Protein 2GLF (pdb70)

Secondary structure (DSSP, 8-state):
-----GGGTS-HHHHHHHHHH------SS---HHHHHHHHHTTT-EETTS--S----EEEESSSS-EEEEE--S-GGG--EEEEEE----EEEEEEEEEEEETTEEEEEEEEESS--SGGGSSS-EEEEEEEE-TTS-EEEEEESSSSSS-BB--PPPPGGG-----BTTTTS-GGG--EEE----TT--SSHHHHHHHHHHH-----GGGGTTEEEEEEE-PPPEEE----EEEETTHHHHHHHHHHHHHHHH---SS-EEEEEES-GGGTS-SSSSSSSSHHHHHHHHHH----SSSHHHHHHHHHS-EEEE---EEPP-GGGGGGS-GGG---TTS-EEE-SB--STTSTT--B--HHHHHHHHHHHHHTT--EEE--SSSTTS-----THHHHHTTTS-EE---EEB---SSEEEEHHHHHHHHHHHHH----/--PPPGGGTS-HHHHHHHHHH------SS---HHHHHHHHHHTT-EEGGG--S----EEEESSSS-EEEEE--S-GGG--EEEEEE----EEEEEEEEEEESSS-EEEEEEEESS--GGGGTTS-EEEEEEEE-TTS-EEEEEESSSBTB--B--PPPPTTT------TTSSS-GGG--EEE-PPPTT-SS-HHHHHHHHHHH-----GGGGTTEEEEEEE-PPPEEE----EEEETTHHHHHHHHHHHHHHHH---SS-EEEEEESSGGGTS-STTSTTSSHHHHHHHHHH----SSHHHHHHHHHHS-EEEE---EE---GGGGGGS-GGG---TTS-EEE-S---STTTTT--PPPHHHHHHHHHHHHHTT--EEE--SSSTTS-----THHHHHTTT-EEE---EEB---SSEEEEHHHHHHHHHHHHH----/-----GGGTS-HHHHHHHHHH------SS---HHHHHHHHHGGG-EEGGG--S----EEEESSSS-EEEEE--S-GGG-EEEEEEE---SEEEEEEEEEEEETTEEEEEEEEESS--GGGGSSS-EEEEEEEE-TTS-EEEEEESSSTTS--B--PPPPTTT------SSSSS-GGG--EEE-PPPSS--SSHHHHHHHHHHH-----GGGGTTEEEEEEE----EEE----EEEETTHHHHHHHHHHHHHHHH---SSEEEEEEES-GGGTS-STTSTTSTHHHHHHHHHH----SSHHHHHHHHHHS-EEEE---EEPP-GGGGGGS-GGG---TTS-EEE-----BTTTBTS----HHHHHHHHHHHHHTT--EEE--SSSTTT-----THHHHHTTT-EEE---EEB---TTEEEEHHHHHHHHHHHHH----/--PPPGGGTS-HHHHHHHHHH------SS---HHHHHHHHHHTT-EEGGG--S----EEEESSSS-EEEEE--S-GGG-EEEEEEE----B--EEEEEEEESSS-EEEEE--BSS--GGGGSSS-EEEEEEEE-TT--EEEEEESSSTTS-BB--PPPPTTS-----BSSSSS-GGG--B------TT-SS-HHHHHHHHHHH-----GGGTTTEEEEEEE-PPPEEE----EEEETTHHHHHHHHHHHHHHHH---SSEEEEEEES-GGGTS-STTSTTSTHHHHHHHHHH----SSHHHHHHHHHHS-EEEE---EE---GGGGGGS-GGG---TTS-EEE-----BTTTBT-----HHHHHHHHHHHHHTT--EEE--SSSTT------STHHHHTTT-EEE---EEB---SSEEEEHHHHHHHHHHHHH----

CATH classification: 3.40.630.10 (+1 more: 2.30.250.10)

B-factor: mean 22.81, std 15.8, range [1.76, 165.38]

Foldseek 3Di:
DDFDFLVVPPDPVVLVVVVVVLVLLVQFAQLVLVSLVVVLVPLPEEDQVVDPDPLQWYKHAQPSRKMKIWGADDQLLLAAAEEEFARHAKFWKFPLQQWDADPQFTGTQTATFFDALQVLQAPAWKWKWWWWAAPVRRIDTDTALSDPVGGTWHLHDDDPVPPDDPDDSVPPGDSRSGTTLFRDADPPDPPSRTSVVSQVVVCVSVHHSSRSNRIIMTMAGSDGWDQDDVSFKIKAASCFTVLLVVLLSLLNSPFDAPHMYMYIYFYCQSPPQDDCTGQPNCPVLVVVLSSNVCVNDPRVVSVLSSLLRYEYEHEGAAAAQDVVPNQQADVVQAHHASRAWEWEQWWAAQAGPQIHGFDPVVVVQLVCLCVVLVQGYGYHYRGDRHSDGDHGSQVSSVVVNHGYTYTFHWYDSRSMIMHGSSHSVSSSVSSNSSSRD/DDFDFLVVVDDPVVLVVVLVVLCLLVQQALLLLVSLVVVLVVLDEDDLVDDDDDLQWYKHAFPSRKMKIKGFPDALLLAAAEEEFARHFWFWKFALQQWDADPQFTGGWTATFFDAQLVLQAPAWKWKWWWWAAPVGDIDTDTAQSDVVGGTWHLHDDDPVPPPDPDDSVPDRDSGSGTTQFRDADPPDPPSRTSVVSQVVVCVSVHHSNRSNRMIMTMAGNDAWDQDDVSFKIKAFRCQGSLQQVLLSLLNSPFDAPGMYIYIYAYPVSPPQDDCRGLQNCPVLVSVLSSNVCVDDPSVVSVLSSQLNYAYEYEGAAAAQDVVPNLQADVVAADHARRAWEWEQWFAAQHRPPIQRADPVSVVQLVCQCVVLVQGYGYHYRGDRHRGGGYTSQVSSVVSNHGYTYAFHWYASRSIIMHGSSHSVSSSVSSSRSSRD/DDFDFLVVPPDPVVLVVVVVVLCLLVQFALCVLVSLVVVLVPLPEDALVPDPDPLQWYKHDQPSRKMKIKRADDQLLQAAAEEEFASHFWFWKFDLQQWDADPQFTGGATATFFDAQLVLQAPAWKWKWWWWAAPVGDIGTDTALSDPVGGTWHLHDDPPVPPDDDDDSVPDRDSRSHTTQFRDAAPPDDPSRTSVVSQVVVCVSVHHSNRSNRIIMTMAGSDGWDQDDVSFKIKAARCFGVLLVVLLSLLNSPADAPGMYMYIYAYDFSPPQDDCRGLQHPVVLVSVLSSNVCVDPDSVVSVLSSLLNYAYEHEGAAAAQDVVPNQQAPVQAAHHARRAWEWEAAFFAPARPAIHGADPVSVVQLVVLCVVVVQRYGYHYRGDHHRDGDYGCQVSSVVVNHGYTYYFHWHDSRSIIMHGSSRSVSSSVSSNSSSRD/DDFDFLVVPDDPVVLVVLLVVLVLLVQFALLVLVSLVVVCVVLPEDDLVPDDDDQQWYKHAQPSRKMKIKGADDALLLAAAEEEFARHFKFWKFDLQQWDADPLWTGGWTATFFDAQLVLQAPAWKWKWWWWAAPVGDIQTDTAQSDPVGGTWHLHDDPPVPPPDDDPSVPDRDSGSGTTQFNDAQPPDPPSRGSVVSQVVVCVSVHHSNRSNRIMMTMAGSDDWDQDDVSFKIKAARCFGVLVVVLLSLLNSPFDAPGMYIYIYFYPQRPPQDDQGGQVHCVVLVSVLSSNVCVNPDSVVSVLSSLLEYAYEHEGEAAAQDVVPNQFADVVAAHHARSAWEWEAAAAADPRPPIHGFDPVVVVVLVVLCVVLVQGYGYHYRGDRHSDDGDGSQVSSVVSNHGYTYAFHWYDSRSMIMHGSSRSVSSSVSSNSSSVD

InterPro domains:
  IPR001948 Peptidase M18 [PF02127] (27-446)
  IPR001948 Peptidase M18 [PR00932] (87-103)
  IPR001948 Peptidase M18 [PR00932] (120-140)
  IPR001948 Peptidase M18 [PR00932] (156-173)
  IPR001948 Peptidase M18 [PR00932] (276-294)
  IPR001948 Peptidase M18 [PR00932] (321-337)
  IPR001948 Peptidase M18 [PR00932] (415-430)
  IPR001948 Peptidase M18 [PTHR28570] (13-450)
  IPR022983 M18 family aminopeptidase 1, putative [MF_00466] (3-451)
  IPR023358 Peptidase M18, domain 2 [G3DSA:2.30.250.10] (98-232)

Organism: Thermotoga maritima (strain ATCC 43589 / DSM 3109 / JCM 10099 / NBRC 100826 / MSB8) (NCBI:txid243274)

Radius of gyration: 38.02 Å; Cα contacts (8 Å, |Δi|>4): 4341; chains: 4; bounding box: 105×99×89 Å

Structure (mmCIF, N/CA/C/O backbone):
data_2GLF
#
_entry.id   2GLF
#
_cell.length_a   191.225
_cell.length_b   191.225
_cell.length_c   191.225
_cell.angle_alpha   90.00
_cell.angle_beta   90.00
_cell.angle_gamma   90.00
#
_symmetry.space_group_name_H-M   'P 21 3'
#
loop_
_entity.id
_entity.type
_entity.pdbx_description
1 polymer 'Probable M18-family aminopeptidase 1'
2 non-polymer 'MANGANESE (II) ION'
3 water water
#
loop_
_atom_site.group_PDB
_atom_site.id
_atom_site.type_symbol
_atom_site.label_atom_id
_atom_site.label_alt_id
_atom_site.label_comp_id
_atom_site.label_asym_id
_atom_site.label_entity_id
_atom_site.label_seq_id
_atom_site.pdbx_PDB_ins_code
_atom_site.Cartn_x
_atom_site.Cartn_y
_atom_site.Cartn_z
_atom_site.occupancy
_atom_site.B_iso_or_equiv
_atom_site.auth_seq_id
_atom_site.auth_comp_id
_atom_site.auth_asym_id
_atom_site.auth_atom_id
_atom_site.pdbx_PDB_model_num
ATOM 1 N N . LYS A 1 1 ? 40.166 -16.023 34.676 1.00 86.77 3 LYS A N 1
ATOM 2 C CA . LYS A 1 1 ? 39.432 -15.408 33.533 1.00 86.65 3 LYS A CA 1
ATOM 3 C C . LYS A 1 1 ? 38.352 -14.443 34.026 1.00 85.82 3 LYS A C 1
ATOM 4 O O . LYS A 1 1 ? 37.724 -14.680 35.061 1.00 85.41 3 LYS A O 1
ATOM 18 N N . GLU A 1 3 ? 35.179 -12.747 35.000 1.00 45.04 5 GLU A N 1
ATOM 19 C CA . GLU A 1 3 ? 33.871 -13.292 35.347 1.00 44.14 5 GLU A CA 1
ATOM 20 C C . GLU A 1 3 ? 33.223 -12.433 36.435 1.00 41.35 5 GLU A C 1
ATOM 21 O O . GLU A 1 3 ? 33.791 -12.269 37.513 1.00 41.40 5 GLU A O 1
ATOM 27 N N . ARG A 1 4 ? 32.038 -11.891 36.156 1.00 34.49 6 ARG A N 1
ATOM 28 C CA . ARG A 1 4 ? 31.329 -11.033 37.116 1.00 31.52 6 ARG A CA 1
ATOM 29 C C . ARG A 1 4 ? 30.928 -11.711 38.427 1.00 29.31 6 ARG A C 1
ATOM 30 O O . ARG A 1 4 ? 30.739 -12.926 38.482 1.00 28.74 6 ARG A O 1
ATOM 38 N N . LYS A 1 5 ? 30.797 -10.912 39.481 1.00 24.78 7 LYS A N 1
ATOM 39 C CA . LYS A 1 5 ? 30.421 -11.429 40.792 1.00 23.35 7 LYS A CA 1
ATOM 40 C C . LYS A 1 5 ? 29.027 -10.966 41.180 1.00 22.04 7 LYS A C 1
ATOM 41 O O . LYS A 1 5 ? 28.563 -9.922 40.719 1.00 22.05 7 LYS A O 1
ATOM 47 N N . ASN A 1 6 ? 28.369 -11.737 42.043 1.00 11.89 8 ASN A N 1
ATOM 48 C CA . ASN A 1 6 ? 27.041 -11.371 42.505 1.00 11.14 8 ASN A CA 1
ATOM 49 C C . ASN A 1 6 ? 27.150 -10.754 43.891 1.00 11.14 8 ASN A C 1
ATOM 50 O O . ASN A 1 6 ? 27.621 -11.390 44.837 1.00 11.14 8 ASN A O 1
ATOM 55 N N . VAL A 1 7 ? 26.709 -9.508 44.005 1.00 18.27 9 VAL A N 1
ATOM 56 C CA . VAL A 1 7 ? 26.766 -8.808 45.274 1.00 17.14 9 VAL A CA 1
ATOM 57 C C . VAL A 1 7 ? 26.229 -9.621 46.454 1.00 17.25 9 VAL A C 1
ATOM 58 O O . VAL A 1 7 ? 26.824 -9.607 47.529 1.00 17.06 9 VAL A O 1
ATOM 62 N N . TRP A 1 8 ? 25.124 -10.340 46.260 1.00 28.04 10 TRP A N 1
ATOM 63 C CA . TRP A 1 8 ? 24.548 -11.137 47.348 1.00 27.98 10 TRP A CA 1
ATOM 64 C C . TRP A 1 8 ? 25.530 -12.143 47.946 1.00 28.27 10 TRP A C 1
ATOM 65 O O . TRP A 1 8 ? 25.376 -12.551 49.098 1.00 28.21 10 TRP A O 1
ATOM 76 N N . HIS A 1 9 ? 26.536 -12.535 47.170 1.00 17.29 11 HIS A N 1
ATOM 77 C CA . HIS A 1 9 ? 27.531 -13.489 47.647 1.00 18.10 11 HIS A CA 1
ATOM 78 C C . HIS A 1 9 ? 28.781 -12.818 48.217 1.00 18.25 11 HIS A C 1
ATOM 79 O O . HIS A 1 9 ? 29.755 -13.495 48.543 1.00 18.83 11 HIS A O 1
ATOM 86 N N . HIS A 1 10 ? 28.760 -11.493 48.339 1.00 24.59 12 HIS A N 1
ATOM 87 C CA . HIS A 1 10 ? 29.915 -10.774 48.859 1.00 24.63 12 HIS A CA 1
ATOM 88 C C . HIS A 1 10 ? 29.583 -9.603 49.781 1.00 24.82 12 HIS A C 1
ATOM 89 O O . HIS A 1 10 ? 30.494 -8.888 50.198 1.00 25.18 12 HIS A O 1
ATOM 96 N N . ARG A 1 11 ? 28.316 -9.390 50.122 1.00 25.21 13 ARG A N 1
ATOM 97 C CA . ARG A 1 11 ? 28.028 -8.240 50.960 1.00 25.48 13 ARG A CA 1
ATOM 98 C C . ARG A 1 11 ? 27.313 -8.352 52.295 1.00 26.01 13 ARG A C 1
ATOM 99 O O . ARG A 1 11 ? 27.364 -7.397 53.077 1.00 28.09 13 ARG A O 1
ATOM 107 N N . LYS A 1 12 ? 26.636 -9.460 52.574 1.00 12.70 14 LYS A N 1
ATOM 108 C CA . LYS A 1 12 ? 25.970 -9.600 53.877 1.00 13.79 14 LYS A CA 1
ATOM 109 C C . LYS A 1 12 ? 24.543 -9.052 53.963 1.00 14.00 14 LYS A C 1
ATOM 110 O O . LYS A 1 12 ? 24.327 -7.841 54.103 1.00 12.61 14 LYS A O 1
ATOM 116 N N . LYS A 1 13 ? 23.586 -9.979 53.909 1.00 25.25 15 LYS A N 1
ATOM 117 C CA . LYS A 1 13 ? 22.159 -9.691 53.961 1.00 26.24 15 LYS A CA 1
ATOM 118 C C . LYS A 1 13 ? 21.768 -8.575 54.925 1.00 25.44 15 LYS A C 1
ATOM 119 O O . LYS A 1 13 ? 21.154 -7.588 54.523 1.00 25.08 15 LYS A O 1
ATOM 125 N N . GLU A 1 14 ? 22.121 -8.734 56.195 1.00 27.01 16 GLU A N 1
ATOM 126 C CA . GLU A 1 14 ? 21.782 -7.742 57.209 1.00 27.22 16 GLU A CA 1
ATOM 127 C C . GLU A 1 14 ? 22.097 -6.292 56.827 1.00 25.93 16 GLU A C 1
ATOM 128 O O . GLU A 1 14 ? 21.290 -5.393 57.077 1.00 24.30 16 GLU A O 1
ATOM 134 N N . GLU A 1 15 ? 23.255 -6.052 56.221 1.00 22.70 17 GLU A N 1
ATOM 135 C CA . GLU A 1 15 ? 23.601 -4.688 55.842 1.00 22.71 17 GLU A CA 1
ATOM 136 C C . GLU A 1 15 ? 22.772 -4.192 54.655 1.00 22.06 17 GLU A C 1
ATOM 137 O O . GLU A 1 15 ? 22.414 -3.020 54.592 1.00 22.94 17 GLU A O 1
ATOM 143 N N . ILE A 1 16 ? 22.460 -5.088 53.724 1.00 19.07 18 ILE A N 1
ATOM 144 C CA . ILE A 1 16 ? 21.668 -4.741 52.546 1.00 17.54 18 ILE A CA 1
ATOM 145 C C . ILE A 1 16 ? 20.232 -4.436 52.961 1.00 17.45 18 ILE A C 1
ATOM 146 O O . ILE A 1 16 ? 19.685 -3.396 52.607 1.00 17.91 18 ILE A O 1
ATOM 151 N N . GLU A 1 17 ? 19.626 -5.346 53.718 1.00 15.28 19 GLU A N 1
ATOM 152 C CA . GLU A 1 17 ? 18.259 -5.160 54.195 1.00 15.18 19 GLU A CA 1
ATOM 153 C C . GLU A 1 17 ? 18.104 -3.842 54.938 1.00 14.49 19 GLU A C 1
ATOM 154 O O . GLU A 1 17 ? 17.192 -3.057 54.660 1.00 14.32 19 GLU A O 1
ATOM 160 N N . ALA A 1 18 ? 19.000 -3.606 55.892 1.00 22.22 20 ALA A N 1
ATOM 161 C CA . ALA A 1 18 ? 18.965 -2.384 56.683 1.00 21.07 20 ALA A CA 1
ATOM 162 C C . ALA A 1 18 ? 19.018 -1.168 55.770 1.00 20.48 20 ALA A C 1
ATOM 163 O O . ALA A 1 18 ? 18.183 -0.275 55.872 1.00 20.35 20 ALA A O 1
ATOM 165 N N . PHE A 1 19 ? 19.992 -1.160 54.865 1.00 19.70 21 PHE A N 1
ATOM 166 C CA . PHE A 1 19 ? 20.182 -0.053 53.943 1.00 19.80 21 PHE A CA 1
ATOM 167 C C . PHE A 1 19 ? 19.018 0.154 52.981 1.00 20.01 21 PHE A C 1
ATOM 168 O O . PHE A 1 19 ? 18.730 1.290 52.587 1.00 19.83 21 PHE A O 1
ATOM 176 N N . SER A 1 20 ? 18.357 -0.935 52.591 1.00 19.22 22 SER A N 1
ATOM 177 C CA . SER A 1 20 ? 17.227 -0.833 51.672 1.00 20.16 22 SER A CA 1
ATOM 178 C C . SER A 1 20 ? 16.033 -0.276 52.433 1.00 19.88 22 SER A C 1
ATOM 179 O O . SER A 1 20 ? 15.217 0.470 51.881 1.00 19.82 22 SER A O 1
ATOM 182 N N . LYS A 1 21 ? 15.932 -0.638 53.708 1.00 8.99 23 LYS A N 1
ATOM 183 C CA . LYS A 1 21 ? 14.837 -0.139 54.517 1.00 9.33 23 LYS A CA 1
ATOM 184 C C . LYS A 1 21 ? 14.975 1.373 54.682 1.00 9.62 23 LYS A C 1
ATOM 185 O O . LYS A 1 21 ? 13.979 2.100 54.683 1.00 9.20 23 LYS A O 1
ATOM 191 N N . GLU A 1 22 ? 16.213 1.841 54.805 1.00 10.04 24 GLU A N 1
ATOM 192 C CA . GLU A 1 22 ? 16.487 3.261 54.962 1.00 11.25 24 GLU A CA 1
ATOM 193 C C . GLU A 1 22 ? 16.199 4.006 53.656 1.00 11.46 24 GLU A C 1
ATOM 194 O O . GLU A 1 22 ? 15.680 5.131 53.664 1.00 10.10 24 GLU A O 1
ATOM 200 N N . TYR A 1 23 ? 16.526 3.361 52.538 1.00 16.08 25 TYR A N 1
ATOM 201 C CA . TYR A 1 23 ? 16.310 3.931 51.212 1.00 17.15 25 TYR A CA 1
ATOM 202 C C . TYR A 1 23 ? 14.819 4.098 50.945 1.00 18.19 25 TYR A C 1
ATOM 203 O O . TYR A 1 23 ? 14.374 5.155 50.507 1.00 17.83 25 TYR A O 1
ATOM 220 N N . GLU A 1 25 ? 12.344 4.443 53.021 1.00 33.95 27 GLU A N 1
ATOM 221 C CA . GLU A 1 25 ? 11.713 5.486 53.831 1.00 35.09 27 GLU A CA 1
ATOM 222 C C . GLU A 1 25 ? 11.864 6.815 53.090 1.00 33.87 27 GLU A C 1
ATOM 223 O O . GLU A 1 25 ? 10.891 7.528 52.854 1.00 33.86 27 GLU A O 1
ATOM 229 N N . PHE A 1 26 ? 13.100 7.135 52.728 1.00 22.28 28 PHE A N 1
ATOM 230 C CA . PHE A 1 26 ? 13.408 8.353 51.996 1.00 21.95 28 PHE A CA 1
ATOM 231 C C . PHE A 1 26 ? 12.518 8.431 50.760 1.00 21.88 28 PHE A C 1
ATOM 232 O O . PHE A 1 26 ? 11.911 9.462 50.481 1.00 21.42 28 PHE A O 1
ATOM 248 N N . SER A 1 28 ? 9.609 7.130 50.115 1.00 27.21 30 SER A N 1
ATOM 249 C CA . SER A 1 28 ? 8.191 7.374 50.353 1.00 27.06 30 SER A CA 1
ATOM 250 C C . SER A 1 28 ? 7.950 8.857 50.604 1.00 27.27 30 SER A C 1
ATOM 251 O O . SER A 1 28 ? 6.812 9.302 50.628 1.00 27.47 30 SER A O 1
ATOM 254 N N . LYS A 1 29 ? 9.020 9.620 50.794 1.00 28.81 31 LYS A N 1
ATOM 255 C CA . LYS A 1 29 ? 8.880 11.046 51.059 1.00 29.39 31 LYS A CA 1
ATOM 256 C C . LYS A 1 29 ? 9.339 11.925 49.890 1.00 28.79 31 LYS A C 1
ATOM 257 O O . LYS A 1 29 ? 9.009 13.110 49.835 1.00 29.43 31 LYS A O 1
ATOM 263 N N . ALA A 1 30 ? 10.076 11.343 48.949 1.00 29.55 32 ALA A N 1
ATOM 264 C CA . ALA A 1 30 ? 10.585 12.096 47.808 1.00 28.79 32 ALA A CA 1
ATOM 265 C C . ALA A 1 30 ? 9.937 11.747 46.458 1.00 28.68 32 ALA A C 1
ATOM 266 O O . ALA A 1 30 ? 10.541 11.060 45.630 1.00 29.90 32 ALA A O 1
ATOM 268 N N . LYS A 1 31 ? 8.718 12.230 46.229 1.00 18.12 33 LYS A N 1
ATOM 269 C CA . LYS A 1 31 ? 8.021 11.958 44.972 1.00 17.57 33 LYS A CA 1
ATOM 270 C C . LYS A 1 31 ? 8.262 13.061 43.953 1.00 16.56 33 LYS A C 1
ATOM 271 O O . LYS A 1 31 ? 8.231 12.826 42.742 1.00 15.00 33 LYS A O 1
ATOM 277 N N . THR A 1 32 ? 8.496 14.270 44.448 1.00 18.84 34 THR A N 1
ATOM 278 C CA . THR A 1 32 ? 8.732 15.410 43.574 1.00 18.40 34 THR A CA 1
ATOM 279 C C . THR A 1 32 ? 10.079 16.017 43.922 1.00 18.36 34 THR A C 1
ATOM 280 O O . THR A 1 32 ? 10.619 15.737 44.992 1.00 18.36 34 THR A O 1
ATOM 284 N N . GLU A 1 33 ? 10.623 16.845 43.030 1.00 22.10 35 GLU A N 1
ATOM 285 C CA . GLU A 1 33 ? 11.928 17.449 43.277 1.00 23.17 35 GLU A CA 1
ATOM 286 C C . GLU A 1 33 ? 11.904 18.421 44.452 1.00 22.90 35 GLU A C 1
ATOM 287 O O . GLU A 1 33 ? 12.884 18.542 45.179 1.00 22.20 35 GLU A O 1
ATOM 293 N N . ARG A 1 34 ? 10.784 19.107 44.648 1.00 29.45 36 ARG A N 1
ATOM 294 C CA . ARG A 1 34 ? 10.682 20.042 45.762 1.00 29.94 36 ARG A CA 1
ATOM 295 C C . ARG A 1 34 ? 10.669 19.248 47.064 1.00 30.59 36 ARG A C 1
ATOM 296 O O . ARG A 1 34 ? 11.170 19.709 48.090 1.00 30.95 36 ARG A O 1
ATOM 312 N N . THR A 1 36 ? 12.077 16.112 47.468 1.00 26.38 38 THR A N 1
ATOM 313 C CA . THR A 1 36 ? 13.371 15.473 47.678 1.00 24.99 38 THR A CA 1
ATOM 314 C C . THR A 1 36 ? 14.324 16.481 48.291 1.00 23.57 38 THR A C 1
ATOM 315 O O . THR A 1 36 ? 15.037 16.163 49.236 1.00 22.17 38 THR A O 1
ATOM 319 N N . VAL A 1 37 ? 14.330 17.702 47.765 1.00 19.22 39 VAL A N 1
ATOM 320 C CA . VAL A 1 37 ? 15.202 18.730 48.313 1.00 19.47 39 VAL A CA 1
ATOM 321 C C . VAL A 1 37 ? 14.914 18.893 49.803 1.00 19.85 39 VAL A C 1
ATOM 322 O O . VAL A 1 37 ? 15.828 18.834 50.625 1.00 19.37 39 VAL A O 1
ATOM 326 N N . LYS A 1 38 ? 13.642 19.075 50.146 1.00 28.99 40 LYS A N 1
ATOM 327 C CA . LYS A 1 38 ? 13.242 19.236 51.543 1.00 30.23 40 LYS A CA 1
ATOM 328 C C . LYS A 1 38 ? 13.765 18.097 52.413 1.00 30.79 40 LYS A C 1
ATOM 329 O O . LYS A 1 38 ? 14.262 18.320 53.518 1.00 30.85 40 LYS A O 1
ATOM 335 N N . GLU A 1 39 ? 13.648 16.876 51.908 1.00 27.72 41 GLU A N 1
ATOM 336 C CA . GLU A 1 39 ? 14.088 15.704 52.639 1.00 29.06 41 GLU A CA 1
ATOM 337 C C . GLU A 1 39 ? 15.614 15.647 52.735 1.00 29.47 41 GLU A C 1
ATOM 338 O O . GLU A 1 39 ? 16.165 15.203 53.745 1.00 30.34 41 GLU A O 1
ATOM 344 N N . ILE A 1 40 ? 16.295 16.110 51.690 1.00 27.62 42 ILE A N 1
ATOM 345 C CA . ILE A 1 40 ? 17.755 16.109 51.668 1.00 26.41 42 ILE A CA 1
ATOM 346 C C . ILE A 1 40 ? 18.298 17.193 52.592 1.00 26.56 42 ILE A C 1
ATOM 347 O O . ILE A 1 40 ? 19.300 16.994 53.278 1.00 27.25 42 ILE A O 1
ATOM 352 N N . LYS A 1 41 ? 17.634 18.341 52.614 1.00 21.42 43 LYS A N 1
ATOM 353 C CA . LYS A 1 41 ? 18.071 19.430 53.473 1.00 21.62 43 LYS A CA 1
ATOM 354 C C . LYS A 1 41 ? 17.953 18.984 54.922 1.00 20.70 43 LYS A C 1
ATOM 355 O O . LYS A 1 41 ? 18.895 19.127 55.692 1.00 20.34 43 LYS A O 1
ATOM 361 N N . ARG A 1 42 ? 16.796 18.436 55.286 1.00 16.81 44 ARG A N 1
ATOM 362 C CA . ARG A 1 42 ? 16.562 17.952 56.644 1.00 16.59 44 ARG A CA 1
ATOM 363 C C . ARG A 1 42 ? 17.691 17.024 57.070 1.00 16.65 44 ARG A C 1
ATOM 364 O O . ARG A 1 42 ? 18.287 17.208 58.129 1.00 16.91 44 ARG A O 1
ATOM 372 N N . ILE A 1 43 ? 17.966 16.019 56.245 1.00 17.92 45 ILE A N 1
ATOM 373 C CA . ILE A 1 43 ? 19.035 15.065 56.516 1.00 18.16 45 ILE A CA 1
ATOM 374 C C . ILE A 1 43 ? 20.347 15.819 56.710 1.00 17.98 45 ILE A C 1
ATOM 375 O O . ILE A 1 43 ? 21.147 15.486 57.586 1.00 17.57 45 ILE A O 1
ATOM 380 N N . LEU A 1 44 ? 20.559 16.836 55.881 1.00 29.88 46 LEU A N 1
ATOM 381 C CA . LEU A 1 44 ? 21.765 17.645 55.959 1.00 30.02 46 LEU A CA 1
ATOM 382 C C . LEU A 1 44 ? 21.763 18.565 57.180 1.00 30.57 46 LEU A C 1
ATOM 383 O O . LEU A 1 44 ? 22.823 18.908 57.700 1.00 30.80 46 LEU A O 1
ATOM 388 N N . ASP A 1 45 ? 20.584 18.978 57.635 1.00 38.08 47 ASP A N 1
ATOM 389 C CA . ASP A 1 45 ? 20.530 19.846 58.796 1.00 38.75 47 ASP A CA 1
ATOM 390 C C . ASP A 1 45 ? 20.990 19.068 60.012 1.00 40.03 47 ASP A C 1
ATOM 391 O O . ASP A 1 45 ? 21.628 19.628 60.900 1.00 41.42 47 ASP A O 1
ATOM 396 N N . GLU A 1 46 ? 20.667 17.777 60.058 1.00 34.65 48 GLU A N 1
ATOM 397 C CA . GLU A 1 46 ? 21.179 16.925 61.126 1.00 35.11 48 GLU A CA 1
ATOM 398 C C . GLU A 1 46 ? 22.569 16.720 60.513 1.00 35.34 48 GLU A C 1
ATOM 399 O O . GLU A 1 46 ? 22.955 17.480 59.628 1.00 36.71 48 GLU A O 1
ATOM 405 N N . SER A 1 47 ? 23.327 15.717 60.925 1.00 41.06 49 SER A N 1
ATOM 406 C CA . SER A 1 47 ? 24.644 15.535 60.311 1.00 41.03 49 SER A CA 1
ATOM 407 C C . SER A 1 47 ? 25.551 16.749 60.530 1.00 41.14 49 SER A C 1
ATOM 408 O O . SER A 1 47 ? 26.773 16.647 60.422 1.00 41.70 49 SER A O 1
ATOM 411 N N . GLY A 1 48 ? 24.947 17.899 60.806 1.00 25.26 50 GLY A N 1
ATOM 412 C CA . GLY A 1 48 ? 25.714 19.101 61.070 1.00 24.91 50 GLY A CA 1
ATOM 413 C C . GLY A 1 48 ? 26.089 20.013 59.920 1.00 24.83 50 GLY A C 1
ATOM 414 O O . GLY A 1 48 ? 27.144 20.644 59.955 1.00 25.45 50 GLY A O 1
ATOM 415 N N . PHE A 1 49 ? 25.251 20.102 58.900 1.00 18.05 51 PHE A N 1
ATOM 416 C CA . PHE A 1 49 ? 25.564 20.980 57.785 1.00 17.17 51 PHE A CA 1
ATOM 417 C C . PHE A 1 49 ? 24.889 22.327 58.000 1.00 17.67 51 PHE A C 1
ATOM 418 O O . PHE A 1 49 ? 23.903 22.425 58.741 1.00 17.94 51 PHE A O 1
ATOM 426 N N . VAL A 1 50 ? 25.417 23.360 57.349 1.00 25.41 52 VAL A N 1
ATOM 427 C CA . VAL A 1 50 ? 24.837 24.697 57.433 1.00 26.20 52 VAL A CA 1
ATOM 428 C C . VAL A 1 50 ? 24.872 25.368 56.068 1.00 26.99 52 VAL A C 1
ATOM 429 O O . VAL A 1 50 ? 25.745 25.085 55.242 1.00 27.13 52 VAL A O 1
ATOM 433 N N . PRO A 1 51 ? 23.918 26.274 55.814 1.00 27.98 53 PRO A N 1
ATOM 434 C CA . PRO A 1 51 ? 23.808 27.008 54.550 1.00 29.17 53 PRO A CA 1
ATOM 435 C C . PRO A 1 51 ? 25.083 27.773 54.200 1.00 30.93 53 PRO A C 1
ATOM 436 O O . PRO A 1 51 ? 25.522 28.627 54.972 1.00 31.14 53 PRO A O 1
ATOM 440 N N . LEU A 1 52 ? 25.675 27.475 53.046 1.00 31.38 54 LEU A N 1
ATOM 441 C CA . LEU A 1 52 ? 26.875 28.191 52.612 1.00 34.40 54 LEU A CA 1
ATOM 442 C C . LEU A 1 52 ? 26.579 29.680 52.799 1.00 36.95 54 LEU A C 1
ATOM 443 O O . LEU A 1 52 ? 25.417 30.079 52.801 1.00 38.38 54 LEU A O 1
ATOM 448 N N . GLU A 1 53 ? 27.616 30.493 52.966 1.00 89.40 55 GLU A N 1
ATOM 449 C CA . GLU A 1 53 ? 27.451 31.936 53.171 1.00 92.05 55 GLU A CA 1
ATOM 450 C C . GLU A 1 53 ? 27.078 32.213 54.630 1.00 92.33 55 GLU A C 1
ATOM 451 O O . GLU A 1 53 ? 27.639 33.112 55.261 1.00 93.76 55 GLU A O 1
ATOM 457 N N . ASP A 1 54 ? 26.128 31.440 55.156 1.00 47.79 56 ASP A N 1
ATOM 458 C CA . ASP A 1 54 ? 25.708 31.560 56.552 1.00 47.43 56 ASP A CA 1
ATOM 459 C C . ASP A 1 54 ? 26.745 30.792 57.370 1.00 47.20 56 ASP A C 1
ATOM 460 O O . ASP A 1 54 ? 26.537 30.518 58.551 1.00 47.24 56 ASP A O 1
ATOM 465 N N . PHE A 1 55 ? 27.863 30.459 56.724 1.00 55.74 57 PHE A N 1
ATOM 466 C CA . PHE A 1 55 ? 28.938 29.678 57.333 1.00 55.58 57 PHE A CA 1
ATOM 467 C C . PHE A 1 55 ? 29.776 30.304 58.450 1.00 56.44 57 PHE A C 1
ATOM 468 O O . PHE A 1 55 ? 29.404 30.245 59.626 1.00 56.72 57 PHE A O 1
ATOM 476 N N . ALA A 1 56 ? 30.919 30.877 58.078 1.00 49.77 58 ALA A N 1
ATOM 477 C CA . ALA A 1 56 ? 31.839 31.476 59.043 1.00 50.19 58 ALA A CA 1
ATOM 478 C C . ALA A 1 56 ? 32.405 30.368 59.923 1.00 50.50 58 ALA A C 1
ATOM 479 O O . ALA A 1 56 ? 31.760 29.949 60.885 1.00 50.86 58 ALA A O 1
ATOM 481 N N . GLY A 1 57 ? 33.601 29.886 59.590 1.00 55.18 59 GLY A N 1
ATOM 482 C CA . GLY A 1 57 ? 34.199 28.829 60.388 1.00 55.78 59 GLY A CA 1
ATOM 483 C C . GLY A 1 57 ? 35.331 28.046 59.744 1.00 55.97 59 GLY A C 1
ATOM 484 O O . GLY A 1 57 ? 35.352 26.814 59.815 1.00 57.00 59 GLY A O 1
ATOM 485 N N . ASP A 1 58 ? 36.268 28.759 59.123 1.00 28.03 60 ASP A N 1
ATOM 486 C CA . ASP A 1 58 ? 37.436 28.158 58.463 1.00 27.74 60 ASP A CA 1
ATOM 487 C C . ASP A 1 58 ? 37.157 27.593 57.071 1.00 27.72 60 ASP A C 1
ATOM 488 O O . ASP A 1 58 ? 36.717 26.451 56.919 1.00 29.29 60 ASP A O 1
ATOM 493 N N . PRO A 1 59 ? 37.438 28.388 56.032 1.00 32.92 61 PRO A N 1
ATOM 494 C CA . PRO A 1 59 ? 37.232 28.012 54.631 1.00 32.16 61 PRO A CA 1
ATOM 495 C C . PRO A 1 59 ? 37.880 26.683 54.259 1.00 31.54 61 PRO A C 1
ATOM 496 O O . PRO A 1 59 ? 37.565 26.097 53.223 1.00 31.31 61 PRO A O 1
ATOM 508 N N . ASN A 1 61 ? 37.696 24.038 56.176 1.00 22.53 63 ASN A N 1
ATOM 509 C CA . ASN A 1 61 ? 36.867 22.961 56.684 1.00 21.98 63 ASN A CA 1
ATOM 510 C C . ASN A 1 61 ? 35.411 23.393 56.767 1.00 21.26 63 ASN A C 1
ATOM 511 O O . ASN A 1 61 ? 34.988 23.998 57.752 1.00 21.21 63 ASN A O 1
ATOM 524 N N . THR A 1 63 ? 31.200 22.182 55.933 1.00 34.32 65 THR A N 1
ATOM 525 C CA . THR A 1 63 ? 30.237 21.113 55.707 1.00 31.73 65 THR A CA 1
ATOM 526 C C . THR A 1 63 ? 28.982 21.911 55.361 1.00 30.78 65 THR A C 1
ATOM 527 O O . THR A 1 63 ? 28.031 22.005 56.138 1.00 30.67 65 THR A O 1
ATOM 531 N N . VAL A 1 64 ? 29.011 22.497 54.171 1.00 28.08 66 VAL A N 1
ATOM 532 C CA . VAL A 1 64 ? 27.943 23.360 53.697 1.00 26.63 66 VAL A CA 1
ATOM 533 C C . VAL A 1 64 ? 27.062 22.802 52.603 1.00 25.95 66 VAL A C 1
ATOM 534 O O . VAL A 1 64 ? 27.318 21.729 52.061 1.00 26.41 66 VAL A O 1
ATOM 538 N N . TYR A 1 65 ? 26.021 23.559 52.280 1.00 18.79 67 TYR A N 1
ATOM 539 C CA . TYR A 1 65 ? 25.100 23.186 51.225 1.00 17.86 67 TYR A CA 1
ATOM 540 C C . TYR A 1 65 ? 24.348 24.416 50.754 1.00 17.51 67 TYR A C 1
ATOM 541 O O . TYR A 1 65 ? 24.053 25.313 51.535 1.00 18.48 67 TYR A O 1
ATOM 550 N N . ALA A 1 66 ? 24.046 24.456 49.466 1.00 24.16 68 ALA A N 1
ATOM 551 C CA . ALA A 1 66 ? 23.317 25.569 48.893 1.00 24.26 68 ALA A CA 1
ATOM 552 C C . ALA A 1 66 ? 22.065 25.028 48.221 1.00 24.80 68 ALA A C 1
ATOM 553 O O . ALA A 1 66 ? 22.134 24.079 47.438 1.00 24.80 68 ALA A O 1
ATOM 555 N N . VAL A 1 67 ? 20.919 25.613 48.551 1.00 28.87 69 VAL A N 1
ATOM 556 C CA . VAL A 1 67 ? 19.654 25.208 47.953 1.00 29.52 69 VAL A CA 1
ATOM 557 C C . VAL A 1 67 ? 19.430 26.201 46.825 1.00 29.95 69 VAL A C 1
ATOM 558 O O . VAL A 1 67 ? 19.473 27.402 47.061 1.00 29.77 69 VAL A O 1
ATOM 562 N N . ASN A 1 68 ? 19.212 25.723 45.605 1.00 46.99 70 ASN A N 1
ATOM 563 C CA . ASN A 1 68 ? 18.999 26.640 44.490 1.00 46.88 70 ASN A CA 1
ATOM 564 C C . ASN A 1 68 ? 17.669 27.371 44.639 1.00 47.42 70 ASN A C 1
ATOM 565 O O . ASN A 1 68 ? 17.631 28.487 45.159 1.00 48.97 70 ASN A O 1
ATOM 570 N N . ARG A 1 69 ? 16.578 26.766 44.184 1.00 20.00 71 ARG A N 1
ATOM 571 C CA . ARG A 1 69 ? 15.285 27.426 44.322 1.00 19.60 71 ARG A CA 1
ATOM 572 C C . ARG A 1 69 ? 14.249 26.474 44.896 1.00 19.51 71 ARG A C 1
ATOM 573 O O . ARG A 1 69 ? 13.068 26.515 44.531 1.00 19.52 71 ARG A O 1
ATOM 581 N N . GLY A 1 70 ? 14.703 25.626 45.815 1.00 22.60 72 GLY A N 1
ATOM 582 C CA . GLY A 1 70 ? 13.813 24.663 46.431 1.00 21.01 72 GLY A CA 1
ATOM 583 C C . GLY A 1 70 ? 13.643 23.485 45.500 1.00 20.97 72 GLY A C 1
ATOM 584 O O . GLY A 1 70 ? 12.804 22.619 45.731 1.00 21.85 72 GLY A O 1
ATOM 585 N N . LYS A 1 71 ? 14.451 23.453 44.445 1.00 14.68 73 LYS A N 1
ATOM 586 C CA . LYS A 1 71 ? 14.388 22.380 43.464 1.00 14.40 73 LYS A CA 1
ATOM 587 C C . LYS A 1 71 ? 15.763 21.790 43.178 1.00 14.42 73 LYS A C 1
ATOM 588 O O . LYS A 1 71 ? 15.882 20.773 42.508 1.00 15.19 73 LYS A O 1
ATOM 594 N N . ALA A 1 72 ? 16.804 22.434 43.680 1.00 20.91 74 ALA A N 1
ATOM 595 C CA . ALA A 1 72 ? 18.156 21.943 43.472 1.00 19.75 74 ALA A CA 1
ATOM 596 C C . ALA A 1 72 ? 18.944 22.196 44.743 1.00 20.11 74 ALA A C 1
ATOM 597 O O . ALA A 1 72 ? 18.641 23.120 45.495 1.00 21.12 74 ALA A O 1
ATOM 599 N N . ILE A 1 73 ? 19.955 21.382 45.000 1.00 15.42 75 ILE A N 1
ATOM 600 C CA . ILE A 1 73 ? 20.732 21.576 46.206 1.00 15.08 75 ILE A CA 1
ATOM 601 C C . ILE A 1 73 ? 22.096 20.905 46.116 1.00 15.89 75 ILE A C 1
ATOM 602 O O . ILE A 1 73 ? 22.208 19.717 45.814 1.00 16.26 75 ILE A O 1
ATOM 607 N N . ALA A 1 74 ? 23.135 21.691 46.360 1.00 12.98 76 ALA A N 1
ATOM 608 C CA . ALA A 1 74 ? 24.500 21.194 46.321 1.00 12.98 76 ALA A CA 1
ATOM 609 C C . ALA A 1 74 ? 25.041 21.136 47.751 1.00 12.98 76 ALA A C 1
ATOM 610 O O . ALA A 1 74 ? 24.876 22.074 48.527 1.00 12.98 76 ALA A O 1
ATOM 612 N N . ALA A 1 75 ? 25.671 20.023 48.100 1.00 19.34 77 ALA A N 1
ATOM 613 C CA . ALA A 1 75 ? 26.224 19.862 49.435 1.00 20.42 77 ALA A CA 1
ATOM 614 C C . ALA A 1 75 ? 27.706 19.550 49.351 1.00 21.28 77 ALA A C 1
ATOM 615 O O . ALA A 1 75 ? 28.110 18.628 48.648 1.00 22.13 77 ALA A O 1
ATOM 617 N N . PHE A 1 76 ? 28.518 20.323 50.062 1.00 18.35 78 PHE A N 1
ATOM 618 C CA . PHE A 1 76 ? 29.950 20.086 50.050 1.00 18.63 78 PHE A CA 1
ATOM 619 C C . PHE A 1 76 ? 30.490 19.778 51.434 1.00 18.53 78 PHE A C 1
ATOM 620 O O . PHE A 1 76 ? 29.821 19.965 52.454 1.00 18.74 78 PHE A O 1
ATOM 628 N N . ARG A 1 77 ? 31.716 19.276 51.435 1.00 27.21 79 ARG A N 1
ATOM 629 C CA . ARG A 1 77 ? 32.461 18.972 52.643 1.00 26.79 79 ARG A CA 1
ATOM 630 C C . ARG A 1 77 ? 33.866 19.418 52.271 1.00 27.69 79 ARG A C 1
ATOM 631 O O . ARG A 1 77 ? 34.737 18.600 51.972 1.00 27.81 79 ARG A O 1
ATOM 639 N N . VAL A 1 78 ? 34.050 20.737 52.232 1.00 24.39 80 VAL A N 1
ATOM 640 C CA . VAL A 1 78 ? 35.337 21.325 51.900 1.00 25.28 80 VAL A CA 1
ATOM 641 C C . VAL A 1 78 ? 36.270 20.898 53.015 1.00 26.03 80 VAL A C 1
ATOM 642 O O . VAL A 1 78 ? 35.962 21.081 54.196 1.00 26.86 80 VAL A O 1
ATOM 646 N N . VAL A 1 79 ? 37.404 20.323 52.636 1.00 14.92 81 VAL A N 1
ATOM 647 C CA . VAL A 1 79 ? 38.358 19.820 53.604 1.00 14.55 81 VAL A CA 1
ATOM 648 C C . VAL A 1 79 ? 39.784 20.268 53.301 1.00 15.78 81 VAL A C 1
ATOM 649 O O . VAL A 1 79 ? 40.714 19.977 54.053 1.00 16.17 81 VAL A O 1
ATOM 653 N N . ASP A 1 80 ? 39.954 20.988 52.201 1.00 21.93 82 ASP A N 1
ATOM 654 C CA . ASP A 1 80 ? 41.269 21.479 51.820 1.00 22.48 82 ASP A CA 1
ATOM 655 C C . ASP A 1 80 ? 41.093 22.666 50.882 1.00 22.92 82 ASP A C 1
ATOM 656 O O . ASP A 1 80 ? 39.995 23.211 50.762 1.00 23.67 82 ASP A O 1
ATOM 661 N N . ASP A 1 81 ? 42.171 23.077 50.231 1.00 25.67 83 ASP A N 1
ATOM 662 C CA . ASP A 1 81 ? 42.116 24.183 49.295 1.00 25.52 83 ASP A CA 1
ATOM 663 C C . ASP A 1 81 ? 41.370 23.673 48.049 1.00 25.96 83 ASP A C 1
ATOM 664 O O . ASP A 1 81 ? 41.758 22.658 47.467 1.00 26.06 83 ASP A O 1
ATOM 669 N N . LEU A 1 82 ? 40.300 24.354 47.642 1.00 21.28 84 LEU A N 1
ATOM 670 C CA . LEU A 1 82 ? 39.550 23.910 46.465 1.00 21.52 84 LEU A CA 1
ATOM 671 C C . LEU A 1 82 ? 40.419 23.771 45.236 1.00 22.00 84 LEU A C 1
ATOM 672 O O . LEU A 1 82 ? 40.050 23.075 44.292 1.00 22.70 84 LEU A O 1
ATOM 677 N N . LYS A 1 83 ? 41.567 24.441 45.238 1.00 21.54 85 LYS A N 1
ATOM 678 C CA . LYS A 1 83 ? 42.463 24.360 44.095 1.00 21.55 85 LYS A CA 1
ATOM 679 C C . LYS A 1 83 ? 42.913 22.925 43.864 1.00 21.25 85 LYS A C 1
ATOM 680 O O . LYS A 1 83 ? 43.311 22.563 42.761 1.00 21.10 85 LYS A O 1
ATOM 686 N N . ARG A 1 84 ? 42.841 22.103 44.904 1.00 27.04 86 ARG A N 1
ATOM 687 C CA . ARG A 1 84 ? 43.239 20.707 44.773 1.00 27.56 86 ARG A CA 1
ATOM 688 C C . ARG A 1 84 ? 42.114 19.906 44.119 1.00 26.85 86 ARG A C 1
ATOM 689 O O . ARG A 1 84 ? 42.242 18.699 43.906 1.00 26.45 86 ARG A O 1
ATOM 697 N N . GLY A 1 85 ? 41.018 20.594 43.800 1.00 26.45 87 GLY A N 1
ATOM 698 C CA . GLY A 1 85 ? 39.873 19.952 43.179 1.00 25.35 87 GLY A CA 1
ATOM 699 C C . GLY A 1 85 ? 39.061 19.186 44.202 1.00 25.16 87 GLY A C 1
ATOM 700 O O . GLY A 1 85 ? 39.428 19.128 45.377 1.00 25.65 87 GLY A O 1
ATOM 701 N N . LEU A 1 86 ? 37.949 18.605 43.775 1.00 21.40 88 LEU A N 1
ATOM 702 C CA . LEU A 1 86 ? 37.129 17.829 44.693 1.00 19.79 88 LEU A CA 1
ATOM 703 C C . LEU A 1 86 ? 36.509 16.631 44.002 1.00 19.60 88 LEU A C 1
ATOM 704 O O . LEU A 1 86 ? 36.522 16.537 42.775 1.00 19.25 88 LEU A O 1
ATOM 709 N N . ASN A 1 87 ? 36.006 15.697 44.800 1.00 22.05 89 ASN A N 1
ATOM 710 C CA . ASN A 1 87 ? 35.364 14.502 44.277 1.00 21.45 89 ASN A CA 1
ATOM 711 C C . ASN A 1 87 ? 33.858 14.678 44.389 1.00 21.35 89 ASN A C 1
ATOM 712 O O . ASN A 1 87 ? 33.277 14.529 45.463 1.00 21.05 89 ASN A O 1
ATOM 717 N N . LEU A 1 88 ? 33.232 15.015 43.268 1.00 22.99 90 LEU A N 1
ATOM 718 C CA . LEU A 1 88 ? 31.796 15.223 43.235 1.00 22.11 90 LEU A CA 1
ATOM 719 C C . LEU A 1 88 ? 31.065 14.101 42.529 1.00 21.49 90 LEU A C 1
ATOM 720 O O . LEU A 1 88 ? 31.524 13.578 41.518 1.00 22.43 90 LEU A O 1
ATOM 725 N N . VAL A 1 89 ? 29.922 13.734 43.078 1.00 13.15 91 VAL A N 1
ATOM 726 C CA . VAL A 1 89 ? 29.075 12.735 42.461 1.00 13.10 91 VAL A CA 1
ATOM 727 C C . VAL A 1 89 ? 27.799 13.557 42.258 1.00 13.16 91 VAL A C 1
ATOM 728 O O . VAL A 1 89 ? 27.327 14.220 43.189 1.00 13.82 91 VAL A O 1
ATOM 732 N N . VAL A 1 90 ? 27.268 13.566 41.039 1.00 16.13 92 VAL A N 1
ATOM 733 C CA . VAL A 1 90 ? 26.071 14.352 40.756 1.00 15.50 92 VAL A CA 1
ATOM 734 C C . VAL A 1 90 ? 24.913 13.524 40.240 1.00 15.38 92 VAL A C 1
ATOM 735 O O . VAL A 1 90 ? 25.113 12.521 39.551 1.00 16.45 92 VAL A O 1
ATOM 739 N N . ALA A 1 91 ? 23.702 13.957 40.574 1.00 9.46 93 ALA A N 1
ATOM 740 C CA . ALA A 1 91 ? 22.490 13.273 40.142 1.00 9.46 93 ALA A CA 1
ATOM 741 C C . ALA A 1 91 ? 21.341 14.262 39.962 1.00 9.46 93 ALA A C 1
ATOM 742 O O . ALA A 1 91 ? 21.484 15.453 40.243 1.00 9.46 93 ALA A O 1
ATOM 744 N N . HIS A 1 92 ? 20.207 13.771 39.473 1.00 9.29 94 HIS A N 1
ATOM 745 C CA . HIS A 1 92 ? 19.039 14.620 39.282 1.00 9.33 94 HIS A CA 1
ATOM 746 C C . HIS A 1 92 ? 17.883 14.100 40.129 1.00 9.51 94 HIS A C 1
ATOM 747 O O . HIS A 1 92 ? 17.747 12.896 40.347 1.00 9.46 94 HIS A O 1
ATOM 754 N N . ILE A 1 93 ? 17.065 15.015 40.631 1.00 9.30 95 ILE A N 1
ATOM 755 C CA . ILE A 1 93 ? 15.960 14.624 41.477 1.00 9.26 95 ILE A CA 1
ATOM 756 C C . ILE A 1 93 ? 14.592 14.838 40.848 1.00 9.42 95 ILE A C 1
ATOM 757 O O . ILE A 1 93 ? 13.571 14.695 41.519 1.00 9.34 95 ILE A O 1
ATOM 762 N N . ASP A 1 94 ? 14.559 15.175 39.564 1.00 8.51 96 ASP A N 1
ATOM 763 C CA . ASP A 1 94 ? 13.277 15.336 38.889 1.00 10.22 96 ASP A CA 1
ATOM 764 C C . ASP A 1 94 ? 12.970 13.990 38.222 1.00 11.43 96 ASP A C 1
ATOM 765 O O . ASP A 1 94 ? 13.890 13.259 37.847 1.00 11.75 96 ASP A O 1
ATOM 770 N N . SER A 1 95 ? 11.690 13.654 38.088 1.00 19.64 97 SER A N 1
ATOM 771 C CA . SER A 1 95 ? 11.293 12.390 37.470 1.00 20.36 97 SER A CA 1
ATOM 772 C C . SER A 1 95 ? 10.084 12.556 36.568 1.00 20.08 97 SER A C 1
ATOM 773 O O . SER A 1 95 ? 9.253 13.434 36.794 1.00 19.98 97 SER A O 1
ATOM 776 N N . PRO A 1 96 ? 9.971 11.720 35.521 1.00 14.40 98 PRO A N 1
ATOM 777 C CA . PRO A 1 96 ? 8.803 11.866 34.651 1.00 14.05 98 PRO A CA 1
ATOM 778 C C . PRO A 1 96 ? 7.535 11.925 35.511 1.00 13.80 98 PRO A C 1
ATOM 779 O O . PRO A 1 96 ? 7.410 11.217 36.518 1.00 13.52 98 PRO A O 1
ATOM 783 N N . ARG A 1 97 ? 6.607 12.789 35.119 1.00 21.20 99 ARG A N 1
ATOM 784 C CA . ARG A 1 97 ? 5.368 12.970 35.864 1.00 20.87 99 ARG A CA 1
ATOM 785 C C . ARG A 1 97 ? 4.329 13.627 34.966 1.00 21.59 99 ARG A C 1
ATOM 786 O O . ARG A 1 97 ? 4.442 13.608 33.738 1.00 21.15 99 ARG A O 1
ATOM 794 N N . LEU A 1 98 ? 3.315 14.204 35.602 1.00 22.85 100 LEU A N 1
ATOM 795 C CA . LEU A 1 98 ? 2.262 14.929 34.906 1.00 23.10 100 LEU A CA 1
ATOM 796 C C . LEU A 1 98 ? 2.119 16.247 35.665 1.00 23.04 100 LEU A C 1
ATOM 797 O O . LEU A 1 98 ? 2.116 16.252 36.895 1.00 23.21 100 LEU A O 1
ATOM 802 N N . ASP A 1 99 ? 2.025 17.359 34.940 1.00 13.50 101 ASP A N 1
ATOM 803 C CA . ASP A 1 99 ? 1.869 18.668 35.568 1.00 12.84 101 ASP A CA 1
ATOM 804 C C . ASP A 1 99 ? 0.495 19.244 35.269 1.00 12.84 101 ASP A C 1
ATOM 805 O O . ASP A 1 99 ? 0.034 19.179 34.136 1.00 13.79 101 ASP A O 1
ATOM 810 N N . PHE A 1 100 ? -0.158 19.800 36.282 1.00 6.96 102 PHE A N 1
ATOM 811 C CA . PHE A 1 100 ? -1.451 20.445 36.088 1.00 6.76 102 PHE A CA 1
ATOM 812 C C . PHE A 1 100 ? -1.166 21.620 35.141 1.00 6.91 102 PHE A C 1
ATOM 813 O O . PHE A 1 100 ? -0.153 22.303 35.295 1.00 5.23 102 PHE A O 1
ATOM 821 N N . LYS A 1 101 ? -2.033 21.861 34.164 1.00 5.86 103 LYS A N 1
ATOM 822 C CA . LYS A 1 101 ? -1.828 23.001 33.272 1.00 5.86 103 LYS A CA 1
ATOM 823 C C . LYS A 1 101 ? -2.140 24.261 34.073 1.00 5.86 103 LYS A C 1
ATOM 824 O O . LYS A 1 101 ? -2.660 24.177 35.181 1.00 5.86 103 LYS A O 1
ATOM 830 N N . PRO A 1 102 ? -1.822 25.446 33.529 1.00 21.90 104 PRO A N 1
ATOM 831 C CA . PRO A 1 102 ? -2.112 26.679 34.274 1.00 22.60 104 PRO A CA 1
ATOM 832 C C . PRO A 1 102 ? -3.592 26.787 34.679 1.00 24.11 104 PRO A C 1
ATOM 833 O O . PRO A 1 102 ? -3.905 27.161 35.811 1.00 25.00 104 PRO A O 1
ATOM 837 N N . ASN A 1 103 ? -4.503 26.477 33.759 1.00 29.25 105 ASN A N 1
ATOM 838 C CA . ASN A 1 103 ? -5.933 26.491 34.074 1.00 30.35 105 ASN A CA 1
ATOM 839 C C . ASN A 1 103 ? -6.360 25.039 33.920 1.00 30.93 105 ASN A C 1
ATOM 840 O O . ASN A 1 103 ? -6.962 24.670 32.914 1.00 33.07 105 ASN A O 1
ATOM 845 N N . PRO A 1 104 ? -6.048 24.197 34.923 1.00 18.63 106 PRO A N 1
ATOM 846 C CA . PRO A 1 104 ? -6.371 22.769 34.931 1.00 17.75 106 PRO A CA 1
ATOM 847 C C . PRO A 1 104 ? -7.833 22.383 35.122 1.00 16.67 106 PRO A C 1
ATOM 848 O O . PRO A 1 104 ? -8.260 21.336 34.641 1.00 16.67 106 PRO A O 1
ATOM 852 N N . LEU A 1 105 ? -8.605 23.213 35.812 1.00 12.58 107 LEU A N 1
ATOM 853 C CA . LEU A 1 105 ? -9.993 22.862 36.059 1.00 12.58 107 LEU A CA 1
ATOM 854 C C . LEU A 1 105 ? -10.981 23.195 34.942 1.00 12.58 107 LEU A C 1
ATOM 855 O O . LEU A 1 105 ? -11.178 24.365 34.588 1.00 12.58 107 LEU A O 1
ATOM 860 N N . ILE A 1 106 ? -11.598 22.146 34.400 1.00 15.55 108 ILE A N 1
ATOM 861 C CA . ILE A 1 106 ? -12.606 22.268 33.350 1.00 15.55 108 ILE A CA 1
ATOM 862 C C . ILE A 1 106 ? -13.714 21.290 33.715 1.00 15.55 108 ILE A C 1
ATOM 863 O O . ILE A 1 106 ? -13.516 20.422 34.568 1.00 15.55 108 ILE A O 1
ATOM 868 N N . GLU A 1 107 ? -14.875 21.434 33.082 1.00 15.55 109 GLU A N 1
ATOM 869 C CA . GLU A 1 107 ? -15.979 20.512 33.317 1.00 16.30 109 GLU A CA 1
ATOM 870 C C . GLU A 1 107 ? -16.450 19.972 31.979 1.00 16.24 109 GLU A C 1
ATOM 871 O O . GLU A 1 107 ? -16.557 20.719 31.012 1.00 16.89 109 GLU A O 1
ATOM 877 N N . ASP A 1 108 ? -16.722 18.674 31.920 1.00 28.43 110 ASP A N 1
ATOM 878 C CA . ASP A 1 108 ? -17.192 18.051 30.685 1.00 28.57 110 ASP A CA 1
ATOM 879 C C . ASP A 1 108 ? -18.108 16.881 31.007 1.00 27.93 110 ASP A C 1
ATOM 880 O O . ASP A 1 108 ? -17.774 16.028 31.828 1.00 28.08 110 ASP A O 1
ATOM 885 N N . GLU A 1 109 ? -19.258 16.840 30.344 1.00 12.11 111 GLU A N 1
ATOM 886 C CA . GLU A 1 109 ? -20.246 15.793 30.575 1.00 11.17 111 GLU A CA 1
ATOM 887 C C . GLU A 1 109 ? -20.515 15.622 32.067 1.00 10.72 111 GLU A C 1
ATOM 888 O O . GLU A 1 109 ? -20.591 14.502 32.581 1.00 9.85 111 GLU A O 1
ATOM 894 N N . GLN A 1 110 ? -20.645 16.762 32.747 1.00 9.38 112 GLN A N 1
ATOM 895 C CA . GLN A 1 110 ? -20.930 16.823 34.171 1.00 9.33 112 GLN A CA 1
ATOM 896 C C . GLN A 1 110 ? -19.840 16.243 35.072 1.00 9.33 112 GLN A C 1
ATOM 897 O O . GLN A 1 110 ? -20.117 15.776 36.181 1.00 9.33 112 GLN A O 1
ATOM 903 N N . ILE A 1 111 ? -18.596 16.299 34.605 1.00 12.41 113 ILE A N 1
ATOM 904 C CA . ILE A 1 111 ? -17.470 15.784 35.376 1.00 12.20 113 ILE A CA 1
ATOM 905 C C . ILE A 1 111 ? -16.343 16.811 35.486 1.00 12.58 113 ILE A C 1
ATOM 906 O O . ILE A 1 111 ? -15.817 17.277 34.479 1.00 11.80 113 ILE A O 1
ATOM 911 N N . ALA A 1 112 ? -15.984 17.166 36.715 1.00 18.32 114 ALA A N 1
ATOM 912 C CA . ALA A 1 112 ? -14.905 18.119 36.942 1.00 18.46 114 ALA A CA 1
ATOM 913 C C . ALA A 1 112 ? -13.604 17.417 36.559 1.00 18.83 114 ALA A C 1
ATOM 914 O O . ALA A 1 112 ? -13.385 16.263 36.927 1.00 18.42 114 ALA A O 1
ATOM 916 N N . LEU A 1 113 ? -12.738 18.112 35.828 1.00 21.77 115 LEU A N 1
ATOM 917 C CA . LEU A 1 113 ? -11.485 17.510 35.379 1.00 21.68 115 LEU A CA 1
ATOM 918 C C . LEU A 1 113 ? -10.249 18.385 35.545 1.00 21.87 115 LEU A C 1
ATOM 919 O O . LEU A 1 113 ? -10.330 19.614 35.504 1.00 23.95 115 LEU A O 1
ATOM 924 N N . PHE A 1 114 ? -9.101 17.742 35.720 1.00 14.99 116 PHE A N 1
ATOM 925 C CA . PHE A 1 114 ? -7.837 18.463 35.827 1.00 15.03 116 PHE A CA 1
ATOM 926 C C . PHE A 1 114 ? -7.026 18.097 34.598 1.00 15.51 116 PHE A C 1
ATOM 927 O O . PHE A 1 114 ? -6.599 16.948 34.449 1.00 16.72 116 PHE A O 1
ATOM 935 N N . LYS A 1 115 ? -6.826 19.060 33.709 1.00 9.91 117 LYS A N 1
ATOM 936 C CA . LYS A 1 115 ? -6.031 18.797 32.524 1.00 10.80 117 LYS A CA 1
ATOM 937 C C . LYS A 1 115 ? -4.559 18.843 32.928 1.00 10.37 117 LYS A C 1
ATOM 938 O O . LYS A 1 115 ? -4.146 19.679 33.727 1.00 11.00 117 LYS A O 1
ATOM 944 N N . THR A 1 116 ? -3.763 17.937 32.392 1.00 14.50 118 THR A N 1
ATOM 945 C CA . THR A 1 116 ? -2.356 17.952 32.715 1.00 14.50 118 THR A CA 1
ATOM 946 C C . THR A 1 116 ? -1.572 18.066 31.430 1.00 14.37 118 THR A C 1
ATOM 947 O O . THR A 1 116 ? -2.137 18.101 30.340 1.00 14.51 118 THR A O 1
ATOM 951 N N . HIS A 1 117 ? -0.258 18.131 31.584 1.00 13.30 119 HIS A N 1
ATOM 952 C CA . HIS A 1 117 ? 0.673 18.207 30.476 1.00 12.20 119 HIS A CA 1
ATOM 953 C C . HIS A 1 117 ? 1.825 17.366 31.020 1.00 12.43 119 HIS A C 1
ATOM 954 O O . HIS A 1 117 ? 2.423 17.716 32.033 1.00 13.17 119 HIS A O 1
ATOM 961 N N . TYR A 1 118 ? 2.120 16.242 30.373 1.00 8.44 120 TYR A N 1
ATOM 962 C CA . TYR A 1 118 ? 3.174 15.369 30.866 1.00 8.44 120 TYR A CA 1
ATOM 963 C C . TYR A 1 118 ? 4.575 15.957 30.803 1.00 8.44 120 TYR A C 1
ATOM 964 O O . TYR A 1 118 ? 4.902 16.759 29.927 1.00 8.47 120 TYR A O 1
ATOM 973 N N . TYR A 1 119 ? 5.392 15.547 31.769 1.00 14.11 121 TYR A N 1
ATOM 974 C CA . TYR A 1 119 ? 6.765 16.009 31.903 1.00 14.11 121 TYR A CA 1
ATOM 975 C C . TYR A 1 119 ? 7.739 14.857 31.696 1.00 15.21 121 TYR A C 1
ATOM 976 O O . TYR A 1 119 ? 7.623 13.812 32.342 1.00 16.93 121 TYR A O 1
ATOM 985 N N . GLY A 1 120 ? 8.704 15.045 30.806 1.00 10.11 122 GLY A N 1
ATOM 986 C CA . GLY A 1 120 ? 9.673 13.992 30.562 1.00 10.64 122 GLY A CA 1
ATOM 987 C C . GLY A 1 120 ? 9.177 12.850 29.685 1.00 10.93 122 GLY A C 1
ATOM 988 O O . GLY A 1 120 ? 8.090 12.919 29.096 1.00 11.77 122 GLY A O 1
ATOM 989 N N . GLY A 1 121 ? 9.974 11.786 29.616 1.00 9.91 123 GLY A N 1
ATOM 990 C CA . GLY A 1 121 ? 9.630 10.644 28.795 1.00 8.29 123 GLY A CA 1
ATOM 991 C C . GLY A 1 121 ? 8.759 9.554 29.393 1.00 8.22 123 GLY A C 1
ATOM 992 O O . GLY A 1 121 ? 9.183 8.405 29.470 1.00 8.41 123 GLY A O 1
ATOM 993 N N . ILE A 1 122 ? 7.545 9.899 29.809 1.00 15.23 124 ILE A N 1
ATOM 994 C CA . ILE A 1 122 ? 6.611 8.912 30.358 1.00 15.46 124 ILE A CA 1
ATOM 995 C C . ILE A 1 122 ? 6.144 8.061 29.174 1.00 15.77 124 ILE A C 1
ATOM 996 O O . ILE A 1 122 ? 6.210 8.520 28.036 1.00 15.53 124 ILE A O 1
ATOM 1001 N N . LYS A 1 123 ? 5.673 6.841 29.414 1.00 38.00 125 LYS A N 1
ATOM 1002 C CA . LYS A 1 123 ? 5.192 6.047 28.291 1.00 38.74 125 LYS A CA 1
ATOM 1003 C C . LYS A 1 123 ? 3.776 6.447 27.915 1.00 39.44 125 LYS A C 1
ATOM 1004 O O . LYS A 1 123 ? 3.384 6.336 26.750 1.00 41.60 125 LYS A O 1
ATOM 1010 N N . LYS A 1 124 ? 3.013 6.906 28.902 1.00 11.87 126 LYS A N 1
ATOM 1011 C CA . LYS A 1 124 ? 1.652 7.391 28.675 1.00 11.29 126 LYS A CA 1
ATOM 1012 C C . LYS A 1 124 ? 0.555 6.380 28.947 1.00 10.71 126 LYS A C 1
ATOM 1013 O O . LYS A 1 124 ? -0.353 6.654 29.737 1.00 10.95 126 LYS A O 1
ATOM 1019 N N . TYR A 1 125 ? 0.609 5.219 28.303 1.00 10.92 127 TYR A N 1
ATOM 1020 C CA . TYR A 1 125 ? -0.423 4.235 28.578 1.00 10.81 127 TYR A CA 1
ATOM 1021 C C . TYR A 1 125 ? -0.246 3.711 30.001 1.00 11.56 127 TYR A C 1
ATOM 1022 O O . TYR A 1 125 ? -1.138 3.064 30.546 1.00 12.91 127 TYR A O 1
ATOM 1031 N N . HIS A 1 126 ? 0.906 4.005 30.603 1.00 13.27 128 HIS A N 1
ATOM 1032 C CA . HIS A 1 126 ? 1.189 3.586 31.975 1.00 12.83 128 HIS A CA 1
ATOM 1033 C C . HIS A 1 126 ? 0.278 4.319 32.960 1.00 13.36 128 HIS A C 1
ATOM 1034 O O . HIS A 1 126 ? -0.149 3.752 33.966 1.00 13.95 128 HIS A O 1
ATOM 1041 N N . TRP A 1 127 ? -0.007 5.582 32.651 1.00 7.42 129 TRP A N 1
ATOM 1042 C CA . TRP A 1 127 ? -0.791 6.458 33.512 1.00 7.55 129 TRP A CA 1
ATOM 1043 C C . TRP A 1 127 ? -2.308 6.348 33.474 1.00 7.94 129 TRP A C 1
ATOM 1044 O O . TRP A 1 127 ? -3.006 7.163 34.081 1.00 7.41 129 TRP A O 1
ATOM 1055 N N . LEU A 1 128 ? -2.828 5.343 32.783 1.00 19.31 130 LEU A N 1
ATOM 1056 C CA . LEU A 1 128 ? -4.273 5.162 32.724 1.00 20.76 130 LEU A CA 1
ATOM 1057 C C . LEU A 1 128 ? -4.730 4.094 33.725 1.00 21.32 130 LEU A C 1
ATOM 1058 O O . LEU A 1 128 ? -4.070 3.061 33.892 1.00 22.44 130 LEU A O 1
ATOM 1063 N N . SER A 1 129 ? -5.855 4.362 34.392 1.00 12.93 131 SER A N 1
ATOM 1064 C CA . SER A 1 129 ? -6.435 3.464 35.397 1.00 12.79 131 SER A CA 1
ATOM 1065 C C . SER A 1 129 ? -5.417 3.042 36.453 1.00 13.82 131 SER A C 1
ATOM 1066 O O . SER A 1 129 ? -5.174 1.853 36.681 1.00 14.29 131 SER A O 1
ATOM 1069 N N . ILE A 1 130 ? -4.841 4.044 37.104 1.00 23.58 132 ILE A N 1
ATOM 1070 C CA . ILE A 1 130 ? -3.841 3.846 38.139 1.00 23.35 132 ILE A CA 1
ATOM 1071 C C . ILE A 1 130 ? -4.043 4.955 39.168 1.00 23.73 132 ILE A C 1
ATOM 1072 O O . ILE A 1 130 ? -4.217 6.115 38.800 1.00 24.06 132 ILE A O 1
ATOM 1077 N N . PRO A 1 131 ? -4.061 4.613 40.471 1.00 13.26 133 PRO A N 1
ATOM 1078 C CA . PRO A 1 131 ? -4.252 5.647 41.497 1.00 12.63 133 PRO A CA 1
ATOM 1079 C C . PRO A 1 131 ? -3.140 6.695 41.479 1.00 12.78 133 PRO A C 1
ATOM 1080 O O . PRO A 1 131 ? -1.958 6.355 41.416 1.00 12.75 133 PRO A O 1
ATOM 1084 N N . LEU A 1 132 ? -3.527 7.968 41.526 1.00 9.56 134 LEU A N 1
ATOM 1085 C CA . LEU A 1 132 ? -2.564 9.063 41.507 1.00 9.56 134 LEU A CA 1
ATOM 1086 C C . LEU A 1 132 ? -2.634 9.936 42.752 1.00 9.56 134 LEU A C 1
ATOM 1087 O O . LEU A 1 132 ? -3.645 9.973 43.443 1.00 9.56 134 LEU A O 1
ATOM 1092 N N . GLU A 1 133 ? -1.540 10.652 43.006 1.00 11.32 135 GLU A N 1
ATOM 1093 C CA . GLU A 1 133 ? -1.418 11.589 44.121 1.00 12.46 135 GLU A CA 1
ATOM 1094 C C . GLU A 1 133 ? -1.110 12.980 43.555 1.00 13.06 135 GLU A C 1
ATOM 1095 O O . GLU A 1 133 ? -0.359 13.110 42.587 1.00 12.97 135 GLU A O 1
ATOM 1101 N N . ILE A 1 134 ? -1.690 14.015 44.148 1.00 10.71 136 ILE A N 1
ATOM 1102 C CA . ILE A 1 134 ? -1.418 15.385 43.711 1.00 11.66 136 ILE A CA 1
ATOM 1103 C C . ILE A 1 134 ? -0.370 15.968 44.661 1.00 10.97 136 ILE A C 1
ATOM 1104 O O . ILE A 1 134 ? -0.445 15.761 45.864 1.00 10.43 136 ILE A O 1
ATOM 1109 N N . HIS A 1 135 ? 0.604 16.691 44.121 1.00 28.63 137 HIS A N 1
ATOM 1110 C CA . HIS A 1 135 ? 1.655 17.295 44.941 1.00 28.61 137 HIS A CA 1
ATOM 1111 C C . HIS A 1 135 ? 2.161 18.599 44.337 1.00 28.85 137 HIS A C 1
ATOM 1112 O O . HIS A 1 135 ? 2.369 18.692 43.129 1.00 28.80 137 HIS A O 1
ATOM 1119 N N . GLY A 1 136 ? 2.365 19.610 45.172 1.00 20.51 138 GLY A N 1
ATOM 1120 C CA . GLY A 1 136 ? 2.857 20.864 44.642 1.00 20.26 138 GLY A CA 1
ATOM 1121 C C . GLY A 1 136 ? 2.659 22.068 45.537 1.00 20.60 138 GLY A C 1
ATOM 1122 O O . GLY A 1 136 ? 2.672 21.958 46.762 1.00 21.17 138 GLY A O 1
ATOM 1123 N N . VAL A 1 137 ? 2.474 23.226 44.912 1.00 22.32 139 VAL A N 1
ATOM 1124 C CA . VAL A 1 137 ? 2.292 24.465 45.646 1.00 22.26 139 VAL A CA 1
ATOM 1125 C C . VAL A 1 137 ? 1.555 25.521 44.807 1.00 22.44 139 VAL A C 1
ATOM 1126 O O . VAL A 1 137 ? 1.648 25.526 43.581 1.00 21.79 139 VAL A O 1
ATOM 1130 N N . LEU A 1 138 ? 0.814 26.398 45.479 1.00 30.47 140 LEU A N 1
ATOM 1131 C CA . LEU A 1 138 ? 0.061 27.457 44.815 1.00 31.35 140 LEU A CA 1
ATOM 1132 C C . LEU A 1 138 ? 0.228 28.748 45.620 1.00 31.46 140 LEU A C 1
ATOM 1133 O O . LEU A 1 138 ? 0.267 28.714 46.850 1.00 32.14 140 LEU A O 1
ATOM 1138 N N . PHE A 1 139 ? 0.329 29.883 44.933 1.00 15.40 141 PHE A N 1
ATOM 1139 C CA . PHE A 1 139 ? 0.462 31.162 45.618 1.00 15.54 141 PHE A CA 1
ATOM 1140 C C . PHE A 1 139 ? -0.789 31.990 45.377 1.00 16.60 141 PHE A C 1
ATOM 1141 O O . PHE A 1 139 ? -1.264 32.089 44.244 1.00 16.97 141 PHE A O 1
ATOM 1149 N N . LYS A 1 140 ? -1.335 32.573 46.440 1.00 25.83 142 LYS A N 1
ATOM 1150 C CA . LYS A 1 140 ? -2.531 33.402 46.315 1.00 28.10 142 LYS A CA 1
ATOM 1151 C C . LYS A 1 140 ? -2.074 34.698 45.649 1.00 28.91 142 LYS A C 1
ATOM 1152 O O . LYS A 1 140 ? -0.873 34.908 45.451 1.00 28.31 142 LYS A O 1
ATOM 1158 N N . ASN A 1 141 ? -3.015 35.569 45.305 1.00 48.49 143 ASN A N 1
ATOM 1159 C CA . ASN A 1 141 ? -2.642 36.824 44.667 1.00 50.44 143 ASN A CA 1
ATOM 1160 C C . ASN A 1 141 ? -1.903 37.728 45.649 1.00 50.30 143 ASN A C 1
ATOM 1161 O O . ASN A 1 141 ? -1.214 38.662 45.246 1.00 50.04 143 ASN A O 1
ATOM 1166 N N . ASP A 1 142 ? -2.044 37.440 46.939 1.00 30.21 144 ASP A N 1
ATOM 1167 C CA . ASP A 1 142 ? -1.393 38.235 47.976 1.00 30.57 144 ASP A CA 1
ATOM 1168 C C . ASP A 1 142 ? -0.027 37.687 48.370 1.00 30.50 144 ASP A C 1
ATOM 1169 O O . ASP A 1 142 ? 0.530 38.089 49.385 1.00 31.23 144 ASP A O 1
ATOM 1174 N N . GLY A 1 143 ? 0.499 36.756 47.583 1.00 24.04 145 GLY A N 1
ATOM 1175 C CA . GLY A 1 143 ? 1.799 36.189 47.893 1.00 23.50 145 GLY A CA 1
ATOM 1176 C C . GLY A 1 143 ? 1.793 35.025 48.872 1.00 23.47 145 GLY A C 1
ATOM 1177 O O . GLY A 1 143 ? 2.823 34.376 49.060 1.00 23.81 145 GLY A O 1
ATOM 1178 N N . THR A 1 144 ? 0.650 34.753 49.497 1.00 30.60 146 THR A N 1
ATOM 1179 C CA . THR A 1 144 ? 0.539 33.648 50.454 1.00 30.34 146 THR A CA 1
ATOM 1180 C C . THR A 1 144 ? 0.784 32.290 49.788 1.00 30.37 146 THR A C 1
ATOM 1181 O O . THR A 1 144 ? 0.073 31.901 48.863 1.00 30.31 146 THR A O 1
ATOM 1185 N N . GLU A 1 145 ? 1.792 31.572 50.271 1.00 40.78 147 GLU A N 1
ATOM 1186 C CA . GLU A 1 145 ? 2.143 30.267 49.724 1.00 41.16 147 GLU A CA 1
ATOM 1187 C C . GLU A 1 145 ? 1.253 29.175 50.299 1.00 41.18 147 GLU A C 1
ATOM 1188 O O . GLU A 1 145 ? 0.923 29.199 51.482 1.00 41.75 147 GLU A O 1
ATOM 1194 N N . ILE A 1 146 ? 0.868 28.218 49.459 1.00 25.39 148 ILE A N 1
ATOM 1195 C CA . ILE A 1 146 ? 0.000 27.123 49.885 1.00 24.50 148 ILE A CA 1
ATOM 1196 C C . ILE A 1 146 ? 0.480 25.770 49.375 1.00 23.82 148 ILE A C 1
ATOM 1197 O O . ILE A 1 146 ? 0.567 25.542 48.174 1.00 23.71 148 ILE A O 1
ATOM 1202 N N . GLU A 1 147 ? 0.785 24.871 50.302 1.00 15.01 149 GLU A N 1
ATOM 1203 C CA . GLU A 1 147 ? 1.255 23.541 49.944 1.00 15.81 149 GLU A CA 1
ATOM 1204 C C . GLU A 1 147 ? 0.094 22.581 49.665 1.00 13.08 149 GLU A C 1
ATOM 1205 O O . GLU A 1 147 ? -0.982 22.693 50.258 1.00 13.01 149 GLU A O 1
ATOM 1211 N N . ILE A 1 148 ? 0.322 21.638 48.755 1.00 31.84 150 ILE A N 1
ATOM 1212 C CA . ILE A 1 148 ? -0.694 20.663 48.385 1.00 29.74 150 ILE A CA 1
ATOM 1213 C C . ILE A 1 148 ? -0.157 19.233 48.399 1.00 28.16 150 ILE A C 1
ATOM 1214 O O . ILE A 1 148 ? 0.844 18.925 47.748 1.00 27.52 150 ILE A O 1
ATOM 1219 N N . HIS A 1 149 ? -0.836 18.371 49.152 1.00 16.08 151 HIS A N 1
ATOM 1220 C CA . HIS A 1 149 ? -0.475 16.962 49.258 1.00 15.83 151 HIS A CA 1
ATOM 1221 C C . HIS A 1 149 ? -1.738 16.137 49.443 1.00 16.06 151 HIS A C 1
ATOM 1222 O O . HIS A 1 149 ? -2.154 15.862 50.563 1.00 17.22 151 HIS A O 1
ATOM 1229 N N . ILE A 1 150 ? -2.354 15.755 48.332 1.00 12.16 152 ILE A N 1
ATOM 1230 C CA . ILE A 1 150 ? -3.572 14.966 48.374 1.00 12.16 152 ILE A CA 1
ATOM 1231 C C . ILE A 1 150 ? -3.322 13.603 47.749 1.00 12.16 152 ILE A C 1
ATOM 1232 O O . ILE A 1 150 ? -2.792 13.516 46.647 1.00 12.16 152 ILE A O 1
ATOM 1237 N N . GLY A 1 151 ? -3.711 12.547 48.462 1.00 19.01 153 GLY A N 1
ATOM 1238 C CA . GLY A 1 151 ? -3.511 11.183 47.995 1.00 20.97 153 GLY A CA 1
ATOM 1239 C C . GLY A 1 151 ? -2.351 10.609 48.779 1.00 22.42 153 GLY A C 1
ATOM 1240 O O . GLY A 1 151 ? -2.064 9.408 48.750 1.00 22.87 153 GLY A O 1
ATOM 1241 N N . ASP A 1 152 ? -1.695 11.517 49.496 1.00 22.22 154 ASP A N 1
ATOM 1242 C CA . ASP A 1 152 ? -0.532 11.242 50.331 1.00 22.89 154 ASP A CA 1
ATOM 1243 C C . ASP A 1 152 ? -0.821 10.231 51.448 1.00 23.03 154 ASP A C 1
ATOM 1244 O O . ASP A 1 152 ? -0.225 9.154 51.510 1.00 21.86 154 ASP A O 1
ATOM 1249 N N . LYS A 1 153 ? -1.746 10.604 52.327 1.00 20.50 155 LYS A N 1
ATOM 1250 C CA . LYS A 1 153 ? -2.132 9.793 53.471 1.00 22.18 155 LYS A CA 1
ATOM 1251 C C . LYS A 1 153 ? -3.346 8.937 53.152 1.00 22.61 155 LYS A C 1
ATOM 1252 O O . LYS A 1 153 ? -4.091 9.226 52.224 1.00 23.04 155 LYS A O 1
ATOM 1258 N N . PRO A 1 154 ? -3.571 7.873 53.930 1.00 43.69 156 PRO A N 1
ATOM 1259 C CA . PRO A 1 154 ? -4.713 6.986 53.699 1.00 44.23 156 PRO A CA 1
ATOM 1260 C C . PRO A 1 154 ? -6.104 7.581 53.953 1.00 44.81 156 PRO A C 1
ATOM 1261 O O . PRO A 1 154 ? -7.095 7.066 53.446 1.00 46.29 156 PRO A O 1
ATOM 1265 N N . GLU A 1 155 ? -6.192 8.656 54.727 1.00 45.61 157 GLU A N 1
ATOM 1266 C CA . GLU A 1 155 ? -7.494 9.263 54.989 1.00 45.87 157 GLU A CA 1
ATOM 1267 C C . GLU A 1 155 ? -8.015 10.015 53.769 1.00 45.91 157 GLU A C 1
ATOM 1268 O O . GLU A 1 155 ? -9.199 9.925 53.441 1.00 46.95 157 GLU A O 1
ATOM 1274 N N . ASP A 1 156 ? -7.139 10.764 53.103 1.00 20.52 158 ASP A N 1
ATOM 1275 C CA . ASP A 1 156 ? -7.548 11.519 51.924 1.00 19.03 158 ASP A CA 1
ATOM 1276 C C . ASP A 1 156 ? -7.672 10.632 50.683 1.00 17.07 158 ASP A C 1
ATOM 1277 O O . ASP A 1 156 ? -7.166 9.513 50.659 1.00 16.80 158 ASP A O 1
ATOM 1282 N N . PRO A 1 157 ? -8.366 11.118 49.642 1.00 28.13 159 PRO A N 1
ATOM 1283 C CA . PRO A 1 157 ? -8.553 10.349 48.410 1.00 26.57 159 PRO A CA 1
ATOM 1284 C C . PRO A 1 157 ? -7.361 10.347 47.460 1.00 25.21 159 PRO A C 1
ATOM 1285 O O . PRO A 1 157 ? -6.308 10.903 47.756 1.00 26.15 159 PRO A O 1
ATOM 1289 N N . VAL A 1 158 ? -7.545 9.695 46.319 1.00 7.72 160 VAL A N 1
ATOM 1290 C CA . VAL A 1 158 ? -6.524 9.645 45.287 1.00 7.64 160 VAL A CA 1
ATOM 1291 C C . VAL A 1 158 ? -7.230 10.059 44.002 1.00 7.64 160 VAL A C 1
ATOM 1292 O O . VAL A 1 158 ? -8.433 10.327 44.011 1.00 8.08 160 VAL A O 1
ATOM 1296 N N . PHE A 1 159 ? -6.499 10.122 42.898 1.00 14.05 161 PHE A N 1
ATOM 1297 C CA . PHE A 1 159 ? -7.124 10.492 41.639 1.00 13.59 161 PHE A CA 1
ATOM 1298 C C . PHE A 1 159 ? -6.861 9.444 40.567 1.00 13.45 161 PHE A C 1
ATOM 1299 O O . PHE A 1 159 ? -6.151 8.470 40.808 1.00 14.22 161 PHE A O 1
ATOM 1307 N N . THR A 1 160 ? -7.450 9.631 39.391 1.00 22.56 162 THR A N 1
ATOM 1308 C CA . THR A 1 160 ? -7.256 8.682 38.307 1.00 22.68 162 THR A CA 1
ATOM 1309 C C . THR A 1 160 ? -7.579 9.278 36.959 1.00 23.15 162 THR A C 1
ATOM 1310 O O . THR A 1 160 ? -8.233 10.319 36.849 1.00 23.46 162 THR A O 1
ATOM 1314 N N . ILE A 1 161 ? -7.101 8.583 35.935 1.00 6.79 163 ILE A N 1
ATOM 1315 C CA . ILE A 1 161 ? -7.361 8.924 34.557 1.00 5.80 163 ILE A CA 1
ATOM 1316 C C . ILE A 1 161 ? -7.848 7.559 34.095 1.00 5.39 163 ILE A C 1
ATOM 1317 O O . ILE A 1 161 ? -7.055 6.715 33.695 1.00 5.56 163 ILE A O 1
ATOM 1322 N N . PRO A 1 162 ? -9.165 7.312 34.198 1.00 11.99 164 PRO A N 1
ATOM 1323 C CA . PRO A 1 162 ? -9.788 6.041 33.800 1.00 12.14 164 PRO A CA 1
ATOM 1324 C C . PRO A 1 162 ? -9.660 5.728 32.312 1.00 11.48 164 PRO A C 1
ATOM 1325 O O . PRO A 1 162 ? -10.118 6.497 31.474 1.00 11.46 164 PRO A O 1
ATOM 1329 N N . ASP A 1 163 ? -9.038 4.598 31.989 1.00 13.41 165 ASP A N 1
ATOM 1330 C CA . ASP A 1 163 ? -8.860 4.205 30.600 1.00 13.41 165 ASP A CA 1
ATOM 1331 C C . ASP A 1 163 ? -10.178 3.663 30.077 1.00 13.73 165 ASP A C 1
ATOM 1332 O O . ASP A 1 163 ? -10.952 3.102 30.842 1.00 14.61 165 ASP A O 1
ATOM 1337 N N . LEU A 1 164 ? -10.431 3.842 28.781 1.00 9.22 166 LEU A N 1
ATOM 1338 C CA . LEU A 1 164 ? -11.668 3.378 28.147 1.00 9.10 166 LEU A CA 1
ATOM 1339 C C . LEU A 1 164 ? -11.785 1.869 28.255 1.00 9.10 166 LEU A C 1
ATOM 1340 O O . LEU A 1 164 ? -10.812 1.158 28.005 1.00 9.10 166 LEU A O 1
ATOM 1345 N N . LEU A 1 165 ? -12.968 1.377 28.628 1.00 11.73 167 LEU A N 1
ATOM 1346 C CA . LEU A 1 165 ? -13.162 -0.065 28.754 1.00 12.28 167 LEU A CA 1
ATOM 1347 C C . LEU A 1 165 ? -12.871 -0.747 27.418 1.00 13.23 167 LEU A C 1
ATOM 1348 O O . LEU A 1 165 ? -13.183 -0.215 26.355 1.00 12.46 167 LEU A O 1
ATOM 1353 N N . PRO A 1 166 ? -12.263 -1.937 27.458 1.00 12.86 168 PRO A N 1
ATOM 1354 C CA . PRO A 1 166 ? -11.929 -2.669 26.235 1.00 13.27 168 PRO A CA 1
ATOM 1355 C C . PRO A 1 166 ? -13.085 -2.981 25.289 1.00 14.65 168 PRO A C 1
ATOM 1356 O O . PRO A 1 166 ? -12.908 -2.995 24.071 1.00 14.72 168 PRO A O 1
ATOM 1360 N N . HIS A 1 167 ? -14.267 -3.210 25.848 1.00 18.32 169 HIS A N 1
ATOM 1361 C CA . HIS A 1 167 ? -15.445 -3.550 25.059 1.00 20.12 169 HIS A CA 1
ATOM 1362 C C . HIS A 1 167 ? -15.814 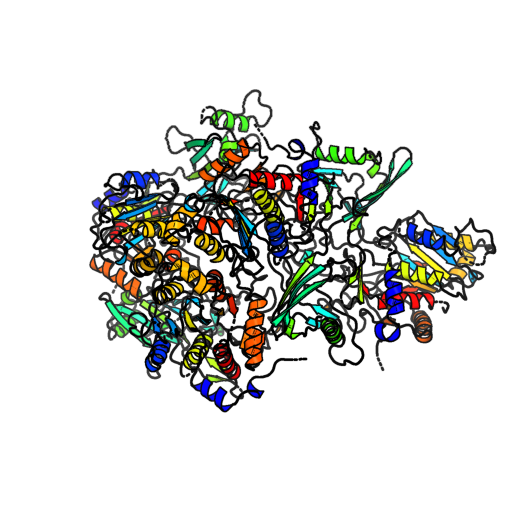-2.532 23.988 1.00 20.27 169 HIS A C 1
ATOM 1363 O O . HIS A 1 167 ? -16.352 -2.889 22.940 1.00 20.56 169 HIS A O 1
ATOM 1370 N N . LEU A 1 168 ? -15.543 -1.263 24.254 1.00 13.74 170 LEU A N 1
ATOM 1371 C CA . LEU A 1 168 ? -15.886 -0.212 23.312 1.00 13.74 170 LEU A CA 1
ATOM 1372 C C . LEU A 1 168 ? -14.673 0.392 22.628 1.00 14.77 170 LEU A C 1
ATOM 1373 O O . LEU A 1 168 ? -14.812 1.314 21.822 1.00 13.99 170 LEU A O 1
ATOM 1378 N N . ASP A 1 169 ? -13.491 -0.128 22.948 1.00 23.88 171 ASP A N 1
ATOM 1379 C CA . ASP A 1 169 ? -12.244 0.354 22.353 1.00 27.21 171 ASP A CA 1
ATOM 1380 C C . ASP A 1 169 ? -12.015 -0.488 21.103 1.00 29.18 171 ASP A C 1
ATOM 1381 O O . ASP A 1 169 ? -11.416 -1.562 21.168 1.00 28.90 171 ASP A O 1
ATOM 1386 N N . LYS A 1 170 ? -12.492 0.014 19.967 1.00 33.71 172 LYS A N 1
ATOM 1387 C CA . LYS A 1 170 ? -12.405 -0.703 18.699 1.00 37.12 172 LYS A CA 1
ATOM 1388 C C . LYS A 1 170 ? -11.236 -0.353 17.777 1.00 38.23 172 LYS A C 1
ATOM 1389 O O . LYS A 1 170 ? -10.911 -1.122 16.870 1.00 38.26 172 LYS A O 1
ATOM 1395 N N . GLU A 1 171 ? -10.602 0.792 18.007 1.00 55.25 173 GLU A N 1
ATOM 1396 C CA . GLU A 1 171 ? -9.485 1.220 17.172 1.00 56.78 173 GLU A CA 1
ATOM 1397 C C . GLU A 1 171 ? -8.162 0.572 17.550 1.00 56.67 173 GLU A C 1
ATOM 1398 O O . GLU A 1 171 ? -7.562 0.911 18.574 1.00 57.25 173 GLU A O 1
ATOM 1404 N N . ASP A 1 172 ? -7.707 -0.356 16.709 1.00 24.94 174 ASP A N 1
ATOM 1405 C CA . ASP A 1 172 ? -6.447 -1.062 16.929 1.00 24.91 174 ASP A CA 1
ATOM 1406 C C . ASP A 1 172 ? -5.283 -0.241 16.375 1.00 24.02 174 ASP A C 1
ATOM 1407 O O . ASP A 1 172 ? -4.529 -0.716 15.526 1.00 23.22 174 ASP A O 1
ATOM 1412 N N . ALA A 1 173 ? -5.143 0.990 16.863 1.00 40.44 175 ALA A N 1
ATOM 1413 C CA . ALA A 1 173 ? -4.086 1.901 16.416 1.00 40.44 175 ALA A CA 1
ATOM 1414 C C . ALA A 1 173 ? -2.715 1.586 17.011 1.00 40.34 175 ALA A C 1
ATOM 1415 O O . ALA A 1 173 ? -2.598 0.754 17.911 1.00 40.33 175 ALA A O 1
ATOM 1417 N N . LYS A 1 174 ? -1.683 2.260 16.501 1.00 28.70 176 LYS A N 1
ATOM 1418 C CA . LYS A 1 174 ? -0.318 2.064 16.983 1.00 28.34 176 LYS A CA 1
ATOM 1419 C C . LYS A 1 174 ? -0.067 2.984 18.173 1.00 27.64 176 LYS A C 1
ATOM 1420 O O . LYS A 1 174 ? -0.719 4.020 18.315 1.00 27.90 176 LYS A O 1
ATOM 1426 N N . ILE A 1 175 ? 0.872 2.595 19.031 1.00 19.91 177 ILE A N 1
ATOM 1427 C CA . ILE A 1 175 ? 1.205 3.365 20.227 1.00 19.49 177 ILE A CA 1
ATOM 1428 C C . ILE A 1 175 ? 1.410 4.864 20.003 1.00 19.19 177 ILE A C 1
ATOM 1429 O O . ILE A 1 175 ? 1.025 5.675 20.850 1.00 18.49 177 ILE A O 1
ATOM 1434 N N . SER A 1 176 ? 2.022 5.233 18.878 1.00 23.81 178 SER A N 1
ATOM 1435 C CA . SER A 1 176 ? 2.245 6.644 18.568 1.00 23.71 178 SER A CA 1
ATOM 1436 C C . SER A 1 176 ? 0.926 7.406 18.689 1.00 23.51 178 SER A C 1
ATOM 1437 O O . SER A 1 176 ? 0.890 8.507 19.226 1.00 24.25 178 SER A O 1
ATOM 1440 N N . GLU A 1 177 ? -0.148 6.812 18.172 1.00 34.50 179 GLU A N 1
ATOM 1441 C CA . GLU A 1 177 ? -1.484 7.397 18.238 1.00 34.95 179 GLU A CA 1
ATOM 1442 C C . GLU A 1 177 ? -2.112 6.692 19.428 1.00 33.81 179 GLU A C 1
ATOM 1443 O O . GLU A 1 177 ? -1.406 6.275 20.347 1.00 33.88 179 GLU A O 1
ATOM 1449 N N . LYS A 1 178 ? -3.429 6.538 19.415 1.00 42.17 180 LYS A N 1
ATOM 1450 C CA . LYS A 1 178 ? -4.103 5.848 20.507 1.00 40.77 180 LYS A CA 1
ATOM 1451 C C . LYS A 1 178 ? -4.107 6.693 21.777 1.00 39.28 180 LYS A C 1
ATOM 1452 O O . LYS A 1 178 ? -5.127 7.282 22.137 1.00 39.30 180 LYS A O 1
ATOM 1458 N N . PHE A 1 179 ? -2.963 6.754 22.451 1.00 23.41 181 PHE A N 1
ATOM 1459 C CA . PHE A 1 179 ? -2.851 7.513 23.689 1.00 21.91 181 PHE A CA 1
ATOM 1460 C C . PHE A 1 179 ? -2.377 8.932 23.447 1.00 21.06 181 PHE A C 1
ATOM 1461 O O . PHE A 1 179 ? -1.252 9.162 23.008 1.00 20.76 181 PHE A O 1
ATOM 1469 N N . LYS A 1 180 ? -3.252 9.884 23.742 1.00 21.77 182 LYS A N 1
ATOM 1470 C CA . LYS A 1 180 ? -2.940 11.286 23.556 1.00 21.29 182 LYS A CA 1
ATOM 1471 C C . LYS A 1 180 ? -2.761 12.005 24.886 1.00 20.03 182 LYS A C 1
ATOM 1472 O O . LYS A 1 180 ? -3.508 11.766 25.843 1.00 19.52 182 LYS A O 1
ATOM 1478 N N . GLY A 1 181 ? -1.750 12.872 24.937 1.00 24.89 183 GLY A N 1
ATOM 1479 C CA . GLY A 1 181 ? -1.472 13.627 26.144 1.00 23.68 183 GLY A CA 1
ATOM 1480 C C . GLY A 1 181 ? -2.662 14.457 26.584 1.00 23.16 183 GLY A C 1
ATOM 1481 O O . GLY A 1 181 ? -3.002 14.485 27.767 1.00 22.85 183 GLY A O 1
ATOM 1482 N N . GLU A 1 182 ? -3.306 15.125 25.631 1.00 18.74 184 GLU A N 1
ATOM 1483 C CA . GLU A 1 182 ? -4.463 15.963 25.929 1.00 18.40 184 GLU A CA 1
ATOM 1484 C C . GLU A 1 182 ? -5.559 15.268 26.738 1.00 18.47 184 GLU A C 1
ATOM 1485 O O . GLU A 1 182 ? -6.384 15.931 27.369 1.00 19.56 184 GLU A O 1
ATOM 1491 N N . ASN A 1 183 ? -5.566 13.939 26.720 1.00 13.77 185 ASN A N 1
ATOM 1492 C CA . ASN A 1 183 ? -6.574 13.181 27.447 1.00 13.39 185 ASN A CA 1
ATOM 1493 C C . ASN A 1 183 ? -6.133 12.713 28.826 1.00 13.65 185 ASN A C 1
ATOM 1494 O O . ASN A 1 183 ? -6.885 12.030 29.509 1.00 14.40 185 ASN A O 1
ATOM 1499 N N . LEU A 1 184 ? -4.919 13.053 29.237 1.00 14.56 186 LEU A N 1
ATOM 1500 C CA . LEU A 1 184 ? -4.453 12.641 30.558 1.00 13.34 186 LEU A CA 1
ATOM 1501 C C . LEU A 1 184 ? -5.005 13.642 31.570 1.00 12.98 186 LEU A C 1
ATOM 1502 O O . LEU A 1 184 ? -4.301 14.540 32.027 1.00 12.98 186 LEU A O 1
ATOM 1515 N N . LEU A 1 186 ? -7.192 13.998 35.241 1.00 12.16 188 LEU A N 1
ATOM 1516 C CA . LEU A 1 186 ? -7.726 13.282 36.393 1.00 11.90 188 LEU A CA 1
ATOM 1517 C C . LEU A 1 186 ? -9.111 13.821 36.711 1.00 11.58 188 LEU A C 1
ATOM 1518 O O . LEU A 1 186 ? -9.422 14.985 36.435 1.00 11.78 188 LEU A O 1
ATOM 1523 N N . ILE A 1 187 ? -9.945 12.960 37.282 1.00 16.76 189 ILE A N 1
ATOM 1524 C CA . ILE A 1 187 ? -11.296 13.345 37.652 1.00 16.76 189 ILE A CA 1
ATOM 1525 C C . ILE A 1 187 ? -11.253 14.194 38.925 1.00 16.76 189 ILE A C 1
ATOM 1526 O O . ILE A 1 187 ? -10.774 13.750 39.966 1.00 16.76 189 ILE A O 1
ATOM 1531 N N . ALA A 1 188 ? -11.736 15.427 38.833 1.00 7.93 190 ALA A N 1
ATOM 1532 C CA . ALA A 1 188 ? -11.743 16.316 39.983 1.00 7.93 190 ALA A CA 1
ATOM 1533 C C . ALA A 1 188 ? -12.961 16.057 40.859 1.00 7.96 190 ALA A C 1
ATOM 1534 O O . ALA A 1 188 ? -12.894 16.175 42.080 1.00 7.98 190 ALA A O 1
ATOM 1536 N N . GLY A 1 189 ? -14.079 15.706 40.230 1.00 7.02 191 GLY A N 1
ATOM 1537 C CA . GLY A 1 189 ? -15.286 15.442 40.983 1.00 7.02 191 GLY A CA 1
ATOM 1538 C C . GLY A 1 189 ? -16.461 15.115 40.093 1.00 7.02 191 GLY A C 1
ATOM 1539 O O . GLY A 1 189 ? -16.371 15.232 38.872 1.00 7.02 191 GLY A O 1
ATOM 1540 N N . THR A 1 190 ? -17.569 14.707 40.708 1.00 15.96 192 THR A N 1
ATOM 1541 C CA . THR A 1 190 ? -18.769 14.358 39.960 1.00 16.19 192 THR A CA 1
ATOM 1542 C C . THR A 1 190 ? -20.053 14.857 40.610 1.00 16.80 192 THR A C 1
ATOM 1543 O O . THR A 1 190 ? -21.103 14.855 39.972 1.00 17.19 192 THR A O 1
ATOM 1547 N N . ILE A 1 191 ? -19.990 15.271 41.873 1.00 13.75 193 ILE A N 1
ATOM 1548 C CA . ILE A 1 191 ? -21.197 15.765 42.532 1.00 13.75 193 ILE A CA 1
ATOM 1549 C C . ILE A 1 191 ? -21.411 17.248 42.221 1.00 13.75 193 ILE A C 1
ATOM 1550 O O . ILE A 1 191 ? -20.501 18.058 42.364 1.00 14.53 193 ILE A O 1
ATOM 1555 N N . PRO A 1 192 ? -22.625 17.612 41.766 1.00 16.97 194 PRO A N 1
ATOM 1556 C CA . PRO A 1 192 ? -23.022 18.981 41.410 1.00 17.46 194 PRO A CA 1
ATOM 1557 C C . PRO A 1 192 ? -23.477 19.835 42.590 1.00 18.70 194 PRO A C 1
ATOM 1558 O O . PRO A 1 192 ? -24.033 19.330 43.570 1.00 18.97 194 PRO A O 1
ATOM 1562 N N . LEU A 1 193 ? -23.244 21.139 42.479 1.00 24.80 195 LEU A N 1
ATOM 1563 C CA . LEU A 1 193 ? -23.621 22.083 43.522 1.00 26.15 195 LEU A CA 1
ATOM 1564 C C . LEU A 1 193 ? -25.077 22.476 43.344 1.00 27.97 195 LEU A C 1
ATOM 1565 O O . LEU A 1 193 ? -25.403 23.252 42.448 1.00 28.16 195 LEU A O 1
ATOM 1570 N N . SER A 1 194 ? -25.955 21.945 44.184 1.00 39.08 196 SER A N 1
ATOM 1571 C CA . SER A 1 194 ? -27.364 22.292 44.080 1.00 42.20 196 SER A CA 1
ATOM 1572 C C . SER A 1 194 ? -27.459 23.812 43.987 1.00 44.06 196 SER A C 1
ATOM 1573 O O . SER A 1 194 ? -26.847 24.529 44.780 1.00 44.57 196 SER A O 1
ATOM 1576 N N . GLY A 1 195 ? -28.214 24.301 43.010 1.00 36.94 197 GLY A N 1
ATOM 1577 C CA . GLY A 1 195 ? -28.351 25.732 42.845 1.00 39.09 197 GLY A CA 1
ATOM 1578 C C . GLY A 1 195 ? -27.643 26.213 41.599 1.00 40.90 197 GLY A C 1
ATOM 1579 O O . GLY A 1 195 ? -28.205 26.978 40.820 1.00 41.56 197 GLY A O 1
ATOM 1580 N N . GLU A 1 196 ? -26.406 25.767 41.406 1.00 35.78 198 GLU A N 1
ATOM 1581 C CA . GLU A 1 196 ? -25.629 26.161 40.237 1.00 37.74 198 GLU A CA 1
ATOM 1582 C C . GLU A 1 196 ? -26.276 25.674 38.946 1.00 38.51 198 GLU A C 1
ATOM 1583 O O . GLU A 1 196 ? -26.606 24.495 38.806 1.00 38.58 198 GLU A O 1
ATOM 1589 N N . GLU A 1 197 ? -26.456 26.593 38.005 1.00 77.07 199 GLU A N 1
ATOM 1590 C CA . GLU A 1 197 ? -27.063 26.265 36.726 1.00 78.89 199 GLU A CA 1
ATOM 1591 C C . GLU A 1 197 ? -26.022 26.296 35.614 1.00 76.98 199 GLU A C 1
ATOM 1592 O O . GLU A 1 197 ? -26.343 26.087 34.447 1.00 77.46 199 GLU A O 1
ATOM 1598 N N . LYS A 1 198 ? -24.771 26.552 35.985 1.00 52.73 200 LYS A N 1
ATOM 1599 C CA . LYS A 1 198 ? -23.678 26.606 35.020 1.00 50.76 200 LYS A CA 1
ATOM 1600 C C . LYS A 1 198 ? -22.485 25.855 35.603 1.00 48.58 200 LYS A C 1
ATOM 1601 O O . LYS A 1 198 ? -21.941 26.253 36.634 1.00 49.06 200 LYS A O 1
ATOM 1607 N N . GLU A 1 199 ? -22.082 24.772 34.942 1.00 30.44 201 GLU A N 1
ATOM 1608 C CA . GLU A 1 199 ? -20.964 23.952 35.401 1.00 26.52 201 GLU A CA 1
ATOM 1609 C C . GLU A 1 199 ? -21.012 23.760 36.915 1.00 24.25 201 GLU A C 1
ATOM 1610 O O . GLU A 1 199 ? -20.084 24.121 37.632 1.00 23.75 201 GLU A O 1
ATOM 1616 N N . ALA A 1 200 ? -22.107 23.173 37.387 1.00 30.46 202 ALA A N 1
ATOM 1617 C CA . ALA A 1 200 ? -22.312 22.935 38.810 1.00 28.90 202 ALA A CA 1
ATOM 1618 C C . ALA A 1 200 ? -21.269 22.033 39.475 1.00 28.10 202 ALA A C 1
ATOM 1619 O O . ALA A 1 200 ? -21.021 22.152 40.674 1.00 28.52 202 ALA A O 1
ATOM 1621 N N . VAL A 1 201 ? -20.661 21.129 38.715 1.00 17.38 203 VAL A N 1
ATOM 1622 C CA . VAL A 1 201 ? -19.678 20.239 39.306 1.00 16.23 203 VAL A CA 1
ATOM 1623 C C . VAL A 1 201 ? -18.344 20.945 39.507 1.00 16.19 203 VAL A C 1
ATOM 1624 O O . VAL A 1 201 ? -17.728 20.834 40.572 1.00 16.52 203 VAL A O 1
ATOM 1628 N N . LYS A 1 202 ? -17.891 21.669 38.486 1.00 21.51 204 LYS A N 1
ATOM 1629 C CA . LYS A 1 202 ? -16.623 22.384 38.591 1.00 20.47 204 LYS A CA 1
ATOM 1630 C C . LYS A 1 202 ? -16.739 23.285 39.813 1.00 20.52 204 LYS A C 1
ATOM 1631 O O . LYS A 1 202 ? -15.901 23.237 40.724 1.00 19.55 204 LYS A O 1
ATOM 1637 N N . THR A 1 203 ? -17.802 24.087 39.818 1.00 33.65 205 THR A N 1
ATOM 1638 C CA . THR A 1 203 ? -18.103 25.015 40.902 1.00 33.64 205 THR A CA 1
ATOM 1639 C C . THR A 1 203 ? -18.003 24.324 42.261 1.00 33.80 205 THR A C 1
ATOM 1640 O O . THR A 1 203 ? -17.456 24.883 43.216 1.00 34.43 205 THR A O 1
ATOM 1644 N N . ASN A 1 204 ? -18.536 23.110 42.345 1.00 17.96 206 ASN A N 1
ATOM 1645 C CA . ASN A 1 204 ? -18.492 22.371 43.594 1.00 17.20 206 ASN A CA 1
ATOM 1646 C C . ASN A 1 204 ? -17.038 22.120 43.980 1.00 17.08 206 ASN A C 1
ATOM 1647 O O . ASN A 1 204 ? -16.636 22.367 45.118 1.00 16.51 206 ASN A O 1
ATOM 1652 N N . VAL A 1 205 ? -16.251 21.624 43.028 1.00 19.33 207 VAL A N 1
ATOM 1653 C CA . VAL A 1 205 ? -14.840 21.366 43.276 1.00 18.81 207 VAL A CA 1
ATOM 1654 C C . VAL A 1 205 ? -14.166 22.661 43.733 1.00 18.74 207 VAL A C 1
ATOM 1655 O O . VAL A 1 205 ? -13.421 22.671 44.717 1.00 18.74 207 VAL A O 1
ATOM 1659 N N . LEU A 1 206 ? -14.440 23.752 43.020 1.00 21.95 208 LEU A N 1
ATOM 1660 C CA . LEU A 1 206 ? -13.858 25.047 43.361 1.00 21.91 208 LEU A CA 1
ATOM 1661 C C . LEU A 1 206 ? -14.214 25.475 44.772 1.00 23.09 208 LEU A C 1
ATOM 1662 O O . LEU A 1 206 ? -13.407 26.100 45.457 1.00 23.87 208 LEU A O 1
ATOM 1667 N N . LYS A 1 207 ? -15.429 25.140 45.195 1.00 25.36 209 LYS A N 1
ATOM 1668 C CA . LYS A 1 207 ? -15.898 25.477 46.530 1.00 25.94 209 LYS A CA 1
ATOM 1669 C C . LYS A 1 207 ? -15.140 24.647 47.558 1.00 26.71 209 LYS A C 1
ATOM 1670 O O . LYS A 1 207 ? -14.685 25.164 48.579 1.00 28.15 209 LYS A O 1
ATOM 1676 N N . ILE A 1 208 ? -14.999 23.357 47.286 1.00 21.67 210 ILE A N 1
ATOM 1677 C CA . ILE A 1 208 ? -14.270 22.484 48.185 1.00 22.17 210 ILE A CA 1
ATOM 1678 C C . ILE A 1 208 ? -12.859 23.050 48.314 1.00 22.93 210 ILE A C 1
ATOM 1679 O O . ILE A 1 208 ? -12.344 23.212 49.418 1.00 23.09 210 ILE A O 1
ATOM 1684 N N . LEU A 1 209 ? -12.252 23.367 47.174 1.00 38.19 211 LEU A N 1
ATOM 1685 C CA . LEU A 1 209 ? -10.896 23.908 47.135 1.00 38.57 211 LEU A CA 1
ATOM 1686 C C . LEU A 1 209 ? -10.718 25.212 47.906 1.00 39.57 211 LEU A C 1
ATOM 1687 O O . LEU A 1 209 ? -9.680 25.437 48.537 1.00 40.23 211 LEU A O 1
ATOM 1692 N N . ASN A 1 210 ? -11.725 26.075 47.847 1.00 22.39 212 ASN A N 1
ATOM 1693 C CA . ASN A 1 210 ? -11.653 27.353 48.531 1.00 22.10 212 ASN A CA 1
ATOM 1694 C C . ASN A 1 210 ? -11.845 27.217 50.042 1.00 23.45 212 ASN A C 1
ATOM 1695 O O . ASN A 1 210 ? -11.217 27.941 50.820 1.00 23.36 212 ASN A O 1
ATOM 1700 N N . GLU A 1 211 ? -12.708 26.293 50.457 1.00 12.74 213 GLU A N 1
ATOM 1701 C CA . GLU A 1 211 ? -12.952 26.068 51.877 1.00 14.42 213 GLU A CA 1
ATOM 1702 C C . GLU A 1 211 ? -11.814 25.259 52.503 1.00 15.21 213 GLU A C 1
ATOM 1703 O O . GLU A 1 211 ? -11.674 25.199 53.723 1.00 15.75 213 GLU A O 1
ATOM 1717 N N . TYR A 1 213 ? -8.186 25.269 51.137 1.00 27.78 215 TYR A N 1
ATOM 1718 C CA . TYR A 1 213 ? -6.935 26.023 51.116 1.00 25.95 215 TYR A CA 1
ATOM 1719 C C . TYR A 1 213 ? -7.159 27.517 50.946 1.00 25.58 215 TYR A C 1
ATOM 1720 O O . TYR A 1 213 ? -6.207 28.291 50.869 1.00 26.03 215 TYR A O 1
ATOM 1729 N N . GLY A 1 214 ? -8.423 27.917 50.885 1.00 24.32 216 GLY A N 1
ATOM 1730 C CA . GLY A 1 214 ? -8.751 29.323 50.722 1.00 23.89 216 GLY A CA 1
ATOM 1731 C C . GLY A 1 214 ? -8.334 29.859 49.368 1.00 23.97 216 GLY A C 1
ATOM 1732 O O . GLY A 1 214 ? -8.224 31.067 49.186 1.00 23.53 216 GLY A O 1
ATOM 1733 N N . ILE A 1 215 ? -8.121 28.955 48.413 1.00 30.26 217 ILE A N 1
ATOM 1734 C CA . ILE A 1 215 ? -7.695 29.342 47.075 1.00 29.84 217 ILE A CA 1
ATOM 1735 C C . ILE A 1 215 ? -8.812 29.657 46.087 1.00 29.51 217 ILE A C 1
ATOM 1736 O O . ILE A 1 215 ? -9.977 29.322 46.294 1.00 29.37 217 ILE A O 1
ATOM 1741 N N . THR A 1 216 ? -8.415 30.322 45.009 1.00 31.65 218 THR A N 1
ATOM 1742 C CA . THR A 1 216 ? -9.306 30.711 43.931 1.00 30.89 218 THR A CA 1
ATOM 1743 C C . THR A 1 216 ? -8.746 30.073 42.655 1.00 30.51 218 THR A C 1
ATOM 1744 O O . THR A 1 216 ? -7.567 29.728 42.593 1.00 29.00 218 THR A O 1
ATOM 1748 N N . GLU A 1 217 ? -9.588 29.911 41.644 1.00 14.55 219 GLU A N 1
ATOM 1749 C CA . GLU A 1 217 ? -9.163 29.291 40.400 1.00 14.10 219 GLU A CA 1
ATOM 1750 C C . GLU A 1 217 ? -7.951 29.938 39.746 1.00 13.72 219 GLU A C 1
ATOM 1751 O O . GLU A 1 217 ? -7.104 29.238 39.183 1.00 14.10 219 GLU A O 1
ATOM 1757 N N . GLU A 1 218 ? -7.856 31.263 39.812 1.00 18.75 220 GLU A N 1
ATOM 1758 C CA . GLU A 1 218 ? -6.714 31.945 39.202 1.00 18.96 220 GLU A CA 1
ATOM 1759 C C . GLU A 1 218 ? -5.390 31.612 39.891 1.00 18.56 220 GLU A C 1
ATOM 1760 O O . GLU A 1 218 ? -4.315 31.890 39.352 1.00 19.10 220 GLU A O 1
ATOM 1766 N N . ASP A 1 219 ? -5.472 30.996 41.068 1.00 16.37 221 ASP A N 1
ATOM 1767 C CA . ASP A 1 219 ? -4.281 30.628 41.824 1.00 15.83 221 ASP A CA 1
ATOM 1768 C C . ASP A 1 219 ? -3.528 29.449 41.234 1.00 15.50 221 ASP A C 1
ATOM 1769 O O . ASP A 1 219 ? -2.357 29.248 41.551 1.00 16.29 221 ASP A O 1
ATOM 1774 N N . PHE A 1 220 ? -4.185 28.659 40.390 1.00 18.39 222 PHE A N 1
ATOM 1775 C CA . PHE A 1 220 ? -3.505 27.523 39.769 1.00 16.79 222 PHE A CA 1
ATOM 1776 C C . PHE A 1 220 ? -2.426 28.027 38.828 1.00 16.14 222 PHE A C 1
ATOM 1777 O O . PHE A 1 220 ? -1.403 27.372 38.649 1.00 16.50 222 PHE A O 1
ATOM 1785 N N . VAL A 1 221 ? -2.658 29.194 38.231 1.00 6.90 223 VAL A N 1
ATOM 1786 C CA . VAL A 1 221 ? -1.696 29.784 37.310 1.00 6.90 223 VAL A CA 1
ATOM 1787 C C . VAL A 1 221 ? -0.363 29.908 38.028 1.00 6.90 223 VAL A C 1
ATOM 1788 O O . VAL A 1 221 ? 0.617 29.256 37.666 1.00 6.90 223 VAL A O 1
ATOM 1792 N N . SER A 1 222 ? -0.343 30.752 39.053 1.00 12.80 224 SER A N 1
ATOM 1793 C CA . SER A 1 222 ? 0.849 30.969 39.862 1.00 12.80 224 SER A CA 1
ATOM 1794 C C . SER A 1 222 ? 1.003 29.767 40.776 1.00 12.82 224 SER A C 1
ATOM 1795 O O . SER A 1 222 ? 1.020 29.897 42.003 1.00 13.90 224 SER A O 1
ATOM 1798 N N . GLY A 1 223 ? 1.096 28.592 40.168 1.00 23.74 225 GLY A N 1
ATOM 1799 C CA . GLY A 1 223 ? 1.242 27.378 40.945 1.00 24.09 225 GLY A CA 1
ATOM 1800 C C . GLY A 1 223 ? 1.838 26.236 40.148 1.00 24.15 225 GLY A C 1
ATOM 1801 O O . GLY A 1 223 ? 1.858 26.264 38.915 1.00 25.31 225 GLY A O 1
ATOM 1802 N N . GLU A 1 224 ? 2.328 25.228 40.860 1.00 15.64 226 GLU A N 1
ATOM 1803 C CA . GLU A 1 224 ? 2.927 24.064 40.231 1.00 15.47 226 GLU A CA 1
ATOM 1804 C C . GLU A 1 224 ? 2.466 22.773 40.894 1.00 15.47 226 GLU A C 1
ATOM 1805 O O . GLU A 1 224 ? 2.907 22.437 41.993 1.00 16.37 226 GLU A O 1
ATOM 1811 N N . ILE A 1 225 ? 1.568 22.058 40.224 1.00 11.42 227 ILE A N 1
ATOM 1812 C CA . ILE A 1 225 ? 1.065 20.797 40.747 1.00 10.53 227 ILE A CA 1
ATOM 1813 C C . ILE A 1 225 ? 1.635 19.651 39.923 1.00 10.48 227 ILE A C 1
ATOM 1814 O O . ILE A 1 225 ? 1.734 19.740 38.704 1.00 10.48 227 ILE A O 1
ATOM 1819 N N . GLU A 1 226 ? 2.008 18.574 40.597 1.00 10.68 228 GLU A N 1
ATOM 1820 C CA . GLU A 1 226 ? 2.558 17.417 39.920 1.00 10.79 228 GLU A CA 1
ATOM 1821 C C . GLU A 1 226 ? 1.751 16.163 40.275 1.00 9.46 228 GLU A C 1
ATOM 1822 O O . GLU A 1 226 ? 1.481 15.891 41.447 1.00 9.46 228 GLU A O 1
ATOM 1828 N N . VAL A 1 227 ? 1.345 15.417 39.252 1.00 13.93 229 VAL A N 1
ATOM 1829 C CA . VAL A 1 227 ? 0.573 14.195 39.450 1.00 13.31 229 VAL A CA 1
ATOM 1830 C C . VAL A 1 227 ? 1.563 13.043 39.490 1.00 13.28 229 VAL A C 1
ATOM 1831 O O . VAL A 1 227 ? 2.390 12.906 38.605 1.00 13.45 229 VAL A O 1
ATOM 1835 N N . VAL A 1 228 ? 1.468 12.222 40.525 1.00 10.66 230 VAL A N 1
ATOM 1836 C CA . VAL A 1 228 ? 2.388 11.106 40.713 1.00 10.66 230 VAL A CA 1
ATOM 1837 C C . VAL A 1 228 ? 1.669 9.842 41.186 1.00 10.66 230 VAL A C 1
ATOM 1838 O O . VAL A 1 228 ? 0.639 9.926 41.847 1.00 10.92 230 VAL A O 1
ATOM 1842 N N . PRO A 1 229 ? 2.207 8.654 40.860 1.00 15.46 231 PRO A N 1
ATOM 1843 C CA . PRO A 1 229 ? 1.575 7.394 41.276 1.00 17.19 231 PRO A CA 1
ATOM 1844 C C . PRO A 1 229 ? 1.474 7.203 42.794 1.00 19.11 231 PRO A C 1
ATOM 1845 O O . PRO A 1 229 ? 2.398 7.525 43.539 1.00 20.09 231 PRO A O 1
ATOM 1849 N N . ALA A 1 230 ? 0.334 6.679 43.237 1.00 19.47 232 ALA A N 1
ATOM 1850 C CA . ALA A 1 230 ? 0.080 6.458 44.650 1.00 19.64 232 ALA A CA 1
ATOM 1851 C C . ALA A 1 230 ? 0.724 5.167 45.155 1.00 21.07 232 ALA A C 1
ATOM 1852 O O . ALA A 1 230 ? 0.421 4.704 46.256 1.00 22.27 232 ALA A O 1
ATOM 1854 N N . PHE A 1 231 ? 1.619 4.592 44.356 1.00 22.33 233 PHE A N 1
ATOM 1855 C CA . PHE A 1 231 ? 2.307 3.359 44.740 1.00 23.82 233 PHE A CA 1
ATOM 1856 C C . PHE A 1 231 ? 3.433 3.697 45.712 1.00 23.79 233 PHE A C 1
ATOM 1857 O O . PHE A 1 231 ? 4.194 4.633 45.470 1.00 23.63 233 PHE A O 1
ATOM 1865 N N . SER A 1 232 ? 3.549 2.941 46.798 1.00 21.06 234 SER A N 1
ATOM 1866 C CA . SER A 1 232 ? 4.627 3.181 47.752 1.00 20.78 234 SER A CA 1
ATOM 1867 C C . SER A 1 232 ? 5.764 2.180 47.553 1.00 19.86 234 SER A C 1
ATOM 1868 O O . SER A 1 232 ? 5.559 1.080 47.039 1.00 20.34 234 SER A O 1
ATOM 1871 N N . PRO A 1 233 ? 6.989 2.551 47.951 1.00 17.43 235 PRO A N 1
ATOM 1872 C CA . PRO A 1 233 ? 8.106 1.617 47.774 1.00 17.00 235 PRO A CA 1
ATOM 1873 C C . PRO A 1 233 ? 7.824 0.279 48.461 1.00 16.96 235 PRO A C 1
ATOM 1874 O O . PRO A 1 233 ? 7.316 0.253 49.581 1.00 15.98 235 PRO A O 1
ATOM 1878 N N . ARG A 1 234 ? 8.149 -0.821 47.784 1.00 15.41 236 ARG A N 1
ATOM 1879 C CA . ARG A 1 234 ? 7.927 -2.160 48.326 1.00 15.97 236 ARG A CA 1
ATOM 1880 C C . ARG A 1 234 ? 8.975 -3.168 47.885 1.00 16.91 236 ARG A C 1
ATOM 1881 O O . ARG A 1 234 ? 9.570 -3.032 46.815 1.00 18.03 236 ARG A O 1
ATOM 1889 N N . GLU A 1 235 ? 9.198 -4.181 48.721 1.00 29.02 237 GLU A N 1
ATOM 1890 C CA . GLU A 1 235 ? 10.136 -5.247 48.397 1.00 28.97 237 GLU A CA 1
ATOM 1891 C C . GLU A 1 235 ? 9.482 -5.959 47.229 1.00 27.85 237 GLU A C 1
ATOM 1892 O O . GLU A 1 235 ? 8.256 -5.965 47.119 1.00 28.31 237 GLU A O 1
ATOM 1898 N N . VAL A 1 236 ? 10.279 -6.575 46.367 1.00 15.46 238 VAL A N 1
ATOM 1899 C CA . VAL A 1 236 ? 9.707 -7.279 45.231 1.00 14.33 238 VAL A CA 1
ATOM 1900 C C . VAL A 1 236 ? 10.327 -8.659 45.054 1.00 14.21 238 VAL A C 1
ATOM 1901 O O . VAL A 1 236 ? 11.523 -8.845 45.279 1.00 14.17 238 VAL A O 1
ATOM 1905 N N . GLY A 1 237 ? 9.495 -9.628 44.677 1.00 18.61 239 GLY A N 1
ATOM 1906 C CA . GLY A 1 237 ? 9.971 -10.982 44.445 1.00 18.61 239 GLY A CA 1
ATOM 1907 C C . GLY A 1 237 ? 9.888 -11.961 45.603 1.00 18.88 239 GLY A C 1
ATOM 1908 O O . GLY A 1 237 ? 9.864 -11.564 46.764 1.00 18.61 239 GLY A O 1
ATOM 1917 N N . ASP A 1 239 ? 12.130 -13.852 46.759 1.00 16.15 241 ASP A N 1
ATOM 1918 C CA . ASP A 1 239 ? 13.265 -13.721 47.664 1.00 15.66 241 ASP A CA 1
ATOM 1919 C C . ASP A 1 239 ? 13.421 -12.280 48.131 1.00 15.53 241 ASP A C 1
ATOM 1920 O O . ASP A 1 239 ? 14.468 -11.898 48.640 1.00 15.53 241 ASP A O 1
ATOM 1925 N N . ARG A 1 240 ? 12.371 -11.487 47.948 1.00 15.31 242 ARG A N 1
ATOM 1926 C CA . ARG A 1 240 ? 12.371 -10.088 48.360 1.00 14.57 242 ARG A CA 1
ATOM 1927 C C . ARG A 1 240 ? 13.715 -9.434 48.062 1.00 14.05 242 ARG A C 1
ATOM 1928 O O . ARG A 1 240 ? 14.232 -8.676 48.878 1.00 14.73 242 ARG A O 1
ATOM 1936 N N . SER A 1 241 ? 14.276 -9.721 46.893 1.00 19.18 243 SER A N 1
ATOM 1937 C CA . SER A 1 241 ? 15.577 -9.176 46.527 1.00 18.50 243 SER A CA 1
ATOM 1938 C C . SER A 1 241 ? 15.525 -7.868 45.757 1.00 18.11 243 SER A C 1
ATOM 1939 O O . SER A 1 241 ? 16.547 -7.196 45.602 1.00 18.44 243 SER A O 1
ATOM 1942 N N . LEU A 1 242 ? 14.349 -7.503 45.268 1.00 14.05 244 LEU A N 1
ATOM 1943 C CA . LEU A 1 242 ? 14.226 -6.284 44.488 1.00 13.54 244 LEU A CA 1
ATOM 1944 C C . LEU A 1 242 ? 13.434 -5.191 45.185 1.00 13.12 244 LEU A C 1
ATOM 1945 O O . LEU A 1 242 ? 12.680 -5.462 46.117 1.00 14.09 244 LEU A O 1
ATOM 1950 N N . ILE A 1 243 ? 13.621 -3.951 44.741 1.00 21.54 245 ILE A N 1
ATOM 1951 C CA . ILE A 1 243 ? 12.882 -2.826 45.304 1.00 21.30 245 ILE A CA 1
ATOM 1952 C C . ILE A 1 243 ? 12.082 -2.170 44.190 1.00 21.60 245 ILE A C 1
ATOM 1953 O O . ILE A 1 243 ? 12.645 -1.723 43.186 1.00 22.22 245 ILE A O 1
ATOM 1958 N N . GLY A 1 244 ? 10.766 -2.122 44.366 1.00 15.51 246 GLY A N 1
ATOM 1959 C CA . GLY A 1 244 ? 9.921 -1.498 43.371 1.00 15.51 246 GLY A CA 1
ATOM 1960 C C . GLY A 1 244 ? 9.442 -0.165 43.896 1.00 15.51 246 GLY A C 1
ATOM 1961 O O . GLY A 1 244 ? 8.958 -0.080 45.022 1.00 15.60 246 GLY A O 1
ATOM 1962 N N . ALA A 1 245 ? 9.585 0.885 43.096 1.00 14.67 247 ALA A N 1
ATOM 1963 C CA . ALA A 1 245 ? 9.146 2.208 43.516 1.00 14.40 247 ALA A CA 1
ATOM 1964 C C . ALA A 1 245 ? 9.157 3.200 42.372 1.00 14.34 247 ALA A C 1
ATOM 1965 O O . ALA A 1 245 ? 9.858 3.019 41.372 1.00 14.29 247 ALA A O 1
ATOM 1967 N N . TYR A 1 246 ? 8.376 4.258 42.534 1.00 7.02 248 TYR A N 1
ATOM 1968 C CA . TYR A 1 246 ? 8.304 5.300 41.532 1.00 7.02 248 TYR A CA 1
ATOM 1969 C C . TYR A 1 246 ? 9.426 6.302 41.710 1.00 7.02 248 TYR A C 1
ATOM 1970 O O . TYR A 1 246 ? 9.790 6.655 42.833 1.00 7.02 248 TYR A O 1
ATOM 1979 N N . GLY A 1 247 ? 9.964 6.760 40.586 1.00 15.71 249 GLY A N 1
ATOM 1980 C CA . GLY A 1 247 ? 11.003 7.766 40.613 1.00 16.23 249 GLY A CA 1
ATOM 1981 C C . GLY A 1 247 ? 12.363 7.270 41.010 1.00 17.02 249 GLY A C 1
ATOM 1982 O O . GLY A 1 247 ? 13.236 8.071 41.352 1.00 17.70 249 GLY A O 1
ATOM 1983 N N . GLN A 1 248 ? 12.562 5.960 40.982 1.00 20.42 250 GLN A N 1
ATOM 1984 C CA . GLN A 1 248 ? 13.870 5.441 41.330 1.00 20.99 250 GLN A CA 1
ATOM 1985 C C . GLN A 1 248 ? 14.867 5.985 40.326 1.00 20.88 250 GLN A C 1
ATOM 1986 O O . GLN A 1 248 ? 16.072 6.003 40.587 1.00 20.20 250 GLN A O 1
ATOM 1992 N N . ASP A 1 249 ? 14.361 6.445 39.181 1.00 23.76 251 ASP A N 1
ATOM 1993 C CA . ASP A 1 249 ? 15.242 7.003 38.171 1.00 23.90 251 ASP A CA 1
ATOM 1994 C C . ASP A 1 249 ? 15.943 8.202 38.780 1.00 24.62 251 ASP A C 1
ATOM 1995 O O . ASP A 1 249 ? 15.429 9.323 38.790 1.00 24.24 251 ASP A O 1
ATOM 2000 N N . ASP A 1 250 ? 17.117 7.896 39.317 1.00 55.64 252 ASP A N 1
ATOM 2001 C CA . ASP A 1 250 ? 18.045 8.814 39.944 1.00 55.58 252 ASP A CA 1
ATOM 2002 C C . ASP A 1 250 ? 17.872 9.263 41.373 1.00 55.30 252 ASP A C 1
ATOM 2003 O O . ASP A 1 250 ? 18.801 9.835 41.940 1.00 55.16 252 ASP A O 1
ATOM 2008 N N . ARG A 1 251 ? 16.713 9.037 41.976 1.00 20.94 253 ARG A N 1
ATOM 2009 C CA . ARG A 1 251 ? 16.606 9.413 43.380 1.00 21.07 253 ARG A CA 1
ATOM 2010 C C . ARG A 1 251 ? 17.341 8.280 44.087 1.00 21.51 253 ARG A C 1
ATOM 2011 O O . ARG A 1 251 ? 17.733 8.399 45.246 1.00 21.35 253 ARG A O 1
ATOM 2019 N N . ILE A 1 252 ? 17.547 7.185 43.354 1.00 17.66 254 ILE A N 1
ATOM 2020 C CA . ILE A 1 252 ? 18.258 6.039 43.889 1.00 18.06 254 ILE A CA 1
ATOM 2021 C C . ILE A 1 252 ? 19.733 6.398 43.901 1.00 18.07 254 ILE A C 1
ATOM 2022 O O . ILE A 1 252 ? 20.493 5.916 44.733 1.00 19.22 254 ILE A O 1
ATOM 2027 N N . CYS A 1 253 ? 20.139 7.245 42.966 1.00 21.35 255 CYS A N 1
ATOM 2028 C CA . CYS A 1 253 ? 21.522 7.676 42.913 1.00 21.19 255 CYS A CA 1
ATOM 2029 C C . CYS A 1 253 ? 21.703 8.867 43.827 1.00 20.82 255 CYS A C 1
ATOM 2030 O O . CYS A 1 253 ? 22.790 9.102 44.348 1.00 20.37 255 CYS A O 1
ATOM 2033 N N . ALA A 1 254 ? 20.623 9.614 44.022 1.00 23.46 256 ALA A N 1
ATOM 2034 C CA . ALA A 1 254 ? 20.653 10.776 44.892 1.00 23.80 256 ALA A CA 1
ATOM 2035 C C . ALA A 1 254 ? 20.807 10.309 46.331 1.00 23.53 256 ALA A C 1
ATOM 2036 O O . ALA A 1 254 ? 21.579 10.876 47.101 1.00 23.49 256 ALA A O 1
ATOM 2038 N N . TYR A 1 255 ? 20.080 9.258 46.689 1.00 16.85 257 TYR A N 1
ATOM 2039 C CA . TYR A 1 255 ? 20.142 8.742 48.048 1.00 16.77 257 TYR A CA 1
ATOM 2040 C C . TYR A 1 255 ? 21.468 8.075 48.364 1.00 16.87 257 TYR A C 1
ATOM 2041 O O . TYR A 1 255 ? 22.048 8.320 49.420 1.00 16.90 257 TYR A O 1
ATOM 2050 N N . THR A 1 256 ? 21.941 7.223 47.458 1.00 14.74 258 THR A N 1
ATOM 2051 C CA . THR A 1 256 ? 23.207 6.528 47.668 1.00 13.81 258 THR A CA 1
ATOM 2052 C C . THR A 1 256 ? 24.371 7.507 47.783 1.00 14.26 258 THR A C 1
ATOM 2053 O O . THR A 1 256 ? 25.286 7.289 48.570 1.00 13.53 258 THR A O 1
ATOM 2057 N N . ALA A 1 257 ? 24.334 8.583 47.002 1.00 14.31 259 ALA A N 1
ATOM 2058 C CA . ALA A 1 257 ? 25.392 9.585 47.050 1.00 14.62 259 ALA A CA 1
ATOM 2059 C C . ALA A 1 257 ? 25.283 10.398 48.339 1.00 15.19 259 ALA A C 1
ATOM 2060 O O . ALA A 1 257 ? 26.290 10.740 48.953 1.00 15.85 259 ALA A O 1
ATOM 2062 N N . LEU A 1 258 ? 24.057 10.709 48.746 1.00 11.39 260 LEU A N 1
ATOM 2063 C CA . LEU A 1 258 ? 23.836 11.461 49.971 1.00 11.90 260 LEU A CA 1
ATOM 2064 C C . LEU A 1 258 ? 24.428 10.665 51.133 1.00 12.15 260 LEU A C 1
ATOM 2065 O O . LEU A 1 258 ? 25.183 11.198 51.949 1.00 12.42 260 LEU A O 1
ATOM 2070 N N . ARG A 1 259 ? 24.086 9.383 51.202 1.00 14.69 261 ARG A N 1
ATOM 2071 C CA . ARG A 1 259 ? 24.585 8.526 52.268 1.00 15.30 261 ARG A CA 1
ATOM 2072 C C . ARG A 1 259 ? 26.100 8.373 52.220 1.00 16.31 261 ARG A C 1
ATOM 2073 O O . ARG A 1 259 ? 26.748 8.257 53.259 1.00 17.01 261 ARG A O 1
ATOM 2081 N N . ALA A 1 260 ? 26.667 8.376 51.018 1.00 25.37 262 ALA A N 1
ATOM 2082 C CA . ALA A 1 260 ? 28.111 8.256 50.867 1.00 25.09 262 ALA A CA 1
ATOM 2083 C C . ALA A 1 260 ? 28.757 9.539 51.378 1.00 25.41 262 ALA A C 1
ATOM 2084 O O . ALA A 1 260 ? 29.694 9.501 52.175 1.00 25.66 262 ALA A O 1
ATOM 2086 N N . LEU A 1 261 ? 28.240 10.676 50.922 1.00 21.03 263 LEU A N 1
ATOM 2087 C CA . LEU A 1 261 ? 28.755 11.979 51.329 1.00 21.12 263 LEU A CA 1
ATOM 2088 C C . LEU A 1 261 ? 28.837 12.068 52.836 1.00 21.77 263 LEU A C 1
ATOM 2089 O O . LEU A 1 261 ? 29.844 12.505 53.386 1.00 22.20 263 LEU A O 1
ATOM 2094 N N . LEU A 1 262 ? 27.767 11.641 53.498 1.00 28.07 264 LEU A N 1
ATOM 2095 C CA . LEU A 1 262 ? 27.683 11.696 54.950 1.00 27.48 264 LEU A CA 1
ATOM 2096 C C . LEU A 1 262 ? 28.606 10.764 55.733 1.00 28.02 264 LEU A C 1
ATOM 2097 O O . LEU A 1 262 ? 28.982 11.082 56.863 1.00 28.46 264 LEU A O 1
ATOM 2102 N N . SER A 1 263 ? 28.984 9.627 55.154 1.00 12.03 265 SER A N 1
ATOM 2103 C CA . SER A 1 263 ? 29.821 8.689 55.887 1.00 12.76 265 SER A CA 1
ATOM 2104 C C . SER A 1 263 ? 31.223 8.510 55.337 1.00 13.65 265 SER A C 1
ATOM 2105 O O . SER A 1 263 ? 31.965 7.632 55.771 1.00 13.85 265 SER A O 1
ATOM 2108 N N . ALA A 1 264 ? 31.602 9.343 54.390 1.00 22.95 266 ALA A N 1
ATOM 2109 C CA . ALA A 1 264 ? 32.929 9.215 53.825 1.00 24.88 266 ALA A CA 1
ATOM 2110 C C . ALA A 1 264 ? 33.997 9.856 54.715 1.00 26.54 266 ALA A C 1
ATOM 2111 O O . ALA A 1 264 ? 33.711 10.751 55.517 1.00 27.15 266 ALA A O 1
ATOM 2113 N N . ASN A 1 265 ? 35.226 9.365 54.580 1.00 29.42 267 ASN A N 1
ATOM 2114 C CA . ASN A 1 265 ? 36.375 9.900 55.300 1.00 30.66 267 ASN A CA 1
ATOM 2115 C C . ASN A 1 265 ? 37.197 10.495 54.162 1.00 30.77 267 ASN A C 1
ATOM 2116 O O . ASN A 1 265 ? 38.078 9.841 53.602 1.00 31.54 267 ASN A O 1
ATOM 2121 N N . PRO A 1 266 ? 36.886 11.745 53.784 1.00 20.89 268 PRO A N 1
ATOM 2122 C CA . PRO A 1 266 ? 37.557 12.469 52.705 1.00 21.12 268 PRO A CA 1
ATOM 2123 C C . PRO A 1 266 ? 39.042 12.704 52.928 1.00 21.71 268 PRO A C 1
ATOM 2124 O O . PRO A 1 266 ? 39.509 12.807 54.061 1.00 20.71 268 PRO A O 1
ATOM 2128 N N . GLU A 1 267 ? 39.777 12.791 51.827 1.00 40.29 269 GLU A N 1
ATOM 2129 C CA . GLU A 1 267 ? 41.206 13.043 51.876 1.00 41.50 269 GLU A CA 1
ATOM 2130 C C . GLU A 1 267 ? 41.380 14.288 51.026 1.00 40.48 269 GLU A C 1
ATOM 2131 O O . GLU A 1 267 ? 42.404 14.961 51.063 1.00 41.02 269 GLU A O 1
ATOM 2137 N N . LYS A 1 268 ? 40.324 14.584 50.280 1.00 30.34 270 LYS A N 1
ATOM 2138 C CA . LYS A 1 268 ? 40.250 15.714 49.366 1.00 29.07 270 LYS A CA 1
ATOM 2139 C C . LYS A 1 268 ? 38.804 16.213 49.478 1.00 27.98 270 LYS A C 1
ATOM 2140 O O . LYS A 1 268 ? 37.901 15.422 49.735 1.00 27.93 270 LYS A O 1
ATOM 2146 N N . SER A 1 269 ? 38.570 17.507 49.316 1.00 20.97 271 SER A N 1
ATOM 2147 C CA . SER A 1 269 ? 37.203 18.010 49.409 1.00 19.74 271 SER A CA 1
ATOM 2148 C C . SER A 1 269 ? 36.270 17.142 48.570 1.00 19.08 271 SER A C 1
ATOM 2149 O O . SER A 1 269 ? 36.644 16.682 47.491 1.00 19.87 271 SER A O 1
ATOM 2152 N N . ILE A 1 270 ? 35.058 16.914 49.063 1.00 22.80 272 ILE A N 1
ATOM 2153 C CA . ILE A 1 270 ? 34.083 16.121 48.325 1.00 20.17 272 ILE A CA 1
ATOM 2154 C C . ILE A 1 270 ? 32.737 16.833 48.332 1.00 20.08 272 ILE A C 1
ATOM 2155 O O . ILE A 1 270 ? 32.558 17.829 49.027 1.00 21.02 272 ILE A O 1
ATOM 2160 N N . GLY A 1 271 ? 31.788 16.319 47.563 1.00 17.91 273 GLY A N 1
ATOM 2161 C CA . GLY A 1 271 ? 30.482 16.944 47.522 1.00 17.34 273 GLY A CA 1
ATOM 2162 C C . GLY A 1 271 ? 29.510 16.261 46.583 1.00 17.11 273 GLY A C 1
ATOM 2163 O O . GLY A 1 271 ? 29.906 15.431 45.758 1.00 16.95 273 GLY A O 1
ATOM 2164 N N . VAL A 1 272 ? 28.234 16.613 46.716 1.00 18.81 274 VAL A N 1
ATOM 2165 C CA . VAL A 1 272 ? 27.178 16.053 45.882 1.00 18.36 274 VAL A CA 1
ATOM 2166 C C . VAL A 1 272 ? 26.224 17.158 45.436 1.00 18.83 274 VAL A C 1
ATOM 2167 O O . VAL A 1 272 ? 25.795 17.976 46.242 1.00 19.60 274 VAL A O 1
ATOM 2171 N N . ILE A 1 273 ? 25.894 17.186 44.151 1.00 21.48 275 ILE A N 1
ATOM 2172 C CA . ILE A 1 273 ? 24.970 18.190 43.638 1.00 21.03 275 ILE A CA 1
ATOM 2173 C C . ILE A 1 273 ? 23.728 17.503 43.070 1.00 21.20 275 ILE A C 1
ATOM 2174 O O . ILE A 1 273 ? 23.821 16.503 42.359 1.00 21.10 275 ILE A O 1
ATOM 2179 N N . PHE A 1 274 ? 22.564 18.047 43.401 1.00 15.26 276 PHE A N 1
ATOM 2180 C CA . PHE A 1 274 ? 21.298 17.485 42.964 1.00 15.52 276 PHE A CA 1
ATOM 2181 C C . PHE A 1 274 ? 20.563 18.445 42.044 1.00 15.23 276 PHE A C 1
ATOM 2182 O O . PHE A 1 274 ? 20.140 19.518 42.476 1.00 14.73 276 PHE A O 1
ATOM 2190 N N . PHE A 1 275 ? 20.399 18.062 40.779 1.00 31.26 277 PHE A N 1
ATOM 2191 C CA . PHE A 1 275 ? 19.721 18.931 39.822 1.00 30.53 277 PHE A CA 1
ATOM 2192 C C . PHE A 1 275 ? 18.287 18.558 39.506 1.00 30.22 277 PHE A C 1
ATOM 2193 O O . PHE A 1 275 ? 17.836 17.451 39.777 1.00 30.81 277 PHE A O 1
ATOM 2201 N N . ASP A 1 276 ? 17.587 19.518 38.918 1.00 12.99 278 ASP A N 1
ATOM 2202 C CA . ASP A 1 276 ? 16.190 19.387 38.517 1.00 12.99 278 ASP A CA 1
ATOM 2203 C C . ASP A 1 276 ? 16.194 19.639 37.000 1.00 12.99 278 ASP A C 1
ATOM 2204 O O . ASP A 1 276 ? 17.182 20.137 36.463 1.00 12.99 278 ASP A O 1
ATOM 2209 N N . LYS A 1 277 ? 15.131 19.255 36.302 1.00 12.04 279 LYS A N 1
ATOM 2210 C CA . LYS A 1 277 ? 15.049 19.484 34.858 1.00 11.43 279 LYS A CA 1
ATOM 2211 C C . LYS A 1 277 ? 15.893 18.584 33.947 1.00 11.87 279 LYS A C 1
ATOM 2212 O O . LYS A 1 277 ? 15.936 18.812 32.744 1.00 10.59 279 LYS A O 1
ATOM 2218 N N . GLU A 1 278 ? 16.564 17.571 34.485 1.00 20.90 280 GLU A N 1
ATOM 2219 C CA . GLU A 1 278 ? 17.370 16.710 33.618 1.00 21.85 280 GLU A CA 1
ATOM 2220 C C . GLU A 1 278 ? 16.480 15.951 32.638 1.00 22.10 280 GLU A C 1
ATOM 2221 O O . GLU A 1 278 ? 16.821 15.822 31.462 1.00 22.55 280 GLU A O 1
ATOM 2227 N N . GLU A 1 279 ? 15.350 15.446 33.136 1.00 13.65 281 GLU A N 1
ATOM 2228 C CA . GLU A 1 279 ? 14.407 14.688 32.321 1.00 13.09 281 GLU A CA 1
ATOM 2229 C C . GLU A 1 279 ? 13.846 15.457 31.125 1.00 12.83 281 GLU A C 1
ATOM 2230 O O . GLU A 1 279 ? 13.080 14.897 30.347 1.00 12.83 281 GLU A O 1
ATOM 2236 N N . ILE A 1 280 ? 14.196 16.735 30.982 1.00 10.40 282 ILE A N 1
ATOM 2237 C CA . ILE A 1 280 ? 13.723 17.522 29.840 1.00 10.88 282 ILE A CA 1
ATOM 2238 C C . ILE A 1 280 ? 14.868 18.211 29.101 1.00 11.50 282 ILE A C 1
ATOM 2239 O O . ILE A 1 280 ? 14.638 19.083 28.262 1.00 11.14 282 ILE A O 1
ATOM 2244 N N . GLY A 1 281 ? 16.100 17.815 29.416 1.00 30.02 283 GLY A N 1
ATOM 2245 C CA . GLY A 1 281 ? 17.258 18.401 28.763 1.00 31.22 283 GLY A CA 1
ATOM 2246 C C . GLY A 1 281 ? 18.169 19.227 29.655 1.00 32.43 283 GLY A C 1
ATOM 2247 O O . GLY A 1 281 ? 19.280 19.565 29.252 1.00 32.89 283 GLY A O 1
ATOM 2248 N N . SER A 1 282 ? 17.697 19.564 30.855 1.00 23.39 284 SER A N 1
ATOM 2249 C CA . SER A 1 282 ? 18.460 20.349 31.835 1.00 23.65 284 SER A CA 1
ATOM 2250 C C . SER A 1 282 ? 18.473 21.858 31.579 1.00 24.47 284 SER A C 1
ATOM 2251 O O . SER A 1 282 ? 19.474 22.529 31.819 1.00 25.29 284 SER A O 1
ATOM 2254 N N . ASP A 1 283 ? 17.347 22.382 31.103 1.00 16.28 285 ASP A N 1
ATOM 2255 C CA . ASP A 1 283 ? 17.202 23.810 30.829 1.00 16.92 285 ASP A CA 1
ATOM 2256 C C . ASP A 1 283 ? 16.514 24.468 32.020 1.00 17.09 285 ASP A C 1
ATOM 2257 O O . ASP A 1 283 ? 15.604 23.884 32.611 1.00 17.02 285 ASP A O 1
ATOM 2262 N N . GLY A 1 284 ? 16.953 25.673 32.375 1.00 23.71 286 GLY A N 1
ATOM 2263 C CA . GLY A 1 284 ? 16.349 26.377 33.493 1.00 24.83 286 GLY A CA 1
ATOM 2264 C C . GLY A 1 284 ? 17.322 26.879 34.547 1.00 25.22 286 GLY A C 1
ATOM 2265 O O . GLY A 1 284 ? 18.528 26.658 34.448 1.00 26.45 286 GLY A O 1
ATOM 2266 N N . ASN A 1 285 ? 16.782 27.568 35.552 1.00 19.64 287 ASN A N 1
ATOM 2267 C CA . ASN A 1 285 ? 17.557 28.114 36.664 1.00 19.96 287 ASN A CA 1
ATOM 2268 C C . ASN A 1 285 ? 18.325 27.001 37.341 1.00 19.77 287 ASN A C 1
ATOM 2269 O O . ASN A 1 285 ? 19.482 27.169 37.735 1.00 19.07 287 ASN A O 1
ATOM 2274 N N . THR A 1 286 ? 17.663 25.864 37.498 1.00 34.01 288 THR A N 1
ATOM 2275 C CA . THR A 1 286 ? 18.312 24.720 38.096 1.00 35.17 288 THR A CA 1
ATOM 2276 C C . THR A 1 286 ? 18.708 23.778 36.967 1.00 36.40 288 THR A C 1
ATOM 2277 O O . THR A 1 286 ? 18.501 24.075 35.792 1.00 36.45 288 THR A O 1
ATOM 2281 N N . GLY A 1 287 ? 19.275 22.636 37.318 1.00 31.69 289 GLY A N 1
ATOM 2282 C CA . GLY A 1 287 ? 19.696 21.708 36.288 1.00 33.29 289 GLY A CA 1
ATOM 2283 C C . GLY A 1 287 ? 21.149 21.969 35.945 1.00 34.44 289 GLY A C 1
ATOM 2284 O O . GLY A 1 287 ? 21.634 23.085 36.131 1.00 35.07 289 GLY A O 1
ATOM 2285 N N . ALA A 1 288 ? 21.856 20.944 35.473 1.00 24.11 290 ALA A N 1
ATOM 2286 C CA . ALA A 1 288 ? 23.258 21.107 35.111 1.00 24.88 290 ALA A CA 1
ATOM 2287 C C . ALA A 1 288 ? 23.277 22.218 34.075 1.00 25.96 290 ALA A C 1
ATOM 2288 O O . ALA A 1 288 ? 22.270 22.444 33.409 1.00 25.00 290 ALA A O 1
ATOM 2290 N N . LYS A 1 289 ? 24.384 22.930 33.933 1.00 56.05 291 LYS A N 1
ATOM 2291 C CA . LYS A 1 289 ? 24.398 23.997 32.945 1.00 57.11 291 LYS A CA 1
ATOM 2292 C C . LYS A 1 289 ? 23.362 25.047 33.357 1.00 55.95 291 LYS A C 1
ATOM 2293 O O . LYS A 1 289 ? 22.385 25.278 32.650 1.00 57.49 291 LYS A O 1
ATOM 2299 N N . ALA A 1 290 ? 23.575 25.669 34.513 1.00 51.85 292 ALA A N 1
ATOM 2300 C CA . ALA A 1 290 ? 22.658 26.685 35.021 1.00 50.87 292 ALA A CA 1
ATOM 2301 C C . ALA A 1 290 ? 23.358 27.706 35.910 1.00 50.68 292 ALA A C 1
ATOM 2302 O O . ALA A 1 290 ? 22.710 28.424 36.670 1.00 51.88 292 ALA A O 1
ATOM 2304 N N . ARG A 1 291 ? 24.682 27.758 35.821 1.00 36.81 293 ARG A N 1
ATOM 2305 C CA . ARG A 1 291 ? 25.481 28.701 36.596 1.00 35.32 293 ARG A CA 1
ATOM 2306 C C . ARG A 1 291 ? 25.540 28.366 38.080 1.00 33.96 293 ARG A C 1
ATOM 2307 O O . ARG A 1 291 ? 26.597 28.469 38.698 1.00 34.38 293 ARG A O 1
ATOM 2315 N N . PHE A 1 292 ? 24.406 27.970 38.644 1.00 27.74 294 PHE A N 1
ATOM 2316 C CA . PHE A 1 292 ? 24.311 27.601 40.058 1.00 25.95 294 PHE A CA 1
ATOM 2317 C C . PHE A 1 292 ? 25.518 26.798 40.568 1.00 25.39 294 PHE A C 1
ATOM 2318 O O . PHE A 1 292 ? 26.065 27.068 41.647 1.00 24.92 294 PHE A O 1
ATOM 2326 N N . TYR A 1 293 ? 25.914 25.805 39.781 1.00 24.77 295 TYR A N 1
ATOM 2327 C CA . TYR A 1 293 ? 27.035 24.935 40.102 1.00 24.36 295 TYR A CA 1
ATOM 2328 C C . TYR A 1 293 ? 28.351 25.690 40.272 1.00 24.62 295 TYR A C 1
ATOM 2329 O O . TYR A 1 293 ? 29.076 25.473 41.239 1.00 24.98 295 TYR A O 1
ATOM 2338 N N . LEU A 1 294 ? 28.670 26.568 39.330 1.00 28.47 296 LEU A N 1
ATOM 2339 C CA . LEU A 1 294 ? 29.905 27.326 39.431 1.00 28.31 296 LEU A CA 1
ATOM 2340 C C . LEU A 1 294 ? 29.755 28.472 40.422 1.00 28.81 296 LEU A C 1
ATOM 2341 O O . LEU A 1 294 ? 30.722 28.889 41.056 1.00 30.04 296 LEU A O 1
ATOM 2346 N N . LYS A 1 295 ? 28.534 28.977 40.555 1.00 25.93 297 LYS A N 1
ATOM 2347 C CA . LYS A 1 295 ? 28.264 30.054 41.491 1.00 25.11 297 LYS A CA 1
ATOM 2348 C C . LYS A 1 295 ? 28.490 29.512 42.892 1.00 25.56 297 LYS A C 1
ATOM 2349 O O . LYS A 1 295 ? 28.876 30.250 43.798 1.00 26.28 297 LYS A O 1
ATOM 2355 N N . ALA A 1 296 ? 28.250 28.215 43.059 1.00 22.83 298 ALA A N 1
ATOM 2356 C CA . ALA A 1 296 ? 28.438 27.550 44.346 1.00 22.51 298 ALA A CA 1
ATOM 2357 C C . ALA A 1 296 ? 29.918 27.387 44.642 1.00 22.54 298 ALA A C 1
ATOM 2358 O O . ALA A 1 296 ? 30.348 27.530 45.783 1.00 22.21 298 ALA A O 1
ATOM 2360 N N . LEU A 1 297 ? 30.694 27.083 43.608 1.00 26.60 299 LEU A N 1
ATOM 2361 C CA . LEU A 1 297 ? 32.126 26.897 43.776 1.00 26.89 299 LEU A CA 1
ATOM 2362 C C . LEU A 1 297 ? 32.861 28.228 43.944 1.00 27.92 299 LEU A C 1
ATOM 2363 O O . LEU A 1 297 ? 33.797 28.331 44.736 1.00 27.94 299 LEU A O 1
ATOM 2368 N N . ARG A 1 298 ? 32.432 29.247 43.207 1.00 42.10 300 ARG A N 1
ATOM 2369 C CA . ARG A 1 298 ? 33.057 30.559 43.314 1.00 43.06 300 ARG A CA 1
ATOM 2370 C C . ARG A 1 298 ? 32.870 31.124 44.723 1.00 43.60 300 ARG A C 1
ATOM 2371 O O . ARG A 1 298 ? 33.791 31.711 45.293 1.00 43.55 300 ARG A O 1
ATOM 2379 N N . GLN A 1 299 ? 31.679 30.944 45.287 1.00 30.23 301 GLN A N 1
ATOM 2380 C CA . GLN A 1 299 ? 31.407 31.440 46.628 1.00 30.48 301 GLN A CA 1
ATOM 2381 C C . GLN A 1 299 ? 32.421 30.841 47.593 1.00 30.43 301 GLN A C 1
ATOM 2382 O O . GLN A 1 299 ? 32.995 31.542 48.424 1.00 30.95 301 GLN A O 1
ATOM 2388 N N . ILE A 1 300 ? 32.641 29.539 47.465 1.00 26.24 302 ILE A N 1
ATOM 2389 C CA . ILE A 1 300 ? 33.582 28.833 48.318 1.00 25.29 302 ILE A CA 1
ATOM 2390 C C . ILE A 1 300 ? 35.009 29.317 48.060 1.00 26.43 302 ILE A C 1
ATOM 2391 O O . ILE A 1 300 ? 35.808 29.438 48.993 1.00 26.80 302 ILE A O 1
ATOM 2396 N N . LEU A 1 301 ? 35.323 29.599 46.798 1.00 38.25 303 LEU A N 1
ATOM 2397 C CA . LEU A 1 301 ? 36.654 30.075 46.440 1.00 38.20 303 LEU A CA 1
ATOM 2398 C C . LEU A 1 301 ? 36.958 31.446 47.046 1.00 38.25 303 LEU A C 1
ATOM 2399 O O . LEU A 1 301 ? 38.051 31.665 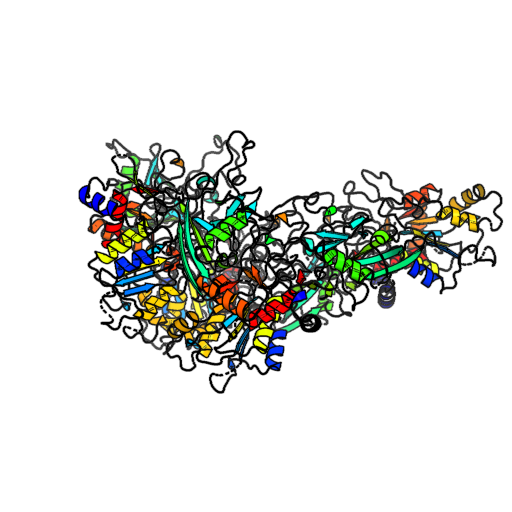47.582 1.00 37.51 303 LEU A O 1
ATOM 2404 N N . LYS A 1 302 ? 35.996 32.365 46.960 1.00 33.93 304 LYS A N 1
ATOM 2405 C CA . LYS A 1 302 ? 36.176 33.705 47.513 1.00 33.66 304 LYS A CA 1
ATOM 2406 C C . LYS A 1 302 ? 36.411 33.580 49.003 1.00 33.46 304 LYS A C 1
ATOM 2407 O O . LYS A 1 302 ? 37.262 34.269 49.567 1.00 32.33 304 LYS A O 1
ATOM 2421 N N . GLN A 1 304 ? 37.848 31.330 50.470 1.00 21.22 306 GLN A N 1
ATOM 2422 C CA . GLN A 1 304 ? 39.195 30.836 50.701 1.00 21.31 306 GLN A CA 1
ATOM 2423 C C . GLN A 1 304 ? 40.198 31.873 50.211 1.00 22.13 306 GLN A C 1
ATOM 2424 O O . GLN A 1 304 ? 41.387 31.590 50.070 1.00 22.07 306 GLN A O 1
ATOM 2430 N N . GLY A 1 305 ? 39.701 33.077 49.945 1.00 31.81 307 GLY A N 1
ATOM 2431 C CA . GLY A 1 305 ? 40.560 34.154 49.494 1.00 32.14 307 GLY A CA 1
ATOM 2432 C C . GLY A 1 305 ? 40.827 34.219 48.004 1.00 33.04 307 GLY A C 1
ATOM 2433 O O . GLY A 1 305 ? 41.745 34.920 47.586 1.00 33.47 307 GLY A O 1
ATOM 2434 N N . ALA A 1 306 ? 40.041 33.509 47.198 1.00 15.86 308 ALA A N 1
ATOM 2435 C CA . ALA A 1 306 ? 40.239 33.521 45.745 1.00 16.18 308 ALA A CA 1
ATOM 2436 C C . ALA A 1 306 ? 40.420 34.950 45.248 1.00 16.43 308 ALA A C 1
ATOM 2437 O O . ALA A 1 306 ? 39.631 35.840 45.576 1.00 15.47 308 ALA A O 1
ATOM 2439 N N . LYS A 1 307 ? 41.457 35.181 44.455 1.00 33.41 309 LYS A N 1
ATOM 2440 C CA . LYS A 1 307 ? 41.688 36.527 43.962 1.00 35.00 309 LYS A CA 1
ATOM 2441 C C . LYS A 1 307 ? 40.982 36.808 42.639 1.00 35.03 309 LYS A C 1
ATOM 2442 O O . LYS A 1 307 ? 40.090 37.657 42.585 1.00 34.37 309 LYS A O 1
ATOM 2448 N N . ASP A 1 308 ? 41.368 36.090 41.584 1.00 64.49 310 ASP A N 1
ATOM 2449 C CA . ASP A 1 308 ? 40.770 36.274 40.262 1.00 65.02 310 ASP A CA 1
ATOM 2450 C C . ASP A 1 308 ? 39.451 35.522 40.111 1.00 65.18 310 ASP A C 1
ATOM 2451 O O . ASP A 1 308 ? 38.558 35.966 39.393 1.00 66.75 310 ASP A O 1
ATOM 2456 N N . SER A 1 309 ? 39.345 34.374 40.771 1.00 43.78 311 SER A N 1
ATOM 2457 C CA . SER A 1 309 ? 38.122 33.569 40.753 1.00 43.46 311 SER A CA 1
ATOM 2458 C C . SER A 1 309 ? 37.916 32.717 39.504 1.00 42.91 311 SER A C 1
ATOM 2459 O O . SER A 1 309 ? 38.125 31.505 39.535 1.00 42.84 311 SER A O 1
ATOM 2462 N N . GLU A 1 310 ? 37.489 33.339 38.411 1.00 25.29 312 GLU A N 1
ATOM 2463 C CA . GLU A 1 310 ? 37.272 32.602 37.175 1.00 25.14 312 GLU A CA 1
ATOM 2464 C C . GLU A 1 310 ? 38.561 31.892 36.761 1.00 24.00 312 GLU A C 1
ATOM 2465 O O . GLU A 1 310 ? 38.523 30.822 36.162 1.00 24.53 312 GLU A O 1
ATOM 2471 N N . PHE A 1 311 ? 39.702 32.489 37.100 1.00 24.38 313 PHE A N 1
ATOM 2472 C CA . PHE A 1 311 ? 41.006 31.918 36.772 1.00 23.09 313 PHE A CA 1
ATOM 2473 C C . PHE A 1 311 ? 41.389 30.798 37.736 1.00 22.73 313 PHE A C 1
ATOM 2474 O O . PHE A 1 311 ? 42.058 29.834 37.353 1.00 22.81 313 PHE A O 1
ATOM 2482 N N . VAL A 1 312 ? 40.979 30.945 38.992 1.00 28.57 314 VAL A N 1
ATOM 2483 C CA . VAL A 1 312 ? 41.258 29.942 40.012 1.00 27.53 314 VAL A CA 1
ATOM 2484 C C . VAL A 1 312 ? 40.350 28.737 39.779 1.00 27.45 314 VAL A C 1
ATOM 2485 O O . VAL A 1 312 ? 40.728 27.595 40.046 1.00 26.78 314 VAL A O 1
ATOM 2489 N N . LEU A 1 313 ? 39.147 29.008 39.279 1.00 39.03 315 LEU A N 1
ATOM 2490 C CA . LEU A 1 313 ? 38.180 27.963 38.976 1.00 38.74 315 LEU A CA 1
ATOM 2491 C C . LEU A 1 313 ? 38.773 27.005 37.957 1.00 39.24 315 LEU A C 1
ATOM 2492 O O . LEU A 1 313 ? 38.552 25.795 38.033 1.00 38.59 315 LEU A O 1
ATOM 2497 N N . ASP A 1 314 ? 39.512 27.559 36.996 1.00 22.20 316 ASP A N 1
ATOM 2498 C CA . ASP A 1 314 ? 40.141 26.750 35.966 1.00 23.11 316 ASP A CA 1
ATOM 2499 C C . ASP A 1 314 ? 40.826 25.555 36.606 1.00 23.76 316 ASP A C 1
ATOM 2500 O O . ASP A 1 314 ? 40.527 24.412 36.266 1.00 24.43 316 ASP A O 1
ATOM 2505 N N . GLU A 1 315 ? 41.740 25.825 37.538 1.00 23.73 317 GLU A N 1
ATOM 2506 C CA . GLU A 1 315 ? 42.467 24.756 38.215 1.00 23.90 317 GLU A CA 1
ATOM 2507 C C . GLU A 1 315 ? 41.479 23.902 38.988 1.00 22.01 317 GLU A C 1
ATOM 2508 O O . GLU A 1 315 ? 41.515 22.675 38.901 1.00 22.28 317 GLU A O 1
ATOM 2514 N N . VAL A 1 316 ? 40.599 24.555 39.743 1.00 21.73 318 VAL A N 1
ATOM 2515 C CA . VAL A 1 316 ? 39.601 23.836 40.520 1.00 20.22 318 VAL A CA 1
ATOM 2516 C C . VAL A 1 316 ? 38.938 22.805 39.612 1.00 20.15 318 VAL A C 1
ATOM 2517 O O . VAL A 1 316 ? 39.023 21.603 39.873 1.00 19.23 318 VAL A O 1
ATOM 2521 N N . LEU A 1 317 ? 38.299 23.267 38.539 1.00 23.52 319 LEU A N 1
ATOM 2522 C CA . LEU A 1 317 ? 37.635 22.362 37.601 1.00 23.47 319 LEU A CA 1
ATOM 2523 C C . LEU A 1 317 ? 38.631 21.455 36.882 1.00 24.43 319 LEU A C 1
ATOM 2524 O O . LEU A 1 317 ? 38.296 20.327 36.531 1.00 25.59 319 LEU A O 1
ATOM 2529 N N . GLU A 1 318 ? 39.846 21.958 36.661 1.00 15.07 320 GLU A N 1
ATOM 2530 C CA . GLU A 1 318 ? 40.916 21.204 36.000 1.00 16.30 320 GLU A CA 1
ATOM 2531 C C . GLU A 1 318 ? 41.121 19.881 36.744 1.00 15.65 320 GLU A C 1
ATOM 2532 O O . GLU A 1 318 ? 41.286 18.819 36.142 1.00 15.44 320 GLU A O 1
ATOM 2538 N N . ASN A 1 319 ? 41.141 19.972 38.067 1.00 37.01 321 ASN A N 1
ATOM 2539 C CA . ASN A 1 319 ? 41.255 18.800 38.916 1.00 37.19 321 ASN A CA 1
ATOM 2540 C C . ASN A 1 319 ? 39.782 18.552 39.205 1.00 36.42 321 ASN A C 1
ATOM 2541 O O . ASN A 1 319 ? 38.929 19.190 38.585 1.00 37.63 321 ASN A O 1
ATOM 2546 N N . THR A 1 320 ? 39.462 17.660 40.130 1.00 10.45 322 THR A N 1
ATOM 2547 C CA . THR A 1 320 ? 38.054 17.375 40.428 1.00 8.67 322 THR A CA 1
ATOM 2548 C C . THR A 1 320 ? 37.518 16.269 39.534 1.00 7.70 322 THR A C 1
ATOM 2549 O O . THR A 1 320 ? 37.319 16.449 38.338 1.00 6.80 322 THR A O 1
ATOM 2553 N N . SER A 1 321 ? 37.288 15.116 40.138 1.00 24.64 323 SER A N 1
ATOM 2554 C CA . SER A 1 321 ? 36.761 13.981 39.419 1.00 24.06 323 SER A CA 1
ATOM 2555 C C . SER A 1 321 ? 35.257 14.017 39.623 1.00 23.34 323 SER A C 1
ATOM 2556 O O . SER A 1 321 ? 34.781 14.185 40.748 1.00 22.51 323 SER A O 1
ATOM 2559 N N . VAL A 1 322 ? 34.507 13.889 38.535 1.00 17.80 324 VAL A N 1
ATOM 2560 C CA . VAL A 1 322 ? 33.054 13.907 38.628 1.00 17.62 324 VAL A CA 1
ATOM 2561 C C . VAL A 1 322 ? 32.470 12.550 38.267 1.00 17.56 324 VAL A C 1
ATOM 2562 O O . VAL A 1 322 ? 32.809 11.958 37.245 1.00 17.13 324 VAL A O 1
ATOM 2566 N N . ILE A 1 323 ? 31.612 12.050 39.143 1.00 12.90 325 ILE A N 1
ATOM 2567 C CA . ILE A 1 323 ? 30.937 10.785 38.921 1.00 12.86 325 ILE A CA 1
ATOM 2568 C C . ILE A 1 323 ? 29.499 11.167 38.607 1.00 13.17 325 ILE A C 1
ATOM 2569 O O . ILE A 1 323 ? 28.805 11.750 39.445 1.00 12.92 325 ILE A O 1
ATOM 2574 N N . SER A 1 324 ? 29.071 10.870 37.386 1.00 20.20 326 SER A N 1
ATOM 2575 C CA . SER A 1 324 ? 27.711 11.150 36.949 1.00 19.56 326 SER A CA 1
ATOM 2576 C C . SER A 1 324 ? 26.832 10.015 37.479 1.00 18.64 326 SER A C 1
ATOM 2577 O O . SER A 1 324 ? 26.817 8.920 36.918 1.00 17.98 326 SER A O 1
ATOM 2580 N N . GLY A 1 325 ? 26.111 10.274 38.564 1.00 16.30 327 GLY A N 1
ATOM 2581 C CA . GLY A 1 325 ? 25.269 9.242 39.143 1.00 16.72 327 GLY A CA 1
ATOM 2582 C C . GLY A 1 325 ? 23.875 9.116 38.551 1.00 17.07 327 GLY A C 1
ATOM 2583 O O . GLY A 1 325 ? 22.962 9.845 38.941 1.00 17.84 327 GLY A O 1
ATOM 2584 N N . ASP A 1 326 ? 23.711 8.192 37.607 1.00 12.13 328 ASP A N 1
ATOM 2585 C CA . ASP A 1 326 ? 22.419 7.955 36.974 1.00 11.25 328 ASP A CA 1
ATOM 2586 C C . ASP A 1 326 ? 22.274 6.459 36.688 1.00 11.14 328 ASP A C 1
ATOM 2587 O O . ASP A 1 326 ? 23.262 5.733 36.619 1.00 11.14 328 ASP A O 1
ATOM 2592 N N . VAL A 1 327 ? 21.038 6.006 36.525 1.00 13.75 329 VAL A N 1
ATOM 2593 C CA . VAL A 1 327 ? 20.739 4.595 36.293 1.00 13.74 329 VAL A CA 1
ATOM 2594 C C . VAL A 1 327 ? 20.862 4.139 34.847 1.00 13.69 329 VAL A C 1
ATOM 2595 O O . VAL A 1 327 ? 20.716 4.929 33.918 1.00 13.69 329 VAL A O 1
ATOM 2599 N N . CYS A 1 328 ? 21.127 2.852 34.667 1.00 21.10 330 CYS A N 1
ATOM 2600 C CA . CYS A 1 328 ? 21.223 2.275 33.334 1.00 21.79 330 CYS A CA 1
ATOM 2601 C C . CYS A 1 328 ? 20.116 1.230 33.250 1.00 22.02 330 CYS A C 1
ATOM 2602 O O . CYS A 1 328 ? 19.368 1.035 34.212 1.00 21.76 330 CYS A O 1
ATOM 2605 N N . ALA A 1 329 ? 20.010 0.559 32.107 1.00 16.63 331 ALA A N 1
ATOM 2606 C CA . ALA A 1 329 ? 18.968 -0.438 31.909 1.00 16.84 331 ALA A CA 1
ATOM 2607 C C . ALA A 1 329 ? 19.500 -1.847 32.069 1.00 17.51 331 ALA A C 1
ATOM 2608 O O . ALA A 1 329 ? 20.473 -2.220 31.430 1.00 18.21 331 ALA A O 1
ATOM 2610 N N . ALA A 1 330 ? 18.867 -2.624 32.937 1.00 20.90 332 ALA A N 1
ATOM 2611 C CA . ALA A 1 330 ? 19.270 -4.007 33.160 1.00 21.50 332 ALA A CA 1
ATOM 2612 C C . ALA A 1 330 ? 18.574 -4.842 32.085 1.00 21.55 332 ALA A C 1
ATOM 2613 O O . ALA A 1 330 ? 17.641 -4.354 31.444 1.00 22.45 332 ALA A O 1
ATOM 2615 N N . VAL A 1 331 ? 19.005 -6.082 31.862 1.00 16.94 333 VAL A N 1
ATOM 2616 C CA . VAL A 1 331 ? 18.339 -6.867 30.829 1.00 17.11 333 VAL A CA 1
ATOM 2617 C C . VAL A 1 331 ? 16.992 -7.335 31.345 1.00 18.37 333 VAL A C 1
ATOM 2618 O O . VAL A 1 331 ? 16.883 -7.863 32.452 1.00 18.85 333 VAL A O 1
ATOM 2622 N N . ASN A 1 332 ? 15.966 -7.100 30.535 1.00 24.58 334 ASN A N 1
ATOM 2623 C CA . ASN A 1 332 ? 14.597 -7.487 30.839 1.00 24.52 334 ASN A CA 1
ATOM 2624 C C . ASN A 1 332 ? 14.401 -8.730 29.969 1.00 25.94 334 ASN A C 1
ATOM 2625 O O . ASN A 1 332 ? 14.068 -8.629 28.791 1.00 28.48 334 ASN A O 1
ATOM 2630 N N . PRO A 1 333 ? 14.608 -9.923 30.547 1.00 16.11 335 PRO A N 1
ATOM 2631 C CA . PRO A 1 333 ? 14.480 -11.201 29.841 1.00 16.23 335 PRO A CA 1
ATOM 2632 C C . PRO A 1 333 ? 13.616 -11.235 28.569 1.00 16.06 335 PRO A C 1
ATOM 2633 O O . PRO A 1 333 ? 14.142 -11.399 27.465 1.00 15.58 335 PRO A O 1
ATOM 2637 N N . PRO A 1 334 ? 12.288 -11.070 28.698 1.00 17.46 336 PRO A N 1
ATOM 2638 C CA . PRO A 1 334 ? 11.436 -11.103 27.501 1.00 17.41 336 PRO A CA 1
ATOM 2639 C C . PRO A 1 334 ? 11.873 -10.169 26.373 1.00 17.40 336 PRO A C 1
ATOM 2640 O O . PRO A 1 334 ? 11.546 -10.404 25.207 1.00 17.28 336 PRO A O 1
ATOM 2644 N N . TYR A 1 335 ? 12.610 -9.117 26.724 1.00 17.16 337 TYR A N 1
ATOM 2645 C CA . TYR A 1 335 ? 13.078 -8.145 25.746 1.00 17.13 337 TYR A CA 1
ATOM 2646 C C . TYR A 1 335 ? 14.598 -8.078 25.697 1.00 17.44 337 TYR A C 1
ATOM 2647 O O . TYR A 1 335 ? 15.174 -7.033 25.390 1.00 17.54 337 TYR A O 1
ATOM 2656 N N . LYS A 1 336 ? 15.241 -9.204 25.988 1.00 17.63 338 LYS A N 1
ATOM 2657 C CA . LYS A 1 336 ? 16.698 -9.283 25.981 1.00 17.63 338 LYS A CA 1
ATOM 2658 C C . LYS A 1 336 ? 17.317 -8.923 24.619 1.00 17.63 338 LYS A C 1
ATOM 2659 O O . LYS A 1 336 ? 18.474 -8.524 24.557 1.00 17.63 338 LYS A O 1
ATOM 2665 N N . ASP A 1 337 ? 16.563 -9.063 23.532 1.00 14.75 339 ASP A N 1
ATOM 2666 C CA . ASP A 1 337 ? 17.104 -8.739 22.213 1.00 15.35 339 ASP A CA 1
ATOM 2667 C C . ASP A 1 337 ? 17.352 -7.251 21.981 1.00 14.75 339 ASP A C 1
ATOM 2668 O O . ASP A 1 337 ? 17.816 -6.842 20.914 1.00 14.75 339 ASP A O 1
ATOM 2673 N N . VAL A 1 338 ? 17.049 -6.441 22.983 1.00 15.39 340 VAL A N 1
ATOM 2674 C CA . VAL A 1 338 ? 17.221 -5.002 22.869 1.00 14.22 340 VAL A CA 1
ATOM 2675 C C . VAL A 1 338 ? 18.637 -4.580 23.323 1.00 13.54 340 VAL A C 1
ATOM 2676 O O . VAL A 1 338 ? 19.051 -3.428 23.159 1.00 11.81 340 VAL A O 1
ATOM 2680 N N . HIS A 1 339 ? 19.371 -5.546 23.873 1.00 17.24 341 HIS A N 1
ATOM 2681 C CA . HIS A 1 339 ? 20.717 -5.343 24.402 1.00 16.70 341 HIS A CA 1
ATOM 2682 C C . HIS A 1 339 ? 21.775 -6.199 23.740 1.00 16.21 341 HIS A C 1
ATOM 2683 O O . HIS A 1 339 ? 21.474 -7.141 23.006 1.00 16.12 341 HIS A O 1
ATOM 2690 N N . ASP A 1 340 ? 23.023 -5.850 24.044 1.00 20.21 342 ASP A N 1
ATOM 2691 C CA . ASP A 1 340 ? 24.197 -6.587 23.608 1.00 20.26 342 ASP A CA 1
ATOM 2692 C C . ASP A 1 340 ? 24.571 -7.246 24.936 1.00 20.68 342 ASP A C 1
ATOM 2693 O O . ASP A 1 340 ? 25.231 -6.631 25.777 1.00 20.82 342 ASP A O 1
ATOM 2698 N N . LEU A 1 341 ? 24.113 -8.482 25.132 1.00 13.74 343 LEU A N 1
ATOM 2699 C CA . LEU A 1 341 ? 24.360 -9.210 26.365 1.00 12.34 343 LEU A CA 1
ATOM 2700 C C . LEU A 1 341 ? 25.784 -9.135 26.902 1.00 13.20 343 LEU A C 1
ATOM 2701 O O . LEU A 1 341 ? 25.978 -9.112 28.115 1.00 12.91 343 LEU A O 1
ATOM 2706 N N . HIS A 1 342 ? 26.778 -9.077 26.020 1.00 23.63 344 HIS A N 1
ATOM 2707 C CA . HIS A 1 342 ? 28.165 -9.019 26.472 1.00 24.80 344 HIS A CA 1
ATOM 2708 C C . HIS A 1 342 ? 28.579 -7.649 27.026 1.00 24.10 344 HIS A C 1
ATOM 2709 O O . HIS A 1 342 ? 29.682 -7.493 27.545 1.00 24.62 344 HIS A O 1
ATOM 2716 N N . ASN A 1 343 ? 27.694 -6.662 26.929 1.00 18.25 345 ASN A N 1
ATOM 2717 C CA . ASN A 1 343 ? 27.984 -5.316 27.433 1.00 17.91 345 ASN A CA 1
ATOM 2718 C C . ASN A 1 343 ? 26.753 -4.713 28.104 1.00 18.17 345 ASN A C 1
ATOM 2719 O O . ASN A 1 343 ? 26.585 -3.490 28.126 1.00 18.11 345 ASN A O 1
ATOM 2724 N N . ALA A 1 344 ? 25.900 -5.584 28.649 1.00 18.65 346 ALA A N 1
ATOM 2725 C CA . ALA A 1 344 ? 24.672 -5.170 29.327 1.00 17.95 346 ALA A CA 1
ATOM 2726 C C . ALA A 1 344 ? 24.706 -5.546 30.804 1.00 17.58 346 ALA A C 1
ATOM 2727 O O . ALA A 1 344 ? 25.202 -6.606 31.178 1.00 17.36 346 ALA A O 1
ATOM 2729 N N . PRO A 1 345 ? 24.171 -4.679 31.667 1.00 21.86 347 PRO A N 1
ATOM 2730 C CA . PRO A 1 345 ? 24.165 -4.967 33.100 1.00 22.54 347 PRO A CA 1
ATOM 2731 C C . PRO A 1 345 ? 23.074 -5.946 33.513 1.00 23.73 347 PRO A C 1
ATOM 2732 O O . PRO A 1 345 ? 22.011 -6.009 32.889 1.00 25.13 347 PRO A O 1
ATOM 2736 N N . LYS A 1 346 ? 23.349 -6.704 34.572 1.00 18.75 348 LYS A N 1
ATOM 2737 C CA . LYS A 1 346 ? 22.400 -7.672 35.116 1.00 18.50 348 LYS A CA 1
ATOM 2738 C C . LYS A 1 346 ? 22.115 -7.246 36.558 1.00 18.12 348 LYS A C 1
ATOM 2739 O O . LYS A 1 346 ? 23.011 -6.736 37.246 1.00 18.46 348 LYS A O 1
ATOM 2745 N N . LEU A 1 347 ? 20.878 -7.453 37.012 1.00 11.86 349 LEU A N 1
ATOM 2746 C CA . LEU A 1 347 ? 20.490 -7.094 38.379 1.00 12.15 349 LEU A CA 1
ATOM 2747 C C . LEU A 1 347 ? 21.277 -7.872 39.432 1.00 13.03 349 LEU A C 1
ATOM 2748 O O . LEU A 1 347 ? 21.458 -9.080 39.316 1.00 13.24 349 LEU A O 1
ATOM 2753 N N . GLY A 1 348 ? 21.741 -7.172 40.460 1.00 28.60 350 GLY A N 1
ATOM 2754 C CA . GLY A 1 348 ? 22.483 -7.822 41.525 1.00 28.85 350 GLY A CA 1
ATOM 2755 C C . GLY A 1 348 ? 23.939 -8.145 41.235 1.00 28.93 350 GLY A C 1
ATOM 2756 O O . GLY A 1 348 ? 24.588 -8.846 42.019 1.00 29.15 350 GLY A O 1
ATOM 2757 N N . TYR A 1 349 ? 24.466 -7.647 40.120 1.00 14.63 351 TYR A N 1
ATOM 2758 C CA . TYR A 1 349 ? 25.858 -7.913 39.789 1.00 14.63 351 TYR A CA 1
ATOM 2759 C C . TYR A 1 349 ? 26.764 -6.696 39.915 1.00 14.63 351 TYR A C 1
ATOM 2760 O O . TYR A 1 349 ? 27.769 -6.578 39.210 1.00 14.63 351 TYR A O 1
ATOM 2769 N N . GLY A 1 350 ? 26.395 -5.797 40.823 1.00 19.64 352 GLY A N 1
ATOM 2770 C CA . GLY A 1 350 ? 27.202 -4.619 41.075 1.00 20.60 352 GLY A CA 1
ATOM 2771 C C . GLY A 1 350 ? 26.768 -3.307 40.461 1.00 21.32 352 GLY A C 1
ATOM 2772 O O . GLY A 1 350 ? 25.731 -3.220 39.808 1.00 22.55 352 GLY A O 1
ATOM 2773 N N . VAL A 1 351 ? 27.579 -2.279 40.692 1.00 27.24 353 VAL A N 1
ATOM 2774 C CA . VAL A 1 351 ? 27.319 -0.951 40.163 1.00 26.11 353 VAL A CA 1
ATOM 2775 C C . VAL A 1 351 ? 27.674 -1.004 38.690 1.00 25.71 353 VAL A C 1
ATOM 2776 O O . VAL A 1 351 ? 28.612 -1.705 38.296 1.00 25.05 353 VAL A O 1
ATOM 2780 N N . ALA A 1 352 ? 26.927 -0.267 37.879 1.00 13.40 354 ALA A N 1
ATOM 2781 C CA . ALA A 1 352 ? 27.184 -0.242 36.452 1.00 13.87 354 ALA A CA 1
ATOM 2782 C C . ALA A 1 352 ? 28.062 0.936 36.104 1.00 14.40 354 ALA A C 1
ATOM 2783 O O . ALA A 1 352 ? 27.809 2.063 36.534 1.00 14.61 354 ALA A O 1
ATOM 2785 N N . LEU A 1 353 ? 29.109 0.660 35.335 1.00 23.31 355 LEU A N 1
ATOM 2786 C CA . LEU A 1 353 ? 30.038 1.687 34.884 1.00 23.99 355 LEU A CA 1
ATOM 2787 C C . LEU A 1 353 ? 29.720 1.883 33.403 1.00 24.23 355 LEU A C 1
ATOM 2788 O O . LEU A 1 353 ? 29.914 0.976 32.590 1.00 24.64 355 LEU A O 1
ATOM 2793 N N . VAL A 1 354 ? 29.196 3.058 33.069 1.00 13.41 356 VAL A N 1
ATOM 2794 C CA . VAL A 1 354 ? 28.816 3.386 31.697 1.00 13.41 356 VAL A CA 1
ATOM 2795 C C . VAL A 1 354 ? 29.817 4.352 31.086 1.00 14.00 356 VAL A C 1
ATOM 2796 O O . VAL A 1 354 ? 29.874 5.524 31.472 1.00 14.87 356 VAL A O 1
ATOM 2800 N N . LYS A 1 355 ? 30.599 3.872 30.126 1.00 26.33 357 LYS A N 1
ATOM 2801 C CA . LYS A 1 355 ? 31.595 4.719 29.483 1.00 27.73 357 LYS A CA 1
ATOM 2802 C C . LYS A 1 355 ? 30.976 5.759 28.549 1.00 28.31 357 LYS A C 1
ATOM 2803 O O . LYS A 1 355 ? 31.522 6.851 28.386 1.00 28.28 357 LYS A O 1
ATOM 2809 N N . TYR A 1 356 ? 29.838 5.420 27.943 1.00 27.85 358 TYR A N 1
ATOM 2810 C CA . TYR A 1 356 ? 29.147 6.331 27.026 1.00 28.37 358 TYR A CA 1
ATOM 2811 C C . TYR A 1 356 ? 27.677 5.967 26.808 1.00 29.50 358 TYR A C 1
ATOM 2812 O O . TYR A 1 356 ? 27.285 4.801 26.937 1.00 29.43 358 TYR A O 1
ATOM 2821 N N . THR A 1 357 ? 26.878 6.979 26.468 1.00 36.68 359 THR A N 1
ATOM 2822 C CA . THR A 1 357 ? 25.447 6.816 26.223 1.00 38.10 359 THR A CA 1
ATOM 2823 C C . THR A 1 357 ? 24.945 7.846 25.221 1.00 38.88 359 THR A C 1
ATOM 2824 O O . THR A 1 357 ? 24.455 8.906 25.614 1.00 39.92 359 THR A O 1
ATOM 2828 N N . GLY A 1 358 ? 25.055 7.544 23.933 1.00 50.89 360 GLY A N 1
ATOM 2829 C CA . GLY A 1 358 ? 24.589 8.490 22.932 1.00 51.13 360 GLY A CA 1
ATOM 2830 C C . GLY A 1 358 ? 23.516 7.906 22.037 1.00 50.89 360 GLY A C 1
ATOM 2831 O O . GLY A 1 358 ? 22.618 7.207 22.505 1.00 51.01 360 GLY A O 1
ATOM 2832 N N . ALA A 1 359 ? 23.604 8.200 20.745 1.00 27.49 361 ALA A N 1
ATOM 2833 C CA . ALA A 1 359 ? 22.641 7.686 19.777 1.00 28.08 361 ALA A CA 1
ATOM 2834 C C . ALA A 1 359 ? 23.388 7.058 18.602 1.00 28.16 361 ALA A C 1
ATOM 2835 O O . ALA A 1 359 ? 24.307 6.267 18.795 1.00 27.83 361 ALA A O 1
ATOM 2837 N N . ARG A 1 360 ? 23.008 7.426 17.387 1.00 44.53 362 ARG A N 1
ATOM 2838 C CA . ARG A 1 360 ? 23.646 6.886 16.195 1.00 45.55 362 ARG A CA 1
ATOM 2839 C C . ARG A 1 360 ? 25.189 6.949 16.226 1.00 44.67 362 ARG A C 1
ATOM 2840 O O . ARG A 1 360 ? 25.809 7.712 15.476 1.00 45.69 362 ARG A O 1
ATOM 2848 N N . GLY A 1 361 ? 25.813 6.146 17.081 1.00 16.98 363 GLY A N 1
ATOM 2849 C CA . GLY A 1 361 ? 27.263 6.156 17.142 1.00 16.35 363 GLY A CA 1
ATOM 2850 C C . GLY A 1 361 ? 27.895 7.232 18.014 1.00 15.97 363 GLY A C 1
ATOM 2851 O O . GLY A 1 361 ? 28.720 8.012 17.537 1.00 15.18 363 GLY A O 1
ATOM 2852 N N . LYS A 1 362 ? 27.503 7.274 19.287 1.00 32.98 364 LYS A N 1
ATOM 2853 C CA . LYS A 1 362 ? 28.037 8.222 20.264 1.00 32.61 364 LYS A CA 1
ATOM 2854 C C . LYS A 1 362 ? 27.753 9.713 20.095 1.00 33.90 364 LYS A C 1
ATOM 2855 O O . LYS A 1 362 ? 28.561 10.541 20.525 1.00 34.59 364 LYS A O 1
ATOM 2861 N N . TYR A 1 363 ? 26.624 10.071 19.492 1.00 29.59 365 TYR A N 1
ATOM 2862 C CA . TYR A 1 363 ? 26.297 11.485 19.322 1.00 30.03 365 TYR A CA 1
ATOM 2863 C C . TYR A 1 363 ? 25.830 12.087 20.636 1.00 30.37 365 TYR A C 1
ATOM 2864 O O . TYR A 1 363 ? 25.217 11.403 21.455 1.00 30.79 365 TYR A O 1
ATOM 2873 N N . SER A 1 364 ? 26.128 13.369 20.822 1.00 41.00 366 SER A N 1
ATOM 2874 C CA . SER A 1 364 ? 25.716 14.121 22.003 1.00 41.00 366 SER A CA 1
ATOM 2875 C C . SER A 1 364 ? 25.890 13.432 23.356 1.00 40.85 366 SER A C 1
ATOM 2876 O O . SER A 1 364 ? 25.040 13.568 24.236 1.00 41.98 366 SER A O 1
ATOM 2879 N N . THR A 1 365 ? 26.981 12.697 23.533 1.00 26.24 367 THR A N 1
ATOM 2880 C CA . THR A 1 365 ? 27.210 12.024 24.803 1.00 25.47 367 THR A CA 1
ATOM 2881 C C . THR A 1 365 ? 28.650 12.138 25.263 1.00 25.46 367 THR A C 1
ATOM 2882 O O . THR A 1 365 ? 29.581 12.188 24.454 1.00 25.54 367 THR A O 1
ATOM 2886 N N . ASN A 1 366 ? 28.826 12.192 26.575 1.00 35.21 368 ASN A N 1
ATOM 2887 C CA . ASN A 1 366 ? 30.161 12.256 27.133 1.00 34.66 368 ASN A CA 1
ATOM 2888 C C . ASN A 1 366 ? 30.750 10.861 26.971 1.00 33.95 368 ASN A C 1
ATOM 2889 O O . ASN A 1 366 ? 30.031 9.872 27.055 1.00 35.05 368 ASN A O 1
ATOM 2894 N N . ASP A 1 367 ? 32.049 10.780 26.730 1.00 27.75 369 ASP A N 1
ATOM 2895 C CA . ASP A 1 367 ? 32.694 9.489 26.557 1.00 27.48 369 ASP A CA 1
ATOM 2896 C C . ASP A 1 367 ? 33.983 9.416 27.375 1.00 27.34 369 ASP A C 1
ATOM 2897 O O . ASP A 1 367 ? 35.067 9.735 26.876 1.00 28.31 369 ASP A O 1
ATOM 2902 N N . ALA A 1 368 ? 33.850 8.996 28.633 1.00 17.68 370 ALA A N 1
ATOM 2903 C CA . ALA A 1 368 ? 34.976 8.875 29.554 1.00 16.29 370 ALA A CA 1
ATOM 2904 C C . ALA A 1 368 ? 36.248 8.385 28.876 1.00 15.99 370 ALA A C 1
ATOM 2905 O O . ALA A 1 368 ? 36.251 7.347 28.215 1.00 15.99 370 ALA A O 1
ATOM 2907 N N . HIS A 1 369 ? 37.326 9.145 29.050 1.00 18.72 371 HIS A N 1
ATOM 2908 C CA . HIS A 1 369 ? 38.620 8.811 28.467 1.00 17.89 371 HIS A CA 1
ATOM 2909 C C . HIS A 1 369 ? 39.159 7.553 29.137 1.00 17.57 371 HIS A C 1
ATOM 2910 O O . HIS A 1 369 ? 38.888 7.304 30.307 1.00 17.52 371 HIS A O 1
ATOM 2917 N N . ALA A 1 370 ? 39.927 6.764 28.400 1.00 17.95 372 ALA A N 1
ATOM 2918 C CA . ALA A 1 370 ? 40.486 5.545 28.952 1.00 18.54 372 ALA A CA 1
ATOM 2919 C C . ALA A 1 370 ? 41.244 5.818 30.253 1.00 18.94 372 ALA A C 1
ATOM 2920 O O . ALA A 1 370 ? 41.108 5.072 31.229 1.00 19.30 372 ALA A O 1
ATOM 2922 N N . GLU A 1 371 ? 42.037 6.886 30.272 1.00 18.92 373 GLU A N 1
ATOM 2923 C CA . GLU A 1 371 ? 42.817 7.226 31.458 1.00 19.28 373 GLU A CA 1
ATOM 2924 C C . GLU A 1 371 ? 41.942 7.349 32.698 1.00 18.51 373 GLU A C 1
ATOM 2925 O O . GLU A 1 371 ? 42.290 6.837 33.763 1.00 18.21 373 GLU A O 1
ATOM 2931 N N . PHE A 1 372 ? 40.801 8.017 32.564 1.00 14.12 374 PHE A N 1
ATOM 2932 C CA . PHE A 1 372 ? 39.903 8.188 33.699 1.00 13.54 374 PHE A CA 1
ATOM 2933 C C . PHE A 1 372 ? 39.240 6.865 34.086 1.00 13.59 374 PHE A C 1
ATOM 2934 O O . PHE A 1 372 ? 39.086 6.562 35.269 1.00 14.43 374 PHE A O 1
ATOM 2942 N N . VAL A 1 373 ? 38.836 6.074 33.099 1.00 21.39 375 VAL A N 1
ATOM 2943 C CA . VAL A 1 373 ? 38.220 4.792 33.404 1.00 21.15 375 VAL A CA 1
ATOM 2944 C C . VAL A 1 373 ? 39.269 3.951 34.138 1.00 21.98 375 VAL A C 1
ATOM 2945 O O . VAL A 1 373 ? 38.944 3.133 35.008 1.00 21.88 375 VAL A O 1
ATOM 2949 N N . ALA A 1 374 ? 40.533 4.166 33.786 1.00 16.40 376 ALA A N 1
ATOM 2950 C CA . ALA A 1 374 ? 41.631 3.446 34.419 1.00 15.83 376 ALA A CA 1
ATOM 2951 C C . ALA A 1 374 ? 41.668 3.812 35.901 1.00 15.72 376 ALA A C 1
ATOM 2952 O O . ALA A 1 374 ? 41.673 2.943 36.769 1.00 14.76 376 ALA A O 1
ATOM 2954 N N . ARG A 1 375 ? 41.688 5.109 36.183 1.00 17.64 377 ARG A N 1
ATOM 2955 C CA . ARG A 1 375 ? 41.720 5.587 37.555 1.00 18.85 377 ARG A CA 1
ATOM 2956 C C . ARG A 1 375 ? 40.533 5.077 38.369 1.00 18.58 377 ARG A C 1
ATOM 2957 O O . ARG A 1 375 ? 40.679 4.714 39.535 1.00 18.81 377 ARG A O 1
ATOM 2965 N N . VAL A 1 376 ? 39.356 5.047 37.756 1.00 19.81 378 VAL A N 1
ATOM 2966 C CA . VAL A 1 376 ? 38.160 4.577 38.443 1.00 18.38 378 VAL A CA 1
ATOM 2967 C C . VAL A 1 376 ? 38.215 3.066 38.649 1.00 19.45 378 VAL A C 1
ATOM 2968 O O . VAL A 1 376 ? 37.806 2.555 39.687 1.00 19.58 378 VAL A O 1
ATOM 2972 N N . ARG A 1 377 ? 38.734 2.355 37.656 1.00 27.25 379 ARG A N 1
ATOM 2973 C CA . ARG A 1 377 ? 38.820 0.905 37.734 1.00 28.14 379 ARG A CA 1
ATOM 2974 C C . ARG A 1 377 ? 39.753 0.476 38.855 1.00 28.69 379 ARG A C 1
ATOM 2975 O O . ARG A 1 377 ? 39.530 -0.550 39.496 1.00 29.15 379 ARG A O 1
ATOM 2983 N N . LYS A 1 378 ? 40.793 1.273 39.093 1.00 32.65 380 LYS A N 1
ATOM 2984 C CA . LYS A 1 378 ? 41.779 0.978 40.133 1.00 32.45 380 LYS A CA 1
ATOM 2985 C C . LYS A 1 378 ? 41.153 1.087 41.520 1.00 31.34 380 LYS A C 1
ATOM 2986 O O . LYS A 1 378 ? 41.210 0.140 42.310 1.00 31.03 380 LYS A O 1
ATOM 2992 N N . VAL A 1 379 ? 40.554 2.239 41.810 1.00 25.48 381 VAL A N 1
ATOM 2993 C CA . VAL A 1 379 ? 39.912 2.451 43.101 1.00 25.50 381 VAL A CA 1
ATOM 2994 C C . VAL A 1 379 ? 38.918 1.326 43.406 1.00 26.43 381 VAL A C 1
ATOM 2995 O O . VAL A 1 379 ? 38.989 0.687 44.462 1.00 26.54 381 VAL A O 1
ATOM 2999 N N . LEU A 1 380 ? 37.999 1.083 42.472 1.00 11.16 382 LEU A N 1
ATOM 3000 C CA . LEU A 1 380 ? 36.987 0.052 42.644 1.00 10.52 382 LEU A CA 1
ATOM 3001 C C . LEU A 1 380 ? 37.587 -1.286 43.024 1.00 10.81 382 LEU A C 1
ATOM 3002 O O . LEU A 1 380 ? 37.349 -1.789 44.118 1.00 10.84 382 LEU A O 1
ATOM 3007 N N . ASN A 1 381 ? 38.365 -1.864 42.119 1.00 29.28 383 ASN A N 1
ATOM 3008 C CA . ASN A 1 381 ? 38.977 -3.156 42.382 1.00 29.67 383 ASN A CA 1
ATOM 3009 C C . ASN A 1 381 ? 39.788 -3.182 43.676 1.00 30.21 383 ASN A C 1
ATOM 3010 O O . ASN A 1 381 ? 39.757 -4.175 44.412 1.00 30.07 383 ASN A O 1
ATOM 3015 N N . GLU A 1 382 ? 40.504 -2.097 43.960 1.00 19.88 384 GLU A N 1
ATOM 3016 C CA . GLU A 1 382 ? 41.304 -2.029 45.177 1.00 21.27 384 GLU A CA 1
ATOM 3017 C C . GLU A 1 382 ? 40.455 -2.037 46.454 1.00 21.20 384 GLU A C 1
ATOM 3018 O O . GLU A 1 382 ? 40.843 -2.649 47.456 1.00 20.77 384 GLU A O 1
ATOM 3024 N N . GLN A 1 383 ? 39.299 -1.377 46.421 1.00 13.87 385 GLN A N 1
ATOM 3025 C CA . GLN A 1 383 ? 38.413 -1.354 47.579 1.00 13.78 385 GLN A CA 1
ATOM 3026 C C . GLN A 1 383 ? 37.478 -2.569 47.556 1.00 14.11 385 GLN A C 1
ATOM 3027 O O . GLN A 1 383 ? 36.588 -2.706 48.408 1.00 14.25 385 GLN A O 1
ATOM 3033 N N . GLY A 1 384 ? 37.679 -3.443 46.571 1.00 16.75 386 GLY A N 1
ATOM 3034 C CA . GLY A 1 384 ? 36.860 -4.640 46.452 1.00 16.16 386 GLY A CA 1
ATOM 3035 C C . GLY A 1 384 ? 35.399 -4.389 46.125 1.00 16.47 386 GLY A C 1
ATOM 3036 O O . GLY A 1 384 ? 34.523 -5.142 46.547 1.00 17.55 386 GLY A O 1
ATOM 3037 N N . VAL A 1 385 ? 35.130 -3.332 45.368 1.00 28.53 387 VAL A N 1
ATOM 3038 C CA . VAL A 1 385 ? 33.763 -3.001 44.991 1.00 27.77 387 VAL A CA 1
ATOM 3039 C C 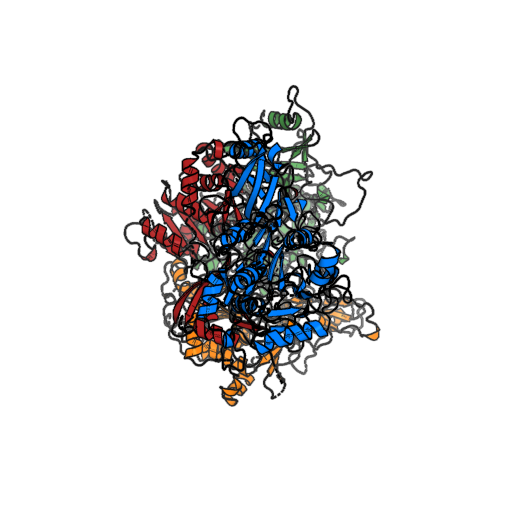. VAL A 1 385 ? 33.316 -3.843 43.792 1.00 28.30 387 VAL A C 1
ATOM 3040 O O . VAL A 1 385 ? 34.026 -3.952 42.792 1.00 28.92 387 VAL A O 1
ATOM 3044 N N . ILE A 1 386 ? 32.139 -4.447 43.903 1.00 24.74 388 ILE A N 1
ATOM 3045 C CA . ILE A 1 386 ? 31.593 -5.265 42.828 1.00 24.56 388 ILE A CA 1
ATOM 3046 C C . ILE A 1 386 ? 31.002 -4.348 41.753 1.00 24.62 388 ILE A C 1
ATOM 3047 O O . ILE A 1 386 ? 30.108 -3.552 42.034 1.00 24.59 388 ILE A O 1
ATOM 3052 N N . TRP A 1 387 ? 31.503 -4.449 40.527 1.00 15.16 389 TRP A N 1
ATOM 3053 C CA . TRP A 1 387 ? 30.988 -3.614 39.445 1.00 15.73 389 TRP A CA 1
ATOM 3054 C C . TRP A 1 387 ? 30.902 -4.381 38.120 1.00 15.44 389 TRP A C 1
ATOM 3055 O O . TRP A 1 387 ? 31.478 -5.462 37.964 1.00 15.65 389 TRP A O 1
ATOM 3066 N N . GLN A 1 388 ? 30.172 -3.813 37.168 1.00 11.90 390 GLN A N 1
ATOM 3067 C CA . GLN A 1 388 ? 29.992 -4.433 35.859 1.00 10.50 390 GLN A CA 1
ATOM 3068 C C . GLN A 1 388 ? 29.906 -3.339 34.799 1.00 10.23 390 GLN A C 1
ATOM 3069 O O . GLN A 1 388 ? 29.536 -2.212 35.109 1.00 9.60 390 GLN A O 1
ATOM 3075 N N . VAL A 1 389 ? 30.258 -3.661 33.557 1.00 9.40 391 VAL A N 1
ATOM 3076 C CA . VAL A 1 389 ? 30.188 -2.667 32.484 1.00 10.13 391 VAL A CA 1
ATOM 3077 C C . VAL A 1 389 ? 28.763 -2.643 31.964 1.00 9.61 391 VAL A C 1
ATOM 3078 O O . VAL A 1 389 ? 28.085 -3.664 31.973 1.00 9.40 391 VAL A O 1
ATOM 3082 N N . ALA A 1 390 ? 28.308 -1.480 31.516 1.00 20.67 392 ALA A N 1
ATOM 3083 C CA . ALA A 1 390 ? 26.951 -1.375 30.997 1.00 21.80 392 ALA A CA 1
ATOM 3084 C C . ALA A 1 390 ? 26.861 -0.466 29.781 1.00 22.53 392 ALA A C 1
ATOM 3085 O O . ALA A 1 390 ? 27.529 0.562 29.698 1.00 23.45 392 ALA A O 1
ATOM 3087 N N . THR A 1 391 ? 26.025 -0.871 28.836 1.00 13.45 393 THR A N 1
ATOM 3088 C CA . THR A 1 391 ? 25.805 -0.124 27.614 1.00 13.61 393 THR A CA 1
ATOM 3089 C C . THR A 1 391 ? 24.302 0.029 27.450 1.00 13.63 393 THR A C 1
ATOM 3090 O O . THR A 1 391 ? 23.541 -0.886 27.772 1.00 13.12 393 THR A O 1
ATOM 3094 N N . LEU A 1 392 ? 23.877 1.186 26.955 1.00 32.87 394 LEU A N 1
ATOM 3095 C CA . LEU A 1 392 ? 22.459 1.452 26.760 1.00 33.35 394 LEU A CA 1
ATOM 3096 C C . LEU A 1 392 ? 21.906 0.776 25.500 1.00 32.35 394 LEU A C 1
ATOM 3097 O O . LEU A 1 392 ? 21.504 1.445 24.543 1.00 32.93 394 LEU A O 1
ATOM 3102 N N . GLY A 1 393 ? 21.894 -0.554 25.509 1.00 14.68 395 GLY A N 1
ATOM 3103 C CA . GLY A 1 393 ? 21.386 -1.317 24.379 1.00 12.74 395 GLY A CA 1
ATOM 3104 C C . GLY A 1 393 ? 22.320 -1.448 23.188 1.00 11.86 395 GLY A C 1
ATOM 3105 O O . GLY A 1 393 ? 23.370 -0.801 23.133 1.00 10.77 395 GLY A O 1
ATOM 3106 N N . LYS A 1 394 ? 21.927 -2.299 22.238 1.00 12.38 396 LYS A N 1
ATOM 3107 C CA . LYS A 1 394 ? 22.689 -2.537 21.014 1.00 11.59 396 LYS A CA 1
ATOM 3108 C C . LYS A 1 394 ? 22.990 -1.194 20.378 1.00 12.60 396 LYS A C 1
ATOM 3109 O O . LYS A 1 394 ? 22.354 -0.199 20.708 1.00 12.11 396 LYS A O 1
ATOM 3115 N N . VAL A 1 395 ? 23.930 -1.180 19.442 1.00 33.68 397 VAL A N 1
ATOM 3116 C CA . VAL A 1 395 ? 24.355 0.048 18.787 1.00 34.58 397 VAL A CA 1
ATOM 3117 C C . VAL A 1 395 ? 23.311 1.091 18.358 1.00 35.96 397 VAL A C 1
ATOM 3118 O O . VAL A 1 395 ? 23.364 2.230 18.834 1.00 36.47 397 VAL A O 1
ATOM 3122 N N . ASP A 1 396 ? 22.370 0.764 17.481 1.00 20.93 398 ASP A N 1
ATOM 3123 C CA . ASP A 1 396 ? 21.409 1.807 17.113 1.00 22.49 398 ASP A CA 1
ATOM 3124 C C . ASP A 1 396 ? 20.006 1.667 17.707 1.00 22.69 398 ASP A C 1
ATOM 3125 O O . ASP A 1 396 ? 19.041 2.222 17.184 1.00 22.67 398 ASP A O 1
ATOM 3130 N N . GLN A 1 397 ? 19.911 0.946 18.821 1.00 28.04 399 GLN A N 1
ATOM 3131 C CA . GLN A 1 397 ? 18.644 0.714 19.507 1.00 28.98 399 GLN A CA 1
ATOM 3132 C C . GLN A 1 397 ? 17.930 1.965 20.004 1.00 29.91 399 GLN A C 1
ATOM 3133 O O . GLN A 1 397 ? 16.722 2.134 19.782 1.00 29.57 399 GLN A O 1
ATOM 3139 N N . GLY A 1 398 ? 18.663 2.837 20.688 1.00 30.75 400 GLY A N 1
ATOM 3140 C CA . GLY A 1 398 ? 18.044 4.042 21.202 1.00 33.00 400 GLY A CA 1
ATOM 3141 C C . GLY A 1 398 ? 19.024 5.042 21.765 1.00 34.89 400 GLY A C 1
ATOM 3142 O O . GLY A 1 398 ? 20.234 4.839 21.712 1.00 34.62 400 GLY A O 1
ATOM 3143 N N . GLY A 1 399 ? 18.492 6.128 22.312 1.00 57.51 401 GLY A N 1
ATOM 3144 C CA . GLY A 1 399 ? 19.343 7.159 22.872 1.00 58.82 401 GLY A CA 1
ATOM 3145 C C . GLY A 1 399 ? 19.319 7.232 24.384 1.00 58.93 401 GLY A C 1
ATOM 3146 O O . GLY A 1 399 ? 18.498 6.594 25.040 1.00 58.88 401 GLY A O 1
ATOM 3147 N N . GLY A 1 400 ? 20.238 8.019 24.931 1.00 57.59 402 GLY A N 1
ATOM 3148 C CA . GLY A 1 400 ? 20.322 8.186 26.364 1.00 57.78 402 GLY A CA 1
ATOM 3149 C C . GLY A 1 400 ? 20.698 9.608 26.716 1.00 57.43 402 GLY A C 1
ATOM 3150 O O . GLY A 1 400 ? 19.833 10.469 26.854 1.00 58.40 402 GLY A O 1
ATOM 3151 N N . GLY A 1 401 ? 21.995 9.856 26.852 1.00 45.22 403 GLY A N 1
ATOM 3152 C CA . GLY A 1 401 ? 22.459 11.186 27.194 1.00 44.63 403 GLY A CA 1
ATOM 3153 C C . GLY A 1 401 ? 22.146 11.551 28.633 1.00 43.55 403 GLY A C 1
ATOM 3154 O O . GLY A 1 401 ? 20.980 11.659 29.010 1.00 44.46 403 GLY A O 1
ATOM 3155 N N . THR A 1 402 ? 23.187 11.727 29.442 1.00 35.16 404 THR A N 1
ATOM 3156 C CA . THR A 1 402 ? 23.019 12.098 30.843 1.00 32.76 404 THR A CA 1
ATOM 3157 C C . THR A 1 402 ? 23.629 13.476 31.048 1.00 31.56 404 THR A C 1
ATOM 3158 O O . THR A 1 402 ? 24.110 14.092 30.096 1.00 31.77 404 THR A O 1
ATOM 3162 N N . ILE A 1 403 ? 23.625 13.953 32.290 1.00 31.87 405 ILE A N 1
ATOM 3163 C CA . ILE A 1 403 ? 24.167 15.273 32.581 1.00 29.34 405 ILE A CA 1
ATOM 3164 C C . ILE A 1 403 ? 25.694 15.311 32.629 1.00 28.90 405 ILE A C 1
ATOM 3165 O O . ILE A 1 403 ? 26.293 16.382 32.741 1.00 28.74 405 ILE A O 1
ATOM 3170 N N . ALA A 1 404 ? 26.318 14.143 32.527 1.00 16.50 406 ALA A N 1
ATOM 3171 C CA . ALA A 1 404 ? 27.769 14.059 32.560 1.00 15.99 406 ALA A CA 1
ATOM 3172 C C . ALA A 1 404 ? 28.404 15.048 31.589 1.00 15.37 406 ALA A C 1
ATOM 3173 O O . ALA A 1 404 ? 29.318 15.786 31.955 1.00 14.88 406 ALA A O 1
ATOM 3175 N N . LYS A 1 405 ? 27.915 15.070 30.354 1.00 21.58 407 LYS A N 1
ATOM 3176 C CA . LYS A 1 405 ? 28.461 15.968 29.338 1.00 21.73 407 LYS A CA 1
ATOM 3177 C C . LYS A 1 405 ? 28.668 17.417 29.819 1.00 22.08 407 LYS A C 1
ATOM 3178 O O . LYS A 1 405 ? 29.710 18.025 29.556 1.00 20.80 407 LYS A O 1
ATOM 3184 N N . PHE A 1 406 ? 27.676 17.960 30.522 1.00 27.99 408 PHE A N 1
ATOM 3185 C CA . PHE A 1 406 ? 27.733 19.333 31.010 1.00 28.80 408 PHE A CA 1
ATOM 3186 C C . PHE A 1 406 ? 28.905 19.624 31.929 1.00 29.64 408 PHE A C 1
ATOM 3187 O O . PHE A 1 406 ? 29.469 20.722 31.903 1.00 30.12 408 PHE A O 1
ATOM 3195 N N . PHE A 1 407 ? 29.274 18.649 32.748 1.00 32.31 409 PHE A N 1
ATOM 3196 C CA . PHE A 1 407 ? 30.384 18.846 33.662 1.00 33.42 409 PHE A CA 1
ATOM 3197 C C . PHE A 1 407 ? 31.718 18.681 32.950 1.00 34.69 409 PHE A C 1
ATOM 3198 O O . PHE A 1 407 ? 32.676 19.404 33.238 1.00 35.17 409 PHE A O 1
ATOM 3206 N N . ALA A 1 408 ? 31.776 17.740 32.012 1.00 29.31 410 ALA A N 1
ATOM 3207 C CA . ALA A 1 408 ? 32.995 17.519 31.245 1.00 29.47 410 ALA A CA 1
ATOM 3208 C C . ALA A 1 408 ? 33.180 18.767 30.388 1.00 29.77 410 ALA A C 1
ATOM 3209 O O . ALA A 1 408 ? 34.285 19.087 29.950 1.00 30.49 410 ALA A O 1
ATOM 3211 N N . GLU A 1 409 ? 32.067 19.462 30.168 1.00 23.48 411 GLU A N 1
ATOM 3212 C CA . GLU A 1 409 ? 32.020 20.686 29.378 1.00 23.71 411 GLU A CA 1
ATOM 3213 C C . GLU A 1 409 ? 32.727 21.786 30.159 1.00 22.56 411 GLU A C 1
ATOM 3214 O O . GLU A 1 409 ? 33.226 22.751 29.579 1.00 22.35 411 GLU A O 1
ATOM 3220 N N . ARG A 1 410 ? 32.770 21.627 31.480 1.00 38.08 412 ARG A N 1
ATOM 3221 C CA . ARG A 1 410 ? 33.411 22.611 32.343 1.00 37.83 412 ARG A CA 1
ATOM 3222 C C . ARG A 1 410 ? 34.879 22.331 32.647 1.00 37.24 412 ARG A C 1
ATOM 3223 O O . ARG A 1 410 ? 35.446 22.915 33.572 1.00 37.55 412 ARG A O 1
ATOM 3231 N N . GLY A 1 411 ? 35.487 21.426 31.887 1.00 21.40 413 GLY A N 1
ATOM 3232 C CA . GLY A 1 411 ? 36.895 21.146 32.082 1.00 20.10 413 GLY A CA 1
ATOM 3233 C C . GLY A 1 411 ? 37.324 19.972 32.933 1.00 19.74 413 GLY A C 1
ATOM 3234 O O . GLY A 1 411 ? 38.519 19.673 32.983 1.00 18.79 413 GLY A O 1
ATOM 3235 N N . SER A 1 412 ? 36.392 19.299 33.600 1.00 21.67 414 SER A N 1
ATOM 3236 C CA . SER A 1 412 ? 36.766 18.157 34.435 1.00 21.94 414 SER A CA 1
ATOM 3237 C C . SER A 1 412 ? 36.343 16.822 33.839 1.00 21.79 414 SER A C 1
ATOM 3238 O O . SER A 1 412 ? 35.419 16.762 33.033 1.00 22.08 414 SER A O 1
ATOM 3241 N N . ASP A 1 413 ? 37.032 15.756 34.240 1.00 28.60 415 ASP A N 1
ATOM 3242 C CA . ASP A 1 413 ? 36.743 14.407 33.760 1.00 28.66 415 ASP A CA 1
ATOM 3243 C C . ASP A 1 413 ? 35.518 13.814 34.446 1.00 27.97 415 ASP A C 1
ATOM 3244 O O . ASP A 1 413 ? 35.357 13.924 35.663 1.00 28.43 415 ASP A O 1
ATOM 3249 N N . VAL A 1 414 ? 34.658 13.184 33.650 1.00 11.86 416 VAL A N 1
ATOM 3250 C CA . VAL A 1 414 ? 33.426 12.589 34.150 1.00 10.40 416 VAL A CA 1
ATOM 3251 C C . VAL A 1 414 ? 33.251 11.142 33.705 1.00 10.40 416 VAL A C 1
ATOM 3252 O O . VAL A 1 414 ? 33.878 10.697 32.742 1.00 10.40 416 VAL A O 1
ATOM 3256 N N . ILE A 1 415 ? 32.382 10.423 34.413 1.00 18.80 417 ILE A N 1
ATOM 3257 C CA . ILE A 1 415 ? 32.089 9.015 34.132 1.00 18.80 417 ILE A CA 1
ATOM 3258 C C . ILE A 1 415 ? 30.714 8.656 34.692 1.00 18.80 417 ILE A C 1
ATOM 3259 O O . ILE A 1 415 ? 30.446 8.866 35.871 1.00 18.80 417 ILE A O 1
ATOM 3264 N N . ASP A 1 416 ? 29.843 8.123 33.841 1.00 26.09 418 ASP A N 1
ATOM 3265 C CA . ASP A 1 416 ? 28.505 7.729 34.274 1.00 27.42 418 ASP A CA 1
ATOM 3266 C C . ASP A 1 416 ? 28.607 6.463 35.119 1.00 28.05 418 ASP A C 1
ATOM 3267 O O . ASP A 1 416 ? 29.326 5.528 34.766 1.00 28.38 418 ASP A O 1
ATOM 3280 N N . GLY A 1 418 ? 26.139 3.995 38.131 1.00 8.98 420 GLY A N 1
ATOM 3281 C CA . GLY A 1 418 ? 24.930 3.811 38.910 1.00 8.98 420 GLY A CA 1
ATOM 3282 C C . GLY A 1 418 ? 24.360 2.415 38.746 1.00 8.98 420 GLY A C 1
ATOM 3283 O O . GLY A 1 418 ? 24.931 1.596 38.029 1.00 8.98 420 GLY A O 1
ATOM 3284 N N . PRO A 1 419 ? 23.232 2.109 39.403 1.00 24.32 421 PRO A N 1
ATOM 3285 C CA . PRO A 1 419 ? 22.615 0.783 39.300 1.00 23.87 421 PRO A CA 1
ATOM 3286 C C . PRO A 1 419 ? 21.758 0.589 38.033 1.00 23.48 421 PRO A C 1
ATOM 3287 O O . PRO A 1 419 ? 21.409 1.558 37.346 1.00 23.02 421 PRO A O 1
ATOM 3291 N N . ALA A 1 420 ? 21.432 -0.669 37.734 1.00 20.07 422 ALA A N 1
ATOM 3292 C CA . ALA A 1 420 ? 20.620 -1.011 36.570 1.00 19.12 422 ALA A CA 1
ATOM 3293 C C . ALA A 1 420 ? 19.159 -1.164 36.977 1.00 18.57 422 ALA A C 1
ATOM 3294 O O . ALA A 1 420 ? 18.864 -1.752 38.018 1.00 19.24 422 ALA A O 1
ATOM 3296 N N . LEU A 1 421 ? 18.246 -0.641 36.160 1.00 13.00 423 LEU A N 1
ATOM 3297 C CA . LEU A 1 421 ? 16.818 -0.731 36.471 1.00 11.83 423 LEU A CA 1
ATOM 3298 C C . LEU A 1 421 ? 15.997 -1.451 35.409 1.00 11.29 423 LEU A C 1
ATOM 3299 O O . LEU A 1 421 ? 16.363 -1.505 34.237 1.00 10.59 423 LEU A O 1
ATOM 3304 N N . LEU A 1 422 ? 14.864 -1.982 35.849 1.00 7.05 424 LEU A N 1
ATOM 3305 C CA . LEU A 1 422 ? 13.928 -2.668 34.982 1.00 7.05 424 LEU A CA 1
ATOM 3306 C C . LEU A 1 422 ? 12.688 -1.781 34.937 1.00 7.05 424 LEU A C 1
ATOM 3307 O O . LEU A 1 422 ? 12.218 -1.325 35.968 1.00 7.05 424 LEU A O 1
ATOM 3312 N N . GLY A 1 423 ? 12.177 -1.512 33.742 1.00 13.01 425 GLY A N 1
ATOM 3313 C CA . GLY A 1 423 ? 11.003 -0.669 33.622 1.00 12.78 425 GLY A CA 1
ATOM 3314 C C . GLY A 1 423 ? 11.281 0.789 33.952 1.00 13.98 425 GLY A C 1
ATOM 3315 O O . GLY A 1 423 ? 10.482 1.452 34.624 1.00 14.32 425 GLY A O 1
ATOM 3324 N N . HIS A 1 425 ? 11.327 4.661 33.939 1.00 13.90 427 HIS A N 1
ATOM 3325 C CA . HIS A 1 425 ? 10.284 5.631 33.595 1.00 12.76 427 HIS A CA 1
ATOM 3326 C C . HIS A 1 425 ? 8.847 5.183 33.833 1.00 13.39 427 HIS A C 1
ATOM 3327 O O . HIS A 1 425 ? 7.921 5.977 33.690 1.00 14.59 427 HIS A O 1
ATOM 3334 N N . SER A 1 426 ? 8.653 3.923 34.202 1.00 21.59 428 SER A N 1
ATOM 3335 C CA . SER A 1 426 ? 7.310 3.431 34.479 1.00 21.60 428 SER A CA 1
ATOM 3336 C C . SER A 1 426 ? 6.913 3.936 35.862 1.00 22.25 428 SER A C 1
ATOM 3337 O O . SER A 1 426 ? 7.756 4.414 36.621 1.00 23.27 428 SER A O 1
ATOM 3340 N N . PRO A 1 427 ? 5.624 3.843 36.208 1.00 14.48 429 PRO A N 1
ATOM 3341 C CA . PRO A 1 427 ? 5.168 4.306 37.523 1.00 14.48 429 PRO A CA 1
ATOM 3342 C C . PRO A 1 427 ? 5.666 3.413 38.662 1.00 15.79 429 PRO A C 1
ATOM 3343 O O . PRO A 1 427 ? 5.422 3.700 39.833 1.00 16.10 429 PRO A O 1
ATOM 3347 N N . PHE A 1 428 ? 6.373 2.340 38.317 1.00 16.02 430 PHE A N 1
ATOM 3348 C CA . PHE A 1 428 ? 6.874 1.404 39.323 1.00 16.05 430 PHE A CA 1
ATOM 3349 C C . PHE A 1 428 ? 8.171 0.751 38.831 1.00 16.96 430 PHE A C 1
ATOM 3350 O O . PHE A 1 428 ? 8.167 -0.391 38.362 1.00 17.69 430 PHE A O 1
ATOM 3358 N N . GLU A 1 429 ? 9.279 1.480 38.934 1.00 10.53 431 GLU A N 1
ATOM 3359 C CA . GLU A 1 429 ? 10.573 0.960 38.498 1.00 10.66 431 GLU A CA 1
ATOM 3360 C C . GLU A 1 429 ? 11.091 -0.094 39.471 1.00 10.25 431 GLU A C 1
ATOM 3361 O O . GLU A 1 429 ? 10.719 -0.112 40.641 1.00 10.29 431 GLU A O 1
ATOM 3367 N N . ILE A 1 430 ? 11.950 -0.975 38.972 1.00 18.18 432 ILE A N 1
ATOM 3368 C CA . ILE A 1 430 ? 12.519 -2.049 39.775 1.00 19.07 432 ILE A CA 1
ATOM 3369 C C . ILE A 1 430 ? 14.050 -1.976 39.807 1.00 19.69 432 ILE A C 1
ATOM 3370 O O . ILE A 1 430 ? 14.700 -1.798 38.771 1.00 19.85 432 ILE A O 1
ATOM 3375 N N . SER A 1 431 ? 14.614 -2.112 41.005 1.00 19.58 433 SER A N 1
ATOM 3376 C CA . SER A 1 431 ? 16.059 -2.097 41.201 1.00 20.21 433 SER A CA 1
ATOM 3377 C C . SER A 1 431 ? 16.401 -3.207 42.185 1.00 19.25 433 SER A C 1
ATOM 3378 O O . SER A 1 431 ? 15.521 -3.733 42.859 1.00 19.60 433 SER A O 1
ATOM 3381 N N . SER A 1 432 ? 17.678 -3.559 42.266 1.00 25.44 434 SER A N 1
ATOM 3382 C CA . SER A 1 432 ? 18.133 -4.606 43.176 1.00 24.63 434 SER A CA 1
ATOM 3383 C C . SER A 1 432 ? 18.587 -4.018 44.516 1.00 24.25 434 SER A C 1
ATOM 3384 O O . SER A 1 432 ? 19.217 -2.962 44.551 1.00 23.92 434 SER A O 1
ATOM 3387 N N . LYS A 1 433 ? 18.259 -4.687 45.618 1.00 14.45 435 LYS A N 1
ATOM 3388 C CA . LYS A 1 433 ? 18.682 -4.214 46.938 1.00 13.77 435 LYS A CA 1
ATOM 3389 C C . LYS A 1 433 ? 20.201 -4.302 47.025 1.00 13.58 435 LYS A C 1
ATOM 3390 O O . LYS A 1 433 ? 20.850 -3.432 47.603 1.00 13.98 435 LYS A O 1
ATOM 3396 N N . ALA A 1 434 ? 20.759 -5.366 46.454 1.00 18.96 436 ALA A N 1
ATOM 3397 C CA . ALA A 1 434 ? 22.205 -5.563 46.458 1.00 18.96 436 ALA A CA 1
ATOM 3398 C C . ALA A 1 434 ? 22.916 -4.447 45.686 1.00 18.96 436 ALA A C 1
ATOM 3399 O O . ALA A 1 434 ? 23.952 -3.948 46.125 1.00 18.96 436 ALA A O 1
ATOM 3401 N N . ASP A 1 435 ? 22.362 -4.052 44.543 1.00 12.49 437 ASP A N 1
ATOM 3402 C CA . ASP A 1 435 ? 22.985 -2.995 43.757 1.00 13.48 437 ASP A CA 1
ATOM 3403 C C . ASP A 1 435 ? 22.849 -1.655 44.468 1.00 13.49 437 ASP A C 1
ATOM 3404 O O . ASP A 1 435 ? 23.788 -0.852 44.497 1.00 13.81 437 ASP A O 1
ATOM 3409 N N . LEU A 1 436 ? 21.680 -1.417 45.049 1.00 18.36 438 LEU A N 1
ATOM 3410 C CA . LEU A 1 436 ? 21.430 -0.179 45.773 1.00 17.82 438 LEU A CA 1
ATOM 3411 C C . LEU A 1 436 ? 22.589 0.054 46.749 1.00 19.08 438 LEU A C 1
ATOM 3412 O O . LEU A 1 436 ? 23.214 1.120 46.760 1.00 19.05 438 LEU A O 1
ATOM 3417 N N . PHE A 1 437 ? 22.878 -0.970 47.547 1.00 18.08 439 PHE A N 1
ATOM 3418 C CA . PHE A 1 437 ? 23.940 -0.928 48.544 1.00 18.14 439 PHE A CA 1
ATOM 3419 C C . PHE A 1 437 ? 25.314 -0.776 47.918 1.00 18.22 439 PHE A C 1
ATOM 3420 O O . PHE A 1 437 ? 26.094 0.094 48.307 1.00 17.55 439 PHE A O 1
ATOM 3428 N N . GLU A 1 438 ? 25.614 -1.625 46.947 1.00 10.58 440 GLU A N 1
ATOM 3429 C CA . GLU A 1 438 ? 26.919 -1.575 46.321 1.00 10.91 440 GLU A CA 1
ATOM 3430 C C . GLU A 1 438 ? 27.212 -0.237 45.659 1.00 11.03 440 GLU A C 1
ATOM 3431 O O . GLU A 1 438 ? 28.373 0.164 45.541 1.00 10.44 440 GLU A O 1
ATOM 3437 N N . THR A 1 439 ? 26.165 0.450 45.214 1.00 16.35 441 THR A N 1
ATOM 3438 C CA . THR A 1 439 ? 26.347 1.752 44.584 1.00 16.05 441 THR A CA 1
ATOM 3439 C C . THR A 1 439 ? 26.879 2.679 45.662 1.00 16.19 441 THR A C 1
ATOM 3440 O O . THR A 1 439 ? 27.861 3.397 45.456 1.00 16.78 441 THR A O 1
ATOM 3444 N N . TYR A 1 440 ? 26.221 2.637 46.817 1.00 16.38 442 TYR A N 1
ATOM 3445 C CA . TYR A 1 440 ? 26.609 3.427 47.985 1.00 16.87 442 TYR A CA 1
ATOM 3446 C C . TYR A 1 440 ? 28.074 3.169 48.342 1.00 16.74 442 TYR A C 1
ATOM 3447 O O . TYR A 1 440 ? 28.798 4.074 48.735 1.00 16.59 442 TYR A O 1
ATOM 3456 N N . VAL A 1 441 ? 28.491 1.916 48.223 1.00 24.00 443 VAL A N 1
ATOM 3457 C CA . VAL A 1 441 ? 29.862 1.548 48.520 1.00 23.32 443 VAL A CA 1
ATOM 3458 C C . VAL A 1 441 ? 30.790 2.159 47.478 1.00 23.36 443 VAL A C 1
ATOM 3459 O O . VAL A 1 441 ? 31.798 2.775 47.821 1.00 23.85 443 VAL A O 1
ATOM 3463 N N . ALA A 1 442 ? 30.441 1.991 46.204 1.00 13.68 444 ALA A N 1
ATOM 3464 C CA . ALA A 1 442 ? 31.240 2.530 45.109 1.00 13.68 444 ALA A CA 1
ATOM 3465 C C . ALA A 1 442 ? 31.399 4.047 45.234 1.00 13.68 444 ALA A C 1
ATOM 3466 O O . ALA A 1 442 ? 32.512 4.568 45.166 1.00 13.68 444 ALA A O 1
ATOM 3468 N N . TYR A 1 443 ? 30.287 4.749 45.428 1.00 12.83 445 TYR A N 1
ATOM 3469 C CA . TYR A 1 443 ? 30.304 6.206 45.562 1.00 14.19 445 TYR A CA 1
ATOM 3470 C C . TYR A 1 443 ? 31.157 6.714 46.722 1.00 14.83 445 TYR A C 1
ATOM 3471 O O . TYR A 1 443 ? 31.846 7.725 46.598 1.00 13.51 445 TYR A O 1
ATOM 3480 N N . ARG A 1 444 ? 31.095 6.016 47.852 1.00 27.80 446 ARG A N 1
ATOM 3481 C CA . ARG A 1 444 ? 31.840 6.404 49.043 1.00 29.55 446 ARG A CA 1
ATOM 3482 C C . ARG A 1 444 ? 33.333 6.211 48.865 1.00 30.53 446 ARG A C 1
ATOM 3483 O O . ARG A 1 444 ? 34.126 7.105 49.164 1.00 30.74 446 ARG A O 1
ATOM 3491 N N . SER A 1 445 ? 33.713 5.035 48.382 1.00 26.30 447 SER A N 1
ATOM 3492 C CA . SER A 1 445 ? 35.117 4.735 48.178 1.00 27.74 447 SER A CA 1
ATOM 3493 C C . SER A 1 445 ? 35.702 5.505 46.995 1.00 28.21 447 SER A C 1
ATOM 3494 O O . SER A 1 445 ? 36.916 5.586 46.847 1.00 29.09 447 SER A O 1
ATOM 3497 N N . LEU A 1 446 ? 34.847 6.071 46.151 1.00 22.25 448 LEU A N 1
ATOM 3498 C CA . LEU A 1 446 ? 35.341 6.842 45.020 1.00 22.65 448 LEU A CA 1
ATOM 3499 C C . LEU A 1 446 ? 35.611 8.276 45.449 1.00 23.54 448 LEU A C 1
ATOM 3500 O O . LEU A 1 446 ? 36.510 8.935 44.914 1.00 23.79 448 LEU A O 1
ATOM 3513 N N . GLU A 1 448 ? 36.469 8.990 48.473 1.00 26.63 450 GLU A N 1
ATOM 3514 C CA . GLU A 1 448 ? 37.598 8.807 49.380 1.00 27.04 450 GLU A CA 1
ATOM 3515 C C . GLU A 1 448 ? 38.942 8.553 48.714 1.00 27.21 450 GLU A C 1
ATOM 3516 O O . GLU A 1 448 ? 39.964 9.080 49.155 1.00 27.35 450 GLU A O 1
ATOM 3522 N N . LYS A 1 449 ? 38.943 7.755 47.652 1.00 26.98 451 LYS A N 1
ATOM 3523 C CA . LYS A 1 449 ? 40.192 7.391 46.999 1.00 26.22 451 LYS A CA 1
ATOM 3524 C C . LYS A 1 449 ? 40.543 8.042 45.660 1.00 25.78 451 LYS A C 1
ATOM 3525 O O . LYS A 1 449 ? 41.675 7.896 45.203 1.00 25.61 451 LYS A O 1
ATOM 3531 N N . LEU A 1 450 ? 39.617 8.747 45.016 1.00 41.98 452 LEU A N 1
ATOM 3532 C CA . LEU A 1 450 ? 39.979 9.371 43.740 1.00 41.56 452 LEU A CA 1
ATOM 3533 C C . LEU A 1 450 ? 40.857 10.597 43.948 1.00 41.34 452 LEU A C 1
ATOM 3534 O O . LEU A 1 450 ? 41.895 10.709 43.259 1.00 35.59 452 LEU A O 1
ATOM 3540 N N . LYS B 1 1 ? 15.189 -32.262 40.534 1.00 58.60 3 LYS B N 1
ATOM 3541 C CA . LYS B 1 1 ? 13.756 -32.153 40.929 1.00 58.34 3 LYS B CA 1
ATOM 3542 C C . LYS B 1 1 ? 12.866 -31.724 39.765 1.00 57.56 3 LYS B C 1
ATOM 3543 O O . LYS B 1 1 ? 13.207 -30.811 39.013 1.00 58.07 3 LYS B O 1
ATOM 3557 N N . GLU B 1 3 ? 11.221 -33.559 36.692 1.00 50.71 5 GLU B N 1
ATOM 3558 C CA . GLU B 1 3 ? 11.714 -33.899 35.367 1.00 51.11 5 GLU B CA 1
ATOM 3559 C C . GLU B 1 3 ? 10.875 -35.033 34.796 1.00 49.86 5 GLU B C 1
ATOM 3560 O O . GLU B 1 3 ? 10.599 -36.018 35.482 1.00 50.25 5 GLU B O 1
ATOM 3566 N N . ARG B 1 4 ? 10.466 -34.885 33.540 1.00 43.21 6 ARG B N 1
ATOM 3567 C CA . ARG B 1 4 ? 9.643 -35.891 32.879 1.00 41.23 6 ARG B CA 1
ATOM 3568 C C . ARG B 1 4 ? 10.404 -37.167 32.568 1.00 39.39 6 ARG B C 1
ATOM 3569 O O . ARG B 1 4 ? 11.573 -37.129 32.186 1.00 38.64 6 ARG B O 1
ATOM 3577 N N . LYS B 1 5 ? 9.734 -38.299 32.749 1.00 33.47 7 LYS B N 1
ATOM 3578 C CA . LYS B 1 5 ? 10.335 -39.597 32.471 1.00 31.84 7 LYS B CA 1
ATOM 3579 C C . LYS B 1 5 ? 9.861 -40.066 31.103 1.00 29.90 7 LYS B C 1
ATOM 3580 O O . LYS B 1 5 ? 8.754 -39.744 30.676 1.00 29.50 7 LYS B O 1
ATOM 3586 N N . ASN B 1 6 ? 10.698 -40.821 30.410 1.00 18.84 8 ASN B N 1
ATOM 3587 C CA . ASN B 1 6 ? 10.311 -41.319 29.108 1.00 16.99 8 ASN B CA 1
ATOM 3588 C C . ASN B 1 6 ? 9.699 -42.695 29.305 1.00 16.27 8 ASN B C 1
ATOM 3589 O O . ASN B 1 6 ? 10.322 -43.575 29.886 1.00 15.86 8 ASN B O 1
ATOM 3594 N N . VAL B 1 7 ? 8.475 -42.871 28.825 1.00 16.48 9 VAL B N 1
ATOM 3595 C CA . VAL B 1 7 ? 7.770 -44.136 28.969 1.00 16.03 9 VAL B CA 1
ATOM 3596 C C . VAL B 1 7 ? 8.563 -45.354 28.485 1.00 15.80 9 VAL B C 1
ATOM 3597 O O . VAL B 1 7 ? 8.433 -46.440 29.049 1.00 16.07 9 VAL B O 1
ATOM 3601 N N . TRP B 1 8 ? 9.393 -45.183 27.459 1.00 12.96 10 TRP B N 1
ATOM 3602 C CA . TRP B 1 8 ? 10.184 -46.307 26.942 1.00 12.09 10 TRP B CA 1
ATOM 3603 C C . TRP B 1 8 ? 11.192 -46.840 27.948 1.00 11.09 10 TRP B C 1
ATOM 3604 O O . TRP B 1 8 ? 11.693 -47.950 27.805 1.00 10.84 10 TRP B O 1
ATOM 3615 N N . HIS B 1 9 ? 11.484 -46.040 28.963 1.00 15.25 11 HIS B N 1
ATOM 3616 C CA . HIS B 1 9 ? 12.435 -46.425 29.996 1.00 16.03 11 HIS B CA 1
ATOM 3617 C C . HIS B 1 9 ? 11.748 -47.032 31.225 1.00 16.23 11 HIS B C 1
ATOM 3618 O O . HIS B 1 9 ? 12.415 -47.553 32.120 1.00 16.49 11 HIS B O 1
ATOM 3625 N N . HIS B 1 10 ? 10.421 -46.971 31.267 1.00 19.20 12 HIS B N 1
ATOM 3626 C CA . HIS B 1 10 ? 9.682 -47.479 32.416 1.00 19.83 12 HIS B CA 1
ATOM 3627 C C . HIS B 1 10 ? 8.566 -48.456 32.053 1.00 20.04 12 HIS B C 1
ATOM 3628 O O . HIS B 1 10 ? 7.718 -48.771 32.886 1.00 21.16 12 HIS B O 1
ATOM 3635 N N . ARG B 1 11 ? 8.558 -48.937 30.817 1.00 12.38 13 ARG B N 1
ATOM 3636 C CA . ARG B 1 11 ? 7.518 -49.862 30.379 1.00 12.67 13 ARG B CA 1
ATOM 3637 C C . ARG B 1 11 ? 8.068 -50.965 29.465 1.00 13.36 13 ARG B C 1
ATOM 3638 O O . ARG B 1 11 ? 8.933 -50.712 28.626 1.00 12.82 13 ARG B O 1
ATOM 3646 N N . LYS B 1 12 ? 7.555 -52.184 29.627 1.00 18.84 14 LYS B N 1
ATOM 3647 C CA . LYS B 1 12 ? 8.011 -53.317 28.822 1.00 19.80 14 LYS B CA 1
ATOM 3648 C C . LYS B 1 12 ? 7.782 -53.136 27.318 1.00 20.22 14 LYS B C 1
ATOM 3649 O O . LYS B 1 12 ? 6.645 -52.985 26.856 1.00 19.77 14 LYS B O 1
ATOM 3655 N N . LYS B 1 13 ? 8.880 -53.156 26.565 1.00 21.87 15 LYS B N 1
ATOM 3656 C CA . LYS B 1 13 ? 8.847 -52.993 25.116 1.00 22.86 15 LYS B CA 1
ATOM 3657 C C . LYS B 1 13 ? 7.887 -53.986 24.465 1.00 22.52 15 LYS B C 1
ATOM 3658 O O . LYS B 1 13 ? 7.320 -53.708 23.408 1.00 23.12 15 LYS B O 1
ATOM 3664 N N . GLU B 1 14 ? 7.699 -55.140 25.102 1.00 21.70 16 GLU B N 1
ATOM 3665 C CA . GLU B 1 14 ? 6.821 -56.175 24.565 1.00 21.88 16 GLU B CA 1
ATOM 3666 C C . GLU B 1 14 ? 5.355 -55.796 24.752 1.00 21.35 16 GLU B C 1
ATOM 3667 O O . GLU B 1 14 ? 4.536 -56.048 23.869 1.00 20.51 16 GLU B O 1
ATOM 3673 N N . GLU B 1 15 ? 5.030 -55.196 25.898 1.00 20.92 17 GLU B N 1
ATOM 3674 C CA . GLU B 1 15 ? 3.662 -54.761 26.187 1.00 21.77 17 GLU B CA 1
ATOM 3675 C C . GLU B 1 15 ? 3.273 -53.638 25.227 1.00 20.82 17 GLU B C 1
ATOM 3676 O O . GLU B 1 15 ? 2.258 -53.723 24.536 1.00 20.33 17 GLU B O 1
ATOM 3682 N N . ILE B 1 16 ? 4.087 -52.585 25.197 1.00 17.05 18 ILE B N 1
ATOM 3683 C CA . ILE B 1 16 ? 3.860 -51.435 24.322 1.00 15.42 18 ILE B CA 1
ATOM 3684 C C . ILE B 1 16 ? 3.660 -51.869 22.867 1.00 15.33 18 ILE B C 1
ATOM 3685 O O . ILE B 1 16 ? 2.726 -51.432 22.196 1.00 15.77 18 ILE B O 1
ATOM 3690 N N . GLU B 1 17 ? 4.543 -52.738 22.390 1.00 11.16 19 GLU B N 1
ATOM 3691 C CA . GLU B 1 17 ? 4.485 -53.235 21.025 1.00 11.16 19 GLU B CA 1
ATOM 3692 C C . GLU B 1 17 ? 3.194 -53.983 20.703 1.00 11.16 19 GLU B C 1
ATOM 3693 O O . GLU B 1 17 ? 2.574 -53.743 19.672 1.00 11.16 19 GLU B O 1
ATOM 3699 N N . ALA B 1 18 ? 2.797 -54.895 21.581 1.00 26.54 20 ALA B N 1
ATOM 3700 C CA . ALA B 1 18 ? 1.586 -55.683 21.378 1.00 26.24 20 ALA B CA 1
ATOM 3701 C C . ALA B 1 18 ? 0.322 -54.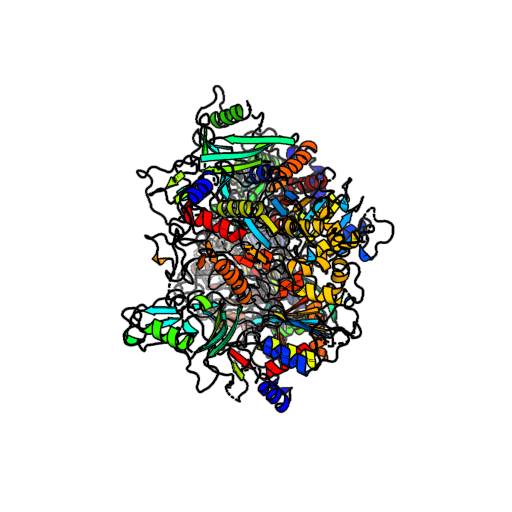833 21.394 1.00 26.60 20 ALA B C 1
ATOM 3702 O O . ALA B 1 18 ? -0.548 -54.977 20.533 1.00 27.03 20 ALA B O 1
ATOM 3704 N N . PHE B 1 19 ? 0.218 -53.955 22.386 1.00 23.30 21 PHE B N 1
ATOM 3705 C CA . PHE B 1 19 ? -0.941 -53.094 22.512 1.00 22.96 21 PHE B CA 1
ATOM 3706 C C . PHE B 1 19 ? -1.067 -52.197 21.284 1.00 23.92 21 PHE B C 1
ATOM 3707 O O . PHE B 1 19 ? -2.156 -51.723 20.954 1.00 24.28 21 PHE B O 1
ATOM 3715 N N . SER B 1 20 ? 0.059 -51.978 20.612 1.00 13.07 22 SER B N 1
ATOM 3716 C CA . SER B 1 20 ? 0.121 -51.132 19.428 1.00 13.04 22 SER B CA 1
ATOM 3717 C C . SER B 1 20 ? -0.419 -51.845 18.191 1.00 13.14 22 SER B C 1
ATOM 3718 O O . SER B 1 20 ? -1.132 -51.256 17.369 1.00 13.49 22 SER B O 1
ATOM 3721 N N . LYS B 1 21 ? -0.059 -53.115 18.052 1.00 30.65 23 LYS B N 1
ATOM 3722 C CA . LYS B 1 21 ? -0.512 -53.908 16.924 1.00 29.87 23 LYS B CA 1
ATOM 3723 C C . LYS B 1 21 ? -2.036 -53.987 16.959 1.00 29.35 23 LYS B C 1
ATOM 3724 O O . LYS B 1 21 ? -2.697 -53.966 15.917 1.00 29.98 23 LYS B O 1
ATOM 3730 N N . GLU B 1 22 ? -2.589 -54.060 18.167 1.00 17.07 24 GLU B N 1
ATOM 3731 C CA . GLU B 1 22 ? -4.032 -54.161 18.349 1.00 16.85 24 GLU B CA 1
ATOM 3732 C C . GLU B 1 22 ? -4.750 -52.861 17.990 1.00 16.30 24 GLU B C 1
ATOM 3733 O O . GLU B 1 22 ? -5.806 -52.880 17.354 1.00 16.07 24 GLU B O 1
ATOM 3739 N N . TYR B 1 23 ? -4.172 -51.738 18.405 1.00 12.85 25 TYR B N 1
ATOM 3740 C CA . TYR B 1 23 ? -4.736 -50.430 18.112 1.00 12.65 25 TYR B CA 1
ATOM 3741 C C . TYR B 1 23 ? -4.715 -50.211 16.598 1.00 14.19 25 TYR B C 1
ATOM 3742 O O . TYR B 1 23 ? -5.652 -49.655 16.031 1.00 14.05 25 TYR B O 1
ATOM 3759 N N . GLU B 1 25 ? -4.851 -52.558 14.306 1.00 20.08 27 GLU B N 1
ATOM 3760 C CA . GLU B 1 25 ? -5.867 -53.442 13.718 1.00 20.96 27 GLU B CA 1
ATOM 3761 C C . GLU B 1 25 ? -7.190 -52.681 13.714 1.00 19.41 27 GLU B C 1
ATOM 3762 O O . GLU B 1 25 ? -7.926 -52.667 12.728 1.00 18.73 27 GLU B O 1
ATOM 3768 N N . PHE B 1 26 ? -7.467 -52.050 14.848 1.00 20.33 28 PHE B N 1
ATOM 3769 C CA . PHE B 1 26 ? -8.665 -51.254 15.064 1.00 20.66 28 PHE B CA 1
ATOM 3770 C C . PHE B 1 26 ? -8.769 -50.093 14.072 1.00 21.28 28 PHE B C 1
ATOM 3771 O O . PHE B 1 26 ? -9.797 -49.923 13.420 1.00 21.19 28 PHE B O 1
ATOM 3787 N N . SER B 1 28 ? -7.721 -49.698 11.222 1.00 19.94 30 SER B N 1
ATOM 3788 C CA . SER B 1 28 ? -7.917 -50.075 9.833 1.00 19.75 30 SER B CA 1
ATOM 3789 C C . SER B 1 28 ? -9.384 -50.447 9.639 1.00 19.39 30 SER B C 1
ATOM 3790 O O . SER B 1 28 ? -9.795 -50.843 8.554 1.00 19.14 30 SER B O 1
ATOM 3793 N N . LYS B 1 29 ? -10.165 -50.315 10.706 1.00 15.92 31 LYS B N 1
ATOM 3794 C CA . LYS B 1 29 ? -11.588 -50.637 10.675 1.00 16.87 31 LYS B CA 1
ATOM 3795 C C . LYS B 1 29 ? -12.432 -49.389 10.948 1.00 16.88 31 LYS B C 1
ATOM 3796 O O . LYS B 1 29 ? -13.533 -49.240 10.408 1.00 17.58 31 LYS B O 1
ATOM 3802 N N . ALA B 1 30 ? -11.905 -48.503 11.792 1.00 25.59 32 ALA B N 1
ATOM 3803 C CA . ALA B 1 30 ? -12.590 -47.270 12.180 1.00 25.10 32 ALA B CA 1
ATOM 3804 C C . ALA B 1 30 ? -12.107 -46.050 11.399 1.00 25.36 32 ALA B C 1
ATOM 3805 O O . ALA B 1 30 ? -11.227 -45.321 11.855 1.00 26.26 32 ALA B O 1
ATOM 3807 N N . LYS B 1 31 ? -12.696 -45.818 10.230 1.00 19.81 33 LYS B N 1
ATOM 3808 C CA . LYS B 1 31 ? -12.301 -44.687 9.403 1.00 19.50 33 LYS B CA 1
ATOM 3809 C C . LYS B 1 31 ? -13.397 -43.635 9.358 1.00 17.64 33 LYS B C 1
ATOM 3810 O O . LYS B 1 31 ? -13.192 -42.532 8.860 1.00 17.81 33 LYS B O 1
ATOM 3816 N N . THR B 1 32 ? -14.563 -43.984 9.890 1.00 4.64 34 THR B N 1
ATOM 3817 C CA . THR B 1 32 ? -15.703 -43.073 9.931 1.00 4.64 34 THR B CA 1
ATOM 3818 C C . THR B 1 32 ? -16.410 -43.301 11.257 1.00 4.64 34 THR B C 1
ATOM 3819 O O . THR B 1 32 ? -16.216 -44.338 11.877 1.00 4.64 34 THR B O 1
ATOM 3823 N N . GLU B 1 33 ? -17.220 -42.345 11.700 1.00 10.28 35 GLU B N 1
ATOM 3824 C CA . GLU B 1 33 ? -17.924 -42.495 12.972 1.00 10.31 35 GLU B CA 1
ATOM 3825 C C . GLU B 1 33 ? -18.806 -43.745 12.999 1.00 9.65 35 GLU B C 1
ATOM 3826 O O . GLU B 1 33 ? -19.008 -44.346 14.051 1.00 8.97 35 GLU B O 1
ATOM 3832 N N . ARG B 1 34 ? -19.331 -44.141 11.846 1.00 7.04 36 ARG B N 1
ATOM 3833 C CA . ARG B 1 34 ? -20.168 -45.327 11.787 1.00 7.54 36 ARG B CA 1
ATOM 3834 C C . ARG B 1 34 ? -19.349 -46.603 11.952 1.00 8.30 36 ARG B C 1
ATOM 3835 O O . ARG B 1 34 ? -19.656 -47.442 12.796 1.00 8.34 36 ARG B O 1
ATOM 3851 N N . THR B 1 36 ? -16.579 -46.948 13.273 1.00 8.76 38 THR B N 1
ATOM 3852 C CA . THR B 1 36 ? -15.998 -46.978 14.603 1.00 8.76 38 THR B CA 1
ATOM 3853 C C . THR B 1 36 ? -17.019 -47.489 15.614 1.00 8.76 38 THR B C 1
ATOM 3854 O O . THR B 1 36 ? -16.683 -48.281 16.499 1.00 8.76 38 THR B O 1
ATOM 3858 N N . VAL B 1 37 ? -18.264 -47.033 15.489 1.00 12.71 39 VAL B N 1
ATOM 3859 C CA . VAL B 1 37 ? -19.323 -47.483 16.387 1.00 12.62 39 VAL B CA 1
ATOM 3860 C C . VAL B 1 37 ? -19.539 -48.978 16.157 1.00 13.31 39 VAL B C 1
ATOM 3861 O O . VAL B 1 37 ? -19.682 -49.758 17.100 1.00 13.42 39 VAL B O 1
ATOM 3865 N N . LYS B 1 38 ? -19.560 -49.364 14.887 1.00 14.58 40 LYS B N 1
ATOM 3866 C CA . LYS B 1 38 ? -19.759 -50.750 14.512 1.00 15.21 40 LYS B CA 1
ATOM 3867 C C . LYS B 1 38 ? -18.660 -51.591 15.137 1.00 15.24 40 LYS B C 1
ATOM 3868 O O . LYS B 1 38 ? -18.918 -52.633 15.744 1.00 15.55 40 LYS B O 1
ATOM 3874 N N . GLU B 1 39 ? -17.427 -51.127 14.998 1.00 18.36 41 GLU B N 1
ATOM 3875 C CA . GLU B 1 39 ? -16.300 -51.862 15.534 1.00 19.24 41 GLU B CA 1
ATOM 3876 C C . GLU B 1 39 ? -16.402 -51.958 17.052 1.00 18.17 41 GLU B C 1
ATOM 3877 O O . GLU B 1 39 ? -16.404 -53.059 17.616 1.00 17.93 41 GLU B O 1
ATOM 3883 N N . ILE B 1 40 ? -16.495 -50.808 17.710 1.00 14.92 42 ILE B N 1
ATOM 3884 C CA . ILE B 1 40 ? -16.614 -50.780 19.160 1.00 14.03 42 ILE B CA 1
ATOM 3885 C C . ILE B 1 40 ? -17.760 -51.688 19.633 1.00 14.56 42 ILE B C 1
ATOM 3886 O O . ILE B 1 40 ? -17.636 -52.392 20.640 1.00 13.89 42 ILE B O 1
ATOM 3891 N N . LYS B 1 41 ? -18.867 -51.687 18.895 1.00 18.56 43 LYS B N 1
ATOM 3892 C CA . LYS B 1 41 ? -20.000 -52.518 19.275 1.00 19.48 43 LYS B CA 1
ATOM 3893 C C . LYS B 1 41 ? -19.689 -54.004 19.295 1.00 19.54 43 LYS B C 1
ATOM 3894 O O . LYS B 1 41 ? -20.161 -54.711 20.176 1.00 18.93 43 LYS B O 1
ATOM 3900 N N . ARG B 1 42 ? -18.913 -54.497 18.336 1.00 36.00 44 ARG B N 1
ATOM 3901 C CA . ARG B 1 42 ? -18.620 -55.922 18.356 1.00 36.94 44 ARG B CA 1
ATOM 3902 C C . ARG B 1 42 ? -17.604 -56.278 19.432 1.00 37.65 44 ARG B C 1
ATOM 3903 O O . ARG B 1 42 ? -17.679 -57.357 20.020 1.00 38.17 44 ARG B O 1
ATOM 3911 N N . ILE B 1 43 ? -16.660 -55.384 19.707 1.00 14.85 45 ILE B N 1
ATOM 3912 C CA . ILE B 1 43 ? -15.687 -55.669 20.754 1.00 14.47 45 ILE B CA 1
ATOM 3913 C C . ILE B 1 43 ? -16.468 -55.824 22.056 1.00 14.26 45 ILE B C 1
ATOM 3914 O O . ILE B 1 43 ? -16.136 -56.649 22.898 1.00 14.98 45 ILE B O 1
ATOM 3919 N N . LEU B 1 44 ? -17.514 -55.024 22.209 1.00 15.92 46 LEU B N 1
ATOM 3920 C CA . LEU B 1 44 ? -18.353 -55.090 23.400 1.00 15.43 46 LEU B CA 1
ATOM 3921 C C . LEU B 1 44 ? -19.144 -56.392 23.419 1.00 15.59 46 LEU B C 1
ATOM 3922 O O . LEU B 1 44 ? -19.197 -57.082 24.435 1.00 15.69 46 LEU B O 1
ATOM 3927 N N . ASP B 1 45 ? -19.766 -56.719 22.293 1.00 17.23 47 ASP B N 1
ATOM 3928 C CA . ASP B 1 45 ? -20.550 -57.934 22.201 1.00 17.52 47 ASP B CA 1
ATOM 3929 C C . ASP B 1 45 ? -19.722 -59.143 22.562 1.00 18.93 47 ASP B C 1
ATOM 3930 O O . ASP B 1 45 ? -20.183 -60.005 23.306 1.00 19.45 47 ASP B O 1
ATOM 3935 N N . GLU B 1 46 ? -18.497 -59.206 22.049 1.00 22.43 48 GLU B N 1
ATOM 3936 C CA . GLU B 1 46 ? -17.622 -60.337 22.330 1.00 23.52 48 GLU B CA 1
ATOM 3937 C C . GLU B 1 46 ? -17.150 -60.350 23.769 1.00 23.06 48 GLU B C 1
ATOM 3938 O O . GLU B 1 46 ? -16.697 -61.368 24.268 1.00 24.13 48 GLU B O 1
ATOM 3944 N N . SER B 1 47 ? -17.279 -59.219 24.446 1.00 16.14 49 SER B N 1
ATOM 3945 C CA . SER B 1 47 ? -16.826 -59.115 25.823 1.00 15.20 49 SER B CA 1
ATOM 3946 C C . SER B 1 47 ? -17.898 -59.262 26.896 1.00 14.75 49 SER B C 1
ATOM 3947 O O . SER B 1 47 ? -17.626 -59.017 28.070 1.00 14.67 49 SER B O 1
ATOM 3950 N N . GLY B 1 48 ? -19.107 -59.647 26.500 1.00 21.59 50 GLY B N 1
ATOM 3951 C CA . GLY B 1 48 ? -20.169 -59.835 27.474 1.00 21.46 50 GLY B CA 1
ATOM 3952 C C . GLY B 1 48 ? -21.214 -58.741 27.596 1.00 21.28 50 GLY B C 1
ATOM 3953 O O . GLY B 1 48 ? -22.181 -58.881 28.342 1.00 21.04 50 GLY B O 1
ATOM 3954 N N . PHE B 1 49 ? -21.045 -57.643 26.876 1.00 33.45 51 PHE B N 1
ATOM 3955 C CA . PHE B 1 49 ? -22.020 -56.573 26.972 1.00 33.26 51 PHE B CA 1
ATOM 3956 C C . PHE B 1 49 ? -23.269 -56.886 26.169 1.00 33.95 51 PHE B C 1
ATOM 3957 O O . PHE B 1 49 ? -23.225 -57.643 25.194 1.00 34.25 51 PHE B O 1
ATOM 3965 N N . VAL B 1 50 ? -24.383 -56.301 26.596 1.00 21.17 52 VAL B N 1
ATOM 3966 C CA . VAL B 1 50 ? -25.652 -56.450 25.902 1.00 20.64 52 VAL B CA 1
ATOM 3967 C C . VAL B 1 50 ? -26.311 -55.072 25.887 1.00 21.86 52 VAL B C 1
ATOM 3968 O O . VAL B 1 50 ? -25.973 -54.202 26.692 1.00 21.35 52 VAL B O 1
ATOM 3972 N N . PRO B 1 51 ? -27.238 -54.844 24.948 1.00 16.35 53 PRO B N 1
ATOM 3973 C CA . PRO B 1 51 ? -27.932 -53.559 24.844 1.00 16.35 53 PRO B CA 1
ATOM 3974 C C . PRO B 1 51 ? -28.730 -53.195 26.097 1.00 17.79 53 PRO B C 1
ATOM 3975 O O . PRO B 1 51 ? -29.520 -53.993 26.602 1.00 18.12 53 PRO B O 1
ATOM 3979 N N . LEU B 1 52 ? -28.514 -51.984 26.597 1.00 20.56 54 LEU B N 1
ATOM 3980 C CA . LEU B 1 52 ? -29.225 -51.507 27.774 1.00 22.27 54 LEU B CA 1
ATOM 3981 C C . LEU B 1 52 ? -30.717 -51.677 27.512 1.00 23.26 54 LEU B C 1
ATOM 3982 O O . LEU B 1 52 ? -31.486 -52.006 28.411 1.00 22.95 54 LEU B O 1
ATOM 3987 N N . GLU B 1 53 ? -31.104 -51.464 26.258 1.00 41.94 55 GLU B N 1
ATOM 3988 C CA . GLU B 1 53 ? -32.494 -51.571 25.827 1.00 44.21 55 GLU B CA 1
ATOM 3989 C C . GLU B 1 53 ? -33.141 -52.894 26.223 1.00 43.63 55 GLU B C 1
ATOM 3990 O O . GLU B 1 53 ? -34.346 -52.952 26.460 1.00 44.48 55 GLU B O 1
ATOM 3996 N N . ASP B 1 54 ? -32.346 -53.957 26.299 1.00 20.51 56 ASP B N 1
ATOM 3997 C CA . ASP B 1 54 ? -32.893 -55.260 26.653 1.00 20.54 56 ASP B CA 1
ATOM 3998 C C . ASP B 1 54 ? -32.064 -56.055 27.665 1.00 20.49 56 ASP B C 1
ATOM 3999 O O . ASP B 1 54 ? -31.777 -57.236 27.476 1.00 20.44 56 ASP B O 1
ATOM 4004 N N . PHE B 1 55 ? -31.696 -55.383 28.749 1.00 32.90 57 PHE B N 1
ATOM 4005 C CA . PHE B 1 55 ? -30.929 -55.981 29.836 1.00 32.11 57 PHE B CA 1
ATOM 4006 C C . PHE B 1 55 ? -31.954 -56.619 30.769 1.00 32.61 57 PHE B C 1
ATOM 4007 O O . PHE B 1 55 ? -33.077 -56.130 30.868 1.00 32.57 57 PHE B O 1
ATOM 4015 N N . ALA B 1 56 ? -31.579 -57.691 31.462 1.00 43.12 58 ALA B N 1
ATOM 4016 C CA . ALA B 1 56 ? -32.523 -58.359 32.356 1.00 43.93 58 ALA B CA 1
ATOM 4017 C C . ALA B 1 56 ? -32.008 -58.649 33.759 1.00 44.39 58 ALA B C 1
ATOM 4018 O O . ALA B 1 56 ? -32.768 -58.586 34.722 1.00 45.30 58 ALA B O 1
ATOM 4020 N N . GLY B 1 57 ? -30.725 -58.974 33.875 1.00 28.70 59 GLY B N 1
ATOM 4021 C CA . GLY B 1 57 ? -30.153 -59.289 35.176 1.00 29.31 59 GLY B CA 1
ATOM 4022 C C . GLY B 1 57 ? -30.351 -58.280 36.299 1.00 29.08 59 GLY B C 1
ATOM 4023 O O . GLY B 1 57 ? -31.276 -57.466 36.282 1.00 28.74 59 GLY B O 1
ATOM 4024 N N . ASP B 1 58 ? -29.468 -58.347 37.289 1.00 39.95 60 ASP B N 1
ATOM 4025 C CA . ASP B 1 58 ? -29.512 -57.456 38.441 1.00 39.99 60 ASP B CA 1
ATOM 4026 C C . ASP B 1 58 ? -29.032 -56.061 38.051 1.00 40.35 60 ASP B C 1
ATOM 4027 O O . ASP B 1 58 ? -27.925 -55.901 37.540 1.00 41.94 60 ASP B O 1
ATOM 4032 N N . PRO B 1 59 ? -29.869 -55.035 38.285 1.00 30.87 61 PRO B N 1
ATOM 4033 C CA . PRO B 1 59 ? -29.557 -53.638 37.961 1.00 29.78 61 PRO B CA 1
ATOM 4034 C C . PRO B 1 59 ? -28.487 -53.014 38.843 1.00 29.17 61 PRO B C 1
ATOM 4035 O O . PRO B 1 59 ? -28.289 -51.797 38.823 1.00 29.15 61 PRO B O 1
ATOM 4047 N N . ASN B 1 61 ? -25.432 -54.723 38.963 1.00 20.25 63 ASN B N 1
ATOM 4048 C CA . ASN B 1 61 ? -24.250 -55.329 38.387 1.00 18.80 63 ASN B CA 1
ATOM 4049 C C . ASN B 1 61 ? -24.574 -55.605 36.923 1.00 18.09 63 ASN B C 1
ATOM 4050 O O . ASN B 1 61 ? -24.819 -56.744 36.535 1.00 18.19 63 ASN B O 1
ATOM 4063 N N . THR B 1 63 ? -23.501 -54.832 32.747 1.00 16.15 65 THR B N 1
ATOM 4064 C CA . THR B 1 63 ? -22.527 -54.354 31.774 1.00 15.48 65 THR B CA 1
ATOM 4065 C C . THR B 1 63 ? -23.260 -54.210 30.434 1.00 14.88 65 THR B C 1
ATOM 4066 O O . THR B 1 63 ? -23.344 -55.142 29.638 1.00 15.01 65 THR B O 1
ATOM 4070 N N . VAL B 1 64 ? -23.800 -53.022 30.202 1.00 26.10 66 VAL B N 1
ATOM 4071 C CA . VAL B 1 64 ? -24.566 -52.755 28.999 1.00 26.02 66 VAL B CA 1
ATOM 4072 C C . VAL B 1 64 ? -23.940 -51.689 28.123 1.00 25.58 66 VAL B C 1
ATOM 4073 O O . VAL B 1 64 ? -22.848 -51.205 28.395 1.00 26.88 66 VAL B O 1
ATOM 4077 N N . TYR B 1 65 ? -24.661 -51.329 27.069 1.00 18.57 67 TYR B N 1
ATOM 4078 C CA . TYR B 1 65 ? -24.234 -50.297 26.141 1.00 17.00 67 TYR B CA 1
ATOM 4079 C C . TYR B 1 65 ? -25.451 -49.831 25.345 1.00 16.38 67 TYR B C 1
ATOM 4080 O O . TYR B 1 65 ? -26.413 -50.577 25.170 1.00 16.38 67 TYR B O 1
ATOM 4089 N N . ALA B 1 66 ? -25.415 -48.593 24.875 1.00 10.53 68 ALA B N 1
ATOM 4090 C CA . ALA B 1 66 ? -26.528 -48.058 24.114 1.00 10.28 68 ALA B CA 1
ATOM 4091 C C . ALA B 1 66 ? -26.005 -47.311 22.903 1.00 10.28 68 ALA B C 1
ATOM 4092 O O . ALA B 1 66 ? -25.261 -46.341 23.041 1.00 10.28 68 ALA B O 1
ATOM 4094 N N . VAL B 1 67 ? -26.369 -47.772 21.712 1.00 19.31 69 VAL B N 1
ATOM 4095 C CA . VAL B 1 67 ? -25.937 -47.104 20.492 1.00 19.44 69 VAL B CA 1
ATOM 4096 C C . VAL B 1 67 ? -26.946 -45.989 20.281 1.00 19.13 69 VAL B C 1
ATOM 4097 O O . VAL B 1 67 ? -28.121 -46.150 20.606 1.00 18.47 69 VAL B O 1
ATOM 4101 N N . ASN B 1 68 ? -26.499 -44.851 19.768 1.00 38.89 70 ASN B N 1
ATOM 4102 C CA . ASN B 1 68 ? -27.426 -43.756 19.548 1.00 39.33 70 ASN B CA 1
ATOM 4103 C C . ASN B 1 68 ? -28.091 -43.953 18.201 1.00 40.08 70 ASN B C 1
ATOM 4104 O O . ASN B 1 68 ? -29.200 -44.480 18.121 1.00 42.64 70 ASN B O 1
ATOM 4109 N N . ARG B 1 69 ? -27.429 -43.533 17.137 1.00 14.46 71 ARG B N 1
ATOM 4110 C CA . ARG B 1 69 ? -28.019 -43.718 15.821 1.00 14.06 71 ARG B CA 1
ATOM 4111 C C . ARG B 1 69 ? -26.956 -44.291 14.911 1.00 14.12 71 ARG B C 1
ATOM 4112 O O . ARG B 1 69 ? -26.770 -43.848 13.780 1.00 13.41 71 ARG B O 1
ATOM 4120 N N . GLY B 1 70 ? -26.263 -45.295 15.437 1.00 19.04 72 GLY B N 1
ATOM 4121 C CA . GLY B 1 70 ? -25.194 -45.928 14.701 1.00 18.44 72 GLY B CA 1
ATOM 4122 C C . GLY B 1 70 ? -24.011 -44.986 14.627 1.00 18.01 72 GLY B C 1
ATOM 4123 O O . GLY B 1 70 ? -22.998 -45.295 13.995 1.00 18.61 72 GLY B O 1
ATOM 4124 N N . LYS B 1 71 ? -24.130 -43.842 15.295 1.00 11.24 73 LYS B N 1
ATOM 4125 C CA . LYS B 1 71 ? -23.077 -42.840 15.276 1.00 11.31 73 LYS B CA 1
ATOM 4126 C C . LYS B 1 71 ? -22.468 -42.509 16.636 1.00 11.23 73 LYS B C 1
ATOM 4127 O O . LYS B 1 71 ? -21.425 -41.866 16.711 1.00 11.23 73 LYS B O 1
ATOM 4133 N N . ALA B 1 72 ? -23.113 -42.948 17.710 1.00 14.21 74 ALA B N 1
ATOM 4134 C CA . ALA B 1 72 ? -22.601 -42.702 19.056 1.00 14.21 74 ALA B CA 1
ATOM 4135 C C . ALA B 1 72 ? -22.914 -43.925 19.913 1.00 14.71 74 ALA B C 1
ATOM 4136 O O . ALA B 1 72 ? -23.857 -44.671 19.628 1.00 14.35 74 ALA B O 1
ATOM 4138 N N . ILE B 1 73 ? -22.136 -44.140 20.968 1.00 15.96 75 ILE B N 1
ATOM 4139 C CA . ILE B 1 73 ? -22.376 -45.309 21.796 1.00 15.53 75 ILE B CA 1
ATOM 4140 C C . ILE B 1 73 ? -21.854 -45.153 23.220 1.00 16.68 75 ILE B C 1
ATOM 4141 O O . ILE B 1 73 ? -20.699 -44.825 23.439 1.00 17.57 75 ILE B O 1
ATOM 4146 N N . ALA B 1 74 ? -22.733 -45.374 24.188 1.00 21.13 76 ALA B N 1
ATOM 4147 C CA . ALA B 1 74 ? -22.365 -45.273 25.589 1.00 21.13 76 ALA B CA 1
ATOM 4148 C C . ALA B 1 74 ? -22.273 -46.694 26.131 1.00 21.31 76 ALA B C 1
ATOM 4149 O O . ALA B 1 74 ? -23.169 -47.506 25.901 1.00 22.16 76 ALA B O 1
ATOM 4151 N N . ALA B 1 75 ? -21.184 -46.999 26.828 1.00 23.90 77 ALA B N 1
ATOM 4152 C CA . ALA B 1 75 ? -20.993 -48.329 27.387 1.00 24.74 77 ALA B CA 1
ATOM 4153 C C . ALA B 1 75 ? -20.620 -48.217 28.854 1.00 25.67 77 ALA B C 1
ATOM 4154 O O . ALA B 1 75 ? -19.603 -47.622 29.198 1.00 26.26 77 ALA B O 1
ATOM 4156 N N . PHE B 1 76 ? -21.448 -48.802 29.713 1.00 23.89 78 PHE B N 1
ATOM 4157 C CA . PHE B 1 76 ? -21.226 -48.756 31.152 1.00 24.25 78 PHE B CA 1
ATOM 4158 C C . PHE B 1 76 ? -21.041 -50.131 31.791 1.00 25.90 78 PHE B C 1
ATOM 4159 O O . PHE B 1 76 ? -21.372 -51.163 31.209 1.00 26.61 78 PHE B O 1
ATOM 4167 N N . ARG B 1 77 ? -20.518 -50.112 33.011 1.00 39.96 79 ARG B N 1
ATOM 4168 C CA . ARG B 1 77 ? -20.322 -51.305 33.823 1.00 39.98 79 ARG B CA 1
ATOM 4169 C C . ARG B 1 77 ? -20.779 -50.883 35.212 1.00 40.28 79 ARG B C 1
ATOM 4170 O O . ARG B 1 77 ? -19.973 -50.539 36.067 1.00 40.81 79 ARG B O 1
ATOM 4178 N N . VAL B 1 78 ? -22.091 -50.878 35.406 1.00 18.98 80 VAL B N 1
ATOM 4179 C CA . VAL B 1 78 ? -22.703 -50.488 36.670 1.00 18.85 80 VAL B CA 1
ATOM 4180 C C . VAL B 1 78 ? -22.372 -51.513 37.762 1.00 19.20 80 VAL B C 1
ATOM 4181 O O . VAL B 1 78 ? -22.835 -52.653 37.722 1.00 19.45 80 VAL B O 1
ATOM 4185 N N . VAL B 1 79 ? -21.577 -51.103 38.742 1.00 26.95 81 VAL B N 1
ATOM 4186 C CA . VAL B 1 79 ? -21.169 -52.004 39.814 1.00 27.04 81 VAL B CA 1
ATOM 4187 C C . VAL B 1 79 ? -21.771 -51.602 41.164 1.00 27.39 81 VAL B C 1
ATOM 4188 O O . VAL B 1 79 ? -21.501 -52.219 42.197 1.00 27.91 81 VAL B O 1
ATOM 4192 N N . ASP B 1 80 ? -22.609 -50.575 41.148 1.00 16.98 82 ASP B N 1
ATOM 4193 C CA . ASP B 1 80 ? -23.238 -50.094 42.367 1.00 17.62 82 ASP B CA 1
ATOM 4194 C C . ASP B 1 80 ? -24.395 -49.221 41.912 1.00 17.19 82 ASP B C 1
ATOM 4195 O O . ASP B 1 80 ? -24.674 -49.142 40.718 1.00 16.06 82 ASP B O 1
ATOM 4200 N N . ASP B 1 81 ? -25.083 -48.569 42.839 1.00 19.41 83 ASP B N 1
ATOM 4201 C CA . ASP B 1 81 ? -26.173 -47.716 42.406 1.00 19.91 83 ASP B CA 1
ATOM 4202 C C . ASP B 1 81 ? -25.551 -46.387 41.963 1.00 19.56 83 ASP B C 1
ATOM 4203 O O . ASP B 1 81 ? -24.660 -45.841 42.629 1.00 19.41 83 ASP B O 1
ATOM 4208 N N . LEU B 1 82 ? -26.004 -45.892 40.814 1.00 21.67 84 LEU B N 1
ATOM 4209 C CA . LEU B 1 82 ? -25.481 -44.660 40.239 1.00 20.82 84 LEU B CA 1
ATOM 4210 C C . LEU B 1 82 ? -25.456 -43.443 41.153 1.00 20.72 84 LEU B C 1
ATOM 4211 O O . LEU B 1 82 ? -24.833 -42.437 40.812 1.00 20.53 84 LEU B O 1
ATOM 4216 N N . LYS B 1 83 ? -26.126 -43.511 42.299 1.00 14.48 85 LYS B N 1
ATOM 4217 C CA . LYS B 1 83 ? -26.126 -42.371 43.210 1.00 14.34 85 LYS B CA 1
ATOM 4218 C C . LYS B 1 83 ? -24.715 -42.081 43.681 1.00 13.13 85 LYS B C 1
ATOM 4219 O O . LYS B 1 83 ? -24.386 -40.943 43.988 1.00 12.75 85 LYS B O 1
ATOM 4225 N N . ARG B 1 84 ? -23.877 -43.112 43.729 1.00 21.19 86 ARG B N 1
ATOM 4226 C CA . ARG B 1 84 ? -22.490 -42.947 44.164 1.00 21.38 86 ARG B CA 1
ATOM 4227 C C . ARG B 1 84 ? -21.696 -42.313 43.039 1.00 19.80 86 ARG B C 1
ATOM 4228 O O . ARG B 1 84 ? -20.490 -42.106 43.154 1.00 19.88 86 ARG B O 1
ATOM 4236 N N . GLY B 1 85 ? -22.397 -41.998 41.954 1.00 22.24 87 GLY B N 1
ATOM 4237 C CA . GLY B 1 85 ? -21.762 -41.404 40.796 1.00 20.77 87 GLY B CA 1
ATOM 4238 C C . GLY B 1 85 ? -20.878 -42.433 40.122 1.00 19.43 87 GLY B C 1
ATOM 4239 O O . GLY B 1 85 ? -20.717 -43.542 40.623 1.00 19.56 87 GLY B O 1
ATOM 4240 N N . LEU B 1 86 ? -20.308 -42.090 38.977 1.00 7.56 88 LEU B N 1
ATOM 4241 C CA . LEU B 1 86 ? -19.436 -43.035 38.306 1.00 7.56 88 LEU B CA 1
ATOM 4242 C C . LEU B 1 86 ? -18.234 -42.321 37.715 1.00 7.56 88 LEU B C 1
ATOM 4243 O O . LEU B 1 86 ? -18.195 -41.099 37.688 1.00 7.56 88 LEU B O 1
ATOM 4248 N N . ASN B 1 87 ? -17.232 -43.083 37.290 1.00 2.33 89 ASN B N 1
ATOM 4249 C CA . ASN B 1 87 ? -16.053 -42.486 36.687 1.00 2.34 89 ASN B CA 1
ATOM 4250 C C . ASN B 1 87 ? -16.133 -42.745 35.194 1.00 2.43 89 ASN B C 1
ATOM 4251 O O . ASN B 1 87 ? -16.173 -43.891 34.745 1.00 2.33 89 ASN B O 1
ATOM 4256 N N . LEU B 1 88 ? -16.176 -41.661 34.430 1.00 9.25 90 LEU B N 1
ATOM 4257 C CA . LEU B 1 88 ? -16.289 -41.743 32.984 1.00 9.25 90 LEU B CA 1
ATOM 4258 C C . LEU B 1 88 ? -15.143 -41.078 32.247 1.00 9.26 90 LEU B C 1
ATOM 4259 O O . LEU B 1 88 ? -14.519 -40.139 32.737 1.00 9.25 90 LEU B O 1
ATOM 4264 N N . VAL B 1 89 ? -14.886 -41.583 31.051 1.00 11.48 91 VAL B N 1
ATOM 4265 C CA . VAL B 1 89 ? -13.888 -41.007 30.169 1.00 12.50 91 VAL B CA 1
ATOM 4266 C C . VAL B 1 89 ? -14.654 -40.904 28.854 1.00 12.35 91 VAL B C 1
ATOM 4267 O O . VAL B 1 89 ? -15.190 -41.893 28.360 1.00 12.61 91 VAL B O 1
ATOM 4271 N N . VAL B 1 90 ? -14.758 -39.690 28.325 1.00 19.29 92 VAL B N 1
ATOM 4272 C CA . VAL B 1 90 ? -15.483 -39.463 27.084 1.00 19.51 92 VAL B CA 1
ATOM 4273 C C . VAL B 1 90 ? -14.578 -38.985 25.962 1.00 20.11 92 VAL B C 1
ATOM 4274 O O . VAL B 1 90 ? -13.697 -38.151 26.168 1.00 19.99 92 VAL B O 1
ATOM 4278 N N . ALA B 1 91 ? -14.811 -39.519 24.772 1.00 12.44 93 ALA B N 1
ATOM 4279 C CA . ALA B 1 91 ? -14.038 -39.152 23.599 1.00 11.96 93 ALA B CA 1
ATOM 4280 C C . ALA B 1 91 ? -14.996 -38.961 22.427 1.00 11.53 93 ALA B C 1
ATOM 4281 O O . ALA B 1 91 ? -16.193 -39.214 22.553 1.00 10.87 93 ALA B O 1
ATOM 4283 N N . HIS B 1 92 ? -14.476 -38.506 21.292 1.00 11.85 94 HIS B N 1
ATOM 4284 C CA . HIS B 1 92 ? -15.308 -38.328 20.106 1.00 11.81 94 HIS B CA 1
ATOM 4285 C C . HIS B 1 92 ? -14.789 -39.250 19.018 1.00 11.81 94 HIS B C 1
ATOM 4286 O O . HIS B 1 92 ? -13.590 -39.483 18.926 1.00 11.81 94 HIS B O 1
ATOM 4293 N N . ILE B 1 93 ? -15.688 -39.797 18.208 1.00 16.67 95 ILE B N 1
ATOM 4294 C CA . ILE B 1 93 ? -15.266 -40.725 17.166 1.00 15.85 95 ILE B CA 1
ATOM 4295 C C . ILE B 1 93 ? -15.374 -40.215 15.739 1.00 15.89 95 ILE B C 1
ATOM 4296 O O . ILE B 1 93 ? -15.256 -40.989 14.785 1.00 16.55 95 ILE B O 1
ATOM 4301 N N . ASP B 1 94 ? -15.591 -38.916 15.587 1.00 11.10 96 ASP B N 1
ATOM 4302 C CA . ASP B 1 94 ? -15.654 -38.316 14.261 1.00 11.10 96 ASP B CA 1
ATOM 4303 C C . ASP B 1 94 ? -14.317 -37.607 14.015 1.00 11.10 96 ASP B C 1
ATOM 4304 O O . ASP B 1 94 ? -13.667 -37.171 14.958 1.00 11.10 96 ASP B O 1
ATOM 4309 N N . SER B 1 95 ? -13.900 -37.507 12.757 1.00 15.46 97 SER B N 1
ATOM 4310 C CA . SER B 1 95 ? -12.647 -36.833 12.412 1.00 16.48 97 SER B CA 1
ATOM 4311 C C . SER B 1 95 ? -12.832 -35.957 11.178 1.00 16.71 97 SER B C 1
ATOM 4312 O O . SER B 1 95 ? -13.743 -36.185 10.384 1.00 16.93 97 SER B O 1
ATOM 4315 N N . PRO B 1 96 ? -11.984 -34.926 11.007 1.00 9.44 98 PRO B N 1
ATOM 4316 C CA . PRO B 1 96 ? -12.158 -34.089 9.818 1.00 8.15 98 PRO B CA 1
ATOM 4317 C C . PRO B 1 96 ? -12.169 -35.002 8.593 1.00 7.94 98 PRO B C 1
ATOM 4318 O O . PRO B 1 96 ? -11.418 -35.976 8.532 1.00 7.99 98 PRO B O 1
ATOM 4322 N N . ARG B 1 97 ? -13.026 -34.689 7.628 1.00 8.71 99 ARG B N 1
ATOM 4323 C CA . ARG B 1 97 ? -13.181 -35.515 6.432 1.00 8.71 99 ARG B CA 1
ATOM 4324 C C . ARG B 1 97 ? -13.837 -34.705 5.333 1.00 8.71 99 ARG B C 1
ATOM 4325 O O . ARG B 1 97 ? -14.058 -33.503 5.482 1.00 8.71 99 ARG B O 1
ATOM 4333 N N . LEU B 1 98 ? -14.150 -35.378 4.229 1.00 8.22 100 LEU B N 1
ATOM 4334 C CA . LEU B 1 98 ? -14.847 -34.750 3.107 1.00 8.26 100 LEU B CA 1
ATOM 4335 C C . LEU B 1 98 ? -16.187 -35.466 2.948 1.00 8.35 100 LEU B C 1
ATOM 4336 O O . LEU B 1 98 ? -16.250 -36.691 2.999 1.00 9.45 100 LEU B O 1
ATOM 4341 N N . ASP B 1 99 ? -17.255 -34.699 2.766 1.00 17.16 101 ASP B N 1
ATOM 4342 C CA . ASP B 1 99 ? -18.588 -35.277 2.590 1.00 17.71 101 ASP B CA 1
ATOM 4343 C C . ASP B 1 99 ? -19.138 -35.063 1.183 1.00 18.23 101 ASP B C 1
ATOM 4344 O O . ASP B 1 99 ? -18.901 -34.028 0.567 1.00 18.49 101 ASP B O 1
ATOM 4349 N N . PHE B 1 100 ? -19.872 -36.047 0.679 1.00 10.22 102 PHE B N 1
ATOM 4350 C CA . PHE B 1 100 ? -20.505 -35.932 -0.630 1.00 10.11 102 PHE B CA 1
ATOM 4351 C C . PHE B 1 100 ? -21.697 -34.986 -0.446 1.00 10.38 102 PHE B C 1
ATOM 4352 O O . PHE B 1 100 ? -22.383 -35.050 0.570 1.00 11.13 102 PHE B O 1
ATOM 4360 N N . LYS B 1 101 ? -21.951 -34.107 -1.406 1.00 10.67 103 LYS B N 1
ATOM 4361 C CA . LYS B 1 101 ? -23.106 -33.218 -1.298 1.00 11.28 103 LYS B CA 1
ATOM 4362 C C . LYS B 1 101 ? -24.354 -34.058 -1.585 1.00 11.81 103 LYS B C 1
ATOM 4363 O O . LYS B 1 101 ? -24.245 -35.215 -1.990 1.00 11.46 103 LYS B O 1
ATOM 4369 N N . PRO B 1 102 ? -25.555 -33.496 -1.360 1.00 16.79 104 PRO B N 1
ATOM 4370 C CA . PRO B 1 102 ? -26.779 -34.264 -1.636 1.00 17.01 104 PRO B CA 1
ATOM 4371 C C . PRO B 1 102 ? -26.776 -34.748 -3.092 1.00 17.26 104 PRO B C 1
ATOM 4372 O O . PRO B 1 102 ? -27.041 -35.915 -3.367 1.00 16.23 104 PRO B O 1
ATOM 4376 N N . ASN B 1 103 ? -26.488 -33.832 -4.015 1.00 20.11 105 ASN B N 1
ATOM 4377 C CA . ASN B 1 103 ? -26.372 -34.157 -5.437 1.00 19.86 105 ASN B CA 1
ATOM 4378 C C . ASN B 1 103 ? -24.882 -33.979 -5.687 1.00 19.75 105 ASN B C 1
ATOM 4379 O O . ASN B 1 103 ? -24.427 -32.878 -6.000 1.00 19.97 105 ASN B O 1
ATOM 4384 N N . PRO B 1 104 ? -24.103 -35.062 -5.545 1.00 7.86 106 PRO B N 1
ATOM 4385 C CA . PRO B 1 104 ? -22.652 -35.059 -5.731 1.00 7.58 106 PRO B CA 1
ATOM 4386 C C . PRO B 1 104 ? -22.150 -35.281 -7.146 1.00 7.58 106 PRO B C 1
ATOM 4387 O O . PRO B 1 104 ? -21.091 -34.790 -7.499 1.00 7.58 106 PRO B O 1
ATOM 4391 N N . LEU B 1 105 ? -22.907 -36.026 -7.947 1.00 11.25 107 LEU B N 1
ATOM 4392 C CA . LEU B 1 105 ? -22.512 -36.352 -9.315 1.00 11.25 107 LEU B CA 1
ATOM 4393 C C . LEU B 1 105 ? -22.785 -35.314 -10.396 1.00 11.25 107 LEU B C 1
ATOM 4394 O O . LEU B 1 105 ? -23.930 -34.936 -10.642 1.00 11.25 107 LEU B O 1
ATOM 4399 N N . ILE B 1 106 ? -21.715 -34.881 -11.056 1.00 19.94 108 ILE B N 1
ATOM 4400 C CA . ILE B 1 106 ? -21.802 -33.915 -12.144 1.00 20.02 108 ILE B CA 1
ATOM 4401 C C . ILE B 1 106 ? -20.743 -34.290 -13.170 1.00 20.68 108 ILE B C 1
ATOM 4402 O O . ILE B 1 106 ? -19.899 -35.147 -12.909 1.00 20.90 108 ILE B O 1
ATOM 4407 N N . GLU B 1 107 ? -20.804 -33.662 -14.339 1.00 13.60 109 GLU B N 1
ATOM 4408 C CA . GLU B 1 107 ? -19.813 -33.896 -15.376 1.00 14.57 109 GLU B CA 1
ATOM 4409 C C . GLU B 1 107 ? -19.326 -32.541 -15.863 1.00 14.80 109 GLU B C 1
ATOM 4410 O O . GLU B 1 107 ? -20.104 -31.594 -15.967 1.00 15.57 109 GLU B O 1
ATOM 4416 N N . ASP B 1 108 ? -18.035 -32.444 -16.149 1.00 20.96 110 ASP B N 1
ATOM 4417 C CA . ASP B 1 108 ? -17.459 -31.203 -16.636 1.00 20.40 110 ASP B CA 1
ATOM 4418 C C . ASP B 1 108 ? -16.220 -31.523 -17.445 1.00 19.96 110 ASP B C 1
ATOM 4419 O O . ASP B 1 108 ? -15.314 -32.191 -16.956 1.00 20.08 110 ASP B O 1
ATOM 4424 N N . GLU B 1 109 ? -16.191 -31.049 -18.686 1.00 10.17 111 GLU B N 1
ATOM 4425 C CA . GLU B 1 109 ? -15.078 -31.296 -19.591 1.00 9.40 111 GLU B CA 1
ATOM 4426 C C . GLU B 1 109 ? -14.898 -32.791 -19.839 1.00 9.27 111 GLU B C 1
ATOM 4427 O O . GLU B 1 109 ? -13.772 -33.286 -19.958 1.00 9.78 111 GLU B O 1
ATOM 4433 N N . GLN B 1 110 ? -16.026 -33.499 -19.919 1.00 12.80 112 GLN B N 1
ATOM 4434 C CA . GLN B 1 110 ? -16.052 -34.946 -20.155 1.00 12.16 112 GLN B CA 1
ATOM 4435 C C . GLN B 1 110 ? -15.475 -35.764 -19.000 1.00 12.14 112 GLN B C 1
ATOM 4436 O O . GLN B 1 110 ? -14.899 -36.835 -19.205 1.00 12.09 112 GLN B O 1
ATOM 4442 N N . ILE B 1 111 ? -15.640 -35.256 -17.786 1.00 11.49 113 ILE B N 1
ATOM 4443 C CA . ILE B 1 111 ? -15.145 -35.944 -16.604 1.00 11.49 113 ILE B CA 1
ATOM 4444 C C . ILE B 1 111 ? -16.193 -36.008 -15.499 1.00 11.49 113 ILE B C 1
ATOM 4445 O O . ILE B 1 111 ? -16.665 -34.974 -15.016 1.00 11.49 113 ILE B O 1
ATOM 4450 N N . ALA B 1 112 ? -16.556 -37.226 -15.107 1.00 8.59 114 ALA B N 1
ATOM 4451 C CA . ALA B 1 112 ? -17.524 -37.422 -14.036 1.00 8.59 114 ALA B CA 1
ATOM 4452 C C . ALA B 1 112 ? -16.829 -37.000 -12.743 1.00 8.59 114 ALA B C 1
ATOM 4453 O O . ALA B 1 112 ? -15.696 -37.400 -12.483 1.00 8.59 114 ALA B O 1
ATOM 4455 N N . LEU B 1 113 ? -17.512 -36.190 -11.941 1.00 17.66 115 LEU B N 1
ATOM 4456 C CA . LEU B 1 113 ? -16.952 -35.690 -10.688 1.00 16.25 115 LEU B CA 1
ATOM 4457 C C . LEU B 1 113 ? -17.888 -35.873 -9.492 1.00 16.25 115 LEU B C 1
ATOM 4458 O O . LEU B 1 113 ? -19.109 -35.896 -9.642 1.00 16.66 115 LEU B O 1
ATOM 4463 N N . PHE B 1 114 ? -17.305 -36.019 -8.308 1.00 9.71 116 PHE B N 1
ATOM 4464 C CA . PHE B 1 114 ? -18.076 -36.161 -7.078 1.00 9.71 116 PHE B CA 1
ATOM 4465 C C . PHE B 1 114 ? -17.806 -34.922 -6.226 1.00 9.71 116 PHE B C 1
ATOM 4466 O O . PHE B 1 114 ? -16.712 -34.770 -5.676 1.00 9.71 116 PHE B O 1
ATOM 4474 N N . LYS B 1 115 ? -18.798 -34.037 -6.136 1.00 9.00 117 LYS B N 1
ATOM 4475 C CA . LYS B 1 115 ? -18.665 -32.823 -5.346 1.00 9.00 117 LYS B CA 1
ATOM 4476 C C . LYS B 1 115 ? -18.752 -33.120 -3.856 1.00 9.00 117 LYS B C 1
ATOM 4477 O O . LYS B 1 115 ? -19.584 -33.902 -3.409 1.00 9.00 117 LYS B O 1
ATOM 4483 N N . THR B 1 116 ? -17.886 -32.486 -3.082 1.00 7.30 118 THR B N 1
ATOM 4484 C CA . THR B 1 116 ? -17.880 -32.713 -1.656 1.00 7.30 118 THR B CA 1
ATOM 4485 C C . THR B 1 116 ? -18.138 -31.439 -0.884 1.00 7.30 118 THR B C 1
ATOM 4486 O O . THR B 1 116 ? -18.385 -30.385 -1.458 1.00 7.30 118 THR B O 1
ATOM 4490 N N . HIS B 1 117 ? -18.095 -31.561 0.433 1.00 12.09 119 HIS B N 1
ATOM 4491 C CA . HIS B 1 117 ? -18.277 -30.435 1.329 1.00 12.09 119 HIS B CA 1
ATOM 4492 C C . HIS B 1 117 ? -17.472 -30.854 2.545 1.00 12.09 119 HIS B C 1
ATOM 4493 O O . HIS B 1 117 ? -17.923 -31.672 3.339 1.00 12.09 119 HIS B O 1
ATOM 4500 N N . TYR B 1 118 ? -16.269 -30.309 2.682 1.00 11.02 120 TYR B N 1
ATOM 4501 C CA . TYR B 1 118 ? -15.408 -30.685 3.790 1.00 11.09 120 TYR B CA 1
ATOM 4502 C C . TYR B 1 118 ? -16.080 -30.598 5.154 1.00 11.29 120 TYR B C 1
ATOM 4503 O O . TYR B 1 118 ? -16.976 -29.791 5.373 1.00 11.18 120 TYR B O 1
ATOM 4512 N N . TYR B 1 119 ? -15.639 -31.471 6.053 1.00 12.47 121 TYR B N 1
ATOM 4513 C CA . TYR B 1 119 ? -16.168 -31.562 7.405 1.00 12.47 121 TYR B CA 1
ATOM 4514 C C . TYR B 1 119 ? -15.066 -31.323 8.429 1.00 12.47 121 TYR B C 1
ATOM 4515 O O . TYR B 1 119 ? -14.023 -31.970 8.384 1.00 12.82 121 TYR B O 1
ATOM 4524 N N . GLY B 1 120 ? -15.294 -30.405 9.358 1.00 10.42 122 GLY B N 1
ATOM 4525 C CA . GLY B 1 120 ? -14.290 -30.149 10.372 1.00 10.42 122 GLY B CA 1
ATOM 4526 C C . GLY B 1 120 ? -13.139 -29.261 9.931 1.00 10.42 122 GLY B C 1
ATOM 4527 O O . GLY B 1 120 ? -13.112 -28.769 8.800 1.00 10.42 122 GLY B O 1
ATOM 4528 N N . GLY B 1 121 ? -12.181 -29.060 10.834 1.00 19.23 123 GLY B N 1
ATOM 4529 C CA . GLY B 1 121 ? -11.043 -28.212 10.538 1.00 19.07 123 GLY B CA 1
ATOM 4530 C C . GLY B 1 121 ? -9.923 -28.891 9.783 1.00 19.07 123 GLY B C 1
ATOM 4531 O O . GLY B 1 121 ? -8.893 -29.232 10.362 1.00 19.07 123 GLY B O 1
ATOM 4532 N N . ILE B 1 122 ? -10.113 -29.090 8.485 1.00 10.27 124 ILE B N 1
ATOM 4533 C CA . ILE B 1 122 ? -9.082 -29.720 7.678 1.00 10.27 124 ILE B CA 1
ATOM 4534 C C . ILE B 1 122 ? -8.219 -28.633 7.052 1.00 10.27 124 ILE B C 1
ATOM 4535 O O . ILE B 1 122 ? -8.596 -27.462 7.044 1.00 10.27 124 ILE B O 1
ATOM 4540 N N . LYS B 1 123 ? -7.054 -29.026 6.554 1.00 8.65 125 LYS B N 1
ATOM 4541 C CA . LYS B 1 123 ? -6.175 -28.111 5.842 1.00 8.65 125 LYS B CA 1
ATOM 4542 C C . LYS B 1 123 ? -6.428 -28.557 4.413 1.00 8.65 125 LYS B C 1
ATOM 4543 O O . LYS B 1 123 ? -5.889 -29.575 3.977 1.00 8.65 125 LYS B O 1
ATOM 4549 N N . LYS B 1 124 ? -7.256 -27.809 3.690 1.00 9.61 126 LYS B N 1
ATOM 4550 C CA . LYS B 1 124 ? -7.609 -28.190 2.327 1.00 9.61 126 LYS B CA 1
ATOM 4551 C C . LYS B 1 124 ? -6.486 -28.725 1.438 1.00 9.61 126 LYS B C 1
ATOM 4552 O O . LYS B 1 124 ? -6.690 -29.705 0.725 1.00 9.61 126 LYS B O 1
ATOM 4558 N N . TYR B 1 125 ? -5.299 -28.129 1.491 1.00 10.14 127 TYR B N 1
ATOM 4559 C CA . TYR B 1 125 ? -4.225 -28.606 0.626 1.00 10.14 127 TYR B CA 1
ATOM 4560 C C . TYR B 1 125 ? -3.743 -30.023 0.910 1.00 10.33 127 TYR B C 1
ATOM 4561 O O . TYR B 1 125 ? -3.035 -30.610 0.094 1.00 10.82 127 TYR B O 1
ATOM 4570 N N . HIS B 1 126 ? -4.135 -30.577 2.053 1.00 13.17 128 HIS B N 1
ATOM 4571 C CA . HIS B 1 126 ? -3.726 -31.927 2.424 1.00 13.31 128 HIS B CA 1
ATOM 4572 C C . HIS B 1 126 ? -4.386 -32.988 1.555 1.00 14.14 128 HIS B C 1
ATOM 4573 O O . HIS B 1 126 ? -3.786 -34.030 1.277 1.00 15.82 128 HIS B O 1
ATOM 4580 N N . TRP B 1 127 ? -5.615 -32.712 1.121 1.00 24.43 129 TRP B N 1
ATOM 4581 C CA . TRP B 1 127 ? -6.401 -33.669 0.344 1.00 23.59 129 TRP B CA 1
ATOM 4582 C C . TRP B 1 127 ? -6.215 -33.695 -1.166 1.00 24.12 129 TRP B C 1
ATOM 4583 O O . TRP B 1 127 ? -6.848 -34.489 -1.857 1.00 25.00 129 TRP B O 1
ATOM 4594 N N . LEU B 1 128 ? -5.342 -32.842 -1.684 1.00 14.75 130 LEU B N 1
ATOM 4595 C CA . LEU B 1 128 ? -5.091 -32.830 -3.116 1.00 15.25 130 LEU B CA 1
ATOM 4596 C C . LEU B 1 128 ? -3.957 -33.799 -3.447 1.00 16.85 130 LEU B C 1
ATOM 4597 O O . LEU B 1 128 ? -2.940 -33.845 -2.747 1.00 18.27 130 LEU B O 1
ATOM 4602 N N . SER B 1 129 ? -4.145 -34.582 -4.504 1.00 9.06 131 SER B N 1
ATOM 4603 C CA . SER B 1 129 ? -3.138 -35.540 -4.959 1.00 9.79 131 SER B CA 1
ATOM 4604 C C . SER B 1 129 ? -2.716 -36.631 -3.967 1.00 9.57 131 SER B C 1
ATOM 4605 O O . SER B 1 129 ? -1.522 -36.876 -3.760 1.00 9.66 131 SER B O 1
ATOM 4608 N N . ILE B 1 130 ? -3.697 -37.278 -3.349 1.00 5.34 132 ILE B N 1
ATOM 4609 C CA . ILE B 1 130 ? -3.418 -38.376 -2.440 1.00 5.34 132 ILE B CA 1
ATOM 4610 C C . ILE B 1 130 ? -4.524 -39.383 -2.671 1.00 5.34 132 ILE B C 1
ATOM 4611 O O . ILE B 1 130 ? -5.618 -39.013 -3.084 1.00 5.34 132 ILE B O 1
ATOM 4616 N N . PRO B 1 131 ? -4.247 -40.679 -2.459 1.00 9.34 133 PRO B N 1
ATOM 4617 C CA . PRO B 1 131 ? -5.295 -41.679 -2.669 1.00 9.34 133 PRO B CA 1
ATOM 4618 C C . PRO B 1 131 ? -6.373 -41.606 -1.592 1.00 9.34 133 PRO B C 1
ATOM 4619 O O . PRO B 1 131 ? -6.068 -41.557 -0.402 1.00 9.78 133 PRO B O 1
ATOM 4623 N N . LEU B 1 132 ? -7.630 -41.590 -2.024 1.00 13.17 134 LEU B N 1
ATOM 4624 C CA . LEU B 1 132 ? -8.783 -41.512 -1.126 1.00 12.78 134 LEU B CA 1
ATOM 4625 C C . LEU B 1 132 ? -9.700 -42.715 -1.293 1.00 12.94 134 LEU B C 1
ATOM 4626 O O . LEU B 1 132 ? -9.670 -43.391 -2.320 1.00 13.89 134 LEU B O 1
ATOM 4631 N N . GLU B 1 133 ? -10.517 -42.979 -0.280 1.00 7.11 135 GLU B N 1
ATOM 4632 C CA . GLU B 1 133 ? -11.479 -44.070 -0.352 1.00 7.11 135 GLU B CA 1
ATOM 4633 C C . GLU B 1 133 ? -12.809 -43.567 0.205 1.00 7.11 135 GLU B C 1
ATOM 4634 O O . GLU B 1 133 ? -12.825 -42.669 1.039 1.00 7.11 135 GLU B O 1
ATOM 4640 N N . ILE B 1 134 ? -13.927 -44.097 -0.282 1.00 8.50 136 ILE B N 1
ATOM 4641 C CA . ILE B 1 134 ? -15.215 -43.631 0.219 1.00 8.50 136 ILE B CA 1
ATOM 4642 C C . ILE B 1 134 ? -15.964 -44.665 1.051 1.00 8.50 136 ILE B C 1
ATOM 4643 O O . ILE B 1 134 ? -15.950 -45.856 0.762 1.00 8.50 136 ILE B O 1
ATOM 4648 N N . HIS B 1 135 ? -16.607 -44.186 2.104 1.00 20.04 137 HIS B N 1
ATOM 4649 C CA . HIS B 1 135 ? -17.339 -45.043 3.023 1.00 20.29 137 HIS B CA 1
ATOM 4650 C C . HIS B 1 135 ? -18.639 -44.377 3.463 1.00 20.64 137 HIS B C 1
ATOM 4651 O O . HIS B 1 135 ? -18.650 -43.197 3.824 1.00 21.77 137 HIS B O 1
ATOM 4658 N N . GLY B 1 136 ? -19.730 -45.135 3.450 1.00 9.89 138 GLY B N 1
ATOM 4659 C CA . GLY B 1 136 ? -21.005 -44.576 3.859 1.00 9.88 138 GLY B CA 1
ATOM 4660 C C . GLY B 1 136 ? -22.214 -45.461 3.632 1.00 10.29 138 GLY B C 1
ATOM 4661 O O . GLY B 1 136 ? -22.098 -46.674 3.477 1.00 10.14 138 GLY B O 1
ATOM 4662 N N . VAL B 1 137 ? -23.389 -44.841 3.614 1.00 11.45 139 VAL B N 1
ATOM 4663 C CA . VAL B 1 137 ? -24.639 -45.562 3.416 1.00 11.76 139 VAL B CA 1
ATOM 4664 C C . VAL B 1 137 ? -25.609 -44.750 2.556 1.00 12.01 139 VAL B C 1
ATOM 4665 O O . VAL B 1 137 ? -25.666 -43.523 2.645 1.00 12.48 139 VAL B O 1
ATOM 4669 N N . LEU B 1 138 ? -26.353 -45.441 1.704 1.00 21.86 140 LEU B N 1
ATOM 4670 C CA . LEU B 1 138 ? -27.337 -44.787 0.850 1.00 22.30 140 LEU B CA 1
ATOM 4671 C C . LEU B 1 138 ? -28.631 -45.567 1.036 1.00 22.52 140 LEU B C 1
ATOM 4672 O O . LEU B 1 138 ? -28.601 -46.762 1.331 1.00 22.69 140 LEU B O 1
ATOM 4677 N N . PHE B 1 139 ? -29.766 -44.900 0.873 1.00 28.61 141 PHE B N 1
ATOM 4678 C CA . PHE B 1 139 ? -31.043 -45.581 1.001 1.00 28.34 141 PHE B CA 1
ATOM 4679 C C . PHE B 1 139 ? -31.838 -45.435 -0.285 1.00 29.27 141 PHE B C 1
ATOM 4680 O O . PHE B 1 139 ? -31.958 -44.335 -0.823 1.00 29.01 141 PHE B O 1
ATOM 4688 N N . LYS B 1 140 ? -32.355 -46.546 -0.797 1.00 23.86 142 LYS B N 1
ATOM 4689 C CA . LYS B 1 140 ? -33.161 -46.495 -2.006 1.00 25.45 142 LYS B CA 1
ATOM 4690 C C . LYS B 1 140 ? -34.471 -45.818 -1.592 1.00 26.10 142 LYS B C 1
ATOM 4691 O O . LYS B 1 140 ? -34.719 -45.622 -0.393 1.00 25.50 142 LYS B O 1
ATOM 4697 N N . ASN B 1 141 ? -35.313 -45.467 -2.562 1.00 22.24 143 ASN B N 1
ATOM 4698 C CA . ASN B 1 141 ? -36.568 -44.805 -2.226 1.00 23.22 143 ASN B CA 1
ATOM 4699 C C . ASN B 1 141 ? -37.516 -45.707 -1.444 1.00 23.39 143 ASN B C 1
ATOM 4700 O O . ASN B 1 141 ? -38.458 -45.225 -0.806 1.00 22.68 143 ASN B O 1
ATOM 4705 N N . ASP B 1 142 ? -37.259 -47.011 -1.491 1.00 31.77 144 ASP B N 1
ATOM 4706 C CA . ASP B 1 142 ? -38.101 -47.977 -0.802 1.00 32.09 144 ASP B CA 1
ATOM 4707 C C . ASP B 1 142 ? -37.648 -48.275 0.625 1.00 32.35 144 ASP B C 1
ATOM 4708 O O . ASP B 1 142 ? -38.292 -49.046 1.334 1.00 32.81 144 ASP B O 1
ATOM 4713 N N . GLY B 1 143 ? -36.541 -47.676 1.045 1.00 28.46 145 GLY B N 1
ATOM 4714 C CA . GLY B 1 143 ? -36.061 -47.915 2.393 1.00 27.97 145 GLY B CA 1
ATOM 4715 C C . GLY B 1 143 ? -34.848 -48.821 2.492 1.00 28.56 145 GLY B C 1
ATOM 4716 O O . GLY B 1 143 ? -34.190 -48.857 3.532 1.00 28.80 145 GLY B O 1
ATOM 4717 N N . THR B 1 144 ? -34.544 -49.552 1.421 1.00 15.81 146 THR B N 1
ATOM 4718 C CA . THR B 1 144 ? -33.393 -50.459 1.407 1.00 14.97 146 THR B CA 1
ATOM 4719 C C . THR B 1 144 ? -32.097 -49.734 1.750 1.00 14.98 146 THR B C 1
ATOM 4720 O O . THR B 1 144 ? -31.815 -48.669 1.206 1.00 14.48 146 THR B O 1
ATOM 4724 N N . GLU B 1 145 ? -31.305 -50.315 2.643 1.00 42.86 147 GLU B N 1
ATOM 4725 C CA . GLU B 1 145 ? -30.041 -49.701 3.019 1.00 44.28 147 GLU B CA 1
ATOM 4726 C C . GLU B 1 145 ? -28.897 -50.298 2.202 1.00 43.97 147 GLU B C 1
ATOM 4727 O O . GLU B 1 145 ? -28.726 -51.514 2.150 1.00 44.37 147 GLU B O 1
ATOM 4733 N N . ILE B 1 146 ? -28.126 -49.431 1.553 1.00 17.71 148 ILE B N 1
ATOM 4734 C CA . ILE B 1 146 ? -26.978 -49.840 0.743 1.00 16.65 148 ILE B CA 1
ATOM 4735 C C . ILE B 1 146 ? -25.677 -49.306 1.357 1.00 16.11 148 ILE B C 1
ATOM 4736 O O . ILE B 1 146 ? -25.512 -48.095 1.540 1.00 16.11 148 ILE B O 1
ATOM 4741 N N . GLU B 1 147 ? -24.760 -50.207 1.688 1.00 17.03 149 GLU B N 1
ATOM 4742 C CA . GLU B 1 147 ? -23.490 -49.795 2.254 1.00 16.88 149 GLU B CA 1
ATOM 4743 C C . GLU B 1 147 ? -22.449 -49.617 1.162 1.00 15.58 149 GLU B C 1
ATOM 4744 O O . GLU B 1 147 ? -22.384 -50.411 0.231 1.00 15.73 149 GLU B O 1
ATOM 4750 N N . ILE B 1 148 ? -21.643 -48.566 1.275 1.00 16.61 150 ILE B N 1
ATOM 4751 C CA . ILE B 1 148 ? -20.605 -48.294 0.294 1.00 15.25 150 ILE B CA 1
ATOM 4752 C C . ILE B 1 148 ? -19.239 -48.278 0.957 1.00 14.62 150 ILE B C 1
ATOM 4753 O O . ILE B 1 148 ? -19.020 -47.561 1.928 1.00 14.73 150 ILE B O 1
ATOM 4758 N N . HIS B 1 149 ? -18.330 -49.087 0.422 1.00 17.42 151 HIS B N 1
ATOM 4759 C CA . HIS B 1 149 ? -16.960 -49.187 0.911 1.00 15.93 151 HIS B CA 1
ATOM 4760 C C . HIS B 1 149 ? -16.113 -49.477 -0.313 1.00 15.02 151 HIS B C 1
ATOM 4761 O O . HIS B 1 149 ? -15.943 -50.625 -0.709 1.00 15.59 151 HIS B O 1
ATOM 4768 N N . ILE B 1 150 ? -15.598 -48.422 -0.926 1.00 14.13 152 ILE B N 1
ATOM 4769 C CA . ILE B 1 150 ? -14.794 -48.565 -2.124 1.00 12.85 152 ILE B CA 1
ATOM 4770 C C . ILE B 1 150 ? -13.434 -47.936 -1.933 1.00 13.88 152 ILE B C 1
ATOM 4771 O O . ILE B 1 150 ? -13.332 -46.719 -1.767 1.00 14.19 152 ILE B O 1
ATOM 4776 N N . GLY B 1 151 ? -12.396 -48.766 -1.953 1.00 11.85 153 GLY B N 1
ATOM 4777 C CA . GLY B 1 151 ? -11.049 -48.259 -1.808 1.00 11.85 153 GLY B CA 1
ATOM 4778 C C . GLY B 1 151 ? -10.292 -48.870 -0.657 1.00 12.16 153 GLY B C 1
ATOM 4779 O O . GLY B 1 151 ? -9.069 -48.779 -0.602 1.00 13.31 153 GLY B O 1
ATOM 4780 N N . ASP B 1 152 ? -11.014 -49.497 0.264 1.00 12.52 154 ASP B N 1
ATOM 4781 C CA . ASP B 1 152 ? -10.401 -50.122 1.440 1.00 12.52 154 ASP B CA 1
ATOM 4782 C C . ASP B 1 152 ? -9.815 -51.500 1.145 1.00 12.52 154 ASP B C 1
ATOM 4783 O O . ASP B 1 152 ? -9.154 -52.091 1.993 1.00 12.52 154 ASP B O 1
ATOM 4788 N N . LYS B 1 153 ? -10.064 -52.008 -0.057 1.00 29.31 155 LYS B N 1
ATOM 4789 C CA . LYS B 1 153 ? -9.568 -53.322 -0.447 1.00 30.52 155 LYS B CA 1
ATOM 4790 C C . LYS B 1 153 ? -8.767 -53.222 -1.739 1.00 30.54 155 LYS B C 1
ATOM 4791 O O . LYS B 1 153 ? -9.051 -52.381 -2.589 1.00 31.63 155 LYS B O 1
ATOM 4797 N N . PRO B 1 154 ? -7.734 -54.065 -1.894 1.00 45.26 156 PRO B N 1
ATOM 4798 C CA . PRO B 1 154 ? -6.925 -54.037 -3.116 1.00 45.45 156 PRO B CA 1
ATOM 4799 C C . PRO B 1 154 ? -7.688 -54.879 -4.125 1.00 45.11 156 PRO B C 1
ATOM 4800 O O . PRO B 1 154 ? -7.695 -56.100 -4.043 1.00 46.24 156 PRO B O 1
ATOM 4804 N N . GLU B 1 155 ? -8.346 -54.214 -5.059 1.00 39.03 157 GLU B N 1
ATOM 4805 C CA . GLU B 1 155 ? -9.172 -54.860 -6.077 1.00 39.59 157 GLU B CA 1
ATOM 4806 C C . GLU B 1 155 ? -10.129 -53.722 -6.350 1.00 38.88 157 GLU B C 1
ATOM 4807 O O . GLU B 1 155 ? -10.687 -53.575 -7.443 1.00 40.73 157 GLU B O 1
ATOM 4813 N N . ASP B 1 156 ? -10.294 -52.919 -5.301 1.00 14.86 158 ASP B N 1
ATOM 4814 C CA . ASP B 1 156 ? -11.126 -51.732 -5.315 1.00 12.73 158 ASP B CA 1
ATOM 4815 C C . ASP B 1 156 ? -10.303 -50.624 -5.927 1.00 10.88 158 ASP B C 1
ATOM 4816 O O . ASP B 1 156 ? -9.074 -50.606 -5.815 1.00 9.57 158 ASP B O 1
ATOM 4821 N N . PRO B 1 157 ? -10.968 -49.701 -6.617 1.00 17.49 159 PRO B N 1
ATOM 4822 C CA . PRO B 1 157 ? -10.211 -48.603 -7.202 1.00 16.93 159 PRO B CA 1
ATOM 4823 C C . PRO B 1 157 ? -10.238 -47.565 -6.079 1.00 16.62 159 PRO B C 1
ATOM 4824 O O . PRO B 1 157 ? -11.059 -47.674 -5.160 1.00 16.26 159 PRO B O 1
ATOM 4828 N N . VAL B 1 158 ? -9.331 -46.596 -6.115 1.00 11.11 160 VAL B N 1
ATOM 4829 C CA . VAL B 1 158 ? -9.320 -45.556 -5.098 1.00 11.11 160 VAL B CA 1
ATOM 4830 C C . VAL B 1 158 ? -9.655 -44.276 -5.831 1.00 11.11 160 VAL B C 1
ATOM 4831 O O . VAL B 1 158 ? -9.672 -44.259 -7.061 1.00 11.11 160 VAL B O 1
ATOM 4835 N N . PHE B 1 159 ? -9.936 -43.213 -5.087 1.00 17.80 161 PHE B N 1
ATOM 4836 C CA . PHE B 1 159 ? -10.266 -41.941 -5.711 1.00 17.65 161 PHE B CA 1
ATOM 4837 C C . PHE B 1 159 ? -9.211 -40.881 -5.461 1.00 17.12 161 PHE B C 1
ATOM 4838 O O . PHE B 1 159 ? -8.278 -41.092 -4.688 1.00 16.31 161 PHE B O 1
ATOM 4846 N N . THR B 1 160 ? -9.350 -39.742 -6.125 1.00 13.22 162 THR B N 1
ATOM 4847 C CA . THR B 1 160 ? -8.370 -38.687 -5.971 1.00 13.22 162 THR B CA 1
ATOM 4848 C C . THR B 1 160 ? -8.926 -37.339 -6.397 1.00 13.22 162 THR B C 1
ATOM 4849 O O . THR B 1 160 ? -9.909 -37.261 -7.134 1.00 14.50 162 THR B O 1
ATOM 4853 N N . ILE B 1 161 ? -8.285 -36.283 -5.907 1.00 11.34 163 ILE B N 1
ATOM 4854 C CA . ILE B 1 161 ? -8.645 -34.907 -6.223 1.00 11.28 163 ILE B CA 1
ATOM 4855 C C . ILE B 1 161 ? -7.340 -34.324 -6.743 1.00 11.28 163 ILE B C 1
ATOM 4856 O O . ILE B 1 161 ? -6.625 -33.654 -6.010 1.00 12.03 163 ILE B O 1
ATOM 4861 N N . PRO B 1 162 ? -7.004 -34.592 -8.016 1.00 14.66 164 PRO B N 1
ATOM 4862 C CA . PRO B 1 162 ? -5.762 -34.084 -8.608 1.00 14.73 164 PRO B CA 1
ATOM 4863 C C . PRO B 1 162 ? -5.520 -32.577 -8.510 1.00 15.20 164 PRO B C 1
ATOM 4864 O O . PRO B 1 162 ? -6.365 -31.759 -8.891 1.00 15.67 164 PRO B O 1
ATOM 4868 N N . ASP B 1 163 ? -4.352 -32.226 -7.984 1.00 10.06 165 ASP B N 1
ATOM 4869 C CA . ASP B 1 163 ? -3.953 -30.837 -7.847 1.00 10.06 165 ASP B CA 1
ATOM 4870 C C . ASP B 1 163 ? -3.536 -30.399 -9.253 1.00 10.06 165 ASP B C 1
ATOM 4871 O O . ASP B 1 163 ? -3.412 -31.235 -10.146 1.00 10.06 165 ASP B O 1
ATOM 4876 N N . LEU B 1 164 ? -3.335 -29.096 -9.446 1.00 7.61 166 LEU B N 1
ATOM 4877 C CA . LEU B 1 164 ? -2.902 -28.554 -10.729 1.00 7.61 166 LEU B CA 1
ATOM 4878 C C . LEU B 1 164 ? -1.383 -28.643 -10.744 1.00 8.37 166 LEU B C 1
ATOM 4879 O O . LEU B 1 164 ? -0.739 -28.395 -9.726 1.00 9.00 166 LEU B O 1
ATOM 4884 N N . LEU B 1 165 ? -0.806 -29.003 -11.886 1.00 9.18 167 LEU B N 1
ATOM 4885 C CA . LEU B 1 165 ? 0.646 -29.114 -11.974 1.00 9.18 167 LEU B CA 1
ATOM 4886 C C . LEU B 1 165 ? 1.346 -27.777 -11.746 1.00 9.18 167 LEU B C 1
ATOM 4887 O O . LEU B 1 165 ? 0.886 -26.734 -12.206 1.00 9.18 167 LEU B O 1
ATOM 4892 N N . PRO B 1 166 ? 2.480 -27.798 -11.030 1.00 16.62 168 PRO B N 1
ATOM 4893 C CA . PRO B 1 166 ? 3.239 -26.578 -10.740 1.00 16.64 168 PRO B CA 1
ATOM 4894 C C . PRO B 1 166 ? 3.548 -25.732 -11.966 1.00 17.08 168 PRO B C 1
ATOM 4895 O O . PRO B 1 166 ? 3.608 -24.513 -11.889 1.00 17.63 168 PRO B O 1
ATOM 4899 N N . HIS B 1 167 ? 3.728 -26.397 -13.097 1.00 6.43 169 HIS B N 1
ATOM 4900 C CA . HIS B 1 167 ? 4.054 -25.746 -14.357 1.00 6.61 169 HIS B CA 1
ATOM 4901 C C . HIS B 1 167 ? 3.094 -24.655 -14.771 1.00 6.53 169 HIS B C 1
ATOM 4902 O O . HIS B 1 167 ? 3.514 -23.623 -15.274 1.00 6.43 169 HIS B O 1
ATOM 4909 N N . LEU B 1 168 ? 1.804 -24.887 -14.574 1.00 11.25 170 LEU B N 1
ATOM 4910 C CA . LEU B 1 168 ? 0.795 -23.913 -14.961 1.00 12.94 170 LEU B CA 1
ATOM 4911 C C . LEU B 1 168 ? 0.160 -23.187 -13.786 1.00 15.11 170 LEU B C 1
ATOM 4912 O O . LEU B 1 168 ? -0.677 -22.309 -13.988 1.00 15.70 170 LEU B O 1
ATOM 4917 N N . ASP B 1 169 ? 0.550 -23.550 -12.564 1.00 16.14 171 ASP B N 1
ATOM 4918 C CA . ASP B 1 169 ? 0.014 -22.897 -11.367 1.00 18.47 171 ASP B CA 1
ATOM 4919 C C . ASP B 1 169 ? 0.768 -21.572 -11.212 1.00 20.34 171 ASP B C 1
ATOM 4920 O O . ASP B 1 169 ? 1.849 -21.523 -10.624 1.00 20.28 171 ASP B O 1
ATOM 4925 N N . LYS B 1 170 ? 0.185 -20.501 -11.740 1.00 20.50 172 LYS B N 1
ATOM 4926 C CA . LYS B 1 170 ? 0.814 -19.185 -11.713 1.00 23.78 172 LYS B CA 1
ATOM 4927 C C . LYS B 1 170 ? 0.578 -18.307 -10.474 1.00 25.36 172 LYS B C 1
ATOM 4928 O O . LYS B 1 170 ? 1.506 -18.031 -9.717 1.00 26.15 172 LYS B O 1
ATOM 4934 N N . GLU B 1 171 ? -0.654 -17.858 -10.277 1.00 62.51 173 GLU B N 1
ATOM 4935 C CA . GLU B 1 171 ? -0.977 -17.003 -9.142 1.00 64.75 173 GLU B CA 1
ATOM 4936 C C . GLU B 1 171 ? -0.498 -17.520 -7.785 1.00 65.31 173 GLU B C 1
ATOM 4937 O O . GLU B 1 171 ? -0.944 -18.562 -7.303 1.00 67.01 173 GLU B O 1
ATOM 4943 N N . ASP B 1 172 ? 0.418 -16.772 -7.177 1.00 27.91 174 ASP B N 1
ATOM 4944 C CA . ASP B 1 172 ? 0.975 -17.105 -5.870 1.00 27.33 174 ASP B CA 1
ATOM 4945 C C . ASP B 1 172 ? 0.123 -16.464 -4.772 1.00 26.23 174 ASP B C 1
ATOM 4946 O O . ASP B 1 172 ? 0.522 -15.463 -4.164 1.00 25.09 174 ASP B O 1
ATOM 4951 N N . ALA B 1 173 ? -1.049 -17.039 -4.519 1.00 34.98 175 ALA B N 1
ATOM 4952 C CA . ALA B 1 173 ? -1.943 -16.512 -3.497 1.00 34.72 175 ALA B CA 1
ATOM 4953 C C . ALA B 1 173 ? -1.527 -16.987 -2.110 1.00 34.69 175 ALA B C 1
ATOM 4954 O O . ALA B 1 173 ? -0.513 -17.661 -1.953 1.00 34.27 175 ALA B O 1
ATOM 4956 N N . LYS B 1 174 ? -2.314 -16.623 -1.104 1.00 22.15 176 LYS B N 1
ATOM 4957 C CA . LYS B 1 174 ? -2.041 -17.025 0.267 1.00 22.00 176 LYS B CA 1
ATOM 4958 C C . LYS B 1 174 ? -3.001 -18.150 0.627 1.00 21.22 176 LYS B C 1
ATOM 4959 O O . LYS B 1 174 ? -4.142 -18.162 0.166 1.00 20.58 176 LYS B O 1
ATOM 4965 N N . ILE B 1 175 ? -2.529 -19.088 1.447 1.00 26.12 177 ILE B N 1
ATOM 4966 C CA . ILE B 1 175 ? -3.321 -20.242 1.860 1.00 26.45 177 ILE B CA 1
ATOM 4967 C C . ILE B 1 175 ? -4.830 -20.023 1.941 1.00 26.85 177 ILE B C 1
ATOM 4968 O O . ILE B 1 175 ? -5.598 -20.898 1.545 1.00 26.66 177 ILE B O 1
ATOM 4973 N N . SER B 1 176 ? -5.256 -18.873 2.458 1.00 42.99 178 SER B N 1
ATOM 4974 C CA . SER B 1 176 ? -6.683 -18.571 2.552 1.00 43.20 178 SER B CA 1
ATOM 4975 C C . SER B 1 176 ? -7.300 -18.789 1.168 1.00 43.37 178 SER B C 1
ATOM 4976 O O . SER B 1 176 ? -8.054 -19.739 0.962 1.00 44.59 178 SER B O 1
ATOM 4979 N N . GLU B 1 177 ? -6.981 -17.903 0.227 1.00 20.57 179 GLU B N 1
ATOM 4980 C CA . GLU B 1 177 ? -7.459 -18.028 -1.148 1.00 20.18 179 GLU B CA 1
ATOM 4981 C C . GLU B 1 177 ? -6.678 -19.223 -1.682 1.00 17.76 179 GLU B C 1
ATOM 4982 O O . GLU B 1 177 ? -5.739 -19.684 -1.028 1.00 17.73 179 GLU B O 1
ATOM 4988 N N . LYS B 1 178 ? -7.028 -19.720 -2.862 1.00 35.26 180 LYS B N 1
ATOM 4989 C CA . LYS B 1 178 ? -6.331 -20.892 -3.393 1.00 34.13 180 LYS B CA 1
ATOM 4990 C C . LYS B 1 178 ? -6.774 -22.044 -2.512 1.00 32.87 180 LYS B C 1
ATOM 4991 O O . LYS B 1 178 ? -6.766 -21.933 -1.288 1.00 34.43 180 LYS B O 1
ATOM 4997 N N . PHE B 1 179 ? -7.142 -23.158 -3.127 1.00 24.95 181 PHE B N 1
ATOM 4998 C CA . PHE B 1 179 ? -7.650 -24.304 -2.374 1.00 22.98 181 PHE B CA 1
ATOM 4999 C C . PHE B 1 179 ? -9.043 -23.873 -1.936 1.00 22.48 181 PHE B C 1
ATOM 5000 O O . PHE B 1 179 ? -9.273 -23.537 -0.776 1.00 22.93 181 PHE B O 1
ATOM 5008 N N . LYS B 1 180 ? -9.957 -23.841 -2.895 1.00 18.35 182 LYS B N 1
ATOM 5009 C CA . LYS B 1 180 ? -11.333 -23.479 -2.621 1.00 18.35 182 LYS B CA 1
ATOM 5010 C C . LYS B 1 180 ? -12.051 -24.768 -2.235 1.00 17.26 182 LYS B C 1
ATOM 5011 O O . LYS B 1 180 ? -11.905 -25.788 -2.913 1.00 17.14 182 LYS B O 1
ATOM 5017 N N . GLY B 1 181 ? -12.820 -24.724 -1.154 1.00 14.41 183 GLY B N 1
ATOM 5018 C CA . GLY B 1 181 ? -13.560 -25.902 -0.743 1.00 14.34 183 GLY B CA 1
ATOM 5019 C C . GLY B 1 181 ? -14.307 -26.525 -1.916 1.00 14.34 183 GLY B C 1
ATOM 5020 O O . GLY B 1 181 ? -14.377 -27.748 -2.026 1.00 14.34 183 GLY B O 1
ATOM 5021 N N . GLU B 1 182 ? -14.850 -25.686 -2.796 1.00 12.30 184 GLU B N 1
ATOM 5022 C CA . GLU B 1 182 ? -15.588 -26.152 -3.974 1.00 12.30 184 GLU B CA 1
ATOM 5023 C C . GLU B 1 182 ? -14.800 -27.053 -4.926 1.00 12.30 184 GLU B C 1
ATOM 5024 O O . GLU B 1 182 ? -15.363 -27.978 -5.505 1.00 12.30 184 GLU B O 1
ATOM 5030 N N . ASN B 1 183 ? -13.512 -26.778 -5.102 1.00 12.98 185 ASN B N 1
ATOM 5031 C CA . ASN B 1 183 ? -12.700 -27.570 -6.019 1.00 12.98 185 ASN B CA 1
ATOM 5032 C C . ASN B 1 183 ? -12.247 -28.918 -5.474 1.00 12.98 185 ASN B C 1
ATOM 5033 O O . ASN B 1 183 ? -11.385 -29.574 -6.072 1.00 12.98 185 ASN B O 1
ATOM 5038 N N . LEU B 1 184 ? -12.800 -29.327 -4.338 1.00 6.01 186 LEU B N 1
ATOM 5039 C CA . LEU B 1 184 ? -12.433 -30.608 -3.758 1.00 6.01 186 LEU B CA 1
ATOM 5040 C C . LEU B 1 184 ? -13.426 -31.651 -4.226 1.00 6.01 186 LEU B C 1
ATOM 5041 O O . LEU B 1 184 ? -14.274 -32.114 -3.475 1.00 6.01 186 LEU B O 1
ATOM 5054 N N . LEU B 1 186 ? -13.857 -35.399 -6.210 1.00 15.05 188 LEU B N 1
ATOM 5055 C CA . LEU B 1 186 ? -13.151 -36.622 -6.578 1.00 14.98 188 LEU B CA 1
ATOM 5056 C C . LEU B 1 186 ? -13.473 -36.945 -8.028 1.00 14.38 188 LEU B C 1
ATOM 5057 O O . LEU B 1 186 ? -14.583 -36.682 -8.490 1.00 15.27 188 LEU B O 1
ATOM 5062 N N . ILE B 1 187 ? -12.511 -37.504 -8.752 1.00 6.64 189 ILE B N 1
ATOM 5063 C CA . ILE B 1 187 ? -12.767 -37.890 -10.129 1.00 6.64 189 ILE B CA 1
ATOM 5064 C C . ILE B 1 187 ? -13.600 -39.175 -10.093 1.00 6.64 189 ILE B C 1
ATOM 5065 O O . ILE B 1 187 ? -13.161 -40.200 -9.571 1.00 6.64 189 ILE B O 1
ATOM 5070 N N . ALA B 1 188 ? -14.811 -39.104 -10.641 1.00 17.43 190 ALA B N 1
ATOM 5071 C CA . ALA B 1 188 ? -15.733 -40.239 -10.650 1.00 18.21 190 ALA B CA 1
ATOM 5072 C C . ALA B 1 188 ? -15.481 -41.226 -11.783 1.00 17.73 190 ALA B C 1
ATOM 5073 O O . ALA B 1 188 ? -15.473 -42.439 -11.564 1.00 17.75 190 ALA B O 1
ATOM 5075 N N . GLY B 1 189 ? -15.286 -40.702 -12.989 1.00 3.00 191 GLY B N 1
ATOM 5076 C CA . GLY B 1 189 ? -15.044 -41.551 -14.135 1.00 3.00 191 GLY B CA 1
ATOM 5077 C C . GLY B 1 189 ? -14.628 -40.713 -15.320 1.00 3.00 191 GLY B C 1
ATOM 5078 O O . GLY B 1 189 ? -14.770 -39.494 -15.292 1.00 3.00 191 GLY B O 1
ATOM 5079 N N . THR B 1 190 ? -14.120 -41.358 -16.365 1.00 6.00 192 THR B N 1
ATOM 5080 C CA . THR B 1 190 ? -13.668 -40.648 -17.552 1.00 6.00 192 THR B CA 1
ATOM 5081 C C . THR B 1 190 ? -14.153 -41.308 -18.839 1.00 6.10 192 THR B C 1
ATOM 5082 O O . THR B 1 190 ? -14.125 -40.685 -19.909 1.00 6.39 192 THR B O 1
ATOM 5086 N N . ILE B 1 191 ? -14.594 -42.564 -18.730 1.00 12.55 193 ILE B N 1
ATOM 5087 C CA . ILE B 1 191 ? -15.099 -43.326 -19.878 1.00 13.59 193 ILE B CA 1
ATOM 5088 C C . ILE B 1 191 ? -16.520 -42.904 -20.250 1.00 14.91 193 ILE B C 1
ATOM 5089 O O . ILE B 1 191 ? -17.391 -42.836 -19.393 1.00 15.78 193 ILE B O 1
ATOM 5094 N N . PRO B 1 192 ? -16.770 -42.623 -21.537 1.00 24.73 194 PRO B N 1
ATOM 5095 C CA . PRO B 1 192 ? -18.115 -42.218 -21.942 1.00 25.75 194 PRO B CA 1
ATOM 5096 C C . PRO B 1 192 ? -18.913 -43.390 -22.501 1.00 27.34 194 PRO B C 1
ATOM 5097 O O . PRO B 1 192 ? -18.394 -44.181 -23.289 1.00 26.76 194 PRO B O 1
ATOM 5101 N N . LEU B 1 193 ? -20.171 -43.497 -22.086 1.00 13.61 195 LEU B N 1
ATOM 5102 C CA . LEU B 1 193 ? -21.053 -44.552 -22.570 1.00 15.33 195 LEU B CA 1
ATOM 5103 C C . LEU B 1 193 ? -21.361 -44.218 -24.028 1.00 16.66 195 LEU B C 1
ATOM 5104 O O . LEU B 1 193 ? -21.865 -43.134 -24.322 1.00 15.89 195 LEU B O 1
ATOM 5109 N N . SER B 1 194 ? -21.060 -45.140 -24.937 1.00 41.24 196 SER B N 1
ATOM 5110 C CA . SER B 1 194 ? -21.303 -44.902 -26.359 1.00 43.98 196 SER B CA 1
ATOM 5111 C C . SER B 1 194 ? -22.792 -44.825 -26.666 1.00 44.86 196 SER B C 1
ATOM 5112 O O . SER B 1 194 ? -23.580 -45.625 -26.167 1.00 45.15 196 SER B O 1
ATOM 5115 N N . GLY B 1 195 ? -23.172 -43.857 -27.491 1.00 38.68 197 GLY B N 1
ATOM 5116 C CA . GLY B 1 195 ? -24.570 -43.711 -27.840 1.00 39.97 197 GLY B CA 1
ATOM 5117 C C . GLY B 1 195 ? -25.248 -42.582 -27.097 1.00 41.21 197 GLY B C 1
ATOM 5118 O O . GLY B 1 195 ? -26.329 -42.141 -27.492 1.00 41.54 197 GLY B O 1
ATOM 5119 N N . GLU B 1 196 ? -24.623 -42.115 -26.018 1.00 36.36 198 GLU B N 1
ATOM 5120 C CA . GLU B 1 196 ? -25.176 -41.022 -25.226 1.00 37.52 198 GLU B CA 1
ATOM 5121 C C . GLU B 1 196 ? -24.833 -39.671 -25.832 1.00 38.74 198 GLU B C 1
ATOM 5122 O O . GLU B 1 196 ? -23.662 -39.350 -26.047 1.00 38.57 198 GLU B O 1
ATOM 5128 N N . GLU B 1 197 ? -25.872 -38.885 -26.096 1.00 47.83 199 GLU B N 1
ATOM 5129 C CA . GLU B 1 197 ? -25.724 -37.564 -26.682 1.00 50.22 199 GLU B CA 1
ATOM 5130 C C . GLU B 1 197 ? -25.277 -36.523 -25.647 1.00 49.55 199 GLU B C 1
ATOM 5131 O O . GLU B 1 197 ? -24.536 -35.598 -25.977 1.00 50.55 199 GLU B O 1
ATOM 5137 N N . LYS B 1 198 ? -25.712 -36.672 -24.399 1.00 44.06 200 LYS B N 1
ATOM 5138 C CA . LYS B 1 198 ? -25.337 -35.711 -23.364 1.00 44.00 200 LYS B CA 1
ATOM 5139 C C . LYS B 1 198 ? -24.779 -36.328 -22.084 1.00 41.65 200 LYS B C 1
ATOM 5140 O O . LYS B 1 198 ? -25.275 -37.347 -21.601 1.00 42.49 200 LYS B O 1
ATOM 5146 N N . GLU B 1 199 ? -23.752 -35.680 -21.537 1.00 34.60 201 GLU B N 1
ATOM 5147 C CA . GLU B 1 199 ? -23.092 -36.121 -20.315 1.00 31.19 201 GLU B CA 1
ATOM 5148 C C . GLU B 1 199 ? -22.889 -37.635 -20.308 1.00 29.07 201 GLU B C 1
ATOM 5149 O O . GLU B 1 199 ? -23.288 -38.331 -19.374 1.00 28.61 201 GLU B O 1
ATOM 5155 N N . ALA B 1 200 ? -22.237 -38.128 -21.358 1.00 21.09 202 ALA B N 1
ATOM 5156 C CA . ALA B 1 200 ? -21.987 -39.554 -21.531 1.00 17.86 202 ALA B CA 1
ATOM 5157 C C . ALA B 1 200 ? -21.209 -40.207 -20.405 1.00 16.43 202 ALA B C 1
ATOM 5158 O O . ALA B 1 200 ? -21.505 -41.337 -20.025 1.00 16.67 202 ALA B O 1
ATOM 5160 N N . VAL B 1 201 ? -20.214 -39.513 -19.869 1.00 19.14 203 VAL B N 1
ATOM 5161 C CA . VAL B 1 201 ? -19.408 -40.086 -18.799 1.00 17.23 203 VAL B CA 1
ATOM 5162 C C . VAL B 1 201 ? -20.214 -40.245 -17.510 1.00 17.34 203 VAL B C 1
ATOM 5163 O O . VAL B 1 201 ? -20.170 -41.296 -16.861 1.00 17.41 203 VAL B O 1
ATOM 5167 N N . LYS B 1 202 ? -20.954 -39.202 -17.148 1.00 15.21 204 LYS B N 1
ATOM 5168 C CA . LYS B 1 202 ? -21.774 -39.233 -15.947 1.00 14.64 204 LYS B CA 1
ATOM 5169 C C . LYS B 1 202 ? -22.797 -40.362 -16.019 1.00 14.64 204 LYS B C 1
ATOM 5170 O O . LYS B 1 202 ? -23.074 -41.024 -15.024 1.00 14.70 204 LYS B O 1
ATOM 5176 N N . THR B 1 203 ? -23.361 -40.581 -17.199 1.00 13.51 205 THR B N 1
ATOM 5177 C CA . THR B 1 203 ? -24.346 -41.634 -17.367 1.00 13.41 205 THR B CA 1
ATOM 5178 C C . THR B 1 203 ? -23.711 -42.996 -17.144 1.00 13.94 205 THR B C 1
ATOM 5179 O O . THR B 1 203 ? -24.304 -43.879 -16.529 1.00 13.69 205 THR B O 1
ATOM 5183 N N . ASN B 1 204 ? -22.493 -43.160 -17.636 1.00 13.00 206 ASN B N 1
ATOM 5184 C CA . ASN B 1 204 ? -21.797 -44.424 -17.486 1.00 12.35 206 ASN B CA 1
ATOM 5185 C C . ASN B 1 204 ? -21.528 -44.744 -16.023 1.00 12.35 206 ASN B C 1
ATOM 5186 O O . ASN B 1 204 ? -21.600 -45.901 -15.609 1.00 12.62 206 ASN B O 1
ATOM 5191 N N . VAL B 1 205 ? -21.206 -43.720 -15.239 1.00 16.20 207 VAL B N 1
ATOM 5192 C CA . VAL B 1 205 ? -20.936 -43.923 -13.822 1.00 15.81 207 VAL B CA 1
ATOM 5193 C C . VAL B 1 205 ? -22.230 -44.355 -13.116 1.00 16.48 207 VAL B C 1
ATOM 5194 O O . VAL B 1 205 ? -22.218 -45.256 -12.275 1.00 15.70 207 VAL B O 1
ATOM 5198 N N . LEU B 1 206 ? -23.346 -43.720 -13.467 1.00 10.31 208 LEU B N 1
ATOM 5199 C CA . LEU B 1 206 ? -24.626 -44.085 -12.874 1.00 11.52 208 LEU B CA 1
ATOM 5200 C C . LEU B 1 206 ? -24.994 -45.493 -13.327 1.00 12.56 208 LEU B C 1
ATOM 5201 O O . LEU B 1 206 ? -25.598 -46.259 -12.583 1.00 13.56 208 LEU B O 1
ATOM 5206 N N . LYS B 1 207 ? -24.619 -45.828 -14.556 1.00 20.05 209 LYS B N 1
ATOM 5207 C CA . LYS B 1 207 ? -24.879 -47.151 -15.106 1.00 20.25 209 LYS B CA 1
ATOM 5208 C C . LYS B 1 207 ? -24.072 -48.192 -14.325 1.00 21.01 209 LYS B C 1
ATOM 5209 O O . LYS B 1 207 ? -24.552 -49.293 -14.072 1.00 22.11 209 LYS B O 1
ATOM 5215 N N . ILE B 1 208 ? -22.849 -47.836 -13.936 1.00 23.67 210 ILE B N 1
ATOM 5216 C CA . ILE B 1 208 ? -21.996 -48.732 -13.158 1.00 23.34 210 ILE B CA 1
ATOM 5217 C C . ILE B 1 208 ? -22.557 -48.857 -11.748 1.00 23.54 210 ILE B C 1
ATOM 5218 O O . ILE B 1 208 ? -22.650 -49.959 -11.212 1.00 23.16 210 ILE B O 1
ATOM 5223 N N . LEU B 1 209 ? -22.920 -47.718 -11.155 1.00 15.04 211 LEU B N 1
ATOM 5224 C CA . LEU B 1 209 ? -23.471 -47.670 -9.797 1.00 15.35 211 LEU B CA 1
ATOM 5225 C C . LEU B 1 209 ? -24.787 -48.408 -9.671 1.00 16.98 211 LEU B C 1
ATOM 5226 O O . LEU B 1 209 ? -25.087 -48.974 -8.623 1.00 16.79 211 LEU B O 1
ATOM 5231 N N . ASN B 1 210 ? -25.578 -48.398 -10.738 1.00 30.58 212 ASN B N 1
ATOM 5232 C CA . ASN B 1 210 ? -26.865 -49.069 -10.712 1.00 31.63 212 ASN B CA 1
ATOM 5233 C C . ASN B 1 210 ? -26.767 -50.578 -10.900 1.00 32.86 212 ASN B C 1
ATOM 5234 O O . ASN B 1 210 ? -27.614 -51.319 -10.406 1.00 33.62 212 ASN B O 1
ATOM 5239 N N . GLU B 1 211 ? -25.743 -51.040 -11.610 1.00 25.23 213 GLU B N 1
ATOM 5240 C CA . GLU B 1 211 ? -25.559 -52.476 -11.816 1.00 26.91 213 GLU B CA 1
ATOM 5241 C C . GLU B 1 211 ? -24.884 -53.080 -10.584 1.00 27.60 213 GLU B C 1
ATOM 5242 O O . GLU B 1 211 ? -25.005 -54.269 -10.316 1.00 27.60 213 GLU B O 1
ATOM 5256 N N . TYR B 1 213 ? -25.137 -51.527 -7.265 1.00 14.07 215 TYR B N 1
ATOM 5257 C CA . TYR B 1 213 ? -25.975 -51.340 -6.085 1.00 12.87 215 TYR B CA 1
ATOM 5258 C C . TYR B 1 213 ? -27.452 -51.142 -6.379 1.00 11.41 215 TYR B C 1
ATOM 5259 O O . TYR B 1 213 ? -28.269 -51.089 -5.461 1.00 11.39 215 TYR B O 1
ATOM 5268 N N . GLY B 1 214 ? -27.798 -51.031 -7.655 1.00 22.76 216 GLY B N 1
ATOM 5269 C CA . GLY B 1 214 ? -29.193 -50.836 -8.009 1.00 22.55 216 GLY B CA 1
ATOM 5270 C C . GLY B 1 214 ? -29.697 -49.503 -7.501 1.00 21.66 216 GLY B C 1
ATOM 5271 O O . GLY B 1 214 ? -30.877 -49.343 -7.190 1.00 20.83 216 GLY B O 1
ATOM 5272 N N . ILE B 1 215 ? -28.789 -48.538 -7.413 1.00 22.60 217 ILE B N 1
ATOM 5273 C CA . ILE B 1 215 ? -29.140 -47.205 -6.939 1.00 22.12 217 ILE B CA 1
ATOM 5274 C C . ILE B 1 215 ? -29.367 -46.279 -8.127 1.00 21.35 217 ILE B C 1
ATOM 5275 O O . ILE B 1 215 ? -29.061 -46.637 -9.265 1.00 21.05 217 ILE B O 1
ATOM 5280 N N . THR B 1 216 ? -29.925 -45.106 -7.852 1.00 21.16 218 THR B N 1
ATOM 5281 C CA . THR B 1 216 ? -30.162 -44.098 -8.876 1.00 21.50 218 THR B CA 1
ATOM 5282 C C . THR B 1 216 ? -29.621 -42.793 -8.317 1.00 20.42 218 THR B C 1
ATOM 5283 O O . THR B 1 216 ? -29.436 -42.656 -7.111 1.00 20.32 218 THR B O 1
ATOM 5287 N N . GLU B 1 217 ? -29.370 -41.830 -9.187 1.00 14.92 219 GLU B N 1
ATOM 5288 C CA . GLU B 1 217 ? -28.818 -40.568 -8.742 1.00 14.89 219 GLU B CA 1
ATOM 5289 C C . GLU B 1 217 ? -29.524 -39.909 -7.562 1.00 14.83 219 GLU B C 1
ATOM 5290 O O . GLU B 1 217 ? -28.878 -39.224 -6.763 1.00 15.18 219 GLU B O 1
ATOM 5296 N N . GLU B 1 218 ? -30.833 -40.106 -7.440 1.00 15.86 220 GLU B N 1
ATOM 5297 C CA . GLU B 1 218 ? -31.572 -39.479 -6.343 1.00 15.86 220 GLU B CA 1
ATOM 5298 C C . GLU B 1 218 ? -31.285 -40.121 -4.993 1.00 15.86 220 GLU B C 1
ATOM 5299 O O . GLU B 1 218 ? -31.564 -39.532 -3.942 1.00 15.86 220 GLU B O 1
ATOM 5305 N N . ASP B 1 219 ? -30.710 -41.320 -5.017 1.00 19.94 221 ASP B N 1
ATOM 5306 C CA . ASP B 1 219 ? -30.407 -42.029 -3.780 1.00 18.73 221 ASP B CA 1
ATOM 5307 C C . ASP B 1 219 ? -29.255 -41.424 -2.984 1.00 17.54 221 ASP B C 1
ATOM 5308 O O . ASP B 1 219 ? -29.063 -41.775 -1.823 1.00 17.82 221 ASP B O 1
ATOM 5313 N N . PHE B 1 220 ? -28.490 -40.524 -3.600 1.00 8.23 222 PHE B N 1
ATOM 5314 C CA . PHE B 1 220 ? -27.386 -39.862 -2.902 1.00 8.23 222 PHE B CA 1
ATOM 5315 C C . PHE B 1 220 ? -27.941 -38.805 -1.940 1.00 8.23 222 PHE B C 1
ATOM 5316 O O . PHE B 1 220 ? -27.273 -38.427 -0.976 1.00 8.23 222 PHE B O 1
ATOM 5324 N N . VAL B 1 221 ? -29.151 -38.318 -2.211 1.00 11.84 223 VAL B N 1
ATOM 5325 C CA . VAL B 1 221 ? -29.759 -37.313 -1.348 1.00 12.40 223 VAL B CA 1
ATOM 5326 C C . VAL B 1 221 ? -30.002 -37.952 0.013 1.00 13.94 223 VAL B C 1
ATOM 5327 O O . VAL B 1 221 ? -29.610 -37.410 1.047 1.00 14.94 223 VAL B O 1
ATOM 5331 N N . SER B 1 222 ? -30.647 -39.113 0.010 1.00 17.40 224 SER B N 1
ATOM 5332 C CA . SER B 1 222 ? -30.910 -39.823 1.253 1.00 17.40 224 SER B CA 1
ATOM 5333 C C . SER B 1 222 ? -29.699 -40.703 1.552 1.00 17.53 224 SER B C 1
ATOM 5334 O O . SER B 1 222 ? -29.818 -41.918 1.760 1.00 17.40 224 SER B O 1
ATOM 5337 N N . GLY B 1 223 ? -28.528 -40.074 1.562 1.00 26.46 225 GLY B N 1
ATOM 5338 C CA . GLY B 1 223 ? -27.306 -40.808 1.827 1.00 27.03 225 GLY B CA 1
ATOM 5339 C C . GLY B 1 223 ? -26.244 -40.005 2.552 1.00 26.93 225 GLY B C 1
ATOM 5340 O O . GLY B 1 223 ? -26.337 -38.782 2.659 1.00 26.95 225 GLY B O 1
ATOM 5341 N N . GLU B 1 224 ? -25.236 -40.712 3.057 1.00 20.24 226 GLU B N 1
ATOM 5342 C CA . GLU B 1 224 ? -24.119 -40.108 3.779 1.00 20.16 226 GLU B CA 1
ATOM 5343 C C . GLU B 1 224 ? -22.824 -40.838 3.425 1.00 19.87 226 GLU B C 1
ATOM 5344 O O . GLU B 1 224 ? -22.558 -41.931 3.918 1.00 19.92 226 GLU B O 1
ATOM 5350 N N . ILE B 1 225 ? -22.025 -40.216 2.564 1.00 12.70 227 ILE B N 1
ATOM 5351 C CA . ILE B 1 225 ? -20.763 -40.790 2.115 1.00 11.47 227 ILE B CA 1
ATOM 5352 C C . ILE B 1 225 ? -19.559 -39.933 2.485 1.00 10.85 227 ILE B C 1
ATOM 5353 O O . ILE B 1 225 ? -19.463 -38.769 2.098 1.00 10.82 227 ILE B O 1
ATOM 5358 N N . GLU B 1 226 ? -18.628 -40.519 3.224 1.00 5.43 228 GLU B N 1
ATOM 5359 C CA . GLU B 1 226 ? -17.449 -39.784 3.628 1.00 5.17 228 GLU B CA 1
ATOM 5360 C C . GLU B 1 226 ? -16.218 -40.175 2.821 1.00 5.17 228 GLU B C 1
ATOM 5361 O O . GLU B 1 226 ? -16.053 -41.332 2.439 1.00 5.17 228 GLU B O 1
ATOM 5367 N N . VAL B 1 227 ? -15.365 -39.187 2.562 1.00 12.16 229 VAL B N 1
ATOM 5368 C CA . VAL B 1 227 ? -14.128 -39.384 1.822 1.00 11.70 229 VAL B CA 1
ATOM 5369 C C . VAL B 1 227 ? -12.980 -39.358 2.825 1.00 13.00 229 VAL B C 1
ATOM 5370 O O . VAL B 1 227 ? -12.753 -38.365 3.518 1.00 14.04 229 VAL B O 1
ATOM 5374 N N . VAL B 1 228 ? -12.256 -40.467 2.884 1.00 10.64 230 VAL B N 1
ATOM 5375 C CA . VAL B 1 228 ? -11.151 -40.656 3.811 1.00 10.51 230 VAL B CA 1
ATOM 5376 C C . VAL B 1 228 ? -9.874 -41.053 3.069 1.00 10.79 230 VAL B C 1
ATOM 5377 O O . VAL B 1 228 ? -9.926 -41.682 2.013 1.00 10.54 230 VAL B O 1
ATOM 5381 N N . PRO B 1 229 ? -8.701 -40.683 3.607 1.00 13.44 231 PRO B N 1
ATOM 5382 C CA . PRO B 1 229 ? -7.467 -41.063 2.909 1.00 13.44 231 PRO B CA 1
ATOM 5383 C C . PRO B 1 229 ? -7.302 -42.587 2.805 1.00 13.47 231 PRO B C 1
ATOM 5384 O O . PRO B 1 229 ? -7.613 -43.332 3.734 1.00 13.44 231 PRO B O 1
ATOM 5388 N N . ALA B 1 230 ? -6.805 -43.044 1.665 1.00 22.48 232 ALA B N 1
ATOM 5389 C CA . ALA B 1 230 ? -6.630 -44.468 1.420 1.00 23.27 232 ALA B CA 1
ATOM 5390 C C . ALA B 1 230 ? -5.575 -45.174 2.264 1.00 24.14 232 ALA B C 1
ATOM 5391 O O . ALA B 1 230 ? -5.763 -46.335 2.634 1.00 26.03 232 ALA B O 1
ATOM 5393 N N . PHE B 1 231 ? -4.474 -44.500 2.585 1.00 13.06 233 PHE B N 1
ATOM 5394 C CA . PHE B 1 231 ? -3.432 -45.168 3.365 1.00 13.78 233 PHE B CA 1
ATOM 5395 C C . PHE B 1 231 ? -3.811 -45.691 4.752 1.00 13.37 233 PHE B C 1
ATOM 5396 O O . PHE B 1 231 ? -4.580 -45.072 5.503 1.00 12.81 233 PHE B O 1
ATOM 5404 N N . SER B 1 232 ? -3.245 -46.858 5.059 1.00 24.30 234 SER B N 1
ATOM 5405 C CA . SER B 1 232 ? -3.473 -47.574 6.306 1.00 24.69 234 SER B CA 1
ATOM 5406 C C . SER B 1 232 ? -2.437 -47.257 7.374 1.00 23.94 234 SER B C 1
ATOM 5407 O O . SER B 1 232 ? -1.349 -46.781 7.068 1.00 25.05 234 SER B O 1
ATOM 5410 N N . PRO B 1 233 ? -2.763 -47.538 8.648 1.00 12.52 235 PRO B N 1
ATOM 5411 C CA . PRO B 1 233 ? -1.863 -47.288 9.780 1.00 11.96 235 PRO B CA 1
ATOM 5412 C C . PRO B 1 233 ? -0.530 -48.007 9.585 1.00 12.37 235 PRO B C 1
ATOM 5413 O O . PRO B 1 233 ? -0.508 -49.182 9.198 1.00 12.34 235 PRO B O 1
ATOM 5417 N N . ARG B 1 234 ? 0.572 -47.310 9.856 1.00 18.51 236 ARG B N 1
ATOM 5418 C CA . ARG B 1 234 ? 1.909 -47.889 9.725 1.00 18.16 236 ARG B CA 1
ATOM 5419 C C . ARG B 1 234 ? 2.800 -47.457 10.879 1.00 18.34 236 ARG B C 1
ATOM 5420 O O . ARG B 1 234 ? 2.555 -46.429 11.508 1.00 18.83 236 ARG B O 1
ATOM 5428 N N . GLU B 1 235 ? 3.825 -48.257 11.171 1.00 8.90 237 GLU B N 1
ATOM 5429 C CA . GLU B 1 235 ? 4.777 -47.897 12.212 1.00 8.90 237 GLU B CA 1
ATOM 5430 C C . GLU B 1 235 ? 5.519 -46.739 11.581 1.00 8.90 237 GLU B C 1
ATOM 5431 O O . GLU B 1 235 ? 5.542 -46.622 10.359 1.00 8.90 237 GLU B O 1
ATOM 5437 N N . VAL B 1 236 ? 6.127 -45.889 12.399 1.00 13.46 238 VAL B N 1
ATOM 5438 C CA . VAL B 1 236 ? 6.862 -44.754 11.868 1.00 13.46 238 VAL B CA 1
ATOM 5439 C C . VAL B 1 236 ? 8.195 -44.544 12.566 1.00 13.46 238 VAL B C 1
ATOM 5440 O O . VAL B 1 236 ? 8.284 -44.606 13.791 1.00 13.46 238 VAL B O 1
ATOM 5444 N N . GLY B 1 237 ? 9.229 -44.301 11.767 1.00 12.57 239 GLY B N 1
ATOM 5445 C CA . GLY B 1 237 ? 10.546 -44.052 12.312 1.00 12.57 239 GLY B CA 1
ATOM 5446 C C . GLY B 1 237 ? 11.540 -45.183 12.154 1.00 13.13 239 GLY B C 1
ATOM 5447 O O . GLY B 1 237 ? 11.180 -46.324 11.851 1.00 13.70 239 GLY B O 1
ATOM 5456 N N . ASP B 1 239 ? 13.354 -46.066 14.631 1.00 19.87 241 ASP B N 1
ATOM 5457 C CA . ASP B 1 239 ? 13.182 -46.800 15.886 1.00 19.70 241 ASP B CA 1
ATOM 5458 C C . ASP B 1 239 ? 11.772 -47.382 15.998 1.00 19.73 241 ASP B C 1
ATOM 5459 O O . ASP B 1 239 ? 11.462 -48.097 16.947 1.00 20.16 241 ASP B O 1
ATOM 5464 N N . ARG B 1 240 ? 10.922 -47.066 15.028 1.00 13.15 242 ARG B N 1
ATOM 5465 C CA . ARG B 1 240 ? 9.556 -47.585 15.005 1.00 13.07 242 ARG B CA 1
ATOM 5466 C C . ARG B 1 240 ? 8.769 -47.224 16.266 1.00 12.90 242 ARG B C 1
ATOM 5467 O O . ARG B 1 240 ? 7.871 -47.954 16.686 1.00 13.58 242 ARG B O 1
ATOM 5475 N N . SER B 1 241 ? 9.097 -46.081 16.853 1.00 14.08 243 SER B N 1
ATOM 5476 C CA . SER B 1 241 ? 8.447 -45.631 18.072 1.00 14.03 243 SER B CA 1
ATOM 5477 C C . SER B 1 241 ? 7.116 -44.916 17.849 1.00 15.65 243 SER B C 1
ATOM 5478 O O . SER B 1 241 ? 6.331 -44.745 18.785 1.00 15.80 243 SER B O 1
ATOM 5481 N N . LEU B 1 242 ? 6.852 -44.502 16.618 1.00 21.93 244 LEU B N 1
ATOM 5482 C CA . LEU B 1 242 ? 5.623 -43.773 16.341 1.00 22.15 244 LEU B CA 1
ATOM 5483 C C . LEU B 1 242 ? 4.637 -44.517 15.457 1.00 22.77 244 LEU B C 1
ATOM 5484 O O . LEU B 1 242 ? 5.003 -45.456 14.754 1.00 23.88 244 LEU B O 1
ATOM 5489 N N . ILE B 1 243 ? 3.378 -44.091 15.506 1.00 17.94 245 ILE B N 1
ATOM 5490 C CA . ILE B 1 243 ? 2.331 -44.685 14.680 1.00 18.31 245 ILE B CA 1
ATOM 5491 C C . ILE B 1 243 ? 1.766 -43.604 13.763 1.00 18.83 245 ILE B C 1
ATOM 5492 O O . ILE B 1 243 ? 1.546 -42.465 14.185 1.00 19.97 245 ILE B O 1
ATOM 5497 N N . GLY B 1 244 ? 1.548 -43.964 12.506 1.00 15.49 246 GLY B N 1
ATOM 5498 C CA . GLY B 1 244 ? 0.992 -43.029 11.553 1.00 14.76 246 GLY B CA 1
ATOM 5499 C C . GLY B 1 244 ? -0.338 -43.578 11.079 1.00 14.76 246 GLY B C 1
ATOM 5500 O O . GLY B 1 244 ? -0.410 -44.716 10.602 1.00 15.12 246 GLY B O 1
ATOM 5501 N N . ALA B 1 245 ? -1.396 -42.785 11.212 1.00 12.63 247 ALA B N 1
ATOM 5502 C CA . ALA B 1 245 ? -2.713 -43.229 10.788 1.00 12.63 247 ALA B CA 1
ATOM 5503 C C . ALA B 1 245 ? -3.668 -42.058 10.673 1.00 13.13 247 ALA B C 1
ATOM 5504 O O . ALA B 1 245 ? -3.488 -41.038 11.337 1.00 14.64 247 ALA B O 1
ATOM 5506 N N . TYR B 1 246 ? -4.682 -42.205 9.829 1.00 10.08 248 TYR B N 1
ATOM 5507 C CA . TYR B 1 246 ? -5.681 -41.164 9.667 1.00 9.17 248 TYR B CA 1
ATOM 5508 C C . TYR B 1 246 ? -6.685 -41.255 10.816 1.00 9.81 248 TYR B C 1
ATOM 5509 O O . TYR B 1 246 ? -7.014 -42.345 11.287 1.00 10.43 248 TYR B O 1
ATOM 5518 N N . GLY B 1 247 ? -7.163 -40.105 11.269 1.00 17.33 249 GLY B N 1
ATOM 5519 C CA . GLY B 1 247 ? -8.151 -40.088 12.325 1.00 16.44 249 GLY B CA 1
ATOM 5520 C C . GLY B 1 247 ? -7.685 -40.416 13.726 1.00 16.29 249 GLY B C 1
ATOM 5521 O O . GLY B 1 247 ? -8.499 -40.786 14.572 1.00 17.30 249 GLY B O 1
ATOM 5522 N N . GLN B 1 248 ? -6.392 -40.301 13.996 1.00 9.71 250 GLN B N 1
ATOM 5523 C CA . GLN B 1 248 ? -5.932 -40.575 15.349 1.00 9.77 250 GLN B CA 1
ATOM 5524 C C . GLN B 1 248 ? -6.610 -39.576 16.281 1.00 9.64 250 GLN B C 1
ATOM 5525 O O . GLN B 1 248 ? -6.730 -39.831 17.482 1.00 9.64 250 GLN B O 1
ATOM 5531 N N . ASP B 1 249 ? -7.060 -38.447 15.717 1.00 12.16 251 ASP B N 1
ATOM 5532 C CA . ASP B 1 249 ? -7.739 -37.429 16.500 1.00 12.16 251 ASP B CA 1
ATOM 5533 C C . ASP B 1 249 ? -8.950 -38.059 17.151 1.00 12.16 251 ASP B C 1
ATOM 5534 O O . ASP B 1 249 ? -10.067 -38.021 16.626 1.00 12.16 251 ASP B O 1
ATOM 5539 N N . ASP B 1 250 ? -8.662 -38.658 18.300 1.00 33.25 252 ASP B N 1
ATOM 5540 C CA . ASP B 1 250 ? -9.584 -39.319 19.196 1.00 32.97 252 ASP B CA 1
ATOM 5541 C C . ASP B 1 250 ? -10.029 -40.731 18.974 1.00 32.47 252 ASP B C 1
ATOM 5542 O O . ASP B 1 250 ? -10.623 -41.316 19.873 1.00 31.81 252 ASP B O 1
ATOM 5547 N N . ARG B 1 251 ? -9.766 -41.305 17.809 1.00 19.36 253 ARG B N 1
ATOM 5548 C CA . ARG B 1 251 ? -10.132 -42.705 17.645 1.00 19.63 253 ARG B CA 1
ATOM 5549 C C . ARG B 1 251 ? -9.109 -43.369 18.572 1.00 19.83 253 ARG B C 1
ATOM 5550 O O . ARG B 1 251 ? -9.346 -44.440 19.124 1.00 20.01 253 ARG B O 1
ATOM 5558 N N . ILE B 1 252 ? -7.979 -42.682 18.754 1.00 14.28 254 ILE B N 1
ATOM 5559 C CA . ILE B 1 252 ? -6.901 -43.152 19.617 1.00 13.91 254 ILE B CA 1
ATOM 5560 C C . ILE B 1 252 ? -7.330 -43.076 21.086 1.00 14.24 254 ILE B C 1
ATOM 5561 O O . ILE B 1 252 ? -7.079 -43.998 21.861 1.00 13.91 254 ILE B O 1
ATOM 5566 N N . CYS B 1 253 ? -7.978 -41.986 21.476 1.00 15.29 255 CYS B N 1
ATOM 5567 C CA . CYS B 1 253 ? -8.422 -41.869 22.854 1.00 17.03 255 CYS B CA 1
ATOM 5568 C C . CYS B 1 253 ? -9.582 -42.810 23.108 1.00 18.07 255 CYS B C 1
ATOM 5569 O O . CYS B 1 253 ? -9.701 -43.387 24.189 1.00 19.36 255 CYS B O 1
ATOM 5572 N N . ALA B 1 254 ? -10.436 -42.968 22.102 1.00 18.61 256 ALA B N 1
ATOM 5573 C CA . ALA B 1 254 ? -11.591 -43.840 22.222 1.00 17.54 256 ALA B CA 1
ATOM 5574 C C . ALA B 1 254 ? -11.140 -45.289 22.372 1.00 17.90 256 ALA B C 1
ATOM 5575 O O . ALA B 1 254 ? -11.716 -46.046 23.152 1.00 18.57 256 ALA B O 1
ATOM 5577 N N . TYR B 1 255 ? -10.101 -45.670 21.631 1.00 13.33 257 TYR B N 1
ATOM 5578 C CA . TYR B 1 255 ? -9.602 -47.034 21.692 1.00 12.98 257 TYR B CA 1
ATOM 5579 C C . TYR B 1 255 ? -8.993 -47.342 23.043 1.00 12.98 257 TYR B C 1
ATOM 5580 O O . TYR B 1 255 ? -9.353 -48.327 23.679 1.00 12.98 257 TYR B O 1
ATOM 5589 N N . THR B 1 256 ? -8.058 -46.509 23.479 1.00 12.21 258 THR B N 1
ATOM 5590 C CA . THR B 1 256 ? -7.419 -46.727 24.765 1.00 12.21 258 THR B CA 1
ATOM 5591 C C . THR B 1 256 ? -8.434 -46.683 25.908 1.00 12.21 258 THR B C 1
ATOM 5592 O O . THR B 1 256 ? -8.306 -47.419 26.891 1.00 12.21 258 THR B O 1
ATOM 5596 N N . ALA B 1 257 ? -9.446 -45.829 25.788 1.00 10.38 259 ALA B N 1
ATOM 5597 C CA . ALA B 1 257 ? -10.461 -45.743 26.831 1.00 10.75 259 ALA B CA 1
ATOM 5598 C C . ALA B 1 257 ? -11.279 -47.029 26.846 1.00 11.52 259 ALA B C 1
ATOM 5599 O O . ALA B 1 257 ? -11.638 -47.533 27.904 1.00 12.00 259 ALA B O 1
ATOM 5601 N N . LEU B 1 258 ? -11.564 -47.547 25.655 1.00 12.46 260 LEU B N 1
ATOM 5602 C CA . LEU B 1 258 ? -12.338 -48.772 25.489 1.00 13.06 260 LEU B CA 1
ATOM 5603 C C . LEU B 1 258 ? -11.612 -49.924 26.165 1.00 13.54 260 LEU B C 1
ATOM 5604 O O . LEU B 1 258 ? -12.171 -50.629 27.005 1.00 13.97 260 LEU B O 1
ATOM 5609 N N . ARG B 1 259 ? -10.357 -50.110 25.776 1.00 23.48 261 ARG B N 1
ATOM 5610 C CA . ARG B 1 259 ? -9.535 -51.177 26.316 1.00 23.72 261 ARG B CA 1
ATOM 5611 C C . ARG B 1 259 ? -9.362 -51.045 27.813 1.00 24.73 261 ARG B C 1
ATOM 5612 O O . ARG B 1 259 ? -9.257 -52.044 28.525 1.00 25.88 261 ARG B O 1
ATOM 5620 N N . ALA B 1 260 ? -9.343 -49.805 28.283 1.00 13.33 262 ALA B N 1
ATOM 5621 C CA . ALA B 1 260 ? -9.204 -49.531 29.698 1.00 13.25 262 ALA B CA 1
ATOM 5622 C C . ALA B 1 260 ? -10.494 -49.910 30.411 1.00 14.15 262 ALA B C 1
ATOM 5623 O O . ALA B 1 260 ? -10.473 -50.298 31.573 1.00 15.57 262 ALA B O 1
ATOM 5625 N N . LEU B 1 261 ? -11.620 -49.792 29.713 1.00 23.85 263 LEU B N 1
ATOM 5626 C CA . LEU B 1 261 ? -12.923 -50.126 30.289 1.00 22.83 263 LEU B CA 1
ATOM 5627 C C . LEU B 1 261 ? -13.076 -51.635 30.472 1.00 22.97 263 LEU B C 1
ATOM 5628 O O . LEU B 1 261 ? -13.662 -52.093 31.450 1.00 23.17 263 LEU B O 1
ATOM 5633 N N . LEU B 1 262 ? -12.542 -52.402 29.526 1.00 20.29 264 LEU B N 1
ATOM 5634 C CA . LEU B 1 262 ? -12.648 -53.850 29.575 1.00 19.66 264 LEU B CA 1
ATOM 5635 C C . LEU B 1 262 ? -11.751 -54.491 30.621 1.00 21.14 264 LEU B C 1
ATOM 5636 O O . LEU B 1 262 ? -12.186 -55.387 31.341 1.00 22.32 264 LEU B O 1
ATOM 5641 N N . SER B 1 263 ? -10.506 -54.036 30.720 1.00 18.33 265 SER B N 1
ATOM 5642 C CA . SER B 1 263 ? -9.579 -54.629 31.676 1.00 18.32 265 SER B CA 1
ATOM 5643 C C . SER B 1 263 ? -9.568 -54.017 33.073 1.00 19.11 265 SER B C 1
ATOM 5644 O O . SER B 1 263 ? -8.860 -54.500 33.955 1.00 19.13 265 SER B O 1
ATOM 5647 N N . ALA B 1 264 ? -10.349 -52.967 33.288 1.00 18.82 266 ALA B N 1
ATOM 5648 C CA . ALA B 1 264 ? -10.382 -52.333 34.599 1.00 19.51 266 ALA B CA 1
ATOM 5649 C C . ALA B 1 264 ? -11.155 -53.158 35.617 1.00 20.77 266 ALA B C 1
ATOM 5650 O O . ALA B 1 264 ? -12.083 -53.894 35.273 1.00 20.99 266 ALA B O 1
ATOM 5652 N N . ASN B 1 265 ? -10.753 -53.032 36.876 1.00 20.32 267 ASN B N 1
ATOM 5653 C CA . ASN B 1 265 ? -11.404 -53.716 37.990 1.00 21.43 267 ASN B CA 1
ATOM 5654 C C . ASN B 1 265 ? -11.860 -52.581 38.903 1.00 21.59 267 ASN B C 1
ATOM 5655 O O . ASN B 1 265 ? -11.149 -52.175 39.822 1.00 22.15 267 ASN B O 1
ATOM 5660 N N . PRO B 1 266 ? -13.063 -52.047 38.636 1.00 26.23 268 PRO B N 1
ATOM 5661 C CA . PRO B 1 266 ? -13.720 -50.945 39.344 1.00 26.89 268 PRO B CA 1
ATOM 5662 C C . PRO B 1 266 ? -14.133 -51.137 40.797 1.00 27.29 268 PRO B C 1
ATOM 5663 O O . PRO B 1 266 ? -14.336 -52.257 41.266 1.00 26.89 268 PRO B O 1
ATOM 5667 N N . GLU B 1 267 ? -14.254 -50.004 41.489 1.00 29.13 269 GLU B N 1
ATOM 5668 C CA . GLU B 1 267 ? -14.664 -49.945 42.885 1.00 30.06 269 GLU B CA 1
ATOM 5669 C C . GLU B 1 267 ? -16.037 -49.276 42.901 1.00 28.86 269 GLU B C 1
ATOM 5670 O O . GLU B 1 267 ? -16.804 -49.420 43.849 1.00 30.04 269 GLU B O 1
ATOM 5676 N N . LYS B 1 268 ? -16.329 -48.540 41.831 1.00 23.75 270 LYS B N 1
ATOM 5677 C CA . LYS B 1 268 ? -17.618 -47.869 41.643 1.00 22.38 270 LYS B CA 1
ATOM 5678 C C . LYS B 1 268 ? -17.914 -47.948 40.147 1.00 22.21 270 LYS B C 1
ATOM 5679 O O . LYS B 1 268 ? -17.021 -48.251 39.351 1.00 21.45 270 LYS B O 1
ATOM 5685 N N . SER B 1 269 ? -19.157 -47.689 39.761 1.00 27.69 271 SER B N 1
ATOM 5686 C CA . SER B 1 269 ? -19.525 -47.753 38.353 1.00 26.84 271 SER B CA 1
ATOM 5687 C C . SER B 1 269 ? -18.618 -46.873 37.499 1.00 26.07 271 SER B C 1
ATOM 5688 O O . SER B 1 269 ? -18.173 -45.812 37.932 1.00 26.29 271 SER B O 1
ATOM 5691 N N . ILE B 1 270 ? -18.341 -47.335 36.285 1.00 11.85 272 ILE B N 1
ATOM 5692 C CA . ILE B 1 270 ? -17.480 -46.618 35.365 1.00 10.52 272 ILE B CA 1
ATOM 5693 C C . ILE B 1 270 ? -18.059 -46.701 33.966 1.00 10.52 272 ILE B C 1
ATOM 5694 O O . ILE B 1 270 ? -18.947 -47.514 33.699 1.00 10.52 272 ILE B O 1
ATOM 5699 N N . GLY B 1 271 ? -17.549 -45.868 33.066 1.00 15.22 273 GLY B N 1
ATOM 5700 C CA . GLY B 1 271 ? -18.060 -45.887 31.710 1.00 14.78 273 GLY B CA 1
ATOM 5701 C C . GLY B 1 271 ? -17.318 -45.045 30.691 1.00 14.58 273 GLY B C 1
ATOM 5702 O O . GLY B 1 271 ? -16.521 -44.155 31.020 1.00 15.28 273 GLY B O 1
ATOM 5703 N N . VAL B 1 272 ? -17.599 -45.340 29.429 1.00 15.21 274 VAL B N 1
ATOM 5704 C CA . VAL B 1 272 ? -16.991 -44.642 28.314 1.00 15.21 274 VAL B CA 1
ATOM 5705 C C . VAL B 1 272 ? -18.096 -44.201 27.363 1.00 15.21 274 VAL B C 1
ATOM 5706 O O . VAL B 1 272 ? -18.997 -44.978 27.045 1.00 15.21 274 VAL B O 1
ATOM 5710 N N . ILE B 1 273 ? -18.043 -42.950 26.918 1.00 16.94 275 ILE B N 1
ATOM 5711 C CA . ILE B 1 273 ? -19.047 -42.457 25.985 1.00 16.96 275 ILE B CA 1
ATOM 5712 C C . ILE B 1 273 ? -18.355 -41.895 24.736 1.00 17.37 275 ILE B C 1
ATOM 5713 O O . ILE B 1 273 ? -17.484 -41.024 24.831 1.00 17.12 275 ILE B O 1
ATOM 5718 N N . PHE B 1 274 ? -18.737 -42.415 23.571 1.00 13.56 276 PHE B N 1
ATOM 5719 C CA . PHE B 1 274 ? -18.149 -41.994 22.304 1.00 14.53 276 PHE B CA 1
ATOM 5720 C C . PHE B 1 274 ? -19.121 -41.124 21.515 1.00 13.90 276 PHE B C 1
ATOM 5721 O O . PHE B 1 274 ? -20.158 -41.593 21.055 1.00 15.18 276 PHE B O 1
ATOM 5729 N N . PHE B 1 275 ? -18.777 -39.853 21.358 1.00 14.46 277 PHE B N 1
ATOM 5730 C CA . PHE B 1 275 ? -19.638 -38.932 20.645 1.00 14.37 277 PHE B CA 1
ATOM 5731 C C . PHE B 1 275 ? -19.251 -38.636 19.204 1.00 14.37 277 PHE B C 1
ATOM 5732 O O . PHE B 1 275 ? -18.121 -38.858 18.769 1.00 14.48 277 PHE B O 1
ATOM 5740 N N . ASP B 1 276 ? -20.232 -38.113 18.483 1.00 4.46 278 ASP B N 1
ATOM 5741 C CA . ASP B 1 276 ? -20.125 -37.755 17.082 1.00 3.84 278 ASP B CA 1
ATOM 5742 C C . ASP B 1 276 ? -20.187 -36.230 17.039 1.00 3.84 278 ASP B C 1
ATOM 5743 O O . ASP B 1 276 ? -20.139 -35.580 18.073 1.00 3.84 278 ASP B O 1
ATOM 5748 N N . LYS B 1 277 ? -20.270 -35.668 15.841 1.00 13.48 279 LYS B N 1
ATOM 5749 C CA . LYS B 1 277 ? -20.397 -34.226 15.663 1.00 14.89 279 LYS B CA 1
ATOM 5750 C C . LYS B 1 277 ? -19.491 -33.296 16.487 1.00 15.43 279 LYS B C 1
ATOM 5751 O O . LYS B 1 277 ? -19.783 -32.105 16.614 1.00 15.18 279 LYS B O 1
ATOM 5757 N N . GLU B 1 278 ? -18.396 -33.815 17.033 1.00 11.14 280 GLU B N 1
ATOM 5758 C CA . GLU B 1 278 ? -17.507 -32.984 17.838 1.00 11.96 280 GLU B CA 1
ATOM 5759 C C . GLU B 1 278 ? -16.673 -32.010 17.010 1.00 11.62 280 GLU B C 1
ATOM 5760 O O . GLU B 1 278 ? -16.406 -30.896 17.445 1.00 11.31 280 GLU B O 1
ATOM 5766 N N . GLU B 1 279 ? -16.256 -32.424 15.820 1.00 14.31 281 GLU B N 1
ATOM 5767 C CA . GLU B 1 279 ? -15.437 -31.564 14.974 1.00 13.90 281 GLU B CA 1
ATOM 5768 C C . GLU B 1 279 ? -16.169 -30.344 14.418 1.00 12.98 281 GLU B C 1
ATOM 5769 O O . GLU B 1 279 ? -15.564 -29.518 13.736 1.00 13.02 281 GLU B O 1
ATOM 5775 N N . ILE B 1 280 ? -17.463 -30.223 14.699 1.00 12.50 282 ILE B N 1
ATOM 5776 C CA . ILE B 1 280 ? -18.220 -29.075 14.210 1.00 12.54 282 ILE B CA 1
ATOM 5777 C C . ILE B 1 280 ? -18.929 -28.334 15.338 1.00 12.69 282 ILE B C 1
ATOM 5778 O O . ILE B 1 280 ? -19.758 -27.459 15.097 1.00 12.42 282 ILE B O 1
ATOM 5783 N N . GLY B 1 281 ? -18.591 -28.688 16.574 1.00 19.12 283 GLY B N 1
ATOM 5784 C CA . GLY B 1 281 ? -19.195 -28.038 17.719 1.00 20.20 283 GLY B CA 1
ATOM 5785 C C . GLY B 1 281 ? -20.204 -28.855 18.508 1.00 21.30 283 GLY B C 1
ATOM 5786 O O . GLY B 1 281 ? -20.947 -28.296 19.311 1.00 21.54 283 GLY B O 1
ATOM 5787 N N . SER B 1 282 ? -20.243 -30.165 18.278 1.00 15.62 284 SER B N 1
ATOM 5788 C CA . SER B 1 282 ? -21.157 -31.073 18.988 1.00 15.72 284 SER B CA 1
ATOM 5789 C C . SER B 1 282 ? -22.661 -30.781 18.878 1.00 16.41 284 SER B C 1
ATOM 5790 O O . SER B 1 282 ? -23.398 -30.942 19.848 1.00 16.23 284 SER B O 1
ATOM 5793 N N . ASP B 1 283 ? -23.118 -30.366 17.702 1.00 18.60 285 ASP B N 1
ATOM 5794 C CA . ASP B 1 283 ? -24.534 -30.085 17.499 1.00 20.32 285 ASP B CA 1
ATOM 5795 C C . ASP B 1 283 ? -25.191 -31.323 16.908 1.00 20.78 285 ASP B C 1
ATOM 5796 O O . ASP B 1 283 ? -24.532 -32.111 16.232 1.00 21.14 285 ASP B O 1
ATOM 5801 N N . GLY B 1 284 ? -26.482 -31.502 17.169 1.00 20.11 286 GLY B N 1
ATOM 5802 C CA . GLY B 1 284 ? -27.181 -32.657 16.632 1.00 20.69 286 GLY B CA 1
ATOM 5803 C C . GLY B 1 284 ? -27.499 -33.748 17.641 1.00 20.40 286 GLY B C 1
ATOM 5804 O O . GLY B 1 284 ? -27.154 -33.642 18.812 1.00 20.91 286 GLY B O 1
ATOM 5805 N N . ASN B 1 285 ? -28.158 -34.800 17.157 1.00 26.13 287 ASN B N 1
ATOM 5806 C CA . ASN B 1 285 ? -28.579 -35.966 17.940 1.00 26.47 287 ASN B CA 1
ATOM 5807 C C . ASN B 1 285 ? -27.462 -36.794 18.567 1.00 25.70 287 ASN B C 1
ATOM 5808 O O . ASN B 1 285 ? -27.607 -37.316 19.674 1.00 26.00 287 ASN B O 1
ATOM 5813 N N . THR B 1 286 ? -26.362 -36.929 17.835 1.00 13.42 288 THR B N 1
ATOM 5814 C CA . THR B 1 286 ? -25.242 -37.745 18.266 1.00 11.94 288 THR B CA 1
ATOM 5815 C C . THR B 1 286 ? -24.073 -37.012 18.942 1.00 11.65 288 THR B C 1
ATOM 5816 O O . THR B 1 286 ? -23.043 -37.619 19.249 1.00 10.13 288 THR B O 1
ATOM 5820 N N . GLY B 1 287 ? -24.253 -35.718 19.196 1.00 21.57 289 GLY B N 1
ATOM 5821 C CA . GLY B 1 287 ? -23.208 -34.927 19.821 1.00 22.28 289 GLY B CA 1
ATOM 5822 C C . GLY B 1 287 ? -23.068 -35.071 21.327 1.00 22.98 289 GLY B C 1
ATOM 5823 O O . GLY B 1 287 ? -23.855 -35.758 21.972 1.00 23.60 289 GLY B O 1
ATOM 5824 N N . ALA B 1 288 ? -22.058 -34.403 21.881 1.00 22.55 290 ALA B N 1
ATOM 5825 C CA . ALA B 1 288 ? -21.769 -34.436 23.311 1.00 22.79 290 ALA B CA 1
ATOM 5826 C C . ALA B 1 288 ? -22.796 -33.673 24.127 1.00 23.43 290 ALA B C 1
ATOM 5827 O O . ALA B 1 288 ? -22.793 -33.730 25.357 1.00 23.48 290 ALA B O 1
ATOM 5829 N N . LYS B 1 289 ? -23.676 -32.947 23.457 1.00 20.65 291 LYS B N 1
ATOM 5830 C CA . LYS B 1 289 ? -24.675 -32.201 24.196 1.00 22.09 291 LYS B CA 1
ATOM 5831 C C . LYS B 1 289 ? -26.072 -32.503 23.713 1.00 22.39 291 LYS B C 1
ATOM 5832 O O . LYS B 1 289 ? -26.980 -31.720 23.939 1.00 22.64 291 LYS B O 1
ATOM 5838 N N . ALA B 1 290 ? -26.234 -33.663 23.083 1.00 52.01 292 ALA B N 1
ATOM 5839 C CA . ALA B 1 290 ? -27.505 -34.075 22.504 1.00 53.04 292 ALA B CA 1
ATOM 5840 C C . ALA B 1 290 ? -28.495 -34.874 23.345 1.00 53.50 292 ALA B C 1
ATOM 5841 O O . ALA B 1 290 ? -29.203 -35.728 22.805 1.00 55.80 292 ALA B O 1
ATOM 5843 N N . ARG B 1 291 ? -28.554 -34.627 24.647 1.00 19.78 293 ARG B N 1
ATOM 5844 C CA . ARG B 1 291 ? -29.530 -35.329 25.484 1.00 19.49 293 ARG B CA 1
ATOM 5845 C C . ARG B 1 291 ? -29.339 -36.839 25.639 1.00 19.38 293 ARG B C 1
ATOM 5846 O O . ARG B 1 291 ? -29.787 -37.419 26.629 1.00 19.89 293 ARG B O 1
ATOM 5854 N N . PHE B 1 292 ? -28.691 -37.469 24.662 1.00 23.80 294 PHE B N 1
ATOM 5855 C CA . PHE B 1 292 ? -28.433 -38.908 24.688 1.00 23.28 294 PHE B CA 1
ATOM 5856 C C . PHE B 1 292 ? -27.763 -39.360 25.994 1.00 23.02 294 PHE B C 1
ATOM 5857 O O . PHE B 1 292 ? -28.183 -40.331 26.629 1.00 23.30 294 PHE B O 1
ATOM 5865 N N . TYR B 1 293 ? -26.719 -38.636 26.378 1.00 29.31 295 TYR B N 1
ATOM 5866 C CA . TYR B 1 293 ? -25.951 -38.910 27.582 1.00 27.50 295 TYR B CA 1
ATOM 5867 C C . TYR B 1 293 ? -26.788 -39.059 28.852 1.00 26.92 295 TYR B C 1
ATOM 5868 O O . TYR B 1 293 ? -26.691 -40.079 29.538 1.00 27.12 295 TYR B O 1
ATOM 5877 N N . LEU B 1 294 ? -27.606 -38.059 29.174 1.00 16.47 296 LEU B N 1
ATOM 5878 C CA . LEU B 1 294 ? -28.419 -38.138 30.389 1.00 15.17 296 LEU B CA 1
ATOM 5879 C C . LEU B 1 294 ? -29.583 -39.114 30.253 1.00 15.71 296 LEU B C 1
ATOM 5880 O O . LEU B 1 294 ? -30.058 -39.674 31.244 1.00 15.89 296 LEU B O 1
ATOM 5885 N N . LYS B 1 295 ? -30.036 -39.328 29.024 1.00 13.30 297 LYS B N 1
ATOM 5886 C CA . LYS B 1 295 ? -31.133 -40.249 28.779 1.00 13.01 297 LYS B CA 1
ATOM 5887 C C . LYS B 1 295 ? -30.699 -41.646 29.196 1.00 13.12 297 LYS B C 1
ATOM 5888 O O . LYS B 1 295 ? -31.492 -42.422 29.715 1.00 13.01 297 LYS B O 1
ATOM 5894 N N . ALA B 1 296 ? -29.433 -41.963 28.956 1.00 10.45 298 ALA B N 1
ATOM 5895 C CA . ALA B 1 296 ? -28.895 -43.269 29.309 1.00 11.09 298 ALA B CA 1
ATOM 5896 C C . ALA B 1 296 ? -28.806 -43.408 30.819 1.00 11.50 298 ALA B C 1
ATOM 5897 O O . ALA B 1 296 ? -29.178 -44.437 31.383 1.00 11.39 298 ALA B O 1
ATOM 5899 N N . LEU B 1 297 ? -28.310 -42.365 31.471 1.00 25.46 299 LEU B N 1
ATOM 5900 C CA . LEU B 1 297 ? -28.180 -42.387 32.914 1.00 26.59 299 LEU B CA 1
ATOM 5901 C C . LEU B 1 297 ? -29.551 -42.508 33.568 1.00 27.04 299 LEU B C 1
ATOM 5902 O O . LEU B 1 297 ? -29.726 -43.293 34.500 1.00 27.57 299 LEU B O 1
ATOM 5907 N N . ARG B 1 298 ? -30.524 -41.744 33.081 1.00 21.13 300 ARG B N 1
ATOM 5908 C CA . ARG B 1 298 ? -31.869 -41.814 33.641 1.00 22.12 300 ARG B CA 1
ATOM 5909 C C . ARG B 1 298 ? -32.420 -43.220 33.483 1.00 22.16 300 ARG B C 1
ATOM 5910 O O . ARG B 1 298 ? -33.011 -43.776 34.416 1.00 22.39 300 ARG B O 1
ATOM 5918 N N . GLN B 1 299 ? -32.224 -43.795 32.300 1.00 15.92 301 GLN B N 1
ATOM 5919 C CA . GLN B 1 299 ? -32.703 -45.139 32.038 1.00 15.87 301 GLN B CA 1
ATOM 5920 C C . GLN B 1 299 ? -32.195 -46.079 33.125 1.00 16.12 301 GLN B C 1
ATOM 5921 O O . GLN B 1 299 ? -32.975 -46.807 33.751 1.00 16.60 301 GLN B O 1
ATOM 5927 N N . ILE B 1 300 ? -30.885 -46.047 33.358 1.00 17.34 302 ILE B N 1
ATOM 5928 C CA . ILE B 1 300 ? -30.262 -46.892 34.367 1.00 16.61 302 ILE B CA 1
ATOM 5929 C C . ILE B 1 300 ? -30.796 -46.582 35.769 1.00 17.29 302 ILE B C 1
ATOM 5930 O O . ILE B 1 300 ? -31.026 -47.487 36.571 1.00 16.57 302 ILE B O 1
ATOM 5935 N N . LEU B 1 301 ? -31.001 -45.307 36.070 1.00 24.98 303 LEU B N 1
ATOM 5936 C CA . LEU B 1 301 ? -31.532 -44.946 37.375 1.00 25.02 303 LEU B CA 1
ATOM 5937 C C . LEU B 1 301 ? -32.902 -45.584 37.552 1.00 26.03 303 LEU B C 1
ATOM 5938 O O . LEU B 1 301 ? -33.177 -46.218 38.570 1.00 26.45 303 LEU B O 1
ATOM 5943 N N . LYS B 1 302 ? -33.757 -45.413 36.550 1.00 27.54 304 LYS B N 1
ATOM 5944 C CA . LYS B 1 302 ? -35.108 -45.959 36.595 1.00 28.57 304 LYS B CA 1
ATOM 5945 C C . LYS B 1 302 ? -35.081 -47.474 36.791 1.00 29.12 304 LYS B C 1
ATOM 5946 O O . LYS B 1 302 ? -35.985 -48.047 37.397 1.00 28.78 304 LYS B O 1
ATOM 5960 N N . GLN B 1 304 ? -33.020 -48.890 38.564 1.00 19.74 306 GLN B N 1
ATOM 5961 C CA . GLN B 1 304 ? -32.546 -49.091 39.921 1.00 17.67 306 GLN B CA 1
ATOM 5962 C C . GLN B 1 304 ? -33.540 -48.572 40.957 1.00 18.07 306 GLN B C 1
ATOM 5963 O O . GLN B 1 304 ? -33.260 -48.573 42.157 1.00 17.35 306 GLN B O 1
ATOM 5969 N N . GLY B 1 305 ? -34.698 -48.120 40.495 1.00 15.24 307 GLY B N 1
ATOM 5970 C CA . GLY B 1 305 ? -35.698 -47.635 41.423 1.00 16.10 307 GLY B CA 1
ATOM 5971 C C . GLY B 1 305 ? -35.833 -46.130 41.514 1.00 16.58 307 GLY B C 1
ATOM 5972 O O . GLY B 1 305 ? -36.519 -45.617 42.400 1.00 15.93 307 GLY B O 1
ATOM 5973 N N . ALA B 1 306 ? -35.182 -45.414 40.606 1.00 31.64 308 ALA B N 1
ATOM 5974 C CA . ALA B 1 306 ? -35.262 -43.963 40.613 1.00 32.53 308 ALA B CA 1
ATOM 5975 C C . ALA B 1 306 ? -36.729 -43.538 40.541 1.00 32.63 308 ALA B C 1
ATOM 5976 O O . ALA B 1 306 ? -37.462 -43.944 39.641 1.00 32.87 308 ALA B O 1
ATOM 5978 N N . LYS B 1 307 ? -37.153 -42.729 41.505 1.00 25.09 309 LYS B N 1
ATOM 5979 C CA . LYS B 1 307 ? -38.526 -42.244 41.565 1.00 26.03 309 LYS B CA 1
ATOM 5980 C C . LYS B 1 307 ? -38.641 -40.906 40.839 1.00 24.89 309 LYS B C 1
ATOM 5981 O O . LYS B 1 307 ? -39.471 -40.750 39.947 1.00 24.65 309 LYS B O 1
ATOM 5987 N N . ASP B 1 308 ? -37.807 -39.947 41.232 1.00 15.31 310 ASP B N 1
ATOM 5988 C CA . ASP B 1 308 ? -37.766 -38.623 40.607 1.00 15.31 310 ASP B CA 1
ATOM 5989 C C . ASP B 1 308 ? -36.424 -38.566 39.879 1.00 15.31 310 ASP B C 1
ATOM 5990 O O . ASP B 1 308 ? -35.419 -38.152 40.454 1.00 15.31 310 ASP B O 1
ATOM 5995 N N . SER B 1 309 ? -36.418 -39.005 38.622 1.00 43.12 311 SER B N 1
ATOM 5996 C CA . SER B 1 309 ? -35.212 -39.059 37.788 1.00 42.78 311 SER B CA 1
ATOM 5997 C C . SER B 1 309 ? -34.292 -37.852 37.869 1.00 41.83 311 SER B C 1
ATOM 5998 O O . SER B 1 309 ? -33.112 -37.972 38.203 1.00 42.51 311 SER B O 1
ATOM 6001 N N . GLU B 1 310 ? -34.841 -36.690 37.546 1.00 20.64 312 GLU B N 1
ATOM 6002 C CA . GLU B 1 310 ? -34.064 -35.471 37.533 1.00 19.16 312 GLU B CA 1
ATOM 6003 C C . GLU B 1 310 ? -33.453 -35.128 38.881 1.00 18.96 312 GLU B C 1
ATOM 6004 O O . GLU B 1 310 ? -32.321 -34.647 38.941 1.00 19.43 312 GLU B O 1
ATOM 6010 N N . PHE B 1 311 ? -34.193 -35.368 39.961 1.00 14.97 313 PHE B N 1
ATOM 6011 C CA . PHE B 1 311 ? -33.685 -35.075 41.306 1.00 14.01 313 PHE B CA 1
ATOM 6012 C C . PHE B 1 311 ? -32.502 -35.977 41.645 1.00 12.66 313 PHE B C 1
ATOM 6013 O O . PHE B 1 311 ? -31.431 -35.501 42.023 1.00 12.46 313 PHE B O 1
ATOM 6021 N N . VAL B 1 312 ? -32.721 -37.282 41.520 1.00 16.33 314 VAL B N 1
ATOM 6022 C CA . VAL B 1 312 ? -31.689 -38.268 41.784 1.00 15.49 314 VAL B CA 1
ATOM 6023 C C . VAL B 1 312 ? -30.472 -37.988 40.917 1.00 16.39 314 VAL B C 1
ATOM 6024 O O . VAL B 1 312 ? -29.339 -38.027 41.394 1.00 15.86 314 VAL B O 1
ATOM 6028 N N . LEU B 1 313 ? -30.712 -37.704 39.641 1.00 25.23 315 LEU B N 1
ATOM 6029 C CA . LEU B 1 313 ? -29.628 -37.423 38.709 1.00 25.86 315 LEU B CA 1
ATOM 6030 C C . LEU B 1 313 ? -28.718 -36.315 39.256 1.00 26.62 315 LEU B C 1
ATOM 6031 O O . LEU B 1 313 ? -27.499 -36.367 39.087 1.00 26.38 315 LEU B O 1
ATOM 6036 N N . ASP B 1 314 ? -29.308 -35.318 39.913 1.00 25.13 316 ASP B N 1
ATOM 6037 C CA . ASP B 1 314 ? -28.521 -34.223 40.469 1.00 26.10 316 ASP B CA 1
ATOM 6038 C C . ASP B 1 314 ? -27.355 -34.758 41.284 1.00 26.81 316 ASP B C 1
ATOM 6039 O O . ASP B 1 314 ? -26.245 -34.226 41.217 1.00 27.33 316 ASP B O 1
ATOM 6044 N N . GLU B 1 315 ? -27.604 -35.811 42.054 1.00 14.77 317 GLU B N 1
ATOM 6045 C CA . GLU B 1 315 ? -26.552 -36.386 42.867 1.00 14.91 317 GLU B CA 1
ATOM 6046 C C . GLU B 1 315 ? -25.663 -37.286 42.030 1.00 14.73 317 GLU B C 1
ATOM 6047 O O . GLU B 1 315 ? -24.440 -37.271 42.181 1.00 15.66 317 GLU B O 1
ATOM 6053 N N . VAL B 1 316 ? -26.269 -38.076 41.152 1.00 11.19 318 VAL B N 1
ATOM 6054 C CA . VAL B 1 316 ? -25.481 -38.955 40.301 1.00 11.04 318 VAL B CA 1
ATOM 6055 C C . VAL B 1 316 ? -24.336 -38.157 39.672 1.00 11.70 318 VAL B C 1
ATOM 6056 O O . VAL B 1 316 ? -23.174 -38.552 39.747 1.00 11.67 318 VAL B O 1
ATOM 6060 N N . LEU B 1 317 ? -24.676 -37.021 39.073 1.00 14.79 319 LEU B N 1
ATOM 6061 C CA . LEU B 1 317 ? -23.690 -36.164 38.424 1.00 14.83 319 LEU B CA 1
ATOM 6062 C C . LEU B 1 317 ? -22.837 -35.353 39.404 1.00 15.16 319 LEU B C 1
ATOM 6063 O O . LEU B 1 317 ? -21.729 -34.947 39.058 1.00 15.92 319 LEU B O 1
ATOM 6068 N N . GLU B 1 318 ? -23.355 -35.111 40.612 1.00 17.39 320 GLU B N 1
ATOM 6069 C CA . GLU B 1 318 ? -22.624 -34.358 41.637 1.00 17.43 320 GLU B CA 1
ATOM 6070 C C . GLU B 1 318 ? -21.356 -35.154 41.899 1.00 16.69 320 GLU B C 1
ATOM 6071 O O . GLU B 1 318 ? -20.251 -34.611 41.950 1.00 16.75 320 GLU B O 1
ATOM 6077 N N . ASN B 1 319 ? -21.537 -36.456 42.079 1.00 22.16 321 ASN B N 1
ATOM 6078 C CA . ASN B 1 319 ? -20.423 -37.369 42.262 1.00 21.77 321 ASN B CA 1
ATOM 6079 C C . ASN B 1 319 ? -20.131 -37.632 40.794 1.00 21.47 321 ASN B C 1
ATOM 6080 O O . ASN B 1 319 ? -20.713 -36.965 39.943 1.00 23.62 321 ASN B O 1
ATOM 6085 N N . THR B 1 320 ? -19.267 -38.574 40.459 1.00 18.21 322 THR B N 1
ATOM 6086 C CA . THR B 1 320 ? -18.965 -38.805 39.039 1.00 17.88 322 THR B CA 1
ATOM 6087 C C . THR B 1 320 ? -17.867 -37.859 38.564 1.00 17.81 322 THR B C 1
ATOM 6088 O O . THR B 1 320 ? -18.057 -36.641 38.479 1.00 18.40 322 THR B O 1
ATOM 6092 N N . SER B 1 321 ? -16.711 -38.437 38.267 1.00 12.99 323 SER B N 1
ATOM 6093 C CA . SER B 1 321 ? -15.580 -37.677 37.785 1.00 12.15 323 SER B CA 1
ATOM 6094 C C . SER B 1 321 ? -15.479 -37.977 36.305 1.00 11.65 323 SER B C 1
ATOM 6095 O O . SER B 1 321 ? -15.591 -39.126 35.895 1.00 11.76 323 SER B O 1
ATOM 6098 N N . VAL B 1 322 ? -15.281 -36.946 35.497 1.00 20.66 324 VAL B N 1
ATOM 6099 C CA . VAL B 1 322 ? -15.191 -37.149 34.064 1.00 19.25 324 VAL B CA 1
ATOM 6100 C C . VAL B 1 322 ? -13.846 -36.775 33.479 1.00 19.27 324 VAL B C 1
ATOM 6101 O O . VAL B 1 322 ? -13.348 -35.660 33.660 1.00 19.82 324 VAL B O 1
ATOM 6105 N N . ILE B 1 323 ? -13.260 -37.734 32.780 1.00 14.21 325 ILE B N 1
ATOM 6106 C CA . ILE B 1 323 ? -11.998 -37.521 32.114 1.00 13.30 325 ILE B CA 1
ATOM 6107 C C . ILE B 1 323 ? -12.352 -37.357 30.654 1.00 13.35 325 ILE B C 1
ATOM 6108 O O . ILE B 1 323 ? -12.845 -38.290 30.020 1.00 12.30 325 ILE B O 1
ATOM 6113 N N . SER B 1 324 ? -12.143 -36.150 30.142 1.00 13.41 326 SER B N 1
ATOM 6114 C CA . SER B 1 324 ? -12.406 -35.844 28.743 1.00 13.34 326 SER B CA 1
ATOM 6115 C C . SER B 1 324 ? -11.208 -36.399 27.971 1.00 13.46 326 SER B C 1
ATOM 6116 O O . SER B 1 324 ? -10.077 -35.997 28.232 1.00 13.34 326 SER B O 1
ATOM 6119 N N . GLY B 1 325 ? -11.452 -37.335 27.054 1.00 27.40 327 GLY B N 1
ATOM 6120 C CA . GLY B 1 325 ? -10.372 -37.923 26.275 1.00 29.03 327 GLY B CA 1
ATOM 6121 C C . GLY B 1 325 ? -9.631 -36.891 25.448 1.00 30.75 327 GLY B C 1
ATOM 6122 O O . GLY B 1 325 ? -8.974 -36.009 25.990 1.00 32.84 327 GLY B O 1
ATOM 6123 N N . ASP B 1 326 ? -9.731 -37.002 24.131 1.00 24.68 328 ASP B N 1
ATOM 6124 C CA . ASP B 1 326 ? -9.086 -36.068 23.199 1.00 23.84 328 ASP B CA 1
ATOM 6125 C C . ASP B 1 326 ? -7.578 -35.815 23.306 1.00 22.85 328 ASP B C 1
ATOM 6126 O O . ASP B 1 326 ? -7.020 -35.669 24.391 1.00 21.93 328 ASP B O 1
ATOM 6131 N N . VAL B 1 327 ? -6.936 -35.748 22.143 1.00 21.09 329 VAL B N 1
ATOM 6132 C CA . VAL B 1 327 ? -5.498 -35.525 22.039 1.00 20.68 329 VAL B CA 1
ATOM 6133 C C . VAL B 1 327 ? -5.117 -34.052 22.090 1.00 20.81 329 VAL B C 1
ATOM 6134 O O . VAL B 1 327 ? -5.969 -33.170 21.932 1.00 20.56 329 VAL B O 1
ATOM 6138 N N . CYS B 1 328 ? -3.826 -33.807 22.305 1.00 16.52 330 CYS B N 1
ATOM 6139 C CA . CYS B 1 328 ? -3.276 -32.460 22.340 1.00 17.14 330 CYS B CA 1
ATOM 6140 C C . CYS B 1 328 ? -2.164 -32.398 21.295 1.00 16.61 330 CYS B C 1
ATOM 6141 O O . CYS B 1 328 ? -1.997 -33.333 20.509 1.00 16.48 330 CYS B O 1
ATOM 6144 N N . ALA B 1 329 ? -1.401 -31.310 21.284 1.00 14.92 331 ALA B N 1
ATOM 6145 C CA . ALA B 1 329 ? -0.340 -31.150 20.290 1.00 14.95 331 ALA B CA 1
ATOM 6146 C C . ALA B 1 329 ? 1.076 -31.195 20.848 1.00 15.44 331 ALA B C 1
ATOM 6147 O O . ALA B 1 329 ? 1.432 -30.420 21.737 1.00 15.90 331 ALA B O 1
ATOM 6149 N N . ALA B 1 330 ? 1.879 -32.105 20.301 1.00 12.21 332 ALA B N 1
ATOM 6150 C CA . ALA B 1 330 ? 3.273 -32.294 20.706 1.00 12.21 332 ALA B CA 1
ATOM 6151 C C . ALA B 1 330 ? 4.167 -31.260 20.029 1.00 12.21 332 ALA B C 1
ATOM 6152 O O . ALA B 1 330 ? 3.755 -30.636 19.053 1.00 12.21 332 ALA B O 1
ATOM 6154 N N . VAL B 1 331 ? 5.384 -31.061 20.531 1.00 13.50 333 VAL B N 1
ATOM 6155 C CA . VAL B 1 331 ? 6.267 -30.094 19.888 1.00 13.50 333 VAL B CA 1
ATOM 6156 C C . VAL B 1 331 ? 6.779 -30.700 18.591 1.00 14.46 333 VAL B C 1
ATOM 6157 O O . VAL B 1 331 ? 7.271 -31.835 18.558 1.00 13.80 333 VAL B O 1
ATOM 6161 N N . ASN B 1 332 ? 6.618 -29.927 17.523 1.00 22.16 334 ASN B N 1
ATOM 6162 C CA . ASN B 1 332 ? 7.032 -30.289 16.174 1.00 23.62 334 ASN B CA 1
ATOM 6163 C C . ASN B 1 332 ? 8.255 -29.396 15.989 1.00 24.89 334 ASN B C 1
ATOM 6164 O O . ASN B 1 332 ? 8.131 -28.234 15.614 1.00 27.04 334 ASN B O 1
ATOM 6169 N N . PRO B 1 333 ? 9.453 -29.930 16.260 1.00 30.94 335 PRO B N 1
ATOM 6170 C CA . PRO B 1 333 ? 10.706 -29.178 16.142 1.00 30.51 335 PRO B CA 1
ATOM 6171 C C . PRO B 1 333 ? 10.719 -27.953 15.219 1.00 29.36 335 PRO B C 1
ATOM 6172 O O . PRO B 1 333 ? 10.891 -26.828 15.696 1.00 29.82 335 PRO B O 1
ATOM 6176 N N . PRO B 1 334 ? 10.532 -28.140 13.896 1.00 13.30 336 PRO B N 1
ATOM 6177 C CA . PRO B 1 334 ? 10.544 -26.974 13.004 1.00 12.82 336 PRO B CA 1
ATOM 6178 C C . PRO B 1 334 ? 9.538 -25.885 13.334 1.00 12.82 336 PRO B C 1
ATOM 6179 O O . PRO B 1 334 ? 9.657 -24.772 12.834 1.00 12.82 336 PRO B O 1
ATOM 6183 N N . TYR B 1 335 ? 8.546 -26.189 14.164 1.00 7.68 337 TYR B N 1
ATOM 6184 C CA . TYR B 1 335 ? 7.550 -25.185 14.524 1.00 7.68 337 TYR B CA 1
ATOM 6185 C C . TYR B 1 335 ? 7.398 -25.060 16.033 1.00 7.68 337 TYR B C 1
ATOM 6186 O O . TYR B 1 335 ? 6.315 -24.757 16.533 1.00 7.68 337 TYR B O 1
ATOM 6195 N N . LYS B 1 336 ? 8.488 -25.271 16.760 1.00 8.40 338 LYS B N 1
ATOM 6196 C CA . LYS B 1 336 ? 8.431 -25.202 18.209 1.00 8.40 338 LYS B CA 1
ATOM 6197 C C . LYS B 1 336 ? 8.091 -23.829 18.786 1.00 8.40 338 LYS B C 1
ATOM 6198 O O . LYS B 1 336 ? 7.671 -23.738 19.934 1.00 8.40 338 LYS B O 1
ATOM 6204 N N . ASP B 1 337 ? 8.254 -22.771 17.993 1.00 19.13 339 ASP B N 1
ATOM 6205 C CA . ASP B 1 337 ? 7.947 -21.410 18.447 1.00 19.55 339 ASP B CA 1
ATOM 6206 C C . ASP B 1 337 ? 6.480 -21.307 18.840 1.00 17.80 339 ASP B C 1
ATOM 6207 O O . ASP B 1 337 ? 6.095 -20.526 19.704 1.00 18.80 339 ASP B O 1
ATOM 6212 N N . VAL B 1 338 ? 5.669 -22.112 18.178 1.00 3.49 340 VAL B N 1
ATOM 6213 C CA . VAL B 1 338 ? 4.239 -22.172 18.409 1.00 3.49 340 VAL B CA 1
ATOM 6214 C C . VAL B 1 338 ? 3.900 -22.496 19.870 1.00 3.49 340 VAL B C 1
ATOM 6215 O O . VAL B 1 338 ? 2.879 -22.056 20.389 1.00 3.49 340 VAL B O 1
ATOM 6219 N N . HIS B 1 339 ? 4.784 -23.247 20.524 1.00 14.10 341 HIS B N 1
ATOM 6220 C CA . HIS B 1 339 ? 4.608 -23.694 21.908 1.00 14.94 341 HIS B CA 1
ATOM 6221 C C . HIS B 1 339 ? 5.412 -22.977 22.984 1.00 15.02 341 HIS B C 1
ATOM 6222 O O . HIS B 1 339 ? 6.348 -22.233 22.700 1.00 15.85 341 HIS B O 1
ATOM 6229 N N . ASP B 1 340 ? 5.022 -23.231 24.230 1.00 9.90 342 ASP B N 1
ATOM 6230 C CA . ASP B 1 340 ? 5.726 -22.719 25.395 1.00 9.90 342 ASP B CA 1
ATOM 6231 C C . ASP B 1 340 ? 6.356 -24.012 25.880 1.00 9.90 342 ASP B C 1
ATOM 6232 O O . ASP B 1 340 ? 5.709 -24.798 26.575 1.00 9.90 342 ASP B O 1
ATOM 6237 N N . LEU B 1 341 ? 7.605 -24.247 25.490 1.00 11.04 343 LEU B N 1
ATOM 6238 C CA . LEU B 1 341 ? 8.278 -25.487 25.849 1.00 12.04 343 LEU B CA 1
ATOM 6239 C C . LEU B 1 341 ? 8.115 -25.936 27.293 1.00 12.74 343 LEU B C 1
ATOM 6240 O O . LEU B 1 341 ? 7.942 -27.127 27.559 1.00 13.24 343 LEU B O 1
ATOM 6245 N N . HIS B 1 342 ? 8.144 -24.996 28.228 1.00 28.05 344 HIS B N 1
ATOM 6246 C CA . HIS B 1 342 ? 7.998 -25.363 29.629 1.00 28.17 344 HIS B CA 1
ATOM 6247 C C . HIS B 1 342 ? 6.603 -25.920 29.935 1.00 27.11 344 HIS B C 1
ATOM 6248 O O . HIS B 1 342 ? 6.410 -26.582 30.955 1.00 26.70 344 HIS B O 1
ATOM 6255 N N . ASN B 1 343 ? 5.641 -25.666 29.048 1.00 16.28 345 ASN B N 1
ATOM 6256 C CA . ASN B 1 343 ? 4.268 -26.151 29.234 1.00 16.28 345 ASN B CA 1
ATOM 6257 C C . ASN B 1 343 ? 3.721 -26.896 28.008 1.00 16.28 345 ASN B C 1
ATOM 6258 O O . ASN B 1 343 ? 2.509 -26.912 27.776 1.00 16.28 345 ASN B O 1
ATOM 6263 N N . ALA B 1 344 ? 4.610 -27.512 27.228 1.00 21.12 346 ALA B N 1
ATOM 6264 C CA . ALA B 1 344 ? 4.202 -28.260 26.033 1.00 20.35 346 ALA B CA 1
ATOM 6265 C C . ALA B 1 344 ? 4.637 -29.718 26.139 1.00 19.47 346 ALA B C 1
ATOM 6266 O O . ALA B 1 344 ? 5.743 -30.005 26.580 1.00 18.79 346 ALA B O 1
ATOM 6268 N N . PRO B 1 345 ? 3.771 -30.657 25.715 1.00 17.02 347 PRO B N 1
ATOM 6269 C CA . PRO B 1 345 ? 4.038 -32.098 25.760 1.00 16.33 347 PRO B CA 1
ATOM 6270 C C . PRO B 1 345 ? 5.015 -32.590 24.690 1.00 16.31 347 PRO B C 1
ATOM 6271 O O . PRO B 1 345 ? 4.998 -32.109 23.558 1.00 16.24 347 PRO B O 1
ATOM 6275 N N . LYS B 1 346 ? 5.864 -33.548 25.061 1.00 11.28 348 LYS B N 1
ATOM 6276 C CA . LYS B 1 346 ? 6.850 -34.121 24.142 1.00 11.19 348 LYS B CA 1
ATOM 6277 C C . LYS B 1 346 ? 6.418 -35.549 23.821 1.00 11.11 348 LYS B C 1
ATOM 6278 O O . LYS B 1 346 ? 5.842 -36.230 24.673 1.00 11.07 348 LYS B O 1
ATOM 6284 N N . LEU B 1 347 ? 6.704 -36.000 22.601 1.00 19.40 349 LEU B N 1
ATOM 6285 C CA . LEU B 1 347 ? 6.360 -37.359 22.188 1.00 18.87 349 LEU B CA 1
ATOM 6286 C C . LEU B 1 347 ? 7.081 -38.415 23.032 1.00 19.71 349 LEU B C 1
ATOM 6287 O O . LEU B 1 347 ? 8.313 -38.456 23.077 1.00 20.35 349 LEU B O 1
ATOM 6292 N N . GLY B 1 348 ? 6.304 -39.265 23.698 1.00 13.10 350 GLY B N 1
ATOM 6293 C CA . GLY B 1 348 ? 6.881 -40.322 24.510 1.00 13.10 350 GLY B CA 1
ATOM 6294 C C . GLY B 1 348 ? 7.183 -39.982 25.960 1.00 13.10 350 GLY B C 1
ATOM 6295 O O . GLY B 1 348 ? 7.949 -40.690 26.618 1.00 13.10 350 GLY B O 1
ATOM 6296 N N . TYR B 1 349 ? 6.604 -38.902 26.474 1.00 9.28 351 TYR B N 1
ATOM 6297 C CA . TYR B 1 349 ? 6.850 -38.554 27.860 1.00 9.05 351 TYR B CA 1
ATOM 6298 C C . TYR B 1 349 ? 5.589 -38.640 28.703 1.00 9.05 351 TYR B C 1
ATOM 6299 O O . TYR B 1 349 ? 5.421 -37.888 29.667 1.00 9.07 351 TYR B O 1
ATOM 6308 N N . GLY B 1 350 ? 4.708 -39.568 28.320 1.00 8.77 352 GLY B N 1
ATOM 6309 C CA . GLY B 1 350 ? 3.473 -39.808 29.053 1.00 9.25 352 GLY B CA 1
ATOM 6310 C C . GLY B 1 350 ? 2.175 -39.150 28.608 1.00 9.41 352 GLY B C 1
ATOM 6311 O O . GLY B 1 350 ? 2.146 -38.306 27.715 1.00 9.84 352 GLY B O 1
ATOM 6312 N N . VAL B 1 351 ? 1.087 -39.560 29.255 1.00 11.42 353 VAL B N 1
ATOM 6313 C CA . VAL B 1 351 ? -0.237 -39.021 28.977 1.00 11.42 353 VAL B CA 1
ATOM 6314 C C . VAL B 1 351 ? -0.193 -37.530 29.248 1.00 11.42 353 VAL B C 1
ATOM 6315 O O . VAL B 1 351 ? 0.377 -37.095 30.243 1.00 11.42 353 VAL B O 1
ATOM 6319 N N . ALA B 1 352 ? -0.793 -36.745 28.367 1.00 10.35 354 ALA B N 1
ATOM 6320 C CA . ALA B 1 352 ? -0.807 -35.314 28.572 1.00 10.35 354 ALA B CA 1
ATOM 6321 C C . ALA B 1 352 ? -1.988 -34.962 29.461 1.00 10.79 354 ALA B C 1
ATOM 6322 O O . ALA B 1 352 ? -3.115 -35.415 29.230 1.00 11.79 354 ALA B O 1
ATOM 6324 N N . LEU B 1 353 ? -1.718 -34.173 30.494 1.00 18.55 355 LEU B N 1
ATOM 6325 C CA . LEU B 1 353 ? -2.754 -33.728 31.409 1.00 20.11 355 LEU B CA 1
ATOM 6326 C C . LEU B 1 353 ? -2.977 -32.258 31.088 1.00 21.03 355 LEU B C 1
ATOM 6327 O O . LEU B 1 353 ? -2.182 -31.402 31.471 1.00 22.20 355 LEU B O 1
ATOM 6332 N N . VAL B 1 354 ? -4.049 -31.974 30.354 1.00 11.95 356 VAL B N 1
ATOM 6333 C CA . VAL B 1 354 ? -4.376 -30.607 29.960 1.00 11.95 356 VAL B CA 1
ATOM 6334 C C . VAL B 1 354 ? -5.412 -30.025 30.923 1.00 11.95 356 VAL B C 1
ATOM 6335 O O . VAL B 1 354 ? -6.531 -30.535 31.021 1.00 12.03 356 VAL B O 1
ATOM 6339 N N . LYS B 1 355 ? -5.037 -28.963 31.630 1.00 20.28 357 LYS B N 1
ATOM 6340 C CA . LYS B 1 355 ? -5.935 -28.325 32.582 1.00 21.39 357 LYS B CA 1
ATOM 6341 C C . LYS B 1 355 ? -6.996 -27.473 31.877 1.00 21.85 357 LYS B C 1
ATOM 6342 O O . LYS B 1 355 ? -8.161 -27.451 32.287 1.00 21.11 357 LYS B O 1
ATOM 6348 N N . TYR B 1 356 ? -6.605 -26.785 30.808 1.00 17.24 358 TYR B N 1
ATOM 6349 C CA . TYR B 1 356 ? -7.547 -25.944 30.077 1.00 18.56 358 TYR B CA 1
ATOM 6350 C C . TYR B 1 356 ? -7.188 -25.829 28.605 1.00 20.34 358 TYR B C 1
ATOM 6351 O O . TYR B 1 356 ? -6.011 -25.807 28.243 1.00 21.31 358 TYR B O 1
ATOM 6360 N N . THR B 1 357 ? -8.213 -25.774 27.762 1.00 30.87 359 THR B N 1
ATOM 6361 C CA . THR B 1 357 ? -8.036 -25.650 26.321 1.00 31.77 359 THR B CA 1
ATOM 6362 C C . THR B 1 357 ? -8.417 -24.236 25.918 1.00 31.71 359 THR B C 1
ATOM 6363 O O . THR B 1 357 ? -9.464 -23.998 25.311 1.00 31.10 359 THR B O 1
ATOM 6367 N N . GLY B 1 358 ? -7.542 -23.300 26.262 1.00 36.84 360 GLY B N 1
ATOM 6368 C CA . GLY B 1 358 ? -7.777 -21.899 25.972 1.00 38.12 360 GLY B CA 1
ATOM 6369 C C . GLY B 1 358 ? -8.197 -21.447 24.579 1.00 37.73 360 GLY B C 1
ATOM 6370 O O . GLY B 1 358 ? -8.745 -22.193 23.764 1.00 37.58 360 GLY B O 1
ATOM 6371 N N . ALA B 1 359 ? -7.922 -20.170 24.346 1.00 35.97 361 ALA B N 1
ATOM 6372 C CA . ALA B 1 359 ? -8.220 -19.452 23.116 1.00 35.77 361 ALA B CA 1
ATOM 6373 C C . ALA B 1 359 ? -8.264 -18.006 23.583 1.00 36.08 361 ALA B C 1
ATOM 6374 O O . ALA B 1 359 ? -9.165 -17.618 24.327 1.00 35.76 361 ALA B O 1
ATOM 6376 N N . ARG B 1 360 ? -7.261 -17.232 23.185 1.00 60.98 362 ARG B N 1
ATOM 6377 C CA . ARG B 1 360 ? -7.170 -15.823 23.546 1.00 61.54 362 ARG B CA 1
ATOM 6378 C C . ARG B 1 360 ? -7.582 -15.503 24.981 1.00 61.11 362 ARG B C 1
ATOM 6379 O O . ARG B 1 360 ? -8.426 -14.637 25.207 1.00 62.25 362 ARG B O 1
ATOM 6387 N N . GLY B 1 361 ? -6.997 -16.192 25.955 1.00 20.40 363 GLY B N 1
ATOM 6388 C CA . GLY B 1 361 ? -7.345 -15.896 27.337 1.00 21.04 363 GLY B CA 1
ATOM 6389 C C . GLY B 1 361 ? -8.377 -16.798 28.001 1.00 20.95 363 GLY B C 1
ATOM 6390 O O . GLY B 1 361 ? -9.169 -16.345 28.837 1.00 19.67 363 GLY B O 1
ATOM 6391 N N . LYS B 1 362 ? -8.366 -18.076 27.623 1.00 41.50 364 LYS B N 1
ATOM 6392 C CA . LYS B 1 362 ? -9.272 -19.078 28.178 1.00 40.25 364 LYS B CA 1
ATOM 6393 C C . LYS B 1 362 ? -10.749 -18.866 27.881 1.00 40.42 364 LYS B C 1
ATOM 6394 O O . LYS B 1 362 ? -11.590 -19.107 28.744 1.00 40.29 364 LYS B O 1
ATOM 6400 N N . TYR B 1 363 ? -11.083 -18.427 26.673 1.00 42.63 365 TYR B N 1
ATOM 6401 C CA . TYR B 1 363 ? -12.491 -18.222 26.359 1.00 42.78 365 TYR B CA 1
ATOM 6402 C C . TYR B 1 363 ? -13.177 -19.515 25.947 1.00 42.95 365 TYR B C 1
ATOM 6403 O O . TYR B 1 363 ? -12.635 -20.298 25.163 1.00 43.20 365 TYR B O 1
ATOM 6412 N N . SER B 1 364 ? -14.371 -19.727 26.497 1.00 26.07 366 SER B N 1
ATOM 6413 C CA . SER B 1 364 ? -15.193 -20.894 26.190 1.00 25.43 366 SER B CA 1
ATOM 6414 C C . SER B 1 364 ? -14.505 -22.234 26.432 1.00 25.31 366 SER B C 1
ATOM 6415 O O . SER B 1 364 ? -14.576 -23.136 25.598 1.00 25.72 366 SER B O 1
ATOM 6418 N N . THR B 1 365 ? -13.854 -22.369 27.582 1.00 34.76 367 THR B N 1
ATOM 6419 C CA . THR B 1 365 ? -13.159 -23.608 27.906 1.00 34.46 367 THR B CA 1
ATOM 6420 C C . THR B 1 365 ? -13.578 -24.149 29.258 1.00 34.22 367 THR B C 1
ATOM 6421 O O . THR B 1 365 ? -14.321 -23.514 30.007 1.00 34.12 367 THR B O 1
ATOM 6425 N N . ASN B 1 366 ? -13.085 -25.340 29.556 1.00 49.61 368 ASN B N 1
ATOM 6426 C CA . ASN B 1 366 ? -13.341 -25.971 30.826 1.00 49.10 368 ASN B CA 1
ATOM 6427 C C . ASN B 1 366 ? -12.018 -26.024 31.572 1.00 47.99 368 ASN B C 1
ATOM 6428 O O . ASN B 1 366 ? -11.199 -26.922 31.354 1.00 49.08 368 ASN B O 1
ATOM 6433 N N . ASP B 1 367 ? -11.794 -25.036 32.430 1.00 16.62 369 ASP B N 1
ATOM 6434 C CA . ASP B 1 367 ? -10.580 -24.996 33.224 1.00 15.39 369 ASP B CA 1
ATOM 6435 C C . ASP B 1 367 ? -10.865 -25.884 34.438 1.00 13.86 369 ASP B C 1
ATOM 6436 O O . ASP B 1 367 ? -11.775 -25.602 35.221 1.00 14.13 369 ASP B O 1
ATOM 6441 N N . ALA B 1 368 ? -10.116 -26.975 34.571 1.00 10.36 370 ALA B N 1
ATOM 6442 C CA . ALA B 1 368 ? -10.301 -27.895 35.691 1.00 10.36 370 ALA B CA 1
ATOM 6443 C C . ALA B 1 368 ? -9.911 -27.249 37.018 1.00 10.36 370 ALA B C 1
ATOM 6444 O O . ALA B 1 368 ? -8.978 -26.453 37.090 1.00 10.36 370 ALA B O 1
ATOM 6446 N N . HIS B 1 369 ? -10.635 -27.605 38.071 1.00 27.51 371 HIS B N 1
ATOM 6447 C CA . HIS B 1 369 ? -10.371 -27.071 39.399 1.00 27.04 371 HIS B CA 1
ATOM 6448 C C . HIS B 1 369 ? -9.133 -27.693 40.015 1.00 27.11 371 HIS B C 1
ATOM 6449 O O . HIS B 1 369 ? -8.846 -28.878 39.807 1.00 27.13 371 HIS B O 1
ATOM 6456 N N . ALA B 1 370 ? -8.403 -26.880 40.770 1.00 12.83 372 ALA B N 1
ATOM 6457 C CA . ALA B 1 370 ? -7.193 -27.333 41.418 1.00 12.60 372 ALA B CA 1
ATOM 6458 C C . ALA B 1 370 ? -7.447 -28.620 42.195 1.00 12.91 372 ALA B C 1
ATOM 6459 O O . ALA B 1 370 ? -6.703 -29.600 42.057 1.00 11.53 372 ALA B O 1
ATOM 6461 N N . GLU B 1 371 ? -8.507 -28.630 43.000 1.00 18.38 373 GLU B N 1
ATOM 6462 C CA . GLU B 1 371 ? -8.807 -29.812 43.795 1.00 19.68 373 GLU B CA 1
ATOM 6463 C C . GLU B 1 371 ? -9.095 -31.056 42.970 1.00 19.12 373 GLU B C 1
ATOM 6464 O O . GLU B 1 371 ? -8.810 -32.166 43.416 1.00 19.57 373 GLU B O 1
ATOM 6470 N N . PHE B 1 372 ? -9.641 -30.890 41.770 1.00 19.07 374 PHE B N 1
ATOM 6471 C CA . PHE B 1 372 ? -9.918 -32.056 40.927 1.00 17.92 374 PHE B CA 1
ATOM 6472 C C . PHE B 1 372 ? -8.641 -32.539 40.235 1.00 17.32 374 PHE B C 1
ATOM 6473 O O . PHE B 1 372 ? -8.456 -33.740 40.008 1.00 17.22 374 PHE B O 1
ATOM 6481 N N . VAL B 1 373 ? -7.768 -31.596 39.893 1.00 17.15 375 VAL B N 1
ATOM 6482 C CA . VAL B 1 373 ? -6.492 -31.931 39.269 1.00 15.24 375 VAL B CA 1
ATOM 6483 C C . VAL B 1 373 ? -5.667 -32.650 40.340 1.00 14.54 375 VAL B C 1
ATOM 6484 O O . VAL B 1 373 ? -4.967 -33.617 40.050 1.00 14.49 375 VAL B O 1
ATOM 6488 N N . ALA B 1 374 ? -5.774 -32.177 41.584 1.00 12.64 376 ALA B N 1
ATOM 6489 C CA . ALA B 1 374 ? -5.040 -32.768 42.699 1.00 12.64 376 ALA B CA 1
ATOM 6490 C C . ALA B 1 374 ? -5.469 -34.214 42.897 1.00 12.64 376 ALA B C 1
ATOM 6491 O O . ALA B 1 374 ? -4.639 -35.080 43.190 1.00 12.64 376 ALA B O 1
ATOM 6493 N N . ARG B 1 375 ? -6.765 -34.474 42.740 1.00 15.62 377 ARG B N 1
ATOM 6494 C CA . ARG B 1 375 ? -7.292 -35.829 42.884 1.00 16.04 377 ARG B CA 1
ATOM 6495 C C . ARG B 1 375 ? -6.707 -36.737 41.813 1.00 16.02 377 ARG B C 1
ATOM 6496 O O . ARG B 1 375 ? -6.287 -37.862 42.087 1.00 16.60 377 ARG B O 1
ATOM 6504 N N . VAL B 1 376 ? -6.699 -36.235 40.584 1.00 18.96 378 VAL B N 1
ATOM 6505 C CA . VAL B 1 376 ? -6.167 -36.968 39.449 1.00 19.33 378 VAL B CA 1
ATOM 6506 C C . VAL B 1 376 ? -4.657 -37.177 39.608 1.00 20.08 378 VAL B C 1
ATOM 6507 O O . VAL B 1 376 ? -4.135 -38.270 39.362 1.00 18.66 378 VAL B O 1
ATOM 6511 N N . ARG B 1 377 ? -3.968 -36.122 40.033 1.00 16.39 379 ARG B N 1
ATOM 6512 C CA . ARG B 1 377 ? -2.524 -36.168 40.219 1.00 17.25 379 ARG B CA 1
ATOM 6513 C C . ARG B 1 377 ? -2.128 -37.201 41.275 1.00 17.61 379 ARG B C 1
ATOM 6514 O O . ARG B 1 377 ? -1.079 -37.845 41.166 1.00 17.23 379 ARG B O 1
ATOM 6522 N N . LYS B 1 378 ? -2.972 -37.362 42.290 1.00 32.25 380 LYS B N 1
ATOM 6523 C CA . LYS B 1 378 ? -2.698 -38.320 43.355 1.00 32.75 380 LYS B CA 1
ATOM 6524 C C . LYS B 1 378 ? -2.814 -39.738 42.829 1.00 33.30 380 LYS B C 1
ATOM 6525 O O . LYS B 1 378 ? -1.964 -40.583 43.111 1.00 34.38 380 LYS B O 1
ATOM 6531 N N . VAL B 1 379 ? -3.865 -40.001 42.056 1.00 17.15 381 VAL B N 1
ATOM 6532 C CA . VAL B 1 379 ? -4.060 -41.331 41.502 1.00 16.85 381 VAL B CA 1
ATOM 6533 C C . VAL B 1 379 ? -2.939 -41.679 40.528 1.00 17.54 381 VAL B C 1
ATOM 6534 O O . VAL B 1 379 ? -2.257 -42.685 40.710 1.00 18.51 381 VAL B O 1
ATOM 6538 N N . LEU B 1 380 ? -2.733 -40.849 39.508 1.00 28.23 382 LEU B N 1
ATOM 6539 C CA . LEU B 1 380 ? -1.675 -41.111 38.532 1.00 28.16 382 LEU B CA 1
ATOM 6540 C C . LEU B 1 380 ? -0.318 -41.318 39.220 1.00 28.48 382 LEU B C 1
ATOM 6541 O O . LEU B 1 380 ? 0.393 -42.284 38.924 1.00 28.08 382 LEU B O 1
ATOM 6546 N N . ASN B 1 381 ? 0.046 -40.417 40.132 1.00 24.06 383 ASN B N 1
ATOM 6547 C CA . ASN B 1 381 ? 1.321 -40.551 40.835 1.00 24.45 383 ASN B CA 1
ATOM 6548 C C . ASN B 1 381 ? 1.397 -41.859 41.617 1.00 24.79 383 ASN B C 1
ATOM 6549 O O . ASN B 1 381 ? 2.347 -42.625 41.461 1.00 24.90 383 ASN B O 1
ATOM 6554 N N . GLU B 1 382 ? 0.390 -42.113 42.452 1.00 17.13 384 GLU B N 1
ATOM 6555 C CA . GLU B 1 382 ? 0.354 -43.321 43.270 1.00 18.48 384 GLU B CA 1
ATOM 6556 C C . GLU B 1 382 ? 0.373 -44.613 42.461 1.00 18.55 384 GLU B C 1
ATOM 6557 O O . GLU B 1 382 ? 0.993 -45.593 42.874 1.00 18.71 384 GLU B O 1
ATOM 6563 N N . GLN B 1 383 ? -0.297 -44.617 41.313 1.00 21.21 385 GLN B N 1
ATOM 6564 C CA . GLN B 1 383 ? -0.329 -45.797 40.456 1.00 21.00 385 GLN B CA 1
ATOM 6565 C C . GLN B 1 383 ? 0.938 -45.886 39.609 1.00 20.14 385 GLN B C 1
ATOM 6566 O O . GLN B 1 383 ? 1.101 -46.813 38.818 1.00 20.14 385 GLN B O 1
ATOM 6572 N N . GLY B 1 384 ? 1.833 -44.917 39.774 1.00 17.20 386 GLY B N 1
ATOM 6573 C CA . GLY B 1 384 ? 3.062 -44.919 39.006 1.00 15.40 386 GLY B CA 1
ATOM 6574 C C . GLY B 1 384 ? 2.848 -44.673 37.521 1.00 15.04 386 GLY B C 1
ATOM 6575 O O . GLY B 1 384 ? 3.589 -45.194 36.691 1.00 15.68 386 GLY B O 1
ATOM 6576 N N . VAL B 1 385 ? 1.835 -43.886 37.173 1.00 10.17 387 VAL B N 1
ATOM 6577 C CA . VAL B 1 385 ? 1.575 -43.587 35.772 1.00 9.14 387 VAL B CA 1
ATOM 6578 C C . VAL B 1 385 ? 2.423 -42.396 35.330 1.00 9.57 387 VAL B C 1
ATOM 6579 O O . VAL B 1 385 ? 2.498 -41.386 36.026 1.00 9.83 387 VAL B O 1
ATOM 6583 N N . ILE B 1 386 ? 3.069 -42.524 34.174 1.00 18.69 388 ILE B N 1
ATOM 6584 C CA . ILE B 1 386 ? 3.907 -41.454 33.640 1.00 18.01 388 ILE B CA 1
ATOM 6585 C C . ILE B 1 386 ? 3.057 -40.438 32.883 1.00 18.28 388 ILE B C 1
ATOM 6586 O O . ILE B 1 386 ? 2.363 -40.785 31.924 1.00 16.95 388 ILE B O 1
ATOM 6591 N N . TRP B 1 387 ? 3.123 -39.184 33.322 1.00 23.49 389 TRP B N 1
ATOM 6592 C CA . TRP B 1 387 ? 2.353 -38.121 32.700 1.00 24.07 389 TRP B CA 1
ATOM 6593 C C . TRP B 1 387 ? 3.132 -36.816 32.619 1.00 23.41 389 TRP B C 1
ATOM 6594 O O . TRP B 1 387 ? 4.170 -36.654 33.265 1.00 24.21 389 TRP B O 1
ATOM 6605 N N . GLN B 1 388 ? 2.600 -35.881 31.835 1.00 17.93 390 GLN B N 1
ATOM 6606 C CA . GLN B 1 388 ? 3.222 -34.582 31.622 1.00 16.89 390 GLN B CA 1
ATOM 6607 C C . GLN B 1 388 ? 2.118 -33.560 31.402 1.00 17.07 390 GLN B C 1
ATOM 6608 O O . GLN B 1 388 ? 1.061 -33.911 30.884 1.00 17.16 390 GLN B O 1
ATOM 6614 N N . VAL B 1 389 ? 2.348 -32.305 31.790 1.00 8.60 391 VAL B N 1
ATOM 6615 C CA . VAL B 1 389 ? 1.329 -31.272 31.590 1.00 8.57 391 VAL B CA 1
ATOM 6616 C C . VAL B 1 389 ? 1.436 -30.741 30.166 1.00 8.57 391 VAL B C 1
ATOM 6617 O O . VAL B 1 389 ? 2.511 -30.762 29.567 1.00 8.57 391 VAL B O 1
ATOM 6621 N N . ALA B 1 390 ? 0.322 -30.269 29.622 1.00 21.97 392 ALA B N 1
ATOM 6622 C CA . ALA B 1 390 ? 0.328 -29.742 28.266 1.00 23.04 392 ALA B CA 1
ATOM 6623 C C . ALA B 1 390 ? -0.677 -28.623 28.059 1.00 24.21 392 ALA B C 1
ATOM 6624 O O . ALA B 1 390 ? -1.833 -28.733 28.470 1.00 25.49 392 ALA B O 1
ATOM 6626 N N . THR B 1 391 ? -0.218 -27.541 27.435 1.00 17.12 393 THR B N 1
ATOM 6627 C CA . THR B 1 391 ? -1.082 -26.414 27.117 1.00 18.24 393 THR B CA 1
ATOM 6628 C C . THR B 1 391 ? -1.163 -26.392 25.604 1.00 19.15 393 THR B C 1
ATOM 6629 O O . THR B 1 391 ? -0.214 -26.775 24.922 1.00 19.21 393 THR B O 1
ATOM 6633 N N . LEU B 1 392 ? -2.294 -25.947 25.077 1.00 18.38 394 LEU B N 1
ATOM 6634 C CA . LEU B 1 392 ? -2.481 -25.899 23.638 1.00 18.38 394 LEU B CA 1
ATOM 6635 C C . LEU B 1 392 ? -1.794 -24.684 22.994 1.00 18.38 394 LEU B C 1
ATOM 6636 O O . LEU B 1 392 ? -2.463 -23.760 22.512 1.00 18.38 394 LEU B O 1
ATOM 6641 N N . GLY B 1 393 ? -0.459 -24.691 22.992 1.00 11.71 395 GLY B N 1
ATOM 6642 C CA . GLY B 1 393 ? 0.304 -23.602 22.398 1.00 10.65 395 GLY B CA 1
ATOM 6643 C C . GLY B 1 393 ? 0.466 -22.355 23.258 1.00 10.61 395 GLY B C 1
ATOM 6644 O O . GLY B 1 393 ? -0.121 -22.265 24.329 1.00 10.61 395 GLY B O 1
ATOM 6645 N N . LYS B 1 394 ? 1.268 -21.398 22.791 1.00 6.43 396 LYS B N 1
ATOM 6646 C CA . LYS B 1 394 ? 1.500 -20.146 23.510 1.00 6.43 396 LYS B CA 1
ATOM 6647 C C . LYS B 1 394 ? 0.171 -19.442 23.710 1.00 6.43 396 LYS B C 1
ATOM 6648 O O . LYS B 1 394 ? -0.783 -19.708 22.975 1.00 6.43 396 LYS B O 1
ATOM 6654 N N . VAL B 1 395 ? 0.127 -18.534 24.686 1.00 32.37 397 VAL B N 1
ATOM 6655 C CA . VAL B 1 395 ? -1.082 -17.794 25.062 1.00 33.22 397 VAL B CA 1
ATOM 6656 C C . VAL B 1 395 ? -2.088 -17.369 23.980 1.00 35.02 397 VAL B C 1
ATOM 6657 O O . VAL B 1 395 ? -3.257 -17.772 24.045 1.00 36.35 397 VAL B O 1
ATOM 6661 N N . ASP B 1 396 ? -1.686 -16.565 23.001 1.00 13.21 398 ASP B N 1
ATOM 6662 C CA . ASP B 1 396 ? -2.660 -16.178 21.972 1.00 14.40 398 ASP B CA 1
ATOM 6663 C C . ASP B 1 396 ? -2.440 -16.854 20.610 1.00 15.75 398 ASP B C 1
ATOM 6664 O O . ASP B 1 396 ? -2.865 -16.330 19.576 1.00 16.29 398 ASP B O 1
ATOM 6669 N N . GLN B 1 397 ? -1.797 -18.022 20.622 1.00 24.45 399 GLN B N 1
ATOM 6670 C CA . GLN B 1 397 ? -1.503 -18.774 19.403 1.00 26.27 399 GLN B CA 1
ATOM 6671 C C . GLN B 1 397 ? -2.721 -19.238 18.614 1.00 28.73 399 GLN B C 1
ATOM 6672 O O . GLN B 1 397 ? -2.886 -18.886 17.446 1.00 29.71 399 GLN B O 1
ATOM 6678 N N . GLY B 1 398 ? -3.566 -20.045 19.238 1.00 22.09 400 GLY B N 1
ATOM 6679 C CA . GLY B 1 398 ? -4.728 -20.531 18.528 1.00 24.22 400 GLY B CA 1
ATOM 6680 C C . GLY B 1 398 ? -5.850 -20.996 19.421 1.00 26.05 400 GLY B C 1
ATOM 6681 O O . GLY B 1 398 ? -5.801 -20.838 20.639 1.00 24.78 400 GLY B O 1
ATOM 6682 N N . GLY B 1 399 ? -6.864 -21.586 18.797 1.00 66.22 401 GLY B N 1
ATOM 6683 C CA . GLY B 1 399 ? -8.015 -22.063 19.533 1.00 68.25 401 GLY B CA 1
ATOM 6684 C C . GLY B 1 399 ? -7.898 -23.475 20.063 1.00 69.61 401 GLY B C 1
ATOM 6685 O O . GLY B 1 399 ? -6.892 -24.157 19.867 1.00 69.78 401 GLY B O 1
ATOM 6686 N N . GLY B 1 400 ? -8.957 -23.898 20.744 1.00 53.36 402 GLY B N 1
ATOM 6687 C CA . GLY B 1 400 ? -9.022 -25.223 21.325 1.00 53.45 402 GLY B CA 1
ATOM 6688 C C . GLY B 1 400 ? -10.406 -25.401 21.910 1.00 53.28 402 GLY B C 1
ATOM 6689 O O . GLY B 1 400 ? -11.094 -24.423 22.202 1.00 54.27 402 GLY B O 1
ATOM 6690 N N . GLY B 1 401 ? -10.830 -26.644 22.079 1.00 48.30 403 GLY B N 1
ATOM 6691 C CA . GLY B 1 401 ? -12.148 -26.881 22.629 1.00 46.51 403 GLY B CA 1
ATOM 6692 C C . GLY B 1 401 ? -12.538 -28.341 22.599 1.00 45.59 403 GLY B C 1
ATOM 6693 O O . GLY B 1 401 ? -12.842 -28.900 21.539 1.00 46.70 403 GLY B O 1
ATOM 6694 N N . THR B 1 402 ? -12.519 -28.967 23.769 1.00 25.35 404 THR B N 1
ATOM 6695 C CA . THR B 1 402 ? -12.891 -30.366 23.878 1.00 22.93 404 THR B CA 1
ATOM 6696 C C . THR B 1 402 ? -14.330 -30.408 24.346 1.00 21.43 404 THR B C 1
ATOM 6697 O O . THR B 1 402 ? -14.946 -29.372 24.597 1.00 21.40 404 THR B O 1
ATOM 6701 N N . ILE B 1 403 ? -14.865 -31.612 24.461 1.00 31.82 405 ILE B N 1
ATOM 6702 C CA . ILE B 1 403 ? -16.239 -31.787 24.890 1.00 30.23 405 ILE B CA 1
ATOM 6703 C C . ILE B 1 403 ? -16.389 -31.659 26.412 1.00 29.35 405 ILE B C 1
ATOM 6704 O O . ILE B 1 403 ? -17.499 -31.680 26.939 1.00 28.93 405 ILE B O 1
ATOM 6709 N N . ALA B 1 404 ? -15.271 -31.493 27.110 1.00 23.67 406 ALA B N 1
ATOM 6710 C CA . ALA B 1 404 ? -15.282 -31.385 28.564 1.00 22.87 406 ALA B CA 1
ATOM 6711 C C . ALA B 1 404 ? -16.276 -30.387 29.156 1.00 22.66 406 ALA B C 1
ATOM 6712 O O . ALA B 1 404 ? -16.898 -30.666 30.180 1.00 22.87 406 ALA B O 1
ATOM 6714 N N . LYS B 1 405 ? -16.435 -29.229 28.527 1.00 18.77 407 LYS B N 1
ATOM 6715 C CA . LYS B 1 405 ? -17.355 -28.226 29.059 1.00 18.51 407 LYS B CA 1
ATOM 6716 C C . LYS B 1 405 ? -18.811 -28.668 29.037 1.00 17.77 407 LYS B C 1
ATOM 6717 O O . LYS B 1 405 ? -19.589 -28.301 29.914 1.00 17.16 407 LYS B O 1
ATOM 6723 N N . PHE B 1 406 ? -19.185 -29.460 28.042 1.00 14.80 408 PHE B N 1
ATOM 6724 C CA . PHE B 1 406 ? -20.555 -29.929 27.962 1.00 15.74 408 PHE B CA 1
ATOM 6725 C C . PHE B 1 406 ? -20.890 -30.852 29.124 1.00 16.14 408 PHE B C 1
ATOM 6726 O O . PHE B 1 406 ? -22.064 -31.076 29.418 1.00 16.67 408 PHE B O 1
ATOM 6734 N N . PHE B 1 407 ? -19.860 -31.373 29.792 1.00 19.15 409 PHE B N 1
ATOM 6735 C CA . PHE B 1 407 ? -20.057 -32.271 30.924 1.00 19.59 409 PHE B CA 1
ATOM 6736 C C . PHE B 1 407 ? -19.955 -31.564 32.261 1.00 19.92 409 PHE B C 1
ATOM 6737 O O . PHE B 1 407 ? -20.629 -31.942 33.224 1.00 20.50 409 PHE B O 1
ATOM 6745 N N . ALA B 1 408 ? -19.100 -30.551 32.331 1.00 17.67 410 ALA B N 1
ATOM 6746 C CA . ALA B 1 408 ? -18.955 -29.791 33.561 1.00 18.01 410 ALA B CA 1
ATOM 6747 C C . ALA B 1 408 ? -20.252 -28.995 33.721 1.00 19.30 410 ALA B C 1
ATOM 6748 O O . ALA B 1 408 ? -20.690 -28.679 34.831 1.00 19.64 410 ALA B O 1
ATOM 6750 N N . GLU B 1 409 ? -20.861 -28.682 32.586 1.00 20.40 411 GLU B N 1
ATOM 6751 C CA . GLU B 1 409 ? -22.097 -27.926 32.554 1.00 21.23 411 GLU B CA 1
ATOM 6752 C C . GLU B 1 409 ? -23.171 -28.742 33.260 1.00 21.29 411 GLU B C 1
ATOM 6753 O O . GLU B 1 409 ? -24.078 -28.186 33.879 1.00 21.06 411 GLU B O 1
ATOM 6759 N N . ARG B 1 410 ? -23.058 -30.065 33.185 1.00 41.78 412 ARG B N 1
ATOM 6760 C CA . ARG B 1 410 ? -24.047 -30.936 33.816 1.00 41.86 412 ARG B CA 1
ATOM 6761 C C . ARG B 1 410 ? -23.783 -31.207 35.297 1.00 40.90 412 ARG B C 1
ATOM 6762 O O . ARG B 1 410 ? -24.496 -31.998 35.921 1.00 41.15 412 ARG B O 1
ATOM 6770 N N . GLY B 1 411 ? -22.759 -30.562 35.855 1.00 24.15 413 GLY B N 1
ATOM 6771 C CA . GLY B 1 411 ? -22.459 -30.743 37.266 1.00 22.46 413 GLY B CA 1
ATOM 6772 C C . GLY B 1 411 ? -21.255 -31.580 37.677 1.00 21.87 413 GLY B C 1
ATOM 6773 O O . GLY B 1 411 ? -20.878 -31.574 38.852 1.00 22.19 413 GLY B O 1
ATOM 6774 N N . SER B 1 412 ? -20.642 -32.294 36.740 1.00 19.40 414 SER B N 1
ATOM 6775 C CA . SER B 1 412 ? -19.498 -33.127 37.071 1.00 18.98 414 SER B CA 1
ATOM 6776 C C . SER B 1 412 ? -18.187 -32.367 36.991 1.00 19.03 414 SER B C 1
ATOM 6777 O O . SER B 1 412 ? -18.119 -31.270 36.434 1.00 19.39 414 SER B O 1
ATOM 6780 N N . ASP B 1 413 ? -17.143 -32.955 37.567 1.00 17.29 415 ASP B N 1
ATOM 6781 C CA . ASP B 1 413 ? -15.823 -32.358 37.511 1.00 16.59 415 ASP B CA 1
ATOM 6782 C C . ASP B 1 413 ? -15.155 -33.028 36.318 1.00 16.88 415 ASP B C 1
ATOM 6783 O O . ASP B 1 413 ? -15.197 -34.256 36.183 1.00 17.84 415 ASP B O 1
ATOM 6788 N N . VAL B 1 414 ? -14.561 -32.222 35.440 1.00 23.95 416 VAL B N 1
ATOM 6789 C CA . VAL B 1 414 ? -13.919 -32.746 34.247 1.00 22.88 416 VAL B CA 1
ATOM 6790 C C . VAL B 1 414 ? -12.476 -32.298 34.152 1.00 22.93 416 VAL B C 1
ATOM 6791 O O . VAL B 1 414 ? -12.062 -31.380 34.851 1.00 23.19 416 VAL B O 1
ATOM 6795 N N . ILE B 1 415 ? -11.722 -32.966 33.283 1.00 7.27 417 ILE B N 1
ATOM 6796 C CA . ILE B 1 415 ? -10.328 -32.645 33.033 1.00 7.27 417 ILE B CA 1
ATOM 6797 C C . ILE B 1 415 ? -9.906 -33.298 31.725 1.00 9.31 417 ILE B C 1
ATOM 6798 O O . ILE B 1 415 ? -10.194 -34.465 31.478 1.00 9.54 417 ILE B O 1
ATOM 6803 N N . ASP B 1 416 ? -9.232 -32.525 30.886 1.00 21.24 418 ASP B N 1
ATOM 6804 C CA . ASP B 1 416 ? -8.767 -32.994 29.591 1.00 23.19 418 ASP B CA 1
ATOM 6805 C C . ASP B 1 416 ? -7.528 -33.862 29.775 1.00 23.42 418 ASP B C 1
ATOM 6806 O O . ASP B 1 416 ? -6.673 -33.547 30.601 1.00 23.46 418 ASP B O 1
ATOM 6819 N N . GLY B 1 418 ? -5.028 -36.883 27.332 1.00 16.18 420 GLY B N 1
ATOM 6820 C CA . GLY B 1 418 ? -4.792 -37.814 26.241 1.00 14.14 420 GLY B CA 1
ATOM 6821 C C . GLY B 1 418 ? -3.372 -37.684 25.715 1.00 13.67 420 GLY B C 1
ATOM 6822 O O . GLY B 1 418 ? -2.587 -36.907 26.258 1.00 13.67 420 GLY B O 1
ATOM 6823 N N . PRO B 1 419 ? -3.003 -38.429 24.662 1.00 8.92 421 PRO B N 1
ATOM 6824 C CA . PRO B 1 419 ? -1.644 -38.339 24.120 1.00 8.33 421 PRO B CA 1
ATOM 6825 C C . PRO B 1 419 ? -1.427 -37.132 23.216 1.00 8.33 421 PRO B C 1
ATOM 6826 O O . PRO B 1 419 ? -2.380 -36.489 22.767 1.00 8.33 421 PRO B O 1
ATOM 6830 N N . ALA B 1 420 ? -0.162 -36.835 22.948 1.00 12.99 422 ALA B N 1
ATOM 6831 C CA . ALA B 1 420 ? 0.191 -35.712 22.098 1.00 11.93 422 ALA B CA 1
ATOM 6832 C C . ALA B 1 420 ? 0.404 -36.160 20.655 1.00 11.27 422 ALA B C 1
ATOM 6833 O O . ALA B 1 420 ? 1.151 -37.106 20.386 1.00 11.13 422 ALA B O 1
ATOM 6835 N N . LEU B 1 421 ? -0.253 -35.472 19.727 1.00 4.85 423 LEU B N 1
ATOM 6836 C CA . LEU B 1 421 ? -0.123 -35.802 18.321 1.00 4.67 423 LEU B CA 1
ATOM 6837 C C . LEU B 1 421 ? 0.759 -34.813 17.603 1.00 4.95 423 LEU B C 1
ATOM 6838 O O . LEU B 1 421 ? 1.096 -33.756 18.129 1.00 4.36 423 LEU B O 1
ATOM 6843 N N . LEU B 1 422 ? 1.115 -35.183 16.380 1.00 12.56 424 LEU B N 1
ATOM 6844 C CA . LEU B 1 422 ? 1.938 -34.365 15.514 1.00 12.56 424 LEU B CA 1
ATOM 6845 C C . LEU B 1 422 ? 1.213 -34.387 14.169 1.00 12.56 424 LEU B C 1
ATOM 6846 O O . LEU B 1 422 ? 0.938 -35.455 13.637 1.00 12.94 424 LEU B O 1
ATOM 6851 N N . GLY B 1 423 ? 0.870 -33.214 13.642 1.00 9.52 425 GLY B N 1
ATOM 6852 C CA . GLY B 1 423 ? 0.173 -33.145 12.364 1.00 9.52 425 GLY B CA 1
ATOM 6853 C C . GLY B 1 423 ? -1.309 -33.442 12.507 1.00 9.52 425 GLY B C 1
ATOM 6854 O O . GLY B 1 423 ? -1.928 -34.064 11.639 1.00 9.52 425 GLY B O 1
ATOM 6863 N N . HIS B 1 425 ? -5.227 -33.406 12.491 1.00 18.81 427 HIS B N 1
ATOM 6864 C CA . HIS B 1 425 ? -6.158 -33.072 11.422 1.00 16.92 427 HIS B CA 1
ATOM 6865 C C . HIS B 1 425 ? -5.625 -33.293 10.030 1.00 16.21 427 HIS B C 1
ATOM 6866 O O . HIS B 1 425 ? -6.298 -32.967 9.066 1.00 16.84 427 HIS B O 1
ATOM 6873 N N . SER B 1 426 ? -4.419 -33.832 9.914 1.00 13.12 428 SER B N 1
ATOM 6874 C CA . SER B 1 426 ? -3.874 -34.116 8.595 1.00 14.15 428 SER B CA 1
ATOM 6875 C C . SER B 1 426 ? -4.338 -35.534 8.268 1.00 14.60 428 SER B C 1
ATOM 6876 O O . SER B 1 426 ? -4.907 -36.219 9.119 1.00 15.71 428 SER B O 1
ATOM 6879 N N . PRO B 1 427 ? -4.140 -35.984 7.026 1.00 10.77 429 PRO B N 1
ATOM 6880 C CA . PRO B 1 427 ? -4.590 -37.351 6.744 1.00 10.77 429 PRO B CA 1
ATOM 6881 C C . PRO B 1 427 ? -3.676 -38.442 7.311 1.00 10.77 429 PRO B C 1
ATOM 6882 O O . PRO B 1 427 ? -4.011 -39.624 7.257 1.00 10.77 429 PRO B O 1
ATOM 6886 N N . PHE B 1 428 ? -2.532 -38.052 7.866 1.00 12.58 430 PHE B N 1
ATOM 6887 C CA . PHE B 1 428 ? -1.599 -39.021 8.440 1.00 12.31 430 PHE B CA 1
ATOM 6888 C C . PHE B 1 428 ? -1.033 -38.491 9.762 1.00 12.49 430 PHE B C 1
ATOM 6889 O O . PHE B 1 428 ? 0.120 -38.077 9.833 1.00 12.78 430 PHE B O 1
ATOM 6897 N N . GLU B 1 429 ? -1.856 -38.510 10.807 1.00 21.76 431 GLU B N 1
ATOM 6898 C CA . GLU B 1 429 ? -1.459 -38.025 12.124 1.00 22.16 431 GLU B CA 1
ATOM 6899 C C . GLU B 1 429 ? -0.436 -38.943 12.796 1.00 22.36 431 GLU B C 1
ATOM 6900 O O . GLU B 1 429 ? -0.497 -40.164 12.654 1.00 23.77 431 GLU B O 1
ATOM 6906 N N . ILE B 1 430 ? 0.500 -38.342 13.529 1.00 8.37 432 ILE B N 1
ATOM 6907 C CA . ILE B 1 430 ? 1.562 -39.071 14.223 1.00 7.05 432 ILE B CA 1
ATOM 6908 C C . ILE B 1 430 ? 1.359 -39.116 15.739 1.00 6.41 432 ILE B C 1
ATOM 6909 O O . ILE B 1 430 ? 0.990 -38.119 16.368 1.00 6.17 432 ILE B O 1
ATOM 6914 N N . SER B 1 431 ? 1.612 -40.288 16.314 1.00 12.41 433 SER B N 1
ATOM 6915 C CA . SER B 1 431 ? 1.492 -40.497 17.751 1.00 12.41 433 SER B CA 1
ATOM 6916 C C . SER B 1 431 ? 2.571 -41.487 18.162 1.00 12.41 433 SER B C 1
ATOM 6917 O O . SER B 1 431 ? 3.067 -42.254 17.327 1.00 12.59 433 SER B O 1
ATOM 6920 N N . SER B 1 432 ? 2.932 -41.456 19.443 1.00 8.92 434 SER B N 1
ATOM 6921 C CA . SER B 1 432 ? 3.949 -42.342 19.996 1.00 8.92 434 SER B CA 1
ATOM 6922 C C . SER B 1 432 ? 3.311 -43.626 20.498 1.00 8.92 434 SER B C 1
ATOM 6923 O O . SER B 1 432 ? 2.235 -43.598 21.089 1.00 8.92 434 SER B O 1
ATOM 6926 N N . LYS B 1 433 ? 3.966 -44.755 20.265 1.00 14.42 435 LYS B N 1
ATOM 6927 C CA . LYS B 1 433 ? 3.422 -46.012 20.749 1.00 15.49 435 LYS B CA 1
ATOM 6928 C C . LYS B 1 433 ? 3.370 -45.954 22.272 1.00 16.24 435 LYS B C 1
ATOM 6929 O O . LYS B 1 433 ? 2.347 -46.270 22.880 1.00 16.32 435 LYS B O 1
ATOM 6935 N N . ALA B 1 434 ? 4.478 -45.533 22.878 1.00 18.52 436 ALA B N 1
ATOM 6936 C CA . ALA B 1 434 ? 4.567 -45.436 24.329 1.00 18.80 436 ALA B CA 1
ATOM 6937 C C . ALA B 1 434 ? 3.406 -44.641 24.927 1.00 19.57 436 ALA B C 1
ATOM 6938 O O . ALA B 1 434 ? 2.801 -45.075 25.906 1.00 19.94 436 ALA B O 1
ATOM 6940 N N . ASP B 1 435 ? 3.090 -43.485 24.349 1.00 20.48 437 ASP B N 1
ATOM 6941 C CA . ASP B 1 435 ? 1.986 -42.676 24.866 1.00 21.57 437 ASP B CA 1
ATOM 6942 C C . ASP B 1 435 ? 0.665 -43.429 24.700 1.00 21.97 437 ASP B C 1
ATOM 6943 O O . ASP B 1 435 ? -0.191 -43.424 25.592 1.00 21.63 437 ASP B O 1
ATOM 6948 N N . LEU B 1 436 ? 0.507 -44.078 23.551 1.00 13.07 438 LEU B N 1
ATOM 6949 C CA . LEU B 1 436 ? -0.697 -44.854 23.267 1.00 13.07 438 LEU B CA 1
ATOM 6950 C C . LEU B 1 436 ? -0.936 -45.780 24.465 1.00 13.07 438 LEU B C 1
ATOM 6951 O O . LEU B 1 436 ? -2.038 -45.868 25.007 1.00 13.07 438 LEU B O 1
ATOM 6956 N N . PHE B 1 437 ? 0.130 -46.438 24.891 1.00 13.64 439 PHE B N 1
ATOM 6957 C CA . PHE B 1 437 ? 0.076 -47.351 26.012 1.00 14.07 439 PHE B CA 1
ATOM 6958 C C . PHE B 1 437 ? -0.195 -46.652 27.344 1.00 14.00 439 PHE B C 1
ATOM 6959 O O . PHE B 1 437 ? -1.059 -47.076 28.111 1.00 14.95 439 PHE B O 1
ATOM 6967 N N . GLU B 1 438 ? 0.531 -45.577 27.631 1.00 12.17 440 GLU B N 1
ATOM 6968 C CA . GLU B 1 438 ? 0.336 -44.906 28.911 1.00 12.17 440 GLU B CA 1
ATOM 6969 C C . GLU B 1 438 ? -1.031 -44.231 29.059 1.00 12.17 440 GLU B C 1
ATOM 6970 O O . GLU B 1 438 ? -1.518 -44.043 30.175 1.00 12.17 440 GLU B O 1
ATOM 6976 N N . THR B 1 439 ? -1.654 -43.870 27.944 1.00 14.44 441 THR B N 1
ATOM 6977 C CA . THR B 1 439 ? -2.971 -43.250 28.007 1.00 14.53 441 THR B CA 1
ATOM 6978 C C . THR B 1 439 ? -3.926 -44.320 28.533 1.00 14.80 441 THR B C 1
ATOM 6979 O O . THR B 1 439 ? -4.745 -44.070 29.421 1.00 14.33 441 THR B O 1
ATOM 6983 N N . TYR B 1 440 ? -3.806 -45.518 27.971 1.00 22.55 442 TYR B N 1
ATOM 6984 C CA . TYR B 1 440 ? -4.621 -46.660 28.378 1.00 23.55 442 TYR B CA 1
ATOM 6985 C C . TYR B 1 440 ? -4.349 -46.977 29.854 1.00 23.29 442 TYR B C 1
ATOM 6986 O O . TYR B 1 440 ? -5.267 -47.235 30.638 1.00 22.86 442 TYR B O 1
ATOM 6995 N N . VAL B 1 441 ? -3.075 -46.949 30.221 1.00 25.44 443 VAL B N 1
ATOM 6996 C CA . VAL B 1 441 ? -2.668 -47.212 31.589 1.00 25.40 443 VAL B CA 1
ATOM 6997 C C . VAL B 1 441 ? -3.244 -46.149 32.530 1.00 26.09 443 VAL B C 1
ATOM 6998 O O . VAL B 1 441 ? -3.636 -46.446 33.661 1.00 26.28 443 VAL B O 1
ATOM 7002 N N . ALA B 1 442 ? -3.302 -44.911 32.047 1.00 29.99 444 ALA B N 1
ATOM 7003 C CA . ALA B 1 442 ? -3.808 -43.796 32.839 1.00 29.56 444 ALA B CA 1
ATOM 7004 C C . ALA B 1 442 ? -5.323 -43.829 33.011 1.00 29.74 444 ALA B C 1
ATOM 7005 O O . ALA B 1 442 ? -5.832 -43.581 34.103 1.00 30.59 444 ALA B O 1
ATOM 7007 N N . TYR B 1 443 ? -6.046 -44.124 31.937 1.00 10.96 445 TYR B N 1
ATOM 7008 C CA . TYR B 1 443 ? -7.503 -44.182 32.005 1.00 10.46 445 TYR B CA 1
ATOM 7009 C C . TYR B 1 443 ? -7.929 -45.290 32.949 1.00 10.30 445 TYR B C 1
ATOM 7010 O O . TYR B 1 443 ? -8.788 -45.095 33.815 1.00 9.47 445 TYR B O 1
ATOM 7019 N N . ARG B 1 444 ? -7.316 -46.455 32.779 1.00 12.57 446 ARG B N 1
ATOM 7020 C CA . ARG B 1 444 ? -7.628 -47.599 33.615 1.00 12.85 446 ARG B CA 1
ATOM 7021 C C . ARG B 1 444 ? -7.438 -47.275 35.102 1.00 13.15 446 ARG B C 1
ATOM 7022 O O . ARG B 1 444 ? -8.269 -47.626 35.934 1.00 12.57 446 ARG B O 1
ATOM 7030 N N . SER B 1 445 ? -6.350 -46.594 35.435 1.00 18.99 447 SER B N 1
ATOM 7031 C CA . SER B 1 445 ? -6.099 -46.226 36.822 1.00 19.83 447 SER B CA 1
ATOM 7032 C C . SER B 1 445 ? -7.175 -45.300 37.361 1.00 20.42 447 SER B C 1
ATOM 7033 O O . SER B 1 445 ? -7.751 -45.552 38.415 1.00 21.11 447 SER B O 1
ATOM 7036 N N . LEU B 1 446 ? -7.441 -44.220 36.638 1.00 10.31 448 LEU B N 1
ATOM 7037 C CA . LEU B 1 446 ? -8.432 -43.245 37.063 1.00 11.44 448 LEU B CA 1
ATOM 7038 C C . LEU B 1 446 ? -9.834 -43.807 37.207 1.00 12.47 448 LEU B C 1
ATOM 7039 O O . LEU B 1 446 ? -10.587 -43.382 38.085 1.00 12.95 448 LEU B O 1
ATOM 7052 N N . GLU B 1 448 ? -10.503 -46.963 37.949 1.00 15.74 450 GLU B N 1
ATOM 7053 C CA . GLU B 1 448 ? -10.382 -47.814 39.124 1.00 15.91 450 GLU B CA 1
ATOM 7054 C C . GLU B 1 448 ? -10.117 -47.070 40.425 1.00 16.03 450 GLU B C 1
ATOM 7055 O O . GLU B 1 448 ? -10.364 -47.621 41.493 1.00 16.52 450 GLU B O 1
ATOM 7061 N N . LYS B 1 449 ? -9.622 -45.835 40.360 1.00 20.94 451 LYS B N 1
ATOM 7062 C CA . LYS B 1 449 ? -9.284 -45.123 41.594 1.00 21.37 451 LYS B CA 1
ATOM 7063 C C . LYS B 1 449 ? -9.875 -43.749 41.914 1.00 20.62 451 LYS B C 1
ATOM 7064 O O . LYS B 1 449 ? -9.715 -43.268 43.034 1.00 20.06 451 LYS B O 1
ATOM 7070 N N . LEU B 1 450 ? -10.544 -43.101 40.969 1.00 28.58 452 LEU B N 1
ATOM 7071 C CA . LEU B 1 450 ? -11.106 -41.795 41.291 1.00 28.92 452 LEU B CA 1
ATOM 7072 C C . LEU B 1 450 ? -12.263 -41.898 42.284 1.00 28.27 452 LEU B C 1
ATOM 7073 O O . LEU B 1 450 ? -12.866 -42.988 42.384 1.00 24.75 452 LEU B O 1
ATOM 7079 N N . LYS C 1 1 ? -32.849 -41.092 -15.037 1.00 63.58 3 LYS C N 1
ATOM 7080 C CA . LYS C 1 1 ? -32.631 -39.656 -15.392 1.00 64.66 3 LYS C CA 1
ATOM 7081 C C . LYS C 1 1 ? -33.329 -38.745 -14.382 1.00 64.16 3 LYS C C 1
ATOM 7082 O O . LYS C 1 1 ? -34.546 -38.569 -14.425 1.00 64.32 3 LYS C O 1
ATOM 7096 N N . GLU C 1 3 ? -34.419 -35.318 -12.768 1.00 47.66 5 GLU C N 1
ATOM 7097 C CA . GLU C 1 3 ? -34.694 -33.930 -13.116 1.00 47.13 5 GLU C CA 1
ATOM 7098 C C . GLU C 1 3 ? -35.762 -33.326 -12.206 1.00 45.06 5 GLU C C 1
ATOM 7099 O O . GLU C 1 3 ? -36.612 -34.037 -11.667 1.00 45.27 5 GLU C O 1
ATOM 7105 N N . ARG C 1 4 ? -35.708 -32.012 -12.024 1.00 27.00 6 ARG C N 1
ATOM 7106 C CA . ARG C 1 4 ? -36.677 -31.334 -11.178 1.00 24.42 6 ARG C CA 1
ATOM 7107 C C . ARG C 1 4 ? -37.982 -31.076 -11.922 1.00 22.71 6 ARG C C 1
ATOM 7108 O O . ARG C 1 4 ? -37.988 -30.858 -13.130 1.00 22.69 6 ARG C O 1
ATOM 7116 N N . LYS C 1 5 ? -39.089 -31.116 -11.193 1.00 27.16 7 LYS C N 1
ATOM 7117 C CA . LYS C 1 5 ? -40.405 -30.889 -11.778 1.00 24.71 7 LYS C CA 1
ATOM 7118 C C . LYS C 1 5 ? -40.882 -29.511 -11.330 1.00 22.87 7 LYS C C 1
ATOM 7119 O O . LYS C 1 5 ? -40.665 -29.115 -10.183 1.00 22.45 7 LYS C O 1
ATOM 7125 N N . ASN C 1 6 ? -41.530 -28.784 -12.234 1.00 12.09 8 ASN C N 1
ATOM 7126 C CA . ASN C 1 6 ? -42.027 -27.453 -11.922 1.00 10.03 8 ASN C CA 1
ATOM 7127 C C . ASN C 1 6 ? -43.452 -27.528 -11.384 1.00 8.14 8 ASN C C 1
ATOM 7128 O O . ASN C 1 6 ? -44.367 -27.941 -12.081 1.00 8.14 8 ASN C O 1
ATOM 7133 N N . VAL C 1 7 ? -43.627 -27.133 -10.132 1.00 14.15 9 VAL C N 1
ATOM 7134 C CA . VAL C 1 7 ? -44.935 -27.156 -9.490 1.00 12.56 9 VAL C CA 1
ATOM 7135 C C . VAL C 1 7 ? -46.073 -26.600 -10.353 1.00 12.15 9 VAL C C 1
ATOM 7136 O O . VAL C 1 7 ? -47.180 -27.133 -10.331 1.00 11.31 9 VAL C O 1
ATOM 7140 N N . TRP C 1 8 ? -45.811 -25.539 -11.113 1.00 13.67 10 TRP C N 1
ATOM 7141 C CA . TRP C 1 8 ? -46.857 -24.944 -11.946 1.00 14.33 10 TRP C CA 1
ATOM 7142 C C . TRP C 1 8 ? -47.405 -25.948 -12.953 1.00 15.61 10 TRP C C 1
ATOM 7143 O O . TRP C 1 8 ? -48.526 -25.797 -13.454 1.00 15.91 10 TRP C O 1
ATOM 7154 N N . HIS C 1 9 ? -46.611 -26.973 -13.241 1.00 11.21 11 HIS C N 1
ATOM 7155 C CA . HIS C 1 9 ? -47.005 -28.005 -14.190 1.00 12.14 11 HIS C CA 1
ATOM 7156 C C . HIS C 1 9 ? -47.594 -29.227 -13.500 1.00 11.94 11 HIS C C 1
ATOM 7157 O O . HIS C 1 9 ? -47.786 -30.254 -14.134 1.00 11.57 11 HIS C O 1
ATOM 7164 N N . HIS C 1 10 ? -47.885 -29.123 -12.209 1.00 16.88 12 HIS C N 1
ATOM 7165 C CA . HIS C 1 10 ? -48.427 -30.261 -11.482 1.00 17.92 12 HIS C CA 1
ATOM 7166 C C . HIS C 1 10 ? -49.390 -29.927 -10.341 1.00 18.71 12 HIS C C 1
ATOM 7167 O O . HIS C 1 10 ? -49.665 -30.803 -9.524 1.00 19.35 12 HIS C O 1
ATOM 7174 N N . ARG C 1 11 ? -49.929 -28.708 -10.261 1.00 34.65 13 ARG C N 1
ATOM 7175 C CA . ARG C 1 11 ? -50.801 -28.431 -9.126 1.00 35.27 13 ARG C CA 1
ATOM 7176 C C . ARG C 1 11 ? -52.107 -27.634 -9.225 1.00 37.00 13 ARG C C 1
ATOM 7177 O O . ARG C 1 11 ? -52.758 -27.436 -8.192 1.00 39.66 13 ARG C O 1
ATOM 7185 N N . LYS C 1 12 ? -52.513 -27.179 -10.410 1.00 14.25 14 LYS C N 1
ATOM 7186 C CA . LYS C 1 12 ? -53.796 -26.442 -10.541 1.00 14.25 14 LYS C CA 1
ATOM 7187 C C . LYS C 1 12 ? -53.751 -24.956 -10.196 1.00 14.25 14 LYS C C 1
ATOM 7188 O O . LYS C 1 12 ? -53.969 -24.569 -9.037 1.00 14.25 14 LYS C O 1
ATOM 7194 N N . LYS C 1 13 ? -53.519 -24.121 -11.208 1.00 17.96 15 LYS C N 1
ATOM 7195 C CA . LYS C 1 13 ? -53.425 -22.682 -11.001 1.00 19.23 15 LYS C CA 1
ATOM 7196 C C . LYS C 1 13 ? -54.460 -22.080 -10.044 1.00 18.28 15 LYS C C 1
ATOM 7197 O O . LYS C 1 13 ? -54.116 -21.210 -9.235 1.00 17.45 15 LYS C O 1
ATOM 7203 N N . GLU C 1 14 ? -55.708 -22.545 -10.092 1.00 19.76 16 GLU C N 1
ATOM 7204 C CA . GLU C 1 14 ? -56.724 -21.971 -9.209 1.00 20.24 16 GLU C CA 1
ATOM 7205 C C . GLU C 1 14 ? -56.518 -22.260 -7.718 1.00 19.34 16 GLU C C 1
ATOM 7206 O O . GLU C 1 14 ? -56.877 -21.436 -6.874 1.00 18.61 16 GLU C O 1
ATOM 7212 N N . GLU C 1 15 ? -55.939 -23.411 -7.382 1.00 23.78 17 GLU C N 1
ATOM 7213 C CA . GLU C 1 15 ? -55.705 -23.732 -5.976 1.00 23.19 17 GLU C CA 1
ATOM 7214 C C . GLU C 1 15 ? -54.513 -22.956 -5.431 1.00 22.03 17 GLU C C 1
ATOM 7215 O O . GLU C 1 15 ? -54.488 -22.580 -4.258 1.00 21.90 17 GLU C O 1
ATOM 7221 N N . ILE C 1 16 ? -53.516 -22.731 -6.280 1.00 18.45 18 ILE C N 1
ATOM 7222 C CA . ILE C 1 16 ? -52.340 -21.977 -5.875 1.00 16.54 18 ILE C CA 1
ATOM 7223 C C . ILE C 1 16 ? -52.798 -20.540 -5.592 1.00 16.73 18 ILE C C 1
ATOM 7224 O O . ILE C 1 16 ? -52.551 -19.997 -4.510 1.00 17.46 18 ILE C O 1
ATOM 7229 N N . GLU C 1 17 ? -53.497 -19.944 -6.555 1.00 16.91 19 GLU C N 1
ATOM 7230 C CA . GLU C 1 17 ? -54.001 -18.581 -6.410 1.00 16.72 19 GLU C CA 1
ATOM 7231 C C . GLU C 1 17 ? -54.820 -18.368 -5.139 1.00 15.65 19 GLU C C 1
ATOM 7232 O O . GLU C 1 17 ? -54.607 -17.401 -4.412 1.00 15.64 19 GLU C O 1
ATOM 7238 N N . ALA C 1 18 ? -55.763 -19.265 -4.876 1.00 15.35 20 ALA C N 1
ATOM 7239 C CA . ALA C 1 18 ? -56.592 -19.152 -3.684 1.00 15.16 20 ALA C CA 1
ATOM 7240 C C . ALA C 1 18 ? -55.693 -19.110 -2.455 1.00 15.16 20 ALA C C 1
ATOM 7241 O O . ALA C 1 18 ? -55.862 -18.264 -1.567 1.00 15.71 20 ALA C O 1
ATOM 7243 N N . PHE C 1 19 ? -54.729 -20.026 -2.417 1.00 7.43 21 PHE C N 1
ATOM 7244 C CA . PHE C 1 19 ? -53.810 -20.106 -1.299 1.00 6.79 21 PHE C CA 1
ATOM 7245 C C . PHE C 1 19 ? -52.966 -18.838 -1.207 1.00 6.79 21 PHE C C 1
ATOM 7246 O O . PHE C 1 19 ? -52.648 -18.379 -0.117 1.00 6.79 21 PHE C O 1
ATOM 7254 N N . SER C 1 20 ? -52.614 -18.265 -2.351 1.00 21.67 22 SER C N 1
ATOM 7255 C CA . SER C 1 20 ? -51.806 -17.048 -2.367 1.00 22.32 22 SER C CA 1
ATOM 7256 C C . SER C 1 20 ? -52.506 -15.856 -1.730 1.00 22.45 22 SER C C 1
ATOM 7257 O O . SER C 1 20 ? -51.924 -15.144 -0.910 1.00 22.54 22 SER C O 1
ATOM 7260 N N . LYS C 1 21 ? -53.755 -15.636 -2.114 1.00 18.97 23 LYS C N 1
ATOM 7261 C CA . LYS C 1 21 ? -54.510 -14.526 -1.571 1.00 19.58 23 LYS C CA 1
ATOM 7262 C C . LYS C 1 21 ? -54.678 -14.680 -0.063 1.00 19.74 23 LYS C C 1
ATOM 7263 O O . LYS C 1 21 ? -54.599 -13.707 0.678 1.00 20.05 23 LYS C O 1
ATOM 7269 N N . GLU C 1 22 ? -54.895 -15.906 0.393 1.00 17.21 24 GLU C N 1
ATOM 7270 C CA . GLU C 1 22 ? -55.063 -16.162 1.815 1.00 17.40 24 GLU C CA 1
ATOM 7271 C C . GLU C 1 22 ? -53.762 -15.877 2.540 1.00 17.26 24 GLU C C 1
ATOM 7272 O O . GLU C 1 22 ? -53.764 -15.329 3.637 1.00 17.88 24 GLU C O 1
ATOM 7278 N N . TYR C 1 23 ? -52.648 -16.247 1.919 1.00 4.75 25 TYR C N 1
ATOM 7279 C CA . TYR C 1 23 ? -51.338 -16.021 2.511 1.00 4.75 25 TYR C CA 1
ATOM 7280 C C . TYR C 1 23 ? -51.059 -14.522 2.593 1.00 5.37 25 TYR C C 1
ATOM 7281 O O . TYR C 1 23 ? -50.715 -13.997 3.654 1.00 4.75 25 TYR C O 1
ATOM 7298 N N . GLU C 1 25 ? -53.093 -12.102 2.588 1.00 15.93 27 GLU C N 1
ATOM 7299 C CA . GLU C 1 25 ? -54.015 -11.444 3.505 1.00 17.44 27 GLU C CA 1
ATOM 7300 C C . GLU C 1 25 ? -53.412 -11.602 4.900 1.00 17.52 27 GLU C C 1
ATOM 7301 O O . GLU C 1 25 ? -53.376 -10.658 5.691 1.00 17.90 27 GLU C O 1
ATOM 7307 N N . PHE C 1 26 ? -52.925 -12.804 5.194 1.00 17.40 28 PHE C N 1
ATOM 7308 C CA . PHE C 1 26 ? -52.309 -13.077 6.485 1.00 17.46 28 PHE C CA 1
ATOM 7309 C C . PHE C 1 26 ? -51.129 -12.128 6.694 1.00 18.16 28 PHE C C 1
ATOM 7310 O O . PHE C 1 26 ? -51.015 -11.473 7.734 1.00 18.34 28 PHE C O 1
ATOM 7326 N N . SER C 1 28 ? -50.557 -9.285 5.583 1.00 32.63 30 SER C N 1
ATOM 7327 C CA . SER C 1 28 ? -50.892 -7.876 5.733 1.00 32.90 30 SER C CA 1
ATOM 7328 C C . SER C 1 28 ? -51.149 -7.578 7.203 1.00 32.59 30 SER C C 1
ATOM 7329 O O . SER C 1 28 ? -51.172 -6.422 7.619 1.00 33.11 30 SER C O 1
ATOM 7332 N N . LYS C 1 29 ? -51.336 -8.639 7.982 1.00 23.74 31 LYS C N 1
ATOM 7333 C CA . LYS C 1 29 ? -51.609 -8.532 9.409 1.00 24.17 31 LYS C CA 1
ATOM 7334 C C . LYS C 1 29 ? -50.364 -8.836 10.240 1.00 24.26 31 LYS C C 1
ATOM 7335 O O . LYS C 1 29 ? -50.048 -8.124 11.192 1.00 25.09 31 LYS C O 1
ATOM 7341 N N . ALA C 1 30 ? -49.659 -9.899 9.870 1.00 26.10 32 ALA C N 1
ATOM 7342 C CA . ALA C 1 30 ? -48.468 -10.326 10.593 1.00 25.73 32 ALA C CA 1
ATOM 7343 C C . ALA C 1 30 ? -47.199 -9.582 10.194 1.00 25.28 32 ALA C C 1
ATOM 7344 O O . ALA C 1 30 ? -46.407 -10.088 9.400 1.00 26.26 32 ALA C O 1
ATOM 7346 N N . LYS C 1 31 ? -46.990 -8.397 10.765 1.00 20.20 33 LYS C N 1
ATOM 7347 C CA . LYS C 1 31 ? -45.809 -7.591 10.448 1.00 19.33 33 LYS C CA 1
ATOM 7348 C C . LYS C 1 31 ? -44.729 -7.628 11.542 1.00 18.31 33 LYS C C 1
ATOM 7349 O O . LYS C 1 31 ? -43.624 -7.120 11.353 1.00 17.69 33 LYS C O 1
ATOM 7355 N N . THR C 1 32 ? -45.062 -8.226 12.684 1.00 10.90 34 THR C N 1
ATOM 7356 C CA . THR C 1 32 ? -44.144 -8.354 13.812 1.00 9.41 34 THR C CA 1
ATOM 7357 C C . THR C 1 32 ? -44.556 -9.595 14.574 1.00 9.41 34 THR C C 1
ATOM 7358 O O . THR C 1 32 ? -45.690 -10.049 14.443 1.00 9.92 34 THR C O 1
ATOM 7362 N N . GLU C 1 33 ? -43.653 -10.145 15.377 1.00 10.37 35 GLU C N 1
ATOM 7363 C CA . GLU C 1 33 ? -43.974 -11.356 16.116 1.00 10.37 35 GLU C CA 1
ATOM 7364 C C . GLU C 1 33 ? -45.183 -11.203 17.040 1.00 10.63 35 GLU C C 1
ATOM 7365 O O . GLU C 1 33 ? -45.932 -12.160 17.242 1.00 10.70 35 GLU C O 1
ATOM 7371 N N . ARG C 1 34 ? -45.395 -10.011 17.591 1.00 12.03 36 ARG C N 1
ATOM 7372 C CA . ARG C 1 34 ? -46.535 -9.815 18.483 1.00 12.24 36 ARG C CA 1
ATOM 7373 C C . ARG C 1 34 ? -47.836 -9.844 17.683 1.00 12.66 36 ARG C C 1
ATOM 7374 O O . ARG C 1 34 ? -48.822 -10.458 18.103 1.00 12.16 36 ARG C O 1
ATOM 7390 N N . THR C 1 36 ? -48.176 -11.245 14.699 1.00 15.62 38 THR C N 1
ATOM 7391 C CA . THR C 1 36 ? -48.269 -12.584 14.122 1.00 13.87 38 THR C CA 1
ATOM 7392 C C . THR C 1 36 ? -48.938 -13.564 15.089 1.00 14.03 38 THR C C 1
ATOM 7393 O O . THR C 1 36 ? -49.842 -14.300 14.696 1.00 14.57 38 THR C O 1
ATOM 7397 N N . VAL C 1 37 ? -48.488 -13.571 16.346 1.00 10.80 39 VAL C N 1
ATOM 7398 C CA . VAL C 1 37 ? -49.055 -14.445 17.377 1.00 9.87 39 VAL C CA 1
ATOM 7399 C C . VAL C 1 37 ? -50.554 -14.213 17.513 1.00 10.17 39 VAL C C 1
ATOM 7400 O O . VAL C 1 37 ? -51.347 -15.149 17.456 1.00 9.22 39 VAL C O 1
ATOM 7404 N N . LYS C 1 38 ? -50.920 -12.951 17.709 1.00 16.18 40 LYS C N 1
ATOM 7405 C CA . LYS C 1 38 ? -52.310 -12.532 17.837 1.00 17.85 40 LYS C CA 1
ATOM 7406 C C . LYS C 1 38 ? -53.132 -13.009 16.631 1.00 18.27 40 LYS C C 1
ATOM 7407 O O . LYS C 1 38 ? -54.277 -13.448 16.778 1.00 20.28 40 LYS C O 1
ATOM 7413 N N . GLU C 1 39 ? -52.540 -12.923 15.441 1.00 16.42 41 GLU C N 1
ATOM 7414 C CA . GLU C 1 39 ? -53.201 -13.347 14.214 1.00 15.78 41 GLU C CA 1
ATOM 7415 C C . GLU C 1 39 ? -53.292 -14.869 14.130 1.00 14.97 41 GLU C C 1
ATOM 7416 O O . GLU C 1 39 ? -54.294 -15.413 13.664 1.00 14.68 41 GLU C O 1
ATOM 7422 N N . ILE C 1 40 ? -52.245 -15.554 14.582 1.00 22.85 42 ILE C N 1
ATOM 7423 C CA . ILE C 1 40 ? -52.226 -17.014 14.566 1.00 22.25 42 ILE C CA 1
ATOM 7424 C C . ILE C 1 40 ? -53.206 -17.550 15.606 1.00 23.15 42 ILE C C 1
ATOM 7425 O O . ILE C 1 40 ? -53.764 -18.642 15.455 1.00 23.53 42 ILE C O 1
ATOM 7430 N N . LYS C 1 41 ? -53.421 -16.769 16.659 1.00 18.79 43 LYS C N 1
ATOM 7431 C CA . LYS C 1 41 ? -54.331 -17.176 17.715 1.00 19.27 43 LYS C CA 1
ATOM 7432 C C . LYS C 1 41 ? -55.794 -17.116 17.288 1.00 20.06 43 LYS C C 1
ATOM 7433 O O . LYS C 1 41 ? -56.510 -18.101 17.438 1.00 19.58 43 LYS C O 1
ATOM 7439 N N . ARG C 1 42 ? -56.251 -15.985 16.753 1.00 27.55 44 ARG C N 1
ATOM 7440 C CA . ARG C 1 42 ? -57.650 -15.915 16.339 1.00 28.81 44 ARG C CA 1
ATOM 7441 C C . ARG C 1 42 ? -57.970 -16.985 15.295 1.00 28.53 44 ARG C C 1
ATOM 7442 O O . ARG C 1 42 ? -59.093 -17.482 15.232 1.00 30.24 44 ARG C O 1
ATOM 7450 N N . ILE C 1 43 ? -56.990 -17.350 14.478 1.00 13.05 45 ILE C N 1
ATOM 7451 C CA . ILE C 1 43 ? -57.228 -18.388 13.488 1.00 13.05 45 ILE C CA 1
ATOM 7452 C C . ILE C 1 43 ? -57.317 -19.724 14.222 1.00 13.05 45 ILE C C 1
ATOM 7453 O O . ILE C 1 43 ? -58.049 -20.620 13.810 1.00 13.05 45 ILE C O 1
ATOM 7458 N N . LEU C 1 44 ? -56.564 -19.849 15.312 1.00 13.71 46 LEU C N 1
ATOM 7459 C CA . LEU C 1 44 ? -56.569 -21.069 16.113 1.00 13.71 46 LEU C CA 1
ATOM 7460 C C . LEU C 1 44 ? -57.815 -21.143 16.979 1.00 13.71 46 LEU C C 1
ATOM 7461 O O . LEU C 1 44 ? -58.337 -22.231 17.225 1.00 13.71 46 LEU C O 1
ATOM 7466 N N . ASP C 1 45 ? -58.275 -19.988 17.459 1.00 24.55 47 ASP C N 1
ATOM 7467 C CA . ASP C 1 45 ? -59.470 -19.945 18.286 1.00 25.98 47 ASP C CA 1
ATOM 7468 C C . ASP C 1 45 ? -60.611 -20.424 17.418 1.00 27.72 47 ASP C C 1
ATOM 7469 O O . ASP C 1 45 ? -61.419 -21.247 17.852 1.00 29.41 47 ASP C O 1
ATOM 7474 N N . GLU C 1 46 ? -60.677 -19.920 16.187 1.00 41.20 48 GLU C N 1
ATOM 7475 C CA . GLU C 1 46 ? -61.671 -20.415 15.242 1.00 43.35 48 GLU C CA 1
ATOM 7476 C C . GLU C 1 46 ? -61.068 -21.802 15.046 1.00 43.52 48 GLU C C 1
ATOM 7477 O O . GLU C 1 46 ? -60.087 -22.131 15.706 1.00 45.64 48 GLU C O 1
ATOM 7483 N N . SER C 1 47 ? -61.603 -22.632 14.170 1.00 35.43 49 SER C N 1
ATOM 7484 C CA . SER C 1 47 ? -60.990 -23.947 14.011 1.00 34.08 49 SER C CA 1
ATOM 7485 C C . SER C 1 47 ? -61.098 -24.764 15.307 1.00 33.17 49 SER C C 1
ATOM 7486 O O . SER C 1 47 ? -60.749 -25.946 15.329 1.00 34.01 49 SER C O 1
ATOM 7489 N N . GLY C 1 48 ? -61.547 -24.120 16.385 1.00 16.41 50 GLY C N 1
ATOM 7490 C CA . GLY C 1 48 ? -61.754 -24.806 17.655 1.00 16.02 50 GLY C CA 1
ATOM 7491 C C . GLY C 1 48 ? -60.655 -25.111 18.665 1.00 16.04 50 GLY C C 1
ATOM 7492 O O . GLY C 1 48 ? -60.822 -26.020 19.473 1.00 15.53 50 GLY C O 1
ATOM 7493 N N . PHE C 1 49 ? -59.545 -24.381 18.651 1.00 13.90 51 PHE C N 1
ATOM 7494 C CA . PHE C 1 49 ? -58.485 -24.641 19.623 1.00 14.24 51 PHE C CA 1
ATOM 7495 C C . PHE C 1 49 ? -58.778 -23.913 20.936 1.00 14.54 51 PHE C C 1
ATOM 7496 O O . PHE C 1 49 ? -59.501 -22.916 20.949 1.00 14.67 51 PHE C O 1
ATOM 7504 N N . VAL C 1 50 ? -58.223 -24.422 22.034 1.00 18.67 52 VAL C N 1
ATOM 7505 C CA . VAL C 1 50 ? -58.374 -23.804 23.352 1.00 18.91 52 VAL C CA 1
ATOM 7506 C C . VAL C 1 50 ? -57.016 -23.772 24.039 1.00 19.68 52 VAL C C 1
ATOM 7507 O O . VAL C 1 50 ? -56.138 -24.583 23.739 1.00 20.09 52 VAL C O 1
ATOM 7511 N N . PRO C 1 51 ? -56.814 -22.816 24.957 1.00 25.91 53 PRO C N 1
ATOM 7512 C CA . PRO C 1 51 ? -55.530 -22.747 25.649 1.00 26.42 53 PRO C CA 1
ATOM 7513 C C . PRO C 1 51 ? -55.246 -24.044 26.397 1.00 27.08 53 PRO C C 1
ATOM 7514 O O . PRO C 1 51 ? -56.163 -24.724 26.859 1.00 27.56 53 PRO C O 1
ATOM 7518 N N . LEU C 1 52 ? -53.966 -24.381 26.497 1.00 28.09 54 LEU C N 1
ATOM 7519 C CA . LEU C 1 52 ? -53.546 -25.587 27.181 1.00 28.35 54 LEU C CA 1
ATOM 7520 C C . LEU C 1 52 ? -53.816 -25.448 28.671 1.00 29.04 54 LEU C C 1
ATOM 7521 O O . LEU C 1 52 ? -54.092 -26.433 29.356 1.00 29.11 54 LEU C O 1
ATOM 7526 N N . GLU C 1 53 ? -53.751 -24.217 29.162 1.00 18.31 55 GLU C N 1
ATOM 7527 C CA . GLU C 1 53 ? -53.987 -23.930 30.573 1.00 19.89 55 GLU C CA 1
ATOM 7528 C C . GLU C 1 53 ? -55.467 -24.069 30.960 1.00 19.19 55 GLU C C 1
ATOM 7529 O O . GLU C 1 53 ? -55.801 -24.220 32.143 1.00 19.18 55 GLU C O 1
ATOM 7535 N N . ASP C 1 54 ? -56.349 -24.027 29.963 1.00 28.13 56 ASP C N 1
ATOM 7536 C CA . ASP C 1 54 ? -57.782 -24.145 30.215 1.00 27.44 56 ASP C CA 1
ATOM 7537 C C . ASP C 1 54 ? -58.404 -25.341 29.495 1.00 27.13 56 ASP C C 1
ATOM 7538 O O . ASP C 1 54 ? -59.572 -25.277 29.122 1.00 27.50 56 ASP C O 1
ATOM 7543 N N . PHE C 1 55 ? -57.660 -26.430 29.316 1.00 29.85 57 PHE C N 1
ATOM 7544 C CA . PHE C 1 55 ? -58.192 -27.572 28.573 1.00 29.34 57 PHE C CA 1
ATOM 7545 C C . PHE C 1 55 ? -59.353 -28.381 29.168 1.00 29.57 57 PHE C C 1
ATOM 7546 O O . PHE C 1 55 ? -60.467 -28.360 28.627 1.00 30.30 57 PHE C O 1
ATOM 7554 N N . ALA C 1 56 ? -59.092 -29.130 30.236 1.00 13.75 58 ALA C N 1
ATOM 7555 C CA . ALA C 1 56 ? -60.135 -29.924 30.902 1.00 13.73 58 ALA C CA 1
ATOM 7556 C C . ALA C 1 56 ? -60.947 -30.941 30.071 1.00 13.30 58 ALA C C 1
ATOM 7557 O O . ALA C 1 56 ? -62.032 -31.353 30.493 1.00 12.79 58 ALA C O 1
ATOM 7559 N N . GLY C 1 57 ? -60.438 -31.352 28.912 1.00 17.77 59 GLY C N 1
ATOM 7560 C CA . GLY C 1 57 ? -61.160 -32.322 28.097 1.00 17.94 59 GLY C CA 1
ATOM 7561 C C . GLY C 1 57 ? -60.526 -33.709 28.137 1.00 18.27 59 GLY C C 1
ATOM 7562 O O . GLY C 1 57 ? -59.991 -34.116 29.173 1.00 18.61 59 GLY C O 1
ATOM 7563 N N . ASP C 1 58 ? -60.594 -34.442 27.027 1.00 18.62 60 ASP C N 1
ATOM 7564 C CA . ASP C 1 58 ? -59.992 -35.775 26.956 1.00 19.52 60 ASP C CA 1
ATOM 7565 C C . ASP C 1 58 ? -58.496 -35.614 26.656 1.00 20.37 60 ASP C C 1
ATOM 7566 O O . ASP C 1 58 ? -58.110 -35.173 25.571 1.00 19.81 60 ASP C O 1
ATOM 7571 N N . PRO C 1 59 ? -57.632 -35.978 27.615 1.00 17.37 61 PRO C N 1
ATOM 7572 C CA . PRO C 1 59 ? -56.185 -35.855 27.422 1.00 18.12 61 PRO C CA 1
ATOM 7573 C C . PRO C 1 59 ? -55.643 -36.632 26.235 1.00 18.75 61 PRO C C 1
ATOM 7574 O O . PRO C 1 59 ? -54.515 -36.405 25.800 1.00 19.39 61 PRO C O 1
ATOM 7586 N N . ASN C 1 61 ? -57.186 -36.687 23.294 1.00 18.77 63 ASN C N 1
ATOM 7587 C CA . ASN C 1 61 ? -57.671 -36.045 22.084 1.00 18.63 63 ASN C CA 1
ATOM 7588 C C . ASN C 1 61 ? -57.865 -34.563 22.367 1.00 17.96 63 ASN C C 1
ATOM 7589 O O . ASN C 1 61 ? -58.977 -34.105 22.638 1.00 17.59 63 ASN C O 1
ATOM 7602 N N . THR C 1 63 ? -56.838 -30.477 21.120 1.00 19.18 65 THR C N 1
ATOM 7603 C CA . THR C 1 63 ? -56.302 -29.569 20.119 1.00 17.50 65 THR C CA 1
ATOM 7604 C C . THR C 1 63 ? -56.121 -28.244 20.864 1.00 17.24 65 THR C C 1
ATOM 7605 O O . THR C 1 63 ? -57.026 -27.414 20.946 1.00 17.14 65 THR C O 1
ATOM 7609 N N . VAL C 1 64 ? -54.927 -28.067 21.421 1.00 17.18 66 VAL C N 1
ATOM 7610 C CA . VAL C 1 64 ? -54.624 -26.898 22.223 1.00 16.07 66 VAL C CA 1
ATOM 7611 C C . VAL C 1 64 ? -53.458 -26.046 21.746 1.00 16.24 66 VAL C C 1
ATOM 7612 O O . VAL C 1 64 ? -52.791 -26.362 20.769 1.00 16.89 66 VAL C O 1
ATOM 7616 N N . TYR C 1 65 ? -53.223 -24.954 22.462 1.00 23.10 67 TYR C N 1
ATOM 7617 C CA . TYR C 1 65 ? -52.119 -24.070 22.156 1.00 22.66 67 TYR C CA 1
ATOM 7618 C C . TYR C 1 65 ? -51.596 -23.367 23.409 1.00 22.56 67 TYR C C 1
ATOM 7619 O O . TYR C 1 65 ? -52.321 -23.167 24.377 1.00 23.20 67 TYR C O 1
ATOM 7628 N N . ALA C 1 66 ? -50.319 -23.014 23.384 1.00 14.72 68 ALA C N 1
ATOM 7629 C CA . ALA C 1 66 ? -49.684 -22.335 24.494 1.00 14.23 68 ALA C CA 1
ATOM 7630 C C . ALA C 1 66 ? -49.045 -21.052 23.969 1.00 15.28 68 ALA C C 1
ATOM 7631 O O . ALA C 1 66 ? -48.272 -21.082 23.009 1.00 15.49 68 ALA C O 1
ATOM 7633 N N . VAL C 1 67 ? -49.381 -19.922 24.582 1.00 17.42 69 VAL C N 1
ATOM 7634 C CA . VAL C 1 67 ? -48.811 -18.643 24.176 1.00 16.70 69 VAL C CA 1
ATOM 7635 C C . VAL C 1 67 ? -47.737 -18.281 25.184 1.00 17.29 69 VAL C C 1
ATOM 7636 O O . VAL C 1 67 ? -48.021 -18.134 26.364 1.00 17.40 69 VAL C O 1
ATOM 7640 N N . ASN C 1 68 ? -46.503 -18.134 24.722 1.00 36.03 70 ASN C N 1
ATOM 7641 C CA . ASN C 1 68 ? -45.414 -17.804 25.622 1.00 36.65 70 ASN C CA 1
ATOM 7642 C C . ASN C 1 68 ? -45.617 -16.445 26.262 1.00 37.16 70 ASN C C 1
ATOM 7643 O O . ASN C 1 68 ? -46.136 -16.347 27.376 1.00 39.29 70 ASN C O 1
ATOM 7648 N N . ARG C 1 69 ? -45.211 -15.390 25.573 1.00 11.74 71 ARG C N 1
ATOM 7649 C CA . ARG C 1 69 ? -45.383 -14.058 26.141 1.00 11.61 71 ARG C CA 1
ATOM 7650 C C . ARG C 1 69 ? -45.855 -13.094 25.068 1.00 11.61 71 ARG C C 1
ATOM 7651 O O . ARG C 1 69 ? -45.423 -11.945 25.005 1.00 11.61 71 ARG C O 1
ATOM 7659 N N . GLY C 1 70 ? -46.764 -13.583 24.228 1.00 27.30 72 GLY C N 1
ATOM 7660 C CA . GLY C 1 70 ? -47.297 -12.776 23.148 1.00 26.19 72 GLY C CA 1
ATOM 7661 C C . GLY C 1 70 ? -46.288 -12.687 22.027 1.00 25.97 72 GLY C C 1
ATOM 7662 O O . GLY C 1 70 ? -46.491 -11.987 21.041 1.00 27.18 72 GLY C O 1
ATOM 7663 N N . LYS C 1 71 ? -45.191 -13.413 22.169 1.00 11.75 73 LYS C N 1
ATOM 7664 C CA . LYS C 1 71 ? -44.158 -13.381 21.154 1.00 11.55 73 LYS C CA 1
ATOM 7665 C C . LYS C 1 71 ? -43.875 -14.760 20.572 1.00 11.55 73 LYS C C 1
ATOM 7666 O O . LYS C 1 71 ? -43.181 -14.892 19.573 1.00 11.55 73 LYS C O 1
ATOM 7672 N N . ALA C 1 72 ? -44.428 -15.787 21.200 1.00 21.99 74 ALA C N 1
ATOM 7673 C CA . ALA C 1 72 ? -44.232 -17.153 20.744 1.00 22.02 74 ALA C CA 1
ATOM 7674 C C . ALA C 1 72 ? -45.525 -17.917 20.975 1.00 22.72 74 ALA C C 1
ATOM 7675 O O . ALA C 1 72 ? -46.346 -17.519 21.796 1.00 22.74 74 ALA C O 1
ATOM 7677 N N . ILE C 1 73 ? -45.710 -19.012 20.253 1.00 21.71 75 ILE C N 1
ATOM 7678 C CA . ILE C 1 73 ? -46.921 -19.794 20.408 1.00 20.80 75 ILE C CA 1
ATOM 7679 C C . ILE C 1 73 ? -46.728 -21.234 19.941 1.00 21.30 75 ILE C C 1
ATOM 7680 O O . ILE C 1 73 ? -46.011 -21.509 18.979 1.00 21.76 75 ILE C O 1
ATOM 7685 N N . ALA C 1 74 ? -47.356 -22.153 20.657 1.00 13.97 76 ALA C N 1
ATOM 7686 C CA . ALA C 1 74 ? -47.288 -23.565 20.331 1.00 14.39 76 ALA C CA 1
ATOM 7687 C C . ALA C 1 74 ? -48.725 -24.034 20.160 1.00 14.81 76 ALA C C 1
ATOM 7688 O O . ALA C 1 74 ? -49.601 -23.613 20.904 1.00 15.94 76 ALA C O 1
ATOM 7690 N N . ALA C 1 75 ? -48.969 -24.879 19.165 1.00 16.32 77 ALA C N 1
ATOM 7691 C CA . ALA C 1 75 ? -50.307 -25.411 18.919 1.00 15.36 77 ALA C CA 1
ATOM 7692 C C . ALA C 1 75 ? -50.175 -26.880 18.588 1.00 15.03 77 ALA C C 1
ATOM 7693 O O . ALA C 1 75 ? -49.466 -27.261 17.660 1.00 15.39 77 ALA C O 1
ATOM 7695 N N . PHE C 1 76 ? -50.863 -27.709 19.355 1.00 13.81 78 PHE C N 1
ATOM 7696 C CA . PHE C 1 76 ? -50.803 -29.135 19.136 1.00 13.93 78 PHE C CA 1
ATOM 7697 C C . PHE C 1 76 ? -52.184 -29.702 18.887 1.00 13.98 78 PHE C C 1
ATOM 7698 O O . PHE C 1 76 ? -53.198 -29.086 19.212 1.00 14.43 78 PHE C O 1
ATOM 7706 N N . ARG C 1 77 ? -52.199 -30.878 18.277 1.00 15.47 79 ARG C N 1
ATOM 7707 C CA . ARG C 1 77 ? -53.413 -31.626 18.019 1.00 15.61 79 ARG C CA 1
ATOM 7708 C C . ARG C 1 77 ? -52.982 -32.988 18.527 1.00 15.48 79 ARG C C 1
ATOM 7709 O O . ARG C 1 77 ? -52.516 -33.840 17.768 1.00 15.75 79 ARG C O 1
ATOM 7717 N N . VAL C 1 78 ? -53.077 -33.143 19.843 1.00 21.89 80 VAL C N 1
ATOM 7718 C CA . VAL C 1 78 ? -52.700 -34.369 20.524 1.00 22.22 80 VAL C CA 1
ATOM 7719 C C . VAL C 1 78 ? -53.817 -35.377 20.328 1.00 23.09 80 VAL C C 1
ATOM 7720 O O . VAL C 1 78 ? -54.960 -35.137 20.722 1.00 23.42 80 VAL C O 1
ATOM 7724 N N . VAL C 1 79 ? -53.488 -36.506 19.711 1.00 15.01 81 VAL C N 1
ATOM 7725 C CA . VAL C 1 79 ? -54.489 -37.527 19.445 1.00 15.15 81 VAL C CA 1
ATOM 7726 C C . VAL C 1 79 ? -53.989 -38.917 19.803 1.00 16.21 81 VAL C C 1
ATOM 7727 O O . VAL C 1 79 ? -54.412 -39.908 19.205 1.00 16.19 81 VAL C O 1
ATOM 7731 N N . ASP C 1 80 ? -53.090 -38.985 20.780 1.00 17.23 82 ASP C N 1
ATOM 7732 C CA . ASP C 1 80 ? -52.531 -40.260 21.208 1.00 17.23 82 ASP C CA 1
ATOM 7733 C C . ASP C 1 80 ? -51.641 -40.050 22.432 1.00 17.84 82 ASP C C 1
ATOM 7734 O O . ASP C 1 80 ? -51.527 -38.931 22.941 1.00 17.69 82 ASP C O 1
ATOM 7739 N N . ASP C 1 81 ? -51.026 -41.128 22.913 1.00 27.33 83 ASP C N 1
ATOM 7740 C CA . ASP C 1 81 ? -50.133 -41.039 24.059 1.00 28.59 83 ASP C CA 1
ATOM 7741 C C . ASP C 1 81 ? -48.889 -40.346 23.506 1.00 28.58 83 ASP C C 1
ATOM 7742 O O . ASP C 1 81 ? -48.268 -40.849 22.572 1.00 29.66 83 ASP C O 1
ATOM 7747 N N . LEU C 1 82 ? -48.528 -39.189 24.052 1.00 20.88 84 LEU C N 1
ATOM 7748 C CA . LEU C 1 82 ? -47.356 -38.485 23.541 1.00 20.49 84 LEU C CA 1
ATOM 7749 C C . LEU C 1 82 ? -46.111 -39.355 23.565 1.00 20.44 84 LEU C C 1
ATOM 7750 O O . LEU C 1 82 ? -45.122 -39.042 22.902 1.00 20.92 84 LEU C O 1
ATOM 7755 N N . LYS C 1 83 ? -46.150 -40.444 24.326 1.00 10.30 85 LYS C N 1
ATOM 7756 C CA . LYS C 1 83 ? -45.002 -41.330 24.398 1.00 10.30 85 LYS C CA 1
ATOM 7757 C C . LYS C 1 83 ? -44.705 -41.835 23.000 1.00 10.30 85 LYS C C 1
ATOM 7758 O O . LYS C 1 83 ? -43.587 -42.238 22.703 1.00 10.30 85 LYS C O 1
ATOM 7764 N N . ARG C 1 84 ? -45.708 -41.800 22.133 1.00 15.58 86 ARG C N 1
ATOM 7765 C CA . ARG C 1 84 ? -45.515 -42.249 20.763 1.00 15.27 86 ARG C CA 1
ATOM 7766 C C . ARG C 1 84 ? -44.871 -41.168 19.904 1.00 13.98 86 ARG C C 1
ATOM 7767 O O . ARG C 1 84 ? -44.549 -41.406 18.740 1.00 13.98 86 ARG C O 1
ATOM 7775 N N . GLY C 1 85 ? -44.696 -39.983 20.486 1.00 12.12 87 GLY C N 1
ATOM 7776 C CA . GLY C 1 85 ? -44.063 -38.880 19.784 1.00 12.12 87 GLY C CA 1
ATOM 7777 C C . GLY C 1 85 ? -44.947 -37.963 18.959 1.00 12.12 87 GLY C C 1
ATOM 7778 O O . GLY C 1 85 ? -46.108 -38.263 18.664 1.00 12.12 87 GLY C O 1
ATOM 7779 N N . LEU C 1 86 ? -44.378 -36.826 18.581 1.00 9.27 88 LEU C N 1
ATOM 7780 C CA . LEU C 1 86 ? -45.086 -35.840 17.778 1.00 9.27 88 LEU C CA 1
ATOM 7781 C C . LEU C 1 86 ? -44.445 -35.743 16.397 1.00 9.27 88 LEU C C 1
ATOM 7782 O O . LEU C 1 86 ? -43.368 -36.287 16.142 1.00 9.27 88 LEU C O 1
ATOM 7787 N N . ASN C 1 87 ? -45.134 -35.042 15.509 1.00 11.94 89 ASN C N 1
ATOM 7788 C CA . ASN C 1 87 ? -44.645 -34.751 14.173 1.00 11.31 89 ASN C CA 1
ATOM 7789 C C . ASN C 1 87 ? -44.779 -33.233 14.210 1.00 11.26 89 ASN C C 1
ATOM 7790 O O . ASN C 1 87 ? -45.864 -32.682 14.022 1.00 11.75 89 ASN C O 1
ATOM 7795 N N . LEU C 1 88 ? -43.670 -32.565 14.502 1.00 17.51 90 LEU C N 1
ATOM 7796 C CA . LEU C 1 88 ? -43.654 -31.115 14.623 1.00 17.92 90 LEU C CA 1
ATOM 7797 C C . LEU C 1 88 ? -42.936 -30.363 13.517 1.00 17.63 90 LEU C C 1
ATOM 7798 O O . LEU C 1 88 ? -41.884 -30.784 13.028 1.00 18.12 90 LEU C O 1
ATOM 7803 N N . VAL C 1 89 ? -43.511 -29.238 13.125 1.00 10.09 91 VAL C N 1
ATOM 7804 C CA . VAL C 1 89 ? -42.862 -28.383 12.154 1.00 10.09 91 VAL C CA 1
ATOM 7805 C C . VAL C 1 89 ? -42.619 -27.113 12.975 1.00 10.09 91 VAL C C 1
ATOM 7806 O O . VAL C 1 89 ? -43.534 -26.618 13.641 1.00 10.09 91 VAL C O 1
ATOM 7810 N N . VAL C 1 90 ? -41.381 -26.622 12.974 1.00 18.69 92 VAL C N 1
ATOM 7811 C CA . VAL C 1 90 ? -41.033 -25.424 13.739 1.00 18.30 92 VAL C CA 1
ATOM 7812 C C . VAL C 1 90 ? -40.564 -24.273 12.855 1.00 17.78 92 VAL C C 1
ATOM 7813 O O . VAL C 1 90 ? -39.958 -24.484 11.808 1.00 20.25 92 VAL C O 1
ATOM 7817 N N . ALA C 1 91 ? -40.844 -23.054 13.288 1.00 4.96 93 ALA C N 1
ATOM 7818 C CA . ALA C 1 91 ? -40.451 -21.881 12.534 1.00 4.96 93 ALA C CA 1
ATOM 7819 C C . ALA C 1 91 ? -40.328 -20.722 13.486 1.00 5.05 93 ALA C C 1
ATOM 7820 O O . ALA C 1 91 ? -40.619 -20.850 14.676 1.00 6.06 93 ALA C O 1
ATOM 7822 N N . HIS C 1 92 ? -39.892 -19.583 12.965 1.00 3.04 94 HIS C N 1
ATOM 7823 C CA . HIS C 1 92 ? -39.764 -18.390 13.784 1.00 3.04 94 HIS C CA 1
ATOM 7824 C C . HIS C 1 92 ? -40.640 -17.295 13.198 1.00 3.04 94 HIS C C 1
ATOM 7825 O O . HIS C 1 92 ? -40.874 -17.246 11.997 1.00 3.04 94 HIS C O 1
ATOM 7832 N N . ILE C 1 93 ? -41.146 -16.434 14.070 1.00 16.76 95 ILE C N 1
ATOM 7833 C CA . ILE C 1 93 ? -42.025 -15.363 13.650 1.00 16.89 95 ILE C CA 1
ATOM 7834 C C . ILE C 1 93 ? -41.436 -13.971 13.834 1.00 17.04 95 ILE C C 1
ATOM 7835 O O . ILE C 1 93 ? -42.158 -12.979 13.818 1.00 17.55 95 ILE C O 1
ATOM 7840 N N . ASP C 1 94 ? -40.118 -13.907 13.995 1.00 8.92 96 ASP C N 1
ATOM 7841 C CA . ASP C 1 94 ? -39.418 -12.635 14.138 1.00 8.59 96 ASP C CA 1
ATOM 7842 C C . ASP C 1 94 ? -38.608 -12.385 12.862 1.00 8.59 96 ASP C C 1
ATOM 7843 O O . ASP C 1 94 ? -38.112 -13.322 12.239 1.00 8.59 96 ASP C O 1
ATOM 7848 N N . SER C 1 95 ? -38.488 -11.125 12.466 1.00 6.09 97 SER C N 1
ATOM 7849 C CA . SER C 1 95 ? -37.750 -10.785 11.260 1.00 6.09 97 SER C CA 1
ATOM 7850 C C . SER C 1 95 ? -36.845 -9.576 11.461 1.00 6.55 97 SER C C 1
ATOM 7851 O O . SER C 1 95 ? -37.070 -8.755 12.352 1.00 6.32 97 SER C O 1
ATOM 7854 N N . PRO C 1 96 ? -35.796 -9.462 10.632 1.00 13.52 98 PRO C N 1
ATOM 7855 C CA . PRO C 1 96 ? -34.869 -8.335 10.732 1.00 13.52 98 PRO C CA 1
ATOM 7856 C C . PRO C 1 96 ? -35.686 -7.055 10.644 1.00 14.02 98 PRO C C 1
ATOM 7857 O O . PRO C 1 96 ? -36.585 -6.944 9.803 1.00 14.66 98 PRO C O 1
ATOM 7861 N N . ARG C 1 97 ? -35.371 -6.098 11.514 1.00 16.28 99 ARG C N 1
ATOM 7862 C CA . ARG C 1 97 ? -36.093 -4.831 11.570 1.00 16.21 99 ARG C CA 1
ATOM 7863 C C . ARG C 1 97 ? -35.261 -3.783 12.299 1.00 15.69 99 ARG C C 1
ATOM 7864 O O . ARG C 1 97 ? -34.040 -3.904 12.410 1.00 15.48 99 ARG C O 1
ATOM 7872 N N . LEU C 1 98 ? -35.945 -2.755 12.791 1.00 5.83 100 LEU C N 1
ATOM 7873 C CA . LEU C 1 98 ? -35.327 -1.670 13.544 1.00 5.83 100 LEU C CA 1
ATOM 7874 C C . LEU C 1 98 ? -36.120 -1.506 14.841 1.00 5.83 100 LEU C C 1
ATOM 7875 O O . LEU C 1 98 ? -37.349 -1.454 14.816 1.00 5.86 100 LEU C O 1
ATOM 7880 N N . ASP C 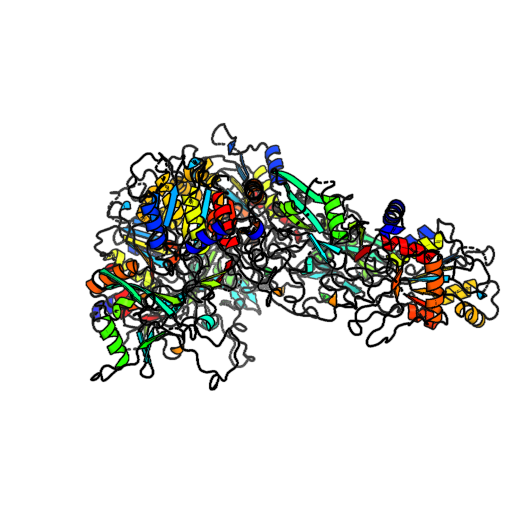1 99 ? -35.426 -1.433 15.972 1.00 17.26 101 ASP C N 1
ATOM 7881 C CA . ASP C 1 99 ? -36.102 -1.233 17.248 1.00 16.96 101 ASP C CA 1
ATOM 7882 C C . ASP C 1 99 ? -35.807 0.164 17.774 1.00 17.13 101 ASP C C 1
ATOM 7883 O O . ASP C 1 99 ? -34.722 0.716 17.543 1.00 17.47 101 ASP C O 1
ATOM 7888 N N . PHE C 1 100 ? -36.783 0.742 18.465 1.00 9.56 102 PHE C N 1
ATOM 7889 C CA . PHE C 1 100 ? -36.614 2.061 19.052 1.00 9.56 102 PHE C CA 1
ATOM 7890 C C . PHE C 1 100 ? -35.698 1.871 20.259 1.00 9.56 102 PHE C C 1
ATOM 7891 O O . PHE C 1 100 ? -35.804 0.866 20.960 1.00 9.56 102 PHE C O 1
ATOM 7899 N N . LYS C 1 101 ? -34.792 2.818 20.496 1.00 7.81 103 LYS C N 1
ATOM 7900 C CA . LYS C 1 101 ? -33.908 2.748 21.660 1.00 7.81 103 LYS C CA 1
ATOM 7901 C C . LYS C 1 101 ? -34.792 2.970 22.883 1.00 7.93 103 LYS C C 1
ATOM 7902 O O . LYS C 1 101 ? -35.940 3.410 22.760 1.00 7.88 103 LYS C O 1
ATOM 7908 N N . PRO C 1 102 ? -34.278 2.666 24.083 1.00 23.54 104 PRO C N 1
ATOM 7909 C CA . PRO C 1 102 ? -35.122 2.893 25.259 1.00 23.49 104 PRO C CA 1
ATOM 7910 C C . PRO C 1 102 ? -35.551 4.379 25.296 1.00 24.42 104 PRO C C 1
ATOM 7911 O O . PRO C 1 102 ? -36.714 4.692 25.562 1.00 24.77 104 PRO C O 1
ATOM 7915 N N . ASN C 1 103 ? -34.605 5.283 25.035 1.00 16.78 105 ASN C N 1
ATOM 7916 C CA . ASN C 1 103 ? -34.895 6.721 24.962 1.00 16.78 105 ASN C CA 1
ATOM 7917 C C . ASN C 1 103 ? -34.734 6.974 23.476 1.00 16.81 105 ASN C C 1
ATOM 7918 O O . ASN C 1 103 ? -33.623 7.170 22.992 1.00 18.17 105 ASN C O 1
ATOM 7923 N N . PRO C 1 104 ? -35.843 6.966 22.729 1.00 8.36 106 PRO C N 1
ATOM 7924 C CA . PRO C 1 104 ? -35.705 7.184 21.293 1.00 8.36 106 PRO C CA 1
ATOM 7925 C C . PRO C 1 104 ? -35.842 8.605 20.753 1.00 8.40 106 PRO C C 1
ATOM 7926 O O . PRO C 1 104 ? -35.240 8.934 19.726 1.00 8.46 106 PRO C O 1
ATOM 7930 N N . LEU C 1 105 ? -36.613 9.450 21.435 1.00 13.96 107 LEU C N 1
ATOM 7931 C CA . LEU C 1 105 ? -36.833 10.810 20.950 1.00 13.96 107 LEU C CA 1
ATOM 7932 C C . LEU C 1 105 ? -35.765 11.860 21.262 1.00 15.01 107 LEU C C 1
ATOM 7933 O O . LEU C 1 105 ? -35.482 12.150 22.424 1.00 15.60 107 LEU C O 1
ATOM 7938 N N . ILE C 1 106 ? -35.175 12.428 20.216 1.00 9.77 108 ILE C N 1
ATOM 7939 C CA . ILE C 1 106 ? -34.182 13.486 20.381 1.00 9.77 108 ILE C CA 1
ATOM 7940 C C . ILE C 1 106 ? -34.455 14.541 19.328 1.00 9.77 108 ILE C C 1
ATOM 7941 O O . ILE C 1 106 ? -35.287 14.344 18.439 1.00 9.77 108 ILE C O 1
ATOM 7946 N N . GLU C 1 107 ? -33.784 15.676 19.440 1.00 18.52 109 GLU C N 1
ATOM 7947 C CA . GLU C 1 107 ? -33.964 16.712 18.449 1.00 18.46 109 GLU C CA 1
ATOM 7948 C C . GLU C 1 107 ? -32.580 17.132 18.027 1.00 18.23 109 GLU C C 1
ATOM 7949 O O . GLU C 1 107 ? -31.674 17.208 18.852 1.00 18.56 109 GLU C O 1
ATOM 7955 N N . ASP C 1 108 ? -32.410 17.370 16.734 1.00 15.23 110 ASP C N 1
ATOM 7956 C CA . ASP C 1 108 ? -31.128 17.795 16.202 1.00 15.78 110 ASP C CA 1
ATOM 7957 C C . ASP C 1 108 ? -31.400 18.693 15.012 1.00 14.81 110 ASP C C 1
ATOM 7958 O O . ASP C 1 108 ? -32.234 18.367 14.162 1.00 15.37 110 ASP C O 1
ATOM 7963 N N . GLU C 1 109 ? -30.701 19.824 14.960 1.00 3.14 111 GLU C N 1
ATOM 7964 C CA . GLU C 1 109 ? -30.883 20.795 13.888 1.00 3.14 111 GLU C CA 1
ATOM 7965 C C . GLU C 1 109 ? -32.363 21.091 13.628 1.00 3.14 111 GLU C C 1
ATOM 7966 O O . GLU C 1 109 ? -32.823 21.116 12.485 1.00 3.14 111 GLU C O 1
ATOM 7972 N N . GLN C 1 110 ? -33.093 21.313 14.719 1.00 22.01 112 GLN C N 1
ATOM 7973 C CA . GLN C 1 110 ? -34.519 21.637 14.692 1.00 22.97 112 GLN C CA 1
ATOM 7974 C C . GLN C 1 110 ? -35.423 20.561 14.078 1.00 23.56 112 GLN C C 1
ATOM 7975 O O . GLN C 1 110 ? -36.423 20.879 13.430 1.00 24.37 112 GLN C O 1
ATOM 7981 N N . ILE C 1 111 ? -35.082 19.293 14.299 1.00 13.51 113 ILE C N 1
ATOM 7982 C CA . ILE C 1 111 ? -35.877 18.195 13.763 1.00 13.51 113 ILE C CA 1
ATOM 7983 C C . ILE C 1 111 ? -35.971 16.994 14.706 1.00 13.51 113 ILE C C 1
ATOM 7984 O O . ILE C 1 111 ? -34.955 16.438 15.115 1.00 13.99 113 ILE C O 1
ATOM 7989 N N . ALA C 1 112 ? -37.197 16.601 15.044 1.00 19.22 114 ALA C N 1
ATOM 7990 C CA . ALA C 1 112 ? -37.415 15.463 15.934 1.00 19.13 114 ALA C CA 1
ATOM 7991 C C . ALA C 1 112 ? -37.096 14.169 15.197 1.00 18.28 114 ALA C C 1
ATOM 7992 O O . ALA C 1 112 ? -37.533 13.966 14.072 1.00 18.94 114 ALA C O 1
ATOM 7994 N N . LEU C 1 113 ? -36.330 13.301 15.849 1.00 11.96 115 LEU C N 1
ATOM 7995 C CA . LEU C 1 113 ? -35.920 12.023 15.281 1.00 11.86 115 LEU C CA 1
ATOM 7996 C C . LEU C 1 113 ? -36.090 10.904 16.301 1.00 11.86 115 LEU C C 1
ATOM 7997 O O . LEU C 1 113 ? -35.924 11.111 17.504 1.00 12.57 115 LEU C O 1
ATOM 8002 N N . PHE C 1 114 ? -36.423 9.716 15.818 1.00 12.67 116 PHE C N 1
ATOM 8003 C CA . PHE C 1 114 ? -36.571 8.559 16.685 1.00 12.67 116 PHE C CA 1
ATOM 8004 C C . PHE C 1 114 ? -35.337 7.708 16.427 1.00 12.67 116 PHE C C 1
ATOM 8005 O O . PHE C 1 114 ? -35.155 7.209 15.319 1.00 12.67 116 PHE C O 1
ATOM 8013 N N . LYS C 1 115 ? -34.477 7.553 17.427 1.00 9.22 117 LYS C N 1
ATOM 8014 C CA . LYS C 1 115 ? -33.284 6.735 17.246 1.00 9.23 117 LYS C CA 1
ATOM 8015 C C . LYS C 1 115 ? -33.664 5.249 17.253 1.00 9.26 117 LYS C C 1
ATOM 8016 O O . LYS C 1 115 ? -34.651 4.856 17.868 1.00 9.88 117 LYS C O 1
ATOM 8022 N N . THR C 1 116 ? -32.892 4.424 16.558 1.00 11.47 118 THR C N 1
ATOM 8023 C CA . THR C 1 116 ? -33.193 2.996 16.500 1.00 11.53 118 THR C CA 1
ATOM 8024 C C . THR C 1 116 ? -31.958 2.144 16.757 1.00 12.23 118 THR C C 1
ATOM 8025 O O . THR C 1 116 ? -30.838 2.651 16.843 1.00 12.52 118 THR C O 1
ATOM 8029 N N . HIS C 1 117 ? -32.175 0.841 16.883 1.00 20.57 119 HIS C N 1
ATOM 8030 C CA . HIS C 1 117 ? -31.083 -0.107 17.085 1.00 20.20 119 HIS C CA 1
ATOM 8031 C C . HIS C 1 117 ? -31.493 -1.340 16.291 1.00 20.13 119 HIS C C 1
ATOM 8032 O O . HIS C 1 117 ? -32.298 -2.145 16.757 1.00 21.40 119 HIS C O 1
ATOM 8039 N N . TYR C 1 118 ? -30.944 -1.476 15.086 1.00 15.60 120 TYR C N 1
ATOM 8040 C CA . TYR C 1 118 ? -31.304 -2.588 14.210 1.00 15.78 120 TYR C CA 1
ATOM 8041 C C . TYR C 1 118 ? -31.276 -3.968 14.866 1.00 15.84 120 TYR C C 1
ATOM 8042 O O . TYR C 1 118 ? -30.440 -4.276 15.721 1.00 15.50 120 TYR C O 1
ATOM 8051 N N . TYR C 1 119 ? -32.232 -4.786 14.448 1.00 11.82 121 TYR C N 1
ATOM 8052 C CA . TYR C 1 119 ? -32.413 -6.133 14.965 1.00 11.92 121 TYR C CA 1
ATOM 8053 C C . TYR C 1 119 ? -32.205 -7.122 13.836 1.00 11.78 121 TYR C C 1
ATOM 8054 O O . TYR C 1 119 ? -32.837 -7.005 12.787 1.00 11.78 121 TYR C O 1
ATOM 8063 N N . GLY C 1 120 ? -31.323 -8.092 14.050 1.00 6.24 122 GLY C N 1
ATOM 8064 C CA . GLY C 1 120 ? -31.076 -9.096 13.032 1.00 6.24 122 GLY C CA 1
ATOM 8065 C C . GLY C 1 120 ? -30.149 -8.680 11.905 1.00 6.24 122 GLY C C 1
ATOM 8066 O O . GLY C 1 120 ? -29.725 -7.529 11.808 1.00 6.24 122 GLY C O 1
ATOM 8067 N N . GLY C 1 121 ? -29.846 -9.632 11.033 1.00 12.96 123 GLY C N 1
ATOM 8068 C CA . GLY C 1 121 ? -28.952 -9.364 9.925 1.00 12.98 123 GLY C CA 1
ATOM 8069 C C . GLY C 1 121 ? -29.527 -8.569 8.773 1.00 13.44 123 GLY C C 1
ATOM 8070 O O . GLY C 1 121 ? -29.701 -9.098 7.676 1.00 13.92 123 GLY C O 1
ATOM 8071 N N . ILE C 1 122 ? -29.815 -7.295 9.007 1.00 11.40 124 ILE C N 1
ATOM 8072 C CA . ILE C 1 122 ? -30.343 -6.442 7.951 1.00 12.20 124 ILE C CA 1
ATOM 8073 C C . ILE C 1 122 ? -29.186 -5.914 7.109 1.00 12.54 124 ILE C C 1
ATOM 8074 O O . ILE C 1 122 ? -28.016 -6.098 7.449 1.00 13.30 124 ILE C O 1
ATOM 8079 N N . LYS C 1 123 ? -29.542 -5.265 6.004 1.00 12.77 125 LYS C N 1
ATOM 8080 C CA . LYS C 1 123 ? -28.590 -4.622 5.111 1.00 12.95 125 LYS C CA 1
ATOM 8081 C C . LYS C 1 123 ? -28.963 -3.155 5.231 1.00 13.17 125 LYS C C 1
ATOM 8082 O O . LYS C 1 123 ? -29.811 -2.663 4.498 1.00 13.25 125 LYS C O 1
ATOM 8088 N N . LYS C 1 124 ? -28.331 -2.474 6.177 1.00 12.83 126 LYS C N 1
ATOM 8089 C CA . LYS C 1 124 ? -28.584 -1.069 6.448 1.00 12.48 126 LYS C CA 1
ATOM 8090 C C . LYS C 1 124 ? -29.050 -0.213 5.275 1.00 12.59 126 LYS C C 1
ATOM 8091 O O . LYS C 1 124 ? -30.052 0.491 5.397 1.00 13.05 126 LYS C O 1
ATOM 8097 N N . TYR C 1 125 ? -28.356 -0.269 4.139 1.00 15.91 127 TYR C N 1
ATOM 8098 C CA . TYR C 1 125 ? -28.769 0.562 3.004 1.00 15.53 127 TYR C CA 1
ATOM 8099 C C . TYR C 1 125 ? -30.179 0.296 2.449 1.00 15.25 127 TYR C C 1
ATOM 8100 O O . TYR C 1 125 ? -30.681 1.075 1.639 1.00 15.61 127 TYR C O 1
ATOM 8109 N N . HIS C 1 126 ? -30.818 -0.789 2.878 1.00 11.56 128 HIS C N 1
ATOM 8110 C CA . HIS C 1 126 ? -32.162 -1.109 2.409 1.00 11.56 128 HIS C CA 1
ATOM 8111 C C . HIS C 1 126 ? -33.190 -0.192 3.060 1.00 11.56 128 HIS C C 1
ATOM 8112 O O . HIS C 1 126 ? -34.236 0.105 2.474 1.00 11.56 128 HIS C O 1
ATOM 8119 N N . TRP C 1 127 ? -32.875 0.245 4.277 1.00 19.07 129 TRP C N 1
ATOM 8120 C CA . TRP C 1 127 ? -33.778 1.059 5.081 1.00 19.17 129 TRP C CA 1
ATOM 8121 C C . TRP C 1 127 ? -33.708 2.564 4.938 1.00 20.19 129 TRP C C 1
ATOM 8122 O O . TRP C 1 127 ? -34.302 3.288 5.741 1.00 19.68 129 TRP C O 1
ATOM 8133 N N . LEU C 1 128 ? -32.997 3.041 3.921 1.00 16.03 130 LEU C N 1
ATOM 8134 C CA . LEU C 1 128 ? -32.900 4.478 3.698 1.00 16.94 130 LEU C CA 1
ATOM 8135 C C . LEU C 1 128 ? -33.805 4.889 2.546 1.00 17.42 130 LEU C C 1
ATOM 8136 O O . LEU C 1 128 ? -33.782 4.289 1.473 1.00 18.78 130 LEU C O 1
ATOM 8141 N N . SER C 1 129 ? -34.618 5.910 2.791 1.00 11.92 131 SER C N 1
ATOM 8142 C CA . SER C 1 129 ? -35.539 6.449 1.800 1.00 11.20 131 SER C CA 1
ATOM 8143 C C . SER C 1 129 ? -36.641 5.502 1.324 1.00 10.58 131 SER C C 1
ATOM 8144 O O . SER C 1 129 ? -36.888 5.372 0.123 1.00 10.96 131 SER C O 1
ATOM 8147 N N . ILE C 1 130 ? -37.292 4.832 2.270 1.00 14.24 132 ILE C N 1
ATOM 8148 C CA . ILE C 1 130 ? -38.420 3.955 1.957 1.00 14.08 132 ILE C CA 1
ATOM 8149 C C . ILE C 1 130 ? -39.470 4.215 3.030 1.00 14.10 132 ILE C C 1
ATOM 8150 O O . ILE C 1 130 ? -39.132 4.552 4.167 1.00 14.96 132 ILE C O 1
ATOM 8155 N N . PRO C 1 131 ? -40.757 4.101 2.677 1.00 15.83 133 PRO C N 1
ATOM 8156 C CA . PRO C 1 131 ? -41.827 4.329 3.653 1.00 15.83 133 PRO C CA 1
ATOM 8157 C C . PRO C 1 131 ? -41.766 3.307 4.797 1.00 15.83 133 PRO C C 1
ATOM 8158 O O . PRO C 1 131 ? -41.584 2.110 4.563 1.00 16.08 133 PRO C O 1
ATOM 8162 N N . LEU C 1 132 ? -41.919 3.792 6.026 1.00 10.56 134 LEU C N 1
ATOM 8163 C CA . LEU C 1 132 ? -41.861 2.954 7.216 1.00 10.56 134 LEU C CA 1
ATOM 8164 C C . LEU C 1 132 ? -43.112 3.029 8.100 1.00 10.56 134 LEU C C 1
ATOM 8165 O O . LEU C 1 132 ? -43.782 4.067 8.168 1.00 10.56 134 LEU C O 1
ATOM 8170 N N . GLU C 1 133 ? -43.409 1.914 8.771 1.00 11.96 135 GLU C N 1
ATOM 8171 C CA . GLU C 1 133 ? -44.536 1.793 9.696 1.00 12.71 135 GLU C CA 1
ATOM 8172 C C . GLU C 1 133 ? -43.968 1.592 11.097 1.00 12.93 135 GLU C C 1
ATOM 8173 O O . GLU C 1 133 ? -42.896 1.005 11.271 1.00 13.11 135 GLU C O 1
ATOM 8179 N N . ILE C 1 134 ? -44.705 2.064 12.092 1.00 18.19 136 ILE C N 1
ATOM 8180 C CA . ILE C 1 134 ? -44.305 1.948 13.487 1.00 18.96 136 ILE C CA 1
ATOM 8181 C C . ILE C 1 134 ? -45.296 1.018 14.165 1.00 17.92 136 ILE C C 1
ATOM 8182 O O . ILE C 1 134 ? -46.502 1.243 14.102 1.00 17.69 136 ILE C O 1
ATOM 8187 N N . HIS C 1 135 ? -44.792 -0.032 14.802 1.00 17.06 137 HIS C N 1
ATOM 8188 C CA . HIS C 1 135 ? -45.651 -1.000 15.487 1.00 16.89 137 HIS C CA 1
ATOM 8189 C C . HIS C 1 135 ? -45.066 -1.401 16.828 1.00 17.19 137 HIS C C 1
ATOM 8190 O O . HIS C 1 135 ? -43.847 -1.513 16.973 1.00 17.77 137 HIS C O 1
ATOM 8197 N N . GLY C 1 136 ? -45.936 -1.631 17.805 1.00 5.53 138 GLY C N 1
ATOM 8198 C CA . GLY C 1 136 ? -45.456 -2.029 19.112 1.00 5.53 138 GLY C CA 1
ATOM 8199 C C . GLY C 1 136 ? -46.368 -1.641 20.254 1.00 5.53 138 GLY C C 1
ATOM 8200 O O . GLY C 1 136 ? -47.477 -1.147 20.054 1.00 5.53 138 GLY C O 1
ATOM 8201 N N . VAL C 1 137 ? -45.888 -1.862 21.470 1.00 12.46 139 VAL C N 1
ATOM 8202 C CA . VAL C 1 137 ? -46.668 -1.547 22.650 1.00 12.57 139 VAL C CA 1
ATOM 8203 C C . VAL C 1 137 ? -45.860 -0.718 23.644 1.00 12.99 139 VAL C C 1
ATOM 8204 O O . VAL C 1 137 ? -44.647 -0.875 23.763 1.00 13.50 139 VAL C O 1
ATOM 8208 N N . LEU C 1 138 ? -46.550 0.179 24.336 1.00 8.37 140 LEU C N 1
ATOM 8209 C CA . LEU C 1 138 ? -45.939 1.032 25.341 1.00 9.22 140 LEU C CA 1
ATOM 8210 C C . LEU C 1 138 ? -46.726 0.865 26.636 1.00 9.25 140 LEU C C 1
ATOM 8211 O O . LEU C 1 138 ? -47.938 0.675 26.610 1.00 8.37 140 LEU C O 1
ATOM 8216 N N . PHE C 1 139 ? -46.036 0.926 27.768 1.00 19.95 141 PHE C N 1
ATOM 8217 C CA . PHE C 1 139 ? -46.700 0.800 29.057 1.00 20.78 141 PHE C CA 1
ATOM 8218 C C . PHE C 1 139 ? -46.503 2.054 29.888 1.00 21.84 141 PHE C C 1
ATOM 8219 O O . PHE C 1 139 ? -45.366 2.478 30.132 1.00 21.64 141 PHE C O 1
ATOM 8227 N N . LYS C 1 140 ? -47.617 2.661 30.297 1.00 16.55 142 LYS C N 1
ATOM 8228 C CA . LYS C 1 140 ? -47.567 3.844 31.140 1.00 18.28 142 LYS C CA 1
ATOM 8229 C C . LYS C 1 140 ? -47.228 3.333 32.533 1.00 19.39 142 LYS C C 1
ATOM 8230 O O . LYS C 1 140 ? -47.549 2.197 32.880 1.00 19.24 142 LYS C O 1
ATOM 8236 N N . ASN C 1 141 ? -46.561 4.161 33.321 1.00 35.32 143 ASN C N 1
ATOM 8237 C CA . ASN C 1 141 ? -46.144 3.766 34.662 1.00 37.79 143 ASN C CA 1
ATOM 8238 C C . ASN C 1 141 ? -47.184 2.973 35.467 1.00 38.44 143 ASN C C 1
ATOM 8239 O O . ASN C 1 141 ? -46.863 1.922 36.028 1.00 38.65 143 ASN C O 1
ATOM 8244 N N . ASP C 1 142 ? -48.422 3.461 35.515 1.00 27.49 144 ASP C N 1
ATOM 8245 C CA . ASP C 1 142 ? -49.467 2.773 36.269 1.00 27.87 144 ASP C CA 1
ATOM 8246 C C . ASP C 1 142 ? -49.681 1.330 35.826 1.00 27.36 144 ASP C C 1
ATOM 8247 O O . ASP C 1 142 ? -50.226 0.526 36.581 1.00 28.12 144 ASP C O 1
ATOM 8252 N N . GLY C 1 143 ? -49.251 1.006 34.608 1.00 37.87 145 GLY C N 1
ATOM 8253 C CA . GLY C 1 143 ? -49.410 -0.345 34.096 1.00 37.56 145 GLY C CA 1
ATOM 8254 C C . GLY C 1 143 ? -50.224 -0.428 32.814 1.00 37.38 145 GLY C C 1
ATOM 8255 O O . GLY C 1 143 ? -50.229 -1.460 32.137 1.00 37.36 145 GLY C O 1
ATOM 8256 N N . THR C 1 144 ? -50.916 0.659 32.483 1.00 34.43 146 THR C N 1
ATOM 8257 C CA . THR C 1 144 ? -51.744 0.734 31.280 1.00 34.18 146 THR C CA 1
ATOM 8258 C C . THR C 1 144 ? -50.987 0.286 30.028 1.00 33.79 146 THR C C 1
ATOM 8259 O O . THR C 1 144 ? -49.840 0.664 29.816 1.00 33.31 146 THR C O 1
ATOM 8263 N N . GLU C 1 145 ? -51.632 -0.521 29.199 1.00 36.62 147 GLU C N 1
ATOM 8264 C CA . GLU C 1 145 ? -51.002 -0.995 27.979 1.00 36.89 147 GLU C CA 1
ATOM 8265 C C . GLU C 1 145 ? -51.486 -0.129 26.828 1.00 35.84 147 GLU C C 1
ATOM 8266 O O . GLU C 1 145 ? -52.673 0.161 26.728 1.00 36.45 147 GLU C O 1
ATOM 8272 N N . ILE C 1 146 ? -50.571 0.292 25.964 1.00 23.27 148 ILE C N 1
ATOM 8273 C CA . ILE C 1 146 ? -50.942 1.126 24.826 1.00 21.91 148 ILE C CA 1
ATOM 8274 C C . ILE C 1 146 ? -50.345 0.591 23.537 1.00 21.06 148 ILE C C 1
ATOM 8275 O O . ILE C 1 146 ? -49.134 0.612 23.344 1.00 21.20 148 ILE C O 1
ATOM 8280 N N . GLU C 1 147 ? -51.205 0.095 22.659 1.00 23.27 149 GLU C N 1
ATOM 8281 C CA . GLU C 1 147 ? -50.740 -0.428 21.396 1.00 22.31 149 GLU C CA 1
ATOM 8282 C C . GLU C 1 147 ? -50.537 0.723 20.430 1.00 20.59 149 GLU C C 1
ATOM 8283 O O . GLU C 1 147 ? -51.295 1.696 20.430 1.00 20.12 149 GLU C O 1
ATOM 8289 N N . ILE C 1 148 ? -49.482 0.621 19.630 1.00 8.78 150 ILE C N 1
ATOM 8290 C CA . ILE C 1 148 ? -49.179 1.633 18.639 1.00 8.78 150 ILE C CA 1
ATOM 8291 C C . ILE C 1 148 ? -49.060 0.993 17.266 1.00 8.78 150 ILE C C 1
ATOM 8292 O O . ILE C 1 148 ? -48.321 0.037 17.076 1.00 8.78 150 ILE C O 1
ATOM 8297 N N . HIS C 1 149 ? -49.818 1.521 16.318 1.00 15.75 151 HIS C N 1
ATOM 8298 C CA . HIS C 1 149 ? -49.802 1.035 14.949 1.00 15.53 151 HIS C CA 1
ATOM 8299 C C . HIS C 1 149 ? -49.950 2.267 14.076 1.00 15.62 151 HIS C C 1
ATOM 8300 O O . HIS C 1 149 ? -51.053 2.770 13.880 1.00 15.93 151 HIS C O 1
ATOM 8307 N N . ILE C 1 150 ? -48.833 2.770 13.569 1.00 5.93 152 ILE C N 1
ATOM 8308 C CA . ILE C 1 150 ? -48.876 3.959 12.734 1.00 5.93 152 ILE C CA 1
ATOM 8309 C C . ILE C 1 150 ? -48.206 3.777 11.378 1.00 6.57 152 ILE C C 1
ATOM 8310 O O . ILE C 1 150 ? -47.022 3.448 11.287 1.00 6.40 152 ILE C O 1
ATOM 8315 N N . GLY C 1 151 ? -48.986 4.001 10.324 1.00 18.00 153 GLY C N 1
ATOM 8316 C CA . GLY C 1 151 ? -48.475 3.861 8.971 1.00 18.00 153 GLY C CA 1
ATOM 8317 C C . GLY C 1 151 ? -49.134 2.739 8.184 1.00 18.00 153 GLY C C 1
ATOM 8318 O O . GLY C 1 151 ? -49.023 2.695 6.965 1.00 18.00 153 GLY C O 1
ATOM 8319 N N . ASP C 1 152 ? -49.821 1.832 8.869 1.00 8.56 154 ASP C N 1
ATOM 8320 C CA . ASP C 1 152 ? -50.479 0.722 8.195 1.00 9.17 154 ASP C CA 1
ATOM 8321 C C . ASP C 1 152 ? -51.895 1.071 7.740 1.00 9.51 154 ASP C C 1
ATOM 8322 O O . ASP C 1 152 ? -52.599 0.232 7.190 1.00 9.36 154 ASP C O 1
ATOM 8327 N N . LYS C 1 153 ? -52.310 2.311 7.968 1.00 19.34 155 LYS C N 1
ATOM 8328 C CA . LYS C 1 153 ? -53.645 2.755 7.574 1.00 20.55 155 LYS C CA 1
ATOM 8329 C C . LYS C 1 153 ? -53.561 3.938 6.621 1.00 20.41 155 LYS C C 1
ATOM 8330 O O . LYS C 1 153 ? -52.769 4.854 6.824 1.00 20.92 155 LYS C O 1
ATOM 8336 N N . PRO C 1 154 ? -54.384 3.937 5.565 1.00 19.83 156 PRO C N 1
ATOM 8337 C CA . PRO C 1 154 ? -54.369 5.042 4.602 1.00 19.03 156 PRO C CA 1
ATOM 8338 C C . PRO C 1 154 ? -54.449 6.427 5.264 1.00 18.48 156 PRO C C 1
ATOM 8339 O O . PRO C 1 154 ? -53.839 7.387 4.793 1.00 17.59 156 PRO C O 1
ATOM 8343 N N . GLU C 1 155 ? -55.199 6.530 6.355 1.00 44.94 157 GLU C N 1
ATOM 8344 C CA . GLU C 1 155 ? -55.331 7.807 7.037 1.00 45.36 157 GLU C CA 1
ATOM 8345 C C . GLU C 1 155 ? -54.179 8.025 8.011 1.00 44.73 157 GLU C C 1
ATOM 8346 O O . GLU C 1 155 ? -54.260 8.867 8.903 1.00 45.64 157 GLU C O 1
ATOM 8352 N N . ASP C 1 156 ? -53.105 7.264 7.829 1.00 21.76 158 ASP C N 1
ATOM 8353 C CA . ASP C 1 156 ? -51.923 7.365 8.682 1.00 20.63 158 ASP C CA 1
ATOM 8354 C C . ASP C 1 156 ? -50.714 7.925 7.963 1.00 20.44 158 ASP C C 1
ATOM 8355 O O . ASP C 1 156 ? -50.576 7.792 6.748 1.00 20.01 158 ASP C O 1
ATOM 8360 N N . PRO C 1 157 ? -49.819 8.574 8.709 1.00 20.10 159 PRO C N 1
ATOM 8361 C CA . PRO C 1 157 ? -48.631 9.102 8.044 1.00 18.75 159 PRO C CA 1
ATOM 8362 C C . PRO C 1 157 ? -47.622 7.957 8.134 1.00 17.46 159 PRO C C 1
ATOM 8363 O O . PRO C 1 157 ? -47.861 6.970 8.837 1.00 16.81 159 PRO C O 1
ATOM 8367 N N . VAL C 1 158 ? -46.521 8.056 7.405 1.00 9.56 160 VAL C N 1
ATOM 8368 C CA . VAL C 1 158 ? -45.499 7.026 7.494 1.00 8.38 160 VAL C CA 1
ATOM 8369 C C . VAL C 1 158 ? -44.229 7.721 7.954 1.00 8.87 160 VAL C C 1
ATOM 8370 O O . VAL C 1 158 ? -44.221 8.935 8.186 1.00 8.82 160 VAL C O 1
ATOM 8374 N N . PHE C 1 159 ? -43.158 6.954 8.092 1.00 9.19 161 PHE C N 1
ATOM 8375 C CA . PHE C 1 159 ? -41.899 7.521 8.530 1.00 9.19 161 PHE C CA 1
ATOM 8376 C C . PHE C 1 159 ? -40.820 7.240 7.508 1.00 9.19 161 PHE C C 1
ATOM 8377 O O . PHE C 1 159 ? -41.009 6.419 6.616 1.00 9.19 161 PHE C O 1
ATOM 8385 N N . THR C 1 160 ? -39.697 7.939 7.624 1.00 8.55 162 THR C N 1
ATOM 8386 C CA . THR C 1 160 ? -38.603 7.760 6.682 1.00 8.79 162 THR C CA 1
ATOM 8387 C C . THR C 1 160 ? -37.273 8.074 7.333 1.00 8.33 162 THR C C 1
ATOM 8388 O O . THR C 1 160 ? -37.210 8.781 8.335 1.00 9.13 162 THR C O 1
ATOM 8392 N N . ILE C 1 161 ? -36.213 7.528 6.749 1.00 20.13 163 ILE C N 1
ATOM 8393 C CA . ILE C 1 161 ? -34.846 7.770 7.189 1.00 18.06 163 ILE C CA 1
ATOM 8394 C C . ILE C 1 161 ? -34.216 8.231 5.884 1.00 18.41 163 ILE C C 1
ATOM 8395 O O . ILE C 1 161 ? -33.579 7.450 5.188 1.00 19.55 163 ILE C O 1
ATOM 8400 N N . PRO C 1 162 ? -34.406 9.509 5.523 1.00 11.71 164 PRO C N 1
ATOM 8401 C CA . PRO C 1 162 ? -33.841 10.022 4.270 1.00 11.71 164 PRO C CA 1
ATOM 8402 C C . PRO C 1 162 ? -32.340 9.890 4.106 1.00 11.71 164 PRO C C 1
ATOM 8403 O O . PRO C 1 162 ? -31.569 10.267 4.987 1.00 11.71 164 PRO C O 1
ATOM 8407 N N . ASP C 1 163 ? -31.936 9.343 2.968 1.00 8.47 165 ASP C N 1
ATOM 8408 C CA . ASP C 1 163 ? -30.528 9.173 2.651 1.00 8.65 165 ASP C CA 1
ATOM 8409 C C . ASP C 1 163 ? -30.022 10.536 2.171 1.00 8.44 165 ASP C C 1
ATOM 8410 O O . ASP C 1 163 ? -30.809 11.436 1.885 1.00 9.42 165 ASP C O 1
ATOM 8415 N N . LEU C 1 164 ? -28.709 10.691 2.094 1.00 9.68 166 LEU C N 1
ATOM 8416 C CA . LEU C 1 164 ? -28.116 11.935 1.632 1.00 9.68 166 LEU C CA 1
ATOM 8417 C C . LEU C 1 164 ? -28.188 11.963 0.099 1.00 9.68 166 LEU C C 1
ATOM 8418 O O . LEU C 1 164 ? -27.919 10.955 -0.550 1.00 9.68 166 LEU C O 1
ATOM 8423 N N . LEU C 1 165 ? -28.562 13.094 -0.492 1.00 13.95 167 LEU C N 1
ATOM 8424 C CA . LEU C 1 165 ? -28.631 13.147 -1.951 1.00 13.95 167 LEU C CA 1
ATOM 8425 C C . LEU C 1 165 ? -27.241 12.920 -2.535 1.00 13.95 167 LEU C C 1
ATOM 8426 O O . LEU C 1 165 ? -26.251 13.451 -2.037 1.00 13.95 167 LEU C O 1
ATOM 8431 N N . PRO C 1 166 ? -27.155 12.134 -3.615 1.00 12.81 168 PRO C N 1
ATOM 8432 C CA . PRO C 1 166 ? -25.885 11.821 -4.275 1.00 12.92 168 PRO C CA 1
ATOM 8433 C C . PRO C 1 166 ? -24.998 13.013 -4.613 1.00 13.91 168 PRO C C 1
ATOM 8434 O O . PRO C 1 166 ? -23.788 12.862 -4.808 1.00 13.55 168 PRO C O 1
ATOM 8438 N N . HIS C 1 167 ? -25.589 14.200 -4.652 1.00 16.27 169 HIS C N 1
ATOM 8439 C CA . HIS C 1 167 ? -24.845 15.400 -5.006 1.00 17.64 169 HIS C CA 1
ATOM 8440 C C . HIS C 1 167 ? -23.816 15.831 -3.968 1.00 19.07 169 HIS C C 1
ATOM 8441 O O . HIS C 1 167 ? -22.787 16.415 -4.317 1.00 20.28 169 HIS C O 1
ATOM 8448 N N . LEU C 1 168 ? -24.089 15.551 -2.698 1.00 11.39 170 LEU C N 1
ATOM 8449 C CA . LEU C 1 168 ? -23.162 15.915 -1.632 1.00 11.39 170 LEU C CA 1
ATOM 8450 C C . LEU C 1 168 ? -22.633 14.671 -0.942 1.00 11.39 170 LEU C C 1
ATOM 8451 O O . LEU C 1 168 ? -21.872 14.771 0.019 1.00 11.39 170 LEU C O 1
ATOM 8456 N N . ASP C 1 169 ? -23.045 13.502 -1.429 1.00 18.19 171 ASP C N 1
ATOM 8457 C CA . ASP C 1 169 ? -22.603 12.234 -0.856 1.00 20.40 171 ASP C CA 1
ATOM 8458 C C . ASP C 1 169 ? -21.288 11.846 -1.520 1.00 22.74 171 ASP C C 1
ATOM 8459 O O . ASP C 1 169 ? -21.202 10.864 -2.258 1.00 23.60 171 ASP C O 1
ATOM 8464 N N . LYS C 1 170 ? -20.268 12.653 -1.255 1.00 34.07 172 LYS C N 1
ATOM 8465 C CA . LYS C 1 170 ? -18.933 12.447 -1.788 1.00 36.87 172 LYS C CA 1
ATOM 8466 C C . LYS C 1 170 ? -18.232 11.395 -0.952 1.00 38.54 172 LYS C C 1
ATOM 8467 O O . LYS C 1 170 ? -18.665 11.091 0.159 1.00 39.32 172 LYS C O 1
ATOM 8473 N N . GLU C 1 171 ? -17.159 10.829 -1.491 1.00 52.91 173 GLU C N 1
ATOM 8474 C CA . GLU C 1 171 ? -16.385 9.829 -0.764 1.00 54.77 173 GLU C CA 1
ATOM 8475 C C . GLU C 1 171 ? -17.122 8.496 -0.657 1.00 55.28 173 GLU C C 1
ATOM 8476 O O . GLU C 1 171 ? -18.146 8.396 0.026 1.00 55.64 173 GLU C O 1
ATOM 8482 N N . ASP C 1 172 ? -16.600 7.473 -1.330 1.00 34.23 174 ASP C N 1
ATOM 8483 C CA . ASP C 1 172 ? -17.238 6.165 -1.291 1.00 34.58 174 ASP C CA 1
ATOM 8484 C C . ASP C 1 172 ? -16.460 5.118 -0.491 1.00 33.54 174 ASP C C 1
ATOM 8485 O O . ASP C 1 172 ? -15.427 4.600 -0.929 1.00 33.41 174 ASP C O 1
ATOM 8490 N N . ALA C 1 173 ? -16.979 4.812 0.692 1.00 40.16 175 ALA C N 1
ATOM 8491 C CA . ALA C 1 173 ? -16.370 3.830 1.570 1.00 38.78 175 ALA C CA 1
ATOM 8492 C C . ALA C 1 173 ? -16.952 2.461 1.246 1.00 37.62 175 ALA C C 1
ATOM 8493 O O . ALA C 1 173 ? -17.853 2.353 0.414 1.00 36.34 175 ALA C O 1
ATOM 8495 N N . LYS C 1 174 ? -16.421 1.423 1.892 1.00 29.04 176 LYS C N 1
ATOM 8496 C CA . LYS C 1 174 ? -16.909 0.061 1.705 1.00 28.59 176 LYS C CA 1
ATOM 8497 C C . LYS C 1 174 ? -18.301 0.042 2.343 1.00 27.98 176 LYS C C 1
ATOM 8498 O O . LYS C 1 174 ? -18.601 0.885 3.179 1.00 28.79 176 LYS C O 1
ATOM 8504 N N . ILE C 1 175 ? -19.149 -0.907 1.967 1.00 18.91 177 ILE C N 1
ATOM 8505 C CA . ILE C 1 175 ? -20.484 -0.965 2.539 1.00 18.27 177 ILE C CA 1
ATOM 8506 C C . ILE C 1 175 ? -20.422 -1.009 4.066 1.00 18.31 177 ILE C C 1
ATOM 8507 O O . ILE C 1 175 ? -21.332 -0.512 4.741 1.00 18.54 177 ILE C O 1
ATOM 8512 N N . SER C 1 176 ? -19.356 -1.606 4.606 1.00 29.98 178 SER C N 1
ATOM 8513 C CA . SER C 1 176 ? -19.163 -1.701 6.058 1.00 29.59 178 SER C CA 1
ATOM 8514 C C . SER C 1 176 ? -19.218 -0.278 6.599 1.00 29.99 178 SER C C 1
ATOM 8515 O O . SER C 1 176 ? -20.127 0.074 7.351 1.00 30.89 178 SER C O 1
ATOM 8518 N N . GLU C 1 177 ? -18.234 0.535 6.217 1.00 25.07 179 GLU C N 1
ATOM 8519 C CA . GLU C 1 177 ? -18.202 1.942 6.612 1.00 26.16 179 GLU C CA 1
ATOM 8520 C C . GLU C 1 177 ? -19.397 2.499 5.837 1.00 25.55 179 GLU C C 1
ATOM 8521 O O . GLU C 1 177 ? -19.982 1.782 5.023 1.00 26.62 179 GLU C O 1
ATOM 8527 N N . LYS C 1 178 ? -19.760 3.759 6.041 1.00 58.72 180 LYS C N 1
ATOM 8528 C CA . LYS C 1 178 ? -20.932 4.303 5.342 1.00 57.05 180 LYS C CA 1
ATOM 8529 C C . LYS C 1 178 ? -22.106 3.491 5.846 1.00 55.95 180 LYS C C 1
ATOM 8530 O O . LYS C 1 178 ? -21.992 2.284 6.036 1.00 57.40 180 LYS C O 1
ATOM 8536 N N . PHE C 1 179 ? -23.245 4.123 6.052 1.00 27.67 181 PHE C N 1
ATOM 8537 C CA . PHE C 1 179 ? -24.377 3.371 6.575 1.00 25.53 181 PHE C CA 1
ATOM 8538 C C . PHE C 1 179 ? -23.964 2.896 7.958 1.00 24.77 181 PHE C C 1
ATOM 8539 O O . PHE C 1 179 ? -23.388 1.819 8.109 1.00 24.75 181 PHE C O 1
ATOM 8547 N N . LYS C 1 180 ? -24.237 3.717 8.961 1.00 22.58 182 LYS C N 1
ATOM 8548 C CA . LYS C 1 180 ? -23.911 3.359 10.323 1.00 22.65 182 LYS C CA 1
ATOM 8549 C C . LYS C 1 180 ? -25.214 3.223 11.109 1.00 21.64 182 LYS C C 1
ATOM 8550 O O . LYS C 1 180 ? -26.129 4.034 10.951 1.00 20.99 182 LYS C O 1
ATOM 8556 N N . GLY C 1 181 ? -25.307 2.174 11.924 1.00 15.67 183 GLY C N 1
ATOM 8557 C CA . GLY C 1 181 ? -26.506 1.952 12.710 1.00 14.26 183 GLY C CA 1
ATOM 8558 C C . GLY C 1 181 ? -27.006 3.218 13.377 1.00 14.11 183 GLY C C 1
ATOM 8559 O O . GLY C 1 181 ? -28.177 3.590 13.228 1.00 14.11 183 GLY C O 1
ATOM 8560 N N . GLU C 1 182 ? -26.118 3.891 14.104 1.00 11.26 184 GLU C N 1
ATOM 8561 C CA . GLU C 1 182 ? -26.477 5.119 14.797 1.00 11.26 184 GLU C CA 1
ATOM 8562 C C . GLU C 1 182 ? -27.277 6.104 13.957 1.00 11.26 184 GLU C C 1
ATOM 8563 O O . GLU C 1 182 ? -28.122 6.824 14.488 1.00 11.26 184 GLU C O 1
ATOM 8569 N N . ASN C 1 183 ? -27.014 6.135 12.653 1.00 12.92 185 ASN C N 1
ATOM 8570 C CA . ASN C 1 183 ? -27.705 7.061 11.762 1.00 12.06 185 ASN C CA 1
ATOM 8571 C C . ASN C 1 183 ? -29.057 6.593 11.239 1.00 11.81 185 ASN C C 1
ATOM 8572 O O . ASN C 1 183 ? -29.650 7.251 10.379 1.00 11.81 185 ASN C O 1
ATOM 8577 N N . LEU C 1 184 ? -29.548 5.468 11.746 1.00 9.57 186 LEU C N 1
ATOM 8578 C CA . LEU C 1 184 ? -30.848 4.973 11.317 1.00 9.57 186 LEU C CA 1
ATOM 8579 C C . LEU C 1 184 ? -31.926 5.560 12.220 1.00 9.57 186 LEU C C 1
ATOM 8580 O O . LEU C 1 184 ? -32.480 4.874 13.074 1.00 9.57 186 LEU C O 1
ATOM 8593 N N . LEU C 1 186 ? -35.588 7.805 12.386 1.00 14.66 188 LEU C N 1
ATOM 8594 C CA . LEU C 1 186 ? -36.766 8.234 11.639 1.00 15.69 188 LEU C CA 1
ATOM 8595 C C . LEU C 1 186 ? -37.089 9.672 12.001 1.00 16.34 188 LEU C C 1
ATOM 8596 O O . LEU C 1 186 ? -36.878 10.094 13.134 1.00 17.18 188 LEU C O 1
ATOM 8601 N N . ILE C 1 187 ? -37.596 10.429 11.036 1.00 17.78 189 ILE C N 1
ATOM 8602 C CA . ILE C 1 187 ? -37.973 11.799 11.309 1.00 17.78 189 ILE C CA 1
ATOM 8603 C C . ILE C 1 187 ? -39.315 11.712 12.037 1.00 18.08 189 ILE C C 1
ATOM 8604 O O . ILE C 1 187 ? -40.274 11.119 11.528 1.00 18.86 189 ILE C O 1
ATOM 8609 N N . ALA C 1 188 ? -39.357 12.283 13.238 1.00 11.28 190 ALA C N 1
ATOM 8610 C CA . ALA C 1 188 ? -40.548 12.293 14.076 1.00 10.15 190 ALA C CA 1
ATOM 8611 C C . ALA C 1 188 ? -41.409 13.516 13.778 1.00 10.05 190 ALA C C 1
ATOM 8612 O O . ALA C 1 188 ? -42.628 13.416 13.697 1.00 10.04 190 ALA C O 1
ATOM 8614 N N . GLY C 1 189 ? -40.771 14.672 13.618 1.00 10.60 191 GLY C N 1
ATOM 8615 C CA . GLY C 1 189 ? -41.513 15.886 13.339 1.00 10.52 191 GLY C CA 1
ATOM 8616 C C . GLY C 1 189 ? -40.606 17.046 12.989 1.00 10.96 191 GLY C C 1
ATOM 8617 O O . GLY C 1 189 ? -39.394 16.994 13.230 1.00 11.50 191 GLY C O 1
ATOM 8618 N N . THR C 1 190 ? -41.189 18.101 12.422 1.00 9.13 192 THR C N 1
ATOM 8619 C CA . THR C 1 190 ? -40.423 19.277 12.029 1.00 8.40 192 THR C CA 1
ATOM 8620 C C . THR C 1 190 ? -41.102 20.567 12.445 1.00 8.40 192 THR C C 1
ATOM 8621 O O . THR C 1 190 ? -40.503 21.638 12.347 1.00 8.66 192 THR C O 1
ATOM 8625 N N . ILE C 1 191 ? -42.352 20.474 12.895 1.00 18.06 193 ILE C N 1
ATOM 8626 C CA . ILE C 1 191 ? -43.091 21.661 13.325 1.00 18.80 193 ILE C CA 1
ATOM 8627 C C . ILE C 1 191 ? -42.750 22.018 14.773 1.00 20.37 193 ILE C C 1
ATOM 8628 O O . ILE C 1 191 ? -42.836 21.172 15.663 1.00 21.14 193 ILE C O 1
ATOM 8633 N N . PRO C 1 192 ? -42.353 23.280 15.021 1.00 20.63 194 PRO C N 1
ATOM 8634 C CA . PRO C 1 192 ? -42.001 23.733 16.371 1.00 21.70 194 PRO C CA 1
ATOM 8635 C C . PRO C 1 192 ? -43.195 24.317 17.127 1.00 22.77 194 PRO C C 1
ATOM 8636 O O . PRO C 1 192 ? -44.106 24.879 16.526 1.00 22.38 194 PRO C O 1
ATOM 8640 N N . LEU C 1 193 ? -43.184 24.178 18.447 1.00 24.46 195 LEU C N 1
ATOM 8641 C CA . LEU C 1 193 ? -44.254 24.711 19.283 1.00 26.72 195 LEU C CA 1
ATOM 8642 C C . LEU C 1 193 ? -44.036 26.203 19.502 1.00 29.64 195 LEU C C 1
ATOM 8643 O O . LEU C 1 193 ? -42.903 26.661 19.671 1.00 29.66 195 LEU C O 1
ATOM 8648 N N . SER C 1 194 ? -45.130 26.955 19.506 1.00 35.61 196 SER C N 1
ATOM 8649 C CA . SER C 1 194 ? -45.060 28.391 19.724 1.00 38.19 196 SER C CA 1
ATOM 8650 C C . SER C 1 194 ? -44.845 28.629 21.213 1.00 39.28 196 SER C C 1
ATOM 8651 O O . SER C 1 194 ? -45.519 28.025 22.046 1.00 38.58 196 SER C O 1
ATOM 8654 N N . GLY C 1 195 ? -43.895 29.497 21.544 1.00 55.83 197 GLY C N 1
ATOM 8655 C CA . GLY C 1 195 ? -43.620 29.789 22.939 1.00 58.30 197 GLY C CA 1
ATOM 8656 C C . GLY C 1 195 ? -42.473 28.973 23.500 1.00 60.00 197 GLY C C 1
ATOM 8657 O O . GLY C 1 195 ? -41.727 29.445 24.359 1.00 60.73 197 GLY C O 1
ATOM 8658 N N . GLU C 1 196 ? -42.342 27.739 23.023 1.00 67.36 198 GLU C N 1
ATOM 8659 C CA . GLU C 1 196 ? -41.272 26.856 23.466 1.00 68.65 198 GLU C CA 1
ATOM 8660 C C . GLU C 1 196 ? -39.926 27.407 23.034 1.00 68.88 198 GLU C C 1
ATOM 8661 O O . GLU C 1 196 ? -39.743 27.777 21.874 1.00 69.43 198 GLU C O 1
ATOM 8667 N N . GLU C 1 197 ? -38.983 27.461 23.967 1.00 34.99 199 GLU C N 1
ATOM 8668 C CA . GLU C 1 197 ? -37.658 27.972 23.653 1.00 35.09 199 GLU C CA 1
ATOM 8669 C C . GLU C 1 197 ? -36.571 26.902 23.752 1.00 33.19 199 GLU C C 1
ATOM 8670 O O . GLU C 1 197 ? -35.411 27.158 23.441 1.00 32.61 199 GLU C O 1
ATOM 8676 N N . LYS C 1 198 ? -36.956 25.700 24.171 1.00 46.34 200 LYS C N 1
ATOM 8677 C CA . LYS C 1 198 ? -36.015 24.588 24.296 1.00 44.64 200 LYS C CA 1
ATOM 8678 C C . LYS C 1 198 ? -36.559 23.352 23.586 1.00 42.49 200 LYS C C 1
ATOM 8679 O O . LYS C 1 198 ? -37.488 22.706 24.075 1.00 43.23 200 LYS C O 1
ATOM 8685 N N . GLU C 1 199 ? -35.982 23.026 22.433 1.00 19.44 201 GLU C N 1
ATOM 8686 C CA . GLU C 1 199 ? -36.409 21.854 21.674 1.00 15.54 201 GLU C CA 1
ATOM 8687 C C . GLU C 1 199 ? -37.892 21.922 21.333 1.00 13.09 201 GLU C C 1
ATOM 8688 O O . GLU C 1 199 ? -38.645 20.969 21.547 1.00 11.27 201 GLU C O 1
ATOM 8694 N N . ALA C 1 200 ? -38.290 23.064 20.789 1.00 20.24 202 ALA C N 1
ATOM 8695 C CA . ALA C 1 200 ? -39.671 23.315 20.417 1.00 18.97 202 ALA C CA 1
ATOM 8696 C C . ALA C 1 200 ? -40.282 22.219 19.561 1.00 18.56 202 ALA C C 1
ATOM 8697 O O . ALA C 1 200 ? -41.493 22.000 19.614 1.00 18.23 202 ALA C O 1
ATOM 8699 N N . VAL C 1 201 ? -39.457 21.526 18.777 1.00 18.49 203 VAL C N 1
ATOM 8700 C CA . VAL C 1 201 ? -39.972 20.473 17.904 1.00 18.49 203 VAL C CA 1
ATOM 8701 C C . VAL C 1 201 ? -40.167 19.149 18.632 1.00 18.49 203 VAL C C 1
ATOM 8702 O O . VAL C 1 201 ? -41.197 18.491 18.469 1.00 18.49 203 VAL C O 1
ATOM 8706 N N . LYS C 1 202 ? -39.183 18.753 19.432 1.00 19.53 204 LYS C N 1
ATOM 8707 C CA . LYS C 1 202 ? -39.310 17.514 20.189 1.00 18.36 204 LYS C CA 1
ATOM 8708 C C . LYS C 1 202 ? -40.486 17.696 21.148 1.00 17.78 204 LYS C C 1
ATOM 8709 O O . LYS C 1 202 ? -41.235 16.761 21.428 1.00 17.09 204 LYS C O 1
ATOM 8715 N N . THR C 1 203 ? -40.634 18.918 21.642 1.00 13.09 205 THR C N 1
ATOM 8716 C CA . THR C 1 203 ? -41.703 19.257 22.567 1.00 13.55 205 THR C CA 1
ATOM 8717 C C . THR C 1 203 ? -43.067 19.069 21.909 1.00 13.44 205 THR C C 1
ATOM 8718 O O . THR C 1 203 ? -44.030 18.682 22.560 1.00 14.06 205 THR C O 1
ATOM 8722 N N . ASN C 1 204 ? -43.131 19.339 20.610 1.00 8.85 206 ASN C N 1
ATOM 8723 C CA . ASN C 1 204 ? -44.362 19.216 19.848 1.00 8.85 206 ASN C CA 1
ATOM 8724 C C . ASN C 1 204 ? -44.772 17.754 19.697 1.00 8.89 206 ASN C C 1
ATOM 8725 O O . ASN C 1 204 ? -45.925 17.394 19.938 1.00 8.92 206 ASN C O 1
ATOM 8730 N N . VAL C 1 205 ? -43.826 16.913 19.295 1.00 17.82 207 VAL C N 1
ATOM 8731 C CA . VAL C 1 205 ? -44.097 15.488 19.140 1.00 17.41 207 VAL C CA 1
ATOM 8732 C C . VAL C 1 205 ? -44.605 14.913 20.459 1.00 17.44 207 VAL C C 1
ATOM 8733 O O . VAL C 1 205 ? -45.534 14.107 20.471 1.00 17.93 207 VAL C O 1
ATOM 8737 N N . LEU C 1 206 ? -43.990 15.329 21.563 1.00 19.05 208 LEU C N 1
ATOM 8738 C CA . LEU C 1 206 ? -44.399 14.865 22.886 1.00 19.76 208 LEU C CA 1
ATOM 8739 C C . LEU C 1 206 ? -45.812 15.346 23.212 1.00 21.05 208 LEU C C 1
ATOM 8740 O O . LEU C 1 206 ? -46.617 14.609 23.791 1.00 20.89 208 LEU C O 1
ATOM 8745 N N . LYS C 1 207 ? -46.111 16.585 22.836 1.00 25.87 209 LYS C N 1
ATOM 8746 C CA . LYS C 1 207 ? -47.433 17.150 23.069 1.00 26.48 209 LYS C CA 1
ATOM 8747 C C . LYS C 1 207 ? -48.443 16.334 22.265 1.00 26.67 209 LYS C C 1
ATOM 8748 O O . LYS C 1 207 ? -49.531 16.024 22.739 1.00 26.93 209 LYS C O 1
ATOM 8754 N N . ILE C 1 208 ? -48.064 15.980 21.043 1.00 26.90 210 ILE C N 1
ATOM 8755 C CA . ILE C 1 208 ? -48.924 15.203 20.163 1.00 26.73 210 ILE C CA 1
ATOM 8756 C C . ILE C 1 208 ? -49.127 13.779 20.666 1.00 27.18 210 ILE C C 1
ATOM 8757 O O . ILE C 1 208 ? -50.252 13.295 20.742 1.00 27.99 210 ILE C O 1
ATOM 8762 N N . LEU C 1 209 ? -48.037 13.103 20.999 1.00 13.73 211 LEU C N 1
ATOM 8763 C CA . LEU C 1 209 ? -48.136 11.735 21.477 1.00 13.73 211 LEU C CA 1
ATOM 8764 C C . LEU C 1 209 ? -48.967 11.683 22.740 1.00 14.66 211 LEU C C 1
ATOM 8765 O O . LEU C 1 209 ? -49.611 10.674 23.027 1.00 14.50 211 LEU C O 1
ATOM 8770 N N . ASN C 1 210 ? -48.960 12.779 23.492 1.00 26.13 212 ASN C N 1
ATOM 8771 C CA . ASN C 1 210 ? -49.706 12.831 24.741 1.00 26.97 212 ASN C CA 1
ATOM 8772 C C . ASN C 1 210 ? -51.198 13.077 24.555 1.00 28.23 212 ASN C C 1
ATOM 8773 O O . ASN C 1 210 ? -52.017 12.493 25.263 1.00 28.77 212 ASN C O 1
ATOM 8778 N N . GLU C 1 211 ? -51.557 13.940 23.612 1.00 20.87 213 GLU C N 1
ATOM 8779 C CA . GLU C 1 211 ? -52.964 14.216 23.362 1.00 22.64 213 GLU C CA 1
ATOM 8780 C C . GLU C 1 211 ? -53.561 13.024 22.623 1.00 22.70 213 GLU C C 1
ATOM 8781 O O . GLU C 1 211 ? -54.772 12.928 22.477 1.00 23.15 213 GLU C O 1
ATOM 8795 N N . TYR C 1 213 ? -52.071 9.378 22.946 1.00 27.72 215 TYR C N 1
ATOM 8796 C CA . TYR C 1 213 ? -51.967 8.151 23.717 1.00 25.91 215 TYR C CA 1
ATOM 8797 C C . TYR C 1 213 ? -51.876 8.393 25.210 1.00 24.60 215 TYR C C 1
ATOM 8798 O O . TYR C 1 213 ? -51.789 7.452 25.987 1.00 24.14 215 TYR C O 1
ATOM 8807 N N . GLY C 1 214 ? -51.900 9.656 25.612 1.00 26.04 216 GLY C N 1
ATOM 8808 C CA . GLY C 1 214 ? -51.795 9.972 27.023 1.00 25.20 216 GLY C CA 1
ATOM 8809 C C . GLY C 1 214 ? -50.502 9.443 27.619 1.00 24.98 216 GLY C C 1
ATOM 8810 O O . GLY C 1 214 ? -50.463 9.053 28.787 1.00 24.46 216 GLY C O 1
ATOM 8811 N N . ILE C 1 215 ? -49.440 9.428 26.815 1.00 26.97 217 ILE C N 1
ATOM 8812 C CA . ILE C 1 215 ? -48.137 8.939 27.267 1.00 26.44 217 ILE C CA 1
ATOM 8813 C C . ILE C 1 215 ? -47.145 10.079 27.439 1.00 26.44 217 ILE C C 1
ATOM 8814 O O . ILE C 1 215 ? -47.322 11.157 26.880 1.00 27.43 217 ILE C O 1
ATOM 8819 N N . THR C 1 216 ? -46.098 9.824 28.213 1.00 22.41 218 THR C N 1
ATOM 8820 C CA . THR C 1 216 ? -45.048 10.802 28.450 1.00 22.28 218 THR C CA 1
ATOM 8821 C C . THR C 1 216 ? -43.762 10.187 27.913 1.00 21.34 218 THR C C 1
ATOM 8822 O O . THR C 1 216 ? -43.700 8.978 27.682 1.00 20.96 218 THR C O 1
ATOM 8826 N N . GLU C 1 217 ? -42.735 11.007 27.716 1.00 18.86 219 GLU C N 1
ATOM 8827 C CA . GLU C 1 217 ? -41.477 10.520 27.155 1.00 17.98 219 GLU C CA 1
ATOM 8828 C C . GLU C 1 217 ? -40.932 9.233 27.779 1.00 17.54 219 GLU C C 1
ATOM 8829 O O . GLU C 1 217 ? -40.480 8.337 27.066 1.00 16.87 219 GLU C O 1
ATOM 8835 N N . GLU C 1 218 ? -40.999 9.122 29.100 1.00 17.47 220 GLU C N 1
ATOM 8836 C CA . GLU C 1 218 ? -40.468 7.943 29.777 1.00 17.55 220 GLU C CA 1
ATOM 8837 C C . GLU C 1 218 ? -41.179 6.623 29.502 1.00 16.90 220 GLU C C 1
ATOM 8838 O O . GLU C 1 218 ? -40.643 5.558 29.795 1.00 16.81 220 GLU C O 1
ATOM 8844 N N . ASP C 1 219 ? -42.375 6.674 28.939 1.00 7.68 221 ASP C N 1
ATOM 8845 C CA . ASP C 1 219 ? -43.100 5.441 28.669 1.00 7.45 221 ASP C CA 1
ATOM 8846 C C . ASP C 1 219 ? -42.418 4.583 27.605 1.00 6.90 221 ASP C C 1
ATOM 8847 O O . ASP C 1 219 ? -42.676 3.387 27.512 1.00 7.26 221 ASP C O 1
ATOM 8852 N N . PHE C 1 220 ? -41.544 5.201 26.812 1.00 13.85 222 PHE C N 1
ATOM 8853 C CA . PHE C 1 220 ? -40.805 4.498 25.764 1.00 12.80 222 PHE C CA 1
ATOM 8854 C C . PHE C 1 220 ? -39.820 3.514 26.376 1.00 12.63 222 PHE C C 1
ATOM 8855 O O . PHE C 1 220 ? -39.534 2.476 25.792 1.00 13.06 222 PHE C O 1
ATOM 8863 N N . VAL C 1 221 ? -39.293 3.850 27.549 1.00 8.57 223 VAL C N 1
ATOM 8864 C CA . VAL C 1 221 ? -38.346 2.978 28.221 1.00 8.57 223 VAL C CA 1
ATOM 8865 C C . VAL C 1 221 ? -38.995 1.632 28.469 1.00 8.59 223 VAL C C 1
ATOM 8866 O O . VAL C 1 221 ? -38.418 0.590 28.160 1.00 8.89 223 VAL C O 1
ATOM 8870 N N . SER C 1 222 ? -40.200 1.662 29.027 1.00 19.35 224 SER C N 1
ATOM 8871 C CA . SER C 1 222 ? -40.946 0.438 29.307 1.00 20.23 224 SER C CA 1
ATOM 8872 C C . SER C 1 222 ? -41.810 0.107 28.093 1.00 20.78 224 SER C C 1
ATOM 8873 O O . SER C 1 222 ? -43.000 -0.203 28.212 1.00 20.83 224 SER C O 1
ATOM 8876 N N . GLY C 1 223 ? -41.195 0.183 26.918 1.00 23.28 225 GLY C N 1
ATOM 8877 C CA . GLY C 1 223 ? -41.911 -0.099 25.691 1.00 24.65 225 GLY C CA 1
ATOM 8878 C C . GLY C 1 223 ? -41.054 -0.812 24.672 1.00 25.66 225 GLY C C 1
ATOM 8879 O O . GLY C 1 223 ? -39.833 -0.894 24.808 1.00 26.08 225 GLY C O 1
ATOM 8880 N N . GLU C 1 224 ? -41.705 -1.338 23.646 1.00 18.15 226 GLU C N 1
ATOM 8881 C CA . GLU C 1 224 ? -41.009 -2.044 22.584 1.00 18.28 226 GLU C CA 1
ATOM 8882 C C . GLU C 1 224 ? -41.645 -1.707 21.254 1.00 18.26 226 GLU C C 1
ATOM 8883 O O . GLU C 1 224 ? -42.689 -2.244 20.901 1.00 19.27 226 GLU C O 1
ATOM 8889 N N . ILE C 1 225 ? -41.010 -0.806 20.520 1.00 19.17 227 ILE C N 1
ATOM 8890 C CA . ILE C 1 225 ? -41.521 -0.391 19.225 1.00 18.19 227 ILE C CA 1
ATOM 8891 C C . ILE C 1 225 ? -40.591 -0.885 18.119 1.00 17.71 227 ILE C C 1
ATOM 8892 O O . ILE C 1 225 ? -39.367 -0.817 18.238 1.00 17.26 227 ILE C O 1
ATOM 8897 N N . GLU C 1 226 ? -41.189 -1.395 17.048 1.00 20.83 228 GLU C N 1
ATOM 8898 C CA . GLU C 1 226 ? -40.430 -1.917 15.920 1.00 20.74 228 GLU C CA 1
ATOM 8899 C C . GLU C 1 226 ? -40.771 -1.179 14.631 1.00 20.11 228 GLU C C 1
ATOM 8900 O O . GLU C 1 226 ? -41.941 -0.946 14.325 1.00 20.58 228 GLU C O 1
ATOM 8906 N N . VAL C 1 227 ? -39.748 -0.805 13.876 1.00 15.84 229 VAL C N 1
ATOM 8907 C CA . VAL C 1 227 ? -39.980 -0.122 12.618 1.00 15.31 229 VAL C CA 1
ATOM 8908 C C . VAL C 1 227 ? -40.014 -1.187 11.532 1.00 15.56 229 VAL C C 1
ATOM 8909 O O . VAL C 1 227 ? -39.173 -2.084 11.502 1.00 16.64 229 VAL C O 1
ATOM 8913 N N . VAL C 1 228 ? -40.992 -1.085 10.641 1.00 18.54 230 VAL C N 1
ATOM 8914 C CA . VAL C 1 228 ? -41.158 -2.067 9.579 1.00 17.92 230 VAL C CA 1
ATOM 8915 C C . VAL C 1 228 ? -41.513 -1.408 8.254 1.00 18.03 230 VAL C C 1
ATOM 8916 O O . VAL C 1 228 ? -42.074 -0.317 8.227 1.00 18.82 230 VAL C O 1
ATOM 8920 N N . PRO C 1 229 ? -41.165 -2.054 7.131 1.00 12.87 231 PRO C N 1
ATOM 8921 C CA . PRO C 1 229 ? -41.469 -1.509 5.799 1.00 13.20 231 PRO C CA 1
ATOM 8922 C C . PRO C 1 229 ? -42.971 -1.276 5.584 1.00 12.87 231 PRO C C 1
ATOM 8923 O O . PRO C 1 229 ? -43.796 -2.109 5.955 1.00 12.87 231 PRO C O 1
ATOM 8927 N N . ALA C 1 230 ? -43.315 -0.142 4.982 1.00 19.15 232 ALA C N 1
ATOM 8928 C CA . ALA C 1 230 ? -44.710 0.188 4.713 1.00 19.37 232 ALA C CA 1
ATOM 8929 C C . ALA C 1 230 ? -45.238 -0.611 3.510 1.00 20.61 232 ALA C C 1
ATOM 8930 O O . ALA C 1 230 ? -46.432 -0.570 3.201 1.00 22.09 232 ALA C O 1
ATOM 8932 N N . PHE C 1 231 ? -44.348 -1.344 2.843 1.00 21.76 233 PHE C N 1
ATOM 8933 C CA . PHE C 1 231 ? -44.720 -2.175 1.694 1.00 23.26 233 PHE C CA 1
ATOM 8934 C C . PHE C 1 231 ? -45.712 -3.258 2.120 1.00 23.08 233 PHE C C 1
ATOM 8935 O O . PHE C 1 231 ? -45.522 -3.915 3.147 1.00 23.66 233 PHE C O 1
ATOM 8943 N N . SER C 1 232 ? -46.753 -3.453 1.316 1.00 16.59 234 SER C N 1
ATOM 8944 C CA . SER C 1 232 ? -47.760 -4.474 1.585 1.00 16.42 234 SER C CA 1
ATOM 8945 C C . SER C 1 232 ? -47.586 -5.612 0.572 1.00 14.83 234 SER C C 1
ATOM 8946 O O . SER C 1 232 ? -47.136 -5.389 -0.544 1.00 14.60 234 SER C O 1
ATOM 8949 N N . PRO C 1 233 ? -47.934 -6.849 0.950 1.00 5.14 235 PRO C N 1
ATOM 8950 C CA . PRO C 1 233 ? -47.778 -7.964 0.010 1.00 5.14 235 PRO C CA 1
ATOM 8951 C C . PRO C 1 233 ? -48.376 -7.674 -1.363 1.00 5.14 235 PRO C C 1
ATOM 8952 O O . PRO C 1 233 ? -49.451 -7.096 -1.466 1.00 5.14 235 PRO C O 1
ATOM 8956 N N . ARG C 1 234 ? -47.668 -8.074 -2.414 1.00 9.25 236 ARG C N 1
ATOM 8957 C CA . ARG C 1 234 ? -48.121 -7.858 -3.788 1.00 9.25 236 ARG C CA 1
ATOM 8958 C C . ARG C 1 234 ? -47.723 -9.005 -4.700 1.00 9.25 236 ARG C C 1
ATOM 8959 O O . ARG C 1 234 ? -46.773 -9.734 -4.414 1.00 9.25 236 ARG C O 1
ATOM 8967 N N . GLU C 1 235 ? -48.462 -9.174 -5.792 1.00 7.86 237 GLU C N 1
ATOM 8968 C CA . GLU C 1 235 ? -48.107 -10.196 -6.764 1.00 7.99 237 GLU C CA 1
ATOM 8969 C C . GLU C 1 235 ? -46.905 -9.582 -7.472 1.00 7.86 237 GLU C C 1
ATOM 8970 O O . GLU C 1 235 ? -46.774 -8.361 -7.514 1.00 7.86 237 GLU C O 1
ATOM 8976 N N . VAL C 1 236 ? -46.038 -10.416 -8.035 1.00 9.84 238 VAL C N 1
ATOM 8977 C CA . VAL C 1 236 ? -44.869 -9.908 -8.734 1.00 8.83 238 VAL C CA 1
ATOM 8978 C C . VAL C 1 236 ? -44.645 -10.614 -10.066 1.00 8.74 238 VAL C C 1
ATOM 8979 O O . VAL C 1 236 ? -44.823 -11.831 -10.176 1.00 8.74 238 VAL C O 1
ATOM 8983 N N . GLY C 1 237 ? -44.259 -9.831 -11.071 1.00 18.52 239 GLY C N 1
ATOM 8984 C CA . GLY C 1 237 ? -43.985 -10.364 -12.396 1.00 18.52 239 GLY C CA 1
ATOM 8985 C C . GLY C 1 237 ? -45.148 -10.291 -13.364 1.00 18.52 239 GLY C C 1
ATOM 8986 O O . GLY C 1 237 ? -46.301 -10.172 -12.947 1.00 19.51 239 GLY C O 1
ATOM 8995 N N . ASP C 1 239 ? -46.223 -12.681 -15.239 1.00 13.20 241 ASP C N 1
ATOM 8996 C CA . ASP C 1 239 ? -47.007 -13.903 -15.139 1.00 13.12 241 ASP C CA 1
ATOM 8997 C C . ASP C 1 239 ? -47.598 -14.062 -13.740 1.00 13.12 241 ASP C C 1
ATOM 8998 O O . ASP C 1 239 ? -48.111 -15.124 -13.398 1.00 13.21 241 ASP C O 1
ATOM 9003 N N . ARG C 1 240 ? -47.526 -13.000 -12.941 1.00 11.94 242 ARG C N 1
ATOM 9004 C CA . ARG C 1 240 ? -48.058 -13.012 -11.579 1.00 11.94 242 ARG C CA 1
ATOM 9005 C C . ARG C 1 240 ? -47.634 -14.249 -10.772 1.00 11.94 242 ARG C C 1
ATOM 9006 O O . ARG C 1 240 ? -48.315 -14.651 -9.834 1.00 11.94 242 ARG C O 1
ATOM 9014 N N . SER C 1 241 ? -46.493 -14.823 -11.129 1.00 8.22 243 SER C N 1
ATOM 9015 C CA . SER C 1 241 ? -45.989 -16.024 -10.485 1.00 7.74 243 SER C CA 1
ATOM 9016 C C . SER C 1 241 ? -45.368 -15.864 -9.100 1.00 8.56 243 SER C C 1
ATOM 9017 O O . SER C 1 241 ? -45.283 -16.833 -8.337 1.00 8.52 243 SER C O 1
ATOM 9020 N N . LEU C 1 242 ? -44.936 -14.652 -8.768 1.00 24.31 244 LEU C N 1
ATOM 9021 C CA . LEU C 1 242 ? -44.273 -14.425 -7.490 1.00 23.09 244 LEU C CA 1
ATOM 9022 C C . LEU C 1 242 ? -45.031 -13.551 -6.499 1.00 22.09 244 LEU C C 1
ATOM 9023 O O . LEU C 1 242 ? -46.026 -12.917 -6.846 1.00 21.79 244 LEU C O 1
ATOM 9028 N N . ILE C 1 243 ? -44.537 -13.535 -5.261 1.00 15.36 245 ILE C N 1
ATOM 9029 C CA . ILE C 1 243 ? -45.098 -12.724 -4.179 1.00 15.36 245 ILE C CA 1
ATOM 9030 C C . ILE C 1 243 ? -43.983 -11.869 -3.560 1.00 15.36 245 ILE C C 1
ATOM 9031 O O . ILE C 1 243 ? -42.928 -12.388 -3.180 1.00 15.36 245 ILE C O 1
ATOM 9036 N N . GLY C 1 244 ? -44.213 -10.563 -3.470 1.00 11.98 246 GLY C N 1
ATOM 9037 C CA . GLY C 1 244 ? -43.230 -9.682 -2.869 1.00 11.98 246 GLY C CA 1
ATOM 9038 C C . GLY C 1 244 ? -43.788 -9.260 -1.524 1.00 12.20 246 GLY C C 1
ATOM 9039 O O . GLY C 1 244 ? -44.957 -8.885 -1.442 1.00 12.32 246 GLY C O 1
ATOM 9040 N N . ALA C 1 245 ? -42.983 -9.322 -0.467 1.00 14.82 247 ALA C N 1
ATOM 9041 C CA . ALA C 1 245 ? -43.469 -8.946 0.856 1.00 14.95 247 ALA C CA 1
ATOM 9042 C C . ALA C 1 245 ? -42.379 -8.951 1.907 1.00 15.45 247 ALA C C 1
ATOM 9043 O O . ALA C 1 245 ? -41.379 -9.662 1.784 1.00 16.91 247 ALA C O 1
ATOM 9045 N N . TYR C 1 246 ? -42.597 -8.157 2.951 1.00 12.43 248 TYR C N 1
ATOM 9046 C CA . TYR C 1 246 ? -41.668 -8.055 4.062 1.00 11.91 248 TYR C CA 1
ATOM 9047 C C . TYR C 1 246 ? -41.918 -9.162 5.078 1.00 11.91 248 TYR C C 1
ATOM 9048 O O . TYR C 1 246 ? -43.061 -9.477 5.402 1.00 11.91 248 TYR C O 1
ATOM 9057 N N . GLY C 1 247 ? -40.840 -9.753 5.577 1.00 7.54 249 GLY C N 1
ATOM 9058 C CA . GLY C 1 247 ? -40.973 -10.777 6.593 1.00 7.54 249 GLY C CA 1
ATOM 9059 C C . GLY C 1 247 ? -41.304 -12.169 6.121 1.00 7.54 249 GLY C C 1
ATOM 9060 O O . GLY C 1 247 ? -41.685 -13.018 6.936 1.00 7.54 249 GLY C O 1
ATOM 9061 N N . GLN C 1 248 ? -41.164 -12.411 4.818 1.00 12.37 250 GLN C N 1
ATOM 9062 C CA . GLN C 1 248 ? -41.444 -13.735 4.272 1.00 12.37 250 GLN C CA 1
ATOM 9063 C C . GLN C 1 248 ? -40.509 -14.703 4.962 1.00 12.37 250 GLN C C 1
ATOM 9064 O O . GLN C 1 248 ? -40.820 -15.885 5.084 1.00 12.37 250 GLN C O 1
ATOM 9070 N N . ASP C 1 249 ? -39.369 -14.190 5.425 1.00 18.44 251 ASP C N 1
ATOM 9071 C CA . ASP C 1 249 ? -38.412 -15.022 6.129 1.00 18.93 251 ASP C CA 1
ATOM 9072 C C . ASP C 1 249 ? -39.123 -15.669 7.305 1.00 20.16 251 ASP C C 1
ATOM 9073 O O . ASP C 1 249 ? -39.227 -15.106 8.403 1.00 20.63 251 ASP C O 1
ATOM 9078 N N . ASP C 1 250 ? -39.622 -16.863 7.007 1.00 39.01 252 ASP C N 1
ATOM 9079 C CA . ASP C 1 250 ? -40.335 -17.757 7.895 1.00 37.96 252 ASP C CA 1
ATOM 9080 C C . ASP C 1 250 ? -41.807 -17.573 8.145 1.00 38.05 252 ASP C C 1
ATOM 9081 O O . ASP C 1 250 ? -42.498 -18.557 8.377 1.00 38.19 252 ASP C O 1
ATOM 9086 N N . ARG C 1 251 ? -42.316 -16.351 8.110 1.00 11.16 253 ARG C N 1
ATOM 9087 C CA . ARG C 1 251 ? -43.747 -16.220 8.307 1.00 10.01 253 ARG C CA 1
ATOM 9088 C C . ARG C 1 251 ? -44.384 -16.983 7.153 1.00 9.95 253 ARG C C 1
ATOM 9089 O O . ARG C 1 251 ? -45.542 -17.390 7.227 1.00 9.12 253 ARG C O 1
ATOM 9097 N N . ILE C 1 252 ? -43.605 -17.197 6.094 1.00 11.34 254 ILE C N 1
ATOM 9098 C CA . ILE C 1 252 ? -44.085 -17.964 4.955 1.00 12.47 254 ILE C CA 1
ATOM 9099 C C . ILE C 1 252 ? -44.118 -19.428 5.409 1.00 13.27 254 ILE C C 1
ATOM 9100 O O . ILE C 1 252 ? -45.018 -20.188 5.052 1.00 13.22 254 ILE C O 1
ATOM 9105 N N . CYS C 1 253 ? -43.127 -19.821 6.201 1.00 14.38 255 CYS C N 1
ATOM 9106 C CA . CYS C 1 253 ? -43.079 -21.180 6.711 1.00 15.65 255 CYS C CA 1
ATOM 9107 C C . CYS C 1 253 ? -44.086 -21.346 7.842 1.00 15.79 255 CYS C C 1
ATOM 9108 O O . CYS C 1 253 ? -44.696 -22.400 7.988 1.00 16.46 255 CYS C O 1
ATOM 9111 N N . ALA C 1 254 ? -44.256 -20.297 8.639 1.00 18.93 256 ALA C N 1
ATOM 9112 C CA . ALA C 1 254 ? -45.182 -20.336 9.756 1.00 18.86 256 ALA C CA 1
ATOM 9113 C C . ALA C 1 254 ? -46.598 -20.469 9.232 1.00 19.97 256 ALA C C 1
ATOM 9114 O O . ALA C 1 254 ? -47.405 -21.221 9.783 1.00 21.64 256 ALA C O 1
ATOM 9116 N N . TYR C 1 255 ? -46.902 -19.743 8.162 1.00 18.07 257 TYR C N 1
ATOM 9117 C CA . TYR C 1 255 ? -48.238 -19.803 7.588 1.00 17.05 257 TYR C CA 1
ATOM 9118 C C . TYR C 1 255 ? -48.528 -21.176 7.010 1.00 17.22 257 TYR C C 1
ATOM 9119 O O . TYR C 1 255 ? -49.535 -21.790 7.341 1.00 16.50 257 TYR C O 1
ATOM 9128 N N . THR C 1 256 ? -47.645 -21.649 6.138 1.00 27.16 258 THR C N 1
ATOM 9129 C CA . THR C 1 256 ? -47.816 -22.956 5.518 1.00 26.85 258 THR C CA 1
ATOM 9130 C C . THR C 1 256 ? -47.939 -24.069 6.558 1.00 26.09 258 THR C C 1
ATOM 9131 O O . THR C 1 256 ? -48.737 -24.993 6.396 1.00 27.18 258 THR C O 1
ATOM 9135 N N . ALA C 1 257 ? -47.156 -23.982 7.628 1.00 7.10 259 ALA C N 1
ATOM 9136 C CA . ALA C 1 257 ? -47.210 -24.991 8.678 1.00 7.10 259 ALA C CA 1
ATOM 9137 C C . ALA C 1 257 ? -48.538 -24.898 9.405 1.00 7.10 259 ALA C C 1
ATOM 9138 O O . ALA C 1 257 ? -49.216 -25.899 9.605 1.00 7.10 259 ALA C O 1
ATOM 9140 N N . LEU C 1 258 ? -48.912 -23.689 9.799 1.00 10.44 260 LEU C N 1
ATOM 9141 C CA . LEU C 1 258 ? -50.171 -23.491 10.503 1.00 10.44 260 LEU C CA 1
ATOM 9142 C C . LEU C 1 258 ? -51.299 -24.100 9.682 1.00 10.74 260 LEU C C 1
ATOM 9143 O O . LEU C 1 258 ? -52.106 -24.871 10.200 1.00 11.93 260 LEU C O 1
ATOM 9148 N N . ARG C 1 259 ? -51.337 -23.770 8.396 1.00 15.14 261 ARG C N 1
ATOM 9149 C CA . ARG C 1 259 ? -52.364 -24.285 7.503 1.00 14.67 261 ARG C CA 1
ATOM 9150 C C . ARG C 1 259 ? -52.326 -25.804 7.422 1.00 14.60 261 ARG C C 1
ATOM 9151 O O . ARG C 1 259 ? -53.364 -26.456 7.452 1.00 14.63 261 ARG C O 1
ATOM 9159 N N . ALA C 1 260 ? -51.131 -26.370 7.321 1.00 13.66 262 ALA C N 1
ATOM 9160 C CA . ALA C 1 260 ? -50.999 -27.817 7.256 1.00 14.26 262 ALA C CA 1
ATOM 9161 C C . ALA C 1 260 ? -51.501 -28.433 8.559 1.00 15.06 262 ALA C C 1
ATOM 9162 O O . ALA C 1 260 ? -52.102 -29.504 8.555 1.00 16.78 262 ALA C O 1
ATOM 9164 N N . LEU C 1 261 ? -51.267 -27.757 9.679 1.00 11.73 263 LEU C N 1
ATOM 9165 C CA . LEU C 1 261 ? -51.718 -28.276 10.964 1.00 11.67 263 LEU C CA 1
ATOM 9166 C C . LEU C 1 261 ? -53.242 -28.379 11.001 1.00 12.05 263 LEU C C 1
ATOM 9167 O O . LEU C 1 261 ? -53.799 -29.336 11.536 1.00 11.73 263 LEU C O 1
ATOM 9172 N N . LEU C 1 262 ? -53.912 -27.386 10.430 1.00 12.80 264 LEU C N 1
ATOM 9173 C CA . LEU C 1 262 ? -55.365 -27.359 10.421 1.00 13.66 264 LEU C CA 1
ATOM 9174 C C . LEU C 1 262 ? -56.016 -28.312 9.414 1.00 14.84 264 LEU C C 1
ATOM 9175 O O . LEU C 1 262 ? -57.118 -28.801 9.653 1.00 15.52 264 LEU C O 1
ATOM 9180 N N . SER C 1 263 ? -55.335 -28.577 8.299 1.00 20.15 265 SER C N 1
ATOM 9181 C CA . SER C 1 263 ? -55.867 -29.445 7.245 1.00 21.07 265 SER C CA 1
ATOM 9182 C C . SER C 1 263 ? -55.601 -30.933 7.424 1.00 21.38 265 SER C C 1
ATOM 9183 O O . SER C 1 263 ? -56.405 -31.771 7.018 1.00 21.28 265 SER C O 1
ATOM 9186 N N . ALA C 1 264 ? -54.461 -31.247 8.024 1.00 14.10 266 ALA C N 1
ATOM 9187 C CA . ALA C 1 264 ? -54.029 -32.623 8.232 1.00 15.35 266 ALA C CA 1
ATOM 9188 C C . ALA C 1 264 ? -55.020 -33.594 8.869 1.00 15.74 266 ALA C C 1
ATOM 9189 O O . ALA C 1 264 ? -55.935 -33.190 9.582 1.00 15.75 266 ALA C O 1
ATOM 9191 N N . ASN C 1 265 ? -54.802 -34.881 8.579 1.00 14.72 267 ASN C N 1
ATOM 9192 C CA . ASN C 1 265 ? -55.557 -36.020 9.120 1.00 15.54 267 ASN C CA 1
ATOM 9193 C C . ASN C 1 265 ? -54.414 -36.865 9.677 1.00 15.04 267 ASN C C 1
ATOM 9194 O O . ASN C 1 265 ? -53.987 -37.838 9.058 1.00 15.43 267 ASN C O 1
ATOM 9199 N N . PRO C 1 266 ? -53.901 -36.495 10.855 1.00 16.98 268 PRO C N 1
ATOM 9200 C CA . PRO C 1 266 ? -52.790 -37.179 11.520 1.00 17.24 268 PRO C CA 1
ATOM 9201 C C . PRO C 1 266 ? -53.042 -38.555 12.123 1.00 17.70 268 PRO C C 1
ATOM 9202 O O . PRO C 1 266 ? -54.121 -38.837 12.635 1.00 16.79 268 PRO C O 1
ATOM 9206 N N . GLU C 1 267 ? -52.016 -39.401 12.061 1.00 27.69 269 GLU C N 1
ATOM 9207 C CA . GLU C 1 267 ? -52.077 -40.742 12.621 1.00 28.92 269 GLU C CA 1
ATOM 9208 C C . GLU C 1 267 ? -51.546 -40.642 14.048 1.00 27.73 269 GLU C C 1
ATOM 9209 O O . GLU C 1 267 ? -52.020 -41.324 14.951 1.00 28.95 269 GLU C O 1
ATOM 9215 N N . LYS C 1 268 ? -50.559 -39.776 14.246 1.00 12.77 270 LYS C N 1
ATOM 9216 C CA . LYS C 1 268 ? -49.981 -39.573 15.567 1.00 11.87 270 LYS C CA 1
ATOM 9217 C C . LYS C 1 268 ? -50.118 -38.093 15.885 1.00 11.71 270 LYS C C 1
ATOM 9218 O O . LYS C 1 268 ? -50.532 -37.314 15.030 1.00 11.97 270 LYS C O 1
ATOM 9224 N N . SER C 1 269 ? -49.779 -37.708 17.110 1.00 13.64 271 SER C N 1
ATOM 9225 C CA . SER C 1 269 ? -49.888 -36.316 17.523 1.00 12.76 271 SER C CA 1
ATOM 9226 C C . SER C 1 269 ? -49.028 -35.431 16.635 1.00 12.74 271 SER C C 1
ATOM 9227 O O . SER C 1 269 ? -47.900 -35.790 16.296 1.00 12.89 271 SER C O 1
ATOM 9230 N N . ILE C 1 270 ? -49.567 -34.286 16.239 1.00 18.61 272 ILE C N 1
ATOM 9231 C CA . ILE C 1 270 ? -48.819 -33.344 15.421 1.00 17.79 272 ILE C CA 1
ATOM 9232 C C . ILE C 1 270 ? -48.931 -31.986 16.098 1.00 18.46 272 ILE C C 1
ATOM 9233 O O . ILE C 1 270 ? -49.747 -31.801 17.007 1.00 19.54 272 ILE C O 1
ATOM 9238 N N . GLY C 1 271 ? -48.110 -31.039 15.667 1.00 17.54 273 GLY C N 1
ATOM 9239 C CA . GLY C 1 271 ? -48.152 -29.715 16.254 1.00 16.50 273 GLY C CA 1
ATOM 9240 C C . GLY C 1 271 ? -47.163 -28.798 15.570 1.00 16.89 273 GLY C C 1
ATOM 9241 O O . GLY C 1 271 ? -46.298 -29.241 14.809 1.00 17.56 273 GLY C O 1
ATOM 9242 N N . VAL C 1 272 ? -47.295 -27.506 15.831 1.00 11.96 274 VAL C N 1
ATOM 9243 C CA . VAL C 1 272 ? -46.397 -26.528 15.251 1.00 10.99 274 VAL C CA 1
ATOM 9244 C C . VAL C 1 272 ? -46.022 -25.537 16.342 1.00 10.82 274 VAL C C 1
ATOM 9245 O O . VAL C 1 272 ? -46.866 -25.149 17.148 1.00 10.67 274 VAL C O 1
ATOM 9249 N N . ILE C 1 273 ? -44.753 -25.144 16.384 1.00 13.25 275 ILE C N 1
ATOM 9250 C CA . ILE C 1 273 ? -44.297 -24.185 17.382 1.00 13.25 275 ILE C CA 1
ATOM 9251 C C . ILE C 1 273 ? -43.606 -23.042 16.668 1.00 13.25 275 ILE C C 1
ATOM 9252 O O . ILE C 1 273 ? -42.714 -23.257 15.848 1.00 13.25 275 ILE C O 1
ATOM 9257 N N . PHE C 1 274 ? -44.034 -21.826 16.981 1.00 8.76 276 PHE C N 1
ATOM 9258 C CA . PHE C 1 274 ? -43.504 -20.631 16.350 1.00 8.72 276 PHE C CA 1
ATOM 9259 C C . PHE C 1 274 ? -42.678 -19.848 17.352 1.00 8.72 276 PHE C C 1
ATOM 9260 O O . PHE C 1 274 ? -43.197 -19.429 18.387 1.00 8.72 276 PHE C O 1
ATOM 9268 N N . PHE C 1 275 ? -41.397 -19.641 17.038 1.00 11.92 277 PHE C N 1
ATOM 9269 C CA . PHE C 1 275 ? -40.493 -18.943 17.946 1.00 11.86 277 PHE C CA 1
ATOM 9270 C C . PHE C 1 275 ? -40.128 -17.511 17.620 1.00 11.86 277 PHE C C 1
ATOM 9271 O O . PHE C 1 275 ? -40.298 -17.029 16.507 1.00 12.02 277 PHE C O 1
ATOM 9279 N N . ASP C 1 276 ? -39.588 -16.851 18.630 1.00 12.72 278 ASP C N 1
ATOM 9280 C CA . ASP C 1 276 ? -39.138 -15.475 18.547 1.00 13.14 278 ASP C CA 1
ATOM 9281 C C . ASP C 1 276 ? -37.617 -15.529 18.755 1.00 13.24 278 ASP C C 1
ATOM 9282 O O . ASP C 1 276 ? -37.089 -16.554 19.190 1.00 13.49 278 ASP C O 1
ATOM 9287 N N . LYS C 1 277 ? -36.920 -14.450 18.414 1.00 11.30 279 LYS C N 1
ATOM 9288 C CA . LYS C 1 277 ? -35.470 -14.347 18.617 1.00 11.68 279 LYS C CA 1
ATOM 9289 C C . LYS C 1 277 ? -34.487 -15.153 17.761 1.00 11.74 279 LYS C C 1
ATOM 9290 O O . LYS C 1 277 ? -33.282 -15.054 17.982 1.00 11.39 279 LYS C O 1
ATOM 9296 N N . GLU C 1 278 ? -34.951 -15.937 16.797 1.00 10.82 280 GLU C N 1
ATOM 9297 C CA . GLU C 1 278 ? -33.998 -16.728 16.029 1.00 11.91 280 GLU C CA 1
ATOM 9298 C C . GLU C 1 278 ? -33.064 -15.844 15.211 1.00 11.92 280 GLU C C 1
ATOM 9299 O O . GLU C 1 278 ? -31.905 -16.201 14.978 1.00 11.49 280 GLU C O 1
ATOM 9305 N N . GLU C 1 279 ? -33.565 -14.687 14.783 1.00 18.34 281 GLU C N 1
ATOM 9306 C CA . GLU C 1 279 ? -32.771 -13.766 13.973 1.00 17.05 281 GLU C CA 1
ATOM 9307 C C . GLU C 1 279 ? -31.603 -13.131 14.710 1.00 16.25 281 GLU C C 1
ATOM 9308 O O . GLU C 1 279 ? -30.920 -12.290 14.152 1.00 16.05 281 GLU C O 1
ATOM 9314 N N . ILE C 1 280 ? -31.383 -13.528 15.960 1.00 9.79 282 ILE C N 1
ATOM 9315 C CA . ILE C 1 280 ? -30.266 -13.008 16.751 1.00 9.79 282 ILE C CA 1
ATOM 9316 C C . ILE C 1 280 ? -29.597 -14.110 17.574 1.00 9.79 282 ILE C C 1
ATOM 9317 O O . ILE C 1 280 ? -28.706 -13.843 18.378 1.00 9.79 282 ILE C O 1
ATOM 9322 N N . GLY C 1 281 ? -30.023 -15.351 17.371 1.00 7.57 283 GLY C N 1
ATOM 9323 C CA . GLY C 1 281 ? -29.418 -16.448 18.102 1.00 9.37 283 GLY C CA 1
ATOM 9324 C C . GLY C 1 281 ? -30.332 -17.320 18.938 1.00 9.56 283 GLY C C 1
ATOM 9325 O O . GLY C 1 281 ? -29.862 -18.252 19.579 1.00 9.21 283 GLY C O 1
ATOM 9326 N N . SER C 1 282 ? -31.630 -17.027 18.931 1.00 17.59 284 SER C N 1
ATOM 9327 C CA . SER C 1 282 ? -32.618 -17.796 19.696 1.00 19.12 284 SER C CA 1
ATOM 9328 C C . SER C 1 282 ? -32.473 -17.647 21.207 1.00 20.33 284 SER C C 1
ATOM 9329 O O . SER C 1 282 ? -33.008 -18.452 21.966 1.00 20.59 284 SER C O 1
ATOM 9332 N N . ASP C 1 283 ? -31.749 -16.618 21.637 1.00 17.44 285 ASP C N 1
ATOM 9333 C CA . ASP C 1 283 ? -31.556 -16.366 23.057 1.00 18.90 285 ASP C CA 1
ATOM 9334 C C . ASP C 1 283 ? -32.796 -15.658 23.564 1.00 19.54 285 ASP C C 1
ATOM 9335 O O . ASP C 1 283 ? -33.450 -14.935 22.818 1.00 19.73 285 ASP C O 1
ATOM 9340 N N . GLY C 1 284 ? -33.123 -15.866 24.833 1.00 35.58 286 GLY C N 1
ATOM 9341 C CA . GLY C 1 284 ? -34.304 -15.237 25.393 1.00 35.30 286 GLY C CA 1
ATOM 9342 C C . GLY C 1 284 ? -35.338 -16.289 25.730 1.00 34.81 286 GLY C C 1
ATOM 9343 O O . GLY C 1 284 ? -35.308 -17.389 25.177 1.00 35.46 286 GLY C O 1
ATOM 9344 N N . ASN C 1 285 ? -36.257 -15.954 26.629 1.00 16.72 287 ASN C N 1
ATOM 9345 C CA . ASN C 1 285 ? -37.289 -16.896 27.048 1.00 15.95 287 ASN C CA 1
ATOM 9346 C C . ASN C 1 285 ? -38.421 -17.120 26.031 1.00 15.19 287 ASN C C 1
ATOM 9347 O O . ASN C 1 285 ? -39.403 -17.798 26.328 1.00 14.38 287 ASN C O 1
ATOM 9352 N N . THR C 1 286 ? -38.286 -16.546 24.840 1.00 11.19 288 THR C N 1
ATOM 9353 C CA . THR C 1 286 ? -39.287 -16.739 23.793 1.00 11.19 288 THR C CA 1
ATOM 9354 C C . THR C 1 286 ? -38.629 -17.399 22.590 1.00 11.19 288 THR C C 1
ATOM 9355 O O . THR C 1 286 ? -39.265 -17.612 21.564 1.00 11.19 288 THR C O 1
ATOM 9359 N N . GLY C 1 287 ? -37.348 -17.731 22.741 1.00 27.86 289 GLY C N 1
ATOM 9360 C CA . GLY C 1 287 ? -36.603 -18.370 21.674 1.00 28.63 289 GLY C CA 1
ATOM 9361 C C . GLY C 1 287 ? -36.719 -19.881 21.706 1.00 29.28 289 GLY C C 1
ATOM 9362 O O . GLY C 1 287 ? -37.199 -20.454 22.682 1.00 29.95 289 GLY C O 1
ATOM 9363 N N . ALA C 1 288 ? -36.272 -20.524 20.632 1.00 30.61 290 ALA C N 1
ATOM 9364 C CA . ALA C 1 288 ? -36.323 -21.977 20.510 1.00 30.92 290 ALA C CA 1
ATOM 9365 C C . ALA C 1 288 ? -35.214 -22.619 21.313 1.00 30.54 290 ALA C C 1
ATOM 9366 O O . ALA C 1 288 ? -34.793 -23.735 21.029 1.00 32.34 290 ALA C O 1
ATOM 9368 N N . LYS C 1 289 ? -34.733 -21.906 22.315 1.00 26.36 291 LYS C N 1
ATOM 9369 C CA . LYS C 1 289 ? -33.673 -22.421 23.161 1.00 26.82 291 LYS C CA 1
ATOM 9370 C C . LYS C 1 289 ? -34.176 -22.356 24.604 1.00 26.35 291 LYS C C 1
ATOM 9371 O O . LYS C 1 289 ? -33.535 -22.864 25.526 1.00 27.53 291 LYS C O 1
ATOM 9377 N N . ALA C 1 290 ? -35.348 -21.743 24.772 1.00 26.11 292 ALA C N 1
ATOM 9378 C CA . ALA C 1 290 ? -35.985 -21.564 26.073 1.00 24.84 292 ALA C CA 1
ATOM 9379 C C . ALA C 1 290 ? -36.796 -22.762 26.550 1.00 24.74 292 ALA C C 1
ATOM 9380 O O . ALA C 1 290 ? -37.266 -23.585 25.761 1.00 24.16 292 ALA C O 1
ATOM 9382 N N . ARG C 1 291 ? -36.976 -22.824 27.862 1.00 36.73 293 ARG C N 1
ATOM 9383 C CA . ARG C 1 291 ? -37.718 -23.894 28.514 1.00 37.34 293 ARG C CA 1
ATOM 9384 C C . ARG C 1 291 ? -39.078 -24.152 27.847 1.00 37.06 293 ARG C C 1
ATOM 9385 O O . ARG C 1 291 ? -39.476 -25.299 27.655 1.00 38.27 293 ARG C O 1
ATOM 9393 N N . PHE C 1 292 ? -39.770 -23.077 27.486 1.00 13.11 294 PHE C N 1
ATOM 9394 C CA . PHE C 1 292 ? -41.096 -23.128 26.857 1.00 13.11 294 PHE C CA 1
ATOM 9395 C C . PHE C 1 292 ? -41.471 -24.386 26.073 1.00 13.11 294 PHE C C 1
ATOM 9396 O O . PHE C 1 292 ? -42.536 -24.967 26.285 1.00 13.11 294 PHE C O 1
ATOM 9404 N N . TYR C 1 293 ? -40.608 -24.789 25.150 1.00 18.28 295 TYR C N 1
ATOM 9405 C CA . TYR C 1 293 ? -40.862 -25.969 24.338 1.00 17.81 295 TYR C CA 1
ATOM 9406 C C . TYR C 1 293 ? -41.122 -27.197 25.206 1.00 17.36 295 TYR C C 1
ATOM 9407 O O . TYR C 1 293 ? -42.228 -27.730 25.216 1.00 17.61 295 TYR C O 1
ATOM 9416 N N . LEU C 1 294 ? -40.116 -27.648 25.945 1.00 18.24 296 LEU C N 1
ATOM 9417 C CA . LEU C 1 294 ? -40.309 -28.821 26.786 1.00 18.00 296 LEU C CA 1
ATOM 9418 C C . LEU C 1 294 ? -41.298 -28.579 27.925 1.00 18.20 296 LEU C C 1
ATOM 9419 O O . LEU C 1 294 ? -41.858 -29.521 28.478 1.00 18.30 296 LEU C O 1
ATOM 9424 N N . LYS C 1 295 ? -41.523 -27.320 28.280 1.00 25.39 297 LYS C N 1
ATOM 9425 C CA . LYS C 1 295 ? -42.460 -27.022 29.350 1.00 25.86 297 LYS C CA 1
ATOM 9426 C C . LYS C 1 295 ? -43.856 -27.452 28.918 1.00 25.90 297 LYS C C 1
ATOM 9427 O O . LYS C 1 295 ? -44.595 -28.050 29.696 1.00 25.31 297 LYS C O 1
ATOM 9433 N N . ALA C 1 296 ? -44.199 -27.151 27.666 1.00 25.39 298 ALA C N 1
ATOM 9434 C CA . ALA C 1 296 ? -45.509 -27.480 27.105 1.00 25.24 298 ALA C CA 1
ATOM 9435 C C . ALA C 1 296 ? -45.747 -28.981 26.976 1.00 25.65 298 ALA C C 1
ATOM 9436 O O . ALA C 1 296 ? -46.851 -29.468 27.236 1.00 23.92 298 ALA C O 1
ATOM 9438 N N . LEU C 1 297 ? -44.717 -29.714 26.564 1.00 18.09 299 LEU C N 1
ATOM 9439 C CA . LEU C 1 297 ? -44.847 -31.153 26.418 1.00 18.16 299 LEU C CA 1
ATOM 9440 C C . LEU C 1 297 ? -44.987 -31.802 27.785 1.00 19.25 299 LEU C C 1
ATOM 9441 O O . LEU C 1 297 ? -45.812 -32.697 27.967 1.00 20.64 299 LEU C O 1
ATOM 9446 N N . ARG C 1 298 ? -44.186 -31.351 28.749 1.00 24.11 300 ARG C N 1
ATOM 9447 C CA . ARG C 1 298 ? -44.261 -31.886 30.111 1.00 24.34 300 ARG C CA 1
ATOM 9448 C C . ARG C 1 298 ? -45.673 -31.635 30.635 1.00 24.40 300 ARG C C 1
ATOM 9449 O O . ARG C 1 298 ? -46.247 -32.468 31.338 1.00 24.23 300 ARG C O 1
ATOM 9457 N N . GLN C 1 299 ? -46.223 -30.476 30.286 1.00 24.75 301 GLN C N 1
ATOM 9458 C CA . GLN C 1 299 ? -47.564 -30.114 30.708 1.00 25.12 301 GLN C CA 1
ATOM 9459 C C . GLN C 1 299 ? -48.542 -31.145 30.170 1.00 25.54 301 GLN C C 1
ATOM 9460 O O . GLN C 1 299 ? -49.335 -31.712 30.922 1.00 26.37 301 GLN C O 1
ATOM 9466 N N . ILE C 1 300 ? -48.482 -31.386 28.865 1.00 21.65 302 ILE C N 1
ATOM 9467 C CA . ILE C 1 300 ? -49.365 -32.356 28.233 1.00 20.75 302 ILE C CA 1
ATOM 9468 C C . ILE C 1 300 ? -49.201 -33.739 28.866 1.00 20.83 302 ILE C C 1
ATOM 9469 O O . ILE C 1 300 ? -50.184 -34.437 29.115 1.00 20.47 302 ILE C O 1
ATOM 9474 N N . LEU C 1 301 ? -47.958 -34.124 29.141 1.00 13.49 303 LEU C N 1
ATOM 9475 C CA . LEU C 1 301 ? -47.672 -35.428 29.735 1.00 13.93 303 LEU C CA 1
ATOM 9476 C C . LEU C 1 301 ? -48.350 -35.659 31.077 1.00 14.11 303 LEU C C 1
ATOM 9477 O O . LEU C 1 301 ? -48.894 -36.732 31.314 1.00 14.29 303 LEU C O 1
ATOM 9482 N N . LYS C 1 302 ? -48.315 -34.665 31.960 1.00 16.26 304 LYS C N 1
ATOM 9483 C CA . LYS C 1 302 ? -48.949 -34.816 33.264 1.00 15.89 304 LYS C CA 1
ATOM 9484 C C . LYS C 1 302 ? -50.433 -35.058 33.067 1.00 15.76 304 LYS C C 1
ATOM 9485 O O . LYS C 1 302 ? -51.026 -35.890 33.745 1.00 16.39 304 LYS C O 1
ATOM 9499 N N . GLN C 1 304 ? -51.698 -36.541 30.791 1.00 13.24 306 GLN C N 1
ATOM 9500 C CA . GLN C 1 304 ? -51.823 -37.906 30.315 1.00 11.82 306 GLN C CA 1
ATOM 9501 C C . GLN C 1 304 ? -51.429 -38.885 31.424 1.00 12.08 306 GLN C C 1
ATOM 9502 O O . GLN C 1 304 ? -51.443 -40.096 31.230 1.00 11.80 306 GLN C O 1
ATOM 9508 N N . GLY C 1 305 ? -51.064 -38.357 32.586 1.00 8.95 307 GLY C N 1
ATOM 9509 C CA . GLY C 1 305 ? -50.706 -39.218 33.696 1.00 9.41 307 GLY C CA 1
ATOM 9510 C C . GLY C 1 305 ? -49.234 -39.531 33.897 1.00 10.71 307 GLY C C 1
ATOM 9511 O O . GLY C 1 3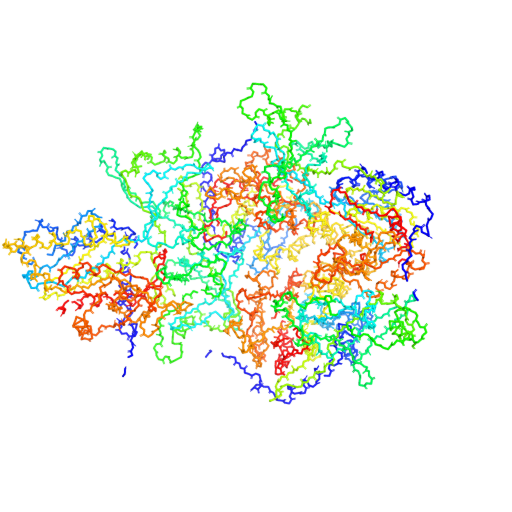05 ? -48.899 -40.481 34.613 1.00 11.11 307 GLY C O 1
ATOM 9512 N N . ALA C 1 306 ? -48.345 -38.757 33.285 1.00 14.69 308 ALA C N 1
ATOM 9513 C CA . ALA C 1 306 ? -46.922 -39.012 33.456 1.00 15.59 308 ALA C CA 1
ATOM 9514 C C . ALA C 1 306 ? -46.578 -38.861 34.931 1.00 16.59 308 ALA C C 1
ATOM 9515 O O . ALA C 1 306 ? -47.007 -37.907 35.587 1.00 16.14 308 ALA C O 1
ATOM 9517 N N . LYS C 1 307 ? -45.813 -39.812 35.454 1.00 21.70 309 LYS C N 1
ATOM 9518 C CA . LYS C 1 307 ? -45.406 -39.774 36.850 1.00 23.96 309 LYS C CA 1
ATOM 9519 C C . LYS C 1 307 ? -44.026 -39.134 36.984 1.00 23.26 309 LYS C C 1
ATOM 9520 O O . LYS C 1 307 ? -43.784 -38.367 37.915 1.00 22.90 309 LYS C O 1
ATOM 9526 N N . ASP C 1 308 ? -43.128 -39.460 36.050 1.00 32.13 310 ASP C N 1
ATOM 9527 C CA . ASP C 1 308 ? -41.768 -38.907 36.019 1.00 31.51 310 ASP C CA 1
ATOM 9528 C C . ASP C 1 308 ? -41.563 -38.168 34.690 1.00 30.83 310 ASP C C 1
ATOM 9529 O O . ASP C 1 308 ? -41.055 -38.734 33.715 1.00 30.03 310 ASP C O 1
ATOM 9534 N N . SER C 1 309 ? -41.971 -36.903 34.668 1.00 19.05 311 SER C N 1
ATOM 9535 C CA . SER C 1 309 ? -41.871 -36.058 33.486 1.00 19.22 311 SER C CA 1
ATOM 9536 C C . SER C 1 309 ? -40.646 -36.298 32.624 1.00 19.50 311 SER C C 1
ATOM 9537 O O . SER C 1 309 ? -40.764 -36.679 31.458 1.00 19.88 311 SER C O 1
ATOM 9540 N N . GLU C 1 310 ? -39.470 -36.074 33.199 1.00 20.09 312 GLU C N 1
ATOM 9541 C CA . GLU C 1 310 ? -38.226 -36.212 32.456 1.00 19.95 312 GLU C CA 1
ATOM 9542 C C . GLU C 1 310 ? -38.021 -37.562 31.781 1.00 19.45 312 GLU C C 1
ATOM 9543 O O . GLU C 1 310 ? -37.713 -37.619 30.589 1.00 19.76 312 GLU C O 1
ATOM 9549 N N . PHE C 1 311 ? -38.193 -38.645 32.530 1.00 32.04 313 PHE C N 1
ATOM 9550 C CA . PHE C 1 311 ? -38.014 -39.972 31.962 1.00 31.27 313 PHE C CA 1
ATOM 9551 C C . PHE C 1 311 ? -38.947 -40.204 30.785 1.00 31.14 313 PHE C C 1
ATOM 9552 O O . PHE C 1 311 ? -38.534 -40.711 29.746 1.00 32.14 313 PHE C O 1
ATOM 9560 N N . VAL C 1 312 ? -40.213 -39.846 30.962 1.00 15.50 314 VAL C N 1
ATOM 9561 C CA . VAL C 1 312 ? -41.210 -40.016 29.914 1.00 14.23 314 VAL C CA 1
ATOM 9562 C C . VAL C 1 312 ? -40.855 -39.151 28.705 1.00 13.86 314 VAL C C 1
ATOM 9563 O O . VAL C 1 312 ? -41.186 -39.491 27.569 1.00 13.88 314 VAL C O 1
ATOM 9567 N N . LEU C 1 313 ? -40.175 -38.036 28.945 1.00 10.60 315 LEU C N 1
ATOM 9568 C CA . LEU C 1 313 ? -39.784 -37.150 27.850 1.00 10.60 315 LEU C CA 1
ATOM 9569 C C . LEU C 1 313 ? -38.733 -37.785 26.941 1.00 10.60 315 LEU C C 1
ATOM 9570 O O . LEU C 1 313 ? -38.794 -37.642 25.722 1.00 10.60 315 LEU C O 1
ATOM 9575 N N . ASP C 1 314 ? -37.767 -38.478 27.536 1.00 21.11 316 ASP C N 1
ATOM 9576 C CA . ASP C 1 314 ? -36.716 -39.114 26.753 1.00 21.87 316 ASP C CA 1
ATOM 9577 C C . ASP C 1 314 ? -37.315 -39.895 25.597 1.00 22.23 316 ASP C C 1
ATOM 9578 O O . ASP C 1 314 ? -36.769 -39.897 24.495 1.00 22.31 316 ASP C O 1
ATOM 9583 N N . GLU C 1 315 ? -38.442 -40.556 25.848 1.00 13.37 317 GLU C N 1
ATOM 9584 C CA . GLU C 1 315 ? -39.078 -41.331 24.803 1.00 13.37 317 GLU C CA 1
ATOM 9585 C C . GLU C 1 315 ? -39.833 -40.417 23.858 1.00 13.37 317 GLU C C 1
ATOM 9586 O O . GLU C 1 315 ? -39.718 -40.541 22.640 1.00 13.37 317 GLU C O 1
ATOM 9592 N N . VAL C 1 316 ? -40.605 -39.496 24.416 1.00 21.33 318 VAL C N 1
ATOM 9593 C CA . VAL C 1 316 ? -41.368 -38.575 23.590 1.00 19.58 318 VAL C CA 1
ATOM 9594 C C . VAL C 1 316 ? -40.465 -37.938 22.535 1.00 20.83 318 VAL C C 1
ATOM 9595 O O . VAL C 1 316 ? -40.800 -37.909 21.349 1.00 20.75 318 VAL C O 1
ATOM 9599 N N . LEU C 1 317 ? -39.309 -37.443 22.969 1.00 9.08 319 LEU C N 1
ATOM 9600 C CA . LEU C 1 317 ? -38.373 -36.784 22.065 1.00 9.08 319 LEU C CA 1
ATOM 9601 C C . LEU C 1 317 ? -37.580 -37.775 21.228 1.00 9.43 319 LEU C C 1
ATOM 9602 O O . LEU C 1 317 ? -37.126 -37.439 20.139 1.00 10.46 319 LEU C O 1
ATOM 9607 N N . GLU C 1 318 ? -37.406 -38.988 21.752 1.00 18.64 320 GLU C N 1
ATOM 9608 C CA . GLU C 1 318 ? -36.679 -40.052 21.060 1.00 19.98 320 GLU C CA 1
ATOM 9609 C C . GLU C 1 318 ? -37.434 -40.287 19.766 1.00 19.00 320 GLU C C 1
ATOM 9610 O O . GLU C 1 318 ? -36.863 -40.292 18.673 1.00 19.07 320 GLU C O 1
ATOM 9616 N N . ASN C 1 319 ? -38.735 -40.488 19.906 1.00 25.64 321 ASN C N 1
ATOM 9617 C CA . ASN C 1 319 ? -39.594 -40.657 18.757 1.00 25.73 321 ASN C CA 1
ATOM 9618 C C . ASN C 1 319 ? -39.825 -39.198 18.407 1.00 25.18 321 ASN C C 1
ATOM 9619 O O . ASN C 1 319 ? -39.021 -38.357 18.802 1.00 27.38 321 ASN C O 1
ATOM 9624 N N . THR C 1 320 ? -40.883 -38.853 17.692 1.00 9.96 322 THR C N 1
ATOM 9625 C CA . THR C 1 320 ? -41.066 -37.435 17.360 1.00 9.96 322 THR C CA 1
ATOM 9626 C C . THR C 1 320 ? -40.043 -36.975 16.317 1.00 9.31 322 THR C C 1
ATOM 9627 O O . THR C 1 320 ? -38.827 -37.021 16.531 1.00 8.41 322 THR C O 1
ATOM 9631 N N . SER C 1 321 ? -40.568 -36.526 15.185 1.00 27.14 323 SER C N 1
ATOM 9632 C CA . SER C 1 321 ? -39.756 -36.056 14.080 1.00 27.57 323 SER C CA 1
ATOM 9633 C C . SER C 1 321 ? -40.015 -34.567 13.920 1.00 27.79 323 SER C C 1
ATOM 9634 O O . SER C 1 321 ? -41.161 -34.139 13.797 1.00 27.72 323 SER C O 1
ATOM 9637 N N . VAL C 1 322 ? -38.949 -33.780 13.933 1.00 19.05 324 VAL C N 1
ATOM 9638 C CA . VAL C 1 322 ? -39.083 -32.340 13.811 1.00 18.94 324 VAL C CA 1
ATOM 9639 C C . VAL C 1 322 ? -38.654 -31.812 12.454 1.00 18.97 324 VAL C C 1
ATOM 9640 O O . VAL C 1 322 ? -37.577 -32.144 11.954 1.00 18.31 324 VAL C O 1
ATOM 9644 N N . ILE C 1 323 ? -39.506 -30.985 11.864 1.00 13.81 325 ILE C N 1
ATOM 9645 C CA . ILE C 1 323 ? -39.195 -30.378 10.590 1.00 13.74 325 ILE C CA 1
ATOM 9646 C C . ILE C 1 323 ? -38.912 -28.894 10.830 1.00 13.93 325 ILE C C 1
ATOM 9647 O O . ILE C 1 323 ? -39.795 -28.122 11.216 1.00 13.74 325 ILE C O 1
ATOM 9652 N N . SER C 1 324 ? -37.656 -28.516 10.625 1.00 15.48 326 SER C N 1
ATOM 9653 C CA . SER C 1 324 ? -37.229 -27.147 10.812 1.00 15.64 326 SER C CA 1
ATOM 9654 C C . SER C 1 324 ? -37.696 -26.352 9.600 1.00 15.23 326 SER C C 1
ATOM 9655 O O . SER C 1 324 ? -37.083 -26.404 8.535 1.00 14.80 326 SER C O 1
ATOM 9658 N N . GLY C 1 325 ? -38.797 -25.627 9.770 1.00 9.98 327 GLY C N 1
ATOM 9659 C CA . GLY C 1 325 ? -39.347 -24.841 8.687 1.00 9.98 327 GLY C CA 1
ATOM 9660 C C . GLY C 1 325 ? -38.763 -23.450 8.592 1.00 10.24 327 GLY C C 1
ATOM 9661 O O . GLY C 1 325 ? -39.184 -22.541 9.301 1.00 10.79 327 GLY C O 1
ATOM 9662 N N . ASP C 1 326 ? -37.781 -23.292 7.714 1.00 16.85 328 ASP C N 1
ATOM 9663 C CA . ASP C 1 326 ? -37.135 -22.010 7.483 1.00 16.39 328 ASP C CA 1
ATOM 9664 C C . ASP C 1 326 ? -36.824 -21.937 5.986 1.00 15.95 328 ASP C C 1
ATOM 9665 O O . ASP C 1 326 ? -36.769 -22.962 5.308 1.00 16.74 328 ASP C O 1
ATOM 9670 N N . VAL C 1 327 ? -36.623 -20.731 5.471 1.00 11.17 329 VAL C N 1
ATOM 9671 C CA . VAL C 1 327 ? -36.363 -20.552 4.049 1.00 11.28 329 VAL C CA 1
ATOM 9672 C C . VAL C 1 327 ? -34.892 -20.619 3.652 1.00 12.17 329 VAL C C 1
ATOM 9673 O O . VAL C 1 327 ? -34.000 -20.379 4.469 1.00 12.17 329 VAL C O 1
ATOM 9677 N N . CYS C 1 328 ? -34.655 -20.955 2.387 1.00 24.96 330 CYS C N 1
ATOM 9678 C CA . CYS C 1 328 ? -33.306 -21.035 1.837 1.00 25.44 330 CYS C CA 1
ATOM 9679 C C . CYS C 1 328 ? -33.193 -20.012 0.709 1.00 25.64 330 CYS C C 1
ATOM 9680 O O . CYS C 1 328 ? -34.166 -19.326 0.396 1.00 24.94 330 CYS C O 1
ATOM 9683 N N . ALA C 1 329 ? -32.018 -19.901 0.099 1.00 15.33 331 ALA C N 1
ATOM 9684 C CA . ALA C 1 329 ? -31.827 -18.921 -0.971 1.00 15.53 331 ALA C CA 1
ATOM 9685 C C . ALA C 1 329 ? -31.896 -19.482 -2.392 1.00 16.04 331 ALA C C 1
ATOM 9686 O O . ALA C 1 329 ? -31.078 -20.316 -2.779 1.00 16.82 331 ALA C O 1
ATOM 9688 N N . ALA C 1 330 ? -32.873 -19.010 -3.163 1.00 15.53 332 ALA C N 1
ATOM 9689 C CA . ALA C 1 330 ? -33.042 -19.427 -4.555 1.00 15.73 332 ALA C CA 1
ATOM 9690 C C . ALA C 1 330 ? -31.950 -18.734 -5.365 1.00 16.45 332 ALA C C 1
ATOM 9691 O O . ALA C 1 330 ? -31.416 -17.729 -4.909 1.00 17.06 332 ALA C O 1
ATOM 9693 N N . VAL C 1 331 ? -31.609 -19.234 -6.553 1.00 12.50 333 VAL C N 1
ATOM 9694 C CA . VAL C 1 331 ? -30.552 -18.569 -7.315 1.00 12.51 333 VAL C CA 1
ATOM 9695 C C . VAL C 1 331 ? -31.043 -17.269 -7.938 1.00 13.92 333 VAL C C 1
ATOM 9696 O O . VAL C 1 331 ? -32.062 -17.230 -8.631 1.00 14.32 333 VAL C O 1
ATOM 9700 N N . ASN C 1 332 ? -30.310 -16.200 -7.643 1.00 31.58 334 ASN C N 1
ATOM 9701 C CA . ASN C 1 332 ? -30.591 -14.862 -8.148 1.00 32.06 334 ASN C CA 1
ATOM 9702 C C . ASN C 1 332 ? -29.626 -14.752 -9.331 1.00 32.46 334 ASN C C 1
ATOM 9703 O O . ASN C 1 332 ? -28.439 -14.500 -9.146 1.00 35.18 334 ASN C O 1
ATOM 9708 N N . PRO C 1 333 ? -30.131 -14.947 -10.561 1.00 22.68 335 PRO C N 1
ATOM 9709 C CA . PRO C 1 333 ? -29.352 -14.898 -11.804 1.00 21.90 335 PRO C CA 1
ATOM 9710 C C . PRO C 1 333 ? -28.101 -14.019 -11.819 1.00 21.42 335 PRO C C 1
ATOM 9711 O O . PRO C 1 333 ? -26.993 -14.522 -12.006 1.00 22.44 335 PRO C O 1
ATOM 9715 N N . PRO C 1 334 ? -28.253 -12.701 -11.618 1.00 11.19 336 PRO C N 1
ATOM 9716 C CA . PRO C 1 334 ? -27.063 -11.846 -11.631 1.00 9.98 336 PRO C CA 1
ATOM 9717 C C . PRO C 1 334 ? -25.966 -12.229 -10.631 1.00 9.83 336 PRO C C 1
ATOM 9718 O O . PRO C 1 334 ? -24.812 -11.869 -10.819 1.00 9.83 336 PRO C O 1
ATOM 9722 N N . TYR C 1 335 ? -26.318 -12.962 -9.577 1.00 9.42 337 TYR C N 1
ATOM 9723 C CA . TYR C 1 335 ? -25.342 -13.361 -8.563 1.00 8.94 337 TYR C CA 1
ATOM 9724 C C . TYR C 1 335 ? -25.336 -14.871 -8.396 1.00 9.46 337 TYR C C 1
ATOM 9725 O O . TYR C 1 335 ? -25.150 -15.379 -7.294 1.00 9.07 337 TYR C O 1
ATOM 9734 N N . LYS C 1 336 ? -25.531 -15.583 -9.499 1.00 14.15 338 LYS C N 1
ATOM 9735 C CA . LYS C 1 336 ? -25.579 -17.038 -9.478 1.00 15.40 338 LYS C CA 1
ATOM 9736 C C . LYS C 1 336 ? -24.264 -17.747 -9.192 1.00 16.90 338 LYS C C 1
ATOM 9737 O O . LYS C 1 336 ? -24.260 -18.951 -8.948 1.00 17.42 338 LYS C O 1
ATOM 9743 N N . ASP C 1 337 ? -23.152 -17.022 -9.225 1.00 17.86 339 ASP C N 1
ATOM 9744 C CA . ASP C 1 337 ? -21.859 -17.638 -8.965 1.00 19.95 339 ASP C CA 1
ATOM 9745 C C . ASP C 1 337 ? -21.661 -17.843 -7.464 1.00 18.86 339 ASP C C 1
ATOM 9746 O O . ASP C 1 337 ? -20.656 -18.387 -7.018 1.00 21.92 339 ASP C O 1
ATOM 9751 N N . VAL C 1 338 ? -22.637 -17.413 -6.681 1.00 10.47 340 VAL C N 1
ATOM 9752 C CA . VAL C 1 338 ? -22.564 -17.544 -5.234 1.00 10.47 340 VAL C CA 1
ATOM 9753 C C . VAL C 1 338 ? -23.060 -18.935 -4.799 1.00 10.47 340 VAL C C 1
ATOM 9754 O O . VAL C 1 338 ? -22.884 -19.345 -3.645 1.00 10.47 340 VAL C O 1
ATOM 9758 N N . HIS C 1 339 ? -23.667 -19.647 -5.750 1.00 10.71 341 HIS C N 1
ATOM 9759 C CA . HIS C 1 339 ? -24.235 -20.976 -5.535 1.00 10.71 341 HIS C CA 1
ATOM 9760 C C . HIS C 1 339 ? -23.538 -22.079 -6.323 1.00 10.71 341 HIS C C 1
ATOM 9761 O O . HIS C 1 339 ? -22.765 -21.816 -7.242 1.00 10.71 341 HIS C O 1
ATOM 9768 N N . ASP C 1 340 ? -23.840 -23.318 -5.937 1.00 18.14 342 ASP C N 1
ATOM 9769 C CA . ASP C 1 340 ? -23.370 -24.508 -6.629 1.00 18.17 342 ASP C CA 1
ATOM 9770 C C . ASP C 1 340 ? -24.656 -24.930 -7.338 1.00 17.95 342 ASP C C 1
ATOM 9771 O O . ASP C 1 340 ? -25.457 -25.686 -6.790 1.00 19.07 342 ASP C O 1
ATOM 9776 N N . LEU C 1 341 ? -24.853 -24.406 -8.544 1.00 13.00 343 LEU C N 1
ATOM 9777 C CA . LEU C 1 341 ? -26.047 -24.669 -9.331 1.00 11.16 343 LEU C CA 1
ATOM 9778 C C . LEU C 1 341 ? -26.622 -26.082 -9.253 1.00 10.43 343 LEU C C 1
ATOM 9779 O O . LEU C 1 341 ? -27.833 -26.251 -9.355 1.00 9.47 343 LEU C O 1
ATOM 9784 N N . HIS C 1 342 ? -25.779 -27.093 -9.062 1.00 10.52 344 HIS C N 1
ATOM 9785 C CA . HIS C 1 342 ? -26.286 -28.466 -8.975 1.00 10.85 344 HIS C CA 1
ATOM 9786 C C . HIS C 1 342 ? -26.878 -28.790 -7.597 1.00 10.29 344 HIS C C 1
ATOM 9787 O O . HIS C 1 342 ? -27.420 -29.870 -7.389 1.00 10.29 344 HIS C O 1
ATOM 9794 N N . ASN C 1 343 ? -26.778 -27.849 -6.663 1.00 15.31 345 ASN C N 1
ATOM 9795 C CA . ASN C 1 343 ? -27.290 -28.043 -5.313 1.00 14.99 345 ASN C CA 1
ATOM 9796 C C . ASN C 1 343 ? -27.960 -26.783 -4.769 1.00 15.25 345 ASN C C 1
ATOM 9797 O O . ASN C 1 343 ? -27.984 -26.569 -3.555 1.00 16.09 345 ASN C O 1
ATOM 9802 N N . ALA C 1 344 ? -28.497 -25.951 -5.661 1.00 13.92 346 ALA C N 1
ATOM 9803 C CA . ALA C 1 344 ? -29.169 -24.710 -5.266 1.00 13.92 346 ALA C CA 1
ATOM 9804 C C . ALA C 1 344 ? -30.614 -24.764 -5.730 1.00 13.92 346 ALA C C 1
ATOM 9805 O O . ALA C 1 344 ? -30.892 -25.239 -6.832 1.00 14.40 346 ALA C O 1
ATOM 9807 N N . PRO C 1 345 ? -31.557 -24.276 -4.903 1.00 16.59 347 PRO C N 1
ATOM 9808 C CA . PRO C 1 345 ? -32.980 -24.289 -5.260 1.00 17.38 347 PRO C CA 1
ATOM 9809 C C . PRO C 1 345 ? -33.352 -23.270 -6.331 1.00 18.78 347 PRO C C 1
ATOM 9810 O O . PRO C 1 345 ? -32.647 -22.278 -6.533 1.00 20.48 347 PRO C O 1
ATOM 9814 N N . LYS C 1 346 ? -34.464 -23.521 -7.014 1.00 15.50 348 LYS C N 1
ATOM 9815 C CA . LYS C 1 346 ? -34.944 -22.612 -8.045 1.00 14.45 348 LYS C CA 1
ATOM 9816 C C . LYS C 1 346 ? -36.422 -22.302 -7.818 1.00 14.61 348 LYS C C 1
ATOM 9817 O O . LYS C 1 346 ? -37.199 -23.181 -7.436 1.00 14.25 348 LYS C O 1
ATOM 9823 N N . LEU C 1 347 ? -36.809 -21.051 -8.043 1.00 13.47 349 LEU C N 1
ATOM 9824 C CA . LEU C 1 347 ? -38.200 -20.653 -7.865 1.00 13.47 349 LEU C CA 1
ATOM 9825 C C . LEU C 1 347 ? -39.143 -21.518 -8.708 1.00 14.07 349 LEU C C 1
ATOM 9826 O O . LEU C 1 347 ? -38.936 -21.685 -9.915 1.00 14.61 349 LEU C O 1
ATOM 9831 N N . GLY C 1 348 ? -40.167 -22.080 -8.069 1.00 10.06 350 GLY C N 1
ATOM 9832 C CA . GLY C 1 348 ? -41.132 -22.898 -8.788 1.00 9.14 350 GLY C CA 1
ATOM 9833 C C . GLY C 1 348 ? -40.878 -24.397 -8.834 1.00 9.35 350 GLY C C 1
ATOM 9834 O O . GLY C 1 348 ? -41.732 -25.157 -9.299 1.00 9.11 350 GLY C O 1
ATOM 9835 N N . TYR C 1 349 ? -39.719 -24.837 -8.347 1.00 11.49 351 TYR C N 1
ATOM 9836 C CA . TYR C 1 349 ? -39.397 -26.258 -8.368 1.00 10.48 351 TYR C CA 1
ATOM 9837 C C . TYR C 1 349 ? -39.612 -27.012 -7.055 1.00 10.34 351 TYR C C 1
ATOM 9838 O O . TYR C 1 349 ? -38.968 -28.028 -6.803 1.00 10.29 351 TYR C O 1
ATOM 9847 N N . GLY C 1 350 ? -40.523 -26.505 -6.228 1.00 8.64 352 GLY C N 1
ATOM 9848 C CA . GLY C 1 350 ? -40.868 -27.171 -4.979 1.00 8.64 352 GLY C CA 1
ATOM 9849 C C . GLY C 1 350 ? -40.185 -26.777 -3.681 1.00 8.68 352 GLY C C 1
ATOM 9850 O O . GLY C 1 350 ? -39.317 -25.903 -3.665 1.00 9.59 352 GLY C O 1
ATOM 9851 N N . VAL C 1 351 ? -40.597 -27.423 -2.586 1.00 6.08 353 VAL C N 1
ATOM 9852 C CA . VAL C 1 351 ? -40.000 -27.165 -1.283 1.00 5.67 353 VAL C CA 1
ATOM 9853 C C . VAL C 1 351 ? -38.576 -27.618 -1.365 1.00 6.17 353 VAL C C 1
ATOM 9854 O O . VAL C 1 351 ? -38.259 -28.568 -2.079 1.00 6.45 353 VAL C O 1
ATOM 9858 N N . ALA C 1 352 ? -37.724 -26.941 -0.610 1.00 9.54 354 ALA C N 1
ATOM 9859 C CA . ALA C 1 352 ? -36.320 -27.264 -0.587 1.00 9.54 354 ALA C CA 1
ATOM 9860 C C . ALA C 1 352 ? -36.054 -28.178 0.595 1.00 9.54 354 ALA C C 1
ATOM 9861 O O . ALA C 1 352 ? -36.551 -27.943 1.699 1.00 9.54 354 ALA C O 1
ATOM 9863 N N . LEU C 1 353 ? -35.303 -29.245 0.342 1.00 15.90 355 LEU C N 1
ATOM 9864 C CA . LEU C 1 353 ? -34.930 -30.188 1.385 1.00 17.20 355 LEU C CA 1
ATOM 9865 C C . LEU C 1 353 ? -33.501 -29.776 1.728 1.00 18.78 355 LEU C C 1
ATOM 9866 O O . LEU C 1 353 ? -32.579 -29.976 0.937 1.00 19.44 355 LEU C O 1
ATOM 9871 N N . VAL C 1 354 ? -33.318 -29.170 2.895 1.00 23.92 356 VAL C N 1
ATOM 9872 C CA . VAL C 1 354 ? -31.997 -28.710 3.278 1.00 25.42 356 VAL C CA 1
ATOM 9873 C C . VAL C 1 354 ? -31.300 -29.541 4.337 1.00 26.86 356 VAL C C 1
ATOM 9874 O O . VAL C 1 354 ? -31.567 -29.414 5.533 1.00 27.13 356 VAL C O 1
ATOM 9878 N N . LYS C 1 355 ? -30.403 -30.400 3.877 1.00 38.17 357 LYS C N 1
ATOM 9879 C CA . LYS C 1 355 ? -29.622 -31.232 4.764 1.00 40.08 357 LYS C CA 1
ATOM 9880 C C . LYS C 1 355 ? -28.463 -30.308 5.122 1.00 41.53 357 LYS C C 1
ATOM 9881 O O . LYS C 1 355 ? -27.777 -29.807 4.232 1.00 44.35 357 LYS C O 1
ATOM 9887 N N . TYR C 1 356 ? -28.279 -30.050 6.413 1.00 25.73 358 TYR C N 1
ATOM 9888 C CA . TYR C 1 356 ? -27.208 -29.174 6.919 1.00 25.22 358 TYR C CA 1
ATOM 9889 C C . TYR C 1 356 ? -27.080 -27.757 6.345 1.00 25.27 358 TYR C C 1
ATOM 9890 O O . TYR C 1 356 ? -27.371 -27.503 5.181 1.00 25.50 358 TYR C O 1
ATOM 9899 N N . THR C 1 357 ? -26.636 -26.842 7.200 1.00 32.29 359 THR C N 1
ATOM 9900 C CA . THR C 1 357 ? -26.397 -25.447 6.840 1.00 33.77 359 THR C CA 1
ATOM 9901 C C . THR C 1 357 ? -25.058 -25.088 7.473 1.00 34.68 359 THR C C 1
ATOM 9902 O O . THR C 1 357 ? -24.079 -25.811 7.299 1.00 35.87 359 THR C O 1
ATOM 9906 N N . GLY C 1 358 ? -25.010 -23.989 8.219 1.00 41.43 360 GLY C N 1
ATOM 9907 C CA . GLY C 1 358 ? -23.764 -23.602 8.857 1.00 40.90 360 GLY C CA 1
ATOM 9908 C C . GLY C 1 358 ? -22.722 -23.057 7.896 1.00 41.58 360 GLY C C 1
ATOM 9909 O O . GLY C 1 358 ? -23.027 -22.734 6.747 1.00 42.35 360 GLY C O 1
ATOM 9910 N N . ALA C 1 359 ? -21.481 -22.964 8.360 1.00 26.33 361 ALA C N 1
ATOM 9911 C CA . ALA C 1 359 ? -20.408 -22.429 7.530 1.00 25.48 361 ALA C CA 1
ATOM 9912 C C . ALA C 1 359 ? -19.070 -23.143 7.682 1.00 25.56 361 ALA C C 1
ATOM 9913 O O . ALA C 1 359 ? -18.895 -24.001 8.547 1.00 25.54 361 ALA C O 1
ATOM 9915 N N . ARG C 1 360 ? -18.136 -22.768 6.815 1.00 27.23 362 ARG C N 1
ATOM 9916 C CA . ARG C 1 360 ? -16.791 -23.309 6.819 1.00 27.42 362 ARG C CA 1
ATOM 9917 C C . ARG C 1 360 ? -16.768 -24.815 7.003 1.00 27.83 362 ARG C C 1
ATOM 9918 O O . ARG C 1 360 ? -15.879 -25.357 7.662 1.00 28.98 362 ARG C O 1
ATOM 9926 N N . GLY C 1 361 ? -17.739 -25.506 6.432 1.00 26.38 363 GLY C N 1
ATOM 9927 C CA . GLY C 1 361 ? -17.738 -26.948 6.583 1.00 27.17 363 GLY C CA 1
ATOM 9928 C C . GLY C 1 361 ? -18.568 -27.486 7.737 1.00 27.14 363 GLY C C 1
ATOM 9929 O O . GLY C 1 361 ? -18.042 -28.060 8.695 1.00 26.93 363 GLY C O 1
ATOM 9930 N N . LYS C 1 362 ? -19.877 -27.289 7.641 1.00 25.18 364 LYS C N 1
ATOM 9931 C CA . LYS C 1 362 ? -20.802 -27.780 8.641 1.00 24.35 364 LYS C CA 1
ATOM 9932 C C . LYS C 1 362 ? -20.570 -27.303 10.071 1.00 25.01 364 LYS C C 1
ATOM 9933 O O . LYS C 1 362 ? -20.913 -28.006 11.024 1.00 25.73 364 LYS C O 1
ATOM 9939 N N . TYR C 1 363 ? -20.002 -26.118 10.244 1.00 24.21 365 TYR C N 1
ATOM 9940 C CA . TYR C 1 363 ? -19.790 -25.628 11.601 1.00 24.38 365 TYR C CA 1
ATOM 9941 C C . TYR C 1 363 ? -21.093 -25.134 12.213 1.00 24.34 365 TYR C C 1
ATOM 9942 O O . TYR C 1 363 ? -21.879 -24.456 11.555 1.00 24.47 365 TYR C O 1
ATOM 9951 N N . SER C 1 364 ? -21.306 -25.498 13.475 1.00 25.81 366 SER C N 1
ATOM 9952 C CA . SER C 1 364 ? -22.472 -25.096 14.261 1.00 25.66 366 SER C CA 1
ATOM 9953 C C . SER C 1 364 ? -23.839 -25.279 13.624 1.00 25.50 366 SER C C 1
ATOM 9954 O O . SER C 1 364 ? -24.703 -24.416 13.747 1.00 26.00 366 SER C O 1
ATOM 9957 N N . THR C 1 365 ? -24.044 -26.409 12.960 1.00 28.85 367 THR C N 1
ATOM 9958 C CA . THR C 1 365 ? -25.327 -26.682 12.322 1.00 28.29 367 THR C CA 1
ATOM 9959 C C . THR C 1 365 ? -25.772 -28.131 12.435 1.00 27.60 367 THR C C 1
ATOM 9960 O O . THR C 1 365 ? -24.954 -29.047 12.559 1.00 27.22 367 THR C O 1
ATOM 9964 N N . ASN C 1 366 ? -27.083 -28.329 12.390 1.00 22.56 368 ASN C N 1
ATOM 9965 C CA . ASN C 1 366 ? -27.645 -29.669 12.440 1.00 22.73 368 ASN C CA 1
ATOM 9966 C C . ASN C 1 366 ? -27.454 -30.260 11.051 1.00 21.79 368 ASN C C 1
ATOM 9967 O O . ASN C 1 366 ? -27.740 -29.601 10.048 1.00 20.97 368 ASN C O 1
ATOM 9972 N N . ASP C 1 367 ? -26.940 -31.484 11.000 1.00 14.05 369 ASP C N 1
ATOM 9973 C CA . ASP C 1 367 ? -26.725 -32.181 9.737 1.00 13.96 369 ASP C CA 1
ATOM 9974 C C . ASP C 1 367 ? -27.603 -33.432 9.767 1.00 12.65 369 ASP C C 1
ATOM 9975 O O . ASP C 1 367 ? -27.258 -34.427 10.408 1.00 12.87 369 ASP C O 1
ATOM 9980 N N . ALA C 1 368 ? -28.740 -33.382 9.083 1.00 14.84 370 ALA C N 1
ATOM 9981 C CA . ALA C 1 368 ? -29.656 -34.520 9.055 1.00 13.51 370 ALA C CA 1
ATOM 9982 C C . ALA C 1 368 ? -28.974 -35.857 8.746 1.00 12.53 370 ALA C C 1
ATOM 9983 O O . ALA C 1 368 ? -28.103 -35.940 7.881 1.00 12.33 370 ALA C O 1
ATOM 9985 N N . HIS C 1 369 ? -29.382 -36.899 9.466 1.00 12.72 371 HIS C N 1
ATOM 9986 C CA . HIS C 1 369 ? -28.838 -38.239 9.274 1.00 12.46 371 HIS C CA 1
ATOM 9987 C C . HIS C 1 369 ? -29.395 -38.796 7.978 1.00 12.15 371 HIS C C 1
ATOM 9988 O O . HIS C 1 369 ? -30.475 -38.410 7.547 1.00 11.86 371 HIS C O 1
ATOM 9995 N N . ALA C 1 370 ? -28.661 -39.705 7.356 1.00 21.65 372 ALA C N 1
ATOM 9996 C CA . ALA C 1 370 ? -29.112 -40.289 6.104 1.00 22.26 372 ALA C CA 1
ATOM 9997 C C . ALA C 1 370 ? -30.439 -41.023 6.276 1.00 21.92 372 ALA C C 1
ATOM 9998 O O . ALA C 1 370 ? -31.318 -40.936 5.416 1.00 21.32 372 ALA C O 1
ATOM 10000 N N . GLU C 1 371 ? -30.592 -41.740 7.384 1.00 22.24 373 GLU C N 1
ATOM 10001 C CA . GLU C 1 371 ? -31.828 -42.467 7.597 1.00 23.58 373 GLU C CA 1
ATOM 10002 C C . GLU C 1 371 ? -33.018 -41.532 7.799 1.00 24.00 373 GLU C C 1
ATOM 10003 O O . GLU C 1 371 ? -34.124 -41.846 7.354 1.00 24.26 373 GLU C O 1
ATOM 10009 N N . PHE C 1 372 ? -32.819 -40.384 8.445 1.00 9.43 374 PHE C N 1
ATOM 10010 C CA . PHE C 1 372 ? -33.949 -39.481 8.627 1.00 9.43 374 PHE C CA 1
ATOM 10011 C C . PHE C 1 372 ? -34.377 -38.931 7.284 1.00 9.43 374 PHE C C 1
ATOM 10012 O O . PHE C 1 372 ? -35.566 -38.851 7.005 1.00 9.43 374 PHE C O 1
ATOM 10020 N N . VAL C 1 373 ? -33.405 -38.536 6.462 1.00 14.35 375 VAL C N 1
ATOM 10021 C CA . VAL C 1 373 ? -33.688 -38.007 5.125 1.00 14.35 375 VAL C CA 1
ATOM 10022 C C . VAL C 1 373 ? -34.452 -39.080 4.355 1.00 14.44 375 VAL C C 1
ATOM 10023 O O . VAL C 1 373 ? -35.440 -38.790 3.682 1.00 14.63 375 VAL C O 1
ATOM 10027 N N . ALA C 1 374 ? -33.993 -40.323 4.478 1.00 21.41 376 ALA C N 1
ATOM 10028 C CA . ALA C 1 374 ? -34.626 -41.460 3.816 1.00 21.90 376 ALA C CA 1
ATOM 10029 C C . ALA C 1 374 ? -36.131 -41.525 4.100 1.00 22.48 376 ALA C C 1
ATOM 10030 O O . ALA C 1 374 ? -36.930 -41.717 3.186 1.00 22.50 376 ALA C O 1
ATOM 10032 N N . ARG C 1 375 ? -36.513 -41.373 5.366 1.00 17.93 377 ARG C N 1
ATOM 10033 C CA . ARG C 1 375 ? -37.922 -41.408 5.747 1.00 18.73 377 ARG C CA 1
ATOM 10034 C C . ARG C 1 375 ? -38.695 -40.263 5.098 1.00 17.57 377 ARG C C 1
ATOM 10035 O O . ARG C 1 375 ? -39.849 -40.416 4.698 1.00 17.80 377 ARG C O 1
ATOM 10043 N N . VAL C 1 376 ? -38.045 -39.110 5.009 1.00 17.06 378 VAL C N 1
ATOM 10044 C CA . VAL C 1 376 ? -38.645 -37.925 4.422 1.00 14.71 378 VAL C CA 1
ATOM 10045 C C . VAL C 1 376 ? -38.774 -38.129 2.921 1.00 14.19 378 VAL C C 1
ATOM 10046 O O . VAL C 1 376 ? -39.837 -37.914 2.342 1.00 13.82 378 VAL C O 1
ATOM 10050 N N . ARG C 1 377 ? -37.678 -38.556 2.304 1.00 16.78 379 ARG C N 1
ATOM 10051 C CA . ARG C 1 377 ? -37.640 -38.799 0.870 1.00 16.79 379 ARG C CA 1
ATOM 10052 C C . ARG C 1 377 ? -38.807 -39.685 0.472 1.00 16.50 379 ARG C C 1
ATOM 10053 O O . ARG C 1 377 ? -39.472 -39.431 -0.525 1.00 16.90 379 ARG C O 1
ATOM 10061 N N . LYS C 1 378 ? -39.060 -40.714 1.272 1.00 12.47 380 LYS C N 1
ATOM 10062 C CA . LYS C 1 378 ? -40.133 -41.661 0.998 1.00 13.71 380 LYS C CA 1
ATOM 10063 C C . LYS C 1 378 ? -41.544 -41.082 1.110 1.00 13.09 380 LYS C C 1
ATOM 10064 O O . LYS C 1 378 ? -42.389 -41.361 0.267 1.00 12.82 380 LYS C O 1
ATOM 10070 N N . VAL C 1 379 ? -41.808 -40.280 2.137 1.00 12.58 381 VAL C N 1
ATOM 10071 C CA . VAL C 1 379 ? -43.134 -39.689 2.294 1.00 13.04 381 VAL C CA 1
ATOM 10072 C C . VAL C 1 379 ? -43.437 -38.736 1.145 1.00 13.66 381 VAL C C 1
ATOM 10073 O O . VAL C 1 379 ? -44.474 -38.857 0.490 1.00 13.24 381 VAL C O 1
ATOM 10077 N N . LEU C 1 380 ? -42.525 -37.797 0.902 1.00 22.62 382 LEU C N 1
ATOM 10078 C CA . LEU C 1 380 ? -42.690 -36.817 -0.165 1.00 22.78 382 LEU C CA 1
ATOM 10079 C C . LEU C 1 380 ? -42.917 -37.490 -1.511 1.00 23.79 382 LEU C C 1
ATOM 10080 O O . LEU C 1 380 ? -43.850 -37.142 -2.236 1.00 23.86 382 LEU C O 1
ATOM 10085 N N . ASN C 1 381 ? -42.067 -38.455 -1.851 1.00 13.39 383 ASN C N 1
ATOM 10086 C CA . ASN C 1 381 ? -42.223 -39.154 -3.117 1.00 13.68 383 ASN C CA 1
ATOM 10087 C C . ASN C 1 381 ? -43.548 -39.895 -3.146 1.00 14.32 383 ASN C C 1
ATOM 10088 O O . ASN C 1 381 ? -44.307 -39.773 -4.101 1.00 14.37 383 ASN C O 1
ATOM 10093 N N . GLU C 1 382 ? -43.835 -40.649 -2.090 1.00 16.83 384 GLU C N 1
ATOM 10094 C CA . GLU C 1 382 ? -45.077 -41.407 -2.026 1.00 17.93 384 GLU C CA 1
ATOM 10095 C C . GLU C 1 382 ? -46.317 -40.550 -2.238 1.00 17.78 384 GLU C C 1
ATOM 10096 O O . GLU C 1 382 ? -47.257 -40.974 -2.909 1.00 19.21 384 GLU C O 1
ATOM 10102 N N . GLN C 1 383 ? -46.327 -39.349 -1.675 1.00 15.33 385 GLN C N 1
ATOM 10103 C CA . GLN C 1 383 ? -47.480 -38.471 -1.822 1.00 14.38 385 GLN C CA 1
ATOM 10104 C C . GLN C 1 383 ? -47.343 -37.599 -3.061 1.00 13.33 385 GLN C C 1
ATOM 10105 O O . GLN C 1 383 ? -48.167 -36.728 -3.304 1.00 13.31 385 GLN C O 1
ATOM 10111 N N . GLY C 1 384 ? -46.295 -37.828 -3.842 1.00 14.99 386 GLY C N 1
ATOM 10112 C CA . GLY C 1 384 ? -46.089 -37.034 -5.038 1.00 14.49 386 GLY C CA 1
ATOM 10113 C C . GLY C 1 384 ? -45.871 -35.546 -4.790 1.00 14.49 386 GLY C C 1
ATOM 10114 O O . GLY C 1 384 ? -46.425 -34.704 -5.497 1.00 14.49 386 GLY C O 1
ATOM 10115 N N . VAL C 1 385 ? -45.063 -35.215 -3.788 1.00 9.65 387 VAL C N 1
ATOM 10116 C CA . VAL C 1 385 ? -44.772 -33.825 -3.463 1.00 9.57 387 VAL C CA 1
ATOM 10117 C C . VAL C 1 385 ? -43.574 -33.366 -4.290 1.00 9.59 387 VAL C C 1
ATOM 10118 O O . VAL C 1 385 ? -42.588 -34.089 -4.409 1.00 9.79 387 VAL C O 1
ATOM 10122 N N . ILE C 1 386 ? -43.656 -32.172 -4.865 1.00 13.74 388 ILE C N 1
ATOM 10123 C CA . ILE C 1 386 ? -42.557 -31.651 -5.670 1.00 14.27 388 ILE C CA 1
ATOM 10124 C C . ILE C 1 386 ? -41.544 -30.991 -4.746 1.00 14.83 388 ILE C C 1
ATOM 10125 O O . ILE C 1 386 ? -41.831 -29.963 -4.130 1.00 15.97 388 ILE C O 1
ATOM 10130 N N . TRP C 1 387 ? -40.363 -31.592 -4.642 1.00 19.94 389 TRP C N 1
ATOM 10131 C CA . TRP C 1 387 ? -39.302 -31.054 -3.796 1.00 19.07 389 TRP C CA 1
ATOM 10132 C C . TRP C 1 387 ? -37.973 -31.013 -4.545 1.00 17.64 389 TRP C C 1
ATOM 10133 O O . TRP C 1 387 ? -37.844 -31.562 -5.639 1.00 18.06 389 TRP C O 1
ATOM 10144 N N . GLN C 1 388 ? -36.988 -30.359 -3.946 1.00 10.25 390 GLN C N 1
ATOM 10145 C CA . GLN C 1 388 ? -35.673 -30.219 -4.557 1.00 9.69 390 GLN C CA 1
ATOM 10146 C C . GLN C 1 388 ? -34.645 -30.039 -3.451 1.00 9.56 390 GLN C C 1
ATOM 10147 O O . GLN C 1 388 ? -34.957 -29.472 -2.406 1.00 9.99 390 GLN C O 1
ATOM 10153 N N . VAL C 1 389 ? -33.424 -30.517 -3.665 1.00 9.17 391 VAL C N 1
ATOM 10154 C CA . VAL C 1 389 ? -32.398 -30.361 -2.634 1.00 9.17 391 VAL C CA 1
ATOM 10155 C C . VAL C 1 389 ? -31.777 -28.975 -2.720 1.00 9.17 391 VAL C C 1
ATOM 10156 O O . VAL C 1 389 ? -31.550 -28.457 -3.805 1.00 9.17 391 VAL C O 1
ATOM 10160 N N . ALA C 1 390 ? -31.514 -28.372 -1.570 1.00 8.57 392 ALA C N 1
ATOM 10161 C CA . ALA C 1 390 ? -30.918 -27.048 -1.540 1.00 9.57 392 ALA C CA 1
ATOM 10162 C C . ALA C 1 390 ? -29.726 -26.972 -0.595 1.00 10.25 392 ALA C C 1
ATOM 10163 O O . ALA C 1 390 ? -29.603 -27.751 0.348 1.00 10.47 392 ALA C O 1
ATOM 10165 N N . THR C 1 391 ? -28.855 -26.012 -0.874 1.00 13.34 393 THR C N 1
ATOM 10166 C CA . THR C 1 391 ? -27.654 -25.754 -0.093 1.00 13.34 393 THR C CA 1
ATOM 10167 C C . THR C 1 391 ? -27.548 -24.239 0.041 1.00 13.79 393 THR C C 1
ATOM 10168 O O . THR C 1 391 ? -27.985 -23.503 -0.840 1.00 14.09 393 THR C O 1
ATOM 10172 N N . LEU C 1 392 ? -26.980 -23.753 1.131 1.00 18.83 394 LEU C N 1
ATOM 10173 C CA . LEU C 1 392 ? -26.866 -22.311 1.265 1.00 20.69 394 LEU C CA 1
ATOM 10174 C C . LEU C 1 392 ? -25.576 -21.775 0.633 1.00 19.94 394 LEU C C 1
ATOM 10175 O O . LEU C 1 392 ? -24.713 -21.239 1.321 1.00 21.07 394 LEU C O 1
ATOM 10180 N N . GLY C 1 393 ? -25.449 -21.936 -0.683 1.00 13.33 395 GLY C N 1
ATOM 10181 C CA . GLY C 1 393 ? -24.280 -21.439 -1.392 1.00 13.33 395 GLY C CA 1
ATOM 10182 C C . GLY C 1 393 ? -23.098 -22.386 -1.495 1.00 13.33 395 GLY C C 1
ATOM 10183 O O . GLY C 1 393 ? -23.088 -23.441 -0.866 1.00 13.33 395 GLY C O 1
ATOM 10184 N N . LYS C 1 394 ? -22.109 -22.004 -2.303 1.00 16.62 396 LYS C N 1
ATOM 10185 C CA . LYS C 1 394 ? -20.893 -22.796 -2.486 1.00 17.17 396 LYS C CA 1
ATOM 10186 C C . LYS C 1 394 ? -20.231 -23.031 -1.124 1.00 17.72 396 LYS C C 1
ATOM 10187 O O . LYS C 1 394 ? -20.416 -22.240 -0.196 1.00 17.97 396 LYS C O 1
ATOM 10193 N N . VAL C 1 395 ? -19.448 -24.105 -1.029 1.00 31.42 397 VAL C N 1
ATOM 10194 C CA . VAL C 1 395 ? -18.774 -24.514 0.203 1.00 31.82 397 VAL C CA 1
ATOM 10195 C C . VAL C 1 395 ? -18.392 -23.441 1.222 1.00 33.44 397 VAL C C 1
ATOM 10196 O O . VAL C 1 395 ? -18.958 -23.419 2.326 1.00 35.82 397 VAL C O 1
ATOM 10200 N N . ASP C 1 396 ? -17.450 -22.560 0.901 1.00 13.82 398 ASP C N 1
ATOM 10201 C CA . ASP C 1 396 ? -17.079 -21.541 1.885 1.00 15.79 398 ASP C CA 1
ATOM 10202 C C . ASP C 1 396 ? -17.680 -20.164 1.628 1.00 16.36 398 ASP C C 1
ATOM 10203 O O . ASP C 1 396 ? -17.148 -19.152 2.089 1.00 15.34 398 ASP C O 1
ATOM 10208 N N . GLN C 1 397 ? -18.795 -20.131 0.904 1.00 38.95 399 GLN C N 1
ATOM 10209 C CA . GLN C 1 397 ? -19.467 -18.878 0.570 1.00 40.81 399 GLN C CA 1
ATOM 10210 C C . GLN C 1 397 ? -20.034 -18.125 1.766 1.00 42.59 399 GLN C C 1
ATOM 10211 O O . GLN C 1 397 ? -19.501 -17.090 2.163 1.00 43.83 399 GLN C O 1
ATOM 10217 N N . GLY C 1 398 ? -21.115 -18.637 2.341 1.00 37.76 400 GLY C N 1
ATOM 10218 C CA . GLY C 1 398 ? -21.704 -17.948 3.471 1.00 38.74 400 GLY C CA 1
ATOM 10219 C C . GLY C 1 398 ? -21.979 -18.805 4.684 1.00 40.03 400 GLY C C 1
ATOM 10220 O O . GLY C 1 398 ? -21.412 -19.885 4.847 1.00 40.15 400 GLY C O 1
ATOM 10221 N N . GLY C 1 399 ? -22.866 -18.310 5.539 1.00 41.10 401 GLY C N 1
ATOM 10222 C CA . GLY C 1 399 ? -23.208 -19.030 6.747 1.00 43.20 401 GLY C CA 1
ATOM 10223 C C . GLY C 1 399 ? -24.689 -19.054 7.062 1.00 43.76 401 GLY C C 1
ATOM 10224 O O . GLY C 1 399 ? -25.346 -18.016 7.145 1.00 44.69 401 GLY C O 1
ATOM 10225 N N . GLY C 1 400 ? -25.210 -20.264 7.225 1.00 40.32 402 GLY C N 1
ATOM 10226 C CA . GLY C 1 400 ? -26.605 -20.445 7.558 1.00 40.92 402 GLY C CA 1
ATOM 10227 C C . GLY C 1 400 ? -26.667 -20.750 9.035 1.00 41.04 402 GLY C C 1
ATOM 10228 O O . GLY C 1 400 ? -25.726 -20.453 9.766 1.00 41.76 402 GLY C O 1
ATOM 10229 N N . GLY C 1 401 ? -27.761 -21.355 9.477 1.00 59.82 403 GLY C N 1
ATOM 10230 C CA . GLY C 1 401 ? -27.909 -21.671 10.885 1.00 58.43 403 GLY C CA 1
ATOM 10231 C C . GLY C 1 401 ? -29.338 -21.418 11.312 1.00 57.03 403 GLY C C 1
ATOM 10232 O O . GLY C 1 401 ? -29.748 -20.279 11.543 1.00 58.05 403 GLY C O 1
ATOM 10233 N N . THR C 1 402 ? -30.103 -22.494 11.403 1.00 27.08 404 THR C N 1
ATOM 10234 C CA . THR C 1 402 ? -31.500 -22.404 11.791 1.00 24.69 404 THR C CA 1
ATOM 10235 C C . THR C 1 402 ? -31.656 -22.960 13.196 1.00 22.84 404 THR C C 1
ATOM 10236 O O . THR C 1 402 ? -30.680 -23.394 13.806 1.00 22.80 404 THR C O 1
ATOM 10240 N N . ILE C 1 403 ? -32.887 -22.948 13.698 1.00 17.06 405 ILE C N 1
ATOM 10241 C CA . ILE C 1 403 ? -33.186 -23.467 15.030 1.00 13.72 405 ILE C CA 1
ATOM 10242 C C . ILE C 1 403 ? -33.182 -25.003 15.070 1.00 12.86 405 ILE C C 1
ATOM 10243 O O . ILE C 1 403 ? -33.332 -25.601 16.128 1.00 12.86 405 ILE C O 1
ATOM 10248 N N . ALA C 1 404 ? -32.996 -25.639 13.920 1.00 15.54 406 ALA C N 1
ATOM 10249 C CA . ALA C 1 404 ? -32.983 -27.098 13.855 1.00 14.21 406 ALA C CA 1
ATOM 10250 C C . ALA C 1 404 ? -32.084 -27.737 14.909 1.00 13.53 406 ALA C C 1
ATOM 10251 O O . ALA C 1 404 ? -32.457 -28.727 15.541 1.00 13.47 406 ALA C O 1
ATOM 10253 N N . LYS C 1 405 ? -30.900 -27.171 15.105 1.00 21.58 407 LYS C N 1
ATOM 10254 C CA . LYS C 1 405 ? -29.957 -27.730 16.070 1.00 22.49 407 LYS C CA 1
ATOM 10255 C C . LYS C 1 405 ? -30.471 -27.741 17.500 1.00 22.69 407 LYS C C 1
ATOM 10256 O O . LYS C 1 405 ? -30.015 -28.546 18.315 1.00 21.76 407 LYS C O 1
ATOM 10262 N N . PHE C 1 406 ? -31.425 -26.863 17.801 1.00 22.57 408 PHE C N 1
ATOM 10263 C CA . PHE C 1 406 ? -31.972 -26.782 19.148 1.00 22.69 408 PHE C CA 1
ATOM 10264 C C . PHE C 1 406 ? -32.932 -27.902 19.504 1.00 23.11 408 PHE C C 1
ATOM 10265 O O . PHE C 1 406 ? -33.189 -28.160 20.677 1.00 25.01 408 PHE C O 1
ATOM 10273 N N . PHE C 1 407 ? -33.457 -28.577 18.496 1.00 19.13 409 PHE C N 1
ATOM 10274 C CA . PHE C 1 407 ? -34.360 -29.677 18.755 1.00 18.39 409 PHE C CA 1
ATOM 10275 C C . PHE C 1 407 ? -33.591 -30.974 18.644 1.00 18.90 409 PHE C C 1
ATOM 10276 O O . PHE C 1 407 ? -33.920 -31.951 19.309 1.00 19.58 409 PHE C O 1
ATOM 10284 N N . ALA C 1 408 ? -32.561 -30.983 17.805 1.00 5.94 410 ALA C N 1
ATOM 10285 C CA . ALA C 1 408 ? -31.742 -32.175 17.661 1.00 5.58 410 ALA C CA 1
ATOM 10286 C C . ALA C 1 408 ? -30.974 -32.325 18.973 1.00 6.10 410 ALA C C 1
ATOM 10287 O O . ALA C 1 408 ? -30.629 -33.429 19.399 1.00 6.52 410 ALA C O 1
ATOM 10289 N N . GLU C 1 409 ? -30.722 -31.187 19.610 1.00 16.62 411 GLU C N 1
ATOM 10290 C CA . GLU C 1 409 ? -30.005 -31.147 20.870 1.00 17.00 411 GLU C CA 1
ATOM 10291 C C . GLU C 1 409 ? -30.885 -31.794 21.928 1.00 16.70 411 GLU C C 1
ATOM 10292 O O . GLU C 1 409 ? -30.396 -32.309 22.934 1.00 16.92 411 GLU C O 1
ATOM 10298 N N . ARG C 1 410 ? -32.192 -31.781 21.687 1.00 18.61 412 ARG C N 1
ATOM 10299 C CA . ARG C 1 410 ? -33.128 -32.369 22.627 1.00 18.16 412 ARG C CA 1
ATOM 10300 C C . ARG C 1 410 ? -33.536 -33.793 22.266 1.00 17.84 412 ARG C C 1
ATOM 10301 O O . ARG C 1 410 ? -34.606 -34.252 22.657 1.00 18.26 412 ARG C O 1
ATOM 10309 N N . GLY C 1 411 ? -32.692 -34.479 21.501 1.00 21.18 413 GLY C N 1
ATOM 10310 C CA . GLY C 1 411 ? -32.962 -35.865 21.154 1.00 21.04 413 GLY C CA 1
ATOM 10311 C C . GLY C 1 411 ? -33.753 -36.242 19.911 1.00 20.93 413 GLY C C 1
ATOM 10312 O O . GLY C 1 411 ? -33.780 -37.423 19.544 1.00 21.12 413 GLY C O 1
ATOM 10313 N N . SER C 1 412 ? -34.382 -35.275 19.249 1.00 16.51 414 SER C N 1
ATOM 10314 C CA . SER C 1 412 ? -35.186 -35.576 18.061 1.00 16.51 414 SER C CA 1
ATOM 10315 C C . SER C 1 412 ? -34.457 -35.472 16.731 1.00 16.51 414 SER C C 1
ATOM 10316 O O . SER C 1 412 ? -33.535 -34.668 16.581 1.00 16.51 414 SER C O 1
ATOM 10319 N N . ASP C 1 413 ? -34.872 -36.289 15.764 1.00 12.88 415 ASP C N 1
ATOM 10320 C CA . ASP C 1 413 ? -34.277 -36.221 14.433 1.00 14.00 415 ASP C CA 1
ATOM 10321 C C . ASP C 1 413 ? -34.863 -34.958 13.804 1.00 13.77 415 ASP C C 1
ATOM 10322 O O . ASP C 1 413 ? -36.053 -34.675 13.967 1.00 13.59 415 ASP C O 1
ATOM 10327 N N . VAL C 1 414 ? -34.033 -34.192 13.102 1.00 19.69 416 VAL C N 1
ATOM 10328 C CA . VAL C 1 414 ? -34.499 -32.950 12.497 1.00 19.75 416 VAL C CA 1
ATOM 10329 C C . VAL C 1 414 ? -33.923 -32.707 11.112 1.00 19.71 416 VAL C C 1
ATOM 10330 O O . VAL C 1 414 ? -32.798 -33.123 10.820 1.00 21.62 416 VAL C O 1
ATOM 10334 N N . ILE C 1 415 ? -34.699 -32.018 10.274 1.00 11.38 417 ILE C N 1
ATOM 10335 C CA . ILE C 1 415 ? -34.287 -31.666 8.915 1.00 11.38 417 ILE C CA 1
ATOM 10336 C C . ILE C 1 415 ? -34.849 -30.282 8.541 1.00 11.38 417 ILE C C 1
ATOM 10337 O O . ILE C 1 415 ? -35.912 -29.885 9.012 1.00 11.38 417 ILE C O 1
ATOM 10342 N N . ASP C 1 416 ? -34.133 -29.538 7.709 1.00 13.64 418 ASP C N 1
ATOM 10343 C CA . ASP C 1 416 ? -34.595 -28.213 7.314 1.00 15.33 418 ASP C CA 1
ATOM 10344 C C . ASP C 1 416 ? -35.408 -28.244 6.032 1.00 15.87 418 ASP C C 1
ATOM 10345 O O . ASP C 1 416 ? -34.984 -28.825 5.036 1.00 16.84 418 ASP C O 1
ATOM 10358 N N . GLY C 1 418 ? -38.270 -25.725 3.563 1.00 14.73 420 GLY C N 1
ATOM 10359 C CA . GLY C 1 418 ? -39.008 -24.501 3.345 1.00 13.60 420 GLY C CA 1
ATOM 10360 C C . GLY C 1 418 ? -38.879 -24.038 1.914 1.00 12.94 420 GLY C C 1
ATOM 10361 O O . GLY C 1 418 ? -38.220 -24.699 1.119 1.00 13.46 420 GLY C O 1
ATOM 10362 N N . PRO C 1 419 ? -39.508 -22.908 1.550 1.00 18.82 421 PRO C N 1
ATOM 10363 C CA . PRO C 1 419 ? -39.442 -22.373 0.188 1.00 18.24 421 PRO C CA 1
ATOM 10364 C C . PRO C 1 419 ? -38.107 -21.659 -0.021 1.00 18.53 421 PRO C C 1
ATOM 10365 O O . PRO C 1 419 ? -37.370 -21.404 0.937 1.00 19.41 421 PRO C O 1
ATOM 10369 N N . ALA C 1 420 ? -37.802 -21.330 -1.270 1.00 9.21 422 ALA C N 1
ATOM 10370 C CA . ALA C 1 420 ? -36.569 -20.631 -1.581 1.00 8.31 422 ALA C CA 1
ATOM 10371 C C . ALA C 1 420 ? -36.908 -19.182 -1.899 1.00 8.31 422 ALA C C 1
ATOM 10372 O O . ALA C 1 420 ? -37.711 -18.902 -2.782 1.00 8.37 422 ALA C O 1
ATOM 10374 N N . LEU C 1 421 ? -36.300 -18.261 -1.167 1.00 18.49 423 LEU C N 1
ATOM 10375 C CA . LEU C 1 421 ? -36.544 -16.844 -1.380 1.00 18.10 423 LEU C CA 1
ATOM 10376 C C . LEU C 1 421 ? -35.471 -16.208 -2.254 1.00 18.39 423 LEU C C 1
ATOM 10377 O O . LEU C 1 421 ? -34.458 -16.820 -2.593 1.00 19.23 423 LEU C O 1
ATOM 10382 N N . LEU C 1 422 ? -35.709 -14.956 -2.605 1.00 11.03 424 LEU C N 1
ATOM 10383 C CA . LEU C 1 422 ? -34.788 -14.187 -3.413 1.00 11.35 424 LEU C CA 1
ATOM 10384 C C . LEU C 1 422 ? -34.761 -12.844 -2.689 1.00 11.26 424 LEU C C 1
ATOM 10385 O O . LEU C 1 422 ? -35.809 -12.255 -2.461 1.00 12.04 424 LEU C O 1
ATOM 10390 N N . GLY C 1 423 ? -33.580 -12.381 -2.287 1.00 15.27 425 GLY C N 1
ATOM 10391 C CA . GLY C 1 423 ? -33.489 -11.108 -1.587 1.00 15.56 425 GLY C CA 1
ATOM 10392 C C . GLY C 1 423 ? -33.891 -11.201 -0.125 1.00 16.15 425 GLY C C 1
ATOM 10393 O O . GLY C 1 423 ? -34.463 -10.272 0.451 1.00 16.32 425 GLY C O 1
ATOM 10402 N N . HIS C 1 425 ? -34.081 -11.124 3.814 1.00 16.77 427 HIS C N 1
ATOM 10403 C CA . HIS C 1 425 ? -33.695 -10.072 4.747 1.00 15.37 427 HIS C CA 1
ATOM 10404 C C . HIS C 1 425 ? -33.813 -8.658 4.227 1.00 14.56 427 HIS C C 1
ATOM 10405 O O . HIS C 1 425 ? -33.404 -7.719 4.900 1.00 15.05 427 HIS C O 1
ATOM 10412 N N . SER C 1 426 ? -34.358 -8.489 3.033 1.00 17.02 428 SER C N 1
ATOM 10413 C CA . SER C 1 426 ? -34.521 -7.141 2.509 1.00 16.79 428 SER C CA 1
ATOM 10414 C C . SER C 1 426 ? -35.957 -6.739 2.823 1.00 16.84 428 SER C C 1
ATOM 10415 O O . SER C 1 426 ? -36.754 -7.562 3.283 1.00 17.75 428 SER C O 1
ATOM 10418 N N . PRO C 1 427 ? -36.308 -5.471 2.590 1.00 9.74 429 PRO C N 1
ATOM 10419 C CA . PRO C 1 427 ? -37.676 -5.037 2.878 1.00 9.74 429 PRO C CA 1
ATOM 10420 C C . PRO C 1 427 ? -38.735 -5.677 1.980 1.00 9.74 429 PRO C C 1
ATOM 10421 O O . PRO C 1 427 ? -39.921 -5.651 2.299 1.00 9.74 429 PRO C O 1
ATOM 10425 N N . PHE C 1 428 ? -38.311 -6.265 0.866 1.00 11.74 430 PHE C N 1
ATOM 10426 C CA . PHE C 1 428 ? -39.261 -6.868 -0.068 1.00 11.74 430 PHE C CA 1
ATOM 10427 C C . PHE C 1 428 ? -38.777 -8.213 -0.618 1.00 11.74 430 PHE C C 1
ATOM 10428 O O . PHE C 1 428 ? -38.373 -8.322 -1.775 1.00 11.74 430 PHE C O 1
ATOM 10436 N N . GLU C 1 429 ? -38.824 -9.235 0.229 1.00 15.25 431 GLU C N 1
ATOM 10437 C CA . GLU C 1 429 ? -38.399 -10.582 -0.138 1.00 15.84 431 GLU C CA 1
ATOM 10438 C C . GLU C 1 429 ? -39.337 -11.183 -1.193 1.00 15.25 431 GLU C C 1
ATOM 10439 O O . GLU C 1 429 ? -40.545 -10.936 -1.181 1.00 15.25 431 GLU C O 1
ATOM 10445 N N . ILE C 1 430 ? -38.773 -11.972 -2.103 1.00 10.15 432 ILE C N 1
ATOM 10446 C CA . ILE C 1 430 ? -39.541 -12.607 -3.170 1.00 10.15 432 ILE C CA 1
ATOM 10447 C C . ILE C 1 430 ? -39.648 -14.119 -3.004 1.00 10.15 432 ILE C C 1
ATOM 10448 O O . ILE C 1 430 ? -38.658 -14.788 -2.729 1.00 10.15 432 ILE C O 1
ATOM 10453 N N . SER C 1 431 ? -40.852 -14.651 -3.181 1.00 11.23 433 SER C N 1
ATOM 10454 C CA . SER C 1 431 ? -41.070 -16.088 -3.080 1.00 11.95 433 SER C CA 1
ATOM 10455 C C . SER C 1 431 ? -41.995 -16.504 -4.210 1.00 12.24 433 SER C C 1
ATOM 10456 O O . SER C 1 431 ? -42.669 -15.665 -4.800 1.00 13.20 433 SER C O 1
ATOM 10459 N N . SER C 1 432 ? -42.030 -17.799 -4.507 1.00 21.03 434 SER C N 1
ATOM 10460 C CA . SER C 1 432 ? -42.871 -18.316 -5.578 1.00 21.00 434 SER C CA 1
ATOM 10461 C C . SER C 1 432 ? -44.211 -18.830 -5.075 1.00 20.96 434 SER C C 1
ATOM 10462 O O . SER C 1 432 ? -44.268 -19.612 -4.121 1.00 20.78 434 SER C O 1
ATOM 10465 N N . LYS C 1 433 ? -45.290 -18.393 -5.723 1.00 19.69 435 LYS C N 1
ATOM 10466 C CA . LYS C 1 433 ? -46.626 -18.834 -5.351 1.00 19.19 435 LYS C CA 1
ATOM 10467 C C . LYS C 1 433 ? -46.692 -20.350 -5.408 1.00 19.18 435 LYS C C 1
ATOM 10468 O O . LYS C 1 433 ? -47.280 -20.972 -4.535 1.00 18.95 435 LYS C O 1
ATOM 10474 N N . ALA C 1 434 ? -46.099 -20.947 -6.435 1.00 5.31 436 ALA C N 1
ATOM 10475 C CA . ALA C 1 434 ? -46.117 -22.397 -6.546 1.00 5.31 436 ALA C CA 1
ATOM 10476 C C . ALA C 1 434 ? -45.352 -23.054 -5.393 1.00 5.31 436 ALA C C 1
ATOM 10477 O O . ALA C 1 434 ? -45.793 -24.060 -4.849 1.00 5.31 436 ALA C O 1
ATOM 10479 N N . ASP C 1 435 ? -44.208 -22.492 -5.019 1.00 6.97 437 ASP C N 1
ATOM 10480 C CA . ASP C 1 435 ? -43.433 -23.048 -3.911 1.00 6.97 437 ASP C CA 1
ATOM 10481 C C . ASP C 1 435 ? -44.185 -22.892 -2.587 1.00 6.97 437 ASP C C 1
ATOM 10482 O O . ASP C 1 435 ? -44.119 -23.763 -1.719 1.00 6.97 437 ASP C O 1
ATOM 10487 N N . LEU C 1 436 ? -44.885 -21.769 -2.439 1.00 16.09 438 LEU C N 1
ATOM 10488 C CA . LEU C 1 436 ? -45.659 -21.482 -1.235 1.00 16.15 438 LEU C CA 1
ATOM 10489 C C . LEU C 1 436 ? -46.598 -22.655 -1.013 1.00 16.75 438 LEU C C 1
ATOM 10490 O O . LEU C 1 436 ? -46.555 -23.338 0.012 1.00 17.34 438 LEU C O 1
ATOM 10495 N N . PHE C 1 437 ? -47.448 -22.879 -2.005 1.00 19.59 439 PHE C N 1
ATOM 10496 C CA . PHE C 1 437 ? -48.426 -23.947 -1.964 1.00 18.73 439 PHE C CA 1
ATOM 10497 C C . PHE C 1 437 ? -47.803 -25.293 -1.656 1.00 18.26 439 PHE C C 1
ATOM 10498 O O . PHE C 1 437 ? -48.202 -25.974 -0.718 1.00 18.46 439 PHE C O 1
ATOM 10506 N N . GLU C 1 438 ? -46.816 -25.673 -2.449 1.00 11.09 440 GLU C N 1
ATOM 10507 C CA . GLU C 1 438 ? -46.178 -26.956 -2.271 1.00 11.09 440 GLU C CA 1
ATOM 10508 C C . GLU C 1 438 ? -45.528 -27.132 -0.893 1.00 11.09 440 GLU C C 1
ATOM 10509 O O . GLU C 1 438 ? -45.366 -28.261 -0.422 1.00 11.09 440 GLU C O 1
ATOM 10515 N N . THR C 1 439 ? -45.157 -26.037 -0.236 1.00 9.01 441 THR C N 1
ATOM 10516 C CA . THR C 1 439 ? -44.552 -26.154 1.089 1.00 8.76 441 THR C CA 1
ATOM 10517 C C . THR C 1 439 ? -45.630 -26.665 2.036 1.00 8.98 441 THR C C 1
ATOM 10518 O O . THR C 1 439 ? -45.407 -27.581 2.833 1.00 9.08 441 THR C O 1
ATOM 10522 N N . TYR C 1 440 ? -46.806 -26.061 1.921 1.00 19.28 442 TYR C N 1
ATOM 10523 C CA . TYR C 1 440 ? -47.974 -26.427 2.712 1.00 20.12 442 TYR C CA 1
ATOM 10524 C C . TYR C 1 440 ? -48.325 -27.895 2.452 1.00 19.93 442 TYR C C 1
ATOM 10525 O O . TYR C 1 440 ? -48.622 -28.646 3.379 1.00 21.21 442 TYR C O 1
ATOM 10534 N N . VAL C 1 441 ? -48.285 -28.294 1.186 1.00 4.69 443 VAL C N 1
ATOM 10535 C CA . VAL C 1 441 ? -48.575 -29.664 0.795 1.00 4.69 443 VAL C CA 1
ATOM 10536 C C . VAL C 1 441 ? -47.545 -30.619 1.404 1.00 4.69 443 VAL C C 1
ATOM 10537 O O . VAL C 1 441 ? -47.881 -31.729 1.825 1.00 4.69 443 VAL C O 1
ATOM 10541 N N . ALA C 1 442 ? -46.286 -30.187 1.442 1.00 7.27 444 ALA C N 1
ATOM 10542 C CA . ALA C 1 442 ? -45.214 -31.009 1.989 1.00 7.27 444 ALA C CA 1
ATOM 10543 C C . ALA C 1 442 ? -45.359 -31.159 3.490 1.00 7.27 444 ALA C C 1
ATOM 10544 O O . ALA C 1 442 ? -45.299 -32.273 4.010 1.00 7.27 444 ALA C O 1
ATOM 10546 N N . TYR C 1 443 ? -45.559 -30.042 4.188 1.00 16.25 445 TYR C N 1
ATOM 10547 C CA . TYR C 1 443 ? -45.713 -30.072 5.646 1.00 17.00 445 TYR C CA 1
ATOM 10548 C C . TYR C 1 443 ? -46.877 -30.942 6.090 1.00 17.66 445 TYR C C 1
ATOM 10549 O O . TYR C 1 443 ? -46.774 -31.676 7.070 1.00 18.54 445 TYR C O 1
ATOM 10558 N N . ARG C 1 444 ? -47.989 -30.857 5.371 1.00 8.80 446 ARG C N 1
ATOM 10559 C CA . ARG C 1 444 ? -49.164 -31.643 5.714 1.00 9.60 446 ARG C CA 1
ATOM 10560 C C . ARG C 1 444 ? -48.952 -33.149 5.535 1.00 10.00 446 ARG C C 1
ATOM 10561 O O . ARG C 1 444 ? -49.290 -33.945 6.414 1.00 9.53 446 ARG C O 1
ATOM 10569 N N . SER C 1 445 ? -48.394 -33.545 4.398 1.00 19.67 447 SER C N 1
ATOM 10570 C CA . SER C 1 445 ? -48.179 -34.961 4.152 1.00 20.41 447 SER C CA 1
ATOM 10571 C C . SER C 1 445 ? -47.167 -35.520 5.145 1.00 20.64 447 SER C C 1
ATOM 10572 O O . SER C 1 445 ? -47.336 -36.629 5.640 1.00 20.85 447 SER C O 1
ATOM 10575 N N . LEU C 1 446 ? -46.119 -34.755 5.446 1.00 18.52 448 LEU C N 1
ATOM 10576 C CA . LEU C 1 446 ? -45.118 -35.215 6.405 1.00 18.52 448 LEU C CA 1
ATOM 10577 C C . LEU C 1 446 ? -45.752 -35.366 7.787 1.00 18.83 448 LEU C C 1
ATOM 10578 O O . LEU C 1 446 ? -45.495 -36.342 8.486 1.00 18.83 448 LEU C O 1
ATOM 10591 N N . GLU C 1 448 ? -48.793 -36.095 8.484 1.00 26.04 450 GLU C N 1
ATOM 10592 C CA . GLU C 1 448 ? -49.665 -37.268 8.394 1.00 25.42 450 GLU C CA 1
ATOM 10593 C C . GLU C 1 448 ? -48.982 -38.607 8.126 1.00 26.01 450 GLU C C 1
ATOM 10594 O O . GLU C 1 448 ? -49.513 -39.650 8.501 1.00 26.69 450 GLU C O 1
ATOM 10600 N N . LYS C 1 449 ? -47.823 -38.592 7.471 1.00 24.49 451 LYS C N 1
ATOM 10601 C CA . LYS C 1 449 ? -47.151 -39.841 7.126 1.00 24.31 451 LYS C CA 1
ATOM 10602 C C . LYS C 1 449 ? -45.925 -40.225 7.937 1.00 24.10 451 LYS C C 1
ATOM 10603 O O . LYS C 1 449 ? -45.646 -41.413 8.082 1.00 24.33 451 LYS C O 1
ATOM 10609 N N . LEU C 1 450 ? -45.181 -39.248 8.453 1.00 23.04 452 LEU C N 1
ATOM 10610 C CA . LEU C 1 450 ? -43.981 -39.562 9.239 1.00 22.82 452 LEU C CA 1
ATOM 10611 C C . LEU C 1 450 ? -44.314 -40.424 10.447 1.00 21.54 452 LEU C C 1
ATOM 10612 O O . LEU C 1 450 ? -43.635 -41.456 10.637 1.00 23.95 452 LEU C O 1
ATOM 10618 N N . LYS D 1 1 ? -40.175 17.797 31.346 1.00 52.04 3 LYS D N 1
ATOM 10619 C CA . LYS D 1 1 ? -40.279 16.414 31.900 1.00 53.10 3 LYS D CA 1
ATOM 10620 C C . LYS D 1 1 ? -39.038 15.578 31.578 1.00 53.28 3 LYS D C 1
ATOM 10621 O O . LYS D 1 1 ? -38.003 16.127 31.204 1.00 54.30 3 LYS D O 1
ATOM 10635 N N . GLU D 1 3 ? -36.330 13.869 33.088 1.00 58.43 5 GLU D N 1
ATOM 10636 C CA . GLU D 1 3 ? -35.064 14.405 33.569 1.00 58.37 5 GLU D CA 1
ATOM 10637 C C . GLU D 1 3 ? -34.460 13.431 34.568 1.00 56.27 5 GLU D C 1
ATOM 10638 O O . GLU D 1 3 ? -35.183 12.764 35.304 1.00 55.87 5 GLU D O 1
ATOM 10644 N N . ARG D 1 4 ? -33.138 13.334 34.584 1.00 28.49 6 ARG D N 1
ATOM 10645 C CA . ARG D 1 4 ? -32.480 12.436 35.523 1.00 26.80 6 ARG D CA 1
ATOM 10646 C C . ARG D 1 4 ? -32.077 13.189 36.783 1.00 24.49 6 ARG D C 1
ATOM 10647 O O . ARG D 1 4 ? -31.458 14.249 36.718 1.00 24.28 6 ARG D O 1
ATOM 10655 N N . LYS D 1 5 ? -32.451 12.646 37.932 1.00 22.56 7 LYS D N 1
ATOM 10656 C CA . LYS D 1 5 ? -32.121 13.269 39.202 1.00 20.33 7 LYS D CA 1
ATOM 10657 C C . LYS D 1 5 ? -30.779 12.711 39.646 1.00 17.39 7 LYS D C 1
ATOM 10658 O O . LYS D 1 5 ? -30.446 11.558 39.349 1.00 16.39 7 LYS D O 1
ATOM 10664 N N . ASN D 1 6 ? -30.014 13.532 40.355 1.00 14.80 8 ASN D N 1
ATOM 10665 C CA . ASN D 1 6 ? -28.714 13.115 40.864 1.00 12.44 8 ASN D CA 1
ATOM 10666 C C . ASN D 1 6 ? -28.891 12.585 42.294 1.00 10.45 8 ASN D C 1
ATOM 10667 O O . ASN D 1 6 ? -29.435 13.262 43.170 1.00 9.75 8 ASN D O 1
ATOM 10672 N N . VAL D 1 7 ? -28.428 11.364 42.518 1.00 12.10 9 VAL D N 1
ATOM 10673 C CA . VAL D 1 7 ? -28.563 10.728 43.812 1.00 10.93 9 VAL D CA 1
ATOM 10674 C C . VAL D 1 7 ? -28.066 11.585 44.973 1.00 10.77 9 VAL D C 1
ATOM 10675 O O . VAL D 1 7 ? -28.727 11.654 46.014 1.00 10.77 9 VAL D O 1
ATOM 10679 N N . TRP D 1 8 ? -26.925 12.254 44.796 1.00 17.39 10 TRP D N 1
ATOM 10680 C CA . TRP D 1 8 ? -26.362 13.094 45.859 1.00 18.08 10 TRP D CA 1
ATOM 10681 C C . TRP D 1 8 ? -27.347 14.148 46.366 1.00 18.30 10 TRP D C 1
ATOM 10682 O O . TRP D 1 8 ? -27.172 14.704 47.447 1.00 18.38 10 TRP D O 1
ATOM 10693 N N . HIS D 1 9 ? -28.387 14.411 45.585 1.00 19.75 11 HIS D N 1
ATOM 10694 C CA . HIS D 1 9 ? -29.395 15.397 45.957 1.00 20.76 11 HIS D CA 1
ATOM 10695 C C . HIS D 1 9 ? -30.681 14.775 46.507 1.00 21.77 11 HIS D C 1
ATOM 10696 O O . HIS D 1 9 ? -31.620 15.495 46.833 1.00 21.93 11 HIS D O 1
ATOM 10703 N N . HIS D 1 10 ? -30.727 13.449 46.616 1.00 24.82 12 HIS D N 1
ATOM 10704 C CA . HIS D 1 10 ? -31.931 12.774 47.091 1.00 25.08 12 HIS D CA 1
ATOM 10705 C C . HIS D 1 10 ? -31.673 11.675 48.099 1.00 25.85 12 HIS D C 1
ATOM 10706 O O . HIS D 1 10 ? -32.574 10.902 48.413 1.00 27.23 12 HIS D O 1
ATOM 10713 N N . ARG D 1 11 ? -30.449 11.585 48.596 1.00 21.14 13 ARG D N 1
ATOM 10714 C CA . ARG D 1 11 ? -30.117 10.555 49.566 1.00 20.94 13 ARG D CA 1
ATOM 10715 C C . ARG D 1 11 ? -29.187 11.145 50.614 1.00 21.81 13 ARG D C 1
ATOM 10716 O O . ARG D 1 11 ? -28.424 12.063 50.319 1.00 21.88 13 ARG D O 1
ATOM 10724 N N . LYS D 1 12 ? -29.255 10.628 51.838 1.00 18.74 14 LYS D N 1
ATOM 10725 C CA . LYS D 1 12 ? -28.419 11.137 52.923 1.00 18.77 14 LYS D CA 1
ATOM 10726 C C . LYS D 1 12 ? -26.927 10.873 52.749 1.00 19.15 14 LYS D C 1
ATOM 10727 O O . LYS D 1 12 ? -26.485 9.726 52.643 1.00 19.44 14 LYS D O 1
ATOM 10733 N N . LYS D 1 13 ? -26.158 11.957 52.728 1.00 21.22 15 LYS D N 1
ATOM 10734 C CA . LYS D 1 13 ? -24.709 11.900 52.588 1.00 21.99 15 LYS D CA 1
ATOM 10735 C C . LYS D 1 13 ? -24.120 10.858 53.540 1.00 21.50 15 LYS D C 1
ATOM 10736 O O . LYS D 1 13 ? -23.413 9.945 53.124 1.00 22.30 15 LYS D O 1
ATOM 10742 N N . GLU D 1 14 ? -24.419 10.998 54.823 1.00 17.05 16 GLU D N 1
ATOM 10743 C CA . GLU D 1 14 ? -23.907 10.077 55.827 1.00 17.22 16 GLU D CA 1
ATOM 10744 C C . GLU D 1 14 ? -24.266 8.623 55.531 1.00 16.15 16 GLU D C 1
ATOM 10745 O O . GLU D 1 14 ? -23.464 7.717 55.787 1.00 15.83 16 GLU D O 1
ATOM 10751 N N . GLU D 1 15 ? -25.461 8.388 54.994 1.00 24.47 17 GLU D N 1
ATOM 10752 C CA . GLU D 1 15 ? -25.858 7.021 54.679 1.00 23.89 17 GLU D CA 1
ATOM 10753 C C . GLU D 1 15 ? -24.981 6.477 53.561 1.00 22.39 17 GLU D C 1
ATOM 10754 O O . GLU D 1 15 ? -24.493 5.348 53.631 1.00 22.22 17 GLU D O 1
ATOM 10760 N N . ILE D 1 16 ? -24.780 7.293 52.532 1.00 21.65 18 ILE D N 1
ATOM 10761 C CA . ILE D 1 16 ? -23.959 6.903 51.395 1.00 19.39 18 ILE D CA 1
ATOM 10762 C C . ILE D 1 16 ? -22.530 6.642 51.855 1.00 19.55 18 ILE D C 1
ATOM 10763 O O . ILE D 1 16 ? -21.941 5.609 51.525 1.00 19.79 18 ILE D O 1
ATOM 10768 N N . GLU D 1 17 ? -21.978 7.571 52.630 1.00 12.00 19 GLU D N 1
ATOM 10769 C CA . GLU D 1 17 ? -20.615 7.427 53.119 1.00 13.20 19 GLU D CA 1
ATOM 10770 C C . GLU D 1 17 ? -20.416 6.141 53.890 1.00 13.16 19 GLU D C 1
ATOM 10771 O O . GLU D 1 17 ? -19.455 5.409 53.650 1.00 12.83 19 GLU D O 1
ATOM 10777 N N . ALA D 1 18 ? -21.328 5.869 54.816 1.00 19.75 20 ALA D N 1
ATOM 10778 C CA . ALA D 1 18 ? -21.249 4.669 55.640 1.00 20.04 20 ALA D CA 1
ATOM 10779 C C . ALA D 1 18 ? -21.237 3.406 54.787 1.00 20.63 20 ALA D C 1
ATOM 10780 O O . ALA D 1 18 ? -20.293 2.612 54.840 1.00 21.33 20 ALA D O 1
ATOM 10782 N N . PHE D 1 19 ? -22.291 3.233 53.995 1.00 20.11 21 PHE D N 1
ATOM 10783 C CA . PHE D 1 19 ? -22.428 2.074 53.128 1.00 19.63 21 PHE D CA 1
ATOM 10784 C C . PHE D 1 19 ? -21.199 1.945 52.248 1.00 20.08 21 PHE D C 1
ATOM 10785 O O . PHE D 1 19 ? -20.836 0.851 51.825 1.00 20.09 21 PHE D O 1
ATOM 10793 N N . SER D 1 20 ? -20.562 3.078 51.981 1.00 15.45 22 SER D N 1
ATOM 10794 C CA . SER D 1 20 ? -19.372 3.125 51.141 1.00 15.40 22 SER D CA 1
ATOM 10795 C C . SER D 1 20 ? -18.149 2.515 51.827 1.00 15.51 22 SER D C 1
ATOM 10796 O O . SER D 1 20 ? -17.363 1.806 51.194 1.00 15.91 22 SER D O 1
ATOM 10799 N N . LYS D 1 21 ? -17.983 2.783 53.119 1.00 16.62 23 LYS D N 1
ATOM 10800 C CA . LYS D 1 21 ? -16.836 2.242 53.836 1.00 16.12 23 LYS D CA 1
ATOM 10801 C C . LYS D 1 21 ? -16.988 0.743 54.061 1.00 16.27 23 LYS D C 1
ATOM 10802 O O . LYS D 1 21 ? -15.994 0.019 54.149 1.00 15.43 23 LYS D O 1
ATOM 10808 N N . GLU D 1 22 ? -18.234 0.281 54.149 1.00 23.88 24 GLU D N 1
ATOM 10809 C CA . GLU D 1 22 ? -18.508 -1.137 54.361 1.00 24.32 24 GLU D CA 1
ATOM 10810 C C . GLU D 1 22 ? -18.189 -1.891 53.081 1.00 23.85 24 GLU D C 1
ATOM 10811 O O . GLU D 1 22 ? -17.711 -3.028 53.112 1.00 23.49 24 GLU D O 1
ATOM 10817 N N . TYR D 1 23 ? -18.470 -1.249 51.953 1.00 10.99 25 TYR D N 1
ATOM 10818 C CA . TYR D 1 23 ? -18.204 -1.852 50.659 1.00 11.08 25 TYR D CA 1
ATOM 10819 C C . TYR D 1 23 ? -16.704 -2.046 50.471 1.00 12.04 25 TYR D C 1
ATOM 10820 O O . TYR D 1 23 ? -16.242 -3.154 50.196 1.00 12.08 25 TYR D O 1
ATOM 10837 N N . GLU D 1 25 ? -14.365 -2.130 52.619 1.00 20.55 27 GLU D N 1
ATOM 10838 C CA . GLU D 1 25 ? -13.793 -3.060 53.577 1.00 22.05 27 GLU D CA 1
ATOM 10839 C C . GLU D 1 25 ? -13.901 -4.450 52.944 1.00 21.39 27 GLU D C 1
ATOM 10840 O O . GLU D 1 25 ? -12.960 -5.241 52.992 1.00 21.59 27 GLU D O 1
ATOM 10846 N N . PHE D 1 26 ? -15.047 -4.717 52.321 1.00 11.17 28 PHE D N 1
ATOM 10847 C CA . PHE D 1 26 ? -15.320 -5.986 51.649 1.00 11.29 28 PHE D CA 1
ATOM 10848 C C . PHE D 1 26 ? -14.386 -6.202 50.453 1.00 11.91 28 PHE D C 1
ATOM 10849 O O . PHE D 1 26 ? -13.848 -7.294 50.259 1.00 12.29 28 PHE D O 1
ATOM 10865 N N . SER D 1 28 ? -11.595 -5.368 50.131 1.00 27.68 30 SER D N 1
ATOM 10866 C CA . SER D 1 28 ? -10.249 -5.573 50.654 1.00 27.83 30 SER D CA 1
ATOM 10867 C C . SER D 1 28 ? -10.005 -7.065 50.825 1.00 27.92 30 SER D C 1
ATOM 10868 O O . SER D 1 28 ? -8.865 -7.520 50.822 1.00 28.05 30 SER D O 1
ATOM 10871 N N . LYS D 1 29 ? -11.084 -7.823 50.993 1.00 27.63 31 LYS D N 1
ATOM 10872 C CA . LYS D 1 29 ? -10.976 -9.264 51.160 1.00 27.92 31 LYS D CA 1
ATOM 10873 C C . LYS D 1 29 ? -11.312 -10.019 49.877 1.00 27.34 31 LYS D C 1
ATOM 10874 O O . LYS D 1 29 ? -10.794 -11.109 49.638 1.00 27.72 31 LYS D O 1
ATOM 10880 N N . ALA D 1 30 ? -12.165 -9.425 49.051 1.00 22.76 32 ALA D N 1
ATOM 10881 C CA . ALA D 1 30 ? -12.611 -10.055 47.813 1.00 21.69 32 ALA D CA 1
ATOM 10882 C C . ALA D 1 30 ? -11.771 -9.759 46.571 1.00 21.03 32 ALA D C 1
ATOM 10883 O O . ALA D 1 30 ? -12.194 -9.003 45.700 1.00 21.61 32 ALA D O 1
ATOM 10885 N N . LYS D 1 31 ? -10.595 -10.366 46.471 1.00 19.01 33 LYS D N 1
ATOM 10886 C CA . LYS D 1 31 ? -9.744 -10.139 45.310 1.00 18.97 33 LYS D CA 1
ATOM 10887 C C . LYS D 1 31 ? -9.951 -11.220 44.251 1.00 17.93 33 LYS D C 1
ATOM 10888 O O . LYS D 1 31 ? -9.792 -10.970 43.057 1.00 17.74 33 LYS D O 1
ATOM 10894 N N . THR D 1 32 ? -10.307 -12.420 44.697 1.00 17.33 34 THR D N 1
ATOM 10895 C CA . THR D 1 32 ? -10.561 -13.535 43.797 1.00 16.50 34 THR D CA 1
ATOM 10896 C C . THR D 1 32 ? -11.940 -14.077 44.118 1.00 16.42 34 THR D C 1
ATOM 10897 O O . THR D 1 32 ? -12.561 -13.650 45.086 1.00 17.01 34 THR D O 1
ATOM 10901 N N . GLU D 1 33 ? -12.423 -15.018 43.316 1.00 16.78 35 GLU D N 1
ATOM 10902 C CA . GLU D 1 33 ? -13.749 -15.579 43.543 1.00 17.12 35 GLU D CA 1
ATOM 10903 C C . GLU D 1 33 ? -13.740 -16.531 44.731 1.00 17.52 35 GLU D C 1
ATOM 10904 O O . GLU D 1 33 ? -14.772 -16.766 45.358 1.00 16.78 35 GLU D O 1
ATOM 10910 N N . ARG D 1 34 ? -12.572 -17.077 45.048 1.00 21.34 36 ARG D N 1
ATOM 10911 C CA . ARG D 1 34 ? -12.480 -17.999 46.174 1.00 22.05 36 ARG D CA 1
ATOM 10912 C C . ARG D 1 34 ? -12.542 -17.189 47.462 1.00 22.92 36 ARG D C 1
ATOM 10913 O O . ARG D 1 34 ? -13.144 -17.614 48.454 1.00 22.62 36 ARG D O 1
ATOM 10929 N N . THR D 1 36 ? -13.991 -14.205 47.661 1.00 18.15 38 THR D N 1
ATOM 10930 C CA . THR D 1 36 ? -15.300 -13.576 47.732 1.00 17.14 38 THR D CA 1
ATOM 10931 C C . THR D 1 36 ? -16.318 -14.584 48.280 1.00 16.71 38 THR D C 1
ATOM 10932 O O . THR D 1 36 ? -17.178 -14.228 49.087 1.00 16.14 38 THR D O 1
ATOM 10936 N N . VAL D 1 37 ? -16.235 -15.841 47.848 1.00 24.27 39 VAL D N 1
ATOM 10937 C CA . VAL D 1 37 ? -17.168 -16.845 48.358 1.00 24.30 39 VAL D CA 1
ATOM 10938 C C . VAL D 1 37 ? -16.936 -16.949 49.858 1.00 24.93 39 VAL D C 1
ATOM 10939 O O . VAL D 1 37 ? -17.876 -16.876 50.656 1.00 25.04 39 VAL D O 1
ATOM 10943 N N . LYS D 1 38 ? -15.666 -17.114 50.227 1.00 16.43 40 LYS D N 1
ATOM 10944 C CA . LYS D 1 38 ? -15.260 -17.214 51.621 1.00 15.78 40 LYS D CA 1
ATOM 10945 C C . LYS D 1 38 ? -15.820 -16.036 52.407 1.00 15.55 40 LYS D C 1
ATOM 10946 O O . LYS D 1 38 ? -16.481 -16.212 53.425 1.00 16.73 40 LYS D O 1
ATOM 10952 N N . GLU D 1 39 ? -15.573 -14.831 51.914 1.00 24.94 41 GLU D N 1
ATOM 10953 C CA . GLU D 1 39 ? -16.025 -13.621 52.583 1.00 25.10 41 GLU D CA 1
ATOM 10954 C C . GLU D 1 39 ? -17.547 -13.456 52.648 1.00 24.66 41 GLU D C 1
ATOM 10955 O O . GLU D 1 39 ? -18.083 -12.887 53.606 1.00 25.54 41 GLU D O 1
ATOM 10961 N N . ILE D 1 40 ? -18.244 -13.944 51.628 1.00 20.20 42 ILE D N 1
ATOM 10962 C CA . ILE D 1 40 ? -19.695 -13.838 51.598 1.00 18.67 42 ILE D CA 1
ATOM 10963 C C . ILE D 1 40 ? -20.257 -14.852 52.573 1.00 17.89 42 ILE D C 1
ATOM 10964 O O . ILE D 1 40 ? -21.075 -14.524 53.432 1.00 18.11 42 ILE D O 1
ATOM 10969 N N . LYS D 1 41 ? -19.796 -16.088 52.452 1.00 13.35 43 LYS D N 1
ATOM 10970 C CA . LYS D 1 41 ? -20.260 -17.138 53.341 1.00 13.31 43 LYS D CA 1
ATOM 10971 C C . LYS D 1 41 ? -20.189 -16.711 54.813 1.00 13.49 43 LYS D C 1
ATOM 10972 O O . LYS D 1 41 ? -21.169 -16.845 55.539 1.00 12.26 43 LYS D O 1
ATOM 10978 N N . ARG D 1 42 ? -19.062 -16.169 55.262 1.00 24.39 44 ARG D N 1
ATOM 10979 C CA . ARG D 1 42 ? -18.996 -15.798 56.672 1.00 26.14 44 ARG D CA 1
ATOM 10980 C C . ARG D 1 42 ? -19.960 -14.669 57.037 1.00 26.24 44 ARG D C 1
ATOM 10981 O O . ARG D 1 42 ? -20.421 -14.589 58.179 1.00 27.70 44 ARG D O 1
ATOM 10989 N N . ILE D 1 43 ? -20.273 -13.799 56.083 1.00 19.05 45 ILE D N 1
ATOM 10990 C CA . ILE D 1 43 ? -21.225 -12.725 56.361 1.00 18.37 45 ILE D CA 1
ATOM 10991 C C 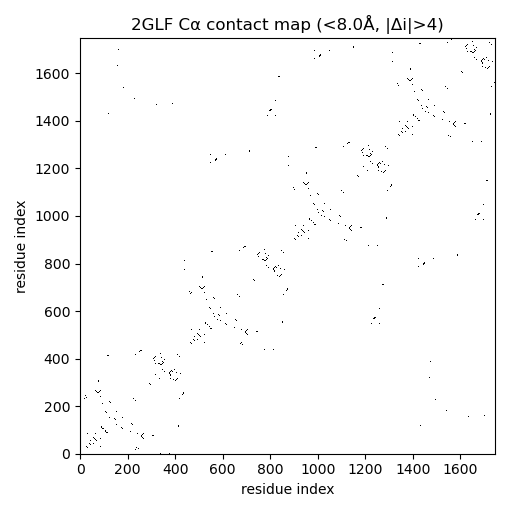. ILE D 1 43 ? -22.595 -13.380 56.571 1.00 19.05 45 ILE D C 1
ATOM 10992 O O . ILE D 1 43 ? -23.393 -12.934 57.401 1.00 18.84 45 ILE D O 1
ATOM 10997 N N . LEU D 1 44 ? -22.847 -14.446 55.807 1.00 16.70 46 LEU D N 1
ATOM 10998 C CA . LEU D 1 44 ? -24.092 -15.208 55.888 1.00 16.99 46 LEU D CA 1
ATOM 10999 C C . LEU D 1 44 ? -24.144 -15.981 57.200 1.00 18.05 46 LEU D C 1
ATOM 11000 O O . LEU D 1 44 ? -25.143 -15.932 57.909 1.00 18.21 46 LEU D O 1
ATOM 11005 N N . ASP D 1 45 ? -23.080 -16.713 57.516 1.00 19.56 47 ASP D N 1
ATOM 11006 C CA . ASP D 1 45 ? -23.053 -17.458 58.767 1.00 20.82 47 ASP D CA 1
ATOM 11007 C C . ASP D 1 45 ? -23.336 -16.462 59.891 1.00 22.12 47 ASP D C 1
ATOM 11008 O O . ASP D 1 45 ? -24.089 -16.737 60.829 1.00 22.53 47 ASP D O 1
ATOM 11013 N N . GLU D 1 46 ? -22.735 -15.288 59.766 1.00 22.22 48 GLU D N 1
ATOM 11014 C CA . GLU D 1 46 ? -22.890 -14.226 60.744 1.00 24.58 48 GLU D CA 1
ATOM 11015 C C . GLU D 1 46 ? -24.348 -13.748 60.843 1.00 22.99 48 GLU D C 1
ATOM 11016 O O . GLU D 1 46 ? -24.804 -13.340 61.911 1.00 23.48 48 GLU D O 1
ATOM 11022 N N . SER D 1 47 ? -25.079 -13.808 59.734 1.00 11.96 49 SER D N 1
ATOM 11023 C CA . SER D 1 47 ? -26.468 -13.357 59.715 1.00 11.15 49 SER D CA 1
ATOM 11024 C C . SER D 1 47 ? -27.491 -14.463 59.959 1.00 11.12 49 SER D C 1
ATOM 11025 O O . SER D 1 47 ? -28.681 -14.278 59.713 1.00 10.36 49 SER D O 1
ATOM 11028 N N . GLY D 1 48 ? -27.029 -15.615 60.430 1.00 27.27 50 GLY D N 1
ATOM 11029 C CA . GLY D 1 48 ? -27.941 -16.708 60.710 1.00 27.34 50 GLY D CA 1
ATOM 11030 C C . GLY D 1 48 ? -28.351 -17.606 59.558 1.00 27.47 50 GLY D C 1
ATOM 11031 O O . GLY D 1 48 ? -29.464 -18.122 59.547 1.00 28.56 50 GLY D O 1
ATOM 11032 N N . PHE D 1 49 ? -27.472 -17.799 58.583 1.00 22.72 51 PHE D N 1
ATOM 11033 C CA . PHE D 1 49 ? -27.786 -18.676 57.462 1.00 21.90 51 PHE D CA 1
ATOM 11034 C C . PHE D 1 49 ? -27.126 -20.006 57.759 1.00 22.03 51 PHE D C 1
ATOM 11035 O O . PHE D 1 49 ? -26.109 -20.054 58.445 1.00 22.65 51 PHE D O 1
ATOM 11043 N N . VAL D 1 50 ? -27.705 -21.091 57.269 1.00 24.41 52 VAL D N 1
ATOM 11044 C CA . VAL D 1 50 ? -27.086 -22.390 57.478 1.00 24.44 52 VAL D CA 1
ATOM 11045 C C . VAL D 1 50 ? -27.049 -23.077 56.123 1.00 24.55 52 VAL D C 1
ATOM 11046 O O . VAL D 1 50 ? -27.854 -22.774 55.244 1.00 24.00 52 VAL D O 1
ATOM 11050 N N . PRO D 1 51 ? -26.090 -23.987 55.925 1.00 15.90 53 PRO D N 1
ATOM 11051 C CA . PRO D 1 51 ? -25.964 -24.705 54.655 1.00 16.13 53 PRO D CA 1
ATOM 11052 C C . PRO D 1 51 ? -27.244 -25.436 54.307 1.00 16.89 53 PRO D C 1
ATOM 11053 O O . PRO D 1 51 ? -27.759 -26.195 55.123 1.00 16.94 53 PRO D O 1
ATOM 11057 N N . LEU D 1 52 ? -27.755 -25.199 53.100 1.00 26.86 54 LEU D N 1
ATOM 11058 C CA . LEU D 1 52 ? -28.985 -25.839 52.641 1.00 27.95 54 LEU D CA 1
ATOM 11059 C C . LEU D 1 52 ? -28.984 -27.342 52.915 1.00 29.16 54 LEU D C 1
ATOM 11060 O O . LEU D 1 52 ? -30.013 -27.921 53.257 1.00 29.23 54 LEU D O 1
ATOM 11065 N N . GLU D 1 53 ? -27.819 -27.964 52.766 1.00 32.01 55 GLU D N 1
ATOM 11066 C CA . GLU D 1 53 ? -27.664 -29.397 52.983 1.00 33.17 55 GLU D CA 1
ATOM 11067 C C . GLU D 1 53 ? -27.897 -29.768 54.443 1.00 32.53 55 GLU D C 1
ATOM 11068 O O . GLU D 1 53 ? -28.476 -30.811 54.738 1.00 33.04 55 GLU D O 1
ATOM 11074 N N . ASP D 1 54 ? -27.445 -28.910 55.354 1.00 27.81 56 ASP D N 1
ATOM 11075 C CA . ASP D 1 54 ? -27.606 -29.154 56.789 1.00 27.30 56 ASP D CA 1
ATOM 11076 C C . ASP D 1 54 ? -28.920 -28.631 57.365 1.00 26.69 56 ASP D C 1
ATOM 11077 O O . ASP D 1 54 ? -29.186 -28.825 58.553 1.00 26.26 56 ASP D O 1
ATOM 11082 N N . PHE D 1 55 ? -29.739 -27.979 56.540 1.00 39.18 57 PHE D N 1
ATOM 11083 C CA . PHE D 1 55 ? -30.997 -27.426 57.035 1.00 38.69 57 PHE D CA 1
ATOM 11084 C C . PHE D 1 55 ? -32.052 -28.440 57.411 1.00 39.29 57 PHE D C 1
ATOM 11085 O O . PHE D 1 55 ? -32.362 -29.363 56.656 1.00 40.00 57 PHE D O 1
ATOM 11093 N N . ALA D 1 56 ? -32.617 -28.223 58.591 1.00 33.61 58 ALA D N 1
ATOM 11094 C CA . ALA D 1 56 ? -33.671 -29.062 59.132 1.00 33.28 58 ALA D CA 1
ATOM 11095 C C . ALA D 1 56 ? -34.607 -28.131 59.883 1.00 32.93 58 ALA D C 1
ATOM 11096 O O . ALA D 1 56 ? -34.156 -27.331 60.697 1.00 32.03 58 ALA D O 1
ATOM 11098 N N . GLY D 1 57 ? -35.900 -28.202 59.597 1.00 25.66 59 GLY D N 1
ATOM 11099 C CA . GLY D 1 57 ? -36.807 -27.345 60.325 1.00 26.19 59 GLY D CA 1
ATOM 11100 C C . GLY D 1 57 ? -37.836 -26.528 59.576 1.00 26.99 59 GLY D C 1
ATOM 11101 O O . GLY D 1 57 ? -37.916 -25.310 59.770 1.00 28.30 59 GLY D O 1
ATOM 11102 N N . ASP D 1 58 ? -38.619 -27.170 58.719 1.00 17.33 60 ASP D N 1
ATOM 11103 C CA . ASP D 1 58 ? -39.679 -26.457 58.014 1.00 17.40 60 ASP D CA 1
ATOM 11104 C C . ASP D 1 58 ? -39.316 -25.563 56.844 1.00 17.75 60 ASP D C 1
ATOM 11105 O O . ASP D 1 58 ? -38.672 -24.524 57.007 1.00 17.26 60 ASP D O 1
ATOM 11110 N N . PRO D 1 59 ? -39.721 -25.967 55.633 1.00 47.62 61 PRO D N 1
ATOM 11111 C CA . PRO D 1 59 ? -39.414 -25.124 54.478 1.00 48.49 61 PRO D CA 1
ATOM 11112 C C . PRO D 1 59 ? -40.362 -23.941 54.670 1.00 49.80 61 PRO D C 1
ATOM 11113 O O . PRO D 1 59 ? -40.649 -23.575 55.804 1.00 50.33 61 PRO D O 1
ATOM 11125 N N . ASN D 1 61 ? -40.004 -21.317 55.192 1.00 27.69 63 ASN D N 1
ATOM 11126 C CA . ASN D 1 61 ? -39.292 -20.331 56.005 1.00 26.98 63 ASN D CA 1
ATOM 11127 C C . ASN D 1 61 ? -37.903 -20.854 56.354 1.00 25.79 63 ASN D C 1
ATOM 11128 O O . ASN D 1 61 ? -37.702 -21.418 57.424 1.00 26.14 63 ASN D O 1
ATOM 11141 N N . THR D 1 63 ? -33.634 -19.700 55.665 1.00 31.43 65 THR D N 1
ATOM 11142 C CA . THR D 1 63 ? -32.602 -18.856 55.081 1.00 29.53 65 THR D CA 1
ATOM 11143 C C . THR D 1 63 ? -31.365 -19.751 54.997 1.00 28.00 65 THR D C 1
ATOM 11144 O O . THR D 1 63 ? -30.729 -20.071 56.003 1.00 28.15 65 THR D O 1
ATOM 11148 N N . VAL D 1 64 ? -31.039 -20.173 53.785 1.00 14.10 66 VAL D N 1
ATOM 11149 C CA . VAL D 1 64 ? -29.925 -21.079 53.598 1.00 14.10 66 VAL D CA 1
ATOM 11150 C C . VAL D 1 64 ? -29.040 -20.676 52.437 1.00 14.10 66 VAL D C 1
ATOM 11151 O O . VAL D 1 64 ? -29.359 -19.750 51.697 1.00 14.10 66 VAL D O 1
ATOM 11155 N N . TYR D 1 65 ? -27.918 -21.372 52.288 1.00 8.68 67 TYR D N 1
ATOM 11156 C CA . TYR D 1 65 ? -26.997 -21.102 51.195 1.00 7.63 67 TYR D CA 1
ATOM 11157 C C . TYR D 1 65 ? -26.352 -22.386 50.715 1.00 7.47 67 TYR D C 1
ATOM 11158 O O . TYR D 1 65 ? -26.224 -23.348 51.459 1.00 7.47 67 TYR D O 1
ATOM 11167 N N . ALA D 1 66 ? -25.959 -22.396 49.453 1.00 15.95 68 ALA D N 1
ATOM 11168 C CA . ALA D 1 66 ? -25.326 -23.559 48.862 1.00 16.16 68 ALA D CA 1
ATOM 11169 C C . ALA D 1 66 ? -24.052 -23.108 48.170 1.00 16.69 68 ALA D C 1
ATOM 11170 O O . ALA D 1 66 ? -24.099 -22.324 47.219 1.00 17.07 68 ALA D O 1
ATOM 11172 N N . VAL D 1 67 ? -22.912 -23.582 48.661 1.00 20.51 69 VAL D N 1
ATOM 11173 C CA . VAL D 1 67 ? -21.639 -23.227 48.053 1.00 21.45 69 VAL D CA 1
ATOM 11174 C C . VAL D 1 67 ? -21.316 -24.274 46.991 1.00 21.68 69 VAL D C 1
ATOM 11175 O O . VAL D 1 67 ? -21.343 -25.469 47.265 1.00 21.91 69 VAL D O 1
ATOM 11179 N N . ASN D 1 68 ? -21.030 -23.823 45.774 1.00 39.96 70 ASN D N 1
ATOM 11180 C CA . ASN D 1 68 ? -20.733 -24.744 44.692 1.00 39.59 70 ASN D CA 1
ATOM 11181 C C . ASN D 1 68 ? -19.470 -25.516 45.025 1.00 39.66 70 ASN D C 1
ATOM 11182 O O . ASN D 1 68 ? -19.543 -26.592 45.615 1.00 41.37 70 ASN D O 1
ATOM 11187 N N . ARG D 1 69 ? -18.312 -24.977 44.654 1.00 14.65 71 ARG D N 1
ATOM 11188 C CA . ARG D 1 69 ? -17.045 -25.651 44.942 1.00 14.65 71 ARG D CA 1
ATOM 11189 C C . ARG D 1 69 ? -16.037 -24.632 45.419 1.00 15.22 71 ARG D C 1
ATOM 11190 O O . ARG D 1 69 ? -14.852 -24.715 45.097 1.00 15.21 71 ARG D O 1
ATOM 11198 N N . GLY D 1 70 ? -16.526 -23.666 46.189 1.00 16.66 72 GLY D N 1
ATOM 11199 C CA . GLY D 1 70 ? -15.671 -22.619 46.705 1.00 15.77 72 GLY D CA 1
ATOM 11200 C C . GLY D 1 70 ? -15.583 -21.489 45.708 1.00 15.62 72 GLY D C 1
ATOM 11201 O O . GLY D 1 70 ? -15.090 -20.414 46.033 1.00 16.12 72 GLY D O 1
ATOM 11202 N N . LYS D 1 71 ? -16.078 -21.733 44.496 1.00 14.75 73 LYS D N 1
ATOM 11203 C CA . LYS D 1 71 ? -16.037 -20.741 43.425 1.00 14.78 73 LYS D CA 1
ATOM 11204 C C . LYS D 1 71 ? -17.373 -20.010 43.231 1.00 14.27 73 LYS D C 1
ATOM 11205 O O . LYS D 1 71 ? -17.405 -18.864 42.786 1.00 13.92 73 LYS D O 1
ATOM 11211 N N . ALA D 1 72 ? -18.475 -20.675 43.559 1.00 19.14 74 ALA D N 1
ATOM 11212 C CA . ALA D 1 72 ? -19.796 -20.064 43.423 1.00 18.49 74 ALA D CA 1
ATOM 11213 C C . ALA D 1 72 ? -20.600 -20.288 44.703 1.00 18.47 74 ALA D C 1
ATOM 11214 O O . ALA D 1 72 ? -20.273 -21.165 45.501 1.00 18.89 74 ALA D O 1
ATOM 11216 N N . ILE D 1 73 ? -21.650 -19.496 44.896 1.00 19.67 75 ILE D N 1
ATOM 11217 C CA . ILE D 1 73 ? -22.482 -19.618 46.089 1.00 19.33 75 ILE D CA 1
ATOM 11218 C C . ILE D 1 73 ? -23.880 -19.039 45.877 1.00 20.70 75 ILE D C 1
ATOM 11219 O O . ILE D 1 73 ? -24.032 -17.962 45.296 1.00 20.75 75 ILE D O 1
ATOM 11224 N N . ALA D 1 74 ? -24.896 -19.760 46.348 1.00 24.21 76 ALA D N 1
ATOM 11225 C CA . ALA D 1 74 ? -26.282 -19.312 46.223 1.00 24.27 76 ALA D CA 1
ATOM 11226 C C . ALA D 1 74 ? -26.923 -19.174 47.608 1.00 24.65 76 ALA D C 1
ATOM 11227 O O . ALA D 1 74 ? -26.881 -20.106 48.409 1.00 24.45 76 ALA D O 1
ATOM 11229 N N . ALA D 1 75 ? -27.506 -18.007 47.883 1.00 11.51 77 ALA D N 1
ATOM 11230 C CA . ALA D 1 75 ? -28.154 -17.742 49.167 1.00 11.14 77 ALA D CA 1
ATOM 11231 C C . ALA D 1 75 ? -29.615 -17.370 48.958 1.00 11.42 77 ALA D C 1
ATOM 11232 O O . ALA D 1 75 ? -29.925 -16.453 48.194 1.00 10.93 77 ALA D O 1
ATOM 11234 N N . PHE D 1 76 ? -30.510 -18.087 49.636 1.00 11.02 78 PHE D N 1
ATOM 11235 C CA . PHE D 1 76 ? -31.942 -17.832 49.509 1.00 11.32 78 PHE D CA 1
ATOM 11236 C C . PHE D 1 76 ? -32.630 -17.622 50.850 1.00 11.02 78 PHE D C 1
ATOM 11237 O O . PHE D 1 76 ? -32.197 -18.142 51.876 1.00 11.02 78 PHE D O 1
ATOM 11245 N N . ARG D 1 77 ? -33.723 -16.867 50.819 1.00 22.77 79 ARG D N 1
ATOM 11246 C CA . ARG D 1 77 ? -34.547 -16.642 52.001 1.00 23.18 79 ARG D CA 1
ATOM 11247 C C . ARG D 1 77 ? -35.931 -17.138 51.593 1.00 23.03 79 ARG D C 1
ATOM 11248 O O . ARG D 1 77 ? -36.768 -16.364 51.124 1.00 22.78 79 ARG D O 1
ATOM 11256 N N . VAL D 1 78 ? -36.146 -18.445 51.738 1.00 19.94 80 VAL D N 1
ATOM 11257 C CA . VAL D 1 78 ? -37.418 -19.054 51.385 1.00 20.80 80 VAL D CA 1
ATOM 11258 C C . VAL D 1 78 ? -38.455 -18.626 52.410 1.00 20.91 80 VAL D C 1
ATOM 11259 O O . VAL D 1 78 ? -38.322 -18.901 53.603 1.00 21.29 80 VAL D O 1
ATOM 11263 N N . VAL D 1 79 ? -39.488 -17.947 51.931 1.00 25.78 81 VAL D N 1
ATOM 11264 C CA . VAL D 1 79 ? -40.541 -17.439 52.792 1.00 25.18 81 VAL D CA 1
ATOM 11265 C C . VAL D 1 79 ? -41.895 -18.048 52.458 1.00 25.93 81 VAL D C 1
ATOM 11266 O O . VAL D 1 79 ? -42.863 -17.882 53.200 1.00 26.68 81 VAL D O 1
ATOM 11270 N N . ASP D 1 80 ? -41.955 -18.776 51.350 1.00 15.54 82 ASP D N 1
ATOM 11271 C CA . ASP D 1 80 ? -43.200 -19.394 50.925 1.00 15.54 82 ASP D CA 1
ATOM 11272 C C . ASP D 1 80 ? -42.871 -20.605 50.045 1.00 15.54 82 ASP D C 1
ATOM 11273 O O . ASP D 1 80 ? -41.736 -21.089 50.027 1.00 15.54 82 ASP D O 1
ATOM 11278 N N . ASP D 1 81 ? -43.875 -21.095 49.329 1.00 21.99 83 ASP D N 1
ATOM 11279 C CA . ASP D 1 81 ? -43.704 -22.223 48.433 1.00 22.78 83 ASP D CA 1
ATOM 11280 C C . ASP D 1 81 ? -42.969 -21.695 47.200 1.00 22.96 83 ASP D C 1
ATOM 11281 O O . ASP D 1 81 ? -43.271 -20.601 46.709 1.00 23.61 83 ASP D O 1
ATOM 11286 N N . LEU D 1 82 ? -42.000 -22.455 46.701 1.00 17.61 84 LEU D N 1
ATOM 11287 C CA . LEU D 1 82 ? -41.262 -22.023 45.524 1.00 17.53 84 LEU D CA 1
ATOM 11288 C C . LEU D 1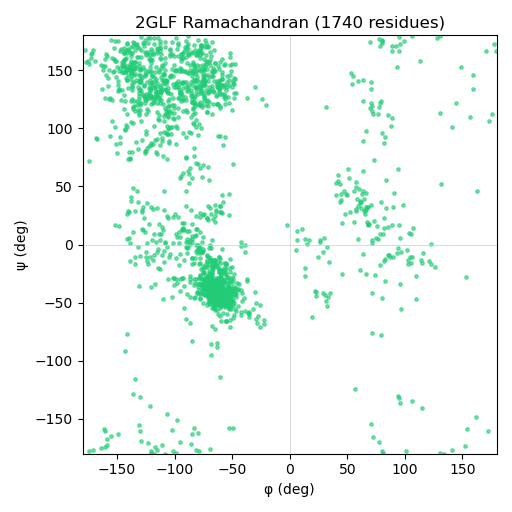 82 ? -42.133 -21.952 44.280 1.00 18.36 84 LEU D C 1
ATOM 11289 O O . LEU D 1 82 ? -41.760 -21.322 43.291 1.00 17.86 84 LEU D O 1
ATOM 11294 N N . LYS D 1 83 ? -43.290 -22.603 44.321 1.00 20.29 85 LYS D N 1
ATOM 11295 C CA . LYS D 1 83 ? -44.189 -22.585 43.177 1.00 20.85 85 LYS D CA 1
ATOM 11296 C C . LYS D 1 83 ? -44.765 -21.190 43.045 1.00 21.21 85 LYS D C 1
ATOM 11297 O O . LYS D 1 83 ? -45.394 -20.854 42.043 1.00 21.30 85 LYS D O 1
ATOM 11303 N N . ARG D 1 84 ? -44.536 -20.375 44.069 1.00 23.33 86 ARG D N 1
ATOM 11304 C CA . ARG D 1 84 ? -45.006 -18.998 44.073 1.00 23.15 86 ARG D CA 1
ATOM 11305 C C . ARG D 1 84 ? -43.951 -18.191 43.330 1.00 21.72 86 ARG D C 1
ATOM 11306 O O . ARG D 1 84 ? -44.163 -17.031 42.982 1.00 21.14 86 ARG D O 1
ATOM 11314 N N . GLY D 1 85 ? -42.813 -18.839 43.086 1.00 15.14 87 GLY D N 1
ATOM 11315 C CA . GLY D 1 85 ? -41.699 -18.199 42.406 1.00 13.63 87 GLY D CA 1
ATOM 11316 C C . GLY D 1 85 ? -40.898 -17.346 43.372 1.00 12.81 87 GLY D C 1
ATOM 11317 O O . GLY D 1 85 ? -41.217 -17.284 44.562 1.00 12.67 87 GLY D O 1
ATOM 11318 N N . LEU D 1 86 ? -39.852 -16.694 42.879 1.00 26.73 88 LEU D N 1
ATOM 11319 C CA . LEU D 1 86 ? -39.050 -15.839 43.746 1.00 26.28 88 LEU D CA 1
ATOM 11320 C C . LEU D 1 86 ? -38.355 -14.684 43.028 1.00 25.69 88 LEU D C 1
ATOM 11321 O O . LEU D 1 86 ? -38.350 -14.617 41.795 1.00 25.42 88 LEU D O 1
ATOM 11326 N N . ASN D 1 87 ? -37.805 -13.758 43.815 1.00 23.42 89 ASN D N 1
ATOM 11327 C CA . ASN D 1 87 ? -37.080 -12.614 43.275 1.00 23.01 89 ASN D CA 1
ATOM 11328 C C . ASN D 1 87 ? -35.582 -12.865 43.462 1.00 22.89 89 ASN D C 1
ATOM 11329 O O . ASN D 1 87 ? -35.080 -12.939 44.589 1.00 23.35 89 ASN D O 1
ATOM 11334 N N . LEU D 1 88 ? -34.871 -13.002 42.347 1.00 17.49 90 LEU D N 1
ATOM 11335 C CA . LEU D 1 88 ? -33.438 -13.258 42.390 1.00 16.06 90 LEU D CA 1
ATOM 11336 C C . LEU D 1 88 ? -32.599 -12.145 41.792 1.00 15.85 90 LEU D C 1
ATOM 11337 O O . LEU D 1 88 ? -33.041 -11.396 40.916 1.00 15.85 90 LEU D O 1
ATOM 11342 N N . VAL D 1 89 ? -31.374 -12.047 42.283 1.00 19.99 91 VAL D N 1
ATOM 11343 C CA . VAL D 1 89 ? -30.424 -11.084 41.769 1.00 20.09 91 VAL D CA 1
ATOM 11344 C C . VAL D 1 89 ? -29.172 -11.920 41.545 1.00 21.13 91 VAL D C 1
ATOM 11345 O O . VAL D 1 89 ? -28.588 -12.454 42.486 1.00 21.95 91 VAL D O 1
ATOM 11349 N N . VAL D 1 90 ? -28.796 -12.070 40.284 1.00 17.59 92 VAL D N 1
ATOM 11350 C CA . VAL D 1 90 ? -27.630 -12.853 39.933 1.00 17.48 92 VAL D CA 1
ATOM 11351 C C . VAL D 1 90 ? -26.491 -11.917 39.572 1.00 17.45 92 VAL D C 1
ATOM 11352 O O . VAL D 1 90 ? -26.710 -10.853 38.986 1.00 18.15 92 VAL D O 1
ATOM 11356 N N . ALA D 1 91 ? -25.277 -12.316 39.929 1.00 15.88 93 ALA D N 1
ATOM 11357 C CA . ALA D 1 91 ? -24.089 -11.531 39.648 1.00 14.75 93 ALA D CA 1
ATOM 11358 C C . ALA D 1 91 ? -22.951 -12.520 39.538 1.00 14.00 93 ALA D C 1
ATOM 11359 O O . ALA D 1 91 ? -23.147 -13.709 39.767 1.00 13.90 93 ALA D O 1
ATOM 11361 N N . HIS D 1 92 ? -21.767 -12.039 39.181 1.00 5.40 94 HIS D N 1
ATOM 11362 C CA . HIS D 1 92 ? -20.615 -12.918 39.060 1.00 5.04 94 HIS D CA 1
ATOM 11363 C C . HIS D 1 92 ? -19.466 -12.422 39.930 1.00 4.69 94 HIS D C 1
ATOM 11364 O O . HIS D 1 92 ? -19.289 -11.223 40.117 1.00 4.25 94 HIS D O 1
ATOM 11371 N N . ILE D 1 93 ? -18.689 -13.359 40.464 1.00 16.61 95 ILE D N 1
ATOM 11372 C CA . ILE D 1 93 ? -17.584 -13.003 41.335 1.00 17.25 95 ILE D CA 1
ATOM 11373 C C . ILE D 1 93 ? -16.189 -13.241 40.771 1.00 17.95 95 ILE D C 1
ATOM 11374 O O . ILE D 1 93 ? -15.205 -13.251 41.513 1.00 18.87 95 ILE D O 1
ATOM 11379 N N . ASP D 1 94 ? -16.102 -13.440 39.462 1.00 13.23 96 ASP D N 1
ATOM 11380 C CA . ASP D 1 94 ? -14.807 -13.613 38.820 1.00 13.44 96 ASP D CA 1
ATOM 11381 C C . ASP D 1 94 ? -14.528 -12.334 38.029 1.00 14.32 96 ASP D C 1
ATOM 11382 O O . ASP D 1 94 ? -15.436 -11.737 37.443 1.00 15.04 96 ASP D O 1
ATOM 11387 N N . SER D 1 95 ? -13.274 -11.901 38.033 1.00 11.98 97 SER D N 1
ATOM 11388 C CA . SER D 1 95 ? -12.882 -10.698 37.310 1.00 12.36 97 SER D CA 1
ATOM 11389 C C . SER D 1 95 ? -11.601 -10.988 36.542 1.00 11.93 97 SER D C 1
ATOM 11390 O O . SER D 1 95 ? -10.860 -11.913 36.884 1.00 11.30 97 SER D O 1
ATOM 11393 N N . PRO D 1 96 ? -11.335 -10.216 35.475 1.00 8.24 98 PRO D N 1
ATOM 11394 C CA . PRO D 1 96 ? -10.110 -10.451 34.709 1.00 7.96 98 PRO D CA 1
ATOM 11395 C C . PRO D 1 96 ? -8.915 -10.439 35.651 1.00 7.96 98 PRO D C 1
ATOM 11396 O O . PRO D 1 96 ? -8.825 -9.601 36.546 1.00 7.96 98 PRO D O 1
ATOM 11400 N N . ARG D 1 97 ? -8.013 -11.392 35.443 1.00 15.56 99 ARG D N 1
ATOM 11401 C CA . ARG D 1 97 ? -6.822 -11.566 36.274 1.00 15.17 99 ARG D CA 1
ATOM 11402 C C . ARG D 1 97 ? -5.703 -12.144 35.405 1.00 14.93 99 ARG D C 1
ATOM 11403 O O . ARG D 1 97 ? -5.797 -12.104 34.179 1.00 13.83 99 ARG D O 1
ATOM 11411 N N . LEU D 1 98 ? -4.662 -12.699 36.030 1.00 32.77 100 LEU D N 1
ATOM 11412 C CA . LEU D 1 98 ? -3.575 -13.280 35.260 1.00 32.67 100 LEU D CA 1
ATOM 11413 C C . LEU D 1 98 ? -3.438 -14.802 35.285 1.00 33.50 100 LEU D C 1
ATOM 11414 O O . LEU D 1 98 ? -3.256 -15.399 34.226 1.00 36.84 100 LEU D O 1
ATOM 11419 N N . ASP D 1 99 ? -3.500 -15.449 36.447 1.00 10.43 101 ASP D N 1
ATOM 11420 C CA . ASP D 1 99 ? -3.404 -16.927 36.463 1.00 10.65 101 ASP D CA 1
ATOM 11421 C C . ASP D 1 99 ? -2.043 -17.551 36.118 1.00 10.53 101 ASP D C 1
ATOM 11422 O O . ASP D 1 99 ? -1.553 -17.406 34.998 1.00 10.49 101 ASP D O 1
ATOM 11427 N N . PHE D 1 100 ? -1.455 -18.273 37.065 1.00 8.05 102 PHE D N 1
ATOM 11428 C CA . PHE D 1 100 ? -0.183 -18.949 36.830 1.00 8.83 102 PHE D CA 1
ATOM 11429 C C . PHE D 1 100 ? -0.429 -20.076 35.829 1.00 9.33 102 PHE D C 1
ATOM 11430 O O . PHE D 1 100 ? -1.566 -20.491 35.630 1.00 10.33 102 PHE D O 1
ATOM 11438 N N . LYS D 1 101 ? 0.630 -20.577 35.202 1.00 9.31 103 LYS D N 1
ATOM 11439 C CA . LYS D 1 101 ? 0.494 -21.692 34.272 1.00 9.31 103 LYS D CA 1
ATOM 11440 C C . LYS D 1 101 ? 0.705 -22.972 35.066 1.00 10.04 103 LYS D C 1
ATOM 11441 O O . LYS D 1 101 ? 1.149 -22.922 36.208 1.00 11.18 103 LYS D O 1
ATOM 11447 N N . PRO D 1 102 ? 0.368 -24.137 34.490 1.00 23.27 104 PRO D N 1
ATOM 11448 C CA . PRO D 1 102 ? 0.577 -25.379 35.243 1.00 23.69 104 PRO D CA 1
ATOM 11449 C C . PRO D 1 102 ? 2.028 -25.467 35.741 1.00 24.24 104 PRO D C 1
ATOM 11450 O O . PRO D 1 102 ? 2.278 -25.840 36.884 1.00 25.94 104 PRO D O 1
ATOM 11454 N N . ASN D 1 103 ? 2.975 -25.130 34.868 1.00 16.03 105 ASN D N 1
ATOM 11455 C CA . ASN D 1 103 ? 4.398 -25.102 35.213 1.00 15.58 105 ASN D CA 1
ATOM 11456 C C . ASN D 1 103 ? 4.753 -23.635 35.020 1.00 15.55 105 ASN D C 1
ATOM 11457 O O . ASN D 1 103 ? 5.157 -23.216 33.932 1.00 15.73 105 ASN D O 1
ATOM 11462 N N . PRO D 1 104 ? 4.606 -22.835 36.080 1.00 12.34 106 PRO D N 1
ATOM 11463 C CA . PRO D 1 104 ? 4.884 -21.400 36.058 1.00 12.34 106 PRO D CA 1
ATOM 11464 C C . PRO D 1 104 ? 6.335 -20.973 36.186 1.00 12.34 106 PRO D C 1
ATOM 11465 O O . PRO D 1 104 ? 6.777 -20.051 35.498 1.00 12.34 106 PRO D O 1
ATOM 11469 N N . LEU D 1 105 ? 7.068 -21.644 37.068 1.00 14.50 107 LEU D N 1
ATOM 11470 C CA . LEU D 1 105 ? 8.456 -21.300 37.340 1.00 15.25 107 LEU D CA 1
ATOM 11471 C C . LEU D 1 105 ? 9.469 -21.622 36.267 1.00 16.93 107 LEU D C 1
ATOM 11472 O O . LEU D 1 105 ? 9.607 -22.771 35.855 1.00 18.59 107 LEU D O 1
ATOM 11477 N N . ILE D 1 106 ? 10.188 -20.592 35.833 1.00 10.29 108 ILE D N 1
ATOM 11478 C CA . ILE D 1 106 ? 11.241 -20.735 34.836 1.00 10.29 108 ILE D CA 1
ATOM 11479 C C . ILE D 1 106 ? 12.329 -19.722 35.157 1.00 10.29 108 ILE D C 1
ATOM 11480 O O . ILE D 1 106 ? 12.130 -18.824 35.977 1.00 10.29 108 ILE D O 1
ATOM 11485 N N . GLU D 1 107 ? 13.476 -19.873 34.498 1.00 21.37 109 GLU D N 1
ATOM 11486 C CA . GLU D 1 107 ? 14.581 -18.948 34.672 1.00 22.16 109 GLU D CA 1
ATOM 11487 C C . GLU D 1 107 ? 15.050 -18.547 33.287 1.00 22.71 109 GLU D C 1
ATOM 11488 O O . GLU D 1 107 ? 15.220 -19.398 32.413 1.00 22.47 109 GLU D O 1
ATOM 11494 N N . ASP D 1 108 ? 15.238 -17.248 33.084 1.00 34.32 110 ASP D N 1
ATOM 11495 C CA . ASP D 1 108 ? 15.698 -16.727 31.799 1.00 34.63 110 ASP D CA 1
ATOM 11496 C C . ASP D 1 108 ? 16.673 -15.590 32.073 1.00 33.57 110 ASP D C 1
ATOM 11497 O O . ASP D 1 108 ? 16.284 -14.540 32.585 1.00 33.19 110 ASP D O 1
ATOM 11502 N N . GLU D 1 109 ? 17.940 -15.802 31.737 1.00 22.28 111 GLU D N 1
ATOM 11503 C CA . GLU D 1 109 ? 18.957 -14.783 31.967 1.00 20.62 111 GLU D CA 1
ATOM 11504 C C . GLU D 1 109 ? 19.163 -14.544 33.464 1.00 19.74 111 GLU D C 1
ATOM 11505 O O . GLU D 1 109 ? 19.245 -13.402 33.907 1.00 19.31 111 GLU D O 1
ATOM 11511 N N . GLN D 1 110 ? 19.237 -15.631 34.234 1.00 12.13 112 GLN D N 1
ATOM 11512 C CA . GLN D 1 110 ? 19.447 -15.575 35.685 1.00 11.61 112 GLN D CA 1
ATOM 11513 C C . GLN D 1 110 ? 18.348 -14.851 36.456 1.00 11.25 112 GLN D C 1
ATOM 11514 O O . GLN D 1 110 ? 18.603 -14.235 37.490 1.00 11.52 112 GLN D O 1
ATOM 11520 N N . ILE D 1 111 ? 17.124 -14.924 35.953 1.00 21.99 113 ILE D N 1
ATOM 11521 C CA . ILE D 1 111 ? 16.000 -14.281 36.616 1.00 20.62 113 ILE D CA 1
ATOM 11522 C C . ILE D 1 111 ? 14.814 -15.228 36.681 1.00 20.80 113 ILE D C 1
ATOM 11523 O O . ILE D 1 111 ? 14.255 -15.603 35.655 1.00 21.01 113 ILE D O 1
ATOM 11528 N N . ALA D 1 112 ? 14.438 -15.620 37.893 1.00 23.55 114 ALA D N 1
ATOM 11529 C CA . ALA D 1 112 ? 13.302 -16.515 38.069 1.00 22.86 114 ALA D CA 1
ATOM 11530 C C . ALA D 1 112 ? 12.025 -15.780 37.652 1.00 22.12 114 ALA D C 1
ATOM 11531 O O . ALA D 1 112 ? 11.785 -14.642 38.059 1.00 21.20 114 ALA D O 1
ATOM 11533 N N . LEU D 1 113 ? 11.208 -16.437 36.837 1.00 18.10 115 LEU D N 1
ATOM 11534 C CA . LEU D 1 113 ? 9.966 -15.838 36.366 1.00 16.81 115 LEU D CA 1
ATOM 11535 C C . LEU D 1 113 ? 8.778 -16.767 36.554 1.00 16.35 115 LEU D C 1
ATOM 11536 O O . LEU D 1 113 ? 8.913 -17.987 36.527 1.00 16.63 115 LEU D O 1
ATOM 11541 N N . PHE D 1 114 ? 7.614 -16.173 36.760 1.00 11.93 116 PHE D N 1
ATOM 11542 C CA . PHE D 1 114 ? 6.379 -16.925 36.915 1.00 12.02 116 PHE D CA 1
ATOM 11543 C C . PHE D 1 114 ? 5.585 -16.664 35.636 1.00 12.31 116 PHE D C 1
ATOM 11544 O O . PHE D 1 114 ? 5.131 -15.544 35.399 1.00 12.32 116 PHE D O 1
ATOM 11552 N N . LYS D 1 115 ? 5.446 -17.683 34.794 1.00 12.47 117 LYS D N 1
ATOM 11553 C CA . LYS D 1 115 ? 4.704 -17.517 33.549 1.00 12.80 117 LYS D CA 1
ATOM 11554 C C . LYS D 1 115 ? 3.212 -17.514 33.844 1.00 12.43 117 LYS D C 1
ATOM 11555 O O . LYS D 1 115 ? 2.738 -18.261 34.690 1.00 12.43 117 LYS D O 1
ATOM 11561 N N . THR D 1 116 ? 2.467 -16.660 33.159 1.00 9.92 118 THR D N 1
ATOM 11562 C CA . THR D 1 116 ? 1.037 -16.586 33.394 1.00 9.63 118 THR D CA 1
ATOM 11563 C C . THR D 1 116 ? 0.276 -16.735 32.098 1.00 9.46 118 THR D C 1
ATOM 11564 O O . THR D 1 116 ? 0.865 -16.738 31.025 1.00 9.46 118 THR D O 1
ATOM 11568 N N . HIS D 1 117 ? -1.038 -16.871 32.215 1.00 11.47 119 HIS D N 1
ATOM 11569 C CA . HIS D 1 117 ? -1.916 -16.989 31.063 1.00 11.47 119 HIS D CA 1
ATOM 11570 C C . HIS D 1 117 ? -3.107 -16.110 31.428 1.00 11.47 119 HIS D C 1
ATOM 11571 O O . HIS D 1 117 ? -3.931 -16.511 32.242 1.00 11.47 119 HIS D O 1
ATOM 11578 N N . TYR D 1 118 ? -3.215 -14.927 30.831 1.00 7.72 120 TYR D N 1
ATOM 11579 C CA . TYR D 1 118 ? -4.304 -14.033 31.207 1.00 7.72 120 TYR D CA 1
ATOM 11580 C C . TYR D 1 118 ? -5.676 -14.688 31.165 1.00 7.72 120 TYR D C 1
ATOM 11581 O O . TYR D 1 118 ? -5.892 -15.671 30.458 1.00 7.83 120 TYR D O 1
ATOM 11590 N N . TYR D 1 119 ? -6.582 -14.139 31.970 1.00 12.29 121 TYR D N 1
ATOM 11591 C CA . TYR D 1 119 ? -7.945 -14.633 32.123 1.00 12.29 121 TYR D CA 1
ATOM 11592 C C . TYR D 1 119 ? -8.970 -13.520 31.876 1.00 12.29 121 TYR D C 1
ATOM 11593 O O . TYR D 1 119 ? -8.932 -12.477 32.518 1.00 12.29 121 TYR D O 1
ATOM 11602 N N . GLY D 1 120 ? -9.889 -13.741 30.948 1.00 7.32 122 GLY D N 1
ATOM 11603 C CA . GLY D 1 120 ? -10.891 -12.729 30.682 1.00 7.32 122 GLY D CA 1
ATOM 11604 C C . GLY D 1 120 ? -10.418 -11.600 29.792 1.00 7.32 122 GLY D C 1
ATOM 11605 O O . GLY D 1 120 ? -9.249 -11.534 29.428 1.00 7.32 122 GLY D O 1
ATOM 11606 N N . GLY D 1 121 ? -11.336 -10.700 29.457 1.00 10.03 123 GLY D N 1
ATOM 11607 C CA . GLY D 1 121 ? -11.019 -9.580 28.592 1.00 10.33 123 GLY D CA 1
ATOM 11608 C C . GLY D 1 121 ? -10.140 -8.522 29.213 1.00 11.58 123 GLY D C 1
ATOM 11609 O O . GLY D 1 121 ? -10.555 -7.392 29.431 1.00 12.60 123 GLY D O 1
ATOM 11610 N N . ILE D 1 122 ? -8.905 -8.896 29.488 1.00 19.08 124 ILE D N 1
ATOM 11611 C CA . ILE D 1 122 ? -7.920 -8.005 30.082 1.00 20.60 124 ILE D CA 1
ATOM 11612 C C . ILE D 1 122 ? -7.384 -7.046 29.009 1.00 20.58 124 ILE D C 1
ATOM 11613 O O . ILE D 1 122 ? -7.696 -7.185 27.824 1.00 20.65 124 ILE D O 1
ATOM 11618 N N . LYS D 1 123 ? -6.599 -6.066 29.444 1.00 21.46 125 LYS D N 1
ATOM 11619 C CA . LYS D 1 123 ? -5.933 -5.123 28.549 1.00 21.11 125 LYS D CA 1
ATOM 11620 C C . LYS D 1 123 ? -4.467 -5.252 28.941 1.00 20.64 125 LYS D C 1
ATOM 11621 O O . LYS D 1 123 ? -4.019 -4.626 29.900 1.00 20.69 125 LYS D O 1
ATOM 11627 N N . LYS D 1 124 ? -3.734 -6.085 28.209 1.00 14.67 126 LYS D N 1
ATOM 11628 C CA . LYS D 1 124 ? -2.330 -6.337 28.499 1.00 13.99 126 LYS D CA 1
ATOM 11629 C C . LYS D 1 124 ? -1.529 -5.184 29.107 1.00 13.49 126 LYS D C 1
ATOM 11630 O O . LYS D 1 124 ? -0.930 -5.334 30.179 1.00 13.71 126 LYS D O 1
ATOM 11636 N N . TYR D 1 125 ? -1.512 -4.036 28.436 1.00 18.57 127 TYR D N 1
ATOM 11637 C CA . TYR D 1 125 ? -0.708 -2.926 28.928 1.00 17.64 127 TYR D CA 1
ATOM 11638 C C . TYR D 1 125 ? -1.036 -2.388 30.313 1.00 17.24 127 TYR D C 1
ATOM 11639 O O . TYR D 1 125 ? -0.259 -1.617 30.884 1.00 17.89 127 TYR D O 1
ATOM 11648 N N . HIS D 1 126 ? -2.173 -2.788 30.863 1.00 11.42 128 HIS D N 1
ATOM 11649 C CA . HIS D 1 126 ? -2.541 -2.340 32.197 1.00 11.42 128 HIS D CA 1
ATOM 11650 C C . HIS D 1 126 ? -1.693 -3.051 33.238 1.00 11.42 128 HIS D C 1
ATOM 11651 O O . HIS D 1 126 ? -1.389 -2.496 34.292 1.00 11.42 128 HIS D O 1
ATOM 11658 N N . TRP D 1 127 ? -1.301 -4.280 32.930 1.00 13.26 129 TRP D N 1
ATOM 11659 C CA . TRP D 1 127 ? -0.546 -5.094 33.867 1.00 13.26 129 TRP D CA 1
ATOM 11660 C C . TRP D 1 127 ? 0.964 -5.028 33.779 1.00 14.03 129 TRP D C 1
ATOM 11661 O O . TRP D 1 127 ? 1.655 -5.917 34.285 1.00 15.04 129 TRP D O 1
ATOM 11672 N N . LEU D 1 128 ? 1.484 -3.988 33.139 1.00 13.05 130 LEU D N 1
ATOM 11673 C CA . LEU D 1 128 ? 2.926 -3.835 33.045 1.00 13.05 130 LEU D CA 1
ATOM 11674 C C . LEU D 1 128 ? 3.328 -2.702 33.973 1.00 13.60 130 LEU D C 1
ATOM 11675 O O . LEU D 1 128 ? 2.703 -1.637 33.983 1.00 14.11 130 LEU D O 1
ATOM 11680 N N . SER D 1 129 ? 4.364 -2.952 34.764 1.00 18.95 131 SER D N 1
ATOM 11681 C CA . SER D 1 129 ? 4.893 -1.986 35.718 1.00 18.95 131 SER D CA 1
ATOM 11682 C C . SER D 1 129 ? 3.907 -1.450 36.762 1.00 18.95 131 SER D C 1
ATOM 11683 O O . SER D 1 129 ? 3.732 -0.239 36.923 1.00 19.47 131 SER D O 1
ATOM 11686 N N . ILE D 1 130 ? 3.265 -2.374 37.467 1.00 15.19 132 ILE D N 1
ATOM 11687 C CA . ILE D 1 130 ? 2.344 -2.036 38.536 1.00 14.37 132 ILE D CA 1
ATOM 11688 C C . ILE D 1 130 ? 2.579 -3.116 39.581 1.00 15.35 132 ILE D C 1
ATOM 11689 O O . ILE D 1 130 ? 2.951 -4.245 39.241 1.00 15.80 132 ILE D O 1
ATOM 11694 N N . PRO D 1 131 ? 2.409 -2.777 40.866 1.00 16.79 133 PRO D N 1
ATOM 11695 C CA . PRO D 1 131 ? 2.607 -3.738 41.959 1.00 17.12 133 PRO D CA 1
ATOM 11696 C C . PRO D 1 131 ? 1.496 -4.792 42.038 1.00 17.69 133 PRO D C 1
ATOM 11697 O O . PRO D 1 131 ? 0.339 -4.478 42.314 1.00 18.33 133 PRO D O 1
ATOM 11701 N N . LEU D 1 132 ? 1.853 -6.045 41.787 1.00 20.00 134 LEU D N 1
ATOM 11702 C CA . LEU D 1 132 ? 0.882 -7.124 41.836 1.00 19.63 134 LEU D CA 1
ATOM 11703 C C . LEU D 1 132 ? 1.029 -7.957 43.106 1.00 20.07 134 LEU D C 1
ATOM 11704 O O . LEU D 1 132 ? 2.052 -7.909 43.786 1.00 20.39 134 LEU D O 1
ATOM 11709 N N . GLU D 1 133 ? -0.014 -8.713 43.427 1.00 21.03 135 GLU D N 1
ATOM 11710 C CA . GLU D 1 133 ? 0.031 -9.616 44.569 1.00 22.17 135 GLU D CA 1
ATOM 11711 C C . GLU D 1 133 ? -0.570 -10.929 44.066 1.00 20.17 135 GLU D C 1
ATOM 11712 O O . GLU D 1 133 ? -1.341 -10.929 43.112 1.00 20.38 135 GLU D O 1
ATOM 11718 N N . ILE D 1 134 ? -0.174 -12.052 44.650 1.00 6.15 136 ILE D N 1
ATOM 11719 C CA . ILE D 1 134 ? -0.715 -13.324 44.206 1.00 6.15 136 ILE D CA 1
ATOM 11720 C C . ILE D 1 134 ? -1.503 -14.028 45.306 1.00 6.15 136 ILE D C 1
ATOM 11721 O O . ILE D 1 134 ? -1.134 -14.006 46.477 1.00 6.15 136 ILE D O 1
ATOM 11726 N N . HIS D 1 135 ? -2.608 -14.639 44.900 1.00 21.34 137 HIS D N 1
ATOM 11727 C CA . HIS D 1 135 ? -3.501 -15.360 45.799 1.00 22.13 137 HIS D CA 1
ATOM 11728 C C . HIS D 1 135 ? -3.921 -16.658 45.110 1.00 22.38 137 HIS D C 1
ATOM 11729 O O . HIS D 1 135 ? -3.946 -16.733 43.882 1.00 23.08 137 HIS D O 1
ATOM 11736 N N . GLY D 1 136 ? -4.260 -17.676 45.892 1.00 14.75 138 GLY D N 1
ATOM 11737 C CA . GLY D 1 136 ? -4.672 -18.940 45.304 1.00 14.55 138 GLY D CA 1
ATOM 11738 C C . GLY D 1 136 ? -4.410 -20.104 46.230 1.00 14.88 138 GLY D C 1
ATOM 11739 O O . GLY D 1 136 ? -4.289 -19.913 47.439 1.00 15.07 138 GLY D O 1
ATOM 11740 N N . VAL D 1 137 ? -4.320 -21.311 45.677 1.00 11.86 139 VAL D N 1
ATOM 11741 C CA . VAL D 1 137 ? -4.071 -22.498 46.488 1.00 11.86 139 VAL D CA 1
ATOM 11742 C C . VAL D 1 137 ? -3.356 -23.608 45.720 1.00 11.86 139 VAL D C 1
ATOM 11743 O O . VAL D 1 137 ? -3.519 -23.740 44.509 1.00 11.86 139 VAL D O 1
ATOM 11747 N N . LEU D 1 138 ? -2.556 -24.397 46.434 1.00 26.42 140 LEU D N 1
ATOM 11748 C CA . LEU D 1 138 ? -1.822 -25.509 45.834 1.00 26.91 140 LEU D CA 1
ATOM 11749 C C . LEU D 1 138 ? -2.034 -26.771 46.672 1.00 27.25 140 LEU D C 1
ATOM 11750 O O . LEU D 1 138 ? -2.146 -26.697 47.898 1.00 27.21 140 LEU D O 1
ATOM 11755 N N . PHE D 1 139 ? -2.079 -27.927 46.018 1.00 15.56 141 PHE D N 1
ATOM 11756 C CA . PHE D 1 139 ? -2.257 -29.184 46.737 1.00 15.56 141 PHE D CA 1
ATOM 11757 C C . PHE D 1 139 ? -1.014 -30.048 46.611 1.00 15.56 141 PHE D C 1
ATOM 11758 O O . PHE D 1 139 ? -0.482 -30.223 45.513 1.00 15.56 141 PHE D O 1
ATOM 11766 N N . LYS D 1 140 ? -0.534 -30.569 47.737 1.00 14.85 142 LYS D N 1
ATOM 11767 C CA . LYS D 1 140 ? 0.639 -31.438 47.709 1.00 16.71 142 LYS D CA 1
ATOM 11768 C C . LYS D 1 140 ? 0.138 -32.777 47.189 1.00 17.40 142 LYS D C 1
ATOM 11769 O O . LYS D 1 140 ? -1.071 -33.018 47.168 1.00 16.26 142 LYS D O 1
ATOM 11775 N N . ASN D 1 141 ? 1.049 -33.652 46.781 1.00 31.38 143 ASN D N 1
ATOM 11776 C CA . ASN D 1 141 ? 0.624 -34.942 46.262 1.00 33.75 143 ASN D CA 1
ATOM 11777 C C . ASN D 1 141 ? -0.242 -35.712 47.253 1.00 34.56 143 ASN D C 1
ATOM 11778 O O . ASN D 1 141 ? -1.212 -36.357 46.861 1.00 35.17 143 ASN D O 1
ATOM 11783 N N . ASP D 1 142 ? 0.103 -35.642 48.536 1.00 33.93 144 ASP D N 1
ATOM 11784 C CA . ASP D 1 142 ? -0.671 -36.348 49.549 1.00 33.22 144 ASP D CA 1
ATOM 11785 C C . ASP D 1 142 ? -2.078 -35.775 49.661 1.00 32.62 144 ASP D C 1
ATOM 11786 O O . ASP D 1 142 ? -2.966 -36.405 50.234 1.00 33.63 144 ASP D O 1
ATOM 11791 N N . GLY D 1 143 ? -2.275 -34.580 49.107 1.00 25.53 145 GLY D N 1
ATOM 11792 C CA . GLY D 1 143 ? -3.586 -33.956 49.150 1.00 24.42 145 GLY D CA 1
ATOM 11793 C C . GLY D 1 143 ? -3.767 -32.804 50.128 1.00 24.10 145 GLY D C 1
ATOM 11794 O O . GLY D 1 143 ? -4.893 -32.342 50.337 1.00 24.22 145 GLY D O 1
ATOM 11795 N N . THR D 1 144 ? -2.675 -32.336 50.727 1.00 29.48 146 THR D N 1
ATOM 11796 C CA . THR D 1 144 ? -2.738 -31.227 51.675 1.00 28.93 146 THR D CA 1
ATOM 11797 C C . THR D 1 144 ? -2.965 -29.900 50.954 1.00 27.84 146 THR D C 1
ATOM 11798 O O . THR D 1 144 ? -2.231 -29.550 50.030 1.00 27.27 146 THR D O 1
ATOM 11802 N N . GLU D 1 145 ? -3.982 -29.166 51.387 1.00 22.45 147 GLU D N 1
ATOM 11803 C CA . GLU D 1 145 ? -4.318 -27.880 50.784 1.00 23.17 147 GLU D CA 1
ATOM 11804 C C . GLU D 1 145 ? -3.455 -26.744 51.333 1.00 21.41 147 GLU D C 1
ATOM 11805 O O . GLU D 1 145 ? -3.435 -26.486 52.534 1.00 20.72 147 GLU D O 1
ATOM 11811 N N . ILE D 1 146 ? -2.737 -26.072 50.439 1.00 14.17 148 ILE D N 1
ATOM 11812 C CA . ILE D 1 146 ? -1.871 -24.961 50.822 1.00 12.64 148 ILE D CA 1
ATOM 11813 C C . ILE D 1 146 ? -2.412 -23.650 50.265 1.00 12.27 148 ILE D C 1
ATOM 11814 O O . ILE D 1 146 ? -2.577 -23.509 49.050 1.00 12.27 148 ILE D O 1
ATOM 11819 N N . GLU D 1 147 ? -2.692 -22.699 51.154 1.00 25.18 149 GLU D N 1
ATOM 11820 C CA . GLU D 1 147 ? -3.196 -21.393 50.734 1.00 26.52 149 GLU D CA 1
ATOM 11821 C C . GLU D 1 147 ? -2.035 -20.436 50.543 1.00 26.12 149 GLU D C 1
ATOM 11822 O O . GLU D 1 147 ? -1.089 -20.435 51.328 1.00 26.37 149 GLU D O 1
ATOM 11828 N N . ILE D 1 148 ? -2.111 -19.623 49.497 1.00 22.69 150 ILE D N 1
ATOM 11829 C CA . ILE D 1 148 ? -1.068 -18.659 49.224 1.00 22.75 150 ILE D CA 1
ATOM 11830 C C . ILE D 1 148 ? -1.641 -17.256 49.190 1.00 23.31 150 ILE D C 1
ATOM 11831 O O . ILE D 1 148 ? -2.700 -17.021 48.608 1.00 24.88 150 ILE D O 1
ATOM 11836 N N . HIS D 1 149 ? -0.948 -16.329 49.843 1.00 34.62 151 HIS D N 1
ATOM 11837 C CA . HIS D 1 149 ? -1.372 -14.935 49.893 1.00 34.07 151 HIS D CA 1
ATOM 11838 C C . HIS D 1 149 ? -0.160 -14.079 50.150 1.00 33.68 151 HIS D C 1
ATOM 11839 O O . HIS D 1 149 ? 0.215 -13.861 51.299 1.00 34.76 151 HIS D O 1
ATOM 11846 N N . ILE D 1 150 ? 0.447 -13.591 49.075 1.00 10.63 152 ILE D N 1
ATOM 11847 C CA . ILE D 1 150 ? 1.639 -12.773 49.186 1.00 10.63 152 ILE D CA 1
ATOM 11848 C C . ILE D 1 150 ? 1.471 -11.430 48.504 1.00 10.63 152 ILE D C 1
ATOM 11849 O O . ILE D 1 150 ? 1.301 -11.369 47.290 1.00 10.63 152 ILE D O 1
ATOM 11854 N N . GLY D 1 151 ? 1.523 -10.352 49.280 1.00 19.69 153 GLY D N 1
ATOM 11855 C CA . GLY D 1 151 ? 1.399 -9.034 48.688 1.00 21.48 153 GLY D CA 1
ATOM 11856 C C . GLY D 1 151 ? 0.321 -8.160 49.286 1.00 22.44 153 GLY D C 1
ATOM 11857 O O . GLY D 1 151 ? 0.348 -6.937 49.114 1.00 23.02 153 GLY D O 1
ATOM 11858 N N . ASP D 1 152 ? -0.631 -8.778 49.982 1.00 23.34 154 ASP D N 1
ATOM 11859 C CA . ASP D 1 152 ? -1.719 -8.034 50.603 1.00 24.14 154 ASP D CA 1
ATOM 11860 C C . ASP D 1 152 ? -1.304 -7.503 51.967 1.00 25.14 154 ASP D C 1
ATOM 11861 O O . ASP D 1 152 ? -1.935 -6.600 52.513 1.00 25.97 154 ASP D O 1
ATOM 11866 N N . LYS D 1 153 ? -0.231 -8.064 52.509 1.00 42.65 155 LYS D N 1
ATOM 11867 C CA . LYS D 1 153 ? 0.274 -7.646 53.805 1.00 43.71 155 LYS D CA 1
ATOM 11868 C C . LYS D 1 153 ? 1.486 -6.731 53.618 1.00 43.95 155 LYS D C 1
ATOM 11869 O O . LYS D 1 153 ? 2.350 -6.986 52.779 1.00 43.29 155 LYS D O 1
ATOM 11875 N N . PRO D 1 154 ? 1.559 -5.647 54.402 1.00 36.94 156 PRO D N 1
ATOM 11876 C CA . PRO D 1 154 ? 2.659 -4.682 54.330 1.00 37.01 156 PRO D CA 1
ATOM 11877 C C . PRO D 1 154 ? 4.052 -5.286 54.533 1.00 37.15 156 PRO D C 1
ATOM 11878 O O . PRO D 1 154 ? 5.049 -4.731 54.074 1.00 38.54 156 PRO D O 1
ATOM 11882 N N . GLU D 1 155 ? 4.126 -6.414 55.229 1.00 41.06 157 GLU D N 1
ATOM 11883 C CA . GLU D 1 155 ? 5.410 -7.063 55.459 1.00 39.96 157 GLU D CA 1
ATOM 11884 C C . GLU D 1 155 ? 5.676 -8.055 54.329 1.00 39.89 157 GLU D C 1
ATOM 11885 O O . GLU D 1 155 ? 6.685 -8.755 54.329 1.00 40.98 157 GLU D O 1
ATOM 11891 N N . ASP D 1 156 ? 4.752 -8.105 53.372 1.00 34.21 158 ASP D N 1
ATOM 11892 C CA . ASP D 1 156 ? 4.865 -8.991 52.218 1.00 32.59 158 ASP D CA 1
ATOM 11893 C C . ASP D 1 156 ? 5.446 -8.273 51.023 1.00 31.04 158 ASP D C 1
ATOM 11894 O O . ASP D 1 156 ? 5.264 -7.066 50.857 1.00 31.26 158 ASP D O 1
ATOM 11899 N N . PRO D 1 157 ? 6.164 -9.005 50.169 1.00 22.46 159 PRO D N 1
ATOM 11900 C CA . PRO D 1 157 ? 6.720 -8.338 48.995 1.00 21.46 159 PRO D CA 1
ATOM 11901 C C . PRO D 1 157 ? 5.625 -8.412 47.928 1.00 20.64 159 PRO D C 1
ATOM 11902 O O . PRO D 1 157 ? 4.680 -9.186 48.067 1.00 20.62 159 PRO D O 1
ATOM 11906 N N . VAL D 1 158 ? 5.720 -7.594 46.889 1.00 7.96 160 VAL D N 1
ATOM 11907 C CA . VAL D 1 158 ? 4.743 -7.659 45.812 1.00 7.25 160 VAL D CA 1
ATOM 11908 C C . VAL D 1 158 ? 5.483 -8.167 44.577 1.00 7.25 160 VAL D C 1
ATOM 11909 O O . VAL D 1 158 ? 6.702 -8.362 44.608 1.00 7.25 160 VAL D O 1
ATOM 11913 N N . PHE D 1 159 ? 4.756 -8.401 43.495 1.00 12.23 161 PHE D N 1
ATOM 11914 C CA . PHE D 1 159 ? 5.399 -8.884 42.290 1.00 12.23 161 PHE D CA 1
ATOM 11915 C C . PHE D 1 159 ? 5.222 -7.879 41.179 1.00 12.23 161 PHE D C 1
ATOM 11916 O O . PHE D 1 159 ? 4.505 -6.896 41.350 1.00 12.37 161 PHE D O 1
ATOM 11924 N N . THR D 1 160 ? 5.885 -8.112 40.050 1.00 13.51 162 THR D N 1
ATOM 11925 C CA . THR D 1 160 ? 5.809 -7.177 38.943 1.00 13.91 162 THR D CA 1
ATOM 11926 C C . THR D 1 160 ? 6.238 -7.743 37.607 1.00 14.54 162 THR D C 1
ATOM 11927 O O . THR D 1 160 ? 7.074 -8.651 37.530 1.00 14.81 162 THR D O 1
ATOM 11931 N N . ILE D 1 161 ? 5.631 -7.190 36.560 1.00 19.51 163 ILE D N 1
ATOM 11932 C CA . ILE D 1 161 ? 5.933 -7.540 35.182 1.00 18.78 163 ILE D CA 1
ATOM 11933 C C . ILE D 1 161 ? 6.424 -6.202 34.655 1.00 19.26 163 ILE D C 1
ATOM 11934 O O . ILE D 1 161 ? 5.643 -5.422 34.117 1.00 21.14 163 ILE D O 1
ATOM 11939 N N . PRO D 1 162 ? 7.728 -5.910 34.825 1.00 9.97 164 PRO D N 1
ATOM 11940 C CA . PRO D 1 162 ? 8.339 -4.655 34.379 1.00 9.97 164 PRO D CA 1
ATOM 11941 C C . PRO D 1 162 ? 8.277 -4.416 32.885 1.00 9.97 164 PRO D C 1
ATOM 11942 O O . PRO D 1 162 ? 8.610 -5.293 32.088 1.00 9.97 164 PRO D O 1
ATOM 11946 N N . ASP D 1 163 ? 7.844 -3.218 32.513 1.00 10.09 165 ASP D N 1
ATOM 11947 C CA . ASP D 1 163 ? 7.750 -2.860 31.110 1.00 10.09 165 ASP D CA 1
ATOM 11948 C C . ASP D 1 163 ? 9.158 -2.549 30.639 1.00 10.09 165 ASP D C 1
ATOM 11949 O O . ASP D 1 163 ? 10.088 -2.495 31.444 1.00 10.09 165 ASP D O 1
ATOM 11954 N N . LEU D 1 164 ? 9.317 -2.362 29.338 1.00 18.72 166 LEU D N 1
ATOM 11955 C CA . LEU D 1 164 ? 10.614 -2.045 28.771 1.00 19.25 166 LEU D CA 1
ATOM 11956 C C . LEU D 1 164 ? 10.756 -0.532 28.815 1.00 20.79 166 LEU D C 1
ATOM 11957 O O . LEU D 1 164 ? 9.802 0.184 28.519 1.00 22.08 166 LEU D O 1
ATOM 11962 N N . LEU D 1 165 ? 11.927 -0.032 29.201 1.00 18.49 167 LEU D N 1
ATOM 11963 C CA . LEU D 1 165 ? 12.099 1.412 29.239 1.00 18.11 167 LEU D CA 1
ATOM 11964 C C . LEU D 1 165 ? 11.852 1.986 27.847 1.00 18.04 167 LEU D C 1
ATOM 11965 O O . LEU D 1 165 ? 12.196 1.375 26.834 1.00 16.99 167 LEU D O 1
ATOM 11970 N N . PRO D 1 166 ? 11.228 3.168 27.781 1.00 20.00 168 PRO D N 1
ATOM 11971 C CA . PRO D 1 166 ? 10.936 3.813 26.501 1.00 20.30 168 PRO D CA 1
ATOM 11972 C C . PRO D 1 166 ? 12.162 4.187 25.660 1.00 21.04 168 PRO D C 1
ATOM 11973 O O . PRO D 1 166 ? 12.034 4.454 24.471 1.00 21.95 168 PRO D O 1
ATOM 11977 N N . HIS D 1 167 ? 13.343 4.187 26.272 1.00 12.98 169 HIS D N 1
ATOM 11978 C CA . HIS D 1 167 ? 14.583 4.544 25.582 1.00 12.98 169 HIS D CA 1
ATOM 11979 C C . HIS D 1 167 ? 15.046 3.499 24.577 1.00 13.62 169 HIS D C 1
ATOM 11980 O O . HIS D 1 167 ? 15.749 3.820 23.625 1.00 14.67 169 HIS D O 1
ATOM 11987 N N . LEU D 1 168 ? 14.688 2.244 24.806 1.00 10.84 170 LEU D N 1
ATOM 11988 C CA . LEU D 1 168 ? 15.100 1.180 23.909 1.00 12.43 170 LEU D CA 1
ATOM 11989 C C . LEU D 1 168 ? 13.899 0.524 23.269 1.00 14.18 170 LEU D C 1
ATOM 11990 O O . LEU D 1 168 ? 14.031 -0.502 22.620 1.00 14.46 170 LEU D O 1
ATOM 11995 N N . ASP D 1 169 ? 12.722 1.105 23.461 1.00 13.55 171 ASP D N 1
ATOM 11996 C CA . ASP D 1 169 ? 11.513 0.547 22.870 1.00 17.16 171 ASP D CA 1
ATOM 11997 C C . ASP D 1 169 ? 11.305 1.276 21.546 1.00 19.79 171 ASP D C 1
ATOM 11998 O O . ASP D 1 169 ? 10.278 1.916 21.331 1.00 19.91 171 ASP D O 1
ATOM 12003 N N . LYS D 1 170 ? 12.295 1.178 20.665 1.00 61.41 172 LYS D N 1
ATOM 12004 C CA . LYS D 1 170 ? 12.244 1.855 19.375 1.00 65.43 172 LYS D CA 1
ATOM 12005 C C . LYS D 1 170 ? 11.422 1.085 18.352 1.00 66.60 172 LYS D C 1
ATOM 12006 O O . LYS D 1 170 ? 11.970 0.541 17.397 1.00 67.09 172 LYS D O 1
ATOM 12012 N N . GLU D 1 171 ? 10.110 1.042 18.552 1.00 43.92 173 GLU D N 1
ATOM 12013 C CA . GLU D 1 171 ? 9.228 0.339 17.634 1.00 45.52 173 GLU D CA 1
ATOM 12014 C C . GLU D 1 171 ? 7.793 0.350 18.141 1.00 45.32 173 GLU D C 1
ATOM 12015 O O . GLU D 1 171 ? 7.490 -0.272 19.163 1.00 45.66 173 GLU D O 1
ATOM 12021 N N . ASP D 1 172 ? 6.909 1.053 17.434 1.00 38.35 174 ASP D N 1
ATOM 12022 C CA . ASP D 1 172 ? 5.510 1.106 17.849 1.00 37.54 174 ASP D CA 1
ATOM 12023 C C . ASP D 1 172 ? 4.571 0.429 16.852 1.00 36.24 174 ASP D C 1
ATOM 12024 O O . ASP D 1 172 ? 4.322 0.927 15.752 1.00 35.47 174 ASP D O 1
ATOM 12029 N N . ALA D 1 173 ? 4.061 -0.728 17.251 1.00 31.20 175 ALA D N 1
ATOM 12030 C CA . ALA D 1 173 ? 3.137 -1.477 16.421 1.00 30.38 175 ALA D CA 1
ATOM 12031 C C . ALA D 1 173 ? 1.734 -1.169 16.926 1.00 29.86 175 ALA D C 1
ATOM 12032 O O . ALA D 1 173 ? 1.563 -0.383 17.866 1.00 29.16 175 ALA D O 1
ATOM 12034 N N . LYS D 1 174 ? 0.725 -1.768 16.300 1.00 32.30 176 LYS D N 1
ATOM 12035 C CA . LYS D 1 174 ? -0.635 -1.537 16.753 1.00 31.62 176 LYS D CA 1
ATOM 12036 C C . LYS D 1 174 ? -0.736 -2.133 18.152 1.00 31.09 176 LYS D C 1
ATOM 12037 O O . LYS D 1 174 ? -0.036 -3.091 18.479 1.00 31.10 176 LYS D O 1
ATOM 12043 N N . ILE D 1 175 ? -1.594 -1.550 18.978 1.00 18.03 177 ILE D N 1
ATOM 12044 C CA . ILE D 1 175 ? -1.783 -2.036 20.328 1.00 18.11 177 ILE D CA 1
ATOM 12045 C C . ILE D 1 175 ? -1.984 -3.554 20.305 1.00 18.28 177 ILE D C 1
ATOM 12046 O O . ILE D 1 175 ? -1.709 -4.241 21.289 1.00 18.65 177 ILE D O 1
ATOM 12051 N N . SER D 1 176 ? -2.462 -4.069 19.174 1.00 38.80 178 SER D N 1
ATOM 12052 C CA . SER D 1 176 ? -2.692 -5.503 18.995 1.00 39.02 178 SER D CA 1
ATOM 12053 C C . SER D 1 176 ? -1.370 -6.260 19.186 1.00 39.38 178 SER D C 1
ATOM 12054 O O . SER D 1 176 ? -1.231 -7.050 20.115 1.00 40.26 178 SER D O 1
ATOM 12057 N N . GLU D 1 177 ? -0.413 -6.029 18.289 1.00 34.81 179 GLU D N 1
ATOM 12058 C CA . GLU D 1 177 ? 0.913 -6.637 18.392 1.00 35.85 179 GLU D CA 1
ATOM 12059 C C . GLU D 1 177 ? 1.527 -5.839 19.539 1.00 33.67 179 GLU D C 1
ATOM 12060 O O . GLU D 1 177 ? 0.901 -4.885 20.016 1.00 33.92 179 GLU D O 1
ATOM 12066 N N . LYS D 1 178 ? 2.738 -6.177 19.972 1.00 36.53 180 LYS D N 1
ATOM 12067 C CA . LYS D 1 178 ? 3.332 -5.461 21.105 1.00 33.99 180 LYS D CA 1
ATOM 12068 C C . LYS D 1 178 ? 2.416 -5.757 22.267 1.00 31.59 180 LYS D C 1
ATOM 12069 O O . LYS D 1 178 ? 1.228 -5.469 22.204 1.00 33.01 180 LYS D O 1
ATOM 12075 N N . PHE D 1 179 ? 2.967 -6.304 23.336 1.00 14.56 181 PHE D N 1
ATOM 12076 C CA . PHE D 1 179 ? 2.165 -6.693 24.499 1.00 12.06 181 PHE D CA 1
ATOM 12077 C C . PHE D 1 179 ? 1.619 -8.043 24.076 1.00 10.85 181 PHE D C 1
ATOM 12078 O O . PHE D 1 179 ? 0.549 -8.135 23.482 1.00 10.52 181 PHE D O 1
ATOM 12086 N N . LYS D 1 180 ? 2.398 -9.082 24.350 1.00 30.60 182 LYS D N 1
ATOM 12087 C CA . LYS D 1 180 ? 2.031 -10.444 24.016 1.00 30.53 182 LYS D CA 1
ATOM 12088 C C . LYS D 1 180 ? 1.706 -11.138 25.315 1.00 30.35 182 LYS D C 1
ATOM 12089 O O . LYS D 1 180 ? 2.372 -10.906 26.321 1.00 29.87 182 LYS D O 1
ATOM 12095 N N . GLY D 1 181 ? 0.673 -11.974 25.290 1.00 21.57 183 GLY D N 1
ATOM 12096 C CA . GLY D 1 181 ? 0.260 -12.687 26.486 1.00 20.48 183 GLY D CA 1
ATOM 12097 C C . GLY D 1 181 ? 1.381 -13.474 27.137 1.00 19.38 183 GLY D C 1
ATOM 12098 O O . GLY D 1 181 ? 1.424 -13.609 28.362 1.00 18.22 183 GLY D O 1
ATOM 12099 N N . GLU D 1 182 ? 2.296 -13.984 26.312 1.00 15.49 184 GLU D N 1
ATOM 12100 C CA . GLU D 1 182 ? 3.429 -14.770 26.796 1.00 15.49 184 GLU D CA 1
ATOM 12101 C C . GLU D 1 182 ? 4.427 -13.996 27.647 1.00 15.49 184 GLU D C 1
ATOM 12102 O O . GLU D 1 182 ? 5.029 -14.558 28.554 1.00 15.49 184 GLU D O 1
ATOM 12108 N N . ASN D 1 183 ? 4.614 -12.718 27.355 1.00 17.97 185 ASN D N 1
ATOM 12109 C CA . ASN D 1 183 ? 5.571 -11.934 28.112 1.00 18.85 185 ASN D CA 1
ATOM 12110 C C . ASN D 1 183 ? 5.042 -11.393 29.428 1.00 19.47 185 ASN D C 1
ATOM 12111 O O . ASN D 1 183 ? 5.706 -10.598 30.094 1.00 20.82 185 ASN D O 1
ATOM 12116 N N . LEU D 1 184 ? 3.846 -11.812 29.811 1.00 20.64 186 LEU D N 1
ATOM 12117 C CA . LEU D 1 184 ? 3.299 -11.363 31.079 1.00 19.27 186 LEU D CA 1
ATOM 12118 C C . LEU D 1 184 ? 3.820 -12.297 32.173 1.00 19.14 186 LEU D C 1
ATOM 12119 O O . LEU D 1 184 ? 3.098 -13.166 32.662 1.00 19.38 186 LEU D O 1
ATOM 12132 N N . LEU D 1 186 ? 5.803 -12.564 35.971 1.00 8.79 188 LEU D N 1
ATOM 12133 C CA . LEU D 1 186 ? 6.192 -11.865 37.186 1.00 8.79 188 LEU D CA 1
ATOM 12134 C C . LEU D 1 186 ? 7.621 -12.250 37.543 1.00 8.79 188 LEU D C 1
ATOM 12135 O O . LEU D 1 186 ? 7.988 -13.416 37.460 1.00 8.79 188 LEU D O 1
ATOM 12140 N N . ILE D 1 187 ? 8.435 -11.272 37.922 1.00 15.75 189 ILE D N 1
ATOM 12141 C CA . ILE D 1 187 ? 9.801 -11.566 38.331 1.00 16.29 189 ILE D CA 1
ATOM 12142 C C . ILE D 1 187 ? 9.650 -12.260 39.677 1.00 16.61 189 ILE D C 1
ATOM 12143 O O . ILE D 1 187 ? 8.936 -11.767 40.554 1.00 16.40 189 ILE D O 1
ATOM 12148 N N . ALA D 1 188 ? 10.312 -13.400 39.847 1.00 23.08 190 ALA D N 1
ATOM 12149 C CA . ALA D 1 188 ? 10.198 -14.141 41.095 1.00 24.16 190 ALA D CA 1
ATOM 12150 C C . ALA D 1 188 ? 11.465 -14.251 41.950 1.00 25.40 190 ALA D C 1
ATOM 12151 O O . ALA D 1 188 ? 11.353 -14.506 43.153 1.00 25.37 190 ALA D O 1
ATOM 12153 N N . GLY D 1 189 ? 12.652 -14.046 41.367 1.00 33.94 191 GLY D N 1
ATOM 12154 C CA . GLY D 1 189 ? 13.862 -14.200 42.162 1.00 34.02 191 GLY D CA 1
ATOM 12155 C C . GLY D 1 189 ? 15.093 -13.313 42.055 1.00 34.23 191 GLY D C 1
ATOM 12156 O O . GLY D 1 189 ? 15.327 -12.475 42.924 1.00 35.56 191 GLY D O 1
ATOM 12157 N N . THR D 1 190 ? 15.901 -13.521 41.020 1.00 22.53 192 THR D N 1
ATOM 12158 C CA . THR D 1 190 ? 17.156 -12.779 40.785 1.00 21.54 192 THR D CA 1
ATOM 12159 C C . THR D 1 190 ? 18.347 -13.140 41.684 1.00 20.90 192 THR D C 1
ATOM 12160 O O . THR D 1 190 ? 19.495 -12.948 41.273 1.00 22.06 192 THR D O 1
ATOM 12164 N N . ILE D 1 191 ? 18.104 -13.639 42.897 1.00 12.52 193 ILE D N 1
ATOM 12165 C CA . ILE D 1 191 ? 19.217 -14.020 43.783 1.00 11.99 193 ILE D CA 1
ATOM 12166 C C . ILE D 1 191 ? 19.637 -15.468 43.557 1.00 12.68 193 ILE D C 1
ATOM 12167 O O . ILE D 1 191 ? 18.876 -16.387 43.854 1.00 13.25 193 ILE D O 1
ATOM 12172 N N . PRO D 1 192 ? 20.862 -15.697 43.053 1.00 9.56 194 PRO D N 1
ATOM 12173 C CA . PRO D 1 192 ? 21.339 -17.062 42.807 1.00 9.64 194 PRO D CA 1
ATOM 12174 C C . PRO D 1 192 ? 21.685 -17.793 44.093 1.00 10.22 194 PRO D C 1
ATOM 12175 O O . PRO D 1 192 ? 22.241 -17.205 45.008 1.00 10.57 194 PRO D O 1
ATOM 12179 N N . LEU D 1 193 ? 21.344 -19.075 44.155 1.00 18.00 195 LEU D N 1
ATOM 12180 C CA . LEU D 1 193 ? 21.621 -19.909 45.322 1.00 19.91 195 LEU D CA 1
ATOM 12181 C C . LEU D 1 193 ? 23.037 -20.473 45.180 1.00 21.16 195 LEU D C 1
ATOM 12182 O O . LEU D 1 193 ? 23.303 -21.316 44.318 1.00 20.20 195 LEU D O 1
ATOM 12187 N N . SER D 1 194 ? 23.945 -19.983 46.022 1.00 28.19 196 SER D N 1
ATOM 12188 C CA . SER D 1 194 ? 25.348 -20.399 45.994 1.00 30.27 196 SER D CA 1
ATOM 12189 C C . SER D 1 194 ? 25.560 -21.911 45.955 1.00 30.38 196 SER D C 1
ATOM 12190 O O . SER D 1 194 ? 25.038 -22.644 46.799 1.00 30.62 196 SER D O 1
ATOM 12193 N N . GLY D 1 195 ? 26.327 -22.373 44.970 1.00 19.83 197 GLY D N 1
ATOM 12194 C CA . GLY D 1 195 ? 26.597 -23.795 44.857 1.00 21.44 197 GLY D CA 1
ATOM 12195 C C . GLY D 1 195 ? 25.926 -24.497 43.692 1.00 22.63 197 GLY D C 1
ATOM 12196 O O . GLY D 1 195 ? 26.425 -25.521 43.224 1.00 23.11 197 GLY D O 1
ATOM 12197 N N . GLU D 1 196 ? 24.789 -23.965 43.238 1.00 23.22 198 GLU D N 1
ATOM 12198 C CA . GLU D 1 196 ? 24.045 -24.535 42.110 1.00 24.05 198 GLU D CA 1
ATOM 12199 C C . GLU D 1 196 ? 24.673 -24.128 40.781 1.00 24.37 198 GLU D C 1
ATOM 12200 O O . GLU D 1 196 ? 24.916 -22.944 40.539 1.00 23.75 198 GLU D O 1
ATOM 12206 N N . GLU D 1 197 ? 24.931 -25.101 39.912 1.00 37.81 199 GLU D N 1
ATOM 12207 C CA . GLU D 1 197 ? 25.528 -24.786 38.621 1.00 38.85 199 GLU D CA 1
ATOM 12208 C C . GLU D 1 197 ? 24.487 -24.709 37.501 1.00 37.48 199 GLU D C 1
ATOM 12209 O O . GLU D 1 197 ? 24.785 -24.246 36.398 1.00 36.68 199 GLU D O 1
ATOM 12215 N N . LYS D 1 198 ? 23.265 -25.153 37.787 1.00 30.77 200 LYS D N 1
ATOM 12216 C CA . LYS D 1 198 ? 22.191 -25.124 36.794 1.00 29.95 200 LYS D CA 1
ATOM 12217 C C . LYS D 1 198 ? 20.986 -24.369 37.342 1.00 27.96 200 LYS D C 1
ATOM 12218 O O . LYS D 1 198 ? 20.331 -24.835 38.274 1.00 27.85 200 LYS D O 1
ATOM 12224 N N . GLU D 1 199 ? 20.696 -23.208 36.758 1.00 21.85 201 GLU D N 1
ATOM 12225 C CA . GLU D 1 199 ? 19.564 -22.381 37.183 1.00 19.41 201 GLU D CA 1
ATOM 12226 C C . GLU D 1 199 ? 19.588 -22.157 38.695 1.00 17.34 201 GLU D C 1
ATOM 12227 O O . GLU D 1 199 ? 18.697 -22.598 39.418 1.00 16.91 201 GLU D O 1
ATOM 12233 N N . ALA D 1 200 ? 20.620 -21.460 39.160 1.00 14.57 202 ALA D N 1
ATOM 12234 C CA . ALA D 1 200 ? 20.800 -21.175 40.579 1.00 14.57 202 ALA D CA 1
ATOM 12235 C C . ALA D 1 200 ? 19.682 -20.325 41.172 1.00 14.57 202 ALA D C 1
ATOM 12236 O O . ALA D 1 200 ? 19.260 -20.540 42.320 1.00 14.57 202 ALA D O 1
ATOM 12238 N N . VAL D 1 201 ? 19.205 -19.356 40.394 1.00 19.42 203 VAL D N 1
ATOM 12239 C CA . VAL D 1 201 ? 18.146 -18.471 40.861 1.00 18.47 203 VAL D CA 1
ATOM 12240 C C . VAL D 1 201 ? 16.805 -19.185 40.963 1.00 18.38 203 VAL D C 1
ATOM 12241 O O . VAL D 1 201 ? 16.064 -18.986 41.928 1.00 18.51 203 VAL D O 1
ATOM 12245 N N . LYS D 1 202 ? 16.482 -20.022 39.983 1.00 18.75 204 LYS D N 1
ATOM 12246 C CA . LYS D 1 202 ? 15.215 -20.738 40.049 1.00 18.27 204 LYS D CA 1
ATOM 12247 C C . LYS D 1 202 ? 15.268 -21.671 41.258 1.00 19.26 204 LYS D C 1
ATOM 12248 O O . LYS D 1 202 ? 14.361 -21.676 42.091 1.00 19.41 204 LYS D O 1
ATOM 12254 N N . THR D 1 203 ? 16.341 -22.453 41.350 1.00 24.24 205 THR D N 1
ATOM 12255 C CA . THR D 1 203 ? 16.508 -23.393 42.451 1.00 24.90 205 THR D CA 1
ATOM 12256 C C . THR D 1 203 ? 16.276 -22.708 43.787 1.00 24.91 205 THR D C 1
ATOM 12257 O O . THR D 1 203 ? 15.533 -23.201 44.634 1.00 25.69 205 THR D O 1
ATOM 12261 N N . ASN D 1 204 ? 16.921 -21.562 43.960 1.00 16.67 206 ASN D N 1
ATOM 12262 C CA . ASN D 1 204 ? 16.800 -20.777 45.175 1.00 15.63 206 ASN D CA 1
ATOM 12263 C C . ASN D 1 204 ? 15.343 -20.424 45.491 1.00 15.66 206 ASN D C 1
ATOM 12264 O O . ASN D 1 204 ? 14.926 -20.450 46.654 1.00 15.93 206 ASN D O 1
ATOM 12269 N N . VAL D 1 205 ? 14.571 -20.078 44.464 1.00 17.20 207 VAL D N 1
ATOM 12270 C CA . VAL D 1 205 ? 13.167 -19.741 44.674 1.00 16.75 207 VAL D CA 1
ATOM 12271 C C . VAL D 1 205 ? 12.386 -20.967 45.144 1.00 16.76 207 VAL D C 1
ATOM 12272 O O . VAL D 1 205 ? 11.513 -20.860 46.012 1.00 15.89 207 VAL D O 1
ATOM 12276 N N . LEU D 1 206 ? 12.700 -22.127 44.570 1.00 18.78 208 LEU D N 1
ATOM 12277 C CA . LEU D 1 206 ? 12.044 -23.365 44.965 1.00 19.15 208 LEU D CA 1
ATOM 12278 C C . LEU D 1 206 ? 12.421 -23.677 46.408 1.00 20.02 208 LEU D C 1
ATOM 12279 O O . LEU D 1 206 ? 11.602 -24.168 47.189 1.00 20.12 208 LEU D O 1
ATOM 12284 N N . LYS D 1 207 ? 13.673 -23.392 46.751 1.00 20.63 209 LYS D N 1
ATOM 12285 C CA . LYS D 1 207 ? 14.173 -23.612 48.102 1.00 21.88 209 LYS D CA 1
ATOM 12286 C C . LYS D 1 207 ? 13.370 -22.768 49.096 1.00 21.76 209 LYS D C 1
ATOM 12287 O O . LYS D 1 207 ? 13.003 -23.243 50.178 1.00 22.06 209 LYS D O 1
ATOM 12293 N N . ILE D 1 208 ? 13.086 -21.521 48.724 1.00 23.04 210 ILE D N 1
ATOM 12294 C CA . ILE D 1 208 ? 12.324 -20.632 49.597 1.00 22.94 210 ILE D CA 1
ATOM 12295 C C . ILE D 1 208 ? 10.885 -21.127 49.723 1.00 23.55 210 ILE D C 1
ATOM 12296 O O . ILE D 1 208 ? 10.320 -21.137 50.816 1.00 23.63 210 ILE D O 1
ATOM 12301 N N . LEU D 1 209 ? 10.299 -21.539 48.603 1.00 26.37 211 LEU D N 1
ATOM 12302 C CA . LEU D 1 209 ? 8.923 -22.030 48.592 1.00 27.08 211 LEU D CA 1
ATOM 12303 C C . LEU D 1 209 ? 8.761 -23.304 49.410 1.00 28.07 211 LEU D C 1
ATOM 12304 O O . LEU D 1 209 ? 7.740 -23.506 50.072 1.00 27.84 211 LEU D O 1
ATOM 12309 N N . ASN D 1 210 ? 9.773 -24.161 49.360 1.00 26.41 212 ASN D N 1
ATOM 12310 C CA . ASN D 1 210 ? 9.752 -25.413 50.096 1.00 27.31 212 ASN D CA 1
ATOM 12311 C C . ASN D 1 210 ? 9.923 -25.179 51.601 1.00 28.70 212 ASN D C 1
ATOM 12312 O O . ASN D 1 210 ? 9.257 -25.812 52.421 1.00 28.50 212 ASN D O 1
ATOM 12317 N N . GLU D 1 211 ? 10.815 -24.266 51.964 1.00 13.79 213 GLU D N 1
ATOM 12318 C CA . GLU D 1 211 ? 11.031 -23.947 53.368 1.00 15.09 213 GLU D CA 1
ATOM 12319 C C . GLU D 1 211 ? 9.847 -23.165 53.908 1.00 15.76 213 GLU D C 1
ATOM 12320 O O . GLU D 1 211 ? 9.563 -23.207 55.098 1.00 16.03 213 GLU D O 1
ATOM 12334 N N . TYR D 1 213 ? 6.448 -23.227 52.464 1.00 28.67 215 TYR D N 1
ATOM 12335 C CA . TYR D 1 213 ? 5.151 -23.882 52.373 1.00 26.67 215 TYR D CA 1
ATOM 12336 C C . TYR D 1 213 ? 5.262 -25.391 52.295 1.00 25.89 215 TYR D C 1
ATOM 12337 O O . TYR D 1 213 ? 4.255 -26.095 52.236 1.00 26.53 215 TYR D O 1
ATOM 12346 N N . GLY D 1 214 ? 6.492 -25.887 52.295 1.00 28.05 216 GLY D N 1
ATOM 12347 C CA . GLY D 1 214 ? 6.688 -27.319 52.220 1.00 26.57 216 GLY D CA 1
ATOM 12348 C C . GLY D 1 214 ? 6.264 -27.833 50.866 1.00 25.71 216 GLY D C 1
ATOM 12349 O O . GLY D 1 214 ? 6.052 -29.032 50.691 1.00 25.88 216 GLY D O 1
ATOM 12350 N N . ILE D 1 215 ? 6.146 -26.922 49.903 1.00 22.54 217 ILE D N 1
ATOM 12351 C CA . ILE D 1 215 ? 5.737 -27.297 48.555 1.00 22.15 217 ILE D CA 1
ATOM 12352 C C . ILE D 1 215 ? 6.924 -27.580 47.650 1.00 22.48 217 ILE D C 1
ATOM 12353 O O . ILE D 1 215 ? 8.055 -27.167 47.919 1.00 23.05 217 ILE D O 1
ATOM 12358 N N . THR D 1 216 ? 6.640 -28.298 46.573 1.00 15.35 218 THR D N 1
ATOM 12359 C CA . THR D 1 216 ? 7.635 -28.635 45.576 1.00 15.93 218 THR D CA 1
ATOM 12360 C C . THR D 1 216 ? 7.085 -28.148 44.231 1.00 15.03 218 THR D C 1
ATOM 12361 O O . THR D 1 216 ? 5.888 -27.883 44.096 1.00 14.65 218 THR D O 1
ATOM 12365 N N . GLU D 1 217 ? 7.952 -28.027 43.235 1.00 18.44 219 GLU D N 1
ATOM 12366 C CA . GLU D 1 217 ? 7.524 -27.524 41.939 1.00 18.30 219 GLU D CA 1
ATOM 12367 C C . GLU D 1 217 ? 6.314 -28.210 41.319 1.00 17.93 219 GLU D C 1
ATOM 12368 O O . GLU D 1 217 ? 5.429 -27.536 40.800 1.00 17.23 219 GLU D O 1
ATOM 12374 N N . GLU D 1 218 ? 6.261 -29.539 41.376 1.00 23.89 220 GLU D N 1
ATOM 12375 C CA . GLU D 1 218 ? 5.140 -30.259 40.771 1.00 23.55 220 GLU D CA 1
ATOM 12376 C C . GLU D 1 218 ? 3.794 -29.909 41.398 1.00 24.02 220 GLU D C 1
ATOM 12377 O O . GLU D 1 218 ? 2.744 -30.267 40.864 1.00 24.98 220 GLU D O 1
ATOM 12383 N N . ASP D 1 219 ? 3.820 -29.199 42.520 1.00 28.95 221 ASP D N 1
ATOM 12384 C CA . ASP D 1 219 ? 2.585 -28.826 43.206 1.00 28.61 221 ASP D CA 1
ATOM 12385 C C . ASP D 1 219 ? 1.841 -27.660 42.565 1.00 27.41 221 ASP D C 1
ATOM 12386 O O . ASP D 1 219 ? 0.697 -27.381 42.927 1.00 27.10 221 ASP D O 1
ATOM 12391 N N . PHE D 1 220 ? 2.486 -26.974 41.624 1.00 22.95 222 PHE D N 1
ATOM 12392 C CA . PHE D 1 220 ? 1.832 -25.864 40.944 1.00 22.91 222 PHE D CA 1
ATOM 12393 C C . PHE D 1 220 ? 0.789 -26.435 39.982 1.00 23.36 222 PHE D C 1
ATOM 12394 O O . PHE D 1 220 ? -0.285 -25.856 39.792 1.00 23.82 222 PHE D O 1
ATOM 12402 N N . VAL D 1 221 ? 1.109 -27.582 39.387 1.00 11.77 223 VAL D N 1
ATOM 12403 C CA . VAL D 1 221 ? 0.203 -28.238 38.462 1.00 10.35 223 VAL D CA 1
ATOM 12404 C C . VAL D 1 221 ? -1.130 -28.477 39.148 1.00 10.35 223 VAL D C 1
ATOM 12405 O O . VAL D 1 221 ? -2.175 -28.156 38.602 1.00 10.35 223 VAL D O 1
ATOM 12409 N N . SER D 1 222 ? -1.098 -29.037 40.351 1.00 19.17 224 SER D N 1
ATOM 12410 C CA . SER D 1 222 ? -2.335 -29.290 41.083 1.00 19.70 224 SER D CA 1
ATOM 12411 C C . SER D 1 222 ? -2.619 -28.101 41.978 1.00 19.77 224 SER D C 1
ATOM 12412 O O . SER D 1 222 ? -2.660 -28.225 43.204 1.00 20.57 224 SER D O 1
ATOM 12415 N N . GLY D 1 223 ? -2.810 -26.943 41.355 1.00 18.03 225 GLY D N 1
ATOM 12416 C CA . GLY D 1 223 ? -3.085 -25.736 42.112 1.00 17.84 225 GLY D CA 1
ATOM 12417 C C . GLY D 1 223 ? -3.449 -24.582 41.210 1.00 17.84 225 GLY D C 1
ATOM 12418 O O . GLY D 1 223 ? -3.156 -24.604 40.020 1.00 17.84 225 GLY D O 1
ATOM 12419 N N . GLU D 1 224 ? -4.100 -23.572 41.765 1.00 17.27 226 GLU D N 1
ATOM 12420 C CA . GLU D 1 224 ? -4.481 -22.409 40.974 1.00 18.93 226 GLU D CA 1
ATOM 12421 C C . GLU D 1 224 ? -4.052 -21.162 41.732 1.00 18.56 226 GLU D C 1
ATOM 12422 O O . GLU D 1 224 ? -4.356 -21.011 42.910 1.00 19.91 226 GLU D O 1
ATOM 12428 N N . ILE D 1 225 ? -3.326 -20.281 41.057 1.00 14.31 227 ILE D N 1
ATOM 12429 C CA . ILE D 1 225 ? -2.868 -19.042 41.665 1.00 13.69 227 ILE D CA 1
ATOM 12430 C C . ILE D 1 225 ? -3.202 -17.901 40.719 1.00 13.43 227 ILE D C 1
ATOM 12431 O O . ILE D 1 225 ? -2.916 -17.975 39.524 1.00 12.98 227 ILE D O 1
ATOM 12436 N N . GLU D 1 226 ? -3.824 -16.858 41.263 1.00 11.14 228 GLU D N 1
ATOM 12437 C CA . GLU D 1 226 ? -4.231 -15.703 40.471 1.00 11.14 228 GLU D CA 1
ATOM 12438 C C . GLU D 1 226 ? -3.392 -14.467 40.782 1.00 11.14 228 GLU D C 1
ATOM 12439 O O . GLU D 1 226 ? -3.017 -14.228 41.925 1.00 11.14 228 GLU D O 1
ATOM 12445 N N . VAL D 1 227 ? -3.083 -13.691 39.752 1.00 13.59 229 VAL D N 1
ATOM 12446 C CA . VAL D 1 227 ? -2.295 -12.485 39.935 1.00 13.42 229 VAL D CA 1
ATOM 12447 C C . VAL D 1 227 ? -3.236 -11.299 39.827 1.00 13.77 229 VAL D C 1
ATOM 12448 O O . VAL D 1 227 ? -3.946 -11.146 38.839 1.00 14.36 229 VAL D O 1
ATOM 12452 N N . VAL D 1 228 ? -3.244 -10.457 40.849 1.00 9.65 230 VAL D N 1
ATOM 12453 C CA . VAL D 1 228 ? -4.117 -9.303 40.850 1.00 9.65 230 VAL D CA 1
ATOM 12454 C C . VAL D 1 228 ? -3.389 -8.046 41.302 1.00 9.65 230 VAL D C 1
ATOM 12455 O O . VAL D 1 228 ? -2.268 -8.103 41.824 1.00 9.65 230 VAL D O 1
ATOM 12459 N N . PRO D 1 229 ? -4.018 -6.883 41.085 1.00 17.53 231 PRO D N 1
ATOM 12460 C CA . PRO D 1 229 ? -3.458 -5.582 41.462 1.00 18.27 231 PRO D CA 1
ATOM 12461 C C . PRO D 1 229 ? -3.371 -5.395 42.973 1.00 19.29 231 PRO D C 1
ATOM 12462 O O . PRO D 1 229 ? -4.320 -5.686 43.702 1.00 21.12 231 PRO D O 1
ATOM 12466 N N . ALA D 1 230 ? -2.229 -4.902 43.443 1.00 22.46 232 ALA D N 1
ATOM 12467 C CA . ALA D 1 230 ? -2.029 -4.669 44.867 1.00 22.64 232 ALA D CA 1
ATOM 12468 C C . ALA D 1 230 ? -2.711 -3.379 45.332 1.00 23.60 232 ALA D C 1
ATOM 12469 O O . ALA D 1 230 ? -2.691 -3.058 46.516 1.00 24.75 232 ALA D O 1
ATOM 12471 N N . PHE D 1 231 ? -3.311 -2.639 44.405 1.00 24.19 233 PHE D N 1
ATOM 12472 C CA . PHE D 1 231 ? -3.998 -1.398 44.755 1.00 24.82 233 PHE D CA 1
ATOM 12473 C C . PHE D 1 231 ? -5.107 -1.742 45.733 1.00 24.69 233 PHE D C 1
ATOM 12474 O O . PHE D 1 231 ? -5.855 -2.701 45.513 1.00 25.11 233 PHE D O 1
ATOM 12482 N N . SER D 1 232 ? -5.217 -0.960 46.802 1.00 16.44 234 SER D N 1
ATOM 12483 C CA . SER D 1 232 ? -6.274 -1.155 47.786 1.00 15.70 234 SER D CA 1
ATOM 12484 C C . SER D 1 232 ? -7.377 -0.143 47.464 1.00 15.28 234 SER D C 1
ATOM 12485 O O . SER D 1 232 ? -7.109 0.929 46.906 1.00 15.28 234 SER D O 1
ATOM 12488 N N . PRO D 1 233 ? -8.635 -0.479 47.776 1.00 4.92 235 PRO D N 1
ATOM 12489 C CA . PRO D 1 233 ? -9.720 0.460 47.493 1.00 4.65 235 PRO D CA 1
ATOM 12490 C C . PRO D 1 233 ? -9.427 1.816 48.126 1.00 4.65 235 PRO D C 1
ATOM 12491 O O . PRO D 1 233 ? -8.925 1.887 49.248 1.00 4.65 235 PRO D O 1
ATOM 12495 N N . ARG D 1 234 ? -9.738 2.886 47.398 1.00 10.31 236 ARG D N 1
ATOM 12496 C CA . ARG D 1 234 ? -9.508 4.244 47.878 1.00 9.85 236 ARG D CA 1
ATOM 12497 C C . ARG D 1 234 ? -10.600 5.174 47.395 1.00 10.05 236 ARG D C 1
ATOM 12498 O O . ARG D 1 234 ? -11.221 4.919 46.371 1.00 9.85 236 ARG D O 1
ATOM 12506 N N . GLU D 1 235 ? -10.842 6.245 48.146 1.00 18.90 237 GLU D N 1
ATOM 12507 C CA . GLU D 1 235 ? -11.830 7.234 47.740 1.00 20.43 237 GLU D CA 1
ATOM 12508 C C . GLU D 1 235 ? -11.158 7.949 46.575 1.00 19.54 237 GLU D C 1
ATOM 12509 O O . GLU D 1 235 ? -9.929 8.057 46.537 1.00 19.36 237 GLU D O 1
ATOM 12515 N N . VAL D 1 236 ? -11.950 8.456 45.640 1.00 19.30 238 VAL D N 1
ATOM 12516 C CA . VAL D 1 236 ? -11.377 9.148 44.494 1.00 19.46 238 VAL D CA 1
ATOM 12517 C C . VAL D 1 236 ? -12.025 10.509 44.252 1.00 20.11 238 VAL D C 1
ATOM 12518 O O . VAL D 1 236 ? -13.239 10.661 44.396 1.00 20.02 238 VAL D O 1
ATOM 12522 N N . GLY D 1 237 ? -11.203 11.497 43.904 1.00 16.44 239 GLY D N 1
ATOM 12523 C CA . GLY D 1 237 ? -11.712 12.829 43.622 1.00 17.71 239 GLY D CA 1
ATOM 12524 C C . GLY D 1 237 ? -11.670 13.841 44.753 1.00 19.26 239 GLY D C 1
ATOM 12525 O O . GLY D 1 237 ? -11.707 13.484 45.927 1.00 19.94 239 GLY D O 1
ATOM 12534 N N . ASP D 1 239 ? -13.945 15.875 45.620 1.00 23.03 241 ASP D N 1
ATOM 12535 C CA . ASP D 1 239 ? -15.201 15.796 46.361 1.00 21.98 241 ASP D CA 1
ATOM 12536 C C . ASP D 1 239 ? -15.413 14.414 46.976 1.00 20.90 241 ASP D C 1
ATOM 12537 O O . ASP D 1 239 ? -16.453 14.148 47.575 1.00 20.53 241 ASP D O 1
ATOM 12542 N N . ARG D 1 240 ? -14.420 13.542 46.823 1.00 13.50 242 ARG D N 1
ATOM 12543 C CA . ARG D 1 240 ? -14.469 12.197 47.381 1.00 13.50 242 ARG D CA 1
ATOM 12544 C C . ARG D 1 240 ? -15.744 11.450 46.983 1.00 13.50 242 ARG D C 1
ATOM 12545 O O . ARG D 1 240 ? -16.201 10.562 47.704 1.00 13.50 242 ARG D O 1
ATOM 12553 N N . SER D 1 241 ? -16.297 11.798 45.825 1.00 17.73 243 SER D N 1
ATOM 12554 C CA . SER D 1 241 ? -17.525 11.196 45.320 1.00 17.45 243 SER D CA 1
ATOM 12555 C C . SER D 1 241 ? -17.399 9.799 44.706 1.00 17.66 243 SER D C 1
ATOM 12556 O O . SER D 1 241 ? -18.384 9.070 44.617 1.00 18.61 243 SER D O 1
ATOM 12559 N N . LEU D 1 242 ? -16.202 9.418 44.280 1.00 22.98 244 LEU D N 1
ATOM 12560 C CA . LEU D 1 242 ? -16.032 8.113 43.647 1.00 21.94 244 LEU D CA 1
ATOM 12561 C C . LEU D 1 242 ? -15.199 7.104 44.433 1.00 21.40 244 LEU D C 1
ATOM 12562 O O . LEU D 1 242 ? -14.515 7.447 45.396 1.00 22.01 244 LEU D O 1
ATOM 12567 N N . ILE D 1 243 ? -15.277 5.849 44.005 1.00 19.77 245 ILE D N 1
ATOM 12568 C CA . ILE D 1 243 ? -14.526 4.761 44.613 1.00 19.70 245 ILE D CA 1
ATOM 12569 C C . ILE D 1 243 ? -13.649 4.117 43.543 1.00 20.81 245 ILE D C 1
ATOM 12570 O O . ILE D 1 243 ? -14.117 3.818 42.436 1.00 21.82 245 ILE D O 1
ATOM 12575 N N . GLY D 1 244 ? -12.378 3.914 43.875 1.00 19.54 246 GLY D N 1
ATOM 12576 C CA . GLY D 1 244 ? -11.454 3.286 42.951 1.00 18.70 246 GLY D CA 1
ATOM 12577 C C . GLY D 1 244 ? -11.012 1.973 43.563 1.00 19.02 246 GLY D C 1
ATOM 12578 O O . GLY D 1 244 ? -10.653 1.929 44.747 1.00 18.95 246 GLY D O 1
ATOM 12579 N N . ALA D 1 245 ? -11.051 0.901 42.775 1.00 12.42 247 ALA D N 1
ATOM 12580 C CA . ALA D 1 245 ? -10.653 -0.415 43.259 1.00 12.35 247 ALA D CA 1
ATOM 12581 C C . ALA D 1 245 ? -10.720 -1.441 42.153 1.00 12.35 247 ALA D C 1
ATOM 12582 O O . ALA D 1 245 ? -11.443 -1.269 41.175 1.00 13.40 247 ALA D O 1
ATOM 12584 N N . TYR D 1 246 ? -9.967 -2.519 42.326 1.00 14.25 248 TYR D N 1
ATOM 12585 C CA . TYR D 1 246 ? -9.937 -3.607 41.361 1.00 14.50 248 TYR D CA 1
ATOM 12586 C C . TYR D 1 246 ? -11.118 -4.544 41.585 1.00 15.54 248 TYR D C 1
ATOM 12587 O O . TYR D 1 246 ? -11.633 -4.664 42.699 1.00 15.73 248 TYR D O 1
ATOM 12596 N N . GLY D 1 247 ? -11.545 -5.202 40.512 1.00 17.12 249 GLY D N 1
ATOM 12597 C CA . GLY D 1 247 ? -12.626 -6.167 40.603 1.00 17.65 249 GLY D CA 1
ATOM 12598 C C . GLY D 1 247 ? -14.022 -5.663 40.886 1.00 18.12 249 GLY D C 1
ATOM 12599 O O . GLY D 1 247 ? -14.891 -6.448 41.297 1.00 17.64 249 GLY D O 1
ATOM 12600 N N . GLN D 1 248 ? -14.256 -4.367 40.685 1.00 30.64 250 GLN D N 1
ATOM 12601 C CA . GLN D 1 248 ? -15.592 -3.834 40.911 1.00 30.27 250 GLN D CA 1
ATOM 12602 C C . GLN D 1 248 ? -16.533 -4.416 39.871 1.00 30.98 250 GLN D C 1
ATOM 12603 O O . GLN D 1 248 ? -17.753 -4.318 40.004 1.00 31.42 250 GLN D O 1
ATOM 12609 N N . ASP D 1 249 ? -15.962 -5.040 38.840 1.00 45.46 251 ASP D N 1
ATOM 12610 C CA . ASP D 1 249 ? -16.780 -5.662 37.817 1.00 45.30 251 ASP D CA 1
ATOM 12611 C C . ASP D 1 249 ? -17.559 -6.748 38.523 1.00 45.12 251 ASP D C 1
ATOM 12612 O O . ASP D 1 249 ? -17.087 -7.876 38.714 1.00 44.55 251 ASP D O 1
ATOM 12617 N N . ASP D 1 250 ? -18.750 -6.342 38.940 1.00 59.56 252 ASP D N 1
ATOM 12618 C CA . ASP D 1 250 ? -19.723 -7.158 39.628 1.00 58.85 252 ASP D CA 1
ATOM 12619 C C . ASP D 1 250 ? -19.575 -7.449 41.091 1.00 58.82 252 ASP D C 1
ATOM 12620 O O . ASP D 1 250 ? -20.546 -7.854 41.725 1.00 58.88 252 ASP D O 1
ATOM 12625 N N . ARG D 1 251 ? -18.393 -7.268 41.657 1.00 13.54 253 ARG D N 1
ATOM 12626 C CA . ARG D 1 251 ? -18.314 -7.508 43.085 1.00 12.83 253 ARG D CA 1
ATOM 12627 C C . ARG D 1 251 ? -19.092 -6.366 43.706 1.00 12.59 253 ARG D C 1
ATOM 12628 O O . ARG D 1 251 ? -19.602 -6.482 44.812 1.00 12.59 253 ARG D O 1
ATOM 12636 N N . ILE D 1 252 ? -19.215 -5.274 42.957 1.00 16.08 254 ILE D N 1
ATOM 12637 C CA . ILE D 1 252 ? -19.967 -4.115 43.421 1.00 16.08 254 ILE D CA 1
ATOM 12638 C C . ILE D 1 252 ? -21.454 -4.487 43.434 1.00 16.08 254 ILE D C 1
ATOM 12639 O O . ILE D 1 252 ? -22.211 -4.030 44.292 1.00 17.13 254 ILE D O 1
ATOM 12644 N N . CYS D 1 253 ? -21.862 -5.318 42.478 1.00 17.19 255 CYS D N 1
ATOM 12645 C CA . CYS D 1 253 ? -23.244 -5.780 42.396 1.00 16.93 255 CYS D CA 1
ATOM 12646 C C . CYS D 1 253 ? -23.450 -6.898 43.408 1.00 16.57 255 CYS D C 1
ATOM 12647 O O . CYS D 1 253 ? -24.477 -6.962 44.090 1.00 16.00 255 CYS D O 1
ATOM 12650 N N . ALA D 1 254 ? -22.462 -7.783 43.492 1.00 24.43 256 ALA D N 1
ATOM 12651 C CA . ALA D 1 254 ? -22.504 -8.892 44.430 1.00 24.15 256 ALA D CA 1
ATOM 12652 C C . ALA D 1 254 ? -22.652 -8.303 45.831 1.00 25.00 256 ALA D C 1
ATOM 12653 O O . ALA D 1 254 ? -23.537 -8.696 46.595 1.00 25.75 256 ALA D O 1
ATOM 12655 N N . TYR D 1 255 ? -21.803 -7.340 46.170 1.00 17.31 257 TYR D N 1
ATOM 12656 C CA . TYR D 1 255 ? -21.907 -6.754 47.490 1.00 18.04 257 TYR D CA 1
ATOM 12657 C C . TYR D 1 255 ? -23.266 -6.107 47.733 1.00 18.27 257 TYR D C 1
ATOM 12658 O O . TYR D 1 255 ? -23.900 -6.380 48.754 1.00 18.63 257 TYR D O 1
ATOM 12667 N N . THR D 1 256 ? -23.718 -5.252 46.814 1.00 6.58 258 THR D N 1
ATOM 12668 C CA . THR D 1 256 ? -25.017 -4.601 46.992 1.00 7.00 258 THR D CA 1
ATOM 12669 C C . THR D 1 256 ? -26.139 -5.625 47.087 1.00 7.39 258 THR D C 1
ATOM 12670 O O . THR D 1 256 ? -26.993 -5.533 47.970 1.00 8.10 258 THR D O 1
ATOM 12674 N N . ALA D 1 257 ? -26.134 -6.603 46.184 1.00 11.41 259 ALA D N 1
ATOM 12675 C CA . ALA D 1 257 ? -27.167 -7.639 46.193 1.00 11.11 259 ALA D CA 1
ATOM 12676 C C . ALA D 1 257 ? -27.169 -8.369 47.540 1.00 11.76 259 ALA D C 1
ATOM 12677 O O . ALA D 1 257 ? -28.229 -8.589 48.139 1.00 11.16 259 ALA D O 1
ATOM 12679 N N . LEU D 1 258 ? -25.977 -8.735 48.011 1.00 20.63 260 LEU D N 1
ATOM 12680 C CA . LEU D 1 258 ? -25.837 -9.421 49.289 1.00 21.15 260 LEU D CA 1
ATOM 12681 C C . LEU D 1 258 ? -26.525 -8.600 50.371 1.00 21.69 260 LEU D C 1
ATOM 12682 O O . LEU D 1 258 ? -27.343 -9.119 51.132 1.00 21.71 260 LEU D O 1
ATOM 12687 N N . ARG D 1 259 ? -26.191 -7.315 50.432 1.00 13.76 261 ARG D N 1
ATOM 12688 C CA . ARG D 1 259 ? -26.773 -6.433 51.432 1.00 13.98 261 ARG D CA 1
ATOM 12689 C C . ARG D 1 259 ? -28.280 -6.301 51.293 1.00 13.78 261 ARG D C 1
ATOM 12690 O O . ARG D 1 259 ? -29.008 -6.344 52.284 1.00 13.76 261 ARG D O 1
ATOM 12698 N N . ALA D 1 260 ? -28.753 -6.140 50.064 1.00 25.37 262 ALA D N 1
ATOM 12699 C CA . ALA D 1 260 ? -30.183 -6.017 49.848 1.00 24.30 262 ALA D CA 1
ATOM 12700 C C . ALA D 1 260 ? -30.862 -7.270 50.390 1.00 23.90 262 ALA D C 1
ATOM 12701 O O . ALA D 1 260 ? -31.903 -7.184 51.043 1.00 23.94 262 ALA D O 1
ATOM 12703 N N . LEU D 1 261 ? -30.261 -8.430 50.136 1.00 12.36 263 LEU D N 1
ATOM 12704 C CA . LEU D 1 261 ? -30.824 -9.694 50.600 1.00 12.62 263 LEU D CA 1
ATOM 12705 C C . LEU D 1 261 ? -30.947 -9.744 52.119 1.00 14.22 263 LEU D C 1
ATOM 12706 O O . LEU D 1 261 ? -31.914 -10.281 52.653 1.00 15.15 263 LEU D O 1
ATOM 12711 N N . LEU D 1 262 ? -29.970 -9.174 52.814 1.00 26.22 264 LEU D N 1
ATOM 12712 C CA . LEU D 1 262 ? -29.965 -9.201 54.268 1.00 25.67 264 LEU D CA 1
ATOM 12713 C C . LEU D 1 262 ? -30.878 -8.211 54.971 1.00 27.29 264 LEU D C 1
ATOM 12714 O O . LEU D 1 262 ? -31.153 -8.372 56.155 1.00 28.93 264 LEU D O 1
ATOM 12719 N N . SER D 1 263 ? -31.350 -7.189 54.270 1.00 18.88 265 SER D N 1
ATOM 12720 C CA . SER D 1 263 ? -32.210 -6.203 54.913 1.00 19.15 265 SER D CA 1
ATOM 12721 C C . SER D 1 263 ? -33.624 -6.168 54.354 1.00 19.94 265 SER D C 1
ATOM 12722 O O . SER D 1 263 ? -34.495 -5.476 54.880 1.00 19.98 265 SER D O 1
ATOM 12725 N N . ALA D 1 264 ? -33.856 -6.920 53.291 1.00 7.93 266 ALA D N 1
ATOM 12726 C CA . ALA D 1 264 ? -35.163 -6.954 52.679 1.00 8.54 266 ALA D CA 1
ATOM 12727 C C . ALA D 1 264 ? -36.238 -7.558 53.578 1.00 9.41 266 ALA D C 1
ATOM 12728 O O . ALA D 1 264 ? -35.951 -8.318 54.498 1.00 9.12 266 ALA D O 1
ATOM 12730 N N . ASN D 1 265 ? -37.481 -7.185 53.301 1.00 28.99 267 ASN D N 1
ATOM 12731 C CA . ASN D 1 265 ? -38.648 -7.697 54.006 1.00 30.51 267 ASN D CA 1
ATOM 12732 C C . ASN D 1 265 ? -39.466 -8.238 52.842 1.00 31.06 267 ASN D C 1
ATOM 12733 O O . ASN D 1 265 ? -40.359 -7.558 52.329 1.00 32.50 267 ASN D O 1
ATOM 12738 N N . PRO D 1 266 ? -39.155 -9.466 52.396 1.00 22.38 268 PRO D N 1
ATOM 12739 C CA . PRO D 1 266 ? -39.837 -10.124 51.278 1.00 22.73 268 PRO D CA 1
ATOM 12740 C C . PRO D 1 266 ? -41.315 -10.483 51.482 1.00 23.61 268 PRO D C 1
ATOM 12741 O O . PRO D 1 266 ? -41.840 -10.425 52.594 1.00 23.89 268 PRO D O 1
ATOM 12745 N N . GLU D 1 267 ? -41.976 -10.841 50.384 1.00 36.32 269 GLU D N 1
ATOM 12746 C CA . GLU D 1 267 ? -43.376 -11.242 50.393 1.00 36.81 269 GLU D CA 1
ATOM 12747 C C . GLU D 1 267 ? -43.380 -12.665 49.838 1.00 36.20 269 GLU D C 1
ATOM 12748 O O . GLU D 1 267 ? -44.149 -13.522 50.273 1.00 37.17 269 GLU D O 1
ATOM 12754 N N . LYS D 1 268 ? -42.502 -12.901 48.871 1.00 13.37 270 LYS D N 1
ATOM 12755 C CA . LYS D 1 268 ? -42.345 -14.215 48.252 1.00 12.36 270 LYS D CA 1
ATOM 12756 C C . LYS D 1 268 ? -40.860 -14.538 48.399 1.00 12.17 270 LYS D C 1
ATOM 12757 O O . LYS D 1 268 ? -40.065 -13.645 48.711 1.00 12.17 270 LYS D O 1
ATOM 12763 N N . SER D 1 269 ? -40.485 -15.797 48.189 1.00 25.89 271 SER D N 1
ATOM 12764 C CA . SER D 1 269 ? -39.093 -16.216 48.329 1.00 24.34 271 SER D CA 1
ATOM 12765 C C . SER D 1 269 ? -38.129 -15.339 47.537 1.00 23.72 271 SER D C 1
ATOM 12766 O O . SER D 1 269 ? -38.473 -14.831 46.477 1.00 24.00 271 SER D O 1
ATOM 12769 N N . ILE D 1 270 ? -36.926 -15.142 48.066 1.00 10.18 272 ILE D N 1
ATOM 12770 C CA . ILE D 1 270 ? -35.921 -14.339 47.375 1.00 9.85 272 ILE D CA 1
ATOM 12771 C C . ILE D 1 270 ? -34.533 -14.945 47.538 1.00 9.89 272 ILE D C 1
ATOM 12772 O O . ILE D 1 270 ? -34.348 -15.915 48.272 1.00 10.54 272 ILE D O 1
ATOM 12777 N N . GLY D 1 271 ? -33.555 -14.377 46.846 1.00 8.84 273 GLY D N 1
ATOM 12778 C CA . GLY D 1 271 ? -32.209 -14.898 46.970 1.00 9.58 273 GLY D CA 1
ATOM 12779 C C . GLY D 1 271 ? -31.220 -14.327 45.980 1.00 9.80 273 GLY D C 1
ATOM 12780 O O . GLY D 1 271 ? -31.594 -13.684 45.005 1.00 9.74 273 GLY D O 1
ATOM 12781 N N . VAL D 1 272 ? -29.944 -14.563 46.240 1.00 15.90 274 VAL D N 1
ATOM 12782 C CA . VAL D 1 272 ? -28.897 -14.085 45.358 1.00 17.32 274 VAL D CA 1
ATOM 12783 C C . VAL D 1 272 ? -27.988 -15.253 45.003 1.00 17.50 274 VAL D C 1
ATOM 12784 O O . VAL D 1 272 ? -27.751 -16.143 45.823 1.00 17.81 274 VAL D O 1
ATOM 12788 N N . ILE D 1 273 ? -27.492 -15.256 43.772 1.00 23.94 275 ILE D N 1
ATOM 12789 C CA . ILE D 1 273 ? -26.616 -16.324 43.326 1.00 23.86 275 ILE D CA 1
ATOM 12790 C C . ILE D 1 273 ? -25.395 -15.706 42.658 1.00 23.89 275 ILE D C 1
ATOM 12791 O O . ILE D 1 273 ? -25.510 -15.036 41.639 1.00 24.64 275 ILE D O 1
ATOM 12796 N N . PHE D 1 274 ? -24.229 -15.926 43.254 1.00 10.60 276 PHE D N 1
ATOM 12797 C CA . PHE D 1 274 ? -22.993 -15.376 42.735 1.00 9.99 276 PHE D CA 1
ATOM 12798 C C . PHE D 1 274 ? -22.248 -16.443 41.957 1.00 9.88 276 PHE D C 1
ATOM 12799 O O . PHE D 1 274 ? -21.776 -17.419 42.539 1.00 10.52 276 PHE D O 1
ATOM 12807 N N . PHE D 1 275 ? -22.135 -16.241 40.643 1.00 14.26 277 PHE D N 1
ATOM 12808 C CA . PHE D 1 275 ? -21.475 -17.191 39.753 1.00 12.85 277 PHE D CA 1
ATOM 12809 C C . PHE D 1 275 ? -20.030 -16.872 39.434 1.00 13.58 277 PHE D C 1
ATOM 12810 O O . PHE D 1 275 ? -19.579 -15.743 39.601 1.00 14.76 277 PHE D O 1
ATOM 12818 N N . ASP D 1 276 ? -19.322 -17.886 38.946 1.00 24.91 278 ASP D N 1
ATOM 12819 C CA . ASP D 1 276 ? -17.918 -17.784 38.557 1.00 25.89 278 ASP D CA 1
ATOM 12820 C C . ASP D 1 276 ? -17.855 -18.003 37.037 1.00 26.32 278 ASP D C 1
ATOM 12821 O O . ASP D 1 276 ? -18.881 -18.244 36.401 1.00 26.91 278 ASP D O 1
ATOM 12826 N N . LYS D 1 277 ? -16.658 -17.907 36.462 1.00 16.11 279 LYS D N 1
ATOM 12827 C CA . LYS D 1 277 ? -16.441 -18.131 35.033 1.00 15.29 279 LYS D CA 1
ATOM 12828 C C . LYS D 1 277 ? -17.194 -17.253 34.032 1.00 14.76 279 LYS D C 1
ATOM 12829 O O . LYS D 1 277 ? -17.092 -17.477 32.829 1.00 14.36 279 LYS D O 1
ATOM 12835 N N . GLU D 1 278 ? -17.938 -16.260 34.498 1.00 15.39 280 GLU D N 1
ATOM 12836 C CA . GLU D 1 278 ? -18.685 -15.422 33.568 1.00 15.77 280 GLU D CA 1
ATOM 12837 C C . GLU D 1 278 ? -17.779 -14.698 32.577 1.00 15.82 280 GLU D C 1
ATOM 12838 O O . GLU D 1 278 ? -18.146 -14.513 31.412 1.00 15.42 280 GLU D O 1
ATOM 12844 N N . GLU D 1 279 ? -16.597 -14.299 33.040 1.00 24.11 281 GLU D N 1
ATOM 12845 C CA . GLU D 1 279 ? -15.651 -13.568 32.207 1.00 23.25 281 GLU D CA 1
ATOM 12846 C C . GLU D 1 279 ? -15.097 -14.341 31.016 1.00 23.07 281 GLU D C 1
ATOM 12847 O O . GLU D 1 279 ? -14.487 -13.749 30.125 1.00 22.47 281 GLU D O 1
ATOM 12853 N N . ILE D 1 280 ? -15.301 -15.653 30.988 1.00 16.22 282 ILE D N 1
ATOM 12854 C CA . ILE D 1 280 ? -14.810 -16.443 29.866 1.00 16.00 282 ILE D CA 1
ATOM 12855 C C . ILE D 1 280 ? -15.908 -17.224 29.141 1.00 17.18 282 ILE D C 1
ATOM 12856 O O . ILE D 1 280 ? -15.620 -18.163 28.392 1.00 17.79 282 ILE D O 1
ATOM 12861 N N . GLY D 1 281 ? -17.163 -16.833 29.358 1.00 28.46 283 GLY D N 1
ATOM 12862 C CA . GLY D 1 281 ? -18.266 -17.504 28.694 1.00 29.32 283 GLY D CA 1
ATOM 12863 C C . GLY D 1 281 ? -19.240 -18.235 29.598 1.00 30.13 283 GLY D C 1
ATOM 12864 O O . GLY D 1 281 ? -20.271 -18.717 29.132 1.00 30.52 283 GLY D O 1
ATOM 12865 N N . SER D 1 282 ? -18.915 -18.319 30.885 1.00 24.31 284 SER D N 1
ATOM 12866 C CA . SER D 1 282 ? -19.758 -18.996 31.873 1.00 24.89 284 SER D CA 1
ATOM 12867 C C . SER D 1 282 ? -19.771 -20.514 31.698 1.00 25.43 284 SER D C 1
ATOM 12868 O O . SER D 1 282 ? -20.779 -21.174 31.939 1.00 25.84 284 SER D O 1
ATOM 12871 N N . ASP D 1 283 ? -18.641 -21.060 31.272 1.00 24.78 285 ASP D N 1
ATOM 12872 C CA . ASP D 1 283 ? -18.509 -22.493 31.093 1.00 26.25 285 ASP D CA 1
ATOM 12873 C C . ASP D 1 283 ? -17.983 -23.081 32.395 1.00 26.81 285 ASP D C 1
ATOM 12874 O O . ASP D 1 283 ? -17.570 -22.343 33.294 1.00 27.64 285 ASP D O 1
ATOM 12879 N N . GLY D 1 284 ? -17.986 -24.405 32.496 1.00 23.50 286 GLY D N 1
ATOM 12880 C CA . GLY D 1 284 ? -17.526 -25.031 33.721 1.00 22.83 286 GLY D CA 1
ATOM 12881 C C . GLY D 1 284 ? -18.703 -25.251 34.656 1.00 22.79 286 GLY D C 1
ATOM 12882 O O . GLY D 1 284 ? -19.800 -24.747 34.410 1.00 23.45 286 GLY D O 1
ATOM 12883 N N . ASN D 1 285 ? -18.474 -25.988 35.739 1.00 22.16 287 ASN D N 1
ATOM 12884 C CA . ASN D 1 285 ? -19.529 -26.302 36.698 1.00 21.12 287 ASN D CA 1
ATOM 12885 C C . ASN D 1 285 ? -19.766 -25.284 37.817 1.00 19.77 287 ASN D C 1
ATOM 12886 O O . ASN D 1 285 ? -20.476 -25.580 38.772 1.00 19.22 287 ASN D O 1
ATOM 12891 N N . THR D 1 286 ? -19.183 -24.094 37.717 1.00 30.83 288 THR D N 1
ATOM 12892 C CA . THR D 1 286 ? -19.395 -23.091 38.755 1.00 30.84 288 THR D CA 1
ATOM 12893 C C . THR D 1 286 ? -19.935 -21.798 38.170 1.00 30.90 288 THR D C 1
ATOM 12894 O O . THR D 1 286 ? -20.147 -20.821 38.884 1.00 30.54 288 THR D O 1
ATOM 12898 N N . GLY D 1 287 ? -20.157 -21.791 36.864 1.00 29.84 289 GLY D N 1
ATOM 12899 C CA . GLY D 1 287 ? -20.683 -20.595 36.239 1.00 30.28 289 GLY D CA 1
ATOM 12900 C C . GLY D 1 287 ? -22.162 -20.733 35.948 1.00 30.93 289 GLY D C 1
ATOM 12901 O O . GLY D 1 287 ? -22.744 -21.797 36.158 1.00 30.65 289 GLY D O 1
ATOM 12902 N N . ALA D 1 288 ? -22.784 -19.652 35.489 1.00 24.54 290 ALA D N 1
ATOM 12903 C CA . ALA D 1 288 ? -24.194 -19.699 35.136 1.00 25.33 290 ALA D CA 1
ATOM 12904 C C . ALA D 1 288 ? -24.225 -20.744 34.036 1.00 25.34 290 ALA D C 1
ATOM 12905 O O . ALA D 1 288 ? -23.208 -20.992 33.397 1.00 26.56 290 ALA D O 1
ATOM 12907 N N . LYS D 1 289 ? -25.377 -21.361 33.827 1.00 28.22 291 LYS D N 1
ATOM 12908 C CA . LYS D 1 289 ? -25.540 -22.412 32.816 1.00 28.61 291 LYS D CA 1
ATOM 12909 C C . LYS D 1 289 ? -25.174 -23.806 33.348 1.00 28.46 291 LYS D C 1
ATOM 12910 O O . LYS D 1 289 ? -25.416 -24.811 32.682 1.00 28.42 291 LYS D O 1
ATOM 12916 N N . ALA D 1 290 ? -24.594 -23.860 34.545 1.00 19.99 292 ALA D N 1
ATOM 12917 C CA . ALA D 1 290 ? -24.242 -25.131 35.165 1.00 19.94 292 ALA D CA 1
ATOM 12918 C C . ALA D 1 290 ? -25.451 -25.643 35.940 1.00 20.52 292 ALA D C 1
ATOM 12919 O O . ALA D 1 290 ? -26.238 -24.868 36.485 1.00 20.87 292 ALA D O 1
ATOM 12921 N N . ARG D 1 291 ? -25.585 -26.960 35.985 1.00 30.08 293 ARG D N 1
ATOM 12922 C CA . ARG D 1 291 ? -26.688 -27.614 36.672 1.00 30.06 293 ARG D CA 1
ATOM 12923 C C . ARG D 1 291 ? -26.891 -27.070 38.096 1.00 30.47 293 ARG D C 1
ATOM 12924 O O . ARG D 1 291 ? -28.007 -27.072 38.616 1.00 30.66 293 ARG D O 1
ATOM 12932 N N . PHE D 1 292 ? -25.808 -26.596 38.708 1.00 15.76 294 PHE D N 1
ATOM 12933 C CA . PHE D 1 292 ? -25.826 -26.045 40.067 1.00 16.53 294 PHE D CA 1
ATOM 12934 C C . PHE D 1 292 ? -27.084 -25.244 40.432 1.00 15.91 294 PHE D C 1
ATOM 12935 O O . PHE D 1 292 ? -27.795 -25.565 41.389 1.00 16.33 294 PHE D O 1
ATOM 12943 N N . TYR D 1 293 ? -27.345 -24.192 39.672 1.00 22.58 295 TYR D N 1
ATOM 12944 C CA . TYR D 1 293 ? -28.502 -23.345 39.910 1.00 21.83 295 TYR D CA 1
ATOM 12945 C C . TYR D 1 293 ? -29.815 -24.125 40.079 1.00 21.41 295 TYR D C 1
ATOM 12946 O O . TYR D 1 293 ? -30.428 -24.081 41.142 1.00 21.92 295 TYR D O 1
ATOM 12955 N N . LEU D 1 294 ? -30.249 -24.843 39.047 1.00 16.58 296 LEU D N 1
ATOM 12956 C CA . LEU D 1 294 ? -31.499 -25.585 39.141 1.00 15.08 296 LEU D CA 1
ATOM 12957 C C . LEU D 1 294 ? -31.458 -26.738 40.143 1.00 15.60 296 LEU D C 1
ATOM 12958 O O . LEU D 1 294 ? -32.503 -27.264 40.536 1.00 16.42 296 LEU D O 1
ATOM 12963 N N . LYS D 1 295 ? -30.254 -27.131 40.553 1.00 23.88 297 LYS D N 1
ATOM 12964 C CA . LYS D 1 295 ? -30.081 -28.208 41.526 1.00 23.24 297 LYS D CA 1
ATOM 12965 C C . LYS D 1 295 ? -30.431 -27.668 42.911 1.00 22.63 297 LYS D C 1
ATOM 12966 O O . LYS D 1 295 ? -31.103 -28.334 43.703 1.00 22.11 297 LYS D O 1
ATOM 12972 N N . ALA D 1 296 ? -29.974 -26.453 43.199 1.00 18.31 298 ALA D N 1
ATOM 12973 C CA . ALA D 1 296 ? -30.267 -25.835 44.487 1.00 18.64 298 ALA D CA 1
ATOM 12974 C C . ALA D 1 296 ? -31.768 -25.688 44.613 1.00 18.90 298 ALA D C 1
ATOM 12975 O O . ALA D 1 296 ? -32.338 -25.960 45.665 1.00 19.68 298 ALA D O 1
ATOM 12977 N N . LEU D 1 297 ? -32.403 -25.254 43.529 1.00 16.90 299 LEU D N 1
ATOM 12978 C CA . LEU D 1 297 ? -33.844 -25.062 43.511 1.00 16.53 299 LEU D CA 1
ATOM 12979 C C . LEU D 1 297 ? -34.595 -26.382 43.597 1.00 16.48 299 LEU D C 1
ATOM 12980 O O . LEU D 1 297 ? -35.662 -26.441 44.202 1.00 17.03 299 LEU D O 1
ATOM 12985 N N . ARG D 1 298 ? -34.057 -27.440 42.998 1.00 10.00 300 ARG D N 1
ATOM 12986 C CA . ARG D 1 298 ? -34.734 -28.729 43.053 1.00 11.02 300 ARG D CA 1
ATOM 12987 C C . ARG D 1 298 ? -34.646 -29.310 44.457 1.00 11.18 300 ARG D C 1
ATOM 12988 O O . ARG D 1 298 ? -35.565 -29.984 44.924 1.00 11.86 300 ARG D O 1
ATOM 12996 N N . GLN D 1 299 ? -33.532 -29.041 45.126 1.00 17.37 301 GLN D N 1
ATOM 12997 C CA . GLN D 1 299 ? -33.318 -29.524 46.478 1.00 18.18 301 GLN D CA 1
ATOM 12998 C C . GLN D 1 299 ? -34.442 -28.979 47.352 1.00 18.29 301 GLN D C 1
ATOM 12999 O O . GLN D 1 299 ? -35.070 -29.721 48.116 1.00 18.39 301 GLN D O 1
ATOM 13005 N N . ILE D 1 300 ? -34.696 -27.679 47.220 1.00 18.28 302 ILE D N 1
ATOM 13006 C CA . ILE D 1 300 ? -35.740 -27.012 47.983 1.00 18.28 302 ILE D CA 1
ATOM 13007 C C . ILE D 1 300 ? -37.108 -27.613 47.667 1.00 19.56 302 ILE D C 1
ATOM 13008 O O . ILE D 1 300 ? -37.879 -27.938 48.574 1.00 20.33 302 ILE D O 1
ATOM 13013 N N . LEU D 1 301 ? -37.407 -27.774 46.383 1.00 16.96 303 LEU D N 1
ATOM 13014 C CA . LEU D 1 301 ? -38.691 -28.327 45.986 1.00 16.81 303 LEU D CA 1
ATOM 13015 C C . LEU D 1 301 ? -38.994 -29.654 46.664 1.00 17.79 303 LEU D C 1
ATOM 13016 O O . LEU D 1 301 ? -40.138 -29.924 47.012 1.00 17.76 303 LEU D O 1
ATOM 13021 N N . LYS D 1 302 ? -37.978 -30.485 46.869 1.00 24.83 304 LYS D N 1
ATOM 13022 C CA . LYS D 1 302 ? -38.207 -31.778 47.509 1.00 25.39 304 LYS D CA 1
ATOM 13023 C C . LYS D 1 302 ? -38.528 -31.618 48.988 1.00 25.96 304 LYS D C 1
ATOM 13024 O O . LYS D 1 302 ? -39.397 -32.307 49.524 1.00 25.53 304 LYS D O 1
ATOM 13038 N N . GLN D 1 304 ? -39.984 -29.339 50.143 1.00 20.56 306 GLN D N 1
ATOM 13039 C CA . GLN D 1 304 ? -41.316 -28.761 50.185 1.00 20.20 306 GLN D CA 1
ATOM 13040 C C . GLN D 1 304 ? -42.398 -29.742 49.739 1.00 20.81 306 GLN D C 1
ATOM 13041 O O . GLN D 1 304 ? -43.573 -29.382 49.649 1.00 22.06 306 GLN D O 1
ATOM 13047 N N . GLY D 1 305 ? -41.995 -30.980 49.456 1.00 10.16 307 GLY D N 1
ATOM 13048 C CA . GLY D 1 305 ? -42.946 -31.999 49.052 1.00 9.71 307 GLY D CA 1
ATOM 13049 C C . GLY D 1 305 ? -43.140 -32.227 47.566 1.00 10.67 307 GLY D C 1
ATOM 13050 O O . GLY D 1 305 ? -44.004 -33.014 47.172 1.00 11.05 307 GLY D O 1
ATOM 13051 N N . ALA D 1 306 ? -42.355 -31.559 46.727 1.00 18.15 308 ALA D N 1
ATOM 13052 C CA . ALA D 1 306 ? -42.508 -31.737 45.285 1.00 18.60 308 ALA D CA 1
ATOM 13053 C C . ALA D 1 306 ? -42.296 -33.200 44.919 1.00 19.13 308 ALA D C 1
ATOM 13054 O O . ALA D 1 306 ? -41.301 -33.819 45.315 1.00 18.78 308 ALA D O 1
ATOM 13056 N N . LYS D 1 307 ? -43.241 -33.747 44.161 1.00 33.93 309 LYS D N 1
ATOM 13057 C CA . LYS D 1 307 ? -43.173 -35.136 43.738 1.00 35.59 309 LYS D CA 1
ATOM 13058 C C . LYS D 1 307 ? -42.367 -35.247 42.443 1.00 34.58 309 LYS D C 1
ATOM 13059 O O . LYS D 1 307 ? -41.500 -36.115 42.312 1.00 35.58 309 LYS D O 1
ATOM 13065 N N . ASP D 1 308 ? -42.644 -34.352 41.499 1.00 21.82 310 ASP D N 1
ATOM 13066 C CA . ASP D 1 308 ? -41.961 -34.353 40.208 1.00 21.52 310 ASP D CA 1
ATOM 13067 C C . ASP D 1 308 ? -41.121 -33.079 39.988 1.00 21.03 310 ASP D C 1
ATOM 13068 O O . ASP D 1 308 ? -41.539 -32.161 39.280 1.00 21.12 310 ASP D O 1
ATOM 13073 N N . SER D 1 309 ? -39.934 -33.042 40.588 1.00 21.92 311 SER D N 1
ATOM 13074 C CA . SER D 1 309 ? -39.027 -31.896 40.486 1.00 21.56 311 SER D CA 1
ATOM 13075 C C . SER D 1 309 ? -39.188 -31.039 39.239 1.00 21.21 311 SER D C 1
ATOM 13076 O O . SER D 1 309 ? -39.665 -29.903 39.321 1.00 20.72 311 SER D O 1
ATOM 13079 N N . GLU D 1 310 ? -38.787 -31.585 38.093 1.00 19.43 312 GLU D N 1
ATOM 13080 C CA . GLU D 1 310 ? -38.857 -30.870 36.820 1.00 18.97 312 GLU D CA 1
ATOM 13081 C C . GLU D 1 310 ? -40.193 -30.219 36.475 1.00 17.42 312 GLU D C 1
ATOM 13082 O O . GLU D 1 310 ? -40.232 -29.100 35.969 1.00 17.07 312 GLU D O 1
ATOM 13088 N N . PHE D 1 311 ? -41.288 -30.917 36.734 1.00 15.34 313 PHE D N 1
ATOM 13089 C CA . PHE D 1 311 ? -42.586 -30.370 36.416 1.00 13.94 313 PHE D CA 1
ATOM 13090 C C . PHE D 1 311 ? -42.888 -29.182 37.309 1.00 13.43 313 PHE D C 1
ATOM 13091 O O . PHE D 1 311 ? -43.310 -28.130 36.833 1.00 13.94 313 PHE D O 1
ATOM 13099 N N . VAL D 1 312 ? -42.678 -29.352 38.609 1.00 13.83 314 VAL D N 1
ATOM 13100 C CA . VAL D 1 312 ? -42.921 -28.273 39.561 1.00 13.97 314 VAL D CA 1
ATOM 13101 C C . VAL D 1 312 ? -42.014 -27.073 39.259 1.00 14.26 314 VAL D C 1
ATOM 13102 O O . VAL D 1 312 ? -42.432 -25.912 39.372 1.00 13.83 314 VAL D O 1
ATOM 13106 N N . LEU D 1 313 ? -40.774 -27.363 38.872 1.00 17.80 315 LEU D N 1
ATOM 13107 C CA . LEU D 1 313 ? -39.810 -26.323 38.558 1.00 17.24 315 LEU D CA 1
ATOM 13108 C C . LEU D 1 313 ? -40.319 -25.455 37.426 1.00 18.39 315 LEU D C 1
ATOM 13109 O O . LEU D 1 313 ? -39.992 -24.268 37.348 1.00 17.84 315 LEU D O 1
ATOM 13114 N N . ASP D 1 314 ? -41.115 -26.046 36.541 1.00 19.75 316 ASP D N 1
ATOM 13115 C CA . ASP D 1 314 ? -41.645 -25.290 35.419 1.00 21.67 316 ASP D CA 1
ATOM 13116 C C . ASP D 1 314 ? -42.433 -24.085 35.899 1.00 22.30 316 ASP D C 1
ATOM 13117 O O . ASP D 1 314 ? -42.361 -23.014 35.290 1.00 22.13 316 ASP D O 1
ATOM 13122 N N . GLU D 1 315 ? -43.178 -24.246 36.991 1.00 23.71 317 GLU D N 1
ATOM 13123 C CA . GLU D 1 315 ? -43.953 -23.129 37.515 1.00 23.90 317 GLU D CA 1
ATOM 13124 C C . GLU D 1 315 ? -43.024 -22.197 38.277 1.00 23.17 317 GLU D C 1
ATOM 13125 O O . GLU D 1 315 ? -43.110 -20.978 38.139 1.00 23.61 317 GLU D O 1
ATOM 13131 N N . VAL D 1 316 ? -42.128 -22.772 39.071 1.00 19.18 318 VAL D N 1
ATOM 13132 C CA . VAL D 1 316 ? -41.184 -21.975 39.841 1.00 18.32 318 VAL D CA 1
ATOM 13133 C C . VAL D 1 316 ? -40.471 -20.986 38.925 1.00 18.25 318 VAL D C 1
ATOM 13134 O O . VAL D 1 316 ? -40.370 -19.793 39.222 1.00 17.33 318 VAL D O 1
ATOM 13138 N N . LEU D 1 317 ? -39.985 -21.494 37.801 1.00 23.76 319 LEU D N 1
ATOM 13139 C CA . LEU D 1 317 ? -39.282 -20.659 36.848 1.00 24.35 319 LEU D CA 1
ATOM 13140 C C . LEU D 1 317 ? -40.237 -19.819 36.009 1.00 25.61 319 LEU D C 1
ATOM 13141 O O . LEU D 1 317 ? -39.860 -18.751 35.535 1.00 26.28 319 LEU D O 1
ATOM 13146 N N . GLU D 1 318 ? -41.466 -20.298 35.821 1.00 22.95 320 GLU D N 1
ATOM 13147 C CA . GLU D 1 318 ? -42.462 -19.545 35.060 1.00 24.27 320 GLU D CA 1
ATOM 13148 C C . GLU D 1 318 ? -42.650 -18.259 35.847 1.00 23.74 320 GLU D C 1
ATOM 13149 O O . GLU D 1 318 ? -42.638 -17.165 35.293 1.00 23.45 320 GLU D O 1
ATOM 13155 N N . ASN D 1 319 ? -42.843 -18.398 37.152 1.00 44.03 321 ASN D N 1
ATOM 13156 C CA . ASN D 1 319 ? -42.957 -17.227 37.996 1.00 43.87 321 ASN D CA 1
ATOM 13157 C C . ASN D 1 319 ? -41.476 -16.974 38.245 1.00 43.58 321 ASN D C 1
ATOM 13158 O O . ASN D 1 319 ? -40.644 -17.526 37.524 1.00 45.78 321 ASN D O 1
ATOM 13163 N N . THR D 1 320 ? -41.118 -16.181 39.246 1.00 12.86 322 THR D N 1
ATOM 13164 C CA . THR D 1 320 ? -39.689 -15.904 39.488 1.00 12.10 322 THR D CA 1
ATOM 13165 C C . THR D 1 320 ? -39.158 -14.883 38.480 1.00 11.11 322 THR D C 1
ATOM 13166 O O . THR D 1 320 ? -39.149 -15.113 37.259 1.00 10.27 322 THR D O 1
ATOM 13170 N N . SER D 1 321 ? -38.721 -13.750 39.022 1.00 17.26 323 SER D N 1
ATOM 13171 C CA . SER D 1 321 ? -38.186 -12.650 38.239 1.00 16.50 323 SER D CA 1
ATOM 13172 C C . SER D 1 321 ? -36.721 -12.589 38.584 1.00 16.31 323 SER D C 1
ATOM 13173 O O . SER D 1 321 ? -36.355 -12.634 39.756 1.00 16.42 323 SER D O 1
ATOM 13176 N N . VAL D 1 322 ? -35.879 -12.495 37.567 1.00 12.55 324 VAL D N 1
ATOM 13177 C CA . VAL D 1 322 ? -34.453 -12.446 37.803 1.00 12.10 324 VAL D CA 1
ATOM 13178 C C . VAL D 1 322 ? -33.870 -11.116 37.380 1.00 12.57 324 VAL D C 1
ATOM 13179 O O . VAL D 1 322 ? -34.133 -10.618 36.284 1.00 12.33 324 VAL D O 1
ATOM 13183 N N . ILE D 1 323 ? -33.086 -10.531 38.272 1.00 13.99 325 ILE D N 1
ATOM 13184 C CA . ILE D 1 323 ? -32.428 -9.282 37.967 1.00 13.99 325 ILE D CA 1
ATOM 13185 C C . ILE D 1 323 ? -30.979 -9.638 37.734 1.00 13.99 325 ILE D C 1
ATOM 13186 O O . ILE D 1 323 ? -30.282 -10.052 38.661 1.00 14.09 325 ILE D O 1
ATOM 13191 N N . SER D 1 324 ? -30.539 -9.530 36.484 1.00 19.08 326 SER D N 1
ATOM 13192 C CA . SER D 1 324 ? -29.155 -9.837 36.150 1.00 17.60 326 SER D CA 1
ATOM 13193 C C . SER D 1 324 ? -28.376 -8.612 36.587 1.00 17.60 326 SER D C 1
ATOM 13194 O O . SER D 1 324 ? -28.409 -7.574 35.931 1.00 16.92 326 SER D O 1
ATOM 13197 N N . GLY D 1 325 ? -27.695 -8.731 37.717 1.00 19.27 327 GLY D N 1
ATOM 13198 C CA . GLY D 1 325 ? -26.957 -7.601 38.239 1.00 20.51 327 GLY D CA 1
ATOM 13199 C C . GLY D 1 325 ? -25.517 -7.559 37.803 1.00 21.69 327 GLY D C 1
ATOM 13200 O O . GLY D 1 325 ? -24.659 -8.205 38.405 1.00 22.51 327 GLY D O 1
ATOM 13201 N N . ASP D 1 326 ? -25.257 -6.794 36.752 1.00 28.95 328 ASP D N 1
ATOM 13202 C CA . ASP D 1 326 ? -23.909 -6.643 36.231 1.00 28.99 328 ASP D CA 1
ATOM 13203 C C . ASP D 1 326 ? -23.701 -5.156 35.941 1.00 29.17 328 ASP D C 1
ATOM 13204 O O . ASP D 1 326 ? -24.648 -4.372 36.008 1.00 29.28 328 ASP D O 1
ATOM 13209 N N . VAL D 1 327 ? -22.471 -4.767 35.628 1.00 12.83 329 VAL D N 1
ATOM 13210 C CA . VAL D 1 327 ? -22.160 -3.367 35.372 1.00 12.83 329 VAL D CA 1
ATOM 13211 C C . VAL D 1 327 ? -22.198 -2.931 33.913 1.00 12.92 329 VAL D C 1
ATOM 13212 O O . VAL D 1 327 ? -22.180 -3.755 33.002 1.00 13.77 329 VAL D O 1
ATOM 13216 N N . CYS D 1 328 ? -22.248 -1.619 33.705 1.00 22.15 330 CYS D N 1
ATOM 13217 C CA . CYS D 1 328 ? -22.252 -1.050 32.364 1.00 22.12 330 CYS D CA 1
ATOM 13218 C C . CYS D 1 328 ? -21.171 0.029 32.287 1.00 21.44 330 CYS D C 1
ATOM 13219 O O . CYS D 1 328 ? -20.346 0.149 33.194 1.00 20.79 330 CYS D O 1
ATOM 13222 N N . ALA D 1 329 ? -21.163 0.814 31.215 1.00 10.94 331 ALA D N 1
ATOM 13223 C CA . ALA D 1 329 ? -20.143 1.848 31.069 1.00 10.94 331 ALA D CA 1
ATOM 13224 C C . ALA D 1 329 ? -20.704 3.256 31.176 1.00 10.94 331 ALA D C 1
ATOM 13225 O O . ALA D 1 329 ? -21.694 3.594 30.530 1.00 10.94 331 ALA D O 1
ATOM 13227 N N . ALA D 1 330 ? -20.056 4.071 32.001 1.00 27.77 332 ALA D N 1
ATOM 13228 C CA . ALA D 1 330 ? -20.461 5.454 32.199 1.00 27.60 332 ALA D CA 1
ATOM 13229 C C . ALA D 1 330 ? -19.749 6.309 31.158 1.00 27.68 332 ALA D C 1
ATOM 13230 O O . ALA D 1 330 ? -18.624 5.998 30.764 1.00 28.59 332 ALA D O 1
ATOM 13232 N N . VAL D 1 331 ? -20.394 7.378 30.701 1.00 16.37 333 VAL D N 1
ATOM 13233 C CA . VAL D 1 331 ? -19.760 8.233 29.715 1.00 16.28 333 VAL D CA 1
ATOM 13234 C C . VAL D 1 331 ? -18.471 8.819 30.294 1.00 17.16 333 VAL D C 1
ATOM 13235 O O . VAL D 1 331 ? -18.492 9.526 31.302 1.00 19.24 333 VAL D O 1
ATOM 13239 N N . ASN D 1 332 ? -17.355 8.475 29.651 1.00 12.10 334 ASN D N 1
ATOM 13240 C CA . ASN D 1 332 ? -16.010 8.912 30.014 1.00 11.48 334 ASN D CA 1
ATOM 13241 C C . ASN D 1 332 ? -15.699 10.070 29.060 1.00 12.41 334 ASN D C 1
ATOM 13242 O O . ASN D 1 332 ? -15.363 9.852 27.898 1.00 13.11 334 ASN D O 1
ATOM 13247 N N . PRO D 1 333 ? -15.800 11.319 29.544 1.00 13.67 335 PRO D N 1
ATOM 13248 C CA . PRO D 1 333 ? -15.552 12.533 28.755 1.00 13.67 335 PRO D CA 1
ATOM 13249 C C . PRO D 1 333 ? -14.552 12.470 27.596 1.00 13.67 335 PRO D C 1
ATOM 13250 O O . PRO D 1 333 ? -14.932 12.664 26.439 1.00 13.67 335 PRO D O 1
ATOM 13254 N N . PRO D 1 334 ? -13.265 12.209 27.876 1.00 23.35 336 PRO D N 1
ATOM 13255 C CA . PRO D 1 334 ? -12.325 12.152 26.751 1.00 22.62 336 PRO D CA 1
ATOM 13256 C C . PRO D 1 334 ? -12.714 11.154 25.659 1.00 22.87 336 PRO D C 1
ATOM 13257 O O . PRO D 1 334 ? -12.190 11.218 24.552 1.00 23.96 336 PRO D O 1
ATOM 13261 N N . TYR D 1 335 ? -13.635 10.242 25.965 1.00 13.34 337 TYR D N 1
ATOM 13262 C CA . TYR D 1 335 ? -14.074 9.247 24.988 1.00 12.13 337 TYR D CA 1
ATOM 13263 C C . TYR D 1 335 ? -15.591 9.214 24.854 1.00 12.21 337 TYR D C 1
ATOM 13264 O O . TYR D 1 335 ? -16.163 8.175 24.540 1.00 11.23 337 TYR D O 1
ATOM 13273 N N . LYS D 1 336 ? -16.241 10.349 25.084 1.00 10.99 338 LYS D N 1
ATOM 13274 C CA . LYS D 1 336 ? -17.695 10.421 24.993 1.00 12.83 338 LYS D CA 1
ATOM 13275 C C . LYS D 1 336 ? -18.229 9.941 23.636 1.00 15.24 338 LYS D C 1
ATOM 13276 O O . LYS D 1 336 ? -19.370 9.490 23.540 1.00 15.89 338 LYS D O 1
ATOM 13282 N N . ASP D 1 337 ? -17.404 10.036 22.594 1.00 24.83 339 ASP D N 1
ATOM 13283 C CA . ASP D 1 337 ? -17.810 9.648 21.240 1.00 26.37 339 ASP D CA 1
ATOM 13284 C C . ASP D 1 337 ? -18.225 8.198 21.039 1.00 25.16 339 ASP D C 1
ATOM 13285 O O . ASP D 1 337 ? -18.848 7.864 20.039 1.00 25.71 339 ASP D O 1
ATOM 13290 N N . VAL D 1 338 ? -17.886 7.337 21.985 1.00 14.65 340 VAL D N 1
ATOM 13291 C CA . VAL D 1 338 ? -18.223 5.921 21.888 1.00 13.89 340 VAL D CA 1
ATOM 13292 C C . VAL D 1 338 ? -19.663 5.616 22.331 1.00 13.89 340 VAL D C 1
ATOM 13293 O O . VAL D 1 338 ? -20.180 4.518 22.100 1.00 13.89 340 VAL D O 1
ATOM 13297 N N . HIS D 1 339 ? -20.305 6.600 22.956 1.00 21.56 341 HIS D N 1
ATOM 13298 C CA . HIS D 1 339 ? -21.664 6.451 23.466 1.00 20.97 341 HIS D CA 1
ATOM 13299 C C . HIS D 1 339 ? -22.727 7.263 22.765 1.00 21.14 341 HIS D C 1
ATOM 13300 O O . HIS D 1 339 ? -22.438 8.215 22.041 1.00 21.25 341 HIS D O 1
ATOM 13307 N N . ASP D 1 340 ? -23.972 6.871 23.011 1.00 14.17 342 ASP D N 1
ATOM 13308 C CA . ASP D 1 340 ? -25.132 7.575 22.491 1.00 14.17 342 ASP D CA 1
ATOM 13309 C C . ASP D 1 340 ? -25.659 8.311 23.720 1.00 14.17 342 ASP D C 1
ATOM 13310 O O . ASP D 1 340 ? -26.498 7.794 24.452 1.00 14.17 342 ASP D O 1
ATOM 13315 N N . LEU D 1 341 ? -25.134 9.511 23.950 1.00 14.69 343 LEU D N 1
ATOM 13316 C CA . LEU D 1 341 ? -25.496 10.323 25.109 1.00 15.43 343 LEU D CA 1
ATOM 13317 C C . LEU D 1 341 ? -26.950 10.299 25.591 1.00 15.81 343 LEU D C 1
ATOM 13318 O O . LEU D 1 341 ? -27.205 10.470 26.784 1.00 15.94 343 LEU D O 1
ATOM 13323 N N . HIS D 1 342 ? -27.900 10.083 24.684 1.00 18.37 344 HIS D N 1
ATOM 13324 C CA . HIS D 1 342 ? -29.308 10.037 25.073 1.00 17.82 344 HIS D CA 1
ATOM 13325 C C . HIS D 1 342 ? -29.633 8.684 25.717 1.00 16.43 344 HIS D C 1
ATOM 13326 O O . HIS D 1 342 ? -30.725 8.487 26.248 1.00 15.76 344 HIS D O 1
ATOM 13333 N N . ASN D 1 343 ? -28.672 7.764 25.676 1.00 18.02 345 ASN D N 1
ATOM 13334 C CA . ASN D 1 343 ? -28.846 6.425 26.234 1.00 16.32 345 ASN D CA 1
ATOM 13335 C C . ASN D 1 343 ? -27.590 5.893 26.939 1.00 16.13 345 ASN D C 1
ATOM 13336 O O . ASN D 1 343 ? -27.376 4.679 27.023 1.00 16.62 345 ASN D O 1
ATOM 13341 N N . ALA D 1 344 ? -26.759 6.804 27.440 1.00 16.08 346 ALA D N 1
ATOM 13342 C CA . ALA D 1 344 ? -25.543 6.424 28.158 1.00 14.80 346 ALA D CA 1
ATOM 13343 C C . ALA D 1 344 ? -25.649 6.909 29.606 1.00 14.56 346 ALA D C 1
ATOM 13344 O O . ALA D 1 344 ? -25.996 8.063 29.864 1.00 13.78 346 ALA D O 1
ATOM 13346 N N . PRO D 1 345 ? -25.355 6.027 30.570 1.00 13.04 347 PRO D N 1
ATOM 13347 C CA . PRO D 1 345 ? -25.427 6.380 31.990 1.00 13.51 347 PRO D CA 1
ATOM 13348 C C . PRO D 1 345 ? -24.341 7.369 32.428 1.00 14.24 347 PRO D C 1
ATOM 13349 O O . PRO D 1 345 ? -23.277 7.444 31.811 1.00 13.76 347 PRO D O 1
ATOM 13353 N N . LYS D 1 346 ? -24.616 8.132 33.483 1.00 14.52 348 LYS D N 1
ATOM 13354 C CA . LYS D 1 346 ? -23.651 9.103 33.995 1.00 14.91 348 LYS D CA 1
ATOM 13355 C C . LYS D 1 346 ? -23.420 8.863 35.477 1.00 14.64 348 LYS D C 1
ATOM 13356 O O . LYS D 1 346 ? -24.362 8.635 36.238 1.00 14.47 348 LYS D O 1
ATOM 13362 N N . LEU D 1 347 ? -22.162 8.921 35.888 1.00 22.94 349 LEU D N 1
ATOM 13363 C CA . LEU D 1 347 ? -21.819 8.708 37.283 1.00 23.27 349 LEU D CA 1
ATOM 13364 C C . LEU D 1 347 ? -22.626 9.615 38.214 1.00 24.53 349 LEU D C 1
ATOM 13365 O O . LEU D 1 347 ? -22.593 10.843 38.094 1.00 24.51 349 LEU D O 1
ATOM 13370 N N . GLY D 1 348 ? -23.365 8.995 39.130 1.00 25.23 350 GLY D N 1
ATOM 13371 C CA . GLY D 1 348 ? -24.147 9.749 40.093 1.00 25.91 350 GLY D CA 1
ATOM 13372 C C . GLY D 1 348 ? -25.632 9.843 39.821 1.00 26.86 350 GLY D C 1
ATOM 13373 O O . GLY D 1 348 ? -26.400 10.245 40.704 1.00 27.78 350 GLY D O 1
ATOM 13374 N N . TYR D 1 349 ? -26.057 9.470 38.619 1.00 13.00 351 TYR D N 1
ATOM 13375 C CA . TYR D 1 349 ? -27.471 9.561 38.294 1.00 12.42 351 TYR D CA 1
ATOM 13376 C C . TYR D 1 349 ? -28.302 8.300 38.528 1.00 12.54 351 TYR D C 1
ATOM 13377 O O . TYR D 1 349 ? -29.405 8.164 37.997 1.00 12.99 351 TYR D O 1
ATOM 13386 N N . GLY D 1 350 ? -27.769 7.392 39.344 1.00 27.73 352 GLY D N 1
ATOM 13387 C CA . GLY D 1 350 ? -28.492 6.180 39.699 1.00 26.98 352 GLY D CA 1
ATOM 13388 C C . GLY D 1 350 ? -28.194 4.873 38.991 1.00 26.48 352 GLY D C 1
ATOM 13389 O O . GLY D 1 350 ? -27.392 4.824 38.052 1.00 26.69 352 GLY D O 1
ATOM 13390 N N . VAL D 1 351 ? -28.846 3.808 39.468 1.00 12.36 353 VAL D N 1
ATOM 13391 C CA . VAL D 1 351 ? -28.708 2.474 38.891 1.00 11.43 353 VAL D CA 1
ATOM 13392 C C . VAL D 1 351 ? -29.131 2.558 37.447 1.00 11.95 353 VAL D C 1
ATOM 13393 O O . VAL D 1 351 ? -30.041 3.315 37.098 1.00 11.63 353 VAL D O 1
ATOM 13397 N N . ALA D 1 352 ? -28.479 1.764 36.607 1.00 25.28 354 ALA D N 1
ATOM 13398 C CA . ALA D 1 352 ? -28.802 1.756 35.195 1.00 25.35 354 ALA D CA 1
ATOM 13399 C C . ALA D 1 352 ? -29.686 0.560 34.901 1.00 25.55 354 ALA D C 1
ATOM 13400 O O . ALA D 1 352 ? -29.452 -0.539 35.405 1.00 24.79 354 ALA D O 1
ATOM 13402 N N . LEU D 1 353 ? -30.726 0.800 34.112 1.00 22.15 355 LEU D N 1
ATOM 13403 C CA . LEU D 1 353 ? -31.647 -0.243 33.705 1.00 23.07 355 LEU D CA 1
ATOM 13404 C C . LEU D 1 353 ? -31.186 -0.548 32.292 1.00 23.01 355 LEU D C 1
ATOM 13405 O O . LEU D 1 353 ? -31.353 0.268 31.388 1.00 23.44 355 LEU D O 1
ATOM 13410 N N . VAL D 1 354 ? -30.575 -1.710 32.105 1.00 20.64 356 VAL D N 1
ATOM 13411 C CA . VAL D 1 354 ? -30.084 -2.075 30.794 1.00 21.44 356 VAL D CA 1
ATOM 13412 C C . VAL D 1 354 ? -30.930 -3.121 30.086 1.00 21.82 356 VAL D C 1
ATOM 13413 O O . VAL D 1 354 ? -30.840 -4.314 30.374 1.00 22.28 356 VAL D O 1
ATOM 13417 N N . LYS D 1 355 ? -31.763 -2.656 29.165 1.00 45.45 357 LYS D N 1
ATOM 13418 C CA . LYS D 1 355 ? -32.602 -3.534 28.370 1.00 46.76 357 LYS D CA 1
ATOM 13419 C C . LYS D 1 355 ? -31.650 -3.920 27.249 1.00 47.51 357 LYS D C 1
ATOM 13420 O O . LYS D 1 355 ? -31.102 -3.042 26.586 1.00 50.65 357 LYS D O 1
ATOM 13426 N N . TYR D 1 356 ? -31.414 -5.215 27.064 1.00 10.55 358 TYR D N 1
ATOM 13427 C CA . TYR D 1 356 ? -30.515 -5.697 26.008 1.00 10.08 358 TYR D CA 1
ATOM 13428 C C . TYR D 1 356 ? -29.075 -5.144 25.956 1.00 10.08 358 TYR D C 1
ATOM 13429 O O . TYR D 1 356 ? -28.813 -3.979 26.258 1.00 10.08 358 TYR D O 1
ATOM 13438 N N . THR D 1 357 ? -28.151 -6.023 25.564 1.00 17.49 359 THR D N 1
ATOM 13439 C CA . THR D 1 357 ? -26.731 -5.714 25.400 1.00 17.91 359 THR D CA 1
ATOM 13440 C C . THR D 1 357 ? -26.322 -6.348 24.060 1.00 17.64 359 THR D C 1
ATOM 13441 O O . THR D 1 357 ? -26.816 -5.944 23.007 1.00 17.23 359 THR D O 1
ATOM 13445 N N . GLY D 1 358 ? -25.433 -7.334 24.091 1.00 23.54 360 GLY D N 1
ATOM 13446 C CA . GLY D 1 358 ? -25.039 -7.996 22.860 1.00 23.92 360 GLY D CA 1
ATOM 13447 C C . GLY D 1 358 ? -24.194 -7.184 21.899 1.00 24.04 360 GLY D C 1
ATOM 13448 O O . GLY D 1 358 ? -23.484 -6.265 22.305 1.00 24.21 360 GLY D O 1
ATOM 13449 N N . ALA D 1 359 ? -24.268 -7.523 20.615 1.00 19.59 361 ALA D N 1
ATOM 13450 C CA . ALA D 1 359 ? -23.479 -6.827 19.605 1.00 19.61 361 ALA D CA 1
ATOM 13451 C C . ALA D 1 359 ? -24.094 -6.892 18.215 1.00 20.36 361 ALA D C 1
ATOM 13452 O O . ALA D 1 359 ? -24.934 -7.745 17.939 1.00 21.52 361 ALA D O 1
ATOM 13454 N N . ARG D 1 360 ? -23.671 -5.977 17.350 1.00 30.59 362 ARG D N 1
ATOM 13455 C CA . ARG D 1 360 ? -24.126 -5.939 15.968 1.00 32.18 362 ARG D CA 1
ATOM 13456 C C . ARG D 1 360 ? -25.627 -6.141 15.763 1.00 33.12 362 ARG D C 1
ATOM 13457 O O . ARG D 1 360 ? -26.038 -6.986 14.965 1.00 34.39 362 ARG D O 1
ATOM 13465 N N . GLY D 1 361 ? -26.456 -5.379 16.461 1.00 21.95 363 GLY D N 1
ATOM 13466 C CA . GLY D 1 361 ? -27.889 -5.547 16.270 1.00 22.80 363 GLY D CA 1
ATOM 13467 C C . GLY D 1 361 ? -28.540 -6.553 17.202 1.00 22.72 363 GLY D C 1
ATOM 13468 O O . GLY D 1 361 ? -29.350 -7.382 16.777 1.00 21.90 363 GLY D O 1
ATOM 13469 N N . LYS D 1 362 ? -28.167 -6.470 18.477 1.00 27.85 364 LYS D N 1
ATOM 13470 C CA . LYS D 1 362 ? -28.700 -7.328 19.526 1.00 27.66 364 LYS D CA 1
ATOM 13471 C C . LYS D 1 362 ? -28.420 -8.813 19.340 1.00 27.21 364 LYS D C 1
ATOM 13472 O O . LYS D 1 362 ? -29.261 -9.651 19.665 1.00 26.56 364 LYS D O 1
ATOM 13478 N N . TYR D 1 363 ? -27.238 -9.142 18.827 1.00 13.29 365 TYR D N 1
ATOM 13479 C CA . TYR D 1 363 ? -26.890 -10.539 18.620 1.00 13.36 365 TYR D CA 1
ATOM 13480 C C . TYR D 1 363 ? -26.502 -11.182 19.935 1.00 13.18 365 TYR D C 1
ATOM 13481 O O . TYR D 1 363 ? -25.793 -10.581 20.738 1.00 11.60 365 TYR D O 1
ATOM 13490 N N . SER D 1 364 ? -26.991 -12.404 20.137 1.00 34.48 366 SER D N 1
ATOM 13491 C CA . SER D 1 364 ? -26.705 -13.212 21.322 1.00 35.36 366 SER D CA 1
ATOM 13492 C C . SER D 1 364 ? -26.785 -12.492 22.661 1.00 35.42 366 SER D C 1
ATOM 13493 O O . SER D 1 364 ? -25.928 -12.677 23.523 1.00 35.68 366 SER D O 1
ATOM 13496 N N . THR D 1 365 ? -27.818 -11.678 22.837 1.00 24.14 367 THR D N 1
ATOM 13497 C CA . THR D 1 365 ? -28.005 -10.943 24.078 1.00 23.66 367 THR D CA 1
ATOM 13498 C C . THR D 1 365 ? -29.437 -11.084 24.515 1.00 23.97 367 THR D C 1
ATOM 13499 O O . THR D 1 365 ? -30.327 -11.258 23.683 1.00 24.33 367 THR D O 1
ATOM 13503 N N . ASN D 1 366 ? -29.666 -11.003 25.819 1.00 37.96 368 ASN D N 1
ATOM 13504 C CA . ASN D 1 366 ? -31.019 -11.086 26.324 1.00 37.48 368 ASN D CA 1
ATOM 13505 C C . ASN D 1 366 ? -31.640 -9.696 26.265 1.00 37.14 368 ASN D C 1
ATOM 13506 O O . ASN D 1 366 ? -31.074 -8.737 26.785 1.00 38.04 368 ASN D O 1
ATOM 13511 N N . ASP D 1 367 ? -32.790 -9.586 25.607 1.00 18.95 369 ASP D N 1
ATOM 13512 C CA . ASP D 1 367 ? -33.496 -8.315 25.511 1.00 18.12 369 ASP D CA 1
ATOM 13513 C C . ASP D 1 367 ? -34.737 -8.436 26.405 1.00 17.26 369 ASP D C 1
ATOM 13514 O O . ASP D 1 367 ? -35.603 -9.277 26.157 1.00 17.71 369 ASP D O 1
ATOM 13519 N N . ALA D 1 368 ? -34.819 -7.612 27.445 1.00 23.95 370 ALA D N 1
ATOM 13520 C CA . ALA D 1 368 ? -35.963 -7.655 28.358 1.00 22.61 370 ALA D CA 1
ATOM 13521 C C . ALA D 1 368 ? -37.271 -7.243 27.669 1.00 21.51 370 ALA D C 1
ATOM 13522 O O . ALA D 1 368 ? -37.281 -6.316 26.858 1.00 20.90 370 ALA D O 1
ATOM 13524 N N . HIS D 1 369 ? -38.365 -7.933 28.000 1.00 24.21 371 HIS D N 1
ATOM 13525 C CA . HIS D 1 369 ? -39.686 -7.653 27.424 1.00 24.57 371 HIS D CA 1
ATOM 13526 C C . HIS D 1 369 ? -40.309 -6.386 27.990 1.00 24.45 371 HIS D C 1
ATOM 13527 O O . HIS D 1 369 ? -40.181 -6.102 29.181 1.00 25.59 371 HIS D O 1
ATOM 13534 N N . ALA D 1 370 ? -40.998 -5.632 27.142 1.00 24.11 372 ALA D N 1
ATOM 13535 C CA . ALA D 1 370 ? -41.630 -4.400 27.586 1.00 24.51 372 ALA D CA 1
ATOM 13536 C C . ALA D 1 370 ? -42.497 -4.613 28.830 1.00 24.87 372 ALA D C 1
ATOM 13537 O O . ALA D 1 370 ? -42.534 -3.756 29.713 1.00 25.62 372 ALA D O 1
ATOM 13539 N N . GLU D 1 371 ? -43.183 -5.751 28.916 1.00 17.74 373 GLU D N 1
ATOM 13540 C CA . GLU D 1 371 ? -44.035 -6.008 30.078 1.00 18.86 373 GLU D CA 1
ATOM 13541 C C . GLU D 1 371 ? -43.198 -6.084 31.356 1.00 18.59 373 GLU D C 1
ATOM 13542 O O . GLU D 1 371 ? -43.595 -5.559 32.404 1.00 17.70 373 GLU D O 1
ATOM 13548 N N . PHE D 1 372 ? -42.038 -6.733 31.265 1.00 32.49 374 PHE D N 1
ATOM 13549 C CA . PHE D 1 372 ? -41.153 -6.860 32.417 1.00 32.18 374 PHE D CA 1
ATOM 13550 C C . PHE D 1 372 ? -40.537 -5.509 32.791 1.00 32.00 374 PHE D C 1
ATOM 13551 O O . PHE D 1 372 ? -40.502 -5.136 33.963 1.00 31.87 374 PHE D O 1
ATOM 13559 N N . VAL D 1 373 ? -40.039 -4.784 31.793 1.00 16.81 375 VAL D N 1
ATOM 13560 C CA . VAL D 1 373 ? -39.442 -3.480 32.039 1.00 15.95 375 VAL D CA 1
ATOM 13561 C C . VAL D 1 373 ? -40.469 -2.595 32.738 1.00 16.18 375 VAL D C 1
ATOM 13562 O O . VAL D 1 373 ? -40.140 -1.833 33.651 1.00 16.03 375 VAL D O 1
ATOM 13566 N N . ALA D 1 374 ? -41.720 -2.712 32.301 1.00 17.72 376 ALA D N 1
ATOM 13567 C CA . ALA D 1 374 ? -42.811 -1.930 32.864 1.00 16.79 376 ALA D CA 1
ATOM 13568 C C . ALA D 1 374 ? -42.968 -2.251 34.339 1.00 16.89 376 ALA D C 1
ATOM 13569 O O . ALA D 1 374 ? -43.053 -1.347 35.172 1.00 15.87 376 ALA D O 1
ATOM 13571 N N . ARG D 1 375 ? -42.997 -3.542 34.659 1.00 15.44 377 ARG D N 1
ATOM 13572 C CA . ARG D 1 375 ? -43.148 -3.982 36.042 1.00 15.54 377 ARG D CA 1
ATOM 13573 C C . ARG D 1 375 ? -41.990 -3.515 36.912 1.00 15.29 377 ARG D C 1
ATOM 13574 O O . ARG D 1 375 ? -42.167 -3.206 38.093 1.00 15.62 377 ARG D O 1
ATOM 13582 N N . VAL D 1 376 ? -40.803 -3.465 36.319 1.00 15.16 378 VAL D N 1
ATOM 13583 C CA . VAL D 1 376 ? -39.612 -3.030 37.028 1.00 14.61 378 VAL D CA 1
ATOM 13584 C C . VAL D 1 376 ? -39.640 -1.518 37.198 1.00 14.98 378 VAL D C 1
ATOM 13585 O O . VAL D 1 376 ? -39.289 -0.999 38.253 1.00 15.31 378 VAL D O 1
ATOM 13589 N N . ARG D 1 377 ? -40.071 -0.822 36.153 1.00 15.24 379 ARG D N 1
ATOM 13590 C CA . ARG D 1 377 ? -40.153 0.630 36.176 1.00 15.06 379 ARG D CA 1
ATOM 13591 C C . ARG D 1 377 ? -41.138 1.102 37.245 1.00 15.46 379 ARG D C 1
ATOM 13592 O O . ARG D 1 377 ? -40.884 2.085 37.943 1.00 16.30 379 ARG D O 1
ATOM 13600 N N . LYS D 1 378 ? -42.256 0.390 37.376 1.00 19.02 380 LYS D N 1
ATOM 13601 C CA . LYS D 1 378 ? -43.294 0.749 38.343 1.00 19.36 380 LYS D CA 1
ATOM 13602 C C . LYS D 1 378 ? -42.837 0.643 39.795 1.00 19.52 380 LYS D C 1
ATOM 13603 O O . LYS D 1 378 ? -43.078 1.558 40.586 1.00 19.02 380 LYS D O 1
ATOM 13609 N N . VAL D 1 379 ? -42.172 -0.460 40.143 1.00 22.38 381 VAL D N 1
ATOM 13610 C CA . VAL D 1 379 ? -41.674 -0.660 41.505 1.00 22.60 381 VAL D CA 1
ATOM 13611 C C . VAL D 1 379 ? -40.642 0.415 41.842 1.00 23.94 381 VAL D C 1
ATOM 13612 O O . VAL D 1 379 ? -40.677 1.006 42.922 1.00 25.08 381 VAL D O 1
ATOM 13616 N N . LEU D 1 380 ? -39.723 0.666 40.915 1.00 15.59 382 LEU D N 1
ATOM 13617 C CA . LEU D 1 380 ? -38.690 1.664 41.142 1.00 15.94 382 LEU D CA 1
ATOM 13618 C C . LEU D 1 380 ? -39.297 3.041 41.364 1.00 16.17 382 LEU D C 1
ATOM 13619 O O . LEU D 1 380 ? -38.961 3.715 42.335 1.00 15.14 382 LEU D O 1
ATOM 13624 N N . ASN D 1 381 ? -40.187 3.460 40.469 1.00 29.52 383 ASN D N 1
ATOM 13625 C CA . ASN D 1 381 ? -40.811 4.772 40.598 1.00 30.75 383 ASN D CA 1
ATOM 13626 C C . ASN D 1 381 ? -41.641 4.927 41.873 1.00 31.78 383 ASN D C 1
ATOM 13627 O O . ASN D 1 381 ? -41.643 5.997 42.487 1.00 32.22 383 ASN D O 1
ATOM 13632 N N . GLU D 1 382 ? -42.340 3.867 42.273 1.00 29.90 384 GLU D N 1
ATOM 13633 C CA . GLU D 1 382 ? -43.168 3.910 43.477 1.00 30.77 384 GLU D CA 1
ATOM 13634 C C . GLU D 1 382 ? -42.313 3.975 44.732 1.00 29.28 384 GLU D C 1
ATOM 13635 O O . GLU D 1 382 ? -42.700 4.598 45.717 1.00 29.17 384 GLU D O 1
ATOM 13641 N N . GLN D 1 383 ? -41.151 3.326 44.692 1.00 21.57 385 GLN D N 1
ATOM 13642 C CA . GLN D 1 383 ? -40.238 3.311 45.833 1.00 20.23 385 GLN D CA 1
ATOM 13643 C C . GLN D 1 383 ? -39.339 4.531 45.834 1.00 19.27 385 GLN D C 1
ATOM 13644 O O . GLN D 1 383 ? -38.474 4.672 46.691 1.00 18.08 385 GLN D O 1
ATOM 13650 N N . GLY D 1 384 ? -39.545 5.408 44.861 1.00 16.14 386 GLY D N 1
ATOM 13651 C CA . GLY D 1 384 ? -38.726 6.593 44.764 1.00 16.76 386 GLY D CA 1
ATOM 13652 C C . GLY D 1 384 ? -37.281 6.247 44.450 1.00 17.01 386 GLY D C 1
ATOM 13653 O O . GLY D 1 384 ? -36.377 7.001 44.809 1.00 18.16 386 GLY D O 1
ATOM 13654 N N . VAL D 1 385 ? -37.049 5.109 43.794 1.00 21.66 387 VAL D N 1
ATOM 13655 C CA . VAL D 1 385 ? -35.688 4.702 43.434 1.00 20.81 387 VAL D CA 1
ATOM 13656 C C . VAL D 1 385 ? -35.174 5.560 42.272 1.00 20.50 387 VAL D C 1
ATOM 13657 O O . VAL D 1 385 ? -35.909 5.830 41.321 1.00 20.80 387 VAL D O 1
ATOM 13661 N N . ILE D 1 386 ? -33.918 5.989 42.349 1.00 18.23 388 ILE D N 1
ATOM 13662 C CA . ILE D 1 386 ? -33.333 6.832 41.304 1.00 18.19 388 ILE D CA 1
ATOM 13663 C C . ILE D 1 386 ? -32.522 6.009 40.318 1.00 18.19 388 ILE D C 1
ATOM 13664 O O . ILE D 1 386 ? -31.448 5.514 40.656 1.00 18.19 388 ILE D O 1
ATOM 13669 N N . TRP D 1 387 ? -33.044 5.886 39.097 1.00 26.11 389 TRP D N 1
ATOM 13670 C CA . TRP D 1 387 ? -32.415 5.098 38.040 1.00 25.11 389 TRP D CA 1
ATOM 13671 C C . TRP D 1 387 ? -32.300 5.838 36.706 1.00 24.28 389 TRP D C 1
ATOM 13672 O O . TRP D 1 387 ? -32.902 6.892 36.501 1.00 23.69 389 TRP D O 1
ATOM 13683 N N . GLN D 1 388 ? -31.537 5.250 35.791 1.00 10.15 390 GLN D N 1
ATOM 13684 C CA . GLN D 1 388 ? -31.323 5.825 34.472 1.00 9.42 390 GLN D CA 1
ATOM 13685 C C . GLN D 1 388 ? -31.184 4.741 33.390 1.00 9.04 390 GLN D C 1
ATOM 13686 O O . GLN D 1 388 ? -30.694 3.638 33.647 1.00 7.89 390 GLN D O 1
ATOM 13692 N N . VAL D 1 389 ? -31.632 5.066 32.183 1.00 9.03 391 VAL D N 1
ATOM 13693 C CA . VAL D 1 389 ? -31.543 4.150 31.053 1.00 9.68 391 VAL D CA 1
ATOM 13694 C C . VAL D 1 389 ? -30.061 3.973 30.707 1.00 10.95 391 VAL D C 1
ATOM 13695 O O . VAL D 1 389 ? -29.274 4.894 30.893 1.00 10.84 391 VAL D O 1
ATOM 13699 N N . ALA D 1 390 ? -29.676 2.800 30.212 1.00 20.46 392 ALA D N 1
ATOM 13700 C CA . ALA D 1 390 ? -28.276 2.573 29.860 1.00 22.49 392 ALA D CA 1
ATOM 13701 C C . ALA D 1 390 ? -28.066 1.645 28.668 1.00 24.05 392 ALA D C 1
ATOM 13702 O O . ALA D 1 390 ? -28.526 0.500 28.651 1.00 25.13 392 ALA D O 1
ATOM 13704 N N . THR D 1 391 ? -27.349 2.160 27.679 1.00 13.52 393 THR D N 1
ATOM 13705 C CA . THR D 1 391 ? -27.019 1.431 26.465 1.00 14.53 393 THR D CA 1
ATOM 13706 C C . THR D 1 391 ? -25.519 1.131 26.488 1.00 15.77 393 THR D C 1
ATOM 13707 O O . THR D 1 391 ? -24.743 1.850 27.113 1.00 15.96 393 THR D O 1
ATOM 13711 N N . LEU D 1 392 ? -25.099 0.074 25.809 1.00 27.89 394 LEU D N 1
ATOM 13712 C CA . LEU D 1 392 ? -23.683 -0.258 25.805 1.00 28.19 394 LEU D CA 1
ATOM 13713 C C . LEU D 1 392 ? -22.911 0.303 24.603 1.00 27.71 394 LEU D C 1
ATOM 13714 O O . LEU D 1 392 ? -22.280 -0.451 23.862 1.00 28.42 394 LEU D O 1
ATOM 13719 N N . GLY D 1 393 ? -22.957 1.623 24.422 1.00 21.10 395 GLY D N 1
ATOM 13720 C CA . GLY D 1 393 ? -22.251 2.262 23.317 1.00 20.55 395 GLY D CA 1
ATOM 13721 C C . GLY D 1 393 ? -23.095 2.498 22.072 1.00 20.27 395 GLY D C 1
ATOM 13722 O O . GLY D 1 393 ? -24.190 1.941 21.947 1.00 21.19 395 GLY D O 1
ATOM 13723 N N . LYS D 1 394 ? -22.602 3.320 21.145 1.00 10.45 396 LYS D N 1
ATOM 13724 C CA . LYS D 1 394 ? -23.347 3.586 19.914 1.00 10.22 396 LYS D CA 1
ATOM 13725 C C . LYS D 1 394 ? -23.694 2.228 19.313 1.00 10.45 396 LYS D C 1
ATOM 13726 O O . LYS D 1 394 ? -23.063 1.231 19.652 1.00 10.22 396 LYS D O 1
ATOM 13732 N N . VAL D 1 395 ? -24.674 2.187 18.415 1.00 33.40 397 VAL D N 1
ATOM 13733 C CA . VAL D 1 395 ? -25.111 0.926 17.817 1.00 33.77 397 VAL D CA 1
ATOM 13734 C C . VAL D 1 395 ? -24.059 -0.151 17.543 1.00 35.05 397 VAL D C 1
ATOM 13735 O O . VAL D 1 395 ? -24.184 -1.265 18.063 1.00 35.60 397 VAL D O 1
ATOM 13739 N N . ASP D 1 396 ? -23.033 0.138 16.748 1.00 28.04 398 ASP D N 1
ATOM 13740 C CA . ASP D 1 396 ? -22.040 -0.903 16.485 1.00 29.52 398 ASP D CA 1
ATOM 13741 C C . ASP D 1 396 ? -20.651 -0.736 17.120 1.00 30.29 398 ASP D C 1
ATOM 13742 O O . ASP D 1 396 ? -19.630 -0.937 16.459 1.00 30.86 398 ASP D O 1
ATOM 13747 N N . GLN D 1 397 ? -20.617 -0.385 18.407 1.00 21.47 399 GLN D N 1
ATOM 13748 C CA . GLN D 1 397 ? -19.354 -0.230 19.135 1.00 23.02 399 GLN D CA 1
ATOM 13749 C C . GLN D 1 397 ? -18.835 -1.580 19.653 1.00 24.35 399 GLN D C 1
ATOM 13750 O O . GLN D 1 397 ? -17.632 -1.760 19.796 1.00 24.70 399 GLN D O 1
ATOM 13756 N N . GLY D 1 398 ? -19.738 -2.515 19.951 1.00 33.72 400 GLY D N 1
ATOM 13757 C CA . GLY D 1 398 ? -19.314 -3.827 20.416 1.00 34.85 400 GLY D CA 1
ATOM 13758 C C . GLY D 1 398 ? -19.674 -4.239 21.834 1.00 36.28 400 GLY D C 1
ATOM 13759 O O . GLY D 1 398 ? -20.777 -3.972 22.310 1.00 36.46 400 GLY D O 1
ATOM 13760 N N . GLY D 1 399 ? -18.730 -4.917 22.491 1.00 53.65 401 GLY D N 1
ATOM 13761 C CA . GLY D 1 399 ? -18.910 -5.384 23.859 1.00 54.04 401 GLY D CA 1
ATOM 13762 C C . GLY D 1 399 ? -20.122 -6.273 24.055 1.00 54.54 401 GLY D C 1
ATOM 13763 O O . GLY D 1 399 ? -20.261 -7.301 23.396 1.00 55.34 401 GLY D O 1
ATOM 13764 N N . GLY D 1 400 ? -20.989 -5.878 24.983 1.00 62.96 402 GLY D N 1
ATOM 13765 C CA . GLY D 1 400 ? -22.210 -6.619 25.255 1.00 63.09 402 GLY D CA 1
ATOM 13766 C C . GLY D 1 400 ? -22.051 -8.063 25.681 1.00 62.94 402 GLY D C 1
ATOM 13767 O O . GLY D 1 400 ? -21.203 -8.783 25.163 1.00 62.71 402 GLY D O 1
ATOM 13768 N N . GLY D 1 401 ? -22.882 -8.488 26.627 1.00 62.32 403 GLY D N 1
ATOM 13769 C CA . GLY D 1 401 ? -22.817 -9.859 27.100 1.00 61.29 403 GLY D CA 1
ATOM 13770 C C . GLY D 1 401 ? -22.765 -10.011 28.610 1.00 60.08 403 GLY D C 1
ATOM 13771 O O . GLY D 1 401 ? -21.788 -9.625 29.255 1.00 60.28 403 GLY D O 1
ATOM 13772 N N . THR D 1 402 ? -23.828 -10.572 29.175 1.00 43.47 404 THR D N 1
ATOM 13773 C CA . THR D 1 402 ? -23.909 -10.800 30.611 1.00 42.05 404 THR D CA 1
ATOM 13774 C C . THR D 1 402 ? -24.340 -12.241 30.808 1.00 40.82 404 THR D C 1
ATOM 13775 O O . THR D 1 402 ? -24.126 -13.078 29.935 1.00 41.19 404 THR D O 1
ATOM 13779 N N . ILE D 1 403 ? -24.949 -12.528 31.953 1.00 23.26 405 ILE D N 1
ATOM 13780 C CA . ILE D 1 403 ? -25.407 -13.879 32.245 1.00 20.86 405 ILE D CA 1
ATOM 13781 C C . ILE D 1 403 ? -26.926 -13.936 32.202 1.00 19.50 405 ILE D C 1
ATOM 13782 O O . ILE D 1 403 ? -27.521 -15.004 32.301 1.00 18.84 405 ILE D O 1
ATOM 13787 N N . ALA D 1 404 ? -27.543 -12.773 32.034 1.00 18.82 406 ALA D N 1
ATOM 13788 C CA . ALA D 1 404 ? -28.994 -12.667 31.980 1.00 18.58 406 ALA D CA 1
ATOM 13789 C C . ALA D 1 404 ? -29.634 -13.627 30.983 1.00 19.06 406 ALA D C 1
ATOM 13790 O O . ALA D 1 404 ? -30.694 -14.183 31.254 1.00 19.63 406 ALA D O 1
ATOM 13792 N N . LYS D 1 405 ? -28.997 -13.821 29.834 1.00 24.51 407 LYS D N 1
ATOM 13793 C CA . LYS D 1 405 ? -29.535 -14.713 28.808 1.00 24.44 407 LYS D CA 1
ATOM 13794 C C . LYS D 1 405 ? -29.695 -16.168 29.281 1.00 24.94 407 LYS D C 1
ATOM 13795 O O . LYS D 1 405 ? -30.617 -16.872 28.859 1.00 24.37 407 LYS D O 1
ATOM 13801 N N . PHE D 1 406 ? -28.800 -16.614 30.156 1.00 24.26 408 PHE D N 1
ATOM 13802 C CA . PHE D 1 406 ? -28.847 -17.978 30.667 1.00 25.39 408 PHE D CA 1
ATOM 13803 C C . PHE D 1 406 ? -30.004 -18.194 31.625 1.00 26.32 408 PHE D C 1
ATOM 13804 O O . PHE D 1 406 ? -30.294 -19.324 32.016 1.00 27.13 408 PHE D O 1
ATOM 13812 N N . PHE D 1 407 ? -30.661 -17.115 32.023 1.00 31.46 409 PHE D N 1
ATOM 13813 C CA . PHE D 1 407 ? -31.782 -17.267 32.927 1.00 31.42 409 PHE D CA 1
ATOM 13814 C C . PHE D 1 407 ? -33.111 -17.197 32.201 1.00 31.85 409 PHE D C 1
ATOM 13815 O O . PHE D 1 407 ? -34.062 -17.891 32.568 1.00 32.84 409 PHE D O 1
ATOM 13823 N N . ALA D 1 408 ? -33.178 -16.374 31.161 1.00 22.61 410 ALA D N 1
ATOM 13824 C CA . ALA D 1 408 ? -34.397 -16.296 30.375 1.00 22.20 410 ALA D CA 1
ATOM 13825 C C . ALA D 1 408 ? -34.470 -17.655 29.679 1.00 21.98 410 ALA D C 1
ATOM 13826 O O . ALA D 1 408 ? -35.550 -18.156 29.371 1.00 20.87 410 ALA D O 1
ATOM 13828 N N . GLU D 1 409 ? -33.299 -18.247 29.459 1.00 16.92 411 GLU D N 1
ATOM 13829 C CA . GLU D 1 409 ? -33.193 -19.539 28.808 1.00 19.09 411 GLU D CA 1
ATOM 13830 C C . GLU D 1 409 ? -33.938 -20.596 29.615 1.00 17.34 411 GLU D C 1
ATOM 13831 O O . GLU D 1 409 ? -34.474 -21.556 29.058 1.00 17.67 411 GLU D O 1
ATOM 13837 N N . ARG D 1 410 ? -33.985 -20.410 30.931 1.00 27.38 412 ARG D N 1
ATOM 13838 C CA . ARG D 1 410 ? -34.683 -21.352 31.803 1.00 25.94 412 ARG D CA 1
ATOM 13839 C C . ARG D 1 410 ? -36.132 -20.931 32.056 1.00 25.09 412 ARG D C 1
ATOM 13840 O O . ARG D 1 410 ? -36.775 -21.443 32.969 1.00 23.83 412 ARG D O 1
ATOM 13848 N N . GLY D 1 411 ? -36.632 -19.981 31.266 1.00 24.42 413 GLY D N 1
ATOM 13849 C CA . GLY D 1 411 ? -38.014 -19.556 31.410 1.00 23.58 413 GLY D CA 1
ATOM 13850 C C . GLY D 1 411 ? -38.373 -18.359 32.272 1.00 23.53 413 GLY D C 1
ATOM 13851 O O . GLY D 1 411 ? -39.543 -17.983 32.319 1.00 23.44 413 GLY D O 1
ATOM 13852 N N . SER D 1 412 ? -37.405 -17.746 32.946 1.00 14.19 414 SER D N 1
ATOM 13853 C CA . SER D 1 412 ? -37.704 -16.589 33.793 1.00 13.95 414 SER D CA 1
ATOM 13854 C C . SER D 1 412 ? -37.501 -15.262 33.060 1.00 14.19 414 SER D C 1
ATOM 13855 O O . SER D 1 412 ? -36.676 -15.171 32.154 1.00 13.51 414 SER D O 1
ATOM 13858 N N . ASP D 1 413 ? -38.253 -14.233 33.439 1.00 26.29 415 ASP D N 1
ATOM 13859 C CA . ASP D 1 413 ? -38.065 -12.933 32.807 1.00 27.31 415 ASP D CA 1
ATOM 13860 C C . ASP D 1 413 ? -36.881 -12.274 33.488 1.00 27.02 415 ASP D C 1
ATOM 13861 O O . ASP D 1 413 ? -36.767 -12.304 34.707 1.00 27.73 415 ASP D O 1
ATOM 13866 N N . VAL D 1 414 ? -35.990 -11.691 32.696 1.00 25.17 416 VAL D N 1
ATOM 13867 C CA . VAL D 1 414 ? -34.797 -11.077 33.245 1.00 24.43 416 VAL D CA 1
ATOM 13868 C C . VAL D 1 414 ? -34.526 -9.709 32.657 1.00 24.82 416 VAL D C 1
ATOM 13869 O O . VAL D 1 414 ? -34.977 -9.391 31.561 1.00 25.51 416 VAL D O 1
ATOM 13873 N N . ILE D 1 415 ? -33.779 -8.902 33.397 1.00 22.85 417 ILE D N 1
ATOM 13874 C CA . ILE D 1 415 ? -33.394 -7.576 32.943 1.00 22.93 417 ILE D CA 1
ATOM 13875 C C . ILE D 1 415 ? -32.031 -7.261 33.550 1.00 23.48 417 ILE D C 1
ATOM 13876 O O . ILE D 1 415 ? -31.756 -7.626 34.694 1.00 23.98 417 ILE D O 1
ATOM 13881 N N . ASP D 1 416 ? -31.163 -6.617 32.779 1.00 23.98 418 ASP D N 1
ATOM 13882 C CA . ASP D 1 416 ? -29.845 -6.276 33.290 1.00 24.85 418 ASP D CA 1
ATOM 13883 C C . ASP D 1 416 ? -29.961 -4.987 34.096 1.00 25.24 418 ASP D C 1
ATOM 13884 O O . ASP D 1 416 ? -30.662 -4.058 33.694 1.00 25.91 418 ASP D O 1
ATOM 13897 N N . GLY D 1 418 ? -27.589 -2.402 37.058 1.00 13.71 420 GLY D N 1
ATOM 13898 C CA . GLY D 1 418 ? -26.436 -2.139 37.902 1.00 12.24 420 GLY D CA 1
ATOM 13899 C C . GLY D 1 418 ? -25.839 -0.753 37.707 1.00 11.18 420 GLY D C 1
ATOM 13900 O O . GLY D 1 418 ? -26.335 0.036 36.899 1.00 10.87 420 GLY D O 1
ATOM 13901 N N . PRO D 1 419 ? -24.770 -0.425 38.453 1.00 16.50 421 PRO D N 1
ATOM 13902 C CA . PRO D 1 419 ? -24.103 0.881 38.354 1.00 15.53 421 PRO D CA 1
ATOM 13903 C C . PRO D 1 419 ? -23.183 1.000 37.137 1.00 14.77 421 PRO D C 1
ATOM 13904 O O . PRO D 1 419 ? -22.773 -0.002 36.554 1.00 14.87 421 PRO D O 1
ATOM 13908 N N . ALA D 1 420 ? -22.866 2.231 36.755 1.00 17.86 422 ALA D N 1
ATOM 13909 C CA . ALA D 1 420 ? -21.990 2.467 35.616 1.00 17.00 422 ALA D CA 1
ATOM 13910 C C . ALA D 1 420 ? -20.543 2.626 36.097 1.00 15.97 422 ALA D C 1
ATOM 13911 O O . ALA D 1 420 ? -20.288 3.259 37.117 1.00 16.06 422 ALA D O 1
ATOM 13913 N N . LEU D 1 421 ? -19.597 2.044 35.369 1.00 14.52 423 LEU D N 1
ATOM 13914 C CA . LEU D 1 421 ? -18.198 2.138 35.754 1.00 13.98 423 LEU D CA 1
ATOM 13915 C C . LEU D 1 421 ? -17.387 2.906 34.743 1.00 14.02 423 LEU D C 1
ATOM 13916 O O . LEU D 1 421 ? -17.839 3.195 33.637 1.00 14.32 423 LEU D O 1
ATOM 13921 N N . LEU D 1 422 ? -16.162 3.213 35.138 1.00 15.05 424 LEU D N 1
ATOM 13922 C CA . LEU D 1 422 ? -15.231 3.923 34.288 1.00 14.60 424 LEU D CA 1
ATOM 13923 C C . LEU D 1 422 ? -13.964 3.074 34.292 1.00 14.60 424 LEU D C 1
ATOM 13924 O O . LEU D 1 422 ? -13.491 2.674 35.354 1.00 14.60 424 LEU D O 1
ATOM 13929 N N . GLY D 1 423 ? -13.432 2.767 33.112 1.00 12.30 425 GLY D N 1
ATOM 13930 C CA . GLY D 1 423 ? -12.217 1.967 33.049 1.00 12.23 425 GLY D CA 1
ATOM 13931 C C . GLY D 1 423 ? -12.415 0.521 33.450 1.00 12.73 425 GLY D C 1
ATOM 13932 O O . GLY D 1 423 ? -11.523 -0.111 34.012 1.00 12.56 425 GLY D O 1
ATOM 13941 N N . HIS D 1 425 ? -12.621 -3.378 33.676 1.00 17.45 427 HIS D N 1
ATOM 13942 C CA . HIS D 1 425 ? -11.604 -4.367 33.336 1.00 16.85 427 HIS D CA 1
ATOM 13943 C C . HIS D 1 425 ? -10.181 -3.921 33.582 1.00 16.85 427 HIS D C 1
ATOM 13944 O O . HIS D 1 425 ? -9.250 -4.688 33.371 1.00 16.85 427 HIS D O 1
ATOM 13951 N N . SER D 1 426 ? -9.996 -2.685 34.023 1.00 10.85 428 SER D N 1
ATOM 13952 C CA . SER D 1 426 ? -8.647 -2.227 34.312 1.00 10.85 428 SER D CA 1
ATOM 13953 C C . SER D 1 426 ? -8.351 -2.600 35.770 1.00 10.85 428 SER D C 1
ATOM 13954 O O . SER D 1 426 ? -9.234 -3.072 36.501 1.00 10.85 428 SER D O 1
ATOM 13957 N N . PRO D 1 427 ? -7.097 -2.415 36.203 1.00 7.39 429 PRO D N 1
ATOM 13958 C CA . PRO D 1 427 ? -6.713 -2.739 37.580 1.00 7.39 429 PRO D CA 1
ATOM 13959 C C . PRO D 1 427 ? -7.325 -1.811 38.629 1.00 7.39 429 PRO D C 1
ATOM 13960 O O . PRO D 1 427 ? -7.314 -2.126 39.817 1.00 7.39 429 PRO D O 1
ATOM 13964 N N . PHE D 1 428 ? -7.865 -0.679 38.188 1.00 4.28 430 PHE D N 1
ATOM 13965 C CA . PHE D 1 428 ? -8.448 0.299 39.105 1.00 4.28 430 PHE D CA 1
ATOM 13966 C C . PHE D 1 428 ? -9.732 0.871 38.519 1.00 5.13 430 PHE D C 1
ATOM 13967 O O . PHE D 1 428 ? -9.737 1.971 37.976 1.00 5.44 430 PHE D O 1
ATOM 13975 N N . GLU D 1 429 ? -10.819 0.121 38.632 1.00 10.65 431 GLU D N 1
ATOM 13976 C CA . GLU D 1 429 ? -12.104 0.559 38.103 1.00 10.66 431 GLU D CA 1
ATOM 13977 C C . GLU D 1 429 ? -12.725 1.626 38.994 1.00 10.66 431 GLU D C 1
ATOM 13978 O O . GLU D 1 429 ? -12.653 1.540 40.218 1.00 12.00 431 GLU D O 1
ATOM 13984 N N . ILE D 1 430 ? -13.335 2.629 38.372 1.00 12.14 432 ILE D N 1
ATOM 13985 C CA . ILE D 1 430 ? -13.973 3.718 39.097 1.00 12.14 432 ILE D CA 1
ATOM 13986 C C . ILE D 1 430 ? -15.484 3.547 39.148 1.00 12.14 432 ILE D C 1
ATOM 13987 O O . ILE D 1 430 ? -16.085 3.044 38.202 1.00 12.14 432 ILE D O 1
ATOM 13992 N N . SER D 1 431 ? -16.090 3.961 40.259 1.00 12.21 433 SER D N 1
ATOM 13993 C CA . SER D 1 431 ? -17.543 3.886 40.425 1.00 12.04 433 SER D CA 1
ATOM 13994 C C . SER D 1 431 ? -17.983 5.002 41.360 1.00 11.75 433 SER D C 1
ATOM 13995 O O . SER D 1 431 ? -17.185 5.508 42.142 1.00 11.12 433 SER D O 1
ATOM 13998 N N . SER D 1 432 ? -19.250 5.384 41.274 1.00 12.69 434 SER D N 1
ATOM 13999 C CA . SER D 1 432 ? -19.798 6.440 42.119 1.00 12.13 434 SER D CA 1
ATOM 14000 C C . SER D 1 432 ? -20.357 5.899 43.436 1.00 12.11 434 SER D C 1
ATOM 14001 O O . SER D 1 432 ? -21.117 4.929 43.435 1.00 12.11 434 SER D O 1
ATOM 14004 N N . LYS D 1 433 ? -19.984 6.531 44.551 1.00 8.05 435 LYS D N 1
ATOM 14005 C CA . LYS D 1 433 ? -20.462 6.117 45.875 1.00 7.74 435 LYS D CA 1
ATOM 14006 C C . LYS D 1 433 ? -21.979 6.142 45.923 1.00 7.74 435 LYS D C 1
ATOM 14007 O O . LYS D 1 433 ? -22.604 5.238 46.471 1.00 7.74 435 LYS D O 1
ATOM 14013 N N . ALA D 1 434 ? -22.560 7.191 45.349 1.00 8.44 436 ALA D N 1
ATOM 14014 C CA . ALA D 1 434 ? -24.005 7.355 45.320 1.00 8.44 436 ALA D CA 1
ATOM 14015 C C . ALA D 1 434 ? -24.687 6.241 44.530 1.00 8.44 436 ALA D C 1
ATOM 14016 O O . ALA D 1 434 ? -25.665 5.660 44.997 1.00 8.44 436 ALA D O 1
ATOM 14018 N N . ASP D 1 435 ? -24.179 5.943 43.337 1.00 17.46 437 ASP D N 1
ATOM 14019 C CA . ASP D 1 435 ? -24.763 4.877 42.527 1.00 17.81 437 ASP D CA 1
ATOM 14020 C C . ASP D 1 435 ? -24.625 3.543 43.270 1.00 17.95 437 ASP D C 1
ATOM 14021 O O . ASP D 1 435 ? -25.537 2.711 43.259 1.00 17.68 437 ASP D O 1
ATOM 14026 N N . LEU D 1 436 ? -23.481 3.345 43.915 1.00 15.44 438 LEU D N 1
ATOM 14027 C CA . LEU D 1 436 ? -23.242 2.120 44.660 1.00 15.94 438 LEU D CA 1
ATOM 14028 C C . LEU D 1 436 ? -24.348 1.939 45.708 1.00 17.44 438 LEU D C 1
ATOM 14029 O O . LEU D 1 436 ? -24.849 0.828 45.919 1.00 18.94 438 LEU D O 1
ATOM 14034 N N . PHE D 1 437 ? -24.735 3.048 46.336 1.00 25.97 439 PHE D N 1
ATOM 14035 C CA . PHE D 1 437 ? -25.771 3.061 47.363 1.00 25.80 439 PHE D CA 1
ATOM 14036 C C . PHE D 1 437 ? -27.156 2.818 46.772 1.00 25.78 439 PHE D C 1
ATOM 14037 O O . PHE D 1 437 ? -27.939 2.043 47.315 1.00 26.51 439 PHE D O 1
ATOM 14045 N N . GLU D 1 438 ? -27.457 3.480 45.660 1.00 10.68 440 GLU D N 1
ATOM 14046 C CA . GLU D 1 438 ? -28.766 3.344 45.028 1.00 11.09 440 GLU D CA 1
ATOM 14047 C C . GLU D 1 438 ? -29.039 1.966 44.408 1.00 10.32 440 GLU D C 1
ATOM 14048 O O . GLU D 1 438 ? -30.194 1.557 44.282 1.00 10.32 440 GLU D O 1
ATOM 14054 N N . THR D 1 439 ? -27.983 1.264 44.007 1.00 11.85 441 THR D N 1
ATOM 14055 C CA . THR D 1 439 ? -28.134 -0.060 43.414 1.00 11.66 441 THR D CA 1
ATOM 14056 C C . THR D 1 439 ? -28.636 -0.958 44.526 1.00 11.75 441 THR D C 1
ATOM 14057 O O . THR D 1 439 ? -29.540 -1.780 44.336 1.00 11.66 441 THR D O 1
ATOM 14061 N N . TYR D 1 440 ? -28.029 -0.797 45.695 1.00 19.74 442 TYR D N 1
ATOM 14062 C CA . TYR D 1 440 ? -28.425 -1.560 46.863 1.00 20.48 442 TYR D CA 1
ATOM 14063 C C . TYR D 1 440 ? -29.912 -1.285 47.099 1.00 20.80 442 TYR D C 1
ATOM 14064 O O . TYR D 1 440 ? -30.720 -2.210 47.212 1.00 21.09 442 TYR D O 1
ATOM 14073 N N . VAL D 1 441 ? -30.269 -0.008 47.160 1.00 23.26 443 VAL D N 1
ATOM 14074 C CA . VAL D 1 441 ? -31.658 0.369 47.373 1.00 23.20 443 VAL D CA 1
ATOM 14075 C C . VAL D 1 441 ? -32.551 -0.326 46.338 1.00 23.17 443 VAL D C 1
ATOM 14076 O O . VAL D 1 441 ? -33.481 -1.046 46.693 1.00 23.67 443 VAL D O 1
ATOM 14080 N N . ALA D 1 442 ? -32.241 -0.121 45.061 1.00 15.05 444 ALA D N 1
ATOM 14081 C CA . ALA D 1 442 ? -33.006 -0.701 43.957 1.00 13.80 444 ALA D CA 1
ATOM 14082 C C . ALA D 1 442 ? -33.196 -2.207 44.076 1.00 13.64 444 ALA D C 1
ATOM 14083 O O . ALA D 1 442 ? -34.319 -2.709 43.998 1.00 13.64 444 ALA D O 1
ATOM 14085 N N . TYR D 1 443 ? -32.105 -2.938 44.250 1.00 10.75 445 TYR D N 1
ATOM 14086 C CA . TYR D 1 443 ? -32.214 -4.381 44.372 1.00 11.76 445 TYR D CA 1
ATOM 14087 C C . TYR D 1 443 ? -33.156 -4.756 45.509 1.00 12.14 445 TYR D C 1
ATOM 14088 O O . TYR D 1 443 ? -33.981 -5.653 45.366 1.00 11.93 445 TYR D O 1
ATOM 14097 N N . ARG D 1 444 ? -33.039 -4.064 46.638 1.00 12.33 446 ARG D N 1
ATOM 14098 C CA . ARG D 1 444 ? -33.889 -4.356 47.784 1.00 13.30 446 ARG D CA 1
ATOM 14099 C C . ARG D 1 444 ? -35.368 -4.103 47.477 1.00 13.36 446 ARG D C 1
ATOM 14100 O O . ARG D 1 444 ? -36.228 -4.923 47.807 1.00 12.57 446 ARG D O 1
ATOM 14108 N N . SER D 1 445 ? -35.654 -2.969 46.841 1.00 10.36 447 SER D N 1
ATOM 14109 C CA . SER D 1 445 ? -37.022 -2.608 46.473 1.00 11.00 447 SER D CA 1
ATOM 14110 C C . SER D 1 445 ? -37.632 -3.655 45.553 1.00 11.82 447 SER D C 1
ATOM 14111 O O . SER D 1 445 ? -38.785 -4.029 45.712 1.00 11.42 447 SER D O 1
ATOM 14114 N N . LEU D 1 446 ? -36.857 -4.113 44.578 1.00 18.26 448 LEU D N 1
ATOM 14115 C CA . LEU D 1 446 ? -37.341 -5.116 43.642 1.00 19.99 448 LEU D CA 1
ATOM 14116 C C . LEU D 1 446 ? -37.534 -6.468 44.325 1.00 20.84 448 LEU D C 1
ATOM 14117 O O . LEU D 1 446 ? -38.546 -7.127 44.105 1.00 20.99 448 LEU D O 1
ATOM 14130 N N . GLU D 1 448 ? -38.338 -7.030 47.220 1.00 21.21 450 GLU D N 1
ATOM 14131 C CA . GLU D 1 448 ? -39.510 -6.896 48.077 1.00 20.99 450 GLU D CA 1
ATOM 14132 C C . GLU D 1 448 ? -40.855 -6.760 47.379 1.00 20.46 450 GLU D C 1
ATOM 14133 O O . GLU D 1 448 ? -41.736 -7.608 47.542 1.00 21.68 450 GLU D O 1
ATOM 14139 N N . LYS D 1 449 ? -41.007 -5.692 46.604 1.00 23.09 451 LYS D N 1
ATOM 14140 C CA . LYS D 1 449 ? -42.265 -5.399 45.930 1.00 22.96 451 LYS D CA 1
ATOM 14141 C C . LYS D 1 449 ? -42.441 -5.897 44.495 1.00 22.77 451 LYS D C 1
ATOM 14142 O O . LYS D 1 449 ? -43.384 -5.483 43.829 1.00 23.32 451 LYS D O 1
ATOM 14148 N N . LEU D 1 450 ? -41.576 -6.777 44.007 1.00 25.58 452 LEU D N 1
ATOM 14149 C CA . LEU D 1 450 ? -41.733 -7.240 42.627 1.00 25.65 452 LEU D CA 1
ATOM 14150 C C . LEU D 1 450 ? -42.592 -8.497 42.522 1.00 25.44 452 LEU D C 1
ATOM 14151 O O . LEU D 1 450 ? -42.626 -9.279 43.497 1.00 23.72 452 LEU D O 1
#

Nearest PDB structures (foldseek):
  2glf-assembly1_A  TM=1.001E+00  e=9.055E-90  Thermotoga maritima
  2glj-assembly1_B  TM=9.501E-01  e=1.269E-47  Clostridium acetobutylicum
  4njr-assembly1_A  TM=8.272E-01  e=3.260E-31  Pseudomonas aeruginosa PAO1
  4njr-assembly1_C  TM=8.358E-01  e=3.060E-30  Pseudomonas aeruginosa PAO1
  4njq-assembly1_D  TM=8.171E-01  e=4.055E-29  Pseudomonas aeruginosa PAO1

Solvent-accessible surface area: 62815 Å² total

Sequence (1748 aa):
KERKNVWHHRKKEEIEAFSKEYEFSKAKTERTVKEIKRILDESGFVPLEDFAGDPNTVYAVNRGKAIAAFRVVDDLKRGLNLVVAHIDSPRLDFKPNPLIEDEQIALFKTHYYGGIKKYHWLSIPLEIHGVLFKNDGTEIEIHIGDKPEDPVFTIPDLLPHLDKEDAKISEKFKGENLLIAGTIPLSGEEKEAVKTNVLKILNEYGITEEDFVSGEIEVVPAFSPREVGDRSLIGAYGQDDRICAYTALRALLSANPEKSIGVIFFDKEEIGSDGNTGAKARFYLKALRQILKQGAKDSEFVLDEVLENTSVISGDVCAAVNPPYKDVHDLHNAPKLGYGVALVKYTGARGKYSTNDAHAEFVARVRKVLNEQGVIWQVATLGKVDQGGGGTIAKFFAERGSDVIDGPALLGHSPFEISSKADLFETYVAYRSLEKLKERKNVWHHRKKEEIEAFSKEYEFSKAKTERTVKEIKRILDESGFVPLEDFAGDPNTVYAVNRGKAIAAFRVVDDLKRGLNLVVAHIDSPRLDFKPNPLIEDEQIALFKTHYYGGIKKYHWLSIPLEIHGVLFKNDGTEIEIHIGDKPEDPVFTIPDLLPHLDKEDAKISEKFKGENLLIAGTIPLSGEEKEAVKTNVLKILNEYGITEEDFVSGEIEVVPAFSPREVGDRSLIGAYGQDDRICAYTALRALLSANPEKSIGVIFFDKEEIGSDGNTGAKARFYLKALRQILKQGAKDSEFVLDEVLENTSVISGDVCAAVNPPYKDVHDLHNAPKLGYGVALVKYTGARGKYSTNDAHAEFVARVRKVLNEQGVIWQVATLGKVDQGGGGTIAKFFAERGSDVIDGPALLGHSPFEISSKADLFETYVAYRSLEKLKERKNVWHHRKKEEIEAFSKEYEFSKAKTERTVKEIKRILDESGFVPLEDFAGDPNTVYAVNRGKAIAAFRVVDDLKRGLNLVVAHIDSPRLDFKPNPLIEDEQIALFKTHYYGGIKKYHWLSIPLEIHGVLFKNDGTEIEIHIGDKPEDPVFTIPDLLPHLDKEDAKISEKFKGENLLIAGTIPLSGEEKEAVKTNVLKILNEYGITEEDFVSGEIEVVPAFSPREVGDRSLIGAYGQDDRICAYTALRALLSANPEKSIGVIFFDKEEIGSDGNTGAKARFYLKALRQILKQGAKDSEFVLDEVLENTSVISGDVCAAVNPPYKDVHDLHNAPKLGYGVALVKYTGARGKYSTNDAHAEFVARVRKVLNEQGVIWQVATLGKVDQGGGGTIAKFFAERGSDVIDGPALLGHSPFEISSKADLFETYVAYRSLEKLKERKNVWHHRKKEEIEAFSKEYEFSKAKTERTVKEIKRILDESGFVPLEDFAGDPNTVYAVNRGKAIAAFRVVDDLKRGLNLVVAHIDSPRLDFKPNPLIEDEQIALFKTHYYGGIKKYHWLSIPLEIHGVLFKNDGTEIEIHIGDKPEDPVFTIPDLLPHLDKEDAKISEKFKGENLLIAGTIPLSGEEKEAVKTNVLKILNEYGITEEDFVSGEIEVVPAFSPREVGDRSLIGAYGQDDRICAYTALRALLSANPEKSIGVIFFDKEEIGSDGNTGAKARFYLKALRQILKQGAKDSEFVLDEVLENTSVISGDVCAAVNPPYKDVHDLHNAPKLGYGVALVKYTGARGKYSTNDAHAEFVARVRKVLNEQGVIWQVATLGKVDQGGGGTIAKFFAERGSDVIDGPALLGHSPFEISSKADLFETYVAYRSLEKL